Protein 1WFF (pdb70)

Sequence (85 aa):
GSSGSSGIHHLPPVKAPLQTKKKIMKHCFLCGKKTGLATSFECRCGNNFCASHRYAEAHGCNYDYKSAGRRYLEEANPVSGPSSGGSSGSSGIHHLPPVKAPLQTKKKIMKHCFLCGKKTGLATSFECRCGNNFCASHRYAEAHGCNYDYKSAGRRYLEEANPVSGPSSGGSSGSSGIHHLPPVKAPLQTKKKIMKHCFLCGKKTGLATSFECRCGNNFCASHRYAEAHGCNYDYKSAGRRYLEEANPVSGPSSGGSSGSSGIHHLPPVKAPLQTKKKIMKHCFLCGKKTGLATSFECRCGNNFCASHRYAEAHGCNYDYKSAGRRYLEEANPVSGPSSGGSSGSSGIHHLPPVKAPLQTKKKIMKHCFLCGKKTGLATSFECRCGNNFCASHRYAEAHGCNYDYKSAGRRYLEEANPVSGPSSGGSSGSSGIHHLPPVKAPLQTKKKIMKHCFLCGKKTGLATSFECRCGNNFCASHRYAEAHGCNYDYKSAGRRYLEEANPVSGPSSGGSSGSSGIHHLPPVKAPLQTKKKIMKHCFLCGKKTGLATSFECRCGNNFCASHRYAEAHGCNYDYKSAGRRYLE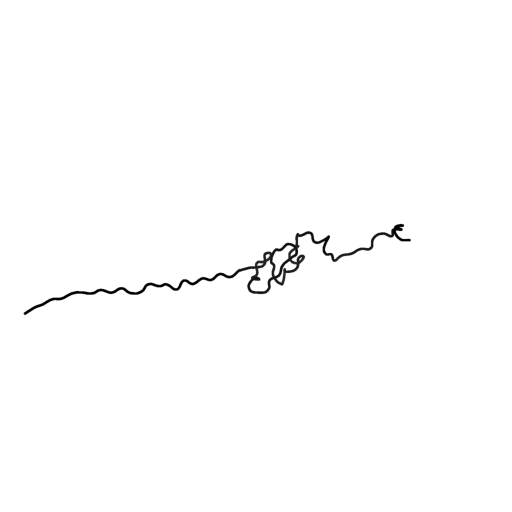EANPVSGPSSGGSSGSSGIHHLPPVKAPLQTKKKIMKHCFLCGKKTGLATSFECRCGNNFCASHRYAEAHGCNYDYKSAGRRYLEEANPVSGPSSGGSSGSSGIHHLPPVKAPLQTKKKIMKHCFLCGKKTGLATSFECRCGNNFCASHRYAEAHGCNYDYKSAGRRYLEEANPVSGPSSGGSSGSSGIHHLPPVKAPLQTKKKIMKHCFLCGKKTGLATSFECRCGNNFCASHRYAEAHGCNYDYKSAGRRYLEEANPVSGPSSGGSSGSSGIHHLPPVKAPLQTKKKIMKHCFLCGKKTGLATSFECRCGNNFCASHRYAEAHGCNYDYKSAGRRYLEEANPVSGPSSGGSSGSSGIHHLPPVKAPLQTKKKIMKHCFLCGKKTGLATSFECRCGNNFCASHRYAEAHGCNYDYKSAGRRYLEEANPVSGPSSGGSSGSSGIHHLPPVKAPLQTKKKIMKHCFLCGKKTGLATSFECRCGNNFCASHRYAEAHGCNYDYKSAGRRYLEEANPVSGPSSGGSSGSSGIHHLPPVKAPLQTKKKIMKHCFLCGKKTGLATSFECRCGNNFCASHRYAEAHGCNYDYKSAGRRYLEEANPVSGPSSGGSSGSSGIHHLPPVKAPLQTKKKIMKHCFLCGKKTGLATSFECRCGNNFCASHRYAEAHGCNYDYKSAGRRYLEEANPVSGPSSGGSSGSSGIHHLPPVKAPLQTKKKIMKHCFLCGKKTGLATSFECRCGNNFCASHRYAEAHGCNYDYKSAGRRYLEEANPVSGPSSGGSSGSSGIHHLPPVKAPLQTKKKIMKHCFLCGKKTGLATSFECRCGNNFCASHRYAEAHGCNYDYKSAGRRYLEEANPVSGPSSGGSSGSSGIHHLPPVKAPLQTKKKIMKHCFLCGKKTGLATSFECRCGNNFCASHRYAEAHGCNYDYKSAGRRYLEEANPVSGPSSGGSSGSSGIHHLPPVKAPLQTKKKIMKHCFLCGKKTGLATSFECRCGNNFCASHRYAEAHGCNYDYKSAGRRYLEEANPVSGPSSGGSSGSSGIHHLPPVKAPLQTKKKIMKHCFLCGKKTGLATSFECRCGNNFCASHRYAEAHGCNYDYKSAGRRYLEEANPVSGPSSG

Solvent-accessible surface area: 8674 Å² total; per-residue (Å²): 132,120,122,66,118,120,70,160,154,153,154,105,137,147,197,67,133,174,167,101,162,166,169,140,141,95,102,2,146,86,77,46,121,113,0,21,130,58,69,56,71,152,15,161,49,38,67,24,6,3,38,78,45,88,108,21,146,40,24,56,19,140,114,108,77,122,111,78,41,183,212,202,141,149,166,88,121,136,127,114,37,124,118,94,128

Structure (mmCIF, N/CA/C/O backbone):
data_1WFF
#
_entry.id   1WFF
#
loop_
_entity.id
_entity.type
_entity.pdbx_description
1 polymer 'RIKEN cDNA 2810002D23 protein'
2 non-polymer 'ZINC ION'
#
loop_
_atom_site.group_PDB
_atom_site.id
_atom_site.type_symbol
_atom_site.label_atom_id
_atom_site.label_alt_id
_atom_site.label_comp_id
_atom_site.label_asym_id
_atom_site.label_entity_id
_atom_site.label_seq_id
_atom_site.pdbx_PDB_ins_code
_atom_site.Cartn_x
_atom_site.Cartn_y
_atom_site.Cartn_z
_atom_site.occupancy
_atom_site.B_iso_or_equiv
_atom_site.auth_seq_id
_atom_site.auth_comp_id
_atom_site.auth_asym_id
_atom_site.auth_atom_id
_atom_site.pdbx_PDB_model_num
ATOM 1 N N . GLY A 1 1 ? -76.805 46.724 20.501 1.00 0.00 1 GLY A N 1
ATOM 2 C CA . GLY A 1 1 ? -76.063 46.725 19.254 1.00 0.00 1 GLY A CA 1
ATOM 3 C C . GLY A 1 1 ? -74.563 46.697 19.471 1.00 0.00 1 GLY A C 1
ATOM 4 O O . GLY A 1 1 ? -74.074 47.098 20.527 1.00 0.00 1 GLY A O 1
ATOM 8 N N . SER A 1 2 ? -73.830 46.219 18.470 1.00 0.00 2 SER A N 1
ATOM 9 C CA . SER A 1 2 ? -72.377 46.135 18.559 1.00 0.00 2 SER A CA 1
ATOM 10 C C . SER A 1 2 ? -71.778 45.677 17.233 1.00 0.00 2 SER A C 1
ATOM 11 O O . SER A 1 2 ? -72.501 45.360 16.288 1.00 0.00 2 SER A O 1
ATOM 19 N N . SER A 1 3 ? -70.451 45.645 17.170 1.00 0.00 3 SER A N 1
ATOM 20 C CA . SER A 1 3 ? -69.752 45.230 15.959 1.00 0.00 3 SER A CA 1
ATOM 21 C C . SER A 1 3 ? -68.253 45.103 16.214 1.00 0.00 3 SER A C 1
ATOM 22 O O . SER A 1 3 ? -67.747 45.543 17.245 1.00 0.00 3 SER A O 1
ATOM 30 N N . GLY A 1 4 ? -67.548 44.496 15.264 1.00 0.00 4 GLY A N 1
ATOM 31 C CA . GLY A 1 4 ? -66.114 44.320 15.403 1.00 0.00 4 GLY A CA 1
ATOM 32 C C . GLY A 1 4 ? -65.545 43.362 14.375 1.00 0.00 4 GLY A C 1
ATOM 33 O O . GLY A 1 4 ? -66.285 42.609 13.742 1.00 0.00 4 GLY A O 1
ATOM 37 N N . SER A 1 5 ? -64.226 43.390 14.208 1.00 0.00 5 SER A N 1
ATOM 38 C CA . SER A 1 5 ? -63.559 42.521 13.246 1.00 0.00 5 SER A CA 1
ATOM 39 C C . SER A 1 5 ? -62.058 42.466 13.514 1.00 0.00 5 SER A C 1
ATOM 40 O O . SER A 1 5 ? -61.543 43.182 14.372 1.00 0.00 5 SER A O 1
ATOM 48 N N . SER A 1 6 ? -61.362 41.609 12.772 1.00 0.00 6 SER A N 1
ATOM 49 C CA . SER A 1 6 ? -59.921 41.457 12.931 1.00 0.00 6 SER A CA 1
ATOM 50 C C . SER A 1 6 ? -59.326 40.670 11.767 1.00 0.00 6 SER A C 1
ATOM 51 O O . SER A 1 6 ? -60.050 40.174 10.904 1.00 0.00 6 SER A O 1
ATOM 59 N N . GLY A 1 7 ? -58.001 40.559 11.751 1.00 0.00 7 GLY A N 1
ATOM 60 C CA . GLY A 1 7 ? -57.331 39.832 10.689 1.00 0.00 7 GLY A CA 1
ATOM 61 C C . GLY A 1 7 ? -56.239 38.919 11.211 1.00 0.00 7 GLY A C 1
ATOM 62 O O . GLY A 1 7 ? -55.785 39.069 12.346 1.00 0.00 7 GLY A O 1
ATOM 66 N N . ILE A 1 8 ? -55.818 37.969 10.383 1.00 0.00 8 ILE A N 1
ATOM 67 C CA . ILE A 1 8 ? -54.774 37.028 10.769 1.00 0.00 8 ILE A CA 1
ATOM 68 C C . ILE A 1 8 ? -53.767 36.831 9.640 1.00 0.00 8 ILE A C 1
ATOM 69 O O . ILE A 1 8 ? -53.973 37.303 8.522 1.00 0.00 8 ILE A O 1
ATOM 85 N N . HIS A 1 9 ? -52.679 36.129 9.941 1.00 0.00 9 HIS A N 1
ATOM 86 C CA . HIS A 1 9 ? -51.641 35.867 8.951 1.00 0.00 9 HIS A CA 1
ATOM 87 C C . HIS A 1 9 ? -51.060 34.468 9.130 1.00 0.00 9 HIS A C 1
ATOM 88 O O . HIS A 1 9 ? -51.440 33.739 10.047 1.00 0.00 9 HIS A O 1
ATOM 102 N N . HIS A 1 10 ? -50.138 34.097 8.247 1.00 0.00 10 HIS A N 1
ATOM 103 C CA . HIS A 1 10 ? -49.505 32.785 8.308 1.00 0.00 10 HIS A CA 1
ATOM 104 C C . HIS A 1 10 ? -48.124 32.817 7.660 1.00 0.00 10 HIS A C 1
ATOM 105 O O . HIS A 1 10 ? -47.750 33.800 7.018 1.00 0.00 10 HIS A O 1
ATOM 119 N N . LEU A 1 11 ? -47.370 31.737 7.831 1.00 0.00 11 LEU A N 1
ATOM 120 C CA . LEU A 1 11 ? -46.030 31.641 7.263 1.00 0.00 11 LEU A CA 1
ATOM 121 C C . LEU A 1 11 ? -45.604 30.184 7.115 1.00 0.00 11 LEU A C 1
ATOM 122 O O . LEU A 1 11 ? -45.695 29.387 8.049 1.00 0.00 11 LEU A O 1
ATOM 138 N N . PRO A 1 12 ? -45.124 29.826 5.915 1.00 0.00 12 PRO A N 1
ATOM 139 C CA . PRO A 1 12 ? -44.671 28.464 5.617 1.00 0.00 12 PRO A CA 1
ATOM 140 C C . PRO A 1 12 ? -43.380 28.110 6.347 1.00 0.00 12 PRO A C 1
ATOM 141 O O . PRO A 1 12 ? -42.537 28.965 6.618 1.00 0.00 12 PRO A O 1
ATOM 152 N N . PRO A 1 13 ? -43.220 26.819 6.674 1.00 0.00 13 PRO A N 1
ATOM 153 C CA . PRO A 1 13 ? -42.033 26.322 7.377 1.00 0.00 13 PRO A CA 1
ATOM 154 C C . PRO A 1 13 ? -40.785 26.357 6.502 1.00 0.00 13 PRO A C 1
ATOM 155 O O . PRO A 1 13 ? -40.872 26.309 5.275 1.00 0.00 13 PRO A O 1
ATOM 166 N N . VAL A 1 14 ? -39.622 26.440 7.142 1.00 0.00 14 VAL A N 1
ATOM 167 C CA . VAL A 1 14 ? -38.355 26.480 6.422 1.00 0.00 14 VAL A CA 1
ATOM 168 C C . VAL A 1 14 ? -37.468 25.301 6.804 1.00 0.00 14 VAL A C 1
ATOM 169 O O . VAL A 1 14 ? -37.329 24.971 7.982 1.00 0.00 14 VAL A O 1
ATOM 182 N N . LYS A 1 15 ? -36.868 24.669 5.801 1.00 0.00 15 LYS A N 1
ATOM 183 C CA . LYS A 1 15 ? -35.992 23.526 6.031 1.00 0.00 15 LYS A CA 1
ATOM 184 C C . LYS A 1 15 ? -35.343 23.067 4.729 1.00 0.00 15 LYS A C 1
ATOM 185 O O . LYS A 1 15 ? -35.960 23.119 3.666 1.00 0.00 15 LYS A O 1
ATOM 204 N N . ALA A 1 16 ? -34.096 22.617 4.821 1.00 0.00 16 ALA A N 1
ATOM 205 C CA . ALA A 1 16 ? -33.366 22.146 3.651 1.00 0.00 16 ALA A CA 1
ATOM 206 C C . ALA A 1 16 ? -32.577 20.881 3.970 1.00 0.00 16 ALA A C 1
ATOM 207 O O . ALA A 1 16 ? -31.908 20.780 4.998 1.00 0.00 16 ALA A O 1
ATOM 214 N N . PRO A 1 17 ? -32.655 19.891 3.068 1.00 0.00 17 PRO A N 1
ATOM 215 C CA . PRO A 1 17 ? -31.954 18.614 3.231 1.00 0.00 17 PRO A CA 1
ATOM 216 C C . PRO A 1 17 ? -30.443 18.759 3.086 1.00 0.00 17 PRO A C 1
ATOM 217 O O . PRO A 1 17 ? -29.897 18.602 1.993 1.00 0.00 17 PRO A O 1
ATOM 228 N N . LEU A 1 18 ? -29.773 19.059 4.193 1.00 0.00 18 LEU A N 1
ATOM 229 C CA . LEU A 1 18 ? -28.324 19.225 4.188 1.00 0.00 18 LEU A CA 1
ATOM 230 C C . LEU A 1 18 ? -27.621 17.872 4.135 1.00 0.00 18 LEU A C 1
ATOM 231 O O . LEU A 1 18 ? -27.441 17.216 5.161 1.00 0.00 18 LEU A O 1
ATOM 247 N N . GLN A 1 19 ? -27.225 17.464 2.934 1.00 0.00 19 GLN A N 1
ATOM 248 C CA . GLN A 1 19 ? -26.540 16.190 2.749 1.00 0.00 19 GLN A CA 1
ATOM 249 C C . GLN A 1 19 ? -25.034 16.394 2.623 1.00 0.00 19 GLN A C 1
ATOM 250 O O . GLN A 1 19 ? -24.567 17.502 2.356 1.00 0.00 19 GLN A O 1
ATOM 264 N N . THR A 1 20 ? -24.277 15.318 2.818 1.00 0.00 20 THR A N 1
ATOM 265 C CA . THR A 1 20 ? -22.824 15.380 2.728 1.00 0.00 20 THR A CA 1
ATOM 266 C C . THR A 1 20 ? -22.243 14.041 2.288 1.00 0.00 20 THR A C 1
ATOM 267 O O . THR A 1 20 ? -22.674 12.984 2.749 1.00 0.00 20 THR A O 1
ATOM 278 N N . LYS A 1 21 ? -21.262 14.093 1.394 1.00 0.00 21 LYS A N 1
ATOM 279 C CA . LYS A 1 21 ? -20.619 12.884 0.892 1.00 0.00 21 LYS A CA 1
ATOM 280 C C . LYS A 1 21 ? -19.141 13.131 0.607 1.00 0.00 21 LYS A C 1
ATOM 281 O O . LYS A 1 21 ? -18.757 14.213 0.162 1.00 0.00 21 LYS A O 1
ATOM 300 N N . LYS A 1 22 ? -18.317 12.122 0.866 1.00 0.00 22 LYS A N 1
ATOM 301 C CA . LYS A 1 22 ? -16.881 12.228 0.635 1.00 0.00 22 LYS A CA 1
ATOM 302 C C . LYS A 1 22 ? -16.205 10.868 0.778 1.00 0.00 22 LYS A C 1
ATOM 303 O O . LYS A 1 22 ? -16.233 10.258 1.846 1.00 0.00 22 LYS A O 1
ATOM 322 N N . LYS A 1 23 ? -15.596 10.399 -0.306 1.00 0.00 23 LYS A N 1
ATOM 323 C CA . LYS A 1 23 ? -14.910 9.113 -0.302 1.00 0.00 23 LYS A CA 1
ATOM 324 C C . LYS A 1 23 ? -13.493 9.250 -0.851 1.00 0.00 23 LYS A C 1
ATOM 325 O O . LYS A 1 23 ? -13.253 10.005 -1.793 1.00 0.00 23 LYS A O 1
ATOM 344 N N . ILE A 1 24 ? -12.560 8.515 -0.256 1.00 0.00 24 ILE A N 1
ATOM 345 C CA . ILE A 1 24 ? -11.168 8.554 -0.688 1.00 0.00 24 ILE A CA 1
ATOM 346 C C . ILE A 1 24 ? -11.015 8.002 -2.101 1.00 0.00 24 ILE A C 1
ATOM 347 O O . ILE A 1 24 ? -11.637 7.002 -2.458 1.00 0.00 24 ILE A O 1
ATOM 363 N N . MET A 1 25 ? -10.181 8.659 -2.900 1.00 0.00 25 MET A N 1
ATOM 364 C CA . MET A 1 25 ? -9.944 8.232 -4.274 1.00 0.00 25 MET A CA 1
ATOM 365 C C . MET A 1 25 ? -8.455 8.013 -4.526 1.00 0.00 25 MET A C 1
ATOM 366 O O . MET A 1 25 ? -7.752 8.917 -4.979 1.00 0.00 25 MET A O 1
ATOM 380 N N . LYS A 1 26 ? -7.980 6.809 -4.229 1.00 0.00 26 LYS A N 1
ATOM 381 C CA . LYS A 1 26 ? -6.575 6.470 -4.424 1.00 0.00 26 LYS A CA 1
ATOM 382 C C . LYS A 1 26 ? -6.339 5.914 -5.825 1.00 0.00 26 LYS A C 1
ATOM 383 O O . LYS A 1 26 ? -7.285 5.571 -6.535 1.00 0.00 26 LYS A O 1
ATOM 402 N N . HIS A 1 27 ? -5.072 5.826 -6.215 1.00 0.00 27 HIS A N 1
ATOM 403 C CA . HIS A 1 27 ? -4.711 5.309 -7.531 1.00 0.00 27 HIS A CA 1
ATOM 404 C C . HIS A 1 27 ? -3.201 5.129 -7.649 1.00 0.00 27 HIS A C 1
ATOM 405 O O . HIS A 1 27 ? -2.429 6.008 -7.265 1.00 0.00 27 HIS A O 1
ATOM 419 N N . CYS A 1 28 ? -2.786 3.985 -8.182 1.00 0.00 28 CYS A N 1
ATOM 420 C CA . CYS A 1 28 ? -1.368 3.688 -8.349 1.00 0.00 28 CYS A CA 1
ATOM 421 C C . CYS A 1 28 ? -0.577 4.961 -8.635 1.00 0.00 28 CYS A C 1
ATOM 422 O O . CYS A 1 28 ? -1.034 5.839 -9.368 1.00 0.00 28 CYS A O 1
ATOM 429 N N . PHE A 1 29 ? 0.614 5.055 -8.052 1.00 0.00 29 PHE A N 1
ATOM 430 C CA . PHE A 1 29 ? 1.470 6.220 -8.242 1.00 0.00 29 PHE A CA 1
ATOM 431 C C . PHE A 1 29 ? 2.394 6.025 -9.441 1.00 0.00 29 PHE A C 1
ATOM 432 O O . PHE A 1 29 ? 2.950 6.987 -9.973 1.00 0.00 29 PHE A O 1
ATOM 449 N N . LEU A 1 30 ? 2.554 4.775 -9.860 1.00 0.00 30 LEU A N 1
ATOM 450 C CA . LEU A 1 30 ? 3.411 4.453 -10.996 1.00 0.00 30 LEU A CA 1
ATOM 451 C C . LEU A 1 30 ? 2.695 4.730 -12.314 1.00 0.00 30 LEU A C 1
ATOM 452 O O . LEU A 1 30 ? 3.045 5.662 -13.039 1.00 0.00 30 LEU A O 1
ATOM 468 N N . CYS A 1 31 ? 1.690 3.916 -12.618 1.00 0.00 31 CYS A N 1
ATOM 469 C CA . CYS A 1 31 ? 0.923 4.074 -13.848 1.00 0.00 31 CYS A CA 1
ATOM 470 C C . CYS A 1 31 ? -0.228 5.055 -13.649 1.00 0.00 31 CYS A C 1
ATOM 471 O O . CYS A 1 31 ? -0.422 5.971 -14.447 1.00 0.00 31 CYS A O 1
ATOM 478 N N . GLY A 1 32 ? -0.990 4.855 -12.578 1.00 0.00 32 GLY A N 1
ATOM 479 C CA . GLY A 1 32 ? -2.113 5.730 -12.293 1.00 0.00 32 GLY A CA 1
ATOM 480 C C . GLY A 1 32 ? -3.444 5.011 -12.379 1.00 0.00 32 GLY A C 1
ATOM 481 O O . GLY A 1 32 ? -4.476 5.628 -12.644 1.00 0.00 32 GLY A O 1
ATOM 485 N N . LYS A 1 33 ? -3.423 3.701 -12.158 1.00 0.00 33 LYS A N 1
ATOM 486 C CA . LYS A 1 33 ? -4.637 2.895 -12.212 1.00 0.00 33 LYS A CA 1
ATOM 487 C C . LYS A 1 33 ? -5.374 2.930 -10.877 1.00 0.00 33 LYS A C 1
ATOM 488 O O . LYS A 1 33 ? -4.759 2.834 -9.814 1.00 0.00 33 LYS A O 1
ATOM 507 N N . LYS A 1 34 ? -6.694 3.066 -10.938 1.00 0.00 34 LYS A N 1
ATOM 508 C CA . LYS A 1 34 ? -7.515 3.110 -9.734 1.00 0.00 34 LYS A CA 1
ATOM 509 C C . LYS A 1 34 ? -7.195 1.937 -8.813 1.00 0.00 34 LYS A C 1
ATOM 510 O O . LYS A 1 34 ? -7.117 0.790 -9.255 1.00 0.00 34 LYS A O 1
ATOM 529 N N . THR A 1 35 ? -7.011 2.231 -7.529 1.00 0.00 35 THR A N 1
ATOM 530 C CA . THR A 1 35 ? -6.699 1.201 -6.546 1.00 0.00 35 THR A CA 1
ATOM 531 C C . THR A 1 35 ? -7.563 1.352 -5.299 1.00 0.00 35 THR A C 1
ATOM 532 O O . THR A 1 35 ? -8.079 0.371 -4.767 1.00 0.00 35 THR A O 1
ATOM 543 N N . GLY A 1 36 ? -7.717 2.590 -4.838 1.00 0.00 36 GLY A N 1
ATOM 544 C CA . GLY A 1 36 ? -8.519 2.847 -3.656 1.00 0.00 36 GLY A CA 1
ATOM 545 C C . GLY A 1 36 ? -9.710 1.914 -3.550 1.00 0.00 36 GLY A C 1
ATOM 546 O O . GLY A 1 36 ? -9.669 0.923 -2.820 1.00 0.00 36 GLY A O 1
ATOM 550 N N . LEU A 1 37 ? -10.774 2.231 -4.279 1.00 0.00 37 LEU A N 1
ATOM 551 C CA . LEU A 1 37 ? -11.983 1.415 -4.263 1.00 0.00 37 LEU A CA 1
ATOM 552 C C . LEU A 1 37 ? -11.643 -0.058 -4.060 1.00 0.00 37 LEU A C 1
ATOM 553 O O . LEU A 1 37 ? -12.180 -0.712 -3.166 1.00 0.00 37 LEU A O 1
ATOM 569 N N . ALA A 1 38 ? -10.747 -0.573 -4.895 1.00 0.00 38 ALA A N 1
ATOM 570 C CA . ALA A 1 38 ? -10.332 -1.968 -4.805 1.00 0.00 38 ALA A CA 1
ATOM 571 C C . ALA A 1 38 ? -8.984 -2.184 -5.485 1.00 0.00 38 ALA A C 1
ATOM 572 O O . ALA A 1 38 ? -8.601 -1.433 -6.383 1.00 0.00 38 ALA A O 1
ATOM 579 N N . THR A 1 39 ? -8.267 -3.216 -5.051 1.00 0.00 39 THR A N 1
ATOM 580 C CA . THR A 1 39 ? -6.961 -3.531 -5.616 1.00 0.00 39 THR A CA 1
ATOM 581 C C . THR A 1 39 ? -5.915 -2.509 -5.185 1.00 0.00 39 THR A C 1
ATOM 582 O O . THR A 1 39 ? -5.239 -1.909 -6.020 1.00 0.00 39 THR A O 1
ATOM 593 N N . SER A 1 40 ? -5.786 -2.318 -3.876 1.00 0.00 40 SER A N 1
ATOM 594 C CA . SER A 1 40 ? -4.823 -1.366 -3.334 1.00 0.00 40 SER A CA 1
ATOM 595 C C . SER A 1 40 ? -3.809 -2.070 -2.437 1.00 0.00 40 SER A C 1
ATOM 596 O O . SER A 1 40 ? -4.162 -2.957 -1.660 1.00 0.00 40 SER A O 1
ATOM 604 N N . PHE A 1 41 ? -2.548 -1.668 -2.551 1.00 0.00 41 PHE A N 1
ATOM 605 C CA . PHE A 1 41 ? -1.481 -2.260 -1.752 1.00 0.00 41 PHE A CA 1
ATOM 606 C C . PHE A 1 41 ? -0.485 -1.196 -1.301 1.00 0.00 41 PHE A C 1
ATOM 607 O O . PHE A 1 41 ? -0.438 -0.100 -1.858 1.00 0.00 41 PHE A O 1
ATOM 624 N N . GLU A 1 42 ? 0.309 -1.528 -0.288 1.00 0.00 42 GLU A N 1
ATOM 625 C CA . GLU A 1 42 ? 1.303 -0.601 0.239 1.00 0.00 42 GLU A CA 1
ATOM 626 C C . GLU A 1 42 ? 2.714 -1.148 0.045 1.00 0.00 42 GLU A C 1
ATOM 627 O O . GLU A 1 42 ? 2.956 -2.345 0.207 1.00 0.00 42 GLU A O 1
ATOM 639 N N . CYS A 1 43 ? 3.643 -0.264 -0.304 1.00 0.00 43 CYS A N 1
ATOM 640 C CA . CYS A 1 43 ? 5.030 -0.656 -0.521 1.00 0.00 43 CYS A CA 1
ATOM 641 C C . CYS A 1 43 ? 5.916 -0.181 0.627 1.00 0.00 43 CYS A C 1
ATOM 642 O O . CYS A 1 43 ? 5.526 0.687 1.407 1.00 0.00 43 CYS A O 1
ATOM 649 N N . ARG A 1 44 ? 7.110 -0.757 0.722 1.00 0.00 44 ARG A N 1
ATOM 650 C CA . ARG A 1 44 ? 8.051 -0.393 1.775 1.00 0.00 44 ARG A CA 1
ATOM 651 C C . ARG A 1 44 ? 8.238 1.120 1.838 1.00 0.00 44 ARG A C 1
ATOM 652 O O . ARG A 1 44 ? 8.447 1.686 2.912 1.00 0.00 44 ARG A O 1
ATOM 673 N N . CYS A 1 45 ? 8.161 1.769 0.682 1.00 0.00 45 CYS A N 1
ATOM 674 C CA . CYS A 1 45 ? 8.322 3.216 0.604 1.00 0.00 45 CYS A CA 1
ATOM 675 C C . CYS A 1 45 ? 7.056 3.930 1.070 1.00 0.00 45 CYS A C 1
ATOM 676 O O . CYS A 1 45 ? 7.118 5.024 1.630 1.00 0.00 45 CYS A O 1
ATOM 683 N N . GLY A 1 46 ? 5.908 3.302 0.832 1.00 0.00 46 GLY A N 1
ATOM 684 C CA . GLY A 1 46 ? 4.644 3.892 1.233 1.00 0.00 46 GLY A CA 1
ATOM 685 C C . GLY A 1 46 ? 3.735 4.173 0.053 1.00 0.00 46 GLY A C 1
ATOM 686 O O . GLY A 1 46 ? 2.522 3.989 0.138 1.00 0.00 46 GLY A O 1
ATOM 690 N N . ASN A 1 47 ? 4.324 4.622 -1.051 1.00 0.00 47 ASN A N 1
ATOM 691 C CA . ASN A 1 47 ? 3.559 4.932 -2.253 1.00 0.00 47 ASN A CA 1
ATOM 692 C C . ASN A 1 47 ? 2.576 3.811 -2.576 1.00 0.00 47 ASN A C 1
ATOM 693 O O . ASN A 1 47 ? 2.913 2.631 -2.486 1.00 0.00 47 ASN A O 1
ATOM 704 N N . ASN A 1 48 ? 1.359 4.188 -2.955 1.00 0.00 48 ASN A N 1
ATOM 705 C CA . ASN A 1 48 ? 0.327 3.215 -3.292 1.00 0.00 48 ASN A CA 1
ATOM 706 C C . ASN A 1 48 ? 0.392 2.843 -4.770 1.00 0.00 48 ASN A C 1
ATOM 707 O O . ASN A 1 48 ? 0.352 3.711 -5.642 1.00 0.00 48 ASN A O 1
ATOM 718 N N . PHE A 1 49 ? 0.491 1.547 -5.045 1.00 0.00 49 PHE A N 1
ATOM 719 C CA . PHE A 1 49 ? 0.562 1.059 -6.417 1.00 0.00 49 PHE A CA 1
ATOM 720 C C . PHE A 1 49 ? -0.554 0.057 -6.696 1.00 0.00 49 PHE A C 1
ATOM 721 O O . PHE A 1 49 ? -1.310 -0.314 -5.798 1.00 0.00 49 PHE A O 1
ATOM 738 N N . CYS A 1 50 ? -0.651 -0.378 -7.948 1.00 0.00 50 CYS A N 1
ATOM 739 C CA . CYS A 1 50 ? -1.674 -1.337 -8.349 1.00 0.00 50 CYS A CA 1
ATOM 740 C C . CYS A 1 50 ? -1.199 -2.768 -8.116 1.00 0.00 50 CYS A C 1
ATOM 741 O O . CYS A 1 50 ? -0.006 -3.017 -7.946 1.00 0.00 50 CYS A O 1
ATOM 748 N N . ALA A 1 51 ? -2.142 -3.705 -8.109 1.00 0.00 51 ALA A N 1
ATOM 749 C CA . ALA A 1 51 ? -1.820 -5.111 -7.900 1.00 0.00 51 ALA A CA 1
ATOM 750 C C . ALA A 1 51 ? -0.715 -5.568 -8.846 1.00 0.00 51 ALA A C 1
ATOM 751 O O . ALA A 1 51 ? -0.025 -6.553 -8.580 1.00 0.00 51 ALA A O 1
ATOM 758 N N . SER A 1 52 ? -0.553 -4.848 -9.951 1.00 0.00 52 SER A N 1
ATOM 759 C CA . SER A 1 52 ? 0.466 -5.182 -10.939 1.00 0.00 52 SER A CA 1
ATOM 760 C C . SER A 1 52 ? 1.818 -4.594 -10.547 1.00 0.00 52 SER A C 1
ATOM 761 O O . SER A 1 52 ? 2.865 -5.188 -10.804 1.00 0.00 52 SER A O 1
ATOM 769 N N . HIS A 1 53 ? 1.787 -3.421 -9.922 1.00 0.00 53 HIS A N 1
ATOM 770 C CA . HIS A 1 53 ? 3.009 -2.751 -9.493 1.00 0.00 53 HIS A CA 1
ATOM 771 C C . HIS A 1 53 ? 3.052 -2.620 -7.973 1.00 0.00 53 HIS A C 1
ATOM 772 O O . HIS A 1 53 ? 3.742 -1.755 -7.434 1.00 0.00 53 HIS A O 1
ATOM 786 N N . ARG A 1 54 ? 2.311 -3.485 -7.289 1.00 0.00 54 ARG A N 1
ATOM 787 C CA . ARG A 1 54 ? 2.263 -3.465 -5.832 1.00 0.00 54 ARG A CA 1
ATOM 788 C C . ARG A 1 54 ? 3.625 -3.815 -5.238 1.00 0.00 54 ARG A C 1
ATOM 789 O O . ARG A 1 54 ? 3.962 -3.383 -4.136 1.00 0.00 54 ARG A O 1
ATOM 810 N N . TYR A 1 55 ? 4.402 -4.600 -5.976 1.00 0.00 55 TYR A N 1
ATOM 811 C CA . TYR A 1 55 ? 5.725 -5.011 -5.522 1.00 0.00 55 TYR A CA 1
ATOM 812 C C . TYR A 1 55 ? 6.738 -3.885 -5.708 1.00 0.00 55 TYR A C 1
ATOM 813 O O . TYR A 1 55 ? 6.659 -3.116 -6.665 1.00 0.00 55 TYR A O 1
ATOM 831 N N . ALA A 1 56 ? 7.690 -3.796 -4.784 1.00 0.00 56 ALA A N 1
ATOM 832 C CA . ALA A 1 56 ? 8.720 -2.768 -4.846 1.00 0.00 56 ALA A CA 1
ATOM 833 C C . ALA A 1 56 ? 9.429 -2.781 -6.196 1.00 0.00 56 ALA A C 1
ATOM 834 O O . ALA A 1 56 ? 9.461 -1.771 -6.900 1.00 0.00 56 ALA A O 1
ATOM 841 N N . GLU A 1 57 ? 9.996 -3.929 -6.551 1.00 0.00 57 GLU A N 1
ATOM 842 C CA . GLU A 1 57 ? 10.705 -4.071 -7.818 1.00 0.00 57 GLU A CA 1
ATOM 843 C C . GLU A 1 57 ? 9.836 -3.606 -8.983 1.00 0.00 57 GLU A C 1
ATOM 844 O O . GLU A 1 57 ? 10.313 -2.936 -9.898 1.00 0.00 57 GLU A O 1
ATOM 856 N N . ALA A 1 58 ? 8.558 -3.968 -8.941 1.00 0.00 58 ALA A N 1
ATOM 857 C CA . ALA A 1 58 ? 7.622 -3.588 -9.992 1.00 0.00 58 ALA A CA 1
ATOM 858 C C . ALA A 1 58 ? 7.790 -2.121 -10.372 1.00 0.00 58 ALA A C 1
ATOM 859 O O . ALA A 1 58 ? 7.671 -1.754 -11.542 1.00 0.00 58 ALA A O 1
ATOM 866 N N . HIS A 1 59 ? 8.068 -1.284 -9.377 1.00 0.00 59 HIS A N 1
ATOM 867 C CA . HIS A 1 59 ? 8.253 0.144 -9.609 1.00 0.00 59 HIS A CA 1
ATOM 868 C C . HIS A 1 59 ? 9.618 0.604 -9.105 1.00 0.00 59 HIS A C 1
ATOM 869 O O . HIS A 1 59 ? 9.745 1.679 -8.520 1.00 0.00 59 HIS A O 1
ATOM 883 N N . GLY A 1 60 ? 10.637 -0.219 -9.336 1.00 0.00 60 GLY A N 1
ATOM 884 C CA . GLY A 1 60 ? 11.978 0.120 -8.898 1.00 0.00 60 GLY A CA 1
ATOM 885 C C . GLY A 1 60 ? 11.985 0.892 -7.593 1.00 0.00 60 GLY A C 1
ATOM 886 O O . GLY A 1 60 ? 12.546 1.985 -7.512 1.00 0.00 60 GLY A O 1
ATOM 890 N N . CYS A 1 61 ? 11.358 0.323 -6.569 1.00 0.00 61 CYS A N 1
ATOM 891 C CA . CYS A 1 61 ? 11.291 0.965 -5.261 1.00 0.00 61 CYS A CA 1
ATOM 892 C C . CYS A 1 61 ? 12.620 1.629 -4.913 1.00 0.00 61 CYS A C 1
ATOM 893 O O . CYS A 1 61 ? 13.679 1.196 -5.365 1.00 0.00 61 CYS A O 1
ATOM 900 N N . ASN A 1 62 ? 12.554 2.683 -4.106 1.00 0.00 62 ASN A N 1
ATOM 901 C CA . ASN A 1 62 ? 13.752 3.408 -3.697 1.00 0.00 62 ASN A CA 1
ATOM 902 C C . ASN A 1 62 ? 14.104 3.101 -2.244 1.00 0.00 62 ASN A C 1
ATOM 903 O O . ASN A 1 62 ? 15.271 2.903 -1.906 1.00 0.00 62 ASN A O 1
ATOM 914 N N . TYR A 1 63 ? 13.087 3.063 -1.390 1.00 0.00 63 TYR A N 1
ATOM 915 C CA . TYR A 1 63 ? 13.288 2.782 0.026 1.00 0.00 63 TYR A CA 1
ATOM 916 C C . TYR A 1 63 ? 14.363 1.717 0.223 1.00 0.00 63 TYR A C 1
ATOM 917 O O . TYR A 1 63 ? 14.346 0.674 -0.430 1.00 0.00 63 TYR A O 1
ATOM 935 N N . ASP A 1 64 ? 15.297 1.989 1.128 1.00 0.00 64 ASP A N 1
ATOM 936 C CA . ASP A 1 64 ? 16.379 1.055 1.414 1.00 0.00 64 ASP A CA 1
ATOM 937 C C . ASP A 1 64 ? 15.909 -0.051 2.354 1.00 0.00 64 ASP A C 1
ATOM 938 O O . ASP A 1 64 ? 15.931 0.107 3.574 1.00 0.00 64 ASP A O 1
ATOM 947 N N . TYR A 1 65 ? 15.484 -1.170 1.777 1.00 0.00 65 TYR A N 1
ATOM 948 C CA . TYR A 1 65 ? 15.005 -2.301 2.562 1.00 0.00 65 TYR A CA 1
ATOM 949 C C . TYR A 1 65 ? 16.026 -3.435 2.563 1.00 0.00 65 TYR A C 1
ATOM 950 O O . TYR A 1 65 ? 15.668 -4.608 2.456 1.00 0.00 65 TYR A O 1
ATOM 968 N N . LYS A 1 66 ? 17.299 -3.076 2.685 1.00 0.00 66 LYS A N 1
ATOM 969 C CA . LYS A 1 66 ? 18.374 -4.061 2.702 1.00 0.00 66 LYS A CA 1
ATOM 970 C C . LYS A 1 66 ? 18.577 -4.620 4.106 1.00 0.00 66 LYS A C 1
ATOM 971 O O . LYS A 1 66 ? 18.782 -5.821 4.283 1.00 0.00 66 LYS A O 1
ATOM 990 N N . SER A 1 67 ? 18.518 -3.742 5.102 1.00 0.00 67 SER A N 1
ATOM 991 C CA . SER A 1 67 ? 18.698 -4.148 6.491 1.00 0.00 67 SER A CA 1
ATOM 992 C C . SER A 1 67 ? 17.563 -5.063 6.941 1.00 0.00 67 SER A C 1
ATOM 993 O O . SER A 1 67 ? 17.795 -6.189 7.381 1.00 0.00 67 SER A O 1
ATOM 1001 N N . ALA A 1 68 ? 16.334 -4.571 6.827 1.00 0.00 68 ALA A N 1
ATOM 1002 C CA . ALA A 1 68 ? 15.161 -5.344 7.219 1.00 0.00 68 ALA A CA 1
ATOM 1003 C C . ALA A 1 68 ? 14.514 -6.011 6.010 1.00 0.00 68 ALA A C 1
ATOM 1004 O O . ALA A 1 68 ? 13.554 -5.493 5.442 1.00 0.00 68 ALA A O 1
ATOM 1011 N N . GLY A 1 69 ? 15.048 -7.166 5.621 1.00 0.00 69 GLY A N 1
ATOM 1012 C CA . GLY A 1 69 ? 14.510 -7.885 4.481 1.00 0.00 69 GLY A CA 1
ATOM 1013 C C . GLY A 1 69 ? 15.499 -7.981 3.337 1.00 0.00 69 GLY A C 1
ATOM 1014 O O . GLY A 1 69 ? 16.097 -6.982 2.939 1.00 0.00 69 GLY A O 1
ATOM 1018 N N . ARG A 1 70 ? 15.673 -9.188 2.808 1.00 0.00 70 ARG A N 1
ATOM 1019 C CA . ARG A 1 70 ? 16.599 -9.412 1.704 1.00 0.00 70 ARG A CA 1
ATOM 1020 C C . ARG A 1 70 ? 16.199 -10.645 0.900 1.00 0.00 70 ARG A C 1
ATOM 1021 O O . ARG A 1 70 ? 15.305 -11.393 1.296 1.00 0.00 70 ARG A O 1
ATOM 1042 N N . ARG A 1 71 ? 16.867 -10.850 -0.231 1.00 0.00 71 ARG A N 1
ATOM 1043 C CA . ARG A 1 71 ? 16.579 -11.991 -1.091 1.00 0.00 71 ARG A CA 1
ATOM 1044 C C . ARG A 1 71 ? 17.866 -12.708 -1.491 1.00 0.00 71 ARG A C 1
ATOM 1045 O O . ARG A 1 71 ? 18.028 -13.902 -1.235 1.00 0.00 71 ARG A O 1
ATOM 1066 N N . TYR A 1 72 ? 18.776 -11.973 -2.119 1.00 0.00 72 TYR A N 1
ATOM 1067 C CA . TYR A 1 72 ? 20.046 -12.539 -2.557 1.00 0.00 72 TYR A CA 1
ATOM 1068 C C . TYR A 1 72 ? 21.003 -12.706 -1.380 1.00 0.00 72 TYR A C 1
ATOM 1069 O O . TYR A 1 72 ? 21.262 -11.759 -0.636 1.00 0.00 72 TYR A O 1
ATOM 1087 N N . LEU A 1 73 ? 21.524 -13.917 -1.217 1.00 0.00 73 LEU A N 1
ATOM 1088 C CA . LEU A 1 73 ? 22.453 -14.211 -0.131 1.00 0.00 73 LEU A CA 1
ATOM 1089 C C . LEU A 1 73 ? 23.716 -14.883 -0.661 1.00 0.00 73 LEU A C 1
ATOM 1090 O O . LEU A 1 73 ? 23.686 -15.555 -1.692 1.00 0.00 73 LEU A O 1
ATOM 1106 N N . GLU A 1 74 ? 24.822 -14.697 0.051 1.00 0.00 74 GLU A N 1
ATOM 1107 C CA . GLU A 1 74 ? 26.095 -15.287 -0.348 1.00 0.00 74 GLU A CA 1
ATOM 1108 C C . GLU A 1 74 ? 26.843 -15.836 0.863 1.00 0.00 74 GLU A C 1
ATOM 1109 O O . GLU A 1 74 ? 26.645 -15.379 1.988 1.00 0.00 74 GLU A O 1
ATOM 1121 N N . GLU A 1 75 ? 27.704 -16.821 0.624 1.00 0.00 75 GLU A N 1
ATOM 1122 C CA . GLU A 1 75 ? 28.481 -17.433 1.695 1.00 0.00 75 GLU A CA 1
ATOM 1123 C C . GLU A 1 75 ? 29.726 -16.607 2.005 1.00 0.00 75 GLU A C 1
ATOM 1124 O O . GLU A 1 75 ? 30.523 -16.307 1.116 1.00 0.00 75 GLU A O 1
ATOM 1136 N N . ALA A 1 76 ? 29.885 -16.240 3.273 1.00 0.00 76 ALA A N 1
ATOM 1137 C CA . ALA A 1 76 ? 31.032 -15.450 3.701 1.00 0.00 76 ALA A CA 1
ATOM 1138 C C . ALA A 1 76 ? 32.304 -16.291 3.715 1.00 0.00 76 ALA A C 1
ATOM 1139 O O . ALA A 1 76 ? 32.273 -17.474 4.050 1.00 0.00 76 ALA A O 1
ATOM 1146 N N . ASN A 1 77 ? 33.421 -15.672 3.347 1.00 0.00 77 ASN A N 1
ATOM 1147 C CA . ASN A 1 77 ? 34.704 -16.364 3.316 1.00 0.00 77 ASN A CA 1
ATOM 1148 C C . ASN A 1 77 ? 34.897 -17.209 4.571 1.00 0.00 77 ASN A C 1
ATOM 1149 O O . ASN A 1 77 ? 34.313 -16.945 5.623 1.00 0.00 77 ASN A O 1
ATOM 1160 N N . PRO A 1 78 ? 35.737 -18.249 4.462 1.00 0.00 78 PRO A N 1
ATOM 1161 C CA . PRO A 1 78 ? 36.028 -19.153 5.579 1.00 0.00 78 PRO A CA 1
ATOM 1162 C C . PRO A 1 78 ? 36.850 -18.479 6.671 1.00 0.00 78 PRO A C 1
ATOM 1163 O O . PRO A 1 78 ? 38.024 -18.164 6.474 1.00 0.00 78 PRO A O 1
ATOM 1174 N N . VAL A 1 79 ? 36.227 -18.260 7.825 1.00 0.00 79 VAL A N 1
ATOM 1175 C CA . VAL A 1 79 ? 36.902 -17.624 8.950 1.00 0.00 79 VAL A CA 1
ATOM 1176 C C . VAL A 1 79 ? 36.988 -18.568 10.144 1.00 0.00 79 VAL A C 1
ATOM 1177 O O . VAL A 1 79 ? 36.102 -19.395 10.359 1.00 0.00 79 VAL A O 1
ATOM 1190 N N . SER A 1 80 ? 38.061 -18.438 10.918 1.00 0.00 80 SER A N 1
ATOM 1191 C CA . SER A 1 80 ? 38.265 -19.282 12.089 1.00 0.00 80 SER A CA 1
ATOM 1192 C C . SER A 1 80 ? 37.364 -18.842 13.239 1.00 0.00 80 SER A C 1
ATOM 1193 O O . SER A 1 80 ? 36.731 -19.666 13.897 1.00 0.00 80 SER A O 1
ATOM 1201 N N . GLY A 1 81 ? 37.313 -17.534 13.476 1.00 0.00 81 GLY A N 1
ATOM 1202 C CA . GLY A 1 81 ? 36.488 -17.006 14.546 1.00 0.00 81 GLY A CA 1
ATOM 1203 C C . GLY A 1 81 ? 36.625 -17.800 15.830 1.00 0.00 81 GLY A C 1
ATOM 1204 O O . GLY A 1 81 ? 35.898 -18.764 16.070 1.00 0.00 81 GLY A O 1
ATOM 1208 N N . PRO A 1 82 ? 37.579 -17.394 16.682 1.00 0.00 82 PRO A N 1
ATOM 1209 C CA . PRO A 1 82 ? 37.833 -18.062 17.962 1.00 0.00 82 PRO A CA 1
ATOM 1210 C C . PRO A 1 82 ? 36.705 -17.841 18.965 1.00 0.00 82 PRO A C 1
ATOM 1211 O O . PRO A 1 82 ? 36.696 -18.434 20.043 1.00 0.00 82 PRO A O 1
ATOM 1222 N N . SER A 1 83 ? 35.756 -16.984 18.602 1.00 0.00 83 SER A N 1
ATOM 1223 C CA . SER A 1 83 ? 34.626 -16.682 19.472 1.00 0.00 83 SER A CA 1
ATOM 1224 C C . SER A 1 83 ? 34.059 -17.957 20.089 1.00 0.00 83 SER A C 1
ATOM 1225 O O . SER A 1 83 ? 33.843 -18.032 21.298 1.00 0.00 83 SER A O 1
ATOM 1233 N N . SER A 1 84 ? 33.820 -18.958 19.247 1.00 0.00 84 SER A N 1
ATOM 1234 C CA . SER A 1 84 ? 33.275 -20.230 19.708 1.00 0.00 84 SER A CA 1
ATOM 1235 C C . SER A 1 84 ? 34.366 -21.093 20.334 1.00 0.00 84 SER A C 1
ATOM 1236 O O . SER A 1 84 ? 35.544 -20.961 20.006 1.00 0.00 84 SER A O 1
ATOM 1244 N N . GLY A 1 85 ? 33.963 -21.980 21.240 1.00 0.00 85 GLY A N 1
ATOM 1245 C CA . GLY A 1 85 ? 34.916 -22.853 21.899 1.00 0.00 85 GLY A CA 1
ATOM 1246 C C . GLY A 1 85 ? 34.694 -24.314 21.562 1.00 0.00 85 GLY A C 1
ATOM 1247 O O . GLY A 1 85 ? 34.921 -24.706 20.419 1.00 0.00 85 GLY A O 1
ATOM 1253 N N . GLY A 1 1 ? -4.425 61.443 -19.927 1.00 0.00 1 GLY A N 2
ATOM 1254 C CA . GLY A 1 1 ? -5.016 61.548 -18.606 1.00 0.00 1 GLY A CA 2
ATOM 1255 C C . GLY A 1 1 ? -6.390 60.912 -18.533 1.00 0.00 1 GLY A C 2
ATOM 1256 O O . GLY A 1 1 ? -7.159 60.968 -19.492 1.00 0.00 1 GLY A O 2
ATOM 1260 N N . SER A 1 2 ? -6.699 60.304 -17.392 1.00 0.00 2 SER A N 2
ATOM 1261 C CA . SER A 1 2 ? -7.988 59.649 -17.199 1.00 0.00 2 SER A CA 2
ATOM 1262 C C . SER A 1 2 ? -8.365 59.617 -15.722 1.00 0.00 2 SER A C 2
ATOM 1263 O O . SER A 1 2 ? -7.543 59.908 -14.853 1.00 0.00 2 SER A O 2
ATOM 1271 N N . SER A 1 3 ? -9.616 59.261 -15.444 1.00 0.00 3 SER A N 2
ATOM 1272 C CA . SER A 1 3 ? -10.105 59.194 -14.072 1.00 0.00 3 SER A CA 2
ATOM 1273 C C . SER A 1 3 ? -10.090 57.757 -13.560 1.00 0.00 3 SER A C 2
ATOM 1274 O O . SER A 1 3 ? -9.652 57.489 -12.442 1.00 0.00 3 SER A O 2
ATOM 1282 N N . GLY A 1 4 ? -10.574 56.835 -14.387 1.00 0.00 4 GLY A N 2
ATOM 1283 C CA . GLY A 1 4 ? -10.608 55.437 -14.001 1.00 0.00 4 GLY A CA 2
ATOM 1284 C C . GLY A 1 4 ? -11.650 55.154 -12.938 1.00 0.00 4 GLY A C 2
ATOM 1285 O O . GLY A 1 4 ? -11.963 56.020 -12.120 1.00 0.00 4 GLY A O 2
ATOM 1289 N N . SER A 1 5 ? -12.191 53.940 -12.949 1.00 0.00 5 SER A N 2
ATOM 1290 C CA . SER A 1 5 ? -13.208 53.547 -11.981 1.00 0.00 5 SER A CA 2
ATOM 1291 C C . SER A 1 5 ? -13.290 52.028 -11.865 1.00 0.00 5 SER A C 2
ATOM 1292 O O . SER A 1 5 ? -13.029 51.306 -12.826 1.00 0.00 5 SER A O 2
ATOM 1300 N N . SER A 1 6 ? -13.654 51.551 -10.679 1.00 0.00 6 SER A N 2
ATOM 1301 C CA . SER A 1 6 ? -13.767 50.118 -10.433 1.00 0.00 6 SER A CA 2
ATOM 1302 C C . SER A 1 6 ? -14.400 49.848 -9.072 1.00 0.00 6 SER A C 2
ATOM 1303 O O . SER A 1 6 ? -14.234 50.625 -8.133 1.00 0.00 6 SER A O 2
ATOM 1311 N N . GLY A 1 7 ? -15.127 48.739 -8.973 1.00 0.00 7 GLY A N 2
ATOM 1312 C CA . GLY A 1 7 ? -15.775 48.385 -7.724 1.00 0.00 7 GLY A CA 2
ATOM 1313 C C . GLY A 1 7 ? -16.314 46.968 -7.731 1.00 0.00 7 GLY A C 2
ATOM 1314 O O . GLY A 1 7 ? -16.313 46.302 -8.767 1.00 0.00 7 GLY A O 2
ATOM 1318 N N . ILE A 1 8 ? -16.775 46.506 -6.574 1.00 0.00 8 ILE A N 2
ATOM 1319 C CA . ILE A 1 8 ? -17.318 45.159 -6.452 1.00 0.00 8 ILE A CA 2
ATOM 1320 C C . ILE A 1 8 ? -18.096 44.996 -5.150 1.00 0.00 8 ILE A C 2
ATOM 1321 O O . ILE A 1 8 ? -17.707 45.530 -4.111 1.00 0.00 8 ILE A O 2
ATOM 1337 N N . HIS A 1 9 ? -19.196 44.254 -5.214 1.00 0.00 9 HIS A N 2
ATOM 1338 C CA . HIS A 1 9 ? -20.028 44.018 -4.039 1.00 0.00 9 HIS A CA 2
ATOM 1339 C C . HIS A 1 9 ? -21.129 43.007 -4.347 1.00 0.00 9 HIS A C 2
ATOM 1340 O O . HIS A 1 9 ? -21.867 43.156 -5.322 1.00 0.00 9 HIS A O 2
ATOM 1354 N N . HIS A 1 10 ? -21.234 41.980 -3.510 1.00 0.00 10 HIS A N 2
ATOM 1355 C CA . HIS A 1 10 ? -22.246 40.945 -3.693 1.00 0.00 10 HIS A CA 2
ATOM 1356 C C . HIS A 1 10 ? -22.226 39.955 -2.532 1.00 0.00 10 HIS A C 2
ATOM 1357 O O . HIS A 1 10 ? -21.287 39.935 -1.736 1.00 0.00 10 HIS A O 2
ATOM 1371 N N . LEU A 1 11 ? -23.268 39.136 -2.443 1.00 0.00 11 LEU A N 2
ATOM 1372 C CA . LEU A 1 11 ? -23.372 38.143 -1.379 1.00 0.00 11 LEU A CA 2
ATOM 1373 C C . LEU A 1 11 ? -23.675 36.762 -1.950 1.00 0.00 11 LEU A C 2
ATOM 1374 O O . LEU A 1 11 ? -24.634 36.569 -2.697 1.00 0.00 11 LEU A O 2
ATOM 1390 N N . PRO A 1 12 ? -22.839 35.776 -1.591 1.00 0.00 12 PRO A N 2
ATOM 1391 C CA . PRO A 1 12 ? -22.999 34.394 -2.055 1.00 0.00 12 PRO A CA 2
ATOM 1392 C C . PRO A 1 12 ? -24.220 33.715 -1.443 1.00 0.00 12 PRO A C 2
ATOM 1393 O O . PRO A 1 12 ? -24.496 33.839 -0.250 1.00 0.00 12 PRO A O 2
ATOM 1404 N N . PRO A 1 13 ? -24.968 32.979 -2.278 1.00 0.00 13 PRO A N 2
ATOM 1405 C CA . PRO A 1 13 ? -26.172 32.265 -1.841 1.00 0.00 13 PRO A CA 2
ATOM 1406 C C . PRO A 1 13 ? -25.847 31.083 -0.934 1.00 0.00 13 PRO A C 2
ATOM 1407 O O . PRO A 1 13 ? -24.679 30.774 -0.694 1.00 0.00 13 PRO A O 2
ATOM 1418 N N . VAL A 1 14 ? -26.887 30.425 -0.432 1.00 0.00 14 VAL A N 2
ATOM 1419 C CA . VAL A 1 14 ? -26.712 29.276 0.448 1.00 0.00 14 VAL A CA 2
ATOM 1420 C C . VAL A 1 14 ? -27.811 28.243 0.228 1.00 0.00 14 VAL A C 2
ATOM 1421 O O . VAL A 1 14 ? -28.979 28.488 0.532 1.00 0.00 14 VAL A O 2
ATOM 1434 N N . LYS A 1 15 ? -27.431 27.085 -0.302 1.00 0.00 15 LYS A N 2
ATOM 1435 C CA . LYS A 1 15 ? -28.383 26.012 -0.561 1.00 0.00 15 LYS A CA 2
ATOM 1436 C C . LYS A 1 15 ? -27.662 24.732 -0.970 1.00 0.00 15 LYS A C 2
ATOM 1437 O O . LYS A 1 15 ? -27.126 24.635 -2.073 1.00 0.00 15 LYS A O 2
ATOM 1456 N N . ALA A 1 16 ? -27.654 23.751 -0.073 1.00 0.00 16 ALA A N 2
ATOM 1457 C CA . ALA A 1 16 ? -27.002 22.475 -0.342 1.00 0.00 16 ALA A CA 2
ATOM 1458 C C . ALA A 1 16 ? -27.591 21.365 0.521 1.00 0.00 16 ALA A C 2
ATOM 1459 O O . ALA A 1 16 ? -27.838 21.539 1.715 1.00 0.00 16 ALA A O 2
ATOM 1466 N N . PRO A 1 17 ? -27.822 20.196 -0.094 1.00 0.00 17 PRO A N 2
ATOM 1467 C CA . PRO A 1 17 ? -28.385 19.034 0.600 1.00 0.00 17 PRO A CA 2
ATOM 1468 C C . PRO A 1 17 ? -27.407 18.426 1.600 1.00 0.00 17 PRO A C 2
ATOM 1469 O O . PRO A 1 17 ? -26.191 18.566 1.459 1.00 0.00 17 PRO A O 2
ATOM 1480 N N . LEU A 1 18 ? -27.944 17.751 2.610 1.00 0.00 18 LEU A N 2
ATOM 1481 C CA . LEU A 1 18 ? -27.119 17.121 3.635 1.00 0.00 18 LEU A CA 2
ATOM 1482 C C . LEU A 1 18 ? -26.631 15.751 3.174 1.00 0.00 18 LEU A C 2
ATOM 1483 O O . LEU A 1 18 ? -27.161 14.721 3.591 1.00 0.00 18 LEU A O 2
ATOM 1499 N N . GLN A 1 19 ? -25.616 15.748 2.315 1.00 0.00 19 GLN A N 2
ATOM 1500 C CA . GLN A 1 19 ? -25.056 14.504 1.800 1.00 0.00 19 GLN A CA 2
ATOM 1501 C C . GLN A 1 19 ? -23.560 14.646 1.544 1.00 0.00 19 GLN A C 2
ATOM 1502 O O . GLN A 1 19 ? -22.995 15.732 1.683 1.00 0.00 19 GLN A O 2
ATOM 1516 N N . THR A 1 20 ? -22.921 13.542 1.169 1.00 0.00 20 THR A N 2
ATOM 1517 C CA . THR A 1 20 ? -21.489 13.543 0.895 1.00 0.00 20 THR A CA 2
ATOM 1518 C C . THR A 1 20 ? -21.174 14.321 -0.377 1.00 0.00 20 THR A C 2
ATOM 1519 O O . THR A 1 20 ? -21.994 14.396 -1.292 1.00 0.00 20 THR A O 2
ATOM 1530 N N . LYS A 1 21 ? -19.978 14.899 -0.431 1.00 0.00 21 LYS A N 2
ATOM 1531 C CA . LYS A 1 21 ? -19.552 15.670 -1.592 1.00 0.00 21 LYS A CA 2
ATOM 1532 C C . LYS A 1 21 ? -18.455 14.938 -2.358 1.00 0.00 21 LYS A C 2
ATOM 1533 O O . LYS A 1 21 ? -18.603 14.641 -3.544 1.00 0.00 21 LYS A O 2
ATOM 1552 N N . LYS A 1 22 ? -17.353 14.649 -1.673 1.00 0.00 22 LYS A N 2
ATOM 1553 C CA . LYS A 1 22 ? -16.231 13.950 -2.287 1.00 0.00 22 LYS A CA 2
ATOM 1554 C C . LYS A 1 22 ? -15.694 12.864 -1.360 1.00 0.00 22 LYS A C 2
ATOM 1555 O O . LYS A 1 22 ? -15.619 13.051 -0.146 1.00 0.00 22 LYS A O 2
ATOM 1574 N N . LYS A 1 23 ? -15.318 11.729 -1.941 1.00 0.00 23 LYS A N 2
ATOM 1575 C CA . LYS A 1 23 ? -14.785 10.614 -1.168 1.00 0.00 23 LYS A CA 2
ATOM 1576 C C . LYS A 1 23 ? -13.331 10.340 -1.541 1.00 0.00 23 LYS A C 2
ATOM 1577 O O . LYS A 1 23 ? -12.986 10.272 -2.721 1.00 0.00 23 LYS A O 2
ATOM 1596 N N . ILE A 1 24 ? -12.485 10.181 -0.529 1.00 0.00 24 ILE A N 2
ATOM 1597 C CA . ILE A 1 24 ? -11.070 9.912 -0.752 1.00 0.00 24 ILE A CA 2
ATOM 1598 C C . ILE A 1 24 ? -10.863 9.062 -2.001 1.00 0.00 24 ILE A C 2
ATOM 1599 O O . ILE A 1 24 ? -11.451 7.989 -2.139 1.00 0.00 24 ILE A O 2
ATOM 1615 N N . MET A 1 25 ? -10.021 9.548 -2.907 1.00 0.00 25 MET A N 2
ATOM 1616 C CA . MET A 1 25 ? -9.733 8.831 -4.144 1.00 0.00 25 MET A CA 2
ATOM 1617 C C . MET A 1 25 ? -8.259 8.447 -4.219 1.00 0.00 25 MET A C 2
ATOM 1618 O O . MET A 1 25 ? -7.379 9.307 -4.168 1.00 0.00 25 MET A O 2
ATOM 1632 N N . LYS A 1 26 ? -7.995 7.150 -4.341 1.00 0.00 26 LYS A N 2
ATOM 1633 C CA . LYS A 1 26 ? -6.627 6.652 -4.424 1.00 0.00 26 LYS A CA 2
ATOM 1634 C C . LYS A 1 26 ? -6.393 5.924 -5.744 1.00 0.00 26 LYS A C 2
ATOM 1635 O O . LYS A 1 26 ? -7.331 5.417 -6.360 1.00 0.00 26 LYS A O 2
ATOM 1654 N N . HIS A 1 27 ? -5.136 5.875 -6.173 1.00 0.00 27 HIS A N 2
ATOM 1655 C CA . HIS A 1 27 ? -4.779 5.207 -7.419 1.00 0.00 27 HIS A CA 2
ATOM 1656 C C . HIS A 1 27 ? -3.268 5.017 -7.520 1.00 0.00 27 HIS A C 2
ATOM 1657 O O . HIS A 1 27 ? -2.494 5.819 -6.997 1.00 0.00 27 HIS A O 2
ATOM 1671 N N . CYS A 1 28 ? -2.855 3.949 -8.195 1.00 0.00 28 CYS A N 2
ATOM 1672 C CA . CYS A 1 28 ? -1.438 3.652 -8.364 1.00 0.00 28 CYS A CA 2
ATOM 1673 C C . CYS A 1 28 ? -0.637 4.931 -8.592 1.00 0.00 28 CYS A C 2
ATOM 1674 O O . CYS A 1 28 ? -1.150 5.908 -9.138 1.00 0.00 28 CYS A O 2
ATOM 1681 N N . PHE A 1 29 ? 0.623 4.916 -8.171 1.00 0.00 29 PHE A N 2
ATOM 1682 C CA . PHE A 1 29 ? 1.495 6.074 -8.328 1.00 0.00 29 PHE A CA 2
ATOM 1683 C C . PHE A 1 29 ? 2.383 5.923 -9.560 1.00 0.00 29 PHE A C 2
ATOM 1684 O O . PHE A 1 29 ? 2.814 6.913 -10.154 1.00 0.00 29 PHE A O 2
ATOM 1701 N N . LEU A 1 30 ? 2.653 4.679 -9.938 1.00 0.00 30 LEU A N 2
ATOM 1702 C CA . LEU A 1 30 ? 3.490 4.396 -11.099 1.00 0.00 30 LEU A CA 2
ATOM 1703 C C . LEU A 1 30 ? 2.752 4.721 -12.394 1.00 0.00 30 LEU A C 2
ATOM 1704 O O . LEU A 1 30 ? 3.097 5.673 -13.095 1.00 0.00 30 LEU A O 2
ATOM 1720 N N . CYS A 1 31 ? 1.734 3.926 -12.704 1.00 0.00 31 CYS A N 2
ATOM 1721 C CA . CYS A 1 31 ? 0.946 4.129 -13.914 1.00 0.00 31 CYS A CA 2
ATOM 1722 C C . CYS A 1 31 ? -0.211 5.090 -13.654 1.00 0.00 31 CYS A C 2
ATOM 1723 O O . CYS A 1 31 ? -0.443 6.021 -14.425 1.00 0.00 31 CYS A O 2
ATOM 1730 N N . GLY A 1 32 ? -0.933 4.858 -12.562 1.00 0.00 32 GLY A N 2
ATOM 1731 C CA . GLY A 1 32 ? -2.056 5.710 -12.220 1.00 0.00 32 GLY A CA 2
ATOM 1732 C C . GLY A 1 32 ? -3.385 4.991 -12.331 1.00 0.00 32 GLY A C 2
ATOM 1733 O O . GLY A 1 32 ? -4.428 5.621 -12.511 1.00 0.00 32 GLY A O 2
ATOM 1737 N N . LYS A 1 33 ? -3.350 3.667 -12.227 1.00 0.00 33 LYS A N 2
ATOM 1738 C CA . LYS A 1 33 ? -4.561 2.859 -12.317 1.00 0.00 33 LYS A CA 2
ATOM 1739 C C . LYS A 1 33 ? -5.382 2.964 -11.036 1.00 0.00 33 LYS A C 2
ATOM 1740 O O . LYS A 1 33 ? -4.837 3.185 -9.954 1.00 0.00 33 LYS A O 2
ATOM 1759 N N . LYS A 1 34 ? -6.694 2.802 -11.165 1.00 0.00 34 LYS A N 2
ATOM 1760 C CA . LYS A 1 34 ? -7.591 2.876 -10.017 1.00 0.00 34 LYS A CA 2
ATOM 1761 C C . LYS A 1 34 ? -7.332 1.724 -9.050 1.00 0.00 34 LYS A C 2
ATOM 1762 O O . LYS A 1 34 ? -7.055 0.599 -9.467 1.00 0.00 34 LYS A O 2
ATOM 1781 N N . THR A 1 35 ? -7.425 2.012 -7.756 1.00 0.00 35 THR A N 2
ATOM 1782 C CA . THR A 1 35 ? -7.202 1.001 -6.730 1.00 0.00 35 THR A CA 2
ATOM 1783 C C . THR A 1 35 ? -8.217 1.131 -5.600 1.00 0.00 35 THR A C 2
ATOM 1784 O O . THR A 1 35 ? -8.269 2.150 -4.913 1.00 0.00 35 THR A O 2
ATOM 1795 N N . GLY A 1 36 ? -9.023 0.090 -5.412 1.00 0.00 36 GLY A N 2
ATOM 1796 C CA . GLY A 1 36 ? -10.025 0.108 -4.363 1.00 0.00 36 GLY A CA 2
ATOM 1797 C C . GLY A 1 36 ? -9.430 -0.116 -2.988 1.00 0.00 36 GLY A C 2
ATOM 1798 O O . GLY A 1 36 ? -8.210 -0.085 -2.819 1.00 0.00 36 GLY A O 2
ATOM 1802 N N . LEU A 1 37 ? -10.290 -0.340 -2.001 1.00 0.00 37 LEU A N 2
ATOM 1803 C CA . LEU A 1 37 ? -9.842 -0.569 -0.632 1.00 0.00 37 LEU A CA 2
ATOM 1804 C C . LEU A 1 37 ? -8.874 -1.746 -0.565 1.00 0.00 37 LEU A C 2
ATOM 1805 O O . LEU A 1 37 ? -7.871 -1.697 0.146 1.00 0.00 37 LEU A O 2
ATOM 1821 N N . ALA A 1 38 ? -9.182 -2.801 -1.312 1.00 0.00 38 ALA A N 2
ATOM 1822 C CA . ALA A 1 38 ? -8.337 -3.989 -1.341 1.00 0.00 38 ALA A CA 2
ATOM 1823 C C . ALA A 1 38 ? -7.193 -3.825 -2.336 1.00 0.00 38 ALA A C 2
ATOM 1824 O O . ALA A 1 38 ? -6.025 -3.761 -1.951 1.00 0.00 38 ALA A O 2
ATOM 1831 N N . THR A 1 39 ? -7.536 -3.758 -3.619 1.00 0.00 39 THR A N 2
ATOM 1832 C CA . THR A 1 39 ? -6.538 -3.604 -4.669 1.00 0.00 39 THR A CA 2
ATOM 1833 C C . THR A 1 39 ? -5.382 -2.725 -4.205 1.00 0.00 39 THR A C 2
ATOM 1834 O O . THR A 1 39 ? -4.227 -2.964 -4.557 1.00 0.00 39 THR A O 2
ATOM 1845 N N . SER A 1 40 ? -5.700 -1.707 -3.412 1.00 0.00 40 SER A N 2
ATOM 1846 C CA . SER A 1 40 ? -4.688 -0.790 -2.902 1.00 0.00 40 SER A CA 2
ATOM 1847 C C . SER A 1 40 ? -3.691 -1.523 -2.009 1.00 0.00 40 SER A C 2
ATOM 1848 O O . SER A 1 40 ? -4.062 -2.092 -0.982 1.00 0.00 40 SER A O 2
ATOM 1856 N N . PHE A 1 41 ? -2.424 -1.505 -2.409 1.00 0.00 41 PHE A N 2
ATOM 1857 C CA . PHE A 1 41 ? -1.373 -2.169 -1.647 1.00 0.00 41 PHE A CA 2
ATOM 1858 C C . PHE A 1 41 ? -0.434 -1.147 -1.013 1.00 0.00 41 PHE A C 2
ATOM 1859 O O . PHE A 1 41 ? -0.488 0.041 -1.328 1.00 0.00 41 PHE A O 2
ATOM 1876 N N . GLU A 1 42 ? 0.426 -1.620 -0.116 1.00 0.00 42 GLU A N 2
ATOM 1877 C CA . GLU A 1 42 ? 1.376 -0.748 0.565 1.00 0.00 42 GLU A CA 2
ATOM 1878 C C . GLU A 1 42 ? 2.805 -1.254 0.386 1.00 0.00 42 GLU A C 2
ATOM 1879 O O . GLU A 1 42 ? 3.118 -2.396 0.724 1.00 0.00 42 GLU A O 2
ATOM 1891 N N . CYS A 1 43 ? 3.667 -0.396 -0.149 1.00 0.00 43 CYS A N 2
ATOM 1892 C CA . CYS A 1 43 ? 5.062 -0.755 -0.375 1.00 0.00 43 CYS A CA 2
ATOM 1893 C C . CYS A 1 43 ? 5.947 -0.236 0.755 1.00 0.00 43 CYS A C 2
ATOM 1894 O O . CYS A 1 43 ? 5.564 0.677 1.488 1.00 0.00 43 CYS A O 2
ATOM 1901 N N . ARG A 1 44 ? 7.132 -0.823 0.889 1.00 0.00 44 ARG A N 2
ATOM 1902 C CA . ARG A 1 44 ? 8.071 -0.421 1.929 1.00 0.00 44 ARG A CA 2
ATOM 1903 C C . ARG A 1 44 ? 8.195 1.098 1.992 1.00 0.00 44 ARG A C 2
ATOM 1904 O O . ARG A 1 44 ? 8.365 1.675 3.067 1.00 0.00 44 ARG A O 2
ATOM 1925 N N . CYS A 1 45 ? 8.110 1.742 0.832 1.00 0.00 45 CYS A N 2
ATOM 1926 C CA . CYS A 1 45 ? 8.213 3.194 0.754 1.00 0.00 45 CYS A CA 2
ATOM 1927 C C . CYS A 1 45 ? 6.915 3.857 1.203 1.00 0.00 45 CYS A C 2
ATOM 1928 O O . CYS A 1 45 ? 6.929 4.927 1.811 1.00 0.00 45 CYS A O 2
ATOM 1935 N N . GLY A 1 46 ? 5.792 3.213 0.900 1.00 0.00 46 GLY A N 2
ATOM 1936 C CA . GLY A 1 46 ? 4.500 3.755 1.280 1.00 0.00 46 GLY A CA 2
ATOM 1937 C C . GLY A 1 46 ? 3.610 4.026 0.083 1.00 0.00 46 GLY A C 2
ATOM 1938 O O . GLY A 1 46 ? 2.396 3.838 0.149 1.00 0.00 46 GLY A O 2
ATOM 1942 N N . ASN A 1 47 ? 4.215 4.470 -1.013 1.00 0.00 47 ASN A N 2
ATOM 1943 C CA . ASN A 1 47 ? 3.468 4.770 -2.230 1.00 0.00 47 ASN A CA 2
ATOM 1944 C C . ASN A 1 47 ? 2.466 3.662 -2.540 1.00 0.00 47 ASN A C 2
ATOM 1945 O O . ASN A 1 47 ? 2.752 2.481 -2.347 1.00 0.00 47 ASN A O 2
ATOM 1956 N N . ASN A 1 48 ? 1.291 4.052 -3.023 1.00 0.00 48 ASN A N 2
ATOM 1957 C CA . ASN A 1 48 ? 0.247 3.092 -3.360 1.00 0.00 48 ASN A CA 2
ATOM 1958 C C . ASN A 1 48 ? 0.290 2.739 -4.844 1.00 0.00 48 ASN A C 2
ATOM 1959 O O . ASN A 1 48 ? 0.159 3.610 -5.704 1.00 0.00 48 ASN A O 2
ATOM 1970 N N . PHE A 1 49 ? 0.476 1.456 -5.136 1.00 0.00 49 PHE A N 2
ATOM 1971 C CA . PHE A 1 49 ? 0.538 0.987 -6.516 1.00 0.00 49 PHE A CA 2
ATOM 1972 C C . PHE A 1 49 ? -0.549 -0.049 -6.787 1.00 0.00 49 PHE A C 2
ATOM 1973 O O . PHE A 1 49 ? -1.184 -0.557 -5.862 1.00 0.00 49 PHE A O 2
ATOM 1990 N N . CYS A 1 50 ? -0.759 -0.357 -8.063 1.00 0.00 50 CYS A N 2
ATOM 1991 C CA . CYS A 1 50 ? -1.768 -1.332 -8.458 1.00 0.00 50 CYS A CA 2
ATOM 1992 C C . CYS A 1 50 ? -1.283 -2.755 -8.196 1.00 0.00 50 CYS A C 2
ATOM 1993 O O . CYS A 1 50 ? -0.088 -2.993 -8.029 1.00 0.00 50 CYS A O 2
ATOM 2000 N N . ALA A 1 51 ? -2.221 -3.696 -8.162 1.00 0.00 51 ALA A N 2
ATOM 2001 C CA . ALA A 1 51 ? -1.890 -5.095 -7.922 1.00 0.00 51 ALA A CA 2
ATOM 2002 C C . ALA A 1 51 ? -0.787 -5.568 -8.864 1.00 0.00 51 ALA A C 2
ATOM 2003 O O . ALA A 1 51 ? -0.082 -6.534 -8.575 1.00 0.00 51 ALA A O 2
ATOM 2010 N N . SER A 1 52 ? -0.644 -4.880 -9.993 1.00 0.00 52 SER A N 2
ATOM 2011 C CA . SER A 1 52 ? 0.370 -5.232 -10.979 1.00 0.00 52 SER A CA 2
ATOM 2012 C C . SER A 1 52 ? 1.716 -4.612 -10.620 1.00 0.00 52 SER A C 2
ATOM 2013 O O . SER A 1 52 ? 2.770 -5.195 -10.876 1.00 0.00 52 SER A O 2
ATOM 2021 N N . HIS A 1 53 ? 1.674 -3.425 -10.023 1.00 0.00 53 HIS A N 2
ATOM 2022 C CA . HIS A 1 53 ? 2.890 -2.724 -9.627 1.00 0.00 53 HIS A CA 2
ATOM 2023 C C . HIS A 1 53 ? 2.980 -2.608 -8.108 1.00 0.00 53 HIS A C 2
ATOM 2024 O O . HIS A 1 53 ? 3.699 -1.758 -7.582 1.00 0.00 53 HIS A O 2
ATOM 2038 N N . ARG A 1 54 ? 2.245 -3.467 -7.409 1.00 0.00 54 ARG A N 2
ATOM 2039 C CA . ARG A 1 54 ? 2.240 -3.459 -5.951 1.00 0.00 54 ARG A CA 2
ATOM 2040 C C . ARG A 1 54 ? 3.614 -3.830 -5.401 1.00 0.00 54 ARG A C 2
ATOM 2041 O O . ARG A 1 54 ? 4.007 -3.375 -4.327 1.00 0.00 54 ARG A O 2
ATOM 2062 N N . TYR A 1 55 ? 4.339 -4.658 -6.144 1.00 0.00 55 TYR A N 2
ATOM 2063 C CA . TYR A 1 55 ? 5.668 -5.092 -5.730 1.00 0.00 55 TYR A CA 2
ATOM 2064 C C . TYR A 1 55 ? 6.689 -3.974 -5.917 1.00 0.00 55 TYR A C 2
ATOM 2065 O O . TYR A 1 55 ? 6.630 -3.221 -6.888 1.00 0.00 55 TYR A O 2
ATOM 2083 N N . ALA A 1 56 ? 7.626 -3.875 -4.980 1.00 0.00 56 ALA A N 2
ATOM 2084 C CA . ALA A 1 56 ? 8.663 -2.852 -5.041 1.00 0.00 56 ALA A CA 2
ATOM 2085 C C . ALA A 1 56 ? 9.388 -2.885 -6.382 1.00 0.00 56 ALA A C 2
ATOM 2086 O O . ALA A 1 56 ? 9.368 -1.911 -7.133 1.00 0.00 56 ALA A O 2
ATOM 2093 N N . GLU A 1 57 ? 10.028 -4.013 -6.676 1.00 0.00 57 GLU A N 2
ATOM 2094 C CA . GLU A 1 57 ? 10.761 -4.171 -7.926 1.00 0.00 57 GLU A CA 2
ATOM 2095 C C . GLU A 1 57 ? 9.917 -3.715 -9.113 1.00 0.00 57 GLU A C 2
ATOM 2096 O O . GLU A 1 57 ? 10.446 -3.243 -10.119 1.00 0.00 57 GLU A O 2
ATOM 2108 N N . ALA A 1 58 ? 8.602 -3.860 -8.987 1.00 0.00 58 ALA A N 2
ATOM 2109 C CA . ALA A 1 58 ? 7.685 -3.462 -10.047 1.00 0.00 58 ALA A CA 2
ATOM 2110 C C . ALA A 1 58 ? 7.859 -1.988 -10.399 1.00 0.00 58 ALA A C 2
ATOM 2111 O O . ALA A 1 58 ? 7.794 -1.607 -11.568 1.00 0.00 58 ALA A O 2
ATOM 2118 N N . HIS A 1 59 ? 8.079 -1.163 -9.381 1.00 0.00 59 HIS A N 2
ATOM 2119 C CA . HIS A 1 59 ? 8.262 0.270 -9.583 1.00 0.00 59 HIS A CA 2
ATOM 2120 C C . HIS A 1 59 ? 9.646 0.712 -9.115 1.00 0.00 59 HIS A C 2
ATOM 2121 O O . HIS A 1 59 ? 9.824 1.835 -8.646 1.00 0.00 59 HIS A O 2
ATOM 2135 N N . GLY A 1 60 ? 10.623 -0.180 -9.246 1.00 0.00 60 GLY A N 2
ATOM 2136 C CA . GLY A 1 60 ? 11.977 0.136 -8.831 1.00 0.00 60 GLY A CA 2
ATOM 2137 C C . GLY A 1 60 ? 12.016 0.958 -7.558 1.00 0.00 60 GLY A C 2
ATOM 2138 O O . GLY A 1 60 ? 12.547 2.069 -7.542 1.00 0.00 60 GLY A O 2
ATOM 2142 N N . CYS A 1 61 ? 11.452 0.411 -6.486 1.00 0.00 61 CYS A N 2
ATOM 2143 C CA . CYS A 1 61 ? 11.422 1.101 -5.202 1.00 0.00 61 CYS A CA 2
ATOM 2144 C C . CYS A 1 61 ? 12.784 1.709 -4.879 1.00 0.00 61 CYS A C 2
ATOM 2145 O O . CYS A 1 61 ? 13.815 1.232 -5.350 1.00 0.00 61 CYS A O 2
ATOM 2152 N N . ASN A 1 62 ? 12.778 2.765 -4.072 1.00 0.00 62 ASN A N 2
ATOM 2153 C CA . ASN A 1 62 ? 14.012 3.440 -3.686 1.00 0.00 62 ASN A CA 2
ATOM 2154 C C . ASN A 1 62 ? 14.314 3.216 -2.208 1.00 0.00 62 ASN A C 2
ATOM 2155 O O . ASN A 1 62 ? 15.468 3.026 -1.821 1.00 0.00 62 ASN A O 2
ATOM 2166 N N . TYR A 1 63 ? 13.271 3.241 -1.386 1.00 0.00 63 TYR A N 2
ATOM 2167 C CA . TYR A 1 63 ? 13.424 3.043 0.050 1.00 0.00 63 TYR A CA 2
ATOM 2168 C C . TYR A 1 63 ? 14.446 1.948 0.343 1.00 0.00 63 TYR A C 2
ATOM 2169 O O . TYR A 1 63 ? 14.664 1.053 -0.473 1.00 0.00 63 TYR A O 2
ATOM 2187 N N . ASP A 1 64 ? 15.068 2.027 1.515 1.00 0.00 64 ASP A N 2
ATOM 2188 C CA . ASP A 1 64 ? 16.065 1.043 1.918 1.00 0.00 64 ASP A CA 2
ATOM 2189 C C . ASP A 1 64 ? 15.434 -0.050 2.775 1.00 0.00 64 ASP A C 2
ATOM 2190 O O . ASP A 1 64 ? 15.152 0.157 3.955 1.00 0.00 64 ASP A O 2
ATOM 2199 N N . TYR A 1 65 ? 15.215 -1.214 2.173 1.00 0.00 65 TYR A N 2
ATOM 2200 C CA . TYR A 1 65 ? 14.614 -2.339 2.879 1.00 0.00 65 TYR A CA 2
ATOM 2201 C C . TYR A 1 65 ? 15.589 -3.508 2.971 1.00 0.00 65 TYR A C 2
ATOM 2202 O O . TYR A 1 65 ? 15.202 -4.668 2.827 1.00 0.00 65 TYR A O 2
ATOM 2220 N N . LYS A 1 66 ? 16.857 -3.195 3.212 1.00 0.00 66 LYS A N 2
ATOM 2221 C CA . LYS A 1 66 ? 17.891 -4.217 3.325 1.00 0.00 66 LYS A CA 2
ATOM 2222 C C . LYS A 1 66 ? 17.812 -4.923 4.675 1.00 0.00 66 LYS A C 2
ATOM 2223 O O . LYS A 1 66 ? 17.889 -6.149 4.751 1.00 0.00 66 LYS A O 2
ATOM 2242 N N . SER A 1 67 ? 17.657 -4.141 5.739 1.00 0.00 67 SER A N 2
ATOM 2243 C CA . SER A 1 67 ? 17.570 -4.691 7.086 1.00 0.00 67 SER A CA 2
ATOM 2244 C C . SER A 1 67 ? 16.134 -5.084 7.421 1.00 0.00 67 SER A C 2
ATOM 2245 O O . SER A 1 67 ? 15.613 -4.732 8.480 1.00 0.00 67 SER A O 2
ATOM 2253 N N . ALA A 1 68 ? 15.499 -5.814 6.510 1.00 0.00 68 ALA A N 2
ATOM 2254 C CA . ALA A 1 68 ? 14.125 -6.257 6.709 1.00 0.00 68 ALA A CA 2
ATOM 2255 C C . ALA A 1 68 ? 13.737 -7.319 5.685 1.00 0.00 68 ALA A C 2
ATOM 2256 O O . ALA A 1 68 ? 13.728 -7.062 4.482 1.00 0.00 68 ALA A O 2
ATOM 2263 N N . GLY A 1 69 ? 13.417 -8.514 6.171 1.00 0.00 69 GLY A N 2
ATOM 2264 C CA . GLY A 1 69 ? 13.034 -9.598 5.285 1.00 0.00 69 GLY A CA 2
ATOM 2265 C C . GLY A 1 69 ? 14.157 -10.011 4.355 1.00 0.00 69 GLY A C 2
ATOM 2266 O O . GLY A 1 69 ? 14.926 -9.171 3.888 1.00 0.00 69 GLY A O 2
ATOM 2270 N N . ARG A 1 70 ? 14.254 -11.309 4.087 1.00 0.00 70 ARG A N 2
ATOM 2271 C CA . ARG A 1 70 ? 15.294 -11.832 3.209 1.00 0.00 70 ARG A CA 2
ATOM 2272 C C . ARG A 1 70 ? 14.736 -12.124 1.819 1.00 0.00 70 ARG A C 2
ATOM 2273 O O . ARG A 1 70 ? 14.046 -13.122 1.613 1.00 0.00 70 ARG A O 2
ATOM 2294 N N . ARG A 1 71 ? 15.040 -11.246 0.869 1.00 0.00 71 ARG A N 2
ATOM 2295 C CA . ARG A 1 71 ? 14.568 -11.408 -0.501 1.00 0.00 71 ARG A CA 2
ATOM 2296 C C . ARG A 1 71 ? 15.518 -10.734 -1.487 1.00 0.00 71 ARG A C 2
ATOM 2297 O O . ARG A 1 71 ? 15.543 -9.509 -1.601 1.00 0.00 71 ARG A O 2
ATOM 2318 N N . TYR A 1 72 ? 16.297 -11.543 -2.196 1.00 0.00 72 TYR A N 2
ATOM 2319 C CA . TYR A 1 72 ? 17.251 -11.026 -3.170 1.00 0.00 72 TYR A CA 2
ATOM 2320 C C . TYR A 1 72 ? 17.368 -11.962 -4.368 1.00 0.00 72 TYR A C 2
ATOM 2321 O O . TYR A 1 72 ? 17.513 -13.175 -4.211 1.00 0.00 72 TYR A O 2
ATOM 2339 N N . LEU A 1 73 ? 17.304 -11.391 -5.565 1.00 0.00 73 LEU A N 2
ATOM 2340 C CA . LEU A 1 73 ? 17.404 -12.173 -6.793 1.00 0.00 73 LEU A CA 2
ATOM 2341 C C . LEU A 1 73 ? 18.653 -11.792 -7.581 1.00 0.00 73 LEU A C 2
ATOM 2342 O O . LEU A 1 73 ? 18.933 -10.612 -7.786 1.00 0.00 73 LEU A O 2
ATOM 2358 N N . GLU A 1 74 ? 19.399 -12.801 -8.022 1.00 0.00 74 GLU A N 2
ATOM 2359 C CA . GLU A 1 74 ? 20.617 -12.571 -8.789 1.00 0.00 74 GLU A CA 2
ATOM 2360 C C . GLU A 1 74 ? 20.624 -13.409 -10.064 1.00 0.00 74 GLU A C 2
ATOM 2361 O O . GLU A 1 74 ? 21.613 -14.068 -10.380 1.00 0.00 74 GLU A O 2
ATOM 2373 N N . GLU A 1 75 ? 19.511 -13.377 -10.792 1.00 0.00 75 GLU A N 2
ATOM 2374 C CA . GLU A 1 75 ? 19.388 -14.134 -12.032 1.00 0.00 75 GLU A CA 2
ATOM 2375 C C . GLU A 1 75 ? 20.190 -15.430 -11.959 1.00 0.00 75 GLU A C 2
ATOM 2376 O O . GLU A 1 75 ? 21.034 -15.700 -12.814 1.00 0.00 75 GLU A O 2
ATOM 2388 N N . ALA A 1 76 ? 19.920 -16.229 -10.932 1.00 0.00 76 ALA A N 2
ATOM 2389 C CA . ALA A 1 76 ? 20.614 -17.498 -10.748 1.00 0.00 76 ALA A CA 2
ATOM 2390 C C . ALA A 1 76 ? 19.650 -18.592 -10.303 1.00 0.00 76 ALA A C 2
ATOM 2391 O O . ALA A 1 76 ? 18.763 -18.355 -9.483 1.00 0.00 76 ALA A O 2
ATOM 2398 N N . ASN A 1 77 ? 19.829 -19.790 -10.849 1.00 0.00 77 ASN A N 2
ATOM 2399 C CA . ASN A 1 77 ? 18.972 -20.921 -10.509 1.00 0.00 77 ASN A CA 2
ATOM 2400 C C . ASN A 1 77 ? 19.490 -22.206 -11.147 1.00 0.00 77 ASN A C 2
ATOM 2401 O O . ASN A 1 77 ? 19.860 -22.241 -12.321 1.00 0.00 77 ASN A O 2
ATOM 2412 N N . PRO A 1 78 ? 19.518 -23.290 -10.356 1.00 0.00 78 PRO A N 2
ATOM 2413 C CA . PRO A 1 78 ? 19.987 -24.598 -10.822 1.00 0.00 78 PRO A CA 2
ATOM 2414 C C . PRO A 1 78 ? 19.030 -25.233 -11.826 1.00 0.00 78 PRO A C 2
ATOM 2415 O O . PRO A 1 78 ? 18.014 -25.815 -11.447 1.00 0.00 78 PRO A O 2
ATOM 2426 N N . VAL A 1 79 ? 19.362 -25.118 -13.108 1.00 0.00 79 VAL A N 2
ATOM 2427 C CA . VAL A 1 79 ? 18.533 -25.683 -14.166 1.00 0.00 79 VAL A CA 2
ATOM 2428 C C . VAL A 1 79 ? 19.380 -26.446 -15.179 1.00 0.00 79 VAL A C 2
ATOM 2429 O O . VAL A 1 79 ? 20.187 -25.857 -15.897 1.00 0.00 79 VAL A O 2
ATOM 2442 N N . SER A 1 80 ? 19.188 -27.760 -15.231 1.00 0.00 80 SER A N 2
ATOM 2443 C CA . SER A 1 80 ? 19.937 -28.605 -16.154 1.00 0.00 80 SER A CA 2
ATOM 2444 C C . SER A 1 80 ? 19.123 -28.887 -17.414 1.00 0.00 80 SER A C 2
ATOM 2445 O O . SER A 1 80 ? 18.210 -29.711 -17.406 1.00 0.00 80 SER A O 2
ATOM 2453 N N . GLY A 1 81 ? 19.462 -28.194 -18.497 1.00 0.00 81 GLY A N 2
ATOM 2454 C CA . GLY A 1 81 ? 18.755 -28.382 -19.750 1.00 0.00 81 GLY A CA 2
ATOM 2455 C C . GLY A 1 81 ? 19.655 -28.904 -20.852 1.00 0.00 81 GLY A C 2
ATOM 2456 O O . GLY A 1 81 ? 20.065 -28.167 -21.749 1.00 0.00 81 GLY A O 2
ATOM 2460 N N . PRO A 1 82 ? 19.979 -30.204 -20.792 1.00 0.00 82 PRO A N 2
ATOM 2461 C CA . PRO A 1 82 ? 20.842 -30.852 -21.784 1.00 0.00 82 PRO A CA 2
ATOM 2462 C C . PRO A 1 82 ? 20.164 -30.983 -23.144 1.00 0.00 82 PRO A C 2
ATOM 2463 O O . PRO A 1 82 ? 19.477 -31.968 -23.413 1.00 0.00 82 PRO A O 2
ATOM 2474 N N . SER A 1 83 ? 20.363 -29.984 -23.998 1.00 0.00 83 SER A N 2
ATOM 2475 C CA . SER A 1 83 ? 19.768 -29.987 -25.329 1.00 0.00 83 SER A CA 2
ATOM 2476 C C . SER A 1 83 ? 20.694 -30.661 -26.337 1.00 0.00 83 SER A C 2
ATOM 2477 O O . SER A 1 83 ? 21.888 -30.368 -26.392 1.00 0.00 83 SER A O 2
ATOM 2485 N N . SER A 1 84 ? 20.134 -31.567 -27.132 1.00 0.00 84 SER A N 2
ATOM 2486 C CA . SER A 1 84 ? 20.909 -32.288 -28.135 1.00 0.00 84 SER A CA 2
ATOM 2487 C C . SER A 1 84 ? 19.993 -32.912 -29.184 1.00 0.00 84 SER A C 2
ATOM 2488 O O . SER A 1 84 ? 19.284 -33.879 -28.908 1.00 0.00 84 SER A O 2
ATOM 2496 N N . GLY A 1 85 ? 20.014 -32.350 -30.389 1.00 0.00 85 GLY A N 2
ATOM 2497 C CA . GLY A 1 85 ? 19.182 -32.864 -31.461 1.00 0.00 85 GLY A CA 2
ATOM 2498 C C . GLY A 1 85 ? 19.033 -31.878 -32.603 1.00 0.00 85 GLY A C 2
ATOM 2499 O O . GLY A 1 85 ? 19.751 -30.879 -32.628 1.00 0.00 85 GLY A O 2
ATOM 2505 N N . GLY A 1 1 ? 0.439 30.472 -60.885 1.00 0.00 1 GLY A N 3
ATOM 2506 C CA . GLY A 1 1 ? 0.182 30.971 -59.547 1.00 0.00 1 GLY A CA 3
ATOM 2507 C C . GLY A 1 1 ? -1.285 30.893 -59.172 1.00 0.00 1 GLY A C 3
ATOM 2508 O O . GLY A 1 1 ? -2.149 30.776 -60.040 1.00 0.00 1 GLY A O 3
ATOM 2512 N N . SER A 1 2 ? -1.566 30.956 -57.874 1.00 0.00 2 SER A N 3
ATOM 2513 C CA . SER A 1 2 ? -2.938 30.886 -57.385 1.00 0.00 2 SER A CA 3
ATOM 2514 C C . SER A 1 2 ? -2.988 31.104 -55.876 1.00 0.00 2 SER A C 3
ATOM 2515 O O . SER A 1 2 ? -1.984 30.948 -55.181 1.00 0.00 2 SER A O 3
ATOM 2523 N N . SER A 1 3 ? -4.165 31.467 -55.376 1.00 0.00 3 SER A N 3
ATOM 2524 C CA . SER A 1 3 ? -4.347 31.711 -53.950 1.00 0.00 3 SER A CA 3
ATOM 2525 C C . SER A 1 3 ? -5.828 31.829 -53.604 1.00 0.00 3 SER A C 3
ATOM 2526 O O . SER A 1 3 ? -6.684 31.850 -54.487 1.00 0.00 3 SER A O 3
ATOM 2534 N N . GLY A 1 4 ? -6.123 31.906 -52.309 1.00 0.00 4 GLY A N 3
ATOM 2535 C CA . GLY A 1 4 ? -7.501 32.021 -51.868 1.00 0.00 4 GLY A CA 3
ATOM 2536 C C . GLY A 1 4 ? -7.807 31.123 -50.685 1.00 0.00 4 GLY A C 3
ATOM 2537 O O . GLY A 1 4 ? -7.194 30.068 -50.523 1.00 0.00 4 GLY A O 3
ATOM 2541 N N . SER A 1 5 ? -8.757 31.543 -49.856 1.00 0.00 5 SER A N 3
ATOM 2542 C CA . SER A 1 5 ? -9.139 30.773 -48.678 1.00 0.00 5 SER A CA 3
ATOM 2543 C C . SER A 1 5 ? -10.330 31.414 -47.972 1.00 0.00 5 SER A C 3
ATOM 2544 O O . SER A 1 5 ? -10.815 32.469 -48.383 1.00 0.00 5 SER A O 3
ATOM 2552 N N . SER A 1 6 ? -10.796 30.770 -46.907 1.00 0.00 6 SER A N 3
ATOM 2553 C CA . SER A 1 6 ? -11.932 31.274 -46.145 1.00 0.00 6 SER A CA 3
ATOM 2554 C C . SER A 1 6 ? -12.119 30.478 -44.857 1.00 0.00 6 SER A C 3
ATOM 2555 O O . SER A 1 6 ? -11.396 29.517 -44.598 1.00 0.00 6 SER A O 3
ATOM 2563 N N . GLY A 1 7 ? -13.096 30.886 -44.053 1.00 0.00 7 GLY A N 3
ATOM 2564 C CA . GLY A 1 7 ? -13.361 30.201 -42.801 1.00 0.00 7 GLY A CA 3
ATOM 2565 C C . GLY A 1 7 ? -14.642 30.674 -42.142 1.00 0.00 7 GLY A C 3
ATOM 2566 O O . GLY A 1 7 ? -14.692 31.770 -41.584 1.00 0.00 7 GLY A O 3
ATOM 2570 N N . ILE A 1 8 ? -15.679 29.846 -42.207 1.00 0.00 8 ILE A N 3
ATOM 2571 C CA . ILE A 1 8 ? -16.965 30.186 -41.611 1.00 0.00 8 ILE A CA 3
ATOM 2572 C C . ILE A 1 8 ? -17.464 29.067 -40.704 1.00 0.00 8 ILE A C 3
ATOM 2573 O O . ILE A 1 8 ? -17.443 27.894 -41.077 1.00 0.00 8 ILE A O 3
ATOM 2589 N N . HIS A 1 9 ? -17.916 29.438 -39.509 1.00 0.00 9 HIS A N 3
ATOM 2590 C CA . HIS A 1 9 ? -18.423 28.466 -38.548 1.00 0.00 9 HIS A CA 3
ATOM 2591 C C . HIS A 1 9 ? -19.297 29.145 -37.498 1.00 0.00 9 HIS A C 3
ATOM 2592 O O . HIS A 1 9 ? -19.143 30.335 -37.223 1.00 0.00 9 HIS A O 3
ATOM 2606 N N . HIS A 1 10 ? -20.215 28.380 -36.915 1.00 0.00 10 HIS A N 3
ATOM 2607 C CA . HIS A 1 10 ? -21.114 28.909 -35.895 1.00 0.00 10 HIS A CA 3
ATOM 2608 C C . HIS A 1 10 ? -21.716 27.780 -35.064 1.00 0.00 10 HIS A C 3
ATOM 2609 O O . HIS A 1 10 ? -22.286 26.832 -35.606 1.00 0.00 10 HIS A O 3
ATOM 2623 N N . LEU A 1 11 ? -21.586 27.887 -33.746 1.00 0.00 11 LEU A N 3
ATOM 2624 C CA . LEU A 1 11 ? -22.117 26.875 -32.840 1.00 0.00 11 LEU A CA 3
ATOM 2625 C C . LEU A 1 11 ? -22.026 27.340 -31.390 1.00 0.00 11 LEU A C 3
ATOM 2626 O O . LEU A 1 11 ? -21.008 27.873 -30.947 1.00 0.00 11 LEU A O 3
ATOM 2642 N N . PRO A 1 12 ? -23.113 27.133 -30.632 1.00 0.00 12 PRO A N 3
ATOM 2643 C CA . PRO A 1 12 ? -23.179 27.521 -29.220 1.00 0.00 12 PRO A CA 3
ATOM 2644 C C . PRO A 1 12 ? -22.280 26.660 -28.340 1.00 0.00 12 PRO A C 3
ATOM 2645 O O . PRO A 1 12 ? -21.883 25.554 -28.709 1.00 0.00 12 PRO A O 3
ATOM 2656 N N . PRO A 1 13 ? -21.950 27.175 -27.146 1.00 0.00 13 PRO A N 3
ATOM 2657 C CA . PRO A 1 13 ? -21.095 26.469 -26.188 1.00 0.00 13 PRO A CA 3
ATOM 2658 C C . PRO A 1 13 ? -21.786 25.252 -25.581 1.00 0.00 13 PRO A C 3
ATOM 2659 O O . PRO A 1 13 ? -23.012 25.143 -25.610 1.00 0.00 13 PRO A O 3
ATOM 2670 N N . VAL A 1 14 ? -20.992 24.339 -25.031 1.00 0.00 14 VAL A N 3
ATOM 2671 C CA . VAL A 1 14 ? -21.528 23.131 -24.415 1.00 0.00 14 VAL A CA 3
ATOM 2672 C C . VAL A 1 14 ? -21.021 22.971 -22.986 1.00 0.00 14 VAL A C 3
ATOM 2673 O O . VAL A 1 14 ? -19.821 23.066 -22.727 1.00 0.00 14 VAL A O 3
ATOM 2686 N N . LYS A 1 15 ? -21.943 22.727 -22.061 1.00 0.00 15 LYS A N 3
ATOM 2687 C CA . LYS A 1 15 ? -21.591 22.551 -20.657 1.00 0.00 15 LYS A CA 3
ATOM 2688 C C . LYS A 1 15 ? -22.383 21.404 -20.038 1.00 0.00 15 LYS A C 3
ATOM 2689 O O . LYS A 1 15 ? -23.277 20.842 -20.669 1.00 0.00 15 LYS A O 3
ATOM 2708 N N . ALA A 1 16 ? -22.049 21.063 -18.797 1.00 0.00 16 ALA A N 3
ATOM 2709 C CA . ALA A 1 16 ? -22.731 19.985 -18.092 1.00 0.00 16 ALA A CA 3
ATOM 2710 C C . ALA A 1 16 ? -22.692 20.206 -16.583 1.00 0.00 16 ALA A C 3
ATOM 2711 O O . ALA A 1 16 ? -21.796 20.862 -16.050 1.00 0.00 16 ALA A O 3
ATOM 2718 N N . PRO A 1 17 ? -23.686 19.647 -15.877 1.00 0.00 17 PRO A N 3
ATOM 2719 C CA . PRO A 1 17 ? -23.787 19.770 -14.419 1.00 0.00 17 PRO A CA 3
ATOM 2720 C C . PRO A 1 17 ? -22.699 18.985 -13.695 1.00 0.00 17 PRO A C 3
ATOM 2721 O O . PRO A 1 17 ? -22.268 17.928 -14.158 1.00 0.00 17 PRO A O 3
ATOM 2732 N N . LEU A 1 18 ? -22.258 19.508 -12.556 1.00 0.00 18 LEU A N 3
ATOM 2733 C CA . LEU A 1 18 ? -21.220 18.855 -11.766 1.00 0.00 18 LEU A CA 3
ATOM 2734 C C . LEU A 1 18 ? -21.384 19.171 -10.282 1.00 0.00 18 LEU A C 3
ATOM 2735 O O . LEU A 1 18 ? -21.120 20.290 -9.844 1.00 0.00 18 LEU A O 3
ATOM 2751 N N . GLN A 1 19 ? -21.821 18.177 -9.516 1.00 0.00 19 GLN A N 3
ATOM 2752 C CA . GLN A 1 19 ? -22.019 18.349 -8.082 1.00 0.00 19 GLN A CA 3
ATOM 2753 C C . GLN A 1 19 ? -20.900 17.677 -7.293 1.00 0.00 19 GLN A C 3
ATOM 2754 O O . GLN A 1 19 ? -21.146 17.024 -6.278 1.00 0.00 19 GLN A O 3
ATOM 2768 N N . THR A 1 20 ? -19.668 17.840 -7.766 1.00 0.00 20 THR A N 3
ATOM 2769 C CA . THR A 1 20 ? -18.511 17.248 -7.107 1.00 0.00 20 THR A CA 3
ATOM 2770 C C . THR A 1 20 ? -17.330 18.211 -7.100 1.00 0.00 20 THR A C 3
ATOM 2771 O O . THR A 1 20 ? -16.864 18.646 -8.154 1.00 0.00 20 THR A O 3
ATOM 2782 N N . LYS A 1 21 ? -16.847 18.540 -5.907 1.00 0.00 21 LYS A N 3
ATOM 2783 C CA . LYS A 1 21 ? -15.718 19.451 -5.762 1.00 0.00 21 LYS A CA 3
ATOM 2784 C C . LYS A 1 21 ? -14.433 18.682 -5.468 1.00 0.00 21 LYS A C 3
ATOM 2785 O O . LYS A 1 21 ? -13.578 18.524 -6.340 1.00 0.00 21 LYS A O 3
ATOM 2804 N N . LYS A 1 22 ? -14.304 18.204 -4.235 1.00 0.00 22 LYS A N 3
ATOM 2805 C CA . LYS A 1 22 ? -13.126 17.449 -3.826 1.00 0.00 22 LYS A CA 3
ATOM 2806 C C . LYS A 1 22 ? -13.512 16.292 -2.911 1.00 0.00 22 LYS A C 3
ATOM 2807 O O . LYS A 1 22 ? -14.357 16.440 -2.027 1.00 0.00 22 LYS A O 3
ATOM 2826 N N . LYS A 1 23 ? -12.888 15.139 -3.127 1.00 0.00 23 LYS A N 3
ATOM 2827 C CA . LYS A 1 23 ? -13.164 13.956 -2.320 1.00 0.00 23 LYS A CA 3
ATOM 2828 C C . LYS A 1 23 ? -11.916 13.090 -2.180 1.00 0.00 23 LYS A C 3
ATOM 2829 O O . LYS A 1 23 ? -10.907 13.326 -2.846 1.00 0.00 23 LYS A O 3
ATOM 2848 N N . ILE A 1 24 ? -11.992 12.086 -1.313 1.00 0.00 24 ILE A N 3
ATOM 2849 C CA . ILE A 1 24 ? -10.869 11.184 -1.089 1.00 0.00 24 ILE A CA 3
ATOM 2850 C C . ILE A 1 24 ? -10.847 10.066 -2.126 1.00 0.00 24 ILE A C 3
ATOM 2851 O O . ILE A 1 24 ? -11.832 9.350 -2.303 1.00 0.00 24 ILE A O 3
ATOM 2867 N N . MET A 1 25 ? -9.716 9.922 -2.809 1.00 0.00 25 MET A N 3
ATOM 2868 C CA . MET A 1 25 ? -9.564 8.889 -3.827 1.00 0.00 25 MET A CA 3
ATOM 2869 C C . MET A 1 25 ? -8.120 8.405 -3.899 1.00 0.00 25 MET A C 3
ATOM 2870 O O . MET A 1 25 ? -7.184 9.178 -3.695 1.00 0.00 25 MET A O 3
ATOM 2884 N N . LYS A 1 26 ? -7.945 7.120 -4.190 1.00 0.00 26 LYS A N 3
ATOM 2885 C CA . LYS A 1 26 ? -6.615 6.532 -4.290 1.00 0.00 26 LYS A CA 3
ATOM 2886 C C . LYS A 1 26 ? -6.373 5.967 -5.686 1.00 0.00 26 LYS A C 3
ATOM 2887 O O . LYS A 1 26 ? -7.306 5.530 -6.360 1.00 0.00 26 LYS A O 3
ATOM 2906 N N . HIS A 1 27 ? -5.115 5.978 -6.115 1.00 0.00 27 HIS A N 3
ATOM 2907 C CA . HIS A 1 27 ? -4.750 5.465 -7.431 1.00 0.00 27 HIS A CA 3
ATOM 2908 C C . HIS A 1 27 ? -3.241 5.266 -7.538 1.00 0.00 27 HIS A C 3
ATOM 2909 O O . HIS A 1 27 ? -2.461 6.128 -7.132 1.00 0.00 27 HIS A O 3
ATOM 2923 N N . CYS A 1 28 ? -2.837 4.125 -8.085 1.00 0.00 28 CYS A N 3
ATOM 2924 C CA . CYS A 1 28 ? -1.422 3.812 -8.245 1.00 0.00 28 CYS A CA 3
ATOM 2925 C C . CYS A 1 28 ? -0.617 5.072 -8.547 1.00 0.00 28 CYS A C 3
ATOM 2926 O O . CYS A 1 28 ? -1.135 6.031 -9.121 1.00 0.00 28 CYS A O 3
ATOM 2933 N N . PHE A 1 29 ? 0.653 5.064 -8.157 1.00 0.00 29 PHE A N 3
ATOM 2934 C CA . PHE A 1 29 ? 1.531 6.206 -8.385 1.00 0.00 29 PHE A CA 3
ATOM 2935 C C . PHE A 1 29 ? 2.372 6.003 -9.642 1.00 0.00 29 PHE A C 3
ATOM 2936 O O . PHE A 1 29 ? 2.784 6.966 -10.289 1.00 0.00 29 PHE A O 3
ATOM 2953 N N . LEU A 1 30 ? 2.623 4.743 -9.982 1.00 0.00 30 LEU A N 3
ATOM 2954 C CA . LEU A 1 30 ? 3.415 4.412 -11.161 1.00 0.00 30 LEU A CA 3
ATOM 2955 C C . LEU A 1 30 ? 2.637 4.705 -12.440 1.00 0.00 30 LEU A C 3
ATOM 2956 O O . LEU A 1 30 ? 2.986 5.610 -13.199 1.00 0.00 30 LEU A O 3
ATOM 2972 N N . CYS A 1 31 ? 1.579 3.935 -12.672 1.00 0.00 31 CYS A N 3
ATOM 2973 C CA . CYS A 1 31 ? 0.749 4.112 -13.858 1.00 0.00 31 CYS A CA 3
ATOM 2974 C C . CYS A 1 31 ? -0.443 5.017 -13.557 1.00 0.00 31 CYS A C 3
ATOM 2975 O O . CYS A 1 31 ? -0.735 5.946 -14.308 1.00 0.00 31 CYS A O 3
ATOM 2982 N N . GLY A 1 32 ? -1.127 4.737 -12.452 1.00 0.00 32 GLY A N 3
ATOM 2983 C CA . GLY A 1 32 ? -2.279 5.534 -12.071 1.00 0.00 32 GLY A CA 3
ATOM 2984 C C . GLY A 1 32 ? -3.568 4.737 -12.094 1.00 0.00 32 GLY A C 3
ATOM 2985 O O . GLY A 1 32 ? -4.654 5.302 -12.226 1.00 0.00 32 GLY A O 3
ATOM 2989 N N . LYS A 1 33 ? -3.450 3.420 -11.966 1.00 0.00 33 LYS A N 3
ATOM 2990 C CA . LYS A 1 33 ? -4.615 2.543 -11.972 1.00 0.00 33 LYS A CA 3
ATOM 2991 C C . LYS A 1 33 ? -5.594 2.930 -10.869 1.00 0.00 33 LYS A C 3
ATOM 2992 O O . LYS A 1 33 ? -5.191 3.401 -9.804 1.00 0.00 33 LYS A O 3
ATOM 3011 N N . LYS A 1 34 ? -6.881 2.728 -11.128 1.00 0.00 34 LYS A N 3
ATOM 3012 C CA . LYS A 1 34 ? -7.918 3.053 -10.157 1.00 0.00 34 LYS A CA 3
ATOM 3013 C C . LYS A 1 34 ? -7.878 2.090 -8.974 1.00 0.00 34 LYS A C 3
ATOM 3014 O O . LYS A 1 34 ? -8.561 1.066 -8.970 1.00 0.00 34 LYS A O 3
ATOM 3033 N N . THR A 1 35 ? -7.073 2.426 -7.971 1.00 0.00 35 THR A N 3
ATOM 3034 C CA . THR A 1 35 ? -6.943 1.591 -6.783 1.00 0.00 35 THR A CA 3
ATOM 3035 C C . THR A 1 35 ? -7.846 2.089 -5.660 1.00 0.00 35 THR A C 3
ATOM 3036 O O . THR A 1 35 ? -7.433 2.899 -4.831 1.00 0.00 35 THR A O 3
ATOM 3047 N N . GLY A 1 36 ? -9.082 1.599 -5.639 1.00 0.00 36 GLY A N 3
ATOM 3048 C CA . GLY A 1 36 ? -10.023 2.006 -4.612 1.00 0.00 36 GLY A CA 3
ATOM 3049 C C . GLY A 1 36 ? -9.606 1.549 -3.228 1.00 0.00 36 GLY A C 3
ATOM 3050 O O . GLY A 1 36 ? -8.770 2.182 -2.583 1.00 0.00 36 GLY A O 3
ATOM 3054 N N . LEU A 1 37 ? -10.190 0.447 -2.770 1.00 0.00 37 LEU A N 3
ATOM 3055 C CA . LEU A 1 37 ? -9.875 -0.094 -1.452 1.00 0.00 37 LEU A CA 3
ATOM 3056 C C . LEU A 1 37 ? -9.252 -1.482 -1.568 1.00 0.00 37 LEU A C 3
ATOM 3057 O O . LEU A 1 37 ? -8.103 -1.691 -1.183 1.00 0.00 37 LEU A O 3
ATOM 3073 N N . ALA A 1 38 ? -10.020 -2.426 -2.103 1.00 0.00 38 ALA A N 3
ATOM 3074 C CA . ALA A 1 38 ? -9.542 -3.793 -2.274 1.00 0.00 38 ALA A CA 3
ATOM 3075 C C . ALA A 1 38 ? -8.403 -3.854 -3.286 1.00 0.00 38 ALA A C 3
ATOM 3076 O O . ALA A 1 38 ? -7.377 -4.491 -3.044 1.00 0.00 38 ALA A O 3
ATOM 3083 N N . THR A 1 39 ? -8.589 -3.188 -4.421 1.00 0.00 39 THR A N 3
ATOM 3084 C CA . THR A 1 39 ? -7.578 -3.168 -5.471 1.00 0.00 39 THR A CA 3
ATOM 3085 C C . THR A 1 39 ? -6.487 -2.148 -5.164 1.00 0.00 39 THR A C 3
ATOM 3086 O O . THR A 1 39 ? -6.140 -1.324 -6.009 1.00 0.00 39 THR A O 3
ATOM 3097 N N . SER A 1 40 ? -5.950 -2.210 -3.950 1.00 0.00 40 SER A N 3
ATOM 3098 C CA . SER A 1 40 ? -4.900 -1.290 -3.531 1.00 0.00 40 SER A CA 3
ATOM 3099 C C . SER A 1 40 ? -3.895 -1.990 -2.620 1.00 0.00 40 SER A C 3
ATOM 3100 O O . SER A 1 40 ? -4.263 -2.836 -1.806 1.00 0.00 40 SER A O 3
ATOM 3108 N N . PHE A 1 41 ? -2.624 -1.630 -2.765 1.00 0.00 41 PHE A N 3
ATOM 3109 C CA . PHE A 1 41 ? -1.565 -2.223 -1.958 1.00 0.00 41 PHE A CA 3
ATOM 3110 C C . PHE A 1 41 ? -0.592 -1.155 -1.467 1.00 0.00 41 PHE A C 3
ATOM 3111 O O . PHE A 1 41 ? -0.573 -0.036 -1.979 1.00 0.00 41 PHE A O 3
ATOM 3128 N N . GLU A 1 42 ? 0.214 -1.510 -0.471 1.00 0.00 42 GLU A N 3
ATOM 3129 C CA . GLU A 1 42 ? 1.189 -0.581 0.089 1.00 0.00 42 GLU A CA 3
ATOM 3130 C C . GLU A 1 42 ? 2.609 -1.112 -0.084 1.00 0.00 42 GLU A C 3
ATOM 3131 O O . GLU A 1 42 ? 2.842 -2.320 -0.042 1.00 0.00 42 GLU A O 3
ATOM 3143 N N . CYS A 1 43 ? 3.555 -0.200 -0.282 1.00 0.00 43 CYS A N 3
ATOM 3144 C CA . CYS A 1 43 ? 4.952 -0.574 -0.463 1.00 0.00 43 CYS A CA 3
ATOM 3145 C C . CYS A 1 43 ? 5.795 -0.124 0.727 1.00 0.00 43 CYS A C 3
ATOM 3146 O O . CYS A 1 43 ? 5.393 0.755 1.488 1.00 0.00 43 CYS A O 3
ATOM 3153 N N . ARG A 1 44 ? 6.966 -0.734 0.880 1.00 0.00 44 ARG A N 3
ATOM 3154 C CA . ARG A 1 44 ? 7.865 -0.398 1.977 1.00 0.00 44 ARG A CA 3
ATOM 3155 C C . ARG A 1 44 ? 8.102 1.108 2.043 1.00 0.00 44 ARG A C 3
ATOM 3156 O O . ARG A 1 44 ? 8.251 1.677 3.125 1.00 0.00 44 ARG A O 3
ATOM 3177 N N . CYS A 1 45 ? 8.138 1.747 0.879 1.00 0.00 45 CYS A N 3
ATOM 3178 C CA . CYS A 1 45 ? 8.359 3.186 0.803 1.00 0.00 45 CYS A CA 3
ATOM 3179 C C . CYS A 1 45 ? 7.132 3.951 1.291 1.00 0.00 45 CYS A C 3
ATOM 3180 O O . CYS A 1 45 ? 7.252 4.981 1.953 1.00 0.00 45 CYS A O 3
ATOM 3187 N N . GLY A 1 46 ? 5.951 3.439 0.959 1.00 0.00 46 GLY A N 3
ATOM 3188 C CA . GLY A 1 46 ? 4.719 4.085 1.372 1.00 0.00 46 GLY A CA 3
ATOM 3189 C C . GLY A 1 46 ? 3.793 4.367 0.205 1.00 0.00 46 GLY A C 3
ATOM 3190 O O . GLY A 1 46 ? 2.573 4.277 0.337 1.00 0.00 46 GLY A O 3
ATOM 3194 N N . ASN A 1 47 ? 4.374 4.710 -0.940 1.00 0.00 47 ASN A N 3
ATOM 3195 C CA . ASN A 1 47 ? 3.592 5.009 -2.134 1.00 0.00 47 ASN A CA 3
ATOM 3196 C C . ASN A 1 47 ? 2.634 3.866 -2.456 1.00 0.00 47 ASN A C 3
ATOM 3197 O O . ASN A 1 47 ? 2.969 2.695 -2.286 1.00 0.00 47 ASN A O 3
ATOM 3208 N N . ASN A 1 48 ? 1.440 4.217 -2.924 1.00 0.00 48 ASN A N 3
ATOM 3209 C CA . ASN A 1 48 ? 0.432 3.221 -3.270 1.00 0.00 48 ASN A CA 3
ATOM 3210 C C . ASN A 1 48 ? 0.509 2.860 -4.750 1.00 0.00 48 ASN A C 3
ATOM 3211 O O . ASN A 1 48 ? 0.522 3.738 -5.614 1.00 0.00 48 ASN A O 3
ATOM 3222 N N . PHE A 1 49 ? 0.560 1.564 -5.036 1.00 0.00 49 PHE A N 3
ATOM 3223 C CA . PHE A 1 49 ? 0.637 1.087 -6.412 1.00 0.00 49 PHE A CA 3
ATOM 3224 C C . PHE A 1 49 ? -0.449 0.051 -6.690 1.00 0.00 49 PHE A C 3
ATOM 3225 O O . PHE A 1 49 ? -1.148 -0.392 -5.778 1.00 0.00 49 PHE A O 3
ATOM 3242 N N . CYS A 1 50 ? -0.584 -0.331 -7.955 1.00 0.00 50 CYS A N 3
ATOM 3243 C CA . CYS A 1 50 ? -1.584 -1.313 -8.355 1.00 0.00 50 CYS A CA 3
ATOM 3244 C C . CYS A 1 50 ? -1.102 -2.731 -8.062 1.00 0.00 50 CYS A C 3
ATOM 3245 O O . CYS A 1 50 ? 0.065 -2.946 -7.735 1.00 0.00 50 CYS A O 3
ATOM 3252 N N . ALA A 1 51 ? -2.009 -3.695 -8.182 1.00 0.00 51 ALA A N 3
ATOM 3253 C CA . ALA A 1 51 ? -1.676 -5.092 -7.932 1.00 0.00 51 ALA A CA 3
ATOM 3254 C C . ALA A 1 51 ? -0.491 -5.535 -8.783 1.00 0.00 51 ALA A C 3
ATOM 3255 O O . ALA A 1 51 ? 0.305 -6.376 -8.366 1.00 0.00 51 ALA A O 3
ATOM 3262 N N . SER A 1 52 ? -0.380 -4.964 -9.978 1.00 0.00 52 SER A N 3
ATOM 3263 C CA . SER A 1 52 ? 0.706 -5.303 -10.890 1.00 0.00 52 SER A CA 3
ATOM 3264 C C . SER A 1 52 ? 1.989 -4.574 -10.503 1.00 0.00 52 SER A C 3
ATOM 3265 O O . SER A 1 52 ? 3.092 -5.075 -10.721 1.00 0.00 52 SER A O 3
ATOM 3273 N N . HIS A 1 53 ? 1.835 -3.386 -9.926 1.00 0.00 53 HIS A N 3
ATOM 3274 C CA . HIS A 1 53 ? 2.981 -2.586 -9.507 1.00 0.00 53 HIS A CA 3
ATOM 3275 C C . HIS A 1 53 ? 3.040 -2.477 -7.986 1.00 0.00 53 HIS A C 3
ATOM 3276 O O . HIS A 1 53 ? 3.647 -1.553 -7.444 1.00 0.00 53 HIS A O 3
ATOM 3290 N N . ARG A 1 54 ? 2.406 -3.425 -7.305 1.00 0.00 54 ARG A N 3
ATOM 3291 C CA . ARG A 1 54 ? 2.384 -3.434 -5.847 1.00 0.00 54 ARG A CA 3
ATOM 3292 C C . ARG A 1 54 ? 3.747 -3.832 -5.286 1.00 0.00 54 ARG A C 3
ATOM 3293 O O . ARG A 1 54 ? 4.131 -3.401 -4.198 1.00 0.00 54 ARG A O 3
ATOM 3314 N N . TYR A 1 55 ? 4.471 -4.656 -6.035 1.00 0.00 55 TYR A N 3
ATOM 3315 C CA . TYR A 1 55 ? 5.789 -5.114 -5.611 1.00 0.00 55 TYR A CA 3
ATOM 3316 C C . TYR A 1 55 ? 6.838 -4.025 -5.821 1.00 0.00 55 TYR A C 3
ATOM 3317 O O . TYR A 1 55 ? 6.856 -3.356 -6.853 1.00 0.00 55 TYR A O 3
ATOM 3335 N N . ALA A 1 56 ? 7.710 -3.855 -4.833 1.00 0.00 56 ALA A N 3
ATOM 3336 C CA . ALA A 1 56 ? 8.764 -2.851 -4.908 1.00 0.00 56 ALA A CA 3
ATOM 3337 C C . ALA A 1 56 ? 9.433 -2.860 -6.278 1.00 0.00 56 ALA A C 3
ATOM 3338 O O . ALA A 1 56 ? 9.354 -1.885 -7.024 1.00 0.00 56 ALA A O 3
ATOM 3345 N N . GLU A 1 57 ? 10.093 -3.968 -6.602 1.00 0.00 57 GLU A N 3
ATOM 3346 C CA . GLU A 1 57 ? 10.778 -4.102 -7.882 1.00 0.00 57 GLU A CA 3
ATOM 3347 C C . GLU A 1 57 ? 9.893 -3.614 -9.026 1.00 0.00 57 GLU A C 3
ATOM 3348 O O . GLU A 1 57 ? 10.357 -2.924 -9.933 1.00 0.00 57 GLU A O 3
ATOM 3360 N N . ALA A 1 58 ? 8.617 -3.980 -8.976 1.00 0.00 58 ALA A N 3
ATOM 3361 C CA . ALA A 1 58 ? 7.666 -3.579 -10.006 1.00 0.00 58 ALA A CA 3
ATOM 3362 C C . ALA A 1 58 ? 7.855 -2.115 -10.387 1.00 0.00 58 ALA A C 3
ATOM 3363 O O . ALA A 1 58 ? 7.761 -1.751 -11.560 1.00 0.00 58 ALA A O 3
ATOM 3370 N N . HIS A 1 59 ? 8.120 -1.278 -9.389 1.00 0.00 59 HIS A N 3
ATOM 3371 C CA . HIS A 1 59 ? 8.322 0.148 -9.621 1.00 0.00 59 HIS A CA 3
ATOM 3372 C C . HIS A 1 59 ? 9.694 0.591 -9.122 1.00 0.00 59 HIS A C 3
ATOM 3373 O O . HIS A 1 59 ? 9.838 1.668 -8.545 1.00 0.00 59 HIS A O 3
ATOM 3387 N N . GLY A 1 60 ? 10.700 -0.249 -9.347 1.00 0.00 60 GLY A N 3
ATOM 3388 C CA . GLY A 1 60 ? 12.047 0.074 -8.913 1.00 0.00 60 GLY A CA 3
ATOM 3389 C C . GLY A 1 60 ? 12.068 0.826 -7.598 1.00 0.00 60 GLY A C 3
ATOM 3390 O O . GLY A 1 60 ? 12.686 1.886 -7.490 1.00 0.00 60 GLY A O 3
ATOM 3394 N N . CYS A 1 61 ? 11.389 0.280 -6.595 1.00 0.00 61 CYS A N 3
ATOM 3395 C CA . CYS A 1 61 ? 11.329 0.907 -5.280 1.00 0.00 61 CYS A CA 3
ATOM 3396 C C . CYS A 1 61 ? 12.655 1.580 -4.938 1.00 0.00 61 CYS A C 3
ATOM 3397 O O . CYS A 1 61 ? 13.714 1.157 -5.398 1.00 0.00 61 CYS A O 3
ATOM 3404 N N . ASN A 1 62 ? 12.587 2.631 -4.126 1.00 0.00 62 ASN A N 3
ATOM 3405 C CA . ASN A 1 62 ? 13.782 3.363 -3.722 1.00 0.00 62 ASN A CA 3
ATOM 3406 C C . ASN A 1 62 ? 14.170 3.020 -2.286 1.00 0.00 62 ASN A C 3
ATOM 3407 O O . ASN A 1 62 ? 15.346 2.826 -1.980 1.00 0.00 62 ASN A O 3
ATOM 3418 N N . TYR A 1 63 ? 13.173 2.948 -1.412 1.00 0.00 63 TYR A N 3
ATOM 3419 C CA . TYR A 1 63 ? 13.409 2.631 -0.008 1.00 0.00 63 TYR A CA 3
ATOM 3420 C C . TYR A 1 63 ? 14.466 1.539 0.133 1.00 0.00 63 TYR A C 3
ATOM 3421 O O . TYR A 1 63 ? 14.255 0.398 -0.279 1.00 0.00 63 TYR A O 3
ATOM 3439 N N . ASP A 1 64 ? 15.602 1.898 0.720 1.00 0.00 64 ASP A N 3
ATOM 3440 C CA . ASP A 1 64 ? 16.693 0.950 0.918 1.00 0.00 64 ASP A CA 3
ATOM 3441 C C . ASP A 1 64 ? 16.303 -0.122 1.930 1.00 0.00 64 ASP A C 3
ATOM 3442 O O . ASP A 1 64 ? 16.581 0.005 3.123 1.00 0.00 64 ASP A O 3
ATOM 3451 N N . TYR A 1 65 ? 15.656 -1.177 1.447 1.00 0.00 65 TYR A N 3
ATOM 3452 C CA . TYR A 1 65 ? 15.224 -2.270 2.310 1.00 0.00 65 TYR A CA 3
ATOM 3453 C C . TYR A 1 65 ? 16.343 -3.290 2.499 1.00 0.00 65 TYR A C 3
ATOM 3454 O O . TYR A 1 65 ? 16.146 -4.489 2.304 1.00 0.00 65 TYR A O 3
ATOM 3472 N N . LYS A 1 66 ? 17.519 -2.803 2.881 1.00 0.00 66 LYS A N 3
ATOM 3473 C CA . LYS A 1 66 ? 18.671 -3.670 3.099 1.00 0.00 66 LYS A CA 3
ATOM 3474 C C . LYS A 1 66 ? 18.295 -4.869 3.963 1.00 0.00 66 LYS A C 3
ATOM 3475 O O . LYS A 1 66 ? 17.169 -4.965 4.452 1.00 0.00 66 LYS A O 3
ATOM 3494 N N . SER A 1 67 ? 19.244 -5.781 4.148 1.00 0.00 67 SER A N 3
ATOM 3495 C CA . SER A 1 67 ? 19.010 -6.976 4.951 1.00 0.00 67 SER A CA 3
ATOM 3496 C C . SER A 1 67 ? 18.067 -6.674 6.111 1.00 0.00 67 SER A C 3
ATOM 3497 O O . SER A 1 67 ? 17.155 -7.448 6.401 1.00 0.00 67 SER A O 3
ATOM 3505 N N . ALA A 1 68 ? 18.294 -5.543 6.772 1.00 0.00 68 ALA A N 3
ATOM 3506 C CA . ALA A 1 68 ? 17.464 -5.137 7.899 1.00 0.00 68 ALA A CA 3
ATOM 3507 C C . ALA A 1 68 ? 17.182 -6.315 8.826 1.00 0.00 68 ALA A C 3
ATOM 3508 O O . ALA A 1 68 ? 16.063 -6.484 9.308 1.00 0.00 68 ALA A O 3
ATOM 3515 N N . GLY A 1 69 ? 18.206 -7.128 9.071 1.00 0.00 69 GLY A N 3
ATOM 3516 C CA . GLY A 1 69 ? 18.047 -8.280 9.939 1.00 0.00 69 GLY A CA 3
ATOM 3517 C C . GLY A 1 69 ? 17.021 -9.264 9.413 1.00 0.00 69 GLY A C 3
ATOM 3518 O O . GLY A 1 69 ? 15.887 -9.302 9.890 1.00 0.00 69 GLY A O 3
ATOM 3522 N N . ARG A 1 70 ? 17.419 -10.062 8.428 1.00 0.00 70 ARG A N 3
ATOM 3523 C CA . ARG A 1 70 ? 16.525 -11.049 7.835 1.00 0.00 70 ARG A CA 3
ATOM 3524 C C . ARG A 1 70 ? 17.301 -12.279 7.375 1.00 0.00 70 ARG A C 3
ATOM 3525 O O . ARG A 1 70 ? 18.471 -12.184 7.004 1.00 0.00 70 ARG A O 3
ATOM 3546 N N . ARG A 1 71 ? 16.642 -13.433 7.402 1.00 0.00 71 ARG A N 3
ATOM 3547 C CA . ARG A 1 71 ? 17.270 -14.682 6.990 1.00 0.00 71 ARG A CA 3
ATOM 3548 C C . ARG A 1 71 ? 16.896 -15.030 5.552 1.00 0.00 71 ARG A C 3
ATOM 3549 O O . ARG A 1 71 ? 15.730 -15.283 5.247 1.00 0.00 71 ARG A O 3
ATOM 3570 N N . TYR A 1 72 ? 17.892 -15.041 4.673 1.00 0.00 72 TYR A N 3
ATOM 3571 C CA . TYR A 1 72 ? 17.667 -15.355 3.267 1.00 0.00 72 TYR A CA 3
ATOM 3572 C C . TYR A 1 72 ? 16.791 -16.596 3.120 1.00 0.00 72 TYR A C 3
ATOM 3573 O O . TYR A 1 72 ? 17.050 -17.630 3.735 1.00 0.00 72 TYR A O 3
ATOM 3591 N N . LEU A 1 73 ? 15.753 -16.484 2.298 1.00 0.00 73 LEU A N 3
ATOM 3592 C CA . LEU A 1 73 ? 14.838 -17.596 2.067 1.00 0.00 73 LEU A CA 3
ATOM 3593 C C . LEU A 1 73 ? 15.595 -18.841 1.619 1.00 0.00 73 LEU A C 3
ATOM 3594 O O . LEU A 1 73 ? 16.817 -18.816 1.471 1.00 0.00 73 LEU A O 3
ATOM 3610 N N . GLU A 1 74 ? 14.862 -19.928 1.402 1.00 0.00 74 GLU A N 3
ATOM 3611 C CA . GLU A 1 74 ? 15.466 -21.183 0.970 1.00 0.00 74 GLU A CA 3
ATOM 3612 C C . GLU A 1 74 ? 14.896 -21.626 -0.375 1.00 0.00 74 GLU A C 3
ATOM 3613 O O . GLU A 1 74 ? 13.764 -22.101 -0.454 1.00 0.00 74 GLU A O 3
ATOM 3625 N N . GLU A 1 75 ? 15.690 -21.465 -1.429 1.00 0.00 75 GLU A N 3
ATOM 3626 C CA . GLU A 1 75 ? 15.264 -21.847 -2.771 1.00 0.00 75 GLU A CA 3
ATOM 3627 C C . GLU A 1 75 ? 16.463 -21.980 -3.705 1.00 0.00 75 GLU A C 3
ATOM 3628 O O . GLU A 1 75 ? 17.395 -21.178 -3.654 1.00 0.00 75 GLU A O 3
ATOM 3640 N N . ALA A 1 76 ? 16.431 -22.999 -4.558 1.00 0.00 76 ALA A N 3
ATOM 3641 C CA . ALA A 1 76 ? 17.513 -23.237 -5.504 1.00 0.00 76 ALA A CA 3
ATOM 3642 C C . ALA A 1 76 ? 17.061 -24.155 -6.635 1.00 0.00 76 ALA A C 3
ATOM 3643 O O . ALA A 1 76 ? 16.513 -25.229 -6.394 1.00 0.00 76 ALA A O 3
ATOM 3650 N N . ASN A 1 77 ? 17.294 -23.722 -7.871 1.00 0.00 77 ASN A N 3
ATOM 3651 C CA . ASN A 1 77 ? 16.909 -24.505 -9.039 1.00 0.00 77 ASN A CA 3
ATOM 3652 C C . ASN A 1 77 ? 17.978 -24.423 -10.125 1.00 0.00 77 ASN A C 3
ATOM 3653 O O . ASN A 1 77 ? 18.695 -23.430 -10.250 1.00 0.00 77 ASN A O 3
ATOM 3664 N N . PRO A 1 78 ? 18.086 -25.490 -10.931 1.00 0.00 78 PRO A N 3
ATOM 3665 C CA . PRO A 1 78 ? 19.063 -25.562 -12.021 1.00 0.00 78 PRO A CA 3
ATOM 3666 C C . PRO A 1 78 ? 18.727 -24.610 -13.165 1.00 0.00 78 PRO A C 3
ATOM 3667 O O . PRO A 1 78 ? 17.754 -23.860 -13.095 1.00 0.00 78 PRO A O 3
ATOM 3678 N N . VAL A 1 79 ? 19.539 -24.647 -14.217 1.00 0.00 79 VAL A N 3
ATOM 3679 C CA . VAL A 1 79 ? 19.327 -23.789 -15.376 1.00 0.00 79 VAL A CA 3
ATOM 3680 C C . VAL A 1 79 ? 20.143 -24.268 -16.571 1.00 0.00 79 VAL A C 3
ATOM 3681 O O . VAL A 1 79 ? 21.282 -24.709 -16.421 1.00 0.00 79 VAL A O 3
ATOM 3694 N N . SER A 1 80 ? 19.552 -24.178 -17.759 1.00 0.00 80 SER A N 3
ATOM 3695 C CA . SER A 1 80 ? 20.223 -24.606 -18.981 1.00 0.00 80 SER A CA 3
ATOM 3696 C C . SER A 1 80 ? 21.454 -23.747 -19.253 1.00 0.00 80 SER A C 3
ATOM 3697 O O . SER A 1 80 ? 21.608 -22.665 -18.688 1.00 0.00 80 SER A O 3
ATOM 3705 N N . GLY A 1 81 ? 22.330 -24.238 -20.125 1.00 0.00 81 GLY A N 3
ATOM 3706 C CA . GLY A 1 81 ? 23.536 -23.505 -20.458 1.00 0.00 81 GLY A CA 3
ATOM 3707 C C . GLY A 1 81 ? 24.340 -24.177 -21.554 1.00 0.00 81 GLY A C 3
ATOM 3708 O O . GLY A 1 81 ? 24.471 -25.400 -21.595 1.00 0.00 81 GLY A O 3
ATOM 3712 N N . PRO A 1 82 ? 24.894 -23.367 -22.468 1.00 0.00 82 PRO A N 3
ATOM 3713 C CA . PRO A 1 82 ? 25.698 -23.869 -23.587 1.00 0.00 82 PRO A CA 3
ATOM 3714 C C . PRO A 1 82 ? 27.039 -24.433 -23.130 1.00 0.00 82 PRO A C 3
ATOM 3715 O O . PRO A 1 82 ? 27.353 -24.427 -21.940 1.00 0.00 82 PRO A O 3
ATOM 3726 N N . SER A 1 83 ? 27.827 -24.919 -24.084 1.00 0.00 83 SER A N 3
ATOM 3727 C CA . SER A 1 83 ? 29.134 -25.490 -23.778 1.00 0.00 83 SER A CA 3
ATOM 3728 C C . SER A 1 83 ? 30.069 -24.430 -23.204 1.00 0.00 83 SER A C 3
ATOM 3729 O O . SER A 1 83 ? 30.708 -24.643 -22.174 1.00 0.00 83 SER A O 3
ATOM 3737 N N . SER A 1 84 ? 30.143 -23.287 -23.878 1.00 0.00 84 SER A N 3
ATOM 3738 C CA . SER A 1 84 ? 31.002 -22.194 -23.438 1.00 0.00 84 SER A CA 3
ATOM 3739 C C . SER A 1 84 ? 30.558 -21.669 -22.076 1.00 0.00 84 SER A C 3
ATOM 3740 O O . SER A 1 84 ? 29.407 -21.841 -21.677 1.00 0.00 84 SER A O 3
ATOM 3748 N N . GLY A 1 85 ? 31.481 -21.026 -21.367 1.00 0.00 85 GLY A N 3
ATOM 3749 C CA . GLY A 1 85 ? 31.167 -20.485 -20.058 1.00 0.00 85 GLY A CA 3
ATOM 3750 C C . GLY A 1 85 ? 32.294 -20.683 -19.063 1.00 0.00 85 GLY A C 3
ATOM 3751 O O . GLY A 1 85 ? 32.483 -21.802 -18.588 1.00 0.00 85 GLY A O 3
ATOM 3757 N N . GLY A 1 1 ? -33.982 81.048 -8.816 1.00 0.00 1 GLY A N 4
ATOM 3758 C CA . GLY A 1 1 ? -33.103 79.939 -8.493 1.00 0.00 1 GLY A CA 4
ATOM 3759 C C . GLY A 1 1 ? -32.238 79.524 -9.667 1.00 0.00 1 GLY A C 4
ATOM 3760 O O . GLY A 1 1 ? -31.050 79.843 -9.714 1.00 0.00 1 GLY A O 4
ATOM 3764 N N . SER A 1 2 ? -32.835 78.810 -10.616 1.00 0.00 2 SER A N 4
ATOM 3765 C CA . SER A 1 2 ? -32.109 78.346 -11.793 1.00 0.00 2 SER A CA 4
ATOM 3766 C C . SER A 1 2 ? -31.023 77.348 -11.403 1.00 0.00 2 SER A C 4
ATOM 3767 O O . SER A 1 2 ? -29.894 77.423 -11.886 1.00 0.00 2 SER A O 4
ATOM 3775 N N . SER A 1 3 ? -31.374 76.414 -10.525 1.00 0.00 3 SER A N 4
ATOM 3776 C CA . SER A 1 3 ? -30.429 75.402 -10.066 1.00 0.00 3 SER A CA 4
ATOM 3777 C C . SER A 1 3 ? -31.065 74.015 -10.089 1.00 0.00 3 SER A C 4
ATOM 3778 O O . SER A 1 3 ? -32.286 73.879 -10.036 1.00 0.00 3 SER A O 4
ATOM 3786 N N . GLY A 1 4 ? -30.225 72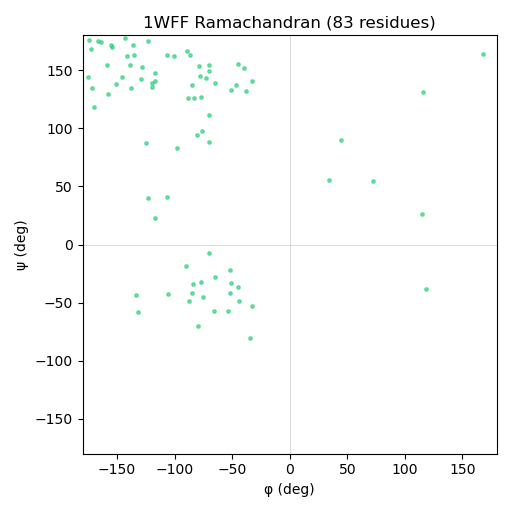.988 -10.168 1.00 0.00 4 GLY A N 4
ATOM 3787 C CA . GLY A 1 4 ? -30.721 71.624 -10.197 1.00 0.00 4 GLY A CA 4
ATOM 3788 C C . GLY A 1 4 ? -29.612 70.607 -10.380 1.00 0.00 4 GLY A C 4
ATOM 3789 O O . GLY A 1 4 ? -28.469 70.969 -10.658 1.00 0.00 4 GLY A O 4
ATOM 3793 N N . SER A 1 5 ? -29.949 69.332 -10.222 1.00 0.00 5 SER A N 4
ATOM 3794 C CA . SER A 1 5 ? -28.972 68.259 -10.366 1.00 0.00 5 SER A CA 4
ATOM 3795 C C . SER A 1 5 ? -29.653 66.894 -10.322 1.00 0.00 5 SER A C 4
ATOM 3796 O O . SER A 1 5 ? -30.835 66.788 -9.997 1.00 0.00 5 SER A O 4
ATOM 3804 N N . SER A 1 6 ? -28.896 65.852 -10.653 1.00 0.00 6 SER A N 4
ATOM 3805 C CA . SER A 1 6 ? -29.426 64.494 -10.656 1.00 0.00 6 SER A CA 4
ATOM 3806 C C . SER A 1 6 ? -28.321 63.480 -10.938 1.00 0.00 6 SER A C 4
ATOM 3807 O O . SER A 1 6 ? -27.266 63.826 -11.467 1.00 0.00 6 SER A O 4
ATOM 3815 N N . GLY A 1 7 ? -28.573 62.225 -10.579 1.00 0.00 7 GLY A N 4
ATOM 3816 C CA . GLY A 1 7 ? -27.591 61.179 -10.801 1.00 0.00 7 GLY A CA 4
ATOM 3817 C C . GLY A 1 7 ? -27.617 60.121 -9.716 1.00 0.00 7 GLY A C 4
ATOM 3818 O O . GLY A 1 7 ? -27.627 60.441 -8.527 1.00 0.00 7 GLY A O 4
ATOM 3822 N N . ILE A 1 8 ? -27.629 58.857 -10.125 1.00 0.00 8 ILE A N 4
ATOM 3823 C CA . ILE A 1 8 ? -27.654 57.748 -9.179 1.00 0.00 8 ILE A CA 4
ATOM 3824 C C . ILE A 1 8 ? -26.883 56.548 -9.718 1.00 0.00 8 ILE A C 4
ATOM 3825 O O . ILE A 1 8 ? -26.906 56.269 -10.917 1.00 0.00 8 ILE A O 4
ATOM 3841 N N . HIS A 1 9 ? -26.203 55.838 -8.823 1.00 0.00 9 HIS A N 4
ATOM 3842 C CA . HIS A 1 9 ? -25.426 54.665 -9.208 1.00 0.00 9 HIS A CA 4
ATOM 3843 C C . HIS A 1 9 ? -25.356 53.660 -8.062 1.00 0.00 9 HIS A C 4
ATOM 3844 O O . HIS A 1 9 ? -25.066 54.022 -6.922 1.00 0.00 9 HIS A O 4
ATOM 3858 N N . HIS A 1 10 ? -25.625 52.396 -8.373 1.00 0.00 10 HIS A N 4
ATOM 3859 C CA . HIS A 1 10 ? -25.593 51.338 -7.370 1.00 0.00 10 HIS A CA 4
ATOM 3860 C C . HIS A 1 10 ? -25.328 49.982 -8.017 1.00 0.00 10 HIS A C 4
ATOM 3861 O O . HIS A 1 10 ? -26.040 49.571 -8.935 1.00 0.00 10 HIS A O 4
ATOM 3875 N N . LEU A 1 11 ? -24.300 49.292 -7.535 1.00 0.00 11 LEU A N 4
ATOM 3876 C CA . LEU A 1 11 ? -23.941 47.982 -8.068 1.00 0.00 11 LEU A CA 4
ATOM 3877 C C . LEU A 1 11 ? -24.185 46.888 -7.033 1.00 0.00 11 LEU A C 4
ATOM 3878 O O . LEU A 1 11 ? -23.928 47.059 -5.841 1.00 0.00 11 LEU A O 4
ATOM 3894 N N . PRO A 1 12 ? -24.691 45.737 -7.498 1.00 0.00 12 PRO A N 4
ATOM 3895 C CA . PRO A 1 12 ? -24.978 44.591 -6.630 1.00 0.00 12 PRO A CA 4
ATOM 3896 C C . PRO A 1 12 ? -23.709 43.933 -6.100 1.00 0.00 12 PRO A C 4
ATOM 3897 O O . PRO A 1 12 ? -22.748 43.701 -6.834 1.00 0.00 12 PRO A O 4
ATOM 3908 N N . PRO A 1 13 ? -23.703 43.623 -4.795 1.00 0.00 13 PRO A N 4
ATOM 3909 C CA . PRO A 1 13 ? -22.557 42.986 -4.138 1.00 0.00 13 PRO A CA 4
ATOM 3910 C C . PRO A 1 13 ? -22.365 41.540 -4.583 1.00 0.00 13 PRO A C 4
ATOM 3911 O O . PRO A 1 13 ? -23.279 40.919 -5.125 1.00 0.00 13 PRO A O 4
ATOM 3922 N N . VAL A 1 14 ? -21.169 41.008 -4.349 1.00 0.00 14 VAL A N 4
ATOM 3923 C CA . VAL A 1 14 ? -20.857 39.634 -4.725 1.00 0.00 14 VAL A CA 4
ATOM 3924 C C . VAL A 1 14 ? -20.002 38.955 -3.661 1.00 0.00 14 VAL A C 4
ATOM 3925 O O . VAL A 1 14 ? -18.853 39.336 -3.434 1.00 0.00 14 VAL A O 4
ATOM 3938 N N . LYS A 1 15 ? -20.569 37.945 -3.010 1.00 0.00 15 LYS A N 4
ATOM 3939 C CA . LYS A 1 15 ? -19.859 37.209 -1.970 1.00 0.00 15 LYS A CA 4
ATOM 3940 C C . LYS A 1 15 ? -20.357 35.770 -1.886 1.00 0.00 15 LYS A C 4
ATOM 3941 O O . LYS A 1 15 ? -21.502 35.478 -2.229 1.00 0.00 15 LYS A O 4
ATOM 3960 N N . ALA A 1 16 ? -19.489 34.874 -1.426 1.00 0.00 16 ALA A N 4
ATOM 3961 C CA . ALA A 1 16 ? -19.843 33.466 -1.294 1.00 0.00 16 ALA A CA 4
ATOM 3962 C C . ALA A 1 16 ? -18.796 32.712 -0.481 1.00 0.00 16 ALA A C 4
ATOM 3963 O O . ALA A 1 16 ? -17.591 32.909 -0.641 1.00 0.00 16 ALA A O 4
ATOM 3970 N N . PRO A 1 17 ? -19.263 31.827 0.411 1.00 0.00 17 PRO A N 4
ATOM 3971 C CA . PRO A 1 17 ? -18.383 31.025 1.267 1.00 0.00 17 PRO A CA 4
ATOM 3972 C C . PRO A 1 17 ? -17.612 29.971 0.479 1.00 0.00 17 PRO A C 4
ATOM 3973 O O . PRO A 1 17 ? -18.156 29.336 -0.425 1.00 0.00 17 PRO A O 4
ATOM 3984 N N . LEU A 1 18 ? -16.344 29.789 0.828 1.00 0.00 18 LEU A N 4
ATOM 3985 C CA . LEU A 1 18 ? -15.497 28.811 0.154 1.00 0.00 18 LEU A CA 4
ATOM 3986 C C . LEU A 1 18 ? -15.592 27.448 0.833 1.00 0.00 18 LEU A C 4
ATOM 3987 O O . LEU A 1 18 ? -14.807 27.135 1.728 1.00 0.00 18 LEU A O 4
ATOM 4003 N N . GLN A 1 19 ? -16.557 26.643 0.401 1.00 0.00 19 GLN A N 4
ATOM 4004 C CA . GLN A 1 19 ? -16.753 25.314 0.967 1.00 0.00 19 GLN A CA 4
ATOM 4005 C C . GLN A 1 19 ? -16.661 24.242 -0.114 1.00 0.00 19 GLN A C 4
ATOM 4006 O O . GLN A 1 19 ? -17.291 24.351 -1.167 1.00 0.00 19 GLN A O 4
ATOM 4020 N N . THR A 1 20 ? -15.872 23.206 0.151 1.00 0.00 20 THR A N 4
ATOM 4021 C CA . THR A 1 20 ? -15.696 22.116 -0.800 1.00 0.00 20 THR A CA 4
ATOM 4022 C C . THR A 1 20 ? -15.706 20.764 -0.094 1.00 0.00 20 THR A C 4
ATOM 4023 O O . THR A 1 20 ? -15.176 20.624 1.008 1.00 0.00 20 THR A O 4
ATOM 4034 N N . LYS A 1 21 ? -16.311 19.771 -0.737 1.00 0.00 21 LYS A N 4
ATOM 4035 C CA . LYS A 1 21 ? -16.388 18.429 -0.173 1.00 0.00 21 LYS A CA 4
ATOM 4036 C C . LYS A 1 21 ? -15.441 17.479 -0.897 1.00 0.00 21 LYS A C 4
ATOM 4037 O O . LYS A 1 21 ? -15.418 17.425 -2.127 1.00 0.00 21 LYS A O 4
ATOM 4056 N N . LYS A 1 22 ? -14.660 16.728 -0.128 1.00 0.00 22 LYS A N 4
ATOM 4057 C CA . LYS A 1 22 ? -13.711 15.777 -0.695 1.00 0.00 22 LYS A CA 4
ATOM 4058 C C . LYS A 1 22 ? -13.771 14.444 0.042 1.00 0.00 22 LYS A C 4
ATOM 4059 O O . LYS A 1 22 ? -14.103 14.391 1.227 1.00 0.00 22 LYS A O 4
ATOM 4078 N N . LYS A 1 23 ? -13.446 13.367 -0.665 1.00 0.00 23 LYS A N 4
ATOM 4079 C CA . LYS A 1 23 ? -13.459 12.032 -0.077 1.00 0.00 23 LYS A CA 4
ATOM 4080 C C . LYS A 1 23 ? -12.157 11.294 -0.373 1.00 0.00 23 LYS A C 4
ATOM 4081 O O . LYS A 1 23 ? -11.550 11.486 -1.427 1.00 0.00 23 LYS A O 4
ATOM 4100 N N . ILE A 1 24 ? -11.736 10.449 0.561 1.00 0.00 24 ILE A N 4
ATOM 4101 C CA . ILE A 1 24 ? -10.508 9.681 0.398 1.00 0.00 24 ILE A CA 4
ATOM 4102 C C . ILE A 1 24 ? -10.340 9.213 -1.043 1.00 0.00 24 ILE A C 4
ATOM 4103 O O . ILE A 1 24 ? -11.311 8.846 -1.704 1.00 0.00 24 ILE A O 4
ATOM 4119 N N . MET A 1 25 ? -9.101 9.226 -1.523 1.00 0.00 25 MET A N 4
ATOM 4120 C CA . MET A 1 25 ? -8.805 8.800 -2.886 1.00 0.00 25 MET A CA 4
ATOM 4121 C C . MET A 1 25 ? -7.479 8.048 -2.945 1.00 0.00 25 MET A C 4
ATOM 4122 O O . MET A 1 25 ? -6.484 8.478 -2.361 1.00 0.00 25 MET A O 4
ATOM 4136 N N . LYS A 1 26 ? -7.472 6.924 -3.653 1.00 0.00 26 LYS A N 4
ATOM 4137 C CA . LYS A 1 26 ? -6.268 6.112 -3.789 1.00 0.00 26 LYS A CA 4
ATOM 4138 C C . LYS A 1 26 ? -6.112 5.608 -5.220 1.00 0.00 26 LYS A C 4
ATOM 4139 O O . LYS A 1 26 ? -7.085 5.200 -5.855 1.00 0.00 26 LYS A O 4
ATOM 4158 N N . HIS A 1 27 ? -4.881 5.637 -5.722 1.00 0.00 27 HIS A N 4
ATOM 4159 C CA . HIS A 1 27 ? -4.597 5.180 -7.077 1.00 0.00 27 HIS A CA 4
ATOM 4160 C C . HIS A 1 27 ? -3.099 4.971 -7.278 1.00 0.00 27 HIS A C 4
ATOM 4161 O O . HIS A 1 27 ? -2.283 5.768 -6.813 1.00 0.00 27 HIS A O 4
ATOM 4175 N N . CYS A 1 28 ? -2.744 3.895 -7.972 1.00 0.00 28 CYS A N 4
ATOM 4176 C CA . CYS A 1 28 ? -1.344 3.580 -8.233 1.00 0.00 28 CYS A CA 4
ATOM 4177 C C . CYS A 1 28 ? -0.550 4.847 -8.537 1.00 0.00 28 CYS A C 4
ATOM 4178 O O . CYS A 1 28 ? -1.088 5.818 -9.070 1.00 0.00 28 CYS A O 4
ATOM 4185 N N . PHE A 1 29 ? 0.735 4.829 -8.196 1.00 0.00 29 PHE A N 4
ATOM 4186 C CA . PHE A 1 29 ? 1.604 5.976 -8.432 1.00 0.00 29 PHE A CA 4
ATOM 4187 C C . PHE A 1 29 ? 2.443 5.772 -9.690 1.00 0.00 29 PHE A C 4
ATOM 4188 O O . PHE A 1 29 ? 2.890 6.735 -10.315 1.00 0.00 29 PHE A O 4
ATOM 4205 N N . LEU A 1 30 ? 2.654 4.513 -10.056 1.00 0.00 30 LEU A N 4
ATOM 4206 C CA . LEU A 1 30 ? 3.440 4.181 -11.239 1.00 0.00 30 LEU A CA 4
ATOM 4207 C C . LEU A 1 30 ? 2.663 4.493 -12.514 1.00 0.00 30 LEU A C 4
ATOM 4208 O O . LEU A 1 30 ? 3.053 5.361 -13.295 1.00 0.00 30 LEU A O 4
ATOM 4224 N N . CYS A 1 31 ? 1.560 3.781 -12.718 1.00 0.00 31 CYS A N 4
ATOM 4225 C CA . CYS A 1 31 ? 0.726 3.982 -13.896 1.00 0.00 31 CYS A CA 4
ATOM 4226 C C . CYS A 1 31 ? -0.411 4.955 -13.599 1.00 0.00 31 CYS A C 4
ATOM 4227 O O . CYS A 1 31 ? -0.662 5.886 -14.363 1.00 0.00 31 CYS A O 4
ATOM 4234 N N . GLY A 1 32 ? -1.096 4.732 -12.481 1.00 0.00 32 GLY A N 4
ATOM 4235 C CA . GLY A 1 32 ? -2.198 5.597 -12.101 1.00 0.00 32 GLY A CA 4
ATOM 4236 C C . GLY A 1 32 ? -3.530 4.874 -12.105 1.00 0.00 32 GLY A C 4
ATOM 4237 O O . GLY A 1 32 ? -4.584 5.499 -12.224 1.00 0.00 32 GLY A O 4
ATOM 4241 N N . LYS A 1 33 ? -3.485 3.552 -11.977 1.00 0.00 33 LYS A N 4
ATOM 4242 C CA . LYS A 1 33 ? -4.697 2.742 -11.967 1.00 0.00 33 LYS A CA 4
ATOM 4243 C C . LYS A 1 33 ? -5.615 3.151 -10.819 1.00 0.00 33 LYS A C 4
ATOM 4244 O O . LYS A 1 33 ? -5.155 3.429 -9.711 1.00 0.00 33 LYS A O 4
ATOM 4263 N N . LYS A 1 34 ? -6.915 3.183 -11.090 1.00 0.00 34 LYS A N 4
ATOM 4264 C CA . LYS A 1 34 ? -7.899 3.555 -10.080 1.00 0.00 34 LYS A CA 4
ATOM 4265 C C . LYS A 1 34 ? -8.023 2.469 -9.016 1.00 0.00 34 LYS A C 4
ATOM 4266 O O . LYS A 1 34 ? -8.891 1.599 -9.099 1.00 0.00 34 LYS A O 4
ATOM 4285 N N . THR A 1 35 ? -7.150 2.525 -8.015 1.00 0.00 35 THR A N 4
ATOM 4286 C CA . THR A 1 35 ? -7.162 1.547 -6.935 1.00 0.00 35 THR A CA 4
ATOM 4287 C C . THR A 1 35 ? -7.949 2.062 -5.735 1.00 0.00 35 THR A C 4
ATOM 4288 O O . THR A 1 35 ? -7.373 2.575 -4.776 1.00 0.00 35 THR A O 4
ATOM 4299 N N . GLY A 1 36 ? -9.270 1.922 -5.795 1.00 0.00 36 GLY A N 4
ATOM 4300 C CA . GLY A 1 36 ? -10.114 2.378 -4.706 1.00 0.00 36 GLY A CA 4
ATOM 4301 C C . GLY A 1 36 ? -10.089 1.436 -3.519 1.00 0.00 36 GLY A C 4
ATOM 4302 O O . GLY A 1 36 ? -9.098 1.368 -2.791 1.00 0.00 36 GLY A O 4
ATOM 4306 N N . LEU A 1 37 ? -11.182 0.707 -3.321 1.00 0.00 37 LEU A N 4
ATOM 4307 C CA . LEU A 1 37 ? -11.283 -0.236 -2.212 1.00 0.00 37 LEU A CA 4
ATOM 4308 C C . LEU A 1 37 ? -10.446 -1.483 -2.480 1.00 0.00 37 LEU A C 4
ATOM 4309 O O . LEU A 1 37 ? -9.615 -1.873 -1.661 1.00 0.00 37 LEU A O 4
ATOM 4325 N N . ALA A 1 38 ? -10.671 -2.103 -3.634 1.00 0.00 38 ALA A N 4
ATOM 4326 C CA . ALA A 1 38 ? -9.935 -3.303 -4.012 1.00 0.00 38 ALA A CA 4
ATOM 4327 C C . ALA A 1 38 ? -8.748 -2.961 -4.906 1.00 0.00 38 ALA A C 4
ATOM 4328 O O . ALA A 1 38 ? -8.537 -1.800 -5.258 1.00 0.00 38 ALA A O 4
ATOM 4335 N N . THR A 1 39 ? -7.975 -3.979 -5.271 1.00 0.00 39 THR A N 4
ATOM 4336 C CA . THR A 1 39 ? -6.808 -3.785 -6.122 1.00 0.00 39 THR A CA 4
ATOM 4337 C C . THR A 1 39 ? -5.918 -2.668 -5.590 1.00 0.00 39 THR A C 4
ATOM 4338 O O . THR A 1 39 ? -5.361 -1.885 -6.359 1.00 0.00 39 THR A O 4
ATOM 4349 N N . SER A 1 40 ? -5.788 -2.600 -4.269 1.00 0.00 40 SER A N 4
ATOM 4350 C CA . SER A 1 40 ? -4.967 -1.576 -3.633 1.00 0.00 40 SER A CA 4
ATOM 4351 C C . SER A 1 40 ? -3.934 -2.206 -2.704 1.00 0.00 40 SER A C 4
ATOM 4352 O O . SER A 1 40 ? -4.219 -3.184 -2.012 1.00 0.00 40 SER A O 4
ATOM 4360 N N . PHE A 1 41 ? -2.732 -1.639 -2.695 1.00 0.00 41 PHE A N 4
ATOM 4361 C CA . PHE A 1 41 ? -1.654 -2.146 -1.853 1.00 0.00 41 PHE A CA 4
ATOM 4362 C C . PHE A 1 41 ? -0.748 -1.009 -1.389 1.00 0.00 41 PHE A C 4
ATOM 4363 O O . PHE A 1 41 ? -0.856 0.119 -1.867 1.00 0.00 41 PHE A O 4
ATOM 4380 N N . GLU A 1 42 ? 0.144 -1.317 -0.452 1.00 0.00 42 GLU A N 4
ATOM 4381 C CA . GLU A 1 42 ? 1.068 -0.322 0.078 1.00 0.00 42 GLU A CA 4
ATOM 4382 C C . GLU A 1 42 ? 2.499 -0.852 0.076 1.00 0.00 42 GLU A C 4
ATOM 4383 O O . GLU A 1 42 ? 2.728 -2.055 0.199 1.00 0.00 42 GLU A O 4
ATOM 4395 N N . CYS A 1 43 ? 3.460 0.055 -0.067 1.00 0.00 43 CYS A N 4
ATOM 4396 C CA . CYS A 1 43 ? 4.869 -0.318 -0.086 1.00 0.00 43 CYS A CA 4
ATOM 4397 C C . CYS A 1 43 ? 5.609 0.287 1.103 1.00 0.00 43 CYS A C 4
ATOM 4398 O O . CYS A 1 43 ? 5.096 1.180 1.777 1.00 0.00 43 CYS A O 4
ATOM 4405 N N . ARG A 1 44 ? 6.818 -0.205 1.353 1.00 0.00 44 ARG A N 4
ATOM 4406 C CA . ARG A 1 44 ? 7.629 0.287 2.460 1.00 0.00 44 ARG A CA 4
ATOM 4407 C C . ARG A 1 44 ? 8.072 1.726 2.213 1.00 0.00 44 ARG A C 4
ATOM 4408 O O . ARG A 1 44 ? 8.243 2.504 3.151 1.00 0.00 44 ARG A O 4
ATOM 4429 N N . CYS A 1 45 ? 8.257 2.072 0.943 1.00 0.00 45 CYS A N 4
ATOM 4430 C CA . CYS A 1 45 ? 8.682 3.416 0.571 1.00 0.00 45 CYS A CA 4
ATOM 4431 C C . CYS A 1 45 ? 7.596 4.439 0.896 1.00 0.00 45 CYS A C 4
ATOM 4432 O O . CYS A 1 45 ? 7.882 5.528 1.391 1.00 0.00 45 CYS A O 4
ATOM 4439 N N . GLY A 1 46 ? 6.348 4.078 0.613 1.00 0.00 46 GLY A N 4
ATOM 4440 C CA . GLY A 1 46 ? 5.238 4.975 0.881 1.00 0.00 46 GLY A CA 4
ATOM 4441 C C . GLY A 1 46 ? 4.507 5.386 -0.382 1.00 0.00 46 GLY A C 4
ATOM 4442 O O . GLY A 1 46 ? 3.939 6.475 -0.451 1.00 0.00 46 GLY A O 4
ATOM 4446 N N . ASN A 1 47 ? 4.523 4.514 -1.384 1.00 0.00 47 ASN A N 4
ATOM 4447 C CA . ASN A 1 47 ? 3.859 4.794 -2.652 1.00 0.00 47 ASN A CA 4
ATOM 4448 C C . ASN A 1 47 ? 2.835 3.711 -2.980 1.00 0.00 47 ASN A C 4
ATOM 4449 O O . ASN A 1 47 ? 3.168 2.529 -3.052 1.00 0.00 47 ASN A O 4
ATOM 4460 N N . ASN A 1 48 ? 1.588 4.124 -3.179 1.00 0.00 48 ASN A N 4
ATOM 4461 C CA . ASN A 1 48 ? 0.515 3.190 -3.500 1.00 0.00 48 ASN A CA 4
ATOM 4462 C C . ASN A 1 48 ? 0.598 2.746 -4.957 1.00 0.00 48 ASN A C 4
ATOM 4463 O O . ASN A 1 48 ? 0.707 3.572 -5.864 1.00 0.00 48 ASN A O 4
ATOM 4474 N N . PHE A 1 49 ? 0.544 1.436 -5.175 1.00 0.00 49 PHE A N 4
ATOM 4475 C CA . PHE A 1 49 ? 0.613 0.882 -6.522 1.00 0.00 49 PHE A CA 4
ATOM 4476 C C . PHE A 1 49 ? -0.482 -0.159 -6.738 1.00 0.00 49 PHE A C 4
ATOM 4477 O O . PHE A 1 49 ? -1.083 -0.652 -5.784 1.00 0.00 49 PHE A O 4
ATOM 4494 N N . CYS A 1 50 ? -0.736 -0.488 -8.000 1.00 0.00 50 CYS A N 4
ATOM 4495 C CA . CYS A 1 50 ? -1.758 -1.468 -8.345 1.00 0.00 50 CYS A CA 4
ATOM 4496 C C . CYS A 1 50 ? -1.268 -2.886 -8.064 1.00 0.00 50 CYS A C 4
ATOM 4497 O O . CYS A 1 50 ? -0.125 -3.089 -7.657 1.00 0.00 50 CYS A O 4
ATOM 4504 N N . ALA A 1 51 ? -2.142 -3.863 -8.286 1.00 0.00 51 ALA A N 4
ATOM 4505 C CA . ALA A 1 51 ? -1.798 -5.261 -8.059 1.00 0.00 51 ALA A CA 4
ATOM 4506 C C . ALA A 1 51 ? -0.643 -5.694 -8.956 1.00 0.00 51 ALA A C 4
ATOM 4507 O O . ALA A 1 51 ? 0.196 -6.501 -8.556 1.00 0.00 51 ALA A O 4
ATOM 4514 N N . SER A 1 52 ? -0.606 -5.153 -10.169 1.00 0.00 52 SER A N 4
ATOM 4515 C CA . SER A 1 52 ? 0.444 -5.488 -11.124 1.00 0.00 52 SER A CA 4
ATOM 4516 C C . SER A 1 52 ? 1.753 -4.795 -10.757 1.00 0.00 52 SER A C 4
ATOM 4517 O O . SER A 1 52 ? 2.838 -5.323 -11.001 1.00 0.00 52 SER A O 4
ATOM 4525 N N . HIS A 1 53 ? 1.642 -3.608 -10.168 1.00 0.00 53 HIS A N 4
ATOM 4526 C CA . HIS A 1 53 ? 2.816 -2.842 -9.766 1.00 0.00 53 HIS A CA 4
ATOM 4527 C C . HIS A 1 53 ? 2.906 -2.744 -8.246 1.00 0.00 53 HIS A C 4
ATOM 4528 O O . HIS A 1 53 ? 3.520 -1.822 -7.709 1.00 0.00 53 HIS A O 4
ATOM 4542 N N . ARG A 1 54 ? 2.291 -3.701 -7.559 1.00 0.00 54 ARG A N 4
ATOM 4543 C CA . ARG A 1 54 ? 2.301 -3.722 -6.101 1.00 0.00 54 ARG A CA 4
ATOM 4544 C C . ARG A 1 54 ? 3.684 -4.089 -5.572 1.00 0.00 54 ARG A C 4
ATOM 4545 O O . ARG A 1 54 ? 4.049 -3.724 -4.454 1.00 0.00 54 ARG A O 4
ATOM 4566 N N . TYR A 1 55 ? 4.449 -4.812 -6.382 1.00 0.00 55 TYR A N 4
ATOM 4567 C CA . TYR A 1 55 ? 5.790 -5.232 -5.994 1.00 0.00 55 TYR A CA 4
ATOM 4568 C C . TYR A 1 55 ? 6.754 -4.048 -6.000 1.00 0.00 55 TYR A C 4
ATOM 4569 O O . TYR A 1 55 ? 6.553 -3.074 -6.723 1.00 0.00 55 TYR A O 4
ATOM 4587 N N . ALA A 1 56 ? 7.801 -4.143 -5.187 1.00 0.00 56 ALA A N 4
ATOM 4588 C CA . ALA A 1 56 ? 8.797 -3.083 -5.098 1.00 0.00 56 ALA A CA 4
ATOM 4589 C C . ALA A 1 56 ? 9.485 -2.863 -6.442 1.00 0.00 56 ALA A C 4
ATOM 4590 O O . ALA A 1 56 ? 9.341 -1.807 -7.056 1.00 0.00 56 ALA A O 4
ATOM 4597 N N . GLU A 1 57 ? 10.233 -3.866 -6.890 1.00 0.00 57 GLU A N 4
ATOM 4598 C CA . GLU A 1 57 ? 10.944 -3.780 -8.160 1.00 0.00 57 GLU A CA 4
ATOM 4599 C C . GLU A 1 57 ? 10.021 -3.278 -9.267 1.00 0.00 57 GLU A C 4
ATOM 4600 O O . GLU A 1 57 ? 10.422 -2.473 -10.107 1.00 0.00 57 GLU A O 4
ATOM 4612 N N . ALA A 1 58 ? 8.783 -3.761 -9.262 1.00 0.00 58 ALA A N 4
ATOM 4613 C CA . ALA A 1 58 ? 7.802 -3.361 -10.263 1.00 0.00 58 ALA A CA 4
ATOM 4614 C C . ALA A 1 58 ? 7.768 -1.845 -10.424 1.00 0.00 58 ALA A C 4
ATOM 4615 O O . ALA A 1 58 ? 7.640 -1.331 -11.535 1.00 0.00 58 ALA A O 4
ATOM 4622 N N . HIS A 1 59 ? 7.884 -1.134 -9.307 1.00 0.00 59 HIS A N 4
ATOM 4623 C CA . HIS A 1 59 ? 7.866 0.325 -9.324 1.00 0.00 59 HIS A CA 4
ATOM 4624 C C . HIS A 1 59 ? 9.192 0.890 -8.823 1.00 0.00 59 HIS A C 4
ATOM 4625 O O . HIS A 1 59 ? 9.236 1.972 -8.241 1.00 0.00 59 HIS A O 4
ATOM 4639 N N . GLY A 1 60 ? 10.271 0.149 -9.055 1.00 0.00 60 GLY A N 4
ATOM 4640 C CA . GLY A 1 60 ? 11.583 0.592 -8.620 1.00 0.00 60 GLY A CA 4
ATOM 4641 C C . GLY A 1 60 ? 11.559 1.200 -7.231 1.00 0.00 60 GLY A C 4
ATOM 4642 O O . GLY A 1 60 ? 11.725 2.410 -7.072 1.00 0.00 60 GLY A O 4
ATOM 4646 N N . CYS A 1 61 ? 11.350 0.360 -6.223 1.00 0.00 61 CYS A N 4
ATOM 4647 C CA . CYS A 1 61 ? 11.302 0.821 -4.841 1.00 0.00 61 CYS A CA 4
ATOM 4648 C C . CYS A 1 61 ? 12.600 1.526 -4.457 1.00 0.00 61 CYS A C 4
ATOM 4649 O O . CYS A 1 61 ? 13.676 1.167 -4.932 1.00 0.00 61 CYS A O 4
ATOM 4656 N N . ASN A 1 62 ? 12.488 2.531 -3.594 1.00 0.00 62 ASN A N 4
ATOM 4657 C CA . ASN A 1 62 ? 13.652 3.287 -3.147 1.00 0.00 62 ASN A CA 4
ATOM 4658 C C . ASN A 1 62 ? 13.822 3.179 -1.634 1.00 0.00 62 ASN A C 4
ATOM 4659 O O . ASN A 1 62 ? 14.262 4.124 -0.979 1.00 0.00 62 ASN A O 4
ATOM 4670 N N . TYR A 1 63 ? 13.471 2.021 -1.086 1.00 0.00 63 TYR A N 4
ATOM 4671 C CA . TYR A 1 63 ? 13.583 1.789 0.349 1.00 0.00 63 TYR A CA 4
ATOM 4672 C C . TYR A 1 63 ? 14.920 1.141 0.694 1.00 0.00 63 TYR A C 4
ATOM 4673 O O . TYR A 1 63 ? 15.420 1.278 1.811 1.00 0.00 63 TYR A O 4
ATOM 4691 N N . ASP A 1 64 ? 15.495 0.436 -0.274 1.00 0.00 64 ASP A N 4
ATOM 4692 C CA . ASP A 1 64 ? 16.776 -0.233 -0.075 1.00 0.00 64 ASP A CA 4
ATOM 4693 C C . ASP A 1 64 ? 16.676 -1.282 1.028 1.00 0.00 64 ASP A C 4
ATOM 4694 O O . ASP A 1 64 ? 17.491 -1.306 1.950 1.00 0.00 64 ASP A O 4
ATOM 4703 N N . TYR A 1 65 ? 15.672 -2.145 0.926 1.00 0.00 65 TYR A N 4
ATOM 4704 C CA . TYR A 1 65 ? 15.463 -3.194 1.917 1.00 0.00 65 TYR A CA 4
ATOM 4705 C C . TYR A 1 65 ? 16.796 -3.757 2.404 1.00 0.00 65 TYR A C 4
ATOM 4706 O O . TYR A 1 65 ? 17.477 -4.484 1.682 1.00 0.00 65 TYR A O 4
ATOM 4724 N N . LYS A 1 66 ? 17.160 -3.414 3.635 1.00 0.00 66 LYS A N 4
ATOM 4725 C CA . LYS A 1 66 ? 18.409 -3.885 4.222 1.00 0.00 66 LYS A CA 4
ATOM 4726 C C . LYS A 1 66 ? 18.159 -5.058 5.164 1.00 0.00 66 LYS A C 4
ATOM 4727 O O . LYS A 1 66 ? 17.143 -5.105 5.857 1.00 0.00 66 LYS A O 4
ATOM 4746 N N . SER A 1 67 ? 19.093 -6.004 5.185 1.00 0.00 67 SER A N 4
ATOM 4747 C CA . SER A 1 67 ? 18.973 -7.179 6.040 1.00 0.00 67 SER A CA 4
ATOM 4748 C C . SER A 1 67 ? 17.585 -7.800 5.917 1.00 0.00 67 SER A C 4
ATOM 4749 O O . SER A 1 67 ? 16.999 -8.236 6.907 1.00 0.00 67 SER A O 4
ATOM 4757 N N . ALA A 1 68 ? 17.066 -7.836 4.694 1.00 0.00 68 ALA A N 4
ATOM 4758 C CA . ALA A 1 68 ? 15.749 -8.405 4.440 1.00 0.00 68 ALA A CA 4
ATOM 4759 C C . ALA A 1 68 ? 15.806 -9.448 3.329 1.00 0.00 68 ALA A C 4
ATOM 4760 O O . ALA A 1 68 ? 15.352 -10.579 3.501 1.00 0.00 68 ALA A O 4
ATOM 4767 N N . GLY A 1 69 ? 16.366 -9.060 2.187 1.00 0.00 69 GLY A N 4
ATOM 4768 C CA . GLY A 1 69 ? 16.472 -9.973 1.064 1.00 0.00 69 GLY A CA 4
ATOM 4769 C C . GLY A 1 69 ? 16.688 -9.252 -0.251 1.00 0.00 69 GLY A C 4
ATOM 4770 O O . GLY A 1 69 ? 15.763 -9.117 -1.052 1.00 0.00 69 GLY A O 4
ATOM 4774 N N . ARG A 1 70 ? 17.913 -8.786 -0.474 1.00 0.00 70 ARG A N 4
ATOM 4775 C CA . ARG A 1 70 ? 18.247 -8.072 -1.700 1.00 0.00 70 ARG A CA 4
ATOM 4776 C C . ARG A 1 70 ? 19.602 -8.521 -2.239 1.00 0.00 70 ARG A C 4
ATOM 4777 O O . ARG A 1 70 ? 20.440 -9.029 -1.494 1.00 0.00 70 ARG A O 4
ATOM 4798 N N . ARG A 1 71 ? 19.809 -8.330 -3.538 1.00 0.00 71 ARG A N 4
ATOM 4799 C CA . ARG A 1 71 ? 21.061 -8.717 -4.177 1.00 0.00 71 ARG A CA 4
ATOM 4800 C C . ARG A 1 71 ? 21.826 -7.489 -4.662 1.00 0.00 71 ARG A C 4
ATOM 4801 O O . ARG A 1 71 ? 22.945 -7.227 -4.219 1.00 0.00 71 ARG A O 4
ATOM 4822 N N . TYR A 1 72 ? 21.217 -6.741 -5.574 1.00 0.00 72 TYR A N 4
ATOM 4823 C CA . TYR A 1 72 ? 21.841 -5.543 -6.122 1.00 0.00 72 TYR A CA 4
ATOM 4824 C C . TYR A 1 72 ? 22.584 -4.771 -5.036 1.00 0.00 72 TYR A C 4
ATOM 4825 O O . TYR A 1 72 ? 22.122 -4.677 -3.898 1.00 0.00 72 TYR A O 4
ATOM 4843 N N . LEU A 1 73 ? 23.737 -4.219 -5.396 1.00 0.00 73 LEU A N 4
ATOM 4844 C CA . LEU A 1 73 ? 24.546 -3.453 -4.453 1.00 0.00 73 LEU A CA 4
ATOM 4845 C C . LEU A 1 73 ? 24.325 -1.955 -4.638 1.00 0.00 73 LEU A C 4
ATOM 4846 O O . LEU A 1 73 ? 24.339 -1.450 -5.760 1.00 0.00 73 LEU A O 4
ATOM 4862 N N . GLU A 1 74 ? 24.124 -1.251 -3.529 1.00 0.00 74 GLU A N 4
ATOM 4863 C CA . GLU A 1 74 ? 23.902 0.190 -3.569 1.00 0.00 74 GLU A CA 4
ATOM 4864 C C . GLU A 1 74 ? 24.858 0.914 -2.626 1.00 0.00 74 GLU A C 4
ATOM 4865 O O . GLU A 1 74 ? 25.051 0.501 -1.483 1.00 0.00 74 GLU A O 4
ATOM 4877 N N . GLU A 1 75 ? 25.454 1.997 -3.115 1.00 0.00 75 GLU A N 4
ATOM 4878 C CA . GLU A 1 75 ? 26.392 2.779 -2.316 1.00 0.00 75 GLU A CA 4
ATOM 4879 C C . GLU A 1 75 ? 25.685 3.949 -1.639 1.00 0.00 75 GLU A C 4
ATOM 4880 O O . GLU A 1 75 ? 25.557 5.029 -2.216 1.00 0.00 75 GLU A O 4
ATOM 4892 N N . ALA A 1 76 ? 25.228 3.726 -0.411 1.00 0.00 76 ALA A N 4
ATOM 4893 C CA . ALA A 1 76 ? 24.536 4.762 0.346 1.00 0.00 76 ALA A CA 4
ATOM 4894 C C . ALA A 1 76 ? 24.655 4.517 1.847 1.00 0.00 76 ALA A C 4
ATOM 4895 O O . ALA A 1 76 ? 24.453 3.400 2.321 1.00 0.00 76 ALA A O 4
ATOM 4902 N N . ASN A 1 77 ? 24.986 5.569 2.589 1.00 0.00 77 ASN A N 4
ATOM 4903 C CA . ASN A 1 77 ? 25.133 5.468 4.036 1.00 0.00 77 ASN A CA 4
ATOM 4904 C C . ASN A 1 77 ? 23.901 4.826 4.665 1.00 0.00 77 ASN A C 4
ATOM 4905 O O . ASN A 1 77 ? 22.783 5.330 4.554 1.00 0.00 77 ASN A O 4
ATOM 4916 N N . PRO A 1 78 ? 24.107 3.686 5.342 1.00 0.00 78 PRO A N 4
ATOM 4917 C CA . PRO A 1 78 ? 23.025 2.951 6.003 1.00 0.00 78 PRO A CA 4
ATOM 4918 C C . PRO A 1 78 ? 22.481 3.691 7.221 1.00 0.00 78 PRO A C 4
ATOM 4919 O O . PRO A 1 78 ? 22.941 4.784 7.552 1.00 0.00 78 PRO A O 4
ATOM 4930 N N . VAL A 1 79 ? 21.499 3.088 7.884 1.00 0.00 79 VAL A N 4
ATOM 4931 C CA . VAL A 1 79 ? 20.894 3.689 9.066 1.00 0.00 79 VAL A CA 4
ATOM 4932 C C . VAL A 1 79 ? 21.028 2.774 10.278 1.00 0.00 79 VAL A C 4
ATOM 4933 O O . VAL A 1 79 ? 21.323 1.587 10.143 1.00 0.00 79 VAL A O 4
ATOM 4946 N N . SER A 1 80 ? 20.810 3.335 11.463 1.00 0.00 80 SER A N 4
ATOM 4947 C CA . SER A 1 80 ? 20.910 2.570 12.701 1.00 0.00 80 SER A CA 4
ATOM 4948 C C . SER A 1 80 ? 19.721 1.626 12.854 1.00 0.00 80 SER A C 4
ATOM 4949 O O . SER A 1 80 ? 18.628 2.044 13.235 1.00 0.00 80 SER A O 4
ATOM 4957 N N . GLY A 1 81 ? 19.944 0.350 12.554 1.00 0.00 81 GLY A N 4
ATOM 4958 C CA . GLY A 1 81 ? 18.882 -0.634 12.664 1.00 0.00 81 GLY A CA 4
ATOM 4959 C C . GLY A 1 81 ? 19.186 -1.700 13.698 1.00 0.00 81 GLY A C 4
ATOM 4960 O O . GLY A 1 81 ? 20.284 -1.764 14.251 1.00 0.00 81 GLY A O 4
ATOM 4964 N N . PRO A 1 82 ? 18.195 -2.562 13.973 1.00 0.00 82 PRO A N 4
ATOM 4965 C CA . PRO A 1 82 ? 18.337 -3.646 14.949 1.00 0.00 82 PRO A CA 4
ATOM 4966 C C . PRO A 1 82 ? 19.286 -4.738 14.469 1.00 0.00 82 PRO A C 4
ATOM 4967 O O . PRO A 1 82 ? 19.735 -4.724 13.323 1.00 0.00 82 PRO A O 4
ATOM 4978 N N . SER A 1 83 ? 19.589 -5.684 15.353 1.00 0.00 83 SER A N 4
ATOM 4979 C CA . SER A 1 83 ? 20.488 -6.783 15.019 1.00 0.00 83 SER A CA 4
ATOM 4980 C C . SER A 1 83 ? 20.273 -7.965 15.959 1.00 0.00 83 SER A C 4
ATOM 4981 O O . SER A 1 83 ? 19.568 -7.854 16.962 1.00 0.00 83 SER A O 4
ATOM 4989 N N . SER A 1 84 ? 20.885 -9.097 15.626 1.00 0.00 84 SER A N 4
ATOM 4990 C CA . SER A 1 84 ? 20.759 -10.302 16.438 1.00 0.00 84 SER A CA 4
ATOM 4991 C C . SER A 1 84 ? 21.949 -11.231 16.219 1.00 0.00 84 SER A C 4
ATOM 4992 O O . SER A 1 84 ? 22.449 -11.366 15.104 1.00 0.00 84 SER A O 4
ATOM 5000 N N . GLY A 1 85 ? 22.398 -11.870 17.295 1.00 0.00 85 GLY A N 4
ATOM 5001 C CA . GLY A 1 85 ? 23.526 -12.779 17.202 1.00 0.00 85 GLY A CA 4
ATOM 5002 C C . GLY A 1 85 ? 23.176 -14.185 17.647 1.00 0.00 85 GLY A C 4
ATOM 5003 O O . GLY A 1 85 ? 22.048 -14.413 18.081 1.00 0.00 85 GLY A O 4
ATOM 5009 N N . GLY A 1 1 ? -39.416 69.765 -31.968 1.00 0.00 1 GLY A N 5
ATOM 5010 C CA . GLY A 1 1 ? -38.517 68.683 -32.325 1.00 0.00 1 GLY A CA 5
ATOM 5011 C C . GLY A 1 1 ? -38.883 67.378 -31.646 1.00 0.00 1 GLY A C 5
ATOM 5012 O O . GLY A 1 1 ? -39.863 67.310 -30.904 1.00 0.00 1 GLY A O 5
ATOM 5016 N N . SER A 1 2 ? -38.094 66.339 -31.902 1.00 0.00 2 SER A N 5
ATOM 5017 C CA . SER A 1 2 ? -38.343 65.028 -31.314 1.00 0.00 2 SER A CA 5
ATOM 5018 C C . SER A 1 2 ? -37.119 64.128 -31.455 1.00 0.00 2 SER A C 5
ATOM 5019 O O . SER A 1 2 ? -36.141 64.490 -32.108 1.00 0.00 2 SER A O 5
ATOM 5027 N N . SER A 1 3 ? -37.181 62.953 -30.836 1.00 0.00 3 SER A N 5
ATOM 5028 C CA . SER A 1 3 ? -36.077 62.002 -30.888 1.00 0.00 3 SER A CA 5
ATOM 5029 C C . SER A 1 3 ? -36.501 60.647 -30.332 1.00 0.00 3 SER A C 5
ATOM 5030 O O . SER A 1 3 ? -37.616 60.487 -29.837 1.00 0.00 3 SER A O 5
ATOM 5038 N N . GLY A 1 4 ? -35.602 59.671 -30.417 1.00 0.00 4 GLY A N 5
ATOM 5039 C CA . GLY A 1 4 ? -35.900 58.341 -29.918 1.00 0.00 4 GLY A CA 5
ATOM 5040 C C . GLY A 1 4 ? -34.664 57.470 -29.816 1.00 0.00 4 GLY A C 5
ATOM 5041 O O . GLY A 1 4 ? -33.619 57.794 -30.379 1.00 0.00 4 GLY A O 5
ATOM 5045 N N . SER A 1 5 ? -34.783 56.360 -29.093 1.00 0.00 5 SER A N 5
ATOM 5046 C CA . SER A 1 5 ? -33.664 55.442 -28.914 1.00 0.00 5 SER A CA 5
ATOM 5047 C C . SER A 1 5 ? -34.145 54.101 -28.366 1.00 0.00 5 SER A C 5
ATOM 5048 O O . SER A 1 5 ? -35.324 53.931 -28.059 1.00 0.00 5 SER A O 5
ATOM 5056 N N . SER A 1 6 ? -33.221 53.153 -28.248 1.00 0.00 6 SER A N 5
ATOM 5057 C CA . SER A 1 6 ? -33.550 51.825 -27.741 1.00 0.00 6 SER A CA 5
ATOM 5058 C C . SER A 1 6 ? -32.284 51.050 -27.388 1.00 0.00 6 SER A C 5
ATOM 5059 O O . SER A 1 6 ? -31.171 51.540 -27.572 1.00 0.00 6 SER A O 5
ATOM 5067 N N . GLY A 1 7 ? -32.464 49.835 -26.878 1.00 0.00 7 GLY A N 5
ATOM 5068 C CA . GLY A 1 7 ? -31.329 49.011 -26.506 1.00 0.00 7 GLY A CA 5
ATOM 5069 C C . GLY A 1 7 ? -31.724 47.576 -26.221 1.00 0.00 7 GLY A C 5
ATOM 5070 O O . GLY A 1 7 ? -32.548 47.314 -25.344 1.00 0.00 7 GLY A O 5
ATOM 5074 N N . ILE A 1 8 ? -31.137 46.644 -26.964 1.00 0.00 8 ILE A N 5
ATOM 5075 C CA . ILE A 1 8 ? -31.433 45.227 -26.787 1.00 0.00 8 ILE A CA 5
ATOM 5076 C C . ILE A 1 8 ? -30.384 44.552 -25.910 1.00 0.00 8 ILE A C 5
ATOM 5077 O O . ILE A 1 8 ? -29.195 44.858 -25.999 1.00 0.00 8 ILE A O 5
ATOM 5093 N N . HIS A 1 9 ? -30.832 43.630 -25.064 1.00 0.00 9 HIS A N 5
ATOM 5094 C CA . HIS A 1 9 ? -29.932 42.908 -24.172 1.00 0.00 9 HIS A CA 5
ATOM 5095 C C . HIS A 1 9 ? -30.144 41.402 -24.288 1.00 0.00 9 HIS A C 5
ATOM 5096 O O . HIS A 1 9 ? -31.212 40.945 -24.697 1.00 0.00 9 HIS A O 5
ATOM 5110 N N . HIS A 1 10 ? -29.121 40.635 -23.926 1.00 0.00 10 HIS A N 5
ATOM 5111 C CA . HIS A 1 10 ? -29.196 39.180 -23.989 1.00 0.00 10 HIS A CA 5
ATOM 5112 C C . HIS A 1 10 ? -28.295 38.543 -22.935 1.00 0.00 10 HIS A C 5
ATOM 5113 O O . HIS A 1 10 ? -27.366 39.177 -22.432 1.00 0.00 10 HIS A O 5
ATOM 5127 N N . LEU A 1 11 ? -28.575 37.287 -22.605 1.00 0.00 11 LEU A N 5
ATOM 5128 C CA . LEU A 1 11 ? -27.791 36.564 -21.610 1.00 0.00 11 LEU A CA 5
ATOM 5129 C C . LEU A 1 11 ? -27.692 35.084 -21.965 1.00 0.00 11 LEU A C 5
ATOM 5130 O O . LEU A 1 11 ? -28.695 34.377 -22.066 1.00 0.00 11 LEU A O 5
ATOM 5146 N N . PRO A 1 12 ? -26.455 34.602 -22.156 1.00 0.00 12 PRO A N 5
ATOM 5147 C CA . PRO A 1 12 ? -26.196 33.200 -22.499 1.00 0.00 12 PRO A CA 5
ATOM 5148 C C . PRO A 1 12 ? -26.491 32.255 -21.339 1.00 0.00 12 PRO A C 5
ATOM 5149 O O . PRO A 1 12 ? -26.004 32.433 -20.223 1.00 0.00 12 PRO A O 5
ATOM 5160 N N . PRO A 1 13 ? -27.307 31.225 -21.607 1.00 0.00 13 PRO A N 5
ATOM 5161 C CA . PRO A 1 13 ? -27.684 30.231 -20.598 1.00 0.00 13 PRO A CA 5
ATOM 5162 C C . PRO A 1 13 ? -26.517 29.331 -20.206 1.00 0.00 13 PRO A C 5
ATOM 5163 O O . PRO A 1 13 ? -25.429 29.427 -20.774 1.00 0.00 13 PRO A O 5
ATOM 5174 N N . VAL A 1 14 ? -26.751 28.457 -19.233 1.00 0.00 14 VAL A N 5
ATOM 5175 C CA . VAL A 1 14 ? -25.719 27.539 -18.766 1.00 0.00 14 VAL A CA 5
ATOM 5176 C C . VAL A 1 14 ? -26.335 26.304 -18.118 1.00 0.00 14 VAL A C 5
ATOM 5177 O O . VAL A 1 14 ? -27.431 26.362 -17.561 1.00 0.00 14 VAL A O 5
ATOM 5190 N N . LYS A 1 15 ? -25.622 25.185 -18.194 1.00 0.00 15 LYS A N 5
ATOM 5191 C CA . LYS A 1 15 ? -26.096 23.934 -17.614 1.00 0.00 15 LYS A CA 5
ATOM 5192 C C . LYS A 1 15 ? -24.929 23.002 -17.303 1.00 0.00 15 LYS A C 5
ATOM 5193 O O . LYS A 1 15 ? -23.906 23.024 -17.986 1.00 0.00 15 LYS A O 5
ATOM 5212 N N . ALA A 1 16 ? -25.091 22.182 -16.270 1.00 0.00 16 ALA A N 5
ATOM 5213 C CA . ALA A 1 16 ? -24.053 21.239 -15.872 1.00 0.00 16 ALA A CA 5
ATOM 5214 C C . ALA A 1 16 ? -24.658 19.992 -15.237 1.00 0.00 16 ALA A C 5
ATOM 5215 O O . ALA A 1 16 ? -25.730 20.031 -14.633 1.00 0.00 16 ALA A O 5
ATOM 5222 N N . PRO A 1 17 ? -23.957 18.857 -15.375 1.00 0.00 17 PRO A N 5
ATOM 5223 C CA . PRO A 1 17 ? -24.406 17.577 -14.821 1.00 0.00 17 PRO A CA 5
ATOM 5224 C C . PRO A 1 17 ? -24.339 17.548 -13.297 1.00 0.00 17 PRO A C 5
ATOM 5225 O O . PRO A 1 17 ? -23.410 18.090 -12.697 1.00 0.00 17 PRO A O 5
ATOM 5236 N N . LEU A 1 18 ? -25.328 16.914 -12.678 1.00 0.00 18 LEU A N 5
ATOM 5237 C CA . LEU A 1 18 ? -25.381 16.815 -11.223 1.00 0.00 18 LEU A CA 5
ATOM 5238 C C . LEU A 1 18 ? -24.882 15.452 -10.752 1.00 0.00 18 LEU A C 5
ATOM 5239 O O . LEU A 1 18 ? -25.427 14.417 -11.132 1.00 0.00 18 LEU A O 5
ATOM 5255 N N . GLN A 1 19 ? -23.845 15.463 -9.921 1.00 0.00 19 GLN A N 5
ATOM 5256 C CA . GLN A 1 19 ? -23.274 14.228 -9.397 1.00 0.00 19 GLN A CA 5
ATOM 5257 C C . GLN A 1 19 ? -23.055 14.325 -7.890 1.00 0.00 19 GLN A C 5
ATOM 5258 O O . GLN A 1 19 ? -22.646 15.367 -7.377 1.00 0.00 19 GLN A O 5
ATOM 5272 N N . THR A 1 20 ? -23.332 13.233 -7.185 1.00 0.00 20 THR A N 5
ATOM 5273 C CA . THR A 1 20 ? -23.167 13.195 -5.738 1.00 0.00 20 THR A CA 5
ATOM 5274 C C . THR A 1 20 ? -22.857 11.783 -5.256 1.00 0.00 20 THR A C 5
ATOM 5275 O O . THR A 1 20 ? -23.727 10.912 -5.251 1.00 0.00 20 THR A O 5
ATOM 5286 N N . LYS A 1 21 ? -21.611 11.561 -4.850 1.00 0.00 21 LYS A N 5
ATOM 5287 C CA . LYS A 1 21 ? -21.186 10.254 -4.363 1.00 0.00 21 LYS A CA 5
ATOM 5288 C C . LYS A 1 21 ? -19.766 10.315 -3.809 1.00 0.00 21 LYS A C 5
ATOM 5289 O O . LYS A 1 21 ? -19.072 11.321 -3.961 1.00 0.00 21 LYS A O 5
ATOM 5308 N N . LYS A 1 22 ? -19.339 9.233 -3.168 1.00 0.00 22 LYS A N 5
ATOM 5309 C CA . LYS A 1 22 ? -18.000 9.161 -2.594 1.00 0.00 22 LYS A CA 5
ATOM 5310 C C . LYS A 1 22 ? -17.026 8.502 -3.565 1.00 0.00 22 LYS A C 5
ATOM 5311 O O . LYS A 1 22 ? -17.269 7.397 -4.051 1.00 0.00 22 LYS A O 5
ATOM 5330 N N . LYS A 1 23 ? -15.922 9.187 -3.844 1.00 0.00 23 LYS A N 5
ATOM 5331 C CA . LYS A 1 23 ? -14.909 8.668 -4.755 1.00 0.00 23 LYS A CA 5
ATOM 5332 C C . LYS A 1 23 ? -13.568 8.511 -4.045 1.00 0.00 23 LYS A C 5
ATOM 5333 O O . LYS A 1 23 ? -12.773 9.449 -3.985 1.00 0.00 23 LYS A O 5
ATOM 5352 N N . ILE A 1 24 ? -13.323 7.319 -3.510 1.00 0.00 24 ILE A N 5
ATOM 5353 C CA . ILE A 1 24 ? -12.077 7.040 -2.807 1.00 0.00 24 ILE A CA 5
ATOM 5354 C C . ILE A 1 24 ? -10.892 7.702 -3.503 1.00 0.00 24 ILE A C 5
ATOM 5355 O O . ILE A 1 24 ? -10.682 7.519 -4.701 1.00 0.00 24 ILE A O 5
ATOM 5371 N N . MET A 1 25 ? -10.121 8.471 -2.742 1.00 0.00 25 MET A N 5
ATOM 5372 C CA . MET A 1 25 ? -8.955 9.159 -3.285 1.00 0.00 25 MET A CA 5
ATOM 5373 C C . MET A 1 25 ? -7.716 8.272 -3.208 1.00 0.00 25 MET A C 5
ATOM 5374 O O . MET A 1 25 ? -6.875 8.437 -2.324 1.00 0.00 25 MET A O 5
ATOM 5388 N N . LYS A 1 26 ? -7.610 7.330 -4.140 1.00 0.00 26 LYS A N 5
ATOM 5389 C CA . LYS A 1 26 ? -6.474 6.417 -4.179 1.00 0.00 26 LYS A CA 5
ATOM 5390 C C . LYS A 1 26 ? -6.278 5.852 -5.582 1.00 0.00 26 LYS A C 5
ATOM 5391 O O . LYS A 1 26 ? -7.244 5.514 -6.266 1.00 0.00 26 LYS A O 5
ATOM 5410 N N . HIS A 1 27 ? -5.022 5.752 -6.005 1.00 0.00 27 HIS A N 5
ATOM 5411 C CA . HIS A 1 27 ? -4.699 5.226 -7.327 1.00 0.00 27 HIS A CA 5
ATOM 5412 C C . HIS A 1 27 ? -3.194 5.031 -7.482 1.00 0.00 27 HIS A C 5
ATOM 5413 O O . HIS A 1 27 ? -2.401 5.858 -7.030 1.00 0.00 27 HIS A O 5
ATOM 5427 N N . CYS A 1 28 ? -2.807 3.934 -8.123 1.00 0.00 28 CYS A N 5
ATOM 5428 C CA . CYS A 1 28 ? -1.398 3.629 -8.337 1.00 0.00 28 CYS A CA 5
ATOM 5429 C C . CYS A 1 28 ? -0.604 4.901 -8.624 1.00 0.00 28 CYS A C 5
ATOM 5430 O O . CYS A 1 28 ? -1.109 5.833 -9.251 1.00 0.00 28 CYS A O 5
ATOM 5437 N N . PHE A 1 29 ? 0.641 4.931 -8.162 1.00 0.00 29 PHE A N 5
ATOM 5438 C CA . PHE A 1 29 ? 1.505 6.088 -8.369 1.00 0.00 29 PHE A CA 5
ATOM 5439 C C . PHE A 1 29 ? 2.385 5.897 -9.600 1.00 0.00 29 PHE A C 5
ATOM 5440 O O . PHE A 1 29 ? 2.838 6.866 -10.211 1.00 0.00 29 PHE A O 5
ATOM 5457 N N . LEU A 1 30 ? 2.624 4.641 -9.960 1.00 0.00 30 LEU A N 5
ATOM 5458 C CA . LEU A 1 30 ? 3.451 4.320 -11.119 1.00 0.00 30 LEU A CA 5
ATOM 5459 C C . LEU A 1 30 ? 2.701 4.604 -12.417 1.00 0.00 30 LEU A C 5
ATOM 5460 O O . LEU A 1 30 ? 3.063 5.508 -13.171 1.00 0.00 30 LEU A O 5
ATOM 5476 N N . CYS A 1 31 ? 1.654 3.827 -12.671 1.00 0.00 31 CYS A N 5
ATOM 5477 C CA . CYS A 1 31 ? 0.852 3.994 -13.877 1.00 0.00 31 CYS A CA 5
ATOM 5478 C C . CYS A 1 31 ? -0.262 5.013 -13.652 1.00 0.00 31 CYS A C 5
ATOM 5479 O O . CYS A 1 31 ? -0.458 5.922 -14.457 1.00 0.00 31 CYS A O 5
ATOM 5486 N N . GLY A 1 32 ? -0.989 4.853 -12.550 1.00 0.00 32 GLY A N 5
ATOM 5487 C CA . GLY A 1 32 ? -2.074 5.765 -12.238 1.00 0.00 32 GLY A CA 5
ATOM 5488 C C . GLY A 1 32 ? -3.432 5.098 -12.313 1.00 0.00 32 GLY A C 5
ATOM 5489 O O . GLY A 1 32 ? -4.450 5.763 -12.508 1.00 0.00 32 GLY A O 5
ATOM 5493 N N . LYS A 1 33 ? -3.451 3.778 -12.160 1.00 0.00 33 LYS A N 5
ATOM 5494 C CA . LYS A 1 33 ? -4.694 3.019 -12.211 1.00 0.00 33 LYS A CA 5
ATOM 5495 C C . LYS A 1 33 ? -5.466 3.150 -10.902 1.00 0.00 33 LYS A C 5
ATOM 5496 O O . LYS A 1 33 ? -4.875 3.274 -9.830 1.00 0.00 33 LYS A O 5
ATOM 5515 N N . LYS A 1 34 ? -6.791 3.120 -10.997 1.00 0.00 34 LYS A N 5
ATOM 5516 C CA . LYS A 1 34 ? -7.646 3.233 -9.821 1.00 0.00 34 LYS A CA 5
ATOM 5517 C C . LYS A 1 34 ? -7.544 1.983 -8.953 1.00 0.00 34 LYS A C 5
ATOM 5518 O O . LYS A 1 34 ? -7.786 0.869 -9.419 1.00 0.00 34 LYS A O 5
ATOM 5537 N N . THR A 1 35 ? -7.187 2.174 -7.686 1.00 0.00 35 THR A N 5
ATOM 5538 C CA . THR A 1 35 ? -7.055 1.062 -6.754 1.00 0.00 35 THR A CA 5
ATOM 5539 C C . THR A 1 35 ? -8.063 1.175 -5.616 1.00 0.00 35 THR A C 5
ATOM 5540 O O . THR A 1 35 ? -7.969 2.070 -4.777 1.00 0.00 35 THR A O 5
ATOM 5551 N N . GLY A 1 36 ? -9.029 0.262 -5.594 1.00 0.00 36 GLY A N 5
ATOM 5552 C CA . GLY A 1 36 ? -10.041 0.277 -4.554 1.00 0.00 36 GLY A CA 5
ATOM 5553 C C . GLY A 1 36 ? -9.476 -0.066 -3.190 1.00 0.00 36 GLY A C 5
ATOM 5554 O O . GLY A 1 36 ? -8.543 0.583 -2.715 1.00 0.00 36 GLY A O 5
ATOM 5558 N N . LEU A 1 37 ? -10.042 -1.087 -2.557 1.00 0.00 37 LEU A N 5
ATOM 5559 C CA . LEU A 1 37 ? -9.590 -1.515 -1.237 1.00 0.00 37 LEU A CA 5
ATOM 5560 C C . LEU A 1 37 ? -8.498 -2.573 -1.352 1.00 0.00 37 LEU A C 5
ATOM 5561 O O . LEU A 1 37 ? -7.395 -2.401 -0.834 1.00 0.00 37 LEU A O 5
ATOM 5577 N N . ALA A 1 38 ? -8.812 -3.668 -2.037 1.00 0.00 38 ALA A N 5
ATOM 5578 C CA . ALA A 1 38 ? -7.856 -4.753 -2.224 1.00 0.00 38 ALA A CA 5
ATOM 5579 C C . ALA A 1 38 ? -6.724 -4.332 -3.155 1.00 0.00 38 ALA A C 5
ATOM 5580 O O . ALA A 1 38 ? -5.579 -4.178 -2.728 1.00 0.00 38 ALA A O 5
ATOM 5587 N N . THR A 1 39 ? -7.050 -4.148 -4.431 1.00 0.00 39 THR A N 5
ATOM 5588 C CA . THR A 1 39 ? -6.061 -3.747 -5.423 1.00 0.00 39 THR A CA 5
ATOM 5589 C C . THR A 1 39 ? -5.022 -2.811 -4.816 1.00 0.00 39 THR A C 5
ATOM 5590 O O . THR A 1 39 ? -3.823 -2.967 -5.045 1.00 0.00 39 THR A O 5
ATOM 5601 N N . SER A 1 40 ? -5.491 -1.837 -4.041 1.00 0.00 40 SER A N 5
ATOM 5602 C CA . SER A 1 40 ? -4.602 -0.873 -3.404 1.00 0.00 40 SER A CA 5
ATOM 5603 C C . SER A 1 40 ? -3.699 -1.559 -2.383 1.00 0.00 40 SER A C 5
ATOM 5604 O O . SER A 1 40 ? -4.169 -2.076 -1.370 1.00 0.00 40 SER A O 5
ATOM 5612 N N . PHE A 1 41 ? -2.399 -1.559 -2.658 1.00 0.00 41 PHE A N 5
ATOM 5613 C CA . PHE A 1 41 ? -1.428 -2.181 -1.765 1.00 0.00 41 PHE A CA 5
ATOM 5614 C C . PHE A 1 41 ? -0.463 -1.143 -1.201 1.00 0.00 41 PHE A C 5
ATOM 5615 O O . PHE A 1 41 ? -0.372 -0.026 -1.709 1.00 0.00 41 PHE A O 5
ATOM 5632 N N . GLU A 1 42 ? 0.254 -1.520 -0.148 1.00 0.00 42 GLU A N 5
ATOM 5633 C CA . GLU A 1 42 ? 1.211 -0.621 0.486 1.00 0.00 42 GLU A CA 5
ATOM 5634 C C . GLU A 1 42 ? 2.633 -1.157 0.351 1.00 0.00 42 GLU A C 5
ATOM 5635 O O . GLU A 1 42 ? 2.908 -2.311 0.680 1.00 0.00 42 GLU A O 5
ATOM 5647 N N . CYS A 1 43 ? 3.534 -0.311 -0.137 1.00 0.00 43 CYS A N 5
ATOM 5648 C CA . CYS A 1 43 ? 4.928 -0.697 -0.318 1.00 0.00 43 CYS A CA 5
ATOM 5649 C C . CYS A 1 43 ? 5.796 -0.143 0.808 1.00 0.00 43 CYS A C 5
ATOM 5650 O O . CYS A 1 43 ? 5.400 0.785 1.513 1.00 0.00 43 CYS A O 5
ATOM 5657 N N . ARG A 1 44 ? 6.983 -0.720 0.972 1.00 0.00 44 ARG A N 5
ATOM 5658 C CA . ARG A 1 44 ? 7.907 -0.286 2.012 1.00 0.00 44 ARG A CA 5
ATOM 5659 C C . ARG A 1 44 ? 8.070 1.231 1.995 1.00 0.00 44 ARG A C 5
ATOM 5660 O O . ARG A 1 44 ? 8.187 1.866 3.044 1.00 0.00 44 ARG A O 5
ATOM 5681 N N . CYS A 1 45 ? 8.078 1.807 0.797 1.00 0.00 45 CYS A N 5
ATOM 5682 C CA . CYS A 1 45 ? 8.229 3.249 0.642 1.00 0.00 45 CYS A CA 5
ATOM 5683 C C . CYS A 1 45 ? 6.977 3.980 1.118 1.00 0.00 45 CYS A C 5
ATOM 5684 O O . CYS A 1 45 ? 7.059 5.074 1.676 1.00 0.00 45 CYS A O 5
ATOM 5691 N N . GLY A 1 46 ? 5.818 3.368 0.893 1.00 0.00 46 GLY A N 5
ATOM 5692 C CA . GLY A 1 46 ? 4.566 3.975 1.305 1.00 0.00 46 GLY A CA 5
ATOM 5693 C C . GLY A 1 46 ? 3.643 4.250 0.135 1.00 0.00 46 GLY A C 5
ATOM 5694 O O . GLY A 1 46 ? 2.421 4.212 0.278 1.00 0.00 46 GLY A O 5
ATOM 5698 N N . ASN A 1 47 ? 4.227 4.530 -1.025 1.00 0.00 47 ASN A N 5
ATOM 5699 C CA . ASN A 1 47 ? 3.448 4.815 -2.224 1.00 0.00 47 ASN A CA 5
ATOM 5700 C C . ASN A 1 47 ? 2.490 3.670 -2.536 1.00 0.00 47 ASN A C 5
ATOM 5701 O O . ASN A 1 47 ? 2.853 2.499 -2.433 1.00 0.00 47 ASN A O 5
ATOM 5712 N N . ASN A 1 48 ? 1.266 4.016 -2.918 1.00 0.00 48 ASN A N 5
ATOM 5713 C CA . ASN A 1 48 ? 0.255 3.017 -3.245 1.00 0.00 48 ASN A CA 5
ATOM 5714 C C . ASN A 1 48 ? 0.288 2.676 -4.732 1.00 0.00 48 ASN A C 5
ATOM 5715 O O . ASN A 1 48 ? 0.138 3.552 -5.584 1.00 0.00 48 ASN A O 5
ATOM 5726 N N . PHE A 1 49 ? 0.486 1.398 -5.036 1.00 0.00 49 PHE A N 5
ATOM 5727 C CA . PHE A 1 49 ? 0.539 0.941 -6.420 1.00 0.00 49 PHE A CA 5
ATOM 5728 C C . PHE A 1 49 ? -0.557 -0.083 -6.697 1.00 0.00 49 PHE A C 5
ATOM 5729 O O . PHE A 1 49 ? -1.247 -0.534 -5.782 1.00 0.00 49 PHE A O 5
ATOM 5746 N N . CYS A 1 50 ? -0.713 -0.446 -7.966 1.00 0.00 50 CYS A N 5
ATOM 5747 C CA . CYS A 1 50 ? -1.725 -1.416 -8.366 1.00 0.00 50 CYS A CA 5
ATOM 5748 C C . CYS A 1 50 ? -1.250 -2.841 -8.096 1.00 0.00 50 CYS A C 5
ATOM 5749 O O . CYS A 1 50 ? -0.090 -3.065 -7.753 1.00 0.00 50 CYS A O 5
ATOM 5756 N N . ALA A 1 51 ? -2.156 -3.801 -8.255 1.00 0.00 51 ALA A N 5
ATOM 5757 C CA . ALA A 1 51 ? -1.829 -5.203 -8.032 1.00 0.00 51 ALA A CA 5
ATOM 5758 C C . ALA A 1 51 ? -0.698 -5.657 -8.948 1.00 0.00 51 ALA A C 5
ATOM 5759 O O . ALA A 1 51 ? -0.010 -6.637 -8.663 1.00 0.00 51 ALA A O 5
ATOM 5766 N N . SER A 1 52 ? -0.511 -4.937 -10.050 1.00 0.00 52 SER A N 5
ATOM 5767 C CA . SER A 1 52 ? 0.535 -5.268 -11.011 1.00 0.00 52 SER A CA 5
ATOM 5768 C C . SER A 1 52 ? 1.859 -4.620 -10.618 1.00 0.00 52 SER A C 5
ATOM 5769 O O . SER A 1 52 ? 2.932 -5.164 -10.881 1.00 0.00 52 SER A O 5
ATOM 5777 N N . HIS A 1 53 ? 1.775 -3.453 -9.987 1.00 0.00 53 HIS A N 5
ATOM 5778 C CA . HIS A 1 53 ? 2.966 -2.729 -9.556 1.00 0.00 53 HIS A CA 5
ATOM 5779 C C . HIS A 1 53 ? 3.019 -2.627 -8.035 1.00 0.00 53 HIS A C 5
ATOM 5780 O O . HIS A 1 53 ? 3.711 -1.771 -7.485 1.00 0.00 53 HIS A O 5
ATOM 5794 N N . ARG A 1 54 ? 2.284 -3.507 -7.362 1.00 0.00 54 ARG A N 5
ATOM 5795 C CA . ARG A 1 54 ? 2.247 -3.514 -5.904 1.00 0.00 54 ARG A CA 5
ATOM 5796 C C . ARG A 1 54 ? 3.619 -3.848 -5.327 1.00 0.00 54 ARG A C 5
ATOM 5797 O O . ARG A 1 54 ? 3.964 -3.414 -4.227 1.00 0.00 54 ARG A O 5
ATOM 5818 N N . TYR A 1 55 ? 4.398 -4.621 -6.075 1.00 0.00 55 TYR A N 5
ATOM 5819 C CA . TYR A 1 55 ? 5.731 -5.016 -5.636 1.00 0.00 55 TYR A CA 5
ATOM 5820 C C . TYR A 1 55 ? 6.703 -3.843 -5.725 1.00 0.00 55 TYR A C 5
ATOM 5821 O O . TYR A 1 55 ? 6.439 -2.854 -6.407 1.00 0.00 55 TYR A O 5
ATOM 5839 N N . ALA A 1 56 ? 7.829 -3.963 -5.029 1.00 0.00 56 ALA A N 5
ATOM 5840 C CA . ALA A 1 56 ? 8.843 -2.915 -5.030 1.00 0.00 56 ALA A CA 5
ATOM 5841 C C . ALA A 1 56 ? 9.609 -2.894 -6.349 1.00 0.00 56 ALA A C 5
ATOM 5842 O O . ALA A 1 56 ? 9.700 -1.859 -7.007 1.00 0.00 56 ALA A O 5
ATOM 5849 N N . GLU A 1 57 ? 10.159 -4.044 -6.727 1.00 0.00 57 GLU A N 5
ATOM 5850 C CA . GLU A 1 57 ? 10.919 -4.156 -7.966 1.00 0.00 57 GLU A CA 5
ATOM 5851 C C . GLU A 1 57 ? 10.085 -3.696 -9.159 1.00 0.00 57 GLU A C 5
ATOM 5852 O O . GLU A 1 57 ? 10.605 -3.095 -10.099 1.00 0.00 57 GLU A O 5
ATOM 5864 N N . ALA A 1 58 ? 8.788 -3.983 -9.113 1.00 0.00 58 ALA A N 5
ATOM 5865 C CA . ALA A 1 58 ? 7.882 -3.599 -10.188 1.00 0.00 58 ALA A CA 5
ATOM 5866 C C . ALA A 1 58 ? 7.976 -2.104 -10.477 1.00 0.00 58 ALA A C 5
ATOM 5867 O O . ALA A 1 58 ? 7.956 -1.683 -11.634 1.00 0.00 58 ALA A O 5
ATOM 5874 N N . HIS A 1 59 ? 8.079 -1.307 -9.418 1.00 0.00 59 HIS A N 5
ATOM 5875 C CA . HIS A 1 59 ? 8.176 0.142 -9.559 1.00 0.00 59 HIS A CA 5
ATOM 5876 C C . HIS A 1 59 ? 9.529 0.646 -9.066 1.00 0.00 59 HIS A C 5
ATOM 5877 O O . HIS A 1 59 ? 9.641 1.766 -8.569 1.00 0.00 59 HIS A O 5
ATOM 5891 N N . GLY A 1 60 ? 10.553 -0.190 -9.205 1.00 0.00 60 GLY A N 5
ATOM 5892 C CA . GLY A 1 60 ? 11.884 0.189 -8.768 1.00 0.00 60 GLY A CA 5
ATOM 5893 C C . GLY A 1 60 ? 11.870 0.946 -7.455 1.00 0.00 60 GLY A C 5
ATOM 5894 O O . GLY A 1 60 ? 12.283 2.104 -7.393 1.00 0.00 60 GLY A O 5
ATOM 5898 N N . CYS A 1 61 ? 11.392 0.291 -6.402 1.00 0.00 61 CYS A N 5
ATOM 5899 C CA . CYS A 1 61 ? 11.323 0.910 -5.083 1.00 0.00 61 CYS A CA 5
ATOM 5900 C C . CYS A 1 61 ? 12.664 1.532 -4.703 1.00 0.00 61 CYS A C 5
ATOM 5901 O O . CYS A 1 61 ? 13.711 0.899 -4.830 1.00 0.00 61 CYS A O 5
ATOM 5908 N N . ASN A 1 62 ? 12.622 2.776 -4.237 1.00 0.00 62 ASN A N 5
ATOM 5909 C CA . ASN A 1 62 ? 13.833 3.484 -3.839 1.00 0.00 62 ASN A CA 5
ATOM 5910 C C . ASN A 1 62 ? 14.159 3.222 -2.372 1.00 0.00 62 ASN A C 5
ATOM 5911 O O . ASN A 1 62 ? 15.316 3.007 -2.011 1.00 0.00 62 ASN A O 5
ATOM 5922 N N . TYR A 1 63 ? 13.131 3.240 -1.531 1.00 0.00 63 TYR A N 5
ATOM 5923 C CA . TYR A 1 63 ? 13.308 3.005 -0.103 1.00 0.00 63 TYR A CA 5
ATOM 5924 C C . TYR A 1 63 ? 14.280 1.856 0.145 1.00 0.00 63 TYR A C 5
ATOM 5925 O O . TYR A 1 63 ? 14.369 0.921 -0.651 1.00 0.00 63 TYR A O 5
ATOM 5943 N N . ASP A 1 64 ? 15.007 1.933 1.254 1.00 0.00 64 ASP A N 5
ATOM 5944 C CA . ASP A 1 64 ? 15.972 0.899 1.609 1.00 0.00 64 ASP A CA 5
ATOM 5945 C C . ASP A 1 64 ? 15.363 -0.101 2.586 1.00 0.00 64 ASP A C 5
ATOM 5946 O O . ASP A 1 64 ? 15.245 0.176 3.780 1.00 0.00 64 ASP A O 5
ATOM 5955 N N . TYR A 1 65 ? 14.977 -1.263 2.071 1.00 0.00 65 TYR A N 5
ATOM 5956 C CA . TYR A 1 65 ? 14.376 -2.303 2.898 1.00 0.00 65 TYR A CA 5
ATOM 5957 C C . TYR A 1 65 ? 15.249 -3.554 2.919 1.00 0.00 65 TYR A C 5
ATOM 5958 O O . TYR A 1 65 ? 14.747 -4.675 3.006 1.00 0.00 65 TYR A O 5
ATOM 5976 N N . LYS A 1 66 ? 16.560 -3.354 2.840 1.00 0.00 66 LYS A N 5
ATOM 5977 C CA . LYS A 1 66 ? 17.506 -4.463 2.852 1.00 0.00 66 LYS A CA 5
ATOM 5978 C C . LYS A 1 66 ? 17.827 -4.889 4.281 1.00 0.00 66 LYS A C 5
ATOM 5979 O O . LYS A 1 66 ? 18.500 -4.167 5.018 1.00 0.00 66 LYS A O 5
ATOM 5998 N N . SER A 1 67 ? 17.344 -6.066 4.666 1.00 0.00 67 SER A N 5
ATOM 5999 C CA . SER A 1 67 ? 17.578 -6.586 6.008 1.00 0.00 67 SER A CA 5
ATOM 6000 C C . SER A 1 67 ? 17.335 -5.508 7.059 1.00 0.00 67 SER A C 5
ATOM 6001 O O . SER A 1 67 ? 18.104 -5.367 8.009 1.00 0.00 67 SER A O 5
ATOM 6009 N N . ALA A 1 68 ? 16.259 -4.748 6.880 1.00 0.00 68 ALA A N 5
ATOM 6010 C CA . ALA A 1 68 ? 15.912 -3.683 7.813 1.00 0.00 68 ALA A CA 5
ATOM 6011 C C . ALA A 1 68 ? 15.563 -4.248 9.186 1.00 0.00 68 ALA A C 5
ATOM 6012 O O . ALA A 1 68 ? 14.788 -5.197 9.299 1.00 0.00 68 ALA A O 5
ATOM 6019 N N . GLY A 1 69 ? 16.142 -3.659 10.228 1.00 0.00 69 GLY A N 5
ATOM 6020 C CA . GLY A 1 69 ? 15.880 -4.118 11.580 1.00 0.00 69 GLY A CA 5
ATOM 6021 C C . GLY A 1 69 ? 17.144 -4.229 12.409 1.00 0.00 69 GLY A C 5
ATOM 6022 O O . GLY A 1 69 ? 17.543 -5.327 12.800 1.00 0.00 69 GLY A O 5
ATOM 6026 N N . ARG A 1 70 ? 17.776 -3.092 12.678 1.00 0.00 70 ARG A N 5
ATOM 6027 C CA . ARG A 1 70 ? 19.004 -3.067 13.463 1.00 0.00 70 ARG A CA 5
ATOM 6028 C C . ARG A 1 70 ? 18.696 -2.885 14.947 1.00 0.00 70 ARG A C 5
ATOM 6029 O O . ARG A 1 70 ? 17.561 -2.595 15.324 1.00 0.00 70 ARG A O 5
ATOM 6050 N N . ARG A 1 71 ? 19.715 -3.058 15.783 1.00 0.00 71 ARG A N 5
ATOM 6051 C CA . ARG A 1 71 ? 19.553 -2.914 17.225 1.00 0.00 71 ARG A CA 5
ATOM 6052 C C . ARG A 1 71 ? 19.099 -1.502 17.583 1.00 0.00 71 ARG A C 5
ATOM 6053 O O . ARG A 1 71 ? 19.362 -0.550 16.849 1.00 0.00 71 ARG A O 5
ATOM 6074 N N . TYR A 1 72 ? 18.416 -1.376 18.715 1.00 0.00 72 TYR A N 5
ATOM 6075 C CA . TYR A 1 72 ? 17.922 -0.081 19.169 1.00 0.00 72 TYR A CA 5
ATOM 6076 C C . TYR A 1 72 ? 18.943 1.018 18.892 1.00 0.00 72 TYR A C 5
ATOM 6077 O O . TYR A 1 72 ? 20.150 0.773 18.880 1.00 0.00 72 TYR A O 5
ATOM 6095 N N . LEU A 1 73 ? 18.450 2.232 18.671 1.00 0.00 73 LEU A N 5
ATOM 6096 C CA . LEU A 1 73 ? 19.317 3.372 18.395 1.00 0.00 73 LEU A CA 5
ATOM 6097 C C . LEU A 1 73 ? 18.676 4.672 18.870 1.00 0.00 73 LEU A C 5
ATOM 6098 O O . LEU A 1 73 ? 17.571 4.668 19.410 1.00 0.00 73 LEU A O 5
ATOM 6114 N N . GLU A 1 74 ? 19.378 5.782 18.663 1.00 0.00 74 GLU A N 5
ATOM 6115 C CA . GLU A 1 74 ? 18.876 7.089 19.069 1.00 0.00 74 GLU A CA 5
ATOM 6116 C C . GLU A 1 74 ? 18.493 7.927 17.853 1.00 0.00 74 GLU A C 5
ATOM 6117 O O . GLU A 1 74 ? 18.884 7.620 16.727 1.00 0.00 74 GLU A O 5
ATOM 6129 N N . GLU A 1 75 ? 17.726 8.987 18.089 1.00 0.00 75 GLU A N 5
ATOM 6130 C CA . GLU A 1 75 ? 17.290 9.868 17.013 1.00 0.00 75 GLU A CA 5
ATOM 6131 C C . GLU A 1 75 ? 16.405 9.119 16.021 1.00 0.00 75 GLU A C 5
ATOM 6132 O O . GLU A 1 75 ? 16.563 9.253 14.808 1.00 0.00 75 GLU A O 5
ATOM 6144 N N . ALA A 1 76 ? 15.474 8.329 16.546 1.00 0.00 76 ALA A N 5
ATOM 6145 C CA . ALA A 1 76 ? 14.563 7.560 15.708 1.00 0.00 76 ALA A CA 5
ATOM 6146 C C . ALA A 1 76 ? 13.482 6.886 16.547 1.00 0.00 76 ALA A C 5
ATOM 6147 O O . ALA A 1 76 ? 13.494 6.970 17.774 1.00 0.00 76 ALA A O 5
ATOM 6154 N N . ASN A 1 77 ? 12.548 6.219 15.876 1.00 0.00 77 ASN A N 5
ATOM 6155 C CA . ASN A 1 77 ? 11.459 5.532 16.560 1.00 0.00 77 ASN A CA 5
ATOM 6156 C C . ASN A 1 77 ? 10.498 6.533 17.195 1.00 0.00 77 ASN A C 5
ATOM 6157 O O . ASN A 1 77 ? 10.202 6.476 18.389 1.00 0.00 77 ASN A O 5
ATOM 6168 N N . PRO A 1 78 ? 9.998 7.473 16.379 1.00 0.00 78 PRO A N 5
ATOM 6169 C CA . PRO A 1 78 ? 9.062 8.504 16.838 1.00 0.00 78 PRO A CA 5
ATOM 6170 C C . PRO A 1 78 ? 7.691 7.931 17.179 1.00 0.00 78 PRO A C 5
ATOM 6171 O O . PRO A 1 78 ? 7.444 6.738 17.004 1.00 0.00 78 PRO A O 5
ATOM 6182 N N . VAL A 1 79 ? 6.801 8.789 17.668 1.00 0.00 79 VAL A N 5
ATOM 6183 C CA . VAL A 1 79 ? 5.454 8.369 18.032 1.00 0.00 79 VAL A CA 5
ATOM 6184 C C . VAL A 1 79 ? 4.437 9.467 17.739 1.00 0.00 79 VAL A C 5
ATOM 6185 O O . VAL A 1 79 ? 4.771 10.652 17.740 1.00 0.00 79 VAL A O 5
ATOM 6198 N N . SER A 1 80 ? 3.195 9.064 17.490 1.00 0.00 80 SER A N 5
ATOM 6199 C CA . SER A 1 80 ? 2.129 10.014 17.192 1.00 0.00 80 SER A CA 5
ATOM 6200 C C . SER A 1 80 ? 1.052 9.978 18.271 1.00 0.00 80 SER A C 5
ATOM 6201 O O . SER A 1 80 ? 1.091 9.145 19.176 1.00 0.00 80 SER A O 5
ATOM 6209 N N . GLY A 1 81 ? 0.090 10.890 18.169 1.00 0.00 81 GLY A N 5
ATOM 6210 C CA . GLY A 1 81 ? -0.985 10.947 19.143 1.00 0.00 81 GLY A CA 5
ATOM 6211 C C . GLY A 1 81 ? -2.317 10.515 18.561 1.00 0.00 81 GLY A C 5
ATOM 6212 O O . GLY A 1 81 ? -2.850 11.140 17.644 1.00 0.00 81 GLY A O 5
ATOM 6216 N N . PRO A 1 82 ? -2.875 9.421 19.100 1.00 0.00 82 PRO A N 5
ATOM 6217 C CA . PRO A 1 82 ? -4.159 8.881 18.643 1.00 0.00 82 PRO A CA 5
ATOM 6218 C C . PRO A 1 82 ? -5.332 9.782 19.016 1.00 0.00 82 PRO A C 5
ATOM 6219 O O . PRO A 1 82 ? -5.142 10.879 19.541 1.00 0.00 82 PRO A O 5
ATOM 6230 N N . SER A 1 83 ? -6.544 9.312 18.741 1.00 0.00 83 SER A N 5
ATOM 6231 C CA . SER A 1 83 ? -7.748 10.077 19.044 1.00 0.00 83 SER A CA 5
ATOM 6232 C C . SER A 1 83 ? -8.837 9.173 19.614 1.00 0.00 83 SER A C 5
ATOM 6233 O O . SER A 1 83 ? -8.881 7.978 19.325 1.00 0.00 83 SER A O 5
ATOM 6241 N N . SER A 1 84 ? -9.715 9.754 20.425 1.00 0.00 84 SER A N 5
ATOM 6242 C CA . SER A 1 84 ? -10.803 9.002 21.040 1.00 0.00 84 SER A CA 5
ATOM 6243 C C . SER A 1 84 ? -12.143 9.689 20.796 1.00 0.00 84 SER A C 5
ATOM 6244 O O . SER A 1 84 ? -12.200 10.787 20.246 1.00 0.00 84 SER A O 5
ATOM 6252 N N . GLY A 1 85 ? -13.222 9.031 21.212 1.00 0.00 85 GLY A N 5
ATOM 6253 C CA . GLY A 1 85 ? -14.548 9.592 21.031 1.00 0.00 85 GLY A CA 5
ATOM 6254 C C . GLY A 1 85 ? -15.278 9.792 22.344 1.00 0.00 85 GLY A C 5
ATOM 6255 O O . GLY A 1 85 ? -14.640 10.142 23.336 1.00 0.00 85 GLY A O 5
ATOM 6261 N N . GLY A 1 1 ? -57.919 64.976 -22.081 1.00 0.00 1 GLY A N 6
ATOM 6262 C CA . GLY A 1 1 ? -56.744 64.124 -22.060 1.00 0.00 1 GLY A CA 6
ATOM 6263 C C . GLY A 1 1 ? -57.054 62.720 -21.578 1.00 0.00 1 GLY A C 6
ATOM 6264 O O . GLY A 1 1 ? -58.208 62.391 -21.307 1.00 0.00 1 GLY A O 6
ATOM 6268 N N . SER A 1 2 ? -56.020 61.891 -21.473 1.00 0.00 2 SER A N 6
ATOM 6269 C CA . SER A 1 2 ? -56.189 60.513 -21.026 1.00 0.00 2 SER A CA 6
ATOM 6270 C C . SER A 1 2 ? -54.835 59.844 -20.806 1.00 0.00 2 SER A C 6
ATOM 6271 O O . SER A 1 2 ? -53.788 60.435 -21.071 1.00 0.00 2 SER A O 6
AT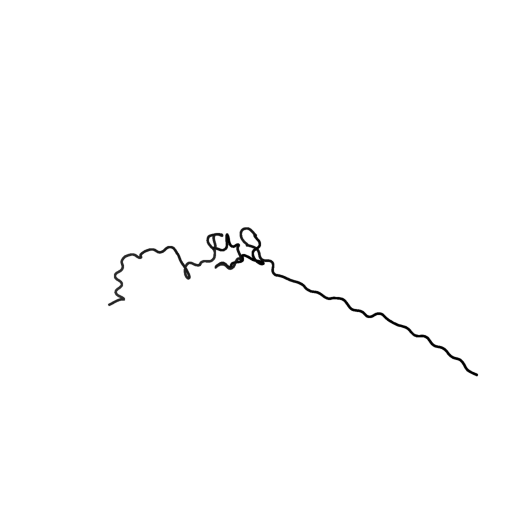OM 6279 N N . SER A 1 3 ? -54.865 58.608 -20.320 1.00 0.00 3 SER A N 6
ATOM 6280 C CA . SER A 1 3 ? -53.642 57.858 -20.060 1.00 0.00 3 SER A CA 6
ATOM 6281 C C . SER A 1 3 ? -53.951 56.389 -19.789 1.00 0.00 3 SER A C 6
ATOM 6282 O O . SER A 1 3 ? -55.113 55.986 -19.742 1.00 0.00 3 SER A O 6
ATOM 6290 N N . GLY A 1 4 ? -52.902 55.593 -19.611 1.00 0.00 4 GLY A N 6
ATOM 6291 C CA . GLY A 1 4 ? -53.081 54.177 -19.347 1.00 0.00 4 GLY A CA 6
ATOM 6292 C C . GLY A 1 4 ? -52.009 53.617 -18.433 1.00 0.00 4 GLY A C 6
ATOM 6293 O O . GLY A 1 4 ? -51.493 54.322 -17.566 1.00 0.00 4 GLY A O 6
ATOM 6297 N N . SER A 1 5 ? -51.675 52.345 -18.626 1.00 0.00 5 SER A N 6
ATOM 6298 C CA . SER A 1 5 ? -50.661 51.689 -17.809 1.00 0.00 5 SER A CA 6
ATOM 6299 C C . SER A 1 5 ? -50.369 50.285 -18.329 1.00 0.00 5 SER A C 6
ATOM 6300 O O . SER A 1 5 ? -51.266 49.585 -18.798 1.00 0.00 5 SER A O 6
ATOM 6308 N N . SER A 1 6 ? -49.106 49.879 -18.242 1.00 0.00 6 SER A N 6
ATOM 6309 C CA . SER A 1 6 ? -48.693 48.561 -18.708 1.00 0.00 6 SER A CA 6
ATOM 6310 C C . SER A 1 6 ? -47.448 48.087 -17.963 1.00 0.00 6 SER A C 6
ATOM 6311 O O . SER A 1 6 ? -46.452 48.804 -17.876 1.00 0.00 6 SER A O 6
ATOM 6319 N N . GLY A 1 7 ? -47.514 46.873 -17.426 1.00 0.00 7 GLY A N 6
ATOM 6320 C CA . GLY A 1 7 ? -46.387 46.323 -16.695 1.00 0.00 7 GLY A CA 6
ATOM 6321 C C . GLY A 1 7 ? -46.229 44.831 -16.910 1.00 0.00 7 GLY A C 6
ATOM 6322 O O . GLY A 1 7 ? -47.159 44.159 -17.358 1.00 0.00 7 GLY A O 6
ATOM 6326 N N . ILE A 1 8 ? -45.048 44.311 -16.593 1.00 0.00 8 ILE A N 6
ATOM 6327 C CA . ILE A 1 8 ? -44.771 42.889 -16.756 1.00 0.00 8 ILE A CA 6
ATOM 6328 C C . ILE A 1 8 ? -43.965 42.348 -15.580 1.00 0.00 8 ILE A C 6
ATOM 6329 O O . ILE A 1 8 ? -43.268 43.097 -14.894 1.00 0.00 8 ILE A O 6
ATOM 6345 N N . HIS A 1 9 ? -44.065 41.042 -15.352 1.00 0.00 9 HIS A N 6
ATOM 6346 C CA . HIS A 1 9 ? -43.342 40.399 -14.260 1.00 0.00 9 HIS A CA 6
ATOM 6347 C C . HIS A 1 9 ? -42.556 39.193 -14.764 1.00 0.00 9 HIS A C 6
ATOM 6348 O O . HIS A 1 9 ? -43.046 38.420 -15.589 1.00 0.00 9 HIS A O 6
ATOM 6362 N N . HIS A 1 10 ? -41.335 39.038 -14.263 1.00 0.00 10 HIS A N 6
ATOM 6363 C CA . HIS A 1 10 ? -40.480 37.925 -14.663 1.00 0.00 10 HIS A CA 6
ATOM 6364 C C . HIS A 1 10 ? -39.219 37.874 -13.807 1.00 0.00 10 HIS A C 6
ATOM 6365 O O . HIS A 1 10 ? -38.616 38.906 -13.508 1.00 0.00 10 HIS A O 6
ATOM 6379 N N . LEU A 1 11 ? -38.825 36.667 -13.414 1.00 0.00 11 LEU A N 6
ATOM 6380 C CA . LEU A 1 11 ? -37.635 36.481 -12.591 1.00 0.00 11 LEU A CA 6
ATOM 6381 C C . LEU A 1 11 ? -37.262 35.005 -12.499 1.00 0.00 11 LEU A C 6
ATOM 6382 O O . LEU A 1 11 ? -38.036 34.173 -12.026 1.00 0.00 11 LEU A O 6
ATOM 6398 N N . PRO A 1 12 ? -36.047 34.671 -12.959 1.00 0.00 12 PRO A N 6
ATOM 6399 C CA . PRO A 1 12 ? -35.543 33.295 -12.937 1.00 0.00 12 PRO A CA 6
ATOM 6400 C C . PRO A 1 12 ? -35.248 32.809 -11.522 1.00 0.00 12 PRO A C 6
ATOM 6401 O O . PRO A 1 12 ? -34.367 33.324 -10.834 1.00 0.00 12 PRO A O 6
ATOM 6412 N N . PRO A 1 13 ? -36.001 31.792 -11.076 1.00 0.00 13 PRO A N 6
ATOM 6413 C CA . PRO A 1 13 ? -35.838 31.213 -9.739 1.00 0.00 13 PRO A CA 6
ATOM 6414 C C . PRO A 1 13 ? -34.533 30.437 -9.599 1.00 0.00 13 PRO A C 6
ATOM 6415 O O . PRO A 1 13 ? -34.136 29.701 -10.503 1.00 0.00 13 PRO A O 6
ATOM 6426 N N . VAL A 1 14 ? -33.869 30.605 -8.460 1.00 0.00 14 VAL A N 6
ATOM 6427 C CA . VAL A 1 14 ? -32.609 29.919 -8.201 1.00 0.00 14 VAL A CA 6
ATOM 6428 C C . VAL A 1 14 ? -32.763 28.888 -7.088 1.00 0.00 14 VAL A C 6
ATOM 6429 O O . VAL A 1 14 ? -33.103 29.227 -5.955 1.00 0.00 14 VAL A O 6
ATOM 6442 N N . LYS A 1 15 ? -32.510 27.626 -7.420 1.00 0.00 15 LYS A N 6
ATOM 6443 C CA . LYS A 1 15 ? -32.619 26.544 -6.449 1.00 0.00 15 LYS A CA 6
ATOM 6444 C C . LYS A 1 15 ? -31.810 25.330 -6.895 1.00 0.00 15 LYS A C 6
ATOM 6445 O O . LYS A 1 15 ? -31.874 24.922 -8.055 1.00 0.00 15 LYS A O 6
ATOM 6464 N N . ALA A 1 16 ? -31.051 24.757 -5.967 1.00 0.00 16 ALA A N 6
ATOM 6465 C CA . ALA A 1 16 ? -30.233 23.588 -6.265 1.00 0.00 16 ALA A CA 6
ATOM 6466 C C . ALA A 1 16 ? -29.877 22.828 -4.991 1.00 0.00 16 ALA A C 6
ATOM 6467 O O . ALA A 1 16 ? -29.628 23.416 -3.938 1.00 0.00 16 ALA A O 6
ATOM 6474 N N . PRO A 1 17 ? -29.852 21.490 -5.086 1.00 0.00 17 PRO A N 6
ATOM 6475 C CA . PRO A 1 17 ? -29.528 20.622 -3.951 1.00 0.00 17 PRO A CA 6
ATOM 6476 C C . PRO A 1 17 ? -28.060 20.719 -3.548 1.00 0.00 17 PRO A C 6
ATOM 6477 O O . PRO A 1 17 ? -27.180 20.862 -4.398 1.00 0.00 17 PRO A O 6
ATOM 6488 N N . LEU A 1 18 ? -27.802 20.639 -2.247 1.00 0.00 18 LEU A N 6
ATOM 6489 C CA . LEU A 1 18 ? -26.440 20.717 -1.731 1.00 0.00 18 LEU A CA 6
ATOM 6490 C C . LEU A 1 18 ? -26.137 19.536 -0.814 1.00 0.00 18 LEU A C 6
ATOM 6491 O O . LEU A 1 18 ? -26.642 19.462 0.306 1.00 0.00 18 LEU A O 6
ATOM 6507 N N . GLN A 1 19 ? -25.308 18.616 -1.297 1.00 0.00 19 GLN A N 6
ATOM 6508 C CA . GLN A 1 19 ? -24.936 17.440 -0.520 1.00 0.00 19 GLN A CA 6
ATOM 6509 C C . GLN A 1 19 ? -23.436 17.179 -0.612 1.00 0.00 19 GLN A C 6
ATOM 6510 O O . GLN A 1 19 ? -22.834 17.322 -1.676 1.00 0.00 19 GLN A O 6
ATOM 6524 N N . THR A 1 20 ? -22.838 16.795 0.512 1.00 0.00 20 THR A N 6
ATOM 6525 C CA . THR A 1 20 ? -21.408 16.515 0.559 1.00 0.00 20 THR A CA 6
ATOM 6526 C C . THR A 1 20 ? -21.145 15.052 0.898 1.00 0.00 20 THR A C 6
ATOM 6527 O O . THR A 1 20 ? -21.480 14.586 1.987 1.00 0.00 20 THR A O 6
ATOM 6538 N N . LYS A 1 21 ? -20.544 14.331 -0.042 1.00 0.00 21 LYS A N 6
ATOM 6539 C CA . LYS A 1 21 ? -20.233 12.920 0.157 1.00 0.00 21 LYS A CA 6
ATOM 6540 C C . LYS A 1 21 ? -18.729 12.678 0.082 1.00 0.00 21 LYS A C 6
ATOM 6541 O O . LYS A 1 21 ? -18.083 13.023 -0.908 1.00 0.00 21 LYS A O 6
ATOM 6560 N N . LYS A 1 22 ? -18.177 12.081 1.133 1.00 0.00 22 LYS A N 6
ATOM 6561 C CA . LYS A 1 22 ? -16.750 11.790 1.185 1.00 0.00 22 LYS A CA 6
ATOM 6562 C C . LYS A 1 22 ? -16.429 10.504 0.431 1.00 0.00 22 LYS A C 6
ATOM 6563 O O . LYS A 1 22 ? -16.948 9.436 0.754 1.00 0.00 22 LYS A O 6
ATOM 6582 N N . LYS A 1 23 ? -15.568 10.613 -0.576 1.00 0.00 23 LYS A N 6
ATOM 6583 C CA . LYS A 1 23 ? -15.175 9.459 -1.375 1.00 0.00 23 LYS A CA 6
ATOM 6584 C C . LYS A 1 23 ? -13.656 9.355 -1.470 1.00 0.00 23 LYS A C 6
ATOM 6585 O O . LYS A 1 23 ? -13.039 9.936 -2.363 1.00 0.00 23 LYS A O 6
ATOM 6604 N N . ILE A 1 24 ? -13.060 8.611 -0.544 1.00 0.00 24 ILE A N 6
ATOM 6605 C CA . ILE A 1 24 ? -11.614 8.429 -0.525 1.00 0.00 24 ILE A CA 6
ATOM 6606 C C . ILE A 1 24 ? -11.086 8.079 -1.912 1.00 0.00 24 ILE A C 6
ATOM 6607 O O . ILE A 1 24 ? -11.523 7.107 -2.527 1.00 0.00 24 ILE A O 6
ATOM 6623 N N . MET A 1 25 ? -10.142 8.878 -2.399 1.00 0.00 25 MET A N 6
ATOM 6624 C CA . MET A 1 25 ? -9.552 8.651 -3.713 1.00 0.00 25 MET A CA 6
ATOM 6625 C C . MET A 1 25 ? -8.131 8.109 -3.585 1.00 0.00 25 MET A C 6
ATOM 6626 O O . MET A 1 25 ? -7.294 8.691 -2.894 1.00 0.00 25 MET A O 6
ATOM 6640 N N . LYS A 1 26 ? -7.866 6.993 -4.254 1.00 0.00 26 LYS A N 6
ATOM 6641 C CA . LYS A 1 26 ? -6.547 6.372 -4.216 1.00 0.00 26 LYS A CA 6
ATOM 6642 C C . LYS A 1 26 ? -6.276 5.590 -5.497 1.00 0.00 26 LYS A C 6
ATOM 6643 O O . LYS A 1 26 ? -7.065 4.729 -5.889 1.00 0.00 26 LYS A O 6
ATOM 6662 N N . HIS A 1 27 ? -5.156 5.895 -6.146 1.00 0.00 27 HIS A N 6
ATOM 6663 C CA . HIS A 1 27 ? -4.781 5.218 -7.382 1.00 0.00 27 HIS A CA 6
ATOM 6664 C C . HIS A 1 27 ? -3.270 5.023 -7.457 1.00 0.00 27 HIS A C 6
ATOM 6665 O O . HIS A 1 27 ? -2.502 5.833 -6.938 1.00 0.00 27 HIS A O 6
ATOM 6679 N N . CYS A 1 28 ? -2.849 3.942 -8.107 1.00 0.00 28 CYS A N 6
ATOM 6680 C CA . CYS A 1 28 ? -1.430 3.639 -8.249 1.00 0.00 28 CYS A CA 6
ATOM 6681 C C . CYS A 1 28 ? -0.624 4.911 -8.494 1.00 0.00 28 CYS A C 6
ATOM 6682 O O . CYS A 1 28 ? -1.146 5.901 -9.007 1.00 0.00 28 CYS A O 6
ATOM 6689 N N . PHE A 1 29 ? 0.652 4.877 -8.123 1.00 0.00 29 PHE A N 6
ATOM 6690 C CA . PHE A 1 29 ? 1.531 6.027 -8.302 1.00 0.00 29 PHE A CA 6
ATOM 6691 C C . PHE A 1 29 ? 2.389 5.866 -9.553 1.00 0.00 29 PHE A C 6
ATOM 6692 O O . PHE A 1 29 ? 2.763 6.849 -10.194 1.00 0.00 29 PHE A O 6
ATOM 6709 N N . LEU A 1 30 ? 2.700 4.620 -9.893 1.00 0.00 30 LEU A N 6
ATOM 6710 C CA . LEU A 1 30 ? 3.516 4.328 -11.067 1.00 0.00 30 LEU A CA 6
ATOM 6711 C C . LEU A 1 30 ? 2.770 4.682 -12.350 1.00 0.00 30 LEU A C 6
ATOM 6712 O O . LEU A 1 30 ? 3.132 5.627 -13.050 1.00 0.00 30 LEU A O 6
ATOM 6728 N N . CYS A 1 31 ? 1.725 3.918 -12.650 1.00 0.00 31 CYS A N 6
ATOM 6729 C CA . CYS A 1 31 ? 0.927 4.151 -13.847 1.00 0.00 31 CYS A CA 6
ATOM 6730 C C . CYS A 1 31 ? -0.261 5.058 -13.541 1.00 0.00 31 CYS A C 6
ATOM 6731 O O . CYS A 1 31 ? -0.523 6.020 -14.261 1.00 0.00 31 CYS A O 6
ATOM 6738 N N . GLY A 1 32 ? -0.977 4.744 -12.465 1.00 0.00 32 GLY A N 6
ATOM 6739 C CA . GLY A 1 32 ? -2.128 5.541 -12.081 1.00 0.00 32 GLY A CA 6
ATOM 6740 C C . GLY A 1 32 ? -3.427 4.767 -12.180 1.00 0.00 32 GLY A C 6
ATOM 6741 O O . GLY A 1 32 ? -4.500 5.355 -12.318 1.00 0.00 32 GLY A O 6
ATOM 6745 N N . LYS A 1 33 ? -3.333 3.443 -12.112 1.00 0.00 33 LYS A N 6
ATOM 6746 C CA . LYS A 1 33 ? -4.509 2.586 -12.196 1.00 0.00 33 LYS A CA 6
ATOM 6747 C C . LYS A 1 33 ? -5.378 2.733 -10.951 1.00 0.00 33 LYS A C 6
ATOM 6748 O O . LYS A 1 33 ? -4.872 2.791 -9.830 1.00 0.00 33 LYS A O 6
ATOM 6767 N N . LYS A 1 34 ? -6.690 2.791 -11.154 1.00 0.00 34 LYS A N 6
ATOM 6768 C CA . LYS A 1 34 ? -7.631 2.928 -10.049 1.00 0.00 34 LYS A CA 6
ATOM 6769 C C . LYS A 1 34 ? -7.534 1.737 -9.101 1.00 0.00 34 LYS A C 6
ATOM 6770 O O . LYS A 1 34 ? -7.743 0.591 -9.502 1.00 0.00 34 LYS A O 6
ATOM 6789 N N . THR A 1 35 ? -7.217 2.013 -7.840 1.00 0.00 35 THR A N 6
ATOM 6790 C CA . THR A 1 35 ? -7.092 0.965 -6.835 1.00 0.00 35 THR A CA 6
ATOM 6791 C C . THR A 1 35 ? -8.055 1.198 -5.676 1.00 0.00 35 THR A C 6
ATOM 6792 O O . THR A 1 35 ? -7.845 2.085 -4.850 1.00 0.00 35 THR A O 6
ATOM 6803 N N . GLY A 1 36 ? -9.112 0.393 -5.620 1.00 0.00 36 GLY A N 6
ATOM 6804 C CA . GLY A 1 36 ? -10.091 0.528 -4.557 1.00 0.00 36 GLY A CA 6
ATOM 6805 C C . GLY A 1 36 ? -9.478 0.365 -3.180 1.00 0.00 36 GLY A C 6
ATOM 6806 O O . GLY A 1 36 ? -8.257 0.409 -3.027 1.00 0.00 36 GLY A O 6
ATOM 6810 N N . LEU A 1 37 ? -10.327 0.178 -2.175 1.00 0.00 37 LEU A N 6
ATOM 6811 C CA . LEU A 1 37 ? -9.862 0.009 -0.803 1.00 0.00 37 LEU A CA 6
ATOM 6812 C C . LEU A 1 37 ? -8.958 -1.213 -0.680 1.00 0.00 37 LEU A C 6
ATOM 6813 O O . LEU A 1 37 ? -7.838 -1.122 -0.177 1.00 0.00 37 LEU A O 6
ATOM 6829 N N . ALA A 1 38 ? -9.451 -2.356 -1.146 1.00 0.00 38 ALA A N 6
ATOM 6830 C CA . ALA A 1 38 ? -8.686 -3.596 -1.092 1.00 0.00 38 ALA A CA 6
ATOM 6831 C C . ALA A 1 38 ? -7.558 -3.590 -2.118 1.00 0.00 38 ALA A C 6
ATOM 6832 O O . ALA A 1 38 ? -6.409 -3.896 -1.795 1.00 0.00 38 ALA A O 6
ATOM 6839 N N . THR A 1 39 ? -7.891 -3.240 -3.356 1.00 0.00 39 THR A N 6
ATOM 6840 C CA . THR A 1 39 ? -6.906 -3.196 -4.430 1.00 0.00 39 THR A CA 6
ATOM 6841 C C . THR A 1 39 ? -5.682 -2.385 -4.019 1.00 0.00 39 THR A C 6
ATOM 6842 O O . THR A 1 39 ? -4.546 -2.811 -4.227 1.00 0.00 39 THR A O 6
ATOM 6853 N N . SER A 1 40 ? -5.921 -1.216 -3.435 1.00 0.00 40 SER A N 6
ATOM 6854 C CA . SER A 1 40 ? -4.837 -0.344 -2.998 1.00 0.00 40 SER A CA 6
ATOM 6855 C C . SER A 1 40 ? -3.855 -1.101 -2.110 1.00 0.00 40 SER A C 6
ATOM 6856 O O . SER A 1 40 ? -4.225 -1.618 -1.055 1.00 0.00 40 SER A O 6
ATOM 6864 N N . PHE A 1 41 ? -2.601 -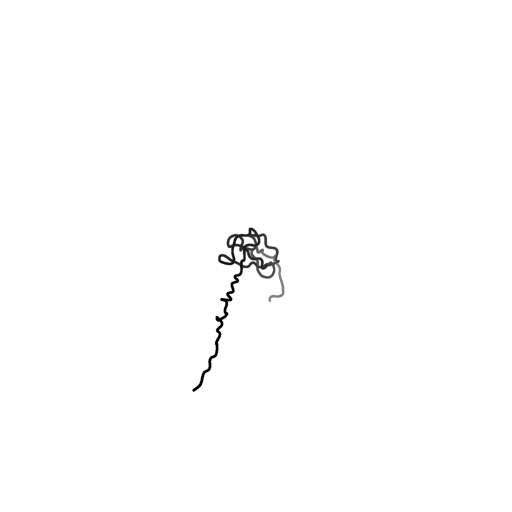1.164 -2.544 1.00 0.00 41 PHE A N 6
ATOM 6865 C CA . PHE A 1 41 ? -1.564 -1.859 -1.790 1.00 0.00 41 PHE A CA 6
ATOM 6866 C C . PHE A 1 41 ? -0.503 -0.880 -1.295 1.00 0.00 41 PHE A C 6
ATOM 6867 O O . PHE A 1 41 ? -0.265 0.157 -1.911 1.00 0.00 41 PHE A O 6
ATOM 6884 N N . GLU A 1 42 ? 0.130 -1.220 -0.176 1.00 0.00 42 GLU A N 6
ATOM 6885 C CA . GLU A 1 42 ? 1.164 -0.371 0.403 1.00 0.00 42 GLU A CA 6
ATOM 6886 C C . GLU A 1 42 ? 2.543 -1.003 0.239 1.00 0.00 42 GLU A C 6
ATOM 6887 O O . GLU A 1 42 ? 2.727 -2.194 0.495 1.00 0.00 42 GLU A O 6
ATOM 6899 N N . CYS A 1 43 ? 3.509 -0.199 -0.190 1.00 0.00 43 CYS A N 6
ATOM 6900 C CA . CYS A 1 43 ? 4.872 -0.678 -0.391 1.00 0.00 43 CYS A CA 6
ATOM 6901 C C . CYS A 1 43 ? 5.770 -0.264 0.771 1.00 0.00 43 CYS A C 6
ATOM 6902 O O . CYS A 1 43 ? 5.432 0.635 1.541 1.00 0.00 43 CYS A O 6
ATOM 6909 N N . ARG A 1 44 ? 6.916 -0.927 0.891 1.00 0.00 44 ARG A N 6
ATOM 6910 C CA . ARG A 1 44 ? 7.862 -0.629 1.959 1.00 0.00 44 ARG A CA 6
ATOM 6911 C C . ARG A 1 44 ? 8.161 0.866 2.020 1.00 0.00 44 ARG A C 6
ATOM 6912 O O . ARG A 1 44 ? 8.494 1.401 3.078 1.00 0.00 44 ARG A O 6
ATOM 6933 N N . CYS A 1 45 ? 8.041 1.535 0.878 1.00 0.00 45 CYS A N 6
ATOM 6934 C CA . CYS A 1 45 ? 8.299 2.967 0.799 1.00 0.00 45 CYS A CA 6
ATOM 6935 C C . CYS A 1 45 ? 7.087 3.765 1.273 1.00 0.00 45 CYS A C 6
ATOM 6936 O O . CYS A 1 45 ? 7.228 4.814 1.900 1.00 0.00 45 CYS A O 6
ATOM 6943 N N . GLY A 1 46 ? 5.896 3.258 0.967 1.00 0.00 46 GLY A N 6
ATOM 6944 C CA . GLY A 1 46 ? 4.677 3.936 1.369 1.00 0.00 46 GLY A CA 6
ATOM 6945 C C . GLY A 1 46 ? 3.751 4.203 0.199 1.00 0.00 46 GLY A C 6
ATOM 6946 O O . GLY A 1 46 ? 2.532 4.090 0.326 1.00 0.00 46 GLY A O 6
ATOM 6950 N N . ASN A 1 47 ? 4.329 4.561 -0.942 1.00 0.00 47 ASN A N 6
ATOM 6951 C CA . ASN A 1 47 ? 3.546 4.848 -2.139 1.00 0.00 47 ASN A CA 6
ATOM 6952 C C . ASN A 1 47 ? 2.590 3.700 -2.451 1.00 0.00 47 ASN A C 6
ATOM 6953 O O . ASN A 1 47 ? 2.899 2.536 -2.203 1.00 0.00 47 ASN A O 6
ATOM 6964 N N . ASN A 1 48 ? 1.427 4.039 -2.998 1.00 0.00 48 ASN A N 6
ATOM 6965 C CA . ASN A 1 48 ? 0.425 3.038 -3.345 1.00 0.00 48 ASN A CA 6
ATOM 6966 C C . ASN A 1 48 ? 0.498 2.686 -4.828 1.00 0.00 48 ASN A C 6
ATOM 6967 O O . ASN A 1 48 ? 0.468 3.566 -5.688 1.00 0.00 48 ASN A O 6
ATOM 6978 N N . PHE A 1 49 ? 0.593 1.393 -5.120 1.00 0.00 49 PHE A N 6
ATOM 6979 C CA . PHE A 1 49 ? 0.671 0.924 -6.498 1.00 0.00 49 PHE A CA 6
ATOM 6980 C C . PHE A 1 49 ? -0.432 -0.088 -6.791 1.00 0.00 49 PHE A C 6
ATOM 6981 O O . PHE A 1 49 ? -1.113 -0.563 -5.881 1.00 0.00 49 PHE A O 6
ATOM 6998 N N . CYS A 1 50 ? -0.604 -0.414 -8.068 1.00 0.00 50 CYS A N 6
ATOM 6999 C CA . CYS A 1 50 ? -1.625 -1.369 -8.483 1.00 0.00 50 CYS A CA 6
ATOM 7000 C C . CYS A 1 50 ? -1.162 -2.802 -8.237 1.00 0.00 50 CYS A C 6
ATOM 7001 O O . CYS A 1 50 ? 0.023 -3.054 -8.022 1.00 0.00 50 CYS A O 6
ATOM 7008 N N . ALA A 1 51 ? -2.106 -3.737 -8.269 1.00 0.00 51 ALA A N 6
ATOM 7009 C CA . ALA A 1 51 ? -1.796 -5.144 -8.051 1.00 0.00 51 ALA A CA 6
ATOM 7010 C C . ALA A 1 51 ? -0.644 -5.596 -8.941 1.00 0.00 51 ALA A C 6
ATOM 7011 O O . ALA A 1 51 ? 0.064 -6.551 -8.620 1.00 0.00 51 ALA A O 6
ATOM 7018 N N . SER A 1 52 ? -0.461 -4.905 -10.062 1.00 0.00 52 SER A N 6
ATOM 7019 C CA . SER A 1 52 ? 0.603 -5.239 -11.002 1.00 0.00 52 SER A CA 6
ATOM 7020 C C . SER A 1 52 ? 1.916 -4.579 -10.592 1.00 0.00 52 SER A C 6
ATOM 7021 O O . SER A 1 52 ? 2.995 -5.132 -10.807 1.00 0.00 52 SER A O 6
ATOM 7029 N N . HIS A 1 53 ? 1.816 -3.393 -10.000 1.00 0.00 53 HIS A N 6
ATOM 7030 C CA . HIS A 1 53 ? 2.995 -2.657 -9.559 1.00 0.00 53 HIS A CA 6
ATOM 7031 C C . HIS A 1 53 ? 3.065 -2.605 -8.035 1.00 0.00 53 HIS A C 6
ATOM 7032 O O . HIS A 1 53 ? 3.757 -1.762 -7.464 1.00 0.00 53 HIS A O 6
ATOM 7046 N N . ARG A 1 54 ? 2.342 -3.510 -7.384 1.00 0.00 54 ARG A N 6
ATOM 7047 C CA . ARG A 1 54 ? 2.320 -3.566 -5.927 1.00 0.00 54 ARG A CA 6
ATOM 7048 C C . ARG A 1 54 ? 3.683 -3.978 -5.378 1.00 0.00 54 ARG A C 6
ATOM 7049 O O . ARG A 1 54 ? 4.017 -3.681 -4.231 1.00 0.00 54 ARG A O 6
ATOM 7070 N N . TYR A 1 55 ? 4.464 -4.664 -6.204 1.00 0.00 55 TYR A N 6
ATOM 7071 C CA . TYR A 1 55 ? 5.789 -5.120 -5.801 1.00 0.00 55 TYR A CA 6
ATOM 7072 C C . TYR A 1 55 ? 6.823 -4.012 -5.974 1.00 0.00 55 TYR A C 6
ATOM 7073 O O . TYR A 1 55 ? 6.827 -3.303 -6.980 1.00 0.00 55 TYR A O 6
ATOM 7091 N N . ALA A 1 56 ? 7.700 -3.869 -4.986 1.00 0.00 56 ALA A N 6
ATOM 7092 C CA . ALA A 1 56 ? 8.740 -2.850 -5.028 1.00 0.00 56 ALA A CA 6
ATOM 7093 C C . ALA A 1 56 ? 9.434 -2.830 -6.386 1.00 0.00 56 ALA A C 6
ATOM 7094 O O . ALA A 1 56 ? 9.387 -1.830 -7.102 1.00 0.00 56 ALA A O 6
ATOM 7101 N N . GLU A 1 57 ? 10.077 -3.940 -6.733 1.00 0.00 57 GLU A N 6
ATOM 7102 C CA . GLU A 1 57 ? 10.782 -4.049 -8.005 1.00 0.00 57 GLU A CA 6
ATOM 7103 C C . GLU A 1 57 ? 9.917 -3.533 -9.152 1.00 0.00 57 GLU A C 6
ATOM 7104 O O . GLU A 1 57 ? 10.392 -2.806 -10.024 1.00 0.00 57 GLU A O 6
ATOM 7116 N N . ALA A 1 58 ? 8.644 -3.915 -9.143 1.00 0.00 58 ALA A N 6
ATOM 7117 C CA . ALA A 1 58 ? 7.712 -3.491 -10.181 1.00 0.00 58 ALA A CA 6
ATOM 7118 C C . ALA A 1 58 ? 7.868 -2.005 -10.485 1.00 0.00 58 ALA A C 6
ATOM 7119 O O . ALA A 1 58 ? 7.811 -1.589 -11.642 1.00 0.00 58 ALA A O 6
ATOM 7126 N N . HIS A 1 59 ? 8.065 -1.209 -9.439 1.00 0.00 59 HIS A N 6
ATOM 7127 C CA . HIS A 1 59 ? 8.229 0.232 -9.595 1.00 0.00 59 HIS A CA 6
ATOM 7128 C C . HIS A 1 59 ? 9.595 0.681 -9.084 1.00 0.00 59 HIS A C 6
ATOM 7129 O O . HIS A 1 59 ? 9.728 1.757 -8.503 1.00 0.00 59 HIS A O 6
ATOM 7143 N N . GLY A 1 60 ? 10.608 -0.152 -9.305 1.00 0.00 60 GLY A N 6
ATOM 7144 C CA . GLY A 1 60 ? 11.949 0.178 -8.861 1.00 0.00 60 GLY A CA 6
ATOM 7145 C C . GLY A 1 60 ? 11.956 0.929 -7.544 1.00 0.00 60 GLY A C 6
ATOM 7146 O O . GLY A 1 60 ? 12.510 2.025 -7.449 1.00 0.00 60 GLY A O 6
ATOM 7150 N N . CYS A 1 61 ? 11.337 0.341 -6.526 1.00 0.00 61 CYS A N 6
ATOM 7151 C CA . CYS A 1 61 ? 11.271 0.962 -5.209 1.00 0.00 61 CYS A CA 6
ATOM 7152 C C . CYS A 1 61 ? 12.573 1.688 -4.884 1.00 0.00 61 CYS A C 6
ATOM 7153 O O . CYS A 1 61 ? 13.651 1.266 -5.301 1.00 0.00 61 CYS A O 6
ATOM 7160 N N . ASN A 1 62 ? 12.464 2.781 -4.136 1.00 0.00 62 ASN A N 6
ATOM 7161 C CA . ASN A 1 62 ? 13.633 3.566 -3.755 1.00 0.00 62 ASN A CA 6
ATOM 7162 C C . ASN A 1 62 ? 14.053 3.256 -2.322 1.00 0.00 62 ASN A C 6
ATOM 7163 O O . ASN A 1 62 ? 15.236 3.066 -2.038 1.00 0.00 62 ASN A O 6
ATOM 7174 N N . TYR A 1 63 ? 13.077 3.204 -1.423 1.00 0.00 63 TYR A N 6
ATOM 7175 C CA . TYR A 1 63 ? 13.345 2.919 -0.018 1.00 0.00 63 TYR A CA 6
ATOM 7176 C C . TYR A 1 63 ? 14.478 1.907 0.125 1.00 0.00 63 TYR A C 6
ATOM 7177 O O . TYR A 1 63 ? 14.545 0.925 -0.614 1.00 0.00 63 TYR A O 6
ATOM 7195 N N . ASP A 1 64 ? 15.366 2.156 1.081 1.00 0.00 64 ASP A N 6
ATOM 7196 C CA . ASP A 1 64 ? 16.496 1.268 1.325 1.00 0.00 64 ASP A CA 6
ATOM 7197 C C . ASP A 1 64 ? 16.095 0.117 2.242 1.00 0.00 64 ASP A C 6
ATOM 7198 O O . ASP A 1 64 ? 16.024 0.277 3.461 1.00 0.00 64 ASP A O 6
ATOM 7207 N N . TYR A 1 65 ? 15.834 -1.043 1.649 1.00 0.00 65 TYR A N 6
ATOM 7208 C CA . TYR A 1 65 ? 15.437 -2.219 2.413 1.00 0.00 65 TYR A CA 6
ATOM 7209 C C . TYR A 1 65 ? 16.532 -3.281 2.387 1.00 0.00 65 TYR A C 6
ATOM 7210 O O . TYR A 1 65 ? 16.282 -4.456 2.657 1.00 0.00 65 TYR A O 6
ATOM 7228 N N . LYS A 1 66 ? 17.749 -2.858 2.061 1.00 0.00 66 LYS A N 6
ATOM 7229 C CA . LYS A 1 66 ? 18.886 -3.769 2.001 1.00 0.00 66 LYS A CA 6
ATOM 7230 C C . LYS A 1 66 ? 19.174 -4.371 3.373 1.00 0.00 66 LYS A C 6
ATOM 7231 O O . LYS A 1 66 ? 19.153 -5.590 3.543 1.00 0.00 66 LYS A O 6
ATOM 7250 N N . SER A 1 67 ? 19.441 -3.508 4.348 1.00 0.00 67 SER A N 6
ATOM 7251 C CA . SER A 1 67 ? 19.735 -3.955 5.704 1.00 0.00 67 SER A CA 6
ATOM 7252 C C . SER A 1 67 ? 18.719 -3.393 6.694 1.00 0.00 67 SER A C 6
ATOM 7253 O O . SER A 1 67 ? 18.811 -2.237 7.106 1.00 0.00 67 SER A O 6
ATOM 7261 N N . ALA A 1 68 ? 17.750 -4.220 7.072 1.00 0.00 68 ALA A N 6
ATOM 7262 C CA . ALA A 1 68 ? 16.717 -3.808 8.014 1.00 0.00 68 ALA A CA 6
ATOM 7263 C C . ALA A 1 68 ? 16.519 -4.856 9.104 1.00 0.00 68 ALA A C 6
ATOM 7264 O O . ALA A 1 68 ? 15.704 -5.766 8.962 1.00 0.00 68 ALA A O 6
ATOM 7271 N N . GLY A 1 69 ? 17.270 -4.721 10.192 1.00 0.00 69 GLY A N 6
ATOM 7272 C CA . GLY A 1 69 ? 17.162 -5.664 11.290 1.00 0.00 69 GLY A CA 6
ATOM 7273 C C . GLY A 1 69 ? 18.107 -5.338 12.430 1.00 0.00 69 GLY A C 6
ATOM 7274 O O . GLY A 1 69 ? 17.678 -5.159 13.569 1.00 0.00 69 GLY A O 6
ATOM 7278 N N . ARG A 1 70 ? 19.398 -5.263 12.122 1.00 0.00 70 ARG A N 6
ATOM 7279 C CA . ARG A 1 70 ? 20.407 -4.959 13.130 1.00 0.00 70 ARG A CA 6
ATOM 7280 C C . ARG A 1 70 ? 21.157 -3.678 12.780 1.00 0.00 70 ARG A C 6
ATOM 7281 O O . ARG A 1 70 ? 21.307 -3.335 11.607 1.00 0.00 70 ARG A O 6
ATOM 7302 N N . ARG A 1 71 ? 21.627 -2.974 13.805 1.00 0.00 71 ARG A N 6
ATOM 7303 C CA . ARG A 1 71 ? 22.360 -1.730 13.605 1.00 0.00 71 ARG A CA 6
ATOM 7304 C C . ARG A 1 71 ? 23.727 -1.998 12.983 1.00 0.00 71 ARG A C 6
ATOM 7305 O O . ARG A 1 71 ? 24.519 -2.778 13.512 1.00 0.00 71 ARG A O 6
ATOM 7326 N N . TYR A 1 72 ? 23.996 -1.348 11.856 1.00 0.00 72 TYR A N 6
ATOM 7327 C CA . TYR A 1 72 ? 25.266 -1.519 11.160 1.00 0.00 72 TYR A CA 6
ATOM 7328 C C . TYR A 1 72 ? 25.560 -0.320 10.263 1.00 0.00 72 TYR A C 6
ATOM 7329 O O . TYR A 1 72 ? 24.674 0.190 9.577 1.00 0.00 72 TYR A O 6
ATOM 7347 N N . LEU A 1 73 ? 26.812 0.124 10.274 1.00 0.00 73 LEU A N 6
ATOM 7348 C CA . LEU A 1 73 ? 27.227 1.263 9.462 1.00 0.00 73 LEU A CA 6
ATOM 7349 C C . LEU A 1 73 ? 28.622 1.041 8.885 1.00 0.00 73 LEU A C 6
ATOM 7350 O O . LEU A 1 73 ? 29.475 0.424 9.521 1.00 0.00 73 LEU A O 6
ATOM 7366 N N . GLU A 1 74 ? 28.845 1.551 7.678 1.00 0.00 74 GLU A N 6
ATOM 7367 C CA . GLU A 1 74 ? 30.137 1.410 7.017 1.00 0.00 74 GLU A CA 6
ATOM 7368 C C . GLU A 1 74 ? 30.787 2.772 6.794 1.00 0.00 74 GLU A C 6
ATOM 7369 O O . GLU A 1 74 ? 30.117 3.738 6.430 1.00 0.00 74 GLU A O 6
ATOM 7381 N N . GLU A 1 75 ? 32.096 2.841 7.016 1.00 0.00 75 GLU A N 6
ATOM 7382 C CA . GLU A 1 75 ? 32.835 4.086 6.841 1.00 0.00 75 GLU A CA 6
ATOM 7383 C C . GLU A 1 75 ? 33.870 3.952 5.727 1.00 0.00 75 GLU A C 6
ATOM 7384 O O . GLU A 1 75 ? 34.457 2.887 5.536 1.00 0.00 75 GLU A O 6
ATOM 7396 N N . ALA A 1 76 ? 34.086 5.039 4.994 1.00 0.00 76 ALA A N 6
ATOM 7397 C CA . ALA A 1 76 ? 35.050 5.045 3.901 1.00 0.00 76 ALA A CA 6
ATOM 7398 C C . ALA A 1 76 ? 36.043 6.192 4.050 1.00 0.00 76 ALA A C 6
ATOM 7399 O O . ALA A 1 76 ? 35.959 6.979 4.992 1.00 0.00 76 ALA A O 6
ATOM 7406 N N . ASN A 1 77 ? 36.982 6.281 3.114 1.00 0.00 77 ASN A N 6
ATOM 7407 C CA . ASN A 1 77 ? 37.993 7.332 3.142 1.00 0.00 77 ASN A CA 6
ATOM 7408 C C . ASN A 1 77 ? 38.144 7.978 1.768 1.00 0.00 77 ASN A C 6
ATOM 7409 O O . ASN A 1 77 ? 38.720 7.403 0.844 1.00 0.00 77 ASN A O 6
ATOM 7420 N N . PRO A 1 78 ? 37.616 9.203 1.629 1.00 0.00 78 PRO A N 6
ATOM 7421 C CA . PRO A 1 78 ? 37.680 9.955 0.373 1.00 0.00 78 PRO A CA 6
ATOM 7422 C C . PRO A 1 78 ? 39.095 10.422 0.048 1.00 0.00 78 PRO A C 6
ATOM 7423 O O . PRO A 1 78 ? 40.036 10.147 0.793 1.00 0.00 78 PRO A O 6
ATOM 7434 N N . VAL A 1 79 ? 39.239 11.129 -1.068 1.00 0.00 79 VAL A N 6
ATOM 7435 C CA . VAL A 1 79 ? 40.539 11.636 -1.490 1.00 0.00 79 VAL A CA 6
ATOM 7436 C C . VAL A 1 79 ? 40.488 13.138 -1.745 1.00 0.00 79 VAL A C 6
ATOM 7437 O O . VAL A 1 79 ? 39.594 13.631 -2.433 1.00 0.00 79 VAL A O 6
ATOM 7450 N N . SER A 1 80 ? 41.453 13.861 -1.186 1.00 0.00 80 SER A N 6
ATOM 7451 C CA . SER A 1 80 ? 41.516 15.308 -1.350 1.00 0.00 80 SER A CA 6
ATOM 7452 C C . SER A 1 80 ? 42.948 15.763 -1.614 1.00 0.00 80 SER A C 6
ATOM 7453 O O . SER A 1 80 ? 43.899 15.011 -1.405 1.00 0.00 80 SER A O 6
ATOM 7461 N N . GLY A 1 81 ? 43.094 17.001 -2.077 1.00 0.00 81 GLY A N 6
ATOM 7462 C CA . GLY A 1 81 ? 44.412 17.536 -2.363 1.00 0.00 81 GLY A CA 6
ATOM 7463 C C . GLY A 1 81 ? 44.794 18.667 -1.428 1.00 0.00 81 GLY A C 6
ATOM 7464 O O . GLY A 1 81 ? 43.949 19.436 -0.972 1.00 0.00 81 GLY A O 6
ATOM 7468 N N . PRO A 1 82 ? 46.097 18.778 -1.129 1.00 0.00 82 PRO A N 6
ATOM 7469 C CA . PRO A 1 82 ? 46.619 19.819 -0.238 1.00 0.00 82 PRO A CA 6
ATOM 7470 C C . PRO A 1 82 ? 46.544 21.207 -0.864 1.00 0.00 82 PRO A C 6
ATOM 7471 O O . PRO A 1 82 ? 46.100 21.363 -2.001 1.00 0.00 82 PRO A O 6
ATOM 7482 N N . SER A 1 83 ? 46.982 22.214 -0.114 1.00 0.00 83 SER A N 6
ATOM 7483 C CA . SER A 1 83 ? 46.961 23.590 -0.594 1.00 0.00 83 SER A CA 6
ATOM 7484 C C . SER A 1 83 ? 48.011 24.432 0.124 1.00 0.00 83 SER A C 6
ATOM 7485 O O . SER A 1 83 ? 48.624 23.985 1.094 1.00 0.00 83 SER A O 6
ATOM 7493 N N . SER A 1 84 ? 48.213 25.654 -0.359 1.00 0.00 84 SER A N 6
ATOM 7494 C CA . SER A 1 84 ? 49.191 26.559 0.234 1.00 0.00 84 SER A CA 6
ATOM 7495 C C . SER A 1 84 ? 48.851 28.011 -0.085 1.00 0.00 84 SER A C 6
ATOM 7496 O O . SER A 1 84 ? 48.076 28.293 -0.998 1.00 0.00 84 SER A O 6
ATOM 7504 N N . GLY A 1 85 ? 49.438 28.931 0.675 1.00 0.00 85 GLY A N 6
ATOM 7505 C CA . GLY A 1 85 ? 49.186 30.344 0.458 1.00 0.00 85 GLY A CA 6
ATOM 7506 C C . GLY A 1 85 ? 49.414 31.171 1.707 1.00 0.00 85 GLY A C 6
ATOM 7507 O O . GLY A 1 85 ? 49.538 30.601 2.790 1.00 0.00 85 GLY A O 6
ATOM 7513 N N . GLY A 1 1 ? -15.343 44.559 31.682 1.00 0.00 1 GLY A N 7
ATOM 7514 C CA . GLY A 1 1 ? -16.570 43.903 31.271 1.00 0.00 1 GLY A CA 7
ATOM 7515 C C . GLY A 1 1 ? -16.430 43.192 29.939 1.00 0.00 1 GLY A C 7
ATOM 7516 O O . GLY A 1 1 ? -15.343 43.148 29.363 1.00 0.00 1 GLY A O 7
ATOM 7520 N N . SER A 1 2 ? -17.531 42.631 29.451 1.00 0.00 2 SER A N 7
ATOM 7521 C CA . SER A 1 2 ? -17.524 41.913 28.181 1.00 0.00 2 SER A CA 7
ATOM 7522 C C . SER A 1 2 ? -18.139 42.763 27.073 1.00 0.00 2 SER A C 7
ATOM 7523 O O . SER A 1 2 ? -18.996 43.609 27.328 1.00 0.00 2 SER A O 7
ATOM 7531 N N . SER A 1 3 ? -17.695 42.530 25.842 1.00 0.00 3 SER A N 7
ATOM 7532 C CA . SER A 1 3 ? -18.198 43.276 24.695 1.00 0.00 3 SER A CA 7
ATOM 7533 C C . SER A 1 3 ? -18.515 42.339 23.534 1.00 0.00 3 SER A C 7
ATOM 7534 O O . SER A 1 3 ? -17.675 41.541 23.118 1.00 0.00 3 SER A O 7
ATOM 7542 N N . GLY A 1 4 ? -19.734 42.441 23.014 1.00 0.00 4 GLY A N 7
ATOM 7543 C CA . GLY A 1 4 ? -20.142 41.597 21.906 1.00 0.00 4 GLY A CA 7
ATOM 7544 C C . GLY A 1 4 ? -20.544 40.206 22.354 1.00 0.00 4 GLY A C 7
ATOM 7545 O O . GLY A 1 4 ? -19.838 39.233 22.091 1.00 0.00 4 GLY A O 7
ATOM 7549 N N . SER A 1 5 ? -21.682 40.111 23.035 1.00 0.00 5 SER A N 7
ATOM 7550 C CA . SER A 1 5 ? -22.175 38.830 23.526 1.00 0.00 5 SER A CA 7
ATOM 7551 C C . SER A 1 5 ? -23.285 38.294 22.627 1.00 0.00 5 SER A C 7
ATOM 7552 O O . SER A 1 5 ? -24.468 38.517 22.884 1.00 0.00 5 SER A O 7
ATOM 7560 N N . SER A 1 6 ? -22.894 37.586 21.572 1.00 0.00 6 SER A N 7
ATOM 7561 C CA . SER A 1 6 ? -23.855 37.022 20.632 1.00 0.00 6 SER A CA 7
ATOM 7562 C C . SER A 1 6 ? -23.156 36.130 19.611 1.00 0.00 6 SER A C 7
ATOM 7563 O O . SER A 1 6 ? -21.931 36.018 19.603 1.00 0.00 6 SER A O 7
ATOM 7571 N N . GLY A 1 7 ? -23.945 35.495 18.749 1.00 0.00 7 GLY A N 7
ATOM 7572 C CA . GLY A 1 7 ? -23.385 34.621 17.735 1.00 0.00 7 GLY A CA 7
ATOM 7573 C C . GLY A 1 7 ? -22.857 35.386 16.538 1.00 0.00 7 GLY A C 7
ATOM 7574 O O . GLY A 1 7 ? -22.745 36.611 16.576 1.00 0.00 7 GLY A O 7
ATOM 7578 N N . ILE A 1 8 ? -22.528 34.662 15.473 1.00 0.00 8 ILE A N 7
ATOM 7579 C CA . ILE A 1 8 ? -22.008 35.280 14.260 1.00 0.00 8 ILE A CA 7
ATOM 7580 C C . ILE A 1 8 ? -23.066 35.315 13.163 1.00 0.00 8 ILE A C 7
ATOM 7581 O O . ILE A 1 8 ? -23.754 34.324 12.917 1.00 0.00 8 ILE A O 7
ATOM 7597 N N . HIS A 1 9 ? -23.191 36.463 12.505 1.00 0.00 9 HIS A N 7
ATOM 7598 C CA . HIS A 1 9 ? -24.164 36.628 11.432 1.00 0.00 9 HIS A CA 7
ATOM 7599 C C . HIS A 1 9 ? -23.674 35.964 10.148 1.00 0.00 9 HIS A C 7
ATOM 7600 O O . HIS A 1 9 ? -22.842 36.518 9.429 1.00 0.00 9 HIS A O 7
ATOM 7614 N N . HIS A 1 10 ? -24.196 34.774 9.866 1.00 0.00 10 HIS A N 7
ATOM 7615 C CA . HIS A 1 10 ? -23.811 34.035 8.669 1.00 0.00 10 HIS A CA 7
ATOM 7616 C C . HIS A 1 10 ? -24.928 34.066 7.630 1.00 0.00 10 HIS A C 7
ATOM 7617 O O . HIS A 1 10 ? -26.111 34.062 7.973 1.00 0.00 10 HIS A O 7
ATOM 7631 N N . LEU A 1 11 ? -24.544 34.097 6.358 1.00 0.00 11 LEU A N 7
ATOM 7632 C CA . LEU A 1 11 ? -25.513 34.129 5.268 1.00 0.00 11 LEU A CA 7
ATOM 7633 C C . LEU A 1 11 ? -26.045 32.731 4.970 1.00 0.00 11 LEU A C 7
ATOM 7634 O O . LEU A 1 11 ? -25.385 31.722 5.221 1.00 0.00 11 LEU A O 7
ATOM 7650 N N . PRO A 1 12 ? -27.266 32.666 4.420 1.00 0.00 12 PRO A N 7
ATOM 7651 C CA . PRO A 1 12 ? -27.913 31.397 4.074 1.00 0.00 12 PRO A CA 7
ATOM 7652 C C . PRO A 1 12 ? -27.238 30.706 2.894 1.00 0.00 12 PRO A C 7
ATOM 7653 O O . PRO A 1 12 ? -27.223 31.214 1.772 1.00 0.00 12 PRO A O 7
ATOM 7664 N N . PRO A 1 13 ? -26.667 29.520 3.149 1.00 0.00 13 PRO A N 7
ATOM 7665 C CA . PRO A 1 13 ? -25.981 28.733 2.120 1.00 0.00 13 PRO A CA 7
ATOM 7666 C C . PRO A 1 13 ? -26.947 28.157 1.091 1.00 0.00 13 PRO A C 7
ATOM 7667 O O . PRO A 1 13 ? -28.153 28.396 1.155 1.00 0.00 13 PRO A O 7
ATOM 7678 N N . VAL A 1 14 ? -26.410 27.395 0.143 1.00 0.00 14 VAL A N 7
ATOM 7679 C CA . VAL A 1 14 ? -27.226 26.783 -0.899 1.00 0.00 14 VAL A CA 7
ATOM 7680 C C . VAL A 1 14 ? -26.926 25.293 -1.027 1.00 0.00 14 VAL A C 7
ATOM 7681 O O . VAL A 1 14 ? -25.771 24.873 -0.966 1.00 0.00 14 VAL A O 7
ATOM 7694 N N . LYS A 1 15 ? -27.976 24.498 -1.205 1.00 0.00 15 LYS A N 7
ATOM 7695 C CA . LYS A 1 15 ? -27.827 23.054 -1.343 1.00 0.00 15 LYS A CA 7
ATOM 7696 C C . LYS A 1 15 ? -26.735 22.714 -2.352 1.00 0.00 15 LYS A C 7
ATOM 7697 O O . LYS A 1 15 ? -26.232 23.589 -3.055 1.00 0.00 15 LYS A O 7
ATOM 7716 N N . ALA A 1 16 ? -26.374 21.436 -2.418 1.00 0.00 16 ALA A N 7
ATOM 7717 C CA . ALA A 1 16 ? -25.344 20.981 -3.344 1.00 0.00 16 ALA A CA 7
ATOM 7718 C C . ALA A 1 16 ? -25.765 19.692 -4.042 1.00 0.00 16 ALA A C 7
ATOM 7719 O O . ALA A 1 16 ? -26.420 18.827 -3.459 1.00 0.00 16 ALA A O 7
ATOM 7726 N N . PRO A 1 17 ? -25.381 19.557 -5.320 1.00 0.00 17 PRO A N 7
ATOM 7727 C CA . PRO A 1 17 ? -25.708 18.376 -6.124 1.00 0.00 17 PRO A CA 7
ATOM 7728 C C . PRO A 1 17 ? -24.952 17.134 -5.665 1.00 0.00 17 PRO A C 7
ATOM 7729 O O . PRO A 1 17 ? -23.814 16.900 -6.074 1.00 0.00 17 PRO A O 7
ATOM 7740 N N . LEU A 1 18 ? -25.591 16.341 -4.812 1.00 0.00 18 LEU A N 7
ATOM 7741 C CA . LEU A 1 18 ? -24.979 15.121 -4.296 1.00 0.00 18 LEU A CA 7
ATOM 7742 C C . LEU A 1 18 ? -25.885 13.916 -4.531 1.00 0.00 18 LEU A C 7
ATOM 7743 O O . LEU A 1 18 ? -27.046 13.913 -4.124 1.00 0.00 18 LEU A O 7
ATOM 7759 N N . GLN A 1 19 ? -25.344 12.895 -5.187 1.00 0.00 19 GLN A N 7
ATOM 7760 C CA . GLN A 1 19 ? -26.103 11.683 -5.474 1.00 0.00 19 GLN A CA 7
ATOM 7761 C C . GLN A 1 19 ? -25.318 10.440 -5.068 1.00 0.00 19 GLN A C 7
ATOM 7762 O O . GLN A 1 19 ? -24.092 10.474 -4.961 1.00 0.00 19 GLN A O 7
ATOM 7776 N N . THR A 1 20 ? -26.033 9.342 -4.844 1.00 0.00 20 THR A N 7
ATOM 7777 C CA . THR A 1 20 ? -25.405 8.088 -4.449 1.00 0.00 20 THR A CA 7
ATOM 7778 C C . THR A 1 20 ? -24.350 7.659 -5.462 1.00 0.00 20 THR A C 7
ATOM 7779 O O . THR A 1 20 ? -24.618 6.845 -6.346 1.00 0.00 20 THR A O 7
ATOM 7790 N N . LYS A 1 21 ? -23.149 8.211 -5.329 1.00 0.00 21 LYS A N 7
ATOM 7791 C CA . LYS A 1 21 ? -22.051 7.884 -6.231 1.00 0.00 21 LYS A CA 7
ATOM 7792 C C . LYS A 1 21 ? -20.730 8.436 -5.705 1.00 0.00 21 LYS A C 7
ATOM 7793 O O . LYS A 1 21 ? -20.500 9.646 -5.721 1.00 0.00 21 LYS A O 7
ATOM 7812 N N . LYS A 1 22 ? -19.865 7.543 -5.239 1.00 0.00 22 LYS A N 7
ATOM 7813 C CA . LYS A 1 22 ? -18.565 7.940 -4.709 1.00 0.00 22 LYS A CA 7
ATOM 7814 C C . LYS A 1 22 ? -17.535 6.832 -4.908 1.00 0.00 22 LYS A C 7
ATOM 7815 O O . LYS A 1 22 ? -17.887 5.688 -5.195 1.00 0.00 22 LYS A O 7
ATOM 7834 N N . LYS A 1 23 ? -16.262 7.179 -4.753 1.00 0.00 23 LYS A N 7
ATOM 7835 C CA . LYS A 1 23 ? -15.181 6.215 -4.912 1.00 0.00 23 LYS A CA 7
ATOM 7836 C C . LYS A 1 23 ? -14.045 6.504 -3.936 1.00 0.00 23 LYS A C 7
ATOM 7837 O O . LYS A 1 23 ? -13.929 7.614 -3.416 1.00 0.00 23 LYS A O 7
ATOM 7856 N N . ILE A 1 24 ? -13.211 5.499 -3.692 1.00 0.00 24 ILE A N 7
ATOM 7857 C CA . ILE A 1 24 ? -12.083 5.647 -2.780 1.00 0.00 24 ILE A CA 7
ATOM 7858 C C . ILE A 1 24 ? -11.015 6.562 -3.370 1.00 0.00 24 ILE A C 7
ATOM 7859 O O . ILE A 1 24 ? -10.554 6.350 -4.491 1.00 0.00 24 ILE A O 7
ATOM 7875 N N . MET A 1 25 ? -10.625 7.577 -2.606 1.00 0.00 25 MET A N 7
ATOM 7876 C CA . MET A 1 25 ? -9.608 8.522 -3.053 1.00 0.00 25 MET A CA 7
ATOM 7877 C C . MET A 1 25 ? -8.223 7.885 -3.021 1.00 0.00 25 MET A C 7
ATOM 7878 O O . MET A 1 25 ? -7.494 8.009 -2.037 1.00 0.00 25 MET A O 7
ATOM 7892 N N . LYS A 1 26 ? -7.865 7.203 -4.104 1.00 0.00 26 LYS A N 7
ATOM 7893 C CA . LYS A 1 26 ? -6.567 6.547 -4.201 1.00 0.00 26 LYS A CA 7
ATOM 7894 C C . LYS A 1 26 ? -6.362 5.950 -5.590 1.00 0.00 26 LYS A C 7
ATOM 7895 O O . LYS A 1 26 ? -7.325 5.631 -6.288 1.00 0.00 26 LYS A O 7
ATOM 7914 N N . HIS A 1 27 ? -5.101 5.799 -5.984 1.00 0.00 27 HIS A N 7
ATOM 7915 C CA . HIS A 1 27 ? -4.770 5.238 -7.289 1.00 0.00 27 HIS A CA 7
ATOM 7916 C C . HIS A 1 27 ? -3.262 5.061 -7.438 1.00 0.00 27 HIS A C 7
ATOM 7917 O O . HIS A 1 27 ? -2.482 5.917 -7.021 1.00 0.00 27 HIS A O 7
ATOM 7931 N N . CYS A 1 28 ? -2.859 3.944 -8.034 1.00 0.00 28 CYS A N 7
ATOM 7932 C CA . CYS A 1 28 ? -1.445 3.652 -8.236 1.00 0.00 28 CYS A CA 7
ATOM 7933 C C . CYS A 1 28 ? -0.659 4.932 -8.508 1.00 0.00 28 CYS A C 7
ATOM 7934 O O . CYS A 1 28 ? -1.163 5.859 -9.142 1.00 0.00 28 CYS A O 7
ATOM 7941 N N . PHE A 1 29 ? 0.578 4.975 -8.025 1.00 0.00 29 PHE A N 7
ATOM 7942 C CA . PHE A 1 29 ? 1.433 6.140 -8.215 1.00 0.00 29 PHE A CA 7
ATOM 7943 C C . PHE A 1 29 ? 2.317 5.971 -9.447 1.00 0.00 29 PHE A C 7
ATOM 7944 O O . PHE A 1 29 ? 2.807 6.950 -10.013 1.00 0.00 29 PHE A O 7
ATOM 7961 N N . LEU A 1 30 ? 2.517 4.724 -9.858 1.00 0.00 30 LEU A N 7
ATOM 7962 C CA . LEU A 1 30 ? 3.342 4.425 -11.023 1.00 0.00 30 LEU A CA 7
ATOM 7963 C C . LEU A 1 30 ? 2.595 4.742 -12.315 1.00 0.00 30 LEU A C 7
ATOM 7964 O O . LEU A 1 30 ? 2.966 5.658 -13.050 1.00 0.00 30 LEU A O 7
ATOM 7980 N N . CYS A 1 31 ? 1.539 3.982 -12.585 1.00 0.00 31 CYS A N 7
ATOM 7981 C CA . CYS A 1 31 ? 0.738 4.182 -13.786 1.00 0.00 31 CYS A CA 7
ATOM 7982 C C . CYS A 1 31 ? -0.406 5.156 -13.521 1.00 0.00 31 CYS A C 7
ATOM 7983 O O . CYS A 1 31 ? -0.624 6.096 -14.284 1.00 0.00 31 CYS A O 7
ATOM 7990 N N . GLY A 1 32 ? -1.133 4.924 -12.432 1.00 0.00 32 GLY A N 7
ATOM 7991 C CA . GLY A 1 32 ? -2.246 5.789 -12.085 1.00 0.00 32 GLY A CA 7
ATOM 7992 C C . GLY A 1 32 ? -3.579 5.070 -12.143 1.00 0.00 32 GLY A C 7
ATOM 7993 O O . GLY A 1 32 ? -4.626 5.699 -12.298 1.00 0.00 32 GLY A O 7
ATOM 7997 N N . LYS A 1 33 ? -3.542 3.748 -12.021 1.00 0.00 33 LYS A N 7
ATOM 7998 C CA . LYS A 1 33 ? -4.756 2.941 -12.060 1.00 0.00 33 LYS A CA 7
ATOM 7999 C C . LYS A 1 33 ? -5.662 3.262 -10.876 1.00 0.00 33 LYS A C 7
ATOM 8000 O O . LYS A 1 33 ? -5.199 3.737 -9.838 1.00 0.00 33 LYS A O 7
ATOM 8019 N N . LYS A 1 34 ? -6.955 3.000 -11.037 1.00 0.00 34 LYS A N 7
ATOM 8020 C CA . LYS A 1 34 ? -7.926 3.258 -9.980 1.00 0.00 34 LYS A CA 7
ATOM 8021 C C . LYS A 1 34 ? -8.035 2.064 -9.038 1.00 0.00 34 LYS A C 7
ATOM 8022 O O . LYS A 1 34 ? -9.115 1.499 -8.858 1.00 0.00 34 LYS A O 7
ATOM 8041 N N . THR A 1 35 ? -6.912 1.683 -8.438 1.00 0.00 35 THR A N 7
ATOM 8042 C CA . THR A 1 35 ? -6.882 0.556 -7.515 1.00 0.00 35 THR A CA 7
ATOM 8043 C C . THR A 1 35 ? -8.034 0.630 -6.520 1.00 0.00 35 THR A C 7
ATOM 8044 O O . THR A 1 35 ? -8.228 1.646 -5.854 1.00 0.00 35 THR A O 7
ATOM 8055 N N . GLY A 1 36 ? -8.797 -0.455 -6.423 1.00 0.00 36 GLY A N 7
ATOM 8056 C CA . GLY A 1 36 ? -9.921 -0.491 -5.505 1.00 0.00 36 GLY A CA 7
ATOM 8057 C C . GLY A 1 36 ? -9.493 -0.747 -4.074 1.00 0.00 36 GLY A C 7
ATOM 8058 O O . GLY A 1 36 ? -8.613 -0.063 -3.550 1.00 0.00 36 GLY A O 7
ATOM 8062 N N . LEU A 1 37 ? -10.117 -1.733 -3.439 1.00 0.00 37 LEU A N 7
ATOM 8063 C CA . LEU A 1 37 ? -9.797 -2.076 -2.057 1.00 0.00 37 LEU A CA 7
ATOM 8064 C C . LEU A 1 37 ? -8.616 -3.039 -1.996 1.00 0.00 37 LEU A C 7
ATOM 8065 O O . LEU A 1 37 ? -7.580 -2.730 -1.408 1.00 0.00 37 LEU A O 7
ATOM 8081 N N . ALA A 1 38 ? -8.778 -4.207 -2.609 1.00 0.00 38 ALA A N 7
ATOM 8082 C CA . ALA A 1 38 ? -7.724 -5.214 -2.627 1.00 0.00 38 ALA A CA 7
ATOM 8083 C C . ALA A 1 38 ? -6.612 -4.827 -3.596 1.00 0.00 38 ALA A C 7
ATOM 8084 O O . ALA A 1 38 ? -5.435 -4.816 -3.235 1.00 0.00 38 ALA A O 7
ATOM 8091 N N . THR A 1 39 ? -6.992 -4.508 -4.829 1.00 0.00 39 THR A N 7
ATOM 8092 C CA . THR A 1 39 ? -6.027 -4.122 -5.851 1.00 0.00 39 THR A CA 7
ATOM 8093 C C . THR A 1 39 ? -4.973 -3.179 -5.283 1.00 0.00 39 THR A C 7
ATOM 8094 O O . THR A 1 39 ? -3.784 -3.317 -5.569 1.00 0.00 39 THR A O 7
ATOM 8105 N N . SER A 1 40 ? -5.417 -2.220 -4.477 1.00 0.00 40 SER A N 7
ATOM 8106 C CA . SER A 1 40 ? -4.511 -1.251 -3.871 1.00 0.00 40 SER A CA 7
ATOM 8107 C C . SER A 1 40 ? -3.596 -1.925 -2.854 1.00 0.00 40 SER A C 7
ATOM 8108 O O . SER A 1 40 ? -4.042 -2.735 -2.041 1.00 0.00 40 SER A O 7
ATOM 8116 N N . PHE A 1 41 ? -2.312 -1.585 -2.905 1.00 0.00 41 PHE A N 7
ATOM 8117 C CA . PHE A 1 41 ? -1.332 -2.157 -1.989 1.00 0.00 41 PHE A CA 7
ATOM 8118 C C . PHE A 1 41 ? -0.347 -1.094 -1.513 1.00 0.00 41 PHE A C 7
ATOM 8119 O O . PHE A 1 41 ? -0.157 -0.071 -2.170 1.00 0.00 41 PHE A O 7
ATOM 8136 N N . GLU A 1 42 ? 0.275 -1.344 -0.365 1.00 0.00 42 GLU A N 7
ATOM 8137 C CA . GLU A 1 42 ? 1.239 -0.407 0.201 1.00 0.00 42 GLU A CA 7
ATOM 8138 C C . GLU A 1 42 ? 2.657 -0.960 0.100 1.00 0.00 42 GLU A C 7
ATOM 8139 O O . GLU A 1 42 ? 2.909 -2.119 0.430 1.00 0.00 42 GLU A O 7
ATOM 8151 N N . CYS A 1 43 ? 3.581 -0.122 -0.358 1.00 0.00 43 CYS A N 7
ATOM 8152 C CA . CYS A 1 43 ? 4.975 -0.525 -0.504 1.00 0.00 43 CYS A CA 7
ATOM 8153 C C . CYS A 1 43 ? 5.810 -0.033 0.675 1.00 0.00 43 CYS A C 7
ATOM 8154 O O . CYS A 1 43 ? 5.382 0.841 1.429 1.00 0.00 43 CYS A O 7
ATOM 8161 N N . ARG A 1 44 ? 7.002 -0.600 0.826 1.00 0.00 44 ARG A N 7
ATOM 8162 C CA . ARG A 1 44 ? 7.897 -0.220 1.913 1.00 0.00 44 ARG A CA 7
ATOM 8163 C C . ARG A 1 44 ? 8.141 1.286 1.914 1.00 0.00 44 ARG A C 7
ATOM 8164 O O . ARG A 1 44 ? 8.287 1.901 2.971 1.00 0.00 44 ARG A O 7
ATOM 8185 N N . CYS A 1 45 ? 8.185 1.875 0.724 1.00 0.00 45 CYS A N 7
ATOM 8186 C CA . CYS A 1 45 ? 8.412 3.308 0.586 1.00 0.00 45 CYS A CA 7
ATOM 8187 C C . CYS A 1 45 ? 7.220 4.101 1.114 1.00 0.00 45 CYS A C 7
ATOM 8188 O O . CYS A 1 45 ? 7.385 5.142 1.749 1.00 0.00 45 CYS A O 7
ATOM 8195 N N . GLY A 1 46 ? 6.018 3.600 0.846 1.00 0.00 46 GLY A N 7
ATOM 8196 C CA . GLY A 1 46 ? 4.816 4.274 1.301 1.00 0.00 46 GLY A CA 7
ATOM 8197 C C . GLY A 1 46 ? 3.975 4.797 0.153 1.00 0.00 46 GLY A C 7
ATOM 8198 O O . GLY A 1 46 ? 3.103 5.643 0.349 1.00 0.00 46 GLY A O 7
ATOM 8202 N N . ASN A 1 47 ? 4.239 4.295 -1.049 1.00 0.00 47 ASN A N 7
ATOM 8203 C CA . ASN A 1 47 ? 3.502 4.719 -2.233 1.00 0.00 47 ASN A CA 7
ATOM 8204 C C . ASN A 1 47 ? 2.458 3.678 -2.626 1.00 0.00 47 ASN A C 7
ATOM 8205 O O . ASN A 1 47 ? 2.741 2.481 -2.656 1.00 0.00 47 ASN A O 7
ATOM 8216 N N . ASN A 1 48 ? 1.250 4.143 -2.928 1.00 0.00 48 ASN A N 7
ATOM 8217 C CA . ASN A 1 48 ? 0.164 3.253 -3.320 1.00 0.00 48 ASN A CA 7
ATOM 8218 C C . ASN A 1 48 ? 0.285 2.860 -4.789 1.00 0.00 48 ASN A C 7
ATOM 8219 O O . ASN A 1 48 ? 0.274 3.715 -5.674 1.00 0.00 48 ASN A O 7
ATOM 8230 N N . PHE A 1 49 ? 0.401 1.560 -5.040 1.00 0.00 49 PHE A N 7
ATOM 8231 C CA . PHE A 1 49 ? 0.524 1.053 -6.402 1.00 0.00 49 PHE A CA 7
ATOM 8232 C C . PHE A 1 49 ? -0.554 0.014 -6.696 1.00 0.00 49 PHE A C 7
ATOM 8233 O O . PHE A 1 49 ? -1.307 -0.384 -5.807 1.00 0.00 49 PHE A O 7
ATOM 8250 N N . CYS A 1 50 ? -0.623 -0.420 -7.950 1.00 0.00 50 CYS A N 7
ATOM 8251 C CA . CYS A 1 50 ? -1.610 -1.411 -8.363 1.00 0.00 50 CYS A CA 7
ATOM 8252 C C . CYS A 1 50 ? -1.120 -2.824 -8.060 1.00 0.00 50 CYS A C 7
ATOM 8253 O O . CYS A 1 50 ? 0.036 -3.026 -7.690 1.00 0.00 50 CYS A O 7
ATOM 8260 N N . ALA A 1 51 ? -2.009 -3.799 -8.221 1.00 0.00 51 ALA A N 7
ATOM 8261 C CA . ALA A 1 51 ? -1.668 -5.193 -7.967 1.00 0.00 51 ALA A CA 7
ATOM 8262 C C . ALA A 1 51 ? -0.502 -5.641 -8.841 1.00 0.00 51 ALA A C 7
ATOM 8263 O O . ALA A 1 51 ? 0.272 -6.518 -8.458 1.00 0.00 51 ALA A O 7
ATOM 8270 N N . SER A 1 52 ? -0.382 -5.033 -10.017 1.00 0.00 52 SER A N 7
ATOM 8271 C CA . SER A 1 52 ? 0.688 -5.373 -10.947 1.00 0.00 52 SER A CA 7
ATOM 8272 C C . SER A 1 52 ? 1.983 -4.659 -10.570 1.00 0.00 52 SER A C 7
ATOM 8273 O O . SER A 1 52 ? 3.078 -5.167 -10.812 1.00 0.00 52 SER A O 7
ATOM 8281 N N . HIS A 1 53 ? 1.849 -3.478 -9.976 1.00 0.00 53 HIS A N 7
ATOM 8282 C CA . HIS A 1 53 ? 3.008 -2.693 -9.564 1.00 0.00 53 HIS A CA 7
ATOM 8283 C C . HIS A 1 53 ? 3.099 -2.617 -8.043 1.00 0.00 53 HIS A C 7
ATOM 8284 O O . HIS A 1 53 ? 3.783 -1.752 -7.495 1.00 0.00 53 HIS A O 7
ATOM 8298 N N . ARG A 1 54 ? 2.404 -3.526 -7.366 1.00 0.00 54 ARG A N 7
ATOM 8299 C CA . ARG A 1 54 ? 2.406 -3.560 -5.909 1.00 0.00 54 ARG A CA 7
ATOM 8300 C C . ARG A 1 54 ? 3.784 -3.939 -5.375 1.00 0.00 54 ARG A C 7
ATOM 8301 O O . ARG A 1 54 ? 4.209 -3.455 -4.326 1.00 0.00 54 ARG A O 7
ATOM 8322 N N . TYR A 1 55 ? 4.476 -4.808 -6.103 1.00 0.00 55 TYR A N 7
ATOM 8323 C CA . TYR A 1 55 ? 5.805 -5.254 -5.702 1.00 0.00 55 TYR A CA 7
ATOM 8324 C C . TYR A 1 55 ? 6.820 -4.122 -5.825 1.00 0.00 55 TYR A C 7
ATOM 8325 O O . TYR A 1 55 ? 6.852 -3.408 -6.827 1.00 0.00 55 TYR A O 7
ATOM 8343 N N . ALA A 1 56 ? 7.649 -3.965 -4.798 1.00 0.00 56 ALA A N 7
ATOM 8344 C CA . ALA A 1 56 ? 8.667 -2.922 -4.790 1.00 0.00 56 ALA A CA 7
ATOM 8345 C C . ALA A 1 56 ? 9.448 -2.909 -6.100 1.00 0.00 56 ALA A C 7
ATOM 8346 O O . ALA A 1 56 ? 9.573 -1.870 -6.747 1.00 0.00 56 ALA A O 7
ATOM 8353 N N . GLU A 1 57 ? 9.973 -4.069 -6.483 1.00 0.00 57 GLU A N 7
ATOM 8354 C CA . GLU A 1 57 ? 10.743 -4.188 -7.716 1.00 0.00 57 GLU A CA 7
ATOM 8355 C C . GLU A 1 57 ? 9.922 -3.727 -8.917 1.00 0.00 57 GLU A C 7
ATOM 8356 O O . GLU A 1 57 ? 10.437 -3.063 -9.816 1.00 0.00 57 GLU A O 7
ATOM 8368 N N . ALA A 1 58 ? 8.643 -4.087 -8.925 1.00 0.00 58 ALA A N 7
ATOM 8369 C CA . ALA A 1 58 ? 7.750 -3.710 -10.014 1.00 0.00 58 ALA A CA 7
ATOM 8370 C C . ALA A 1 58 ? 7.932 -2.244 -10.390 1.00 0.00 58 ALA A C 7
ATOM 8371 O O . ALA A 1 58 ? 7.878 -1.883 -11.567 1.00 0.00 58 ALA A O 7
ATOM 8378 N N . HIS A 1 59 ? 8.146 -1.402 -9.384 1.00 0.00 59 HIS A N 7
ATOM 8379 C CA . HIS A 1 59 ? 8.336 0.027 -9.610 1.00 0.00 59 HIS A CA 7
ATOM 8380 C C . HIS A 1 59 ? 9.695 0.484 -9.089 1.00 0.00 59 HIS A C 7
ATOM 8381 O O . HIS A 1 59 ? 9.824 1.576 -8.539 1.00 0.00 59 HIS A O 7
ATOM 8395 N N . GLY A 1 60 ? 10.706 -0.362 -9.266 1.00 0.00 60 GLY A N 7
ATOM 8396 C CA . GLY A 1 60 ? 12.041 -0.027 -8.807 1.00 0.00 60 GLY A CA 7
ATOM 8397 C C . GLY A 1 60 ? 12.028 0.775 -7.520 1.00 0.00 60 GLY A C 7
ATOM 8398 O O . GLY A 1 60 ? 12.554 1.887 -7.468 1.00 0.00 60 GLY A O 7
ATOM 8402 N N . CYS A 1 61 ? 11.425 0.211 -6.480 1.00 0.00 61 CYS A N 7
ATOM 8403 C CA . CYS A 1 61 ? 11.343 0.881 -5.187 1.00 0.00 61 CYS A CA 7
ATOM 8404 C C . CYS A 1 61 ? 12.652 1.593 -4.860 1.00 0.00 61 CYS A C 7
ATOM 8405 O O . CYS A 1 61 ? 13.723 1.177 -5.298 1.00 0.00 61 CYS A O 7
ATOM 8412 N N . ASN A 1 62 ? 12.556 2.669 -4.085 1.00 0.00 62 ASN A N 7
ATOM 8413 C CA . ASN A 1 62 ? 13.732 3.440 -3.699 1.00 0.00 62 ASN A CA 7
ATOM 8414 C C . ASN A 1 62 ? 14.122 3.149 -2.252 1.00 0.00 62 ASN A C 7
ATOM 8415 O O . ASN A 1 62 ? 15.304 3.024 -1.930 1.00 0.00 62 ASN A O 7
ATOM 8426 N N . TYR A 1 63 ? 13.121 3.042 -1.386 1.00 0.00 63 TYR A N 7
ATOM 8427 C CA . TYR A 1 63 ? 13.358 2.768 0.026 1.00 0.00 63 TYR A CA 7
ATOM 8428 C C . TYR A 1 63 ? 14.233 1.530 0.201 1.00 0.00 63 TYR A C 7
ATOM 8429 O O . TYR A 1 63 ? 13.968 0.480 -0.384 1.00 0.00 63 TYR A O 7
ATOM 8447 N N . ASP A 1 64 ? 15.278 1.662 1.012 1.00 0.00 64 ASP A N 7
ATOM 8448 C CA . ASP A 1 64 ? 16.193 0.556 1.267 1.00 0.00 64 ASP A CA 7
ATOM 8449 C C . ASP A 1 64 ? 15.583 -0.437 2.251 1.00 0.00 64 ASP A C 7
ATOM 8450 O O . ASP A 1 64 ? 15.207 -0.072 3.365 1.00 0.00 64 ASP A O 7
ATOM 8459 N N . TYR A 1 65 ? 15.486 -1.694 1.832 1.00 0.00 65 TYR A N 7
ATOM 8460 C CA . TYR A 1 65 ? 14.919 -2.740 2.675 1.00 0.00 65 TYR A CA 7
ATOM 8461 C C . TYR A 1 65 ? 15.900 -3.896 2.844 1.00 0.00 65 TYR A C 7
ATOM 8462 O O . TYR A 1 65 ? 15.647 -5.013 2.393 1.00 0.00 65 TYR A O 7
ATOM 8480 N N . LYS A 1 66 ? 17.023 -3.619 3.499 1.00 0.00 66 LYS A N 7
ATOM 8481 C CA . LYS A 1 66 ? 18.044 -4.634 3.732 1.00 0.00 66 LYS A CA 7
ATOM 8482 C C . LYS A 1 66 ? 17.903 -5.237 5.126 1.00 0.00 66 LYS A C 7
ATOM 8483 O O . LYS A 1 66 ? 18.225 -6.405 5.342 1.00 0.00 66 LYS A O 7
ATOM 8502 N N . SER A 1 67 ? 17.420 -4.433 6.068 1.00 0.00 67 SER A N 7
ATOM 8503 C CA . SER A 1 67 ? 17.240 -4.887 7.441 1.00 0.00 67 SER A CA 7
ATOM 8504 C C . SER A 1 67 ? 15.843 -4.542 7.948 1.00 0.00 67 SER A C 7
ATOM 8505 O O . SER A 1 67 ? 15.668 -4.151 9.102 1.00 0.00 67 SER A O 7
ATOM 8513 N N . ALA A 1 68 ? 14.850 -4.691 7.077 1.00 0.00 68 ALA A N 7
ATOM 8514 C CA . ALA A 1 68 ? 13.468 -4.397 7.436 1.00 0.00 68 ALA A CA 7
ATOM 8515 C C . ALA A 1 68 ? 12.567 -5.599 7.176 1.00 0.00 68 ALA A C 7
ATOM 8516 O O . ALA A 1 68 ? 12.810 -6.383 6.260 1.00 0.00 68 ALA A O 7
ATOM 8523 N N . GLY A 1 69 ? 11.524 -5.738 7.989 1.00 0.00 69 GLY A N 7
ATOM 8524 C CA . GLY A 1 69 ? 10.602 -6.848 7.831 1.00 0.00 69 GLY A CA 7
ATOM 8525 C C . GLY A 1 69 ? 10.392 -7.616 9.121 1.00 0.00 69 GLY A C 7
ATOM 8526 O O . GLY A 1 69 ? 11.117 -7.415 10.095 1.00 0.00 69 GLY A O 7
ATOM 8530 N N . ARG A 1 70 ? 9.397 -8.496 9.128 1.00 0.00 70 ARG A N 7
ATOM 8531 C CA . ARG A 1 70 ? 9.092 -9.294 10.309 1.00 0.00 70 ARG A CA 7
ATOM 8532 C C . ARG A 1 70 ? 10.347 -9.980 10.841 1.00 0.00 70 ARG A C 7
ATOM 8533 O O . ARG A 1 70 ? 10.427 -10.321 12.021 1.00 0.00 70 ARG A O 7
ATOM 8554 N N . ARG A 1 71 ? 11.323 -10.180 9.961 1.00 0.00 71 ARG A N 7
ATOM 8555 C CA . ARG A 1 71 ? 12.573 -10.827 10.342 1.00 0.00 71 ARG A CA 7
ATOM 8556 C C . ARG A 1 71 ? 13.263 -10.058 11.465 1.00 0.00 71 ARG A C 7
ATOM 8557 O O . ARG A 1 71 ? 13.835 -8.991 11.240 1.00 0.00 71 ARG A O 7
ATOM 8578 N N . TYR A 1 72 ? 13.205 -10.607 12.673 1.00 0.00 72 TYR A N 7
ATOM 8579 C CA . TYR A 1 72 ? 13.822 -9.972 13.831 1.00 0.00 72 TYR A CA 7
ATOM 8580 C C . TYR A 1 72 ? 15.343 -10.049 13.750 1.00 0.00 72 TYR A C 7
ATOM 8581 O O . TYR A 1 72 ? 15.897 -10.860 13.006 1.00 0.00 72 TYR A O 7
ATOM 8599 N N . LEU A 1 73 ? 16.014 -9.200 14.520 1.00 0.00 73 LEU A N 7
ATOM 8600 C CA . LEU A 1 73 ? 17.473 -9.171 14.537 1.00 0.00 73 LEU A CA 7
ATOM 8601 C C . LEU A 1 73 ? 18.016 -9.847 15.792 1.00 0.00 73 LEU A C 7
ATOM 8602 O O . LEU A 1 73 ? 17.345 -9.895 16.822 1.00 0.00 73 LEU A O 7
ATOM 8618 N N . GLU A 1 74 ? 19.237 -10.365 15.698 1.00 0.00 74 GLU A N 7
ATOM 8619 C CA . GLU A 1 74 ? 19.870 -11.036 16.826 1.00 0.00 74 GLU A CA 7
ATOM 8620 C C . GLU A 1 74 ? 21.211 -10.389 17.162 1.00 0.00 74 GLU A C 7
ATOM 8621 O O . GLU A 1 74 ? 21.999 -10.073 16.271 1.00 0.00 74 GLU A O 7
ATOM 8633 N N . GLU A 1 75 ? 21.462 -10.196 18.453 1.00 0.00 75 GLU A N 7
ATOM 8634 C CA . GLU A 1 75 ? 22.706 -9.585 18.905 1.00 0.00 75 GLU A CA 7
ATOM 8635 C C . GLU A 1 75 ? 23.385 -10.452 19.962 1.00 0.00 75 GLU A C 7
ATOM 8636 O O . GLU A 1 75 ? 22.727 -11.003 20.844 1.00 0.00 75 GLU A O 7
ATOM 8648 N N . ALA A 1 76 ? 24.705 -10.569 19.864 1.00 0.00 76 ALA A N 7
ATOM 8649 C CA . ALA A 1 76 ? 25.474 -11.367 20.811 1.00 0.00 76 ALA A CA 7
ATOM 8650 C C . ALA A 1 76 ? 25.707 -10.604 22.110 1.00 0.00 76 ALA A C 7
ATOM 8651 O O . ALA A 1 76 ? 26.814 -10.597 22.647 1.00 0.00 76 ALA A O 7
ATOM 8658 N N . ASN A 1 77 ? 24.656 -9.961 22.610 1.00 0.00 77 ASN A N 7
ATOM 8659 C CA . ASN A 1 77 ? 24.748 -9.193 23.846 1.00 0.00 77 ASN A CA 7
ATOM 8660 C C . ASN A 1 77 ? 24.037 -9.914 24.988 1.00 0.00 77 ASN A C 7
ATOM 8661 O O . ASN A 1 77 ? 23.188 -10.779 24.775 1.00 0.00 77 ASN A O 7
ATOM 8672 N N . PRO A 1 78 ? 24.390 -9.548 26.229 1.00 0.00 78 PRO A N 7
ATOM 8673 C CA . PRO A 1 78 ? 23.797 -10.147 27.429 1.00 0.00 78 PRO A CA 7
ATOM 8674 C C . PRO A 1 78 ? 22.340 -9.741 27.619 1.00 0.00 78 PRO A C 7
ATOM 8675 O O . PRO A 1 78 ? 21.797 -8.956 26.842 1.00 0.00 78 PRO A O 7
ATOM 8686 N N . VAL A 1 79 ? 21.711 -10.281 28.658 1.00 0.00 79 VAL A N 7
ATOM 8687 C CA . VAL A 1 79 ? 20.316 -9.975 28.952 1.00 0.00 79 VAL A CA 7
ATOM 8688 C C . VAL A 1 79 ? 20.155 -9.451 30.374 1.00 0.00 79 VAL A C 7
ATOM 8689 O O . VAL A 1 79 ? 20.751 -9.981 31.312 1.00 0.00 79 VAL A O 7
ATOM 8702 N N . SER A 1 80 ? 19.346 -8.408 30.528 1.00 0.00 80 SER A N 7
ATOM 8703 C CA . SER A 1 80 ? 19.110 -7.810 31.836 1.00 0.00 80 SER A CA 7
ATOM 8704 C C . SER A 1 80 ? 17.724 -7.173 31.901 1.00 0.00 80 SER A C 7
ATOM 8705 O O . SER A 1 80 ? 16.976 -7.189 30.924 1.00 0.00 80 SER A O 7
ATOM 8713 N N . GLY A 1 81 ? 17.390 -6.613 33.059 1.00 0.00 81 GLY A N 7
ATOM 8714 C CA . GLY A 1 81 ? 16.096 -5.979 33.231 1.00 0.00 81 GLY A CA 7
ATOM 8715 C C . GLY A 1 81 ? 16.177 -4.467 33.158 1.00 0.00 81 GLY A C 7
ATOM 8716 O O . GLY A 1 81 ? 16.499 -3.794 34.137 1.00 0.00 81 GLY A O 7
ATOM 8720 N N . PRO A 1 82 ? 15.882 -3.911 31.974 1.00 0.00 82 PRO A N 7
ATOM 8721 C CA . PRO A 1 82 ? 15.917 -2.463 31.749 1.00 0.00 82 PRO A CA 7
ATOM 8722 C C . PRO A 1 82 ? 14.795 -1.735 32.481 1.00 0.00 82 PRO A C 7
ATOM 8723 O O . PRO A 1 82 ? 13.862 -2.360 32.985 1.00 0.00 82 PRO A O 7
ATOM 8734 N N . SER A 1 83 ? 14.892 -0.410 32.536 1.00 0.00 83 SER A N 7
ATOM 8735 C CA . SER A 1 83 ? 13.886 0.402 33.209 1.00 0.00 83 SER A CA 7
ATOM 8736 C C . SER A 1 83 ? 12.831 0.891 32.221 1.00 0.00 83 SER A C 7
ATOM 8737 O O . SER A 1 83 ? 13.064 0.923 31.013 1.00 0.00 83 SER A O 7
ATOM 8745 N N . SER A 1 84 ? 11.670 1.271 32.745 1.00 0.00 84 SER A N 7
ATOM 8746 C CA . SER A 1 84 ? 10.577 1.755 31.909 1.00 0.00 84 SER A CA 7
ATOM 8747 C C . SER A 1 84 ? 10.772 3.227 31.559 1.00 0.00 84 SER A C 7
ATOM 8748 O O . SER A 1 84 ? 9.830 4.017 31.604 1.00 0.00 84 SER A O 7
ATOM 8756 N N . GLY A 1 85 ? 12.003 3.589 31.210 1.00 0.00 85 GLY A N 7
ATOM 8757 C CA . GLY A 1 85 ? 12.300 4.965 30.858 1.00 0.00 85 GLY A CA 7
ATOM 8758 C C . GLY A 1 85 ? 11.597 5.403 29.588 1.00 0.00 85 GLY A C 7
ATOM 8759 O O . GLY A 1 85 ? 11.945 4.919 28.513 1.00 0.00 85 GLY A O 7
ATOM 8765 N N . GLY A 1 1 ? -37.499 66.501 -39.288 1.00 0.00 1 GLY A N 8
ATOM 8766 C CA . GLY A 1 1 ? -38.088 65.688 -38.240 1.00 0.00 1 GLY A CA 8
ATOM 8767 C C . GLY A 1 1 ? -37.269 64.449 -37.938 1.00 0.00 1 GLY A C 8
ATOM 8768 O O . GLY A 1 1 ? -36.202 64.246 -38.517 1.00 0.00 1 GLY A O 8
ATOM 8772 N N . SER A 1 2 ? -37.769 63.618 -37.029 1.00 0.00 2 SER A N 8
ATOM 8773 C CA . SER A 1 2 ? -37.073 62.395 -36.647 1.00 0.00 2 SER A CA 8
ATOM 8774 C C . SER A 1 2 ? -37.998 61.187 -36.759 1.00 0.00 2 SER A C 8
ATOM 8775 O O . SER A 1 2 ? -39.218 61.313 -36.657 1.00 0.00 2 SER A O 8
ATOM 8783 N N . SER A 1 3 ? -37.407 60.015 -36.970 1.00 0.00 3 SER A N 8
ATOM 8784 C CA . SER A 1 3 ? -38.176 58.783 -37.101 1.00 0.00 3 SER A CA 8
ATOM 8785 C C . SER A 1 3 ? -37.982 57.889 -35.880 1.00 0.00 3 SER A C 8
ATOM 8786 O O . SER A 1 3 ? -38.948 57.411 -35.286 1.00 0.00 3 SER A O 8
ATOM 8794 N N . GLY A 1 4 ? -36.724 57.668 -35.510 1.00 0.00 4 GLY A N 8
ATOM 8795 C CA . GLY A 1 4 ? -36.424 56.832 -34.362 1.00 0.00 4 GLY A CA 8
ATOM 8796 C C . GLY A 1 4 ? -35.693 55.561 -34.745 1.00 0.00 4 GLY A C 8
ATOM 8797 O O . GLY A 1 4 ? -35.320 55.377 -35.904 1.00 0.00 4 GLY A O 8
ATOM 8801 N N . SER A 1 5 ? -35.485 54.683 -33.770 1.00 0.00 5 SER A N 8
ATOM 8802 C CA . SER A 1 5 ? -34.787 53.425 -34.010 1.00 0.00 5 SER A CA 8
ATOM 8803 C C . SER A 1 5 ? -34.852 52.525 -32.780 1.00 0.00 5 SER A C 8
ATOM 8804 O O . SER A 1 5 ? -34.909 53.005 -31.648 1.00 0.00 5 SER A O 8
ATOM 8812 N N . SER A 1 6 ? -34.844 51.216 -33.011 1.00 0.00 6 SER A N 8
ATOM 8813 C CA . SER A 1 6 ? -34.906 50.247 -31.923 1.00 0.00 6 SER A CA 8
ATOM 8814 C C . SER A 1 6 ? -34.003 49.051 -32.209 1.00 0.00 6 SER A C 8
ATOM 8815 O O . SER A 1 6 ? -33.423 48.940 -33.289 1.00 0.00 6 SER A O 8
ATOM 8823 N N . GLY A 1 7 ? -33.889 48.156 -31.232 1.00 0.00 7 GLY A N 8
ATOM 8824 C CA . GLY A 1 7 ? -33.055 46.980 -31.397 1.00 0.00 7 GLY A CA 8
ATOM 8825 C C . GLY A 1 7 ? -33.342 45.915 -30.356 1.00 0.00 7 GLY A C 8
ATOM 8826 O O . GLY A 1 7 ? -33.969 46.192 -29.333 1.00 0.00 7 GLY A O 8
ATOM 8830 N N . ILE A 1 8 ? -32.885 44.696 -30.618 1.00 0.00 8 ILE A N 8
ATOM 8831 C CA . ILE A 1 8 ? -33.096 43.587 -29.696 1.00 0.00 8 ILE A CA 8
ATOM 8832 C C . ILE A 1 8 ? -31.864 42.692 -29.619 1.00 0.00 8 ILE A C 8
ATOM 8833 O O . ILE A 1 8 ? -31.223 42.412 -30.633 1.00 0.00 8 ILE A O 8
ATOM 8849 N N . HIS A 1 9 ? -31.538 42.246 -28.411 1.00 0.00 9 HIS A N 8
ATOM 8850 C CA . HIS A 1 9 ? -30.383 41.380 -28.201 1.00 0.00 9 HIS A CA 8
ATOM 8851 C C . HIS A 1 9 ? -30.704 40.280 -27.194 1.00 0.00 9 HIS A C 8
ATOM 8852 O O . HIS A 1 9 ? -31.789 40.253 -26.614 1.00 0.00 9 HIS A O 8
ATOM 8866 N N . HIS A 1 10 ? -29.753 39.373 -26.993 1.00 0.00 10 HIS A N 8
ATOM 8867 C CA . HIS A 1 10 ? -29.934 38.270 -26.056 1.00 0.00 10 HIS A CA 8
ATOM 8868 C C . HIS A 1 10 ? -28.629 37.505 -25.857 1.00 0.00 10 HIS A C 8
ATOM 8869 O O . HIS A 1 10 ? -27.708 37.607 -26.668 1.00 0.00 10 HIS A O 8
ATOM 8883 N N . LEU A 1 11 ? -28.557 36.740 -24.773 1.00 0.00 11 LEU A N 8
ATOM 8884 C CA . LEU A 1 11 ? -27.364 35.959 -24.467 1.00 0.00 11 LEU A CA 8
ATOM 8885 C C . LEU A 1 11 ? -27.723 34.701 -23.682 1.00 0.00 11 LEU A C 8
ATOM 8886 O O . LEU A 1 11 ? -28.500 34.736 -22.728 1.00 0.00 11 LEU A O 8
ATOM 8902 N N . PRO A 1 12 ? -27.144 33.562 -24.091 1.00 0.00 12 PRO A N 8
ATOM 8903 C CA . PRO A 1 12 ? -27.387 32.272 -23.439 1.00 0.00 12 PRO A CA 8
ATOM 8904 C C . PRO A 1 12 ? -26.768 32.202 -22.047 1.00 0.00 12 PRO A C 8
ATOM 8905 O O . PRO A 1 12 ? -25.585 32.482 -21.851 1.00 0.00 12 PRO A O 8
ATOM 8916 N N . PRO A 1 13 ? -27.585 31.818 -21.054 1.00 0.00 13 PRO A N 8
ATOM 8917 C CA . PRO A 1 13 ? -27.139 31.700 -19.663 1.00 0.00 13 PRO A CA 8
ATOM 8918 C C . PRO A 1 13 ? -26.180 30.532 -19.458 1.00 0.00 13 PRO A C 8
ATOM 8919 O O . PRO A 1 13 ? -25.834 29.827 -20.405 1.00 0.00 13 PRO A O 8
ATOM 8930 N N . VAL A 1 14 ? -25.754 30.333 -18.214 1.00 0.00 14 VAL A N 8
ATOM 8931 C CA . VAL A 1 14 ? -24.836 29.249 -17.885 1.00 0.00 14 VAL A CA 8
ATOM 8932 C C . VAL A 1 14 ? -25.476 28.263 -16.915 1.00 0.00 14 VAL A C 8
ATOM 8933 O O . VAL A 1 14 ? -26.099 28.659 -15.930 1.00 0.00 14 VAL A O 8
ATOM 8946 N N . LYS A 1 15 ? -25.319 26.975 -17.200 1.00 0.00 15 LYS A N 8
ATOM 8947 C CA . LYS A 1 15 ? -25.879 25.929 -16.353 1.00 0.00 15 LYS A CA 8
ATOM 8948 C C . LYS A 1 15 ? -24.840 24.852 -16.057 1.00 0.00 15 LYS A C 8
ATOM 8949 O O . LYS A 1 15 ? -23.983 24.559 -16.890 1.00 0.00 15 LYS A O 8
ATOM 8968 N N . ALA A 1 16 ? -24.923 24.267 -14.867 1.00 0.00 16 ALA A N 8
ATOM 8969 C CA . ALA A 1 16 ? -23.991 23.221 -14.464 1.00 0.00 16 ALA A CA 8
ATOM 8970 C C . ALA A 1 16 ? -24.663 22.215 -13.535 1.00 0.00 16 ALA A C 8
ATOM 8971 O O . ALA A 1 16 ? -25.471 22.571 -12.677 1.00 0.00 16 ALA A O 8
ATOM 8978 N N . PRO A 1 17 ? -24.325 20.929 -13.709 1.00 0.00 17 PRO A N 8
ATOM 8979 C CA . PRO A 1 17 ? -24.884 19.846 -12.896 1.00 0.00 17 PRO A CA 8
ATOM 8980 C C . PRO A 1 17 ? -24.385 19.885 -11.456 1.00 0.00 17 PRO A C 8
ATOM 8981 O O . PRO A 1 17 ? -23.384 20.536 -11.152 1.00 0.00 17 PRO A O 8
ATOM 8992 N N . LEU A 1 18 ? -25.086 19.183 -10.572 1.00 0.00 18 LEU A N 8
ATOM 8993 C CA . LEU A 1 18 ? -24.712 19.136 -9.163 1.00 0.00 18 LEU A CA 8
ATOM 8994 C C . LEU A 1 18 ? -24.907 17.735 -8.594 1.00 0.00 18 LEU A C 8
ATOM 8995 O O . LEU A 1 18 ? -26.034 17.251 -8.483 1.00 0.00 18 LEU A O 8
ATOM 9011 N N . GLN A 1 19 ? -23.803 17.089 -8.232 1.00 0.00 19 GLN A N 8
ATOM 9012 C CA . GLN A 1 19 ? -23.854 15.744 -7.673 1.00 0.00 19 GLN A CA 8
ATOM 9013 C C . GLN A 1 19 ? -22.828 15.579 -6.556 1.00 0.00 19 GLN A C 8
ATOM 9014 O O . GLN A 1 19 ? -21.781 16.228 -6.559 1.00 0.00 19 GLN A O 8
ATOM 9028 N N . THR A 1 20 ? -23.135 14.707 -5.601 1.00 0.00 20 THR A N 8
ATOM 9029 C CA . THR A 1 20 ? -22.241 14.458 -4.477 1.00 0.00 20 THR A CA 8
ATOM 9030 C C . THR A 1 20 ? -22.048 12.964 -4.248 1.00 0.00 20 THR A C 8
ATOM 9031 O O . THR A 1 20 ? -23.013 12.200 -4.221 1.00 0.00 20 THR A O 8
ATOM 9042 N N . LYS A 1 21 ? -20.796 12.551 -4.083 1.00 0.00 21 LYS A N 8
ATOM 9043 C CA . LYS A 1 21 ? -20.476 11.148 -3.854 1.00 0.00 21 LYS A CA 8
ATOM 9044 C C . LYS A 1 21 ? -19.287 11.008 -2.909 1.00 0.00 21 LYS A C 8
ATOM 9045 O O . LYS A 1 21 ? -18.507 11.945 -2.732 1.00 0.00 21 LYS A O 8
ATOM 9064 N N . LYS A 1 22 ? -19.151 9.832 -2.305 1.00 0.00 22 LYS A N 8
ATOM 9065 C CA . LYS A 1 22 ? -18.056 9.568 -1.380 1.00 0.00 22 LYS A CA 8
ATOM 9066 C C . LYS A 1 22 ? -17.457 8.187 -1.626 1.00 0.00 22 LYS A C 8
ATOM 9067 O O . LYS A 1 22 ? -18.181 7.213 -1.839 1.00 0.00 22 LYS A O 8
ATOM 9086 N N . LYS A 1 23 ? -16.131 8.107 -1.595 1.00 0.00 23 LYS A N 8
ATOM 9087 C CA . LYS A 1 23 ? -15.434 6.845 -1.812 1.00 0.00 23 LYS A CA 8
ATOM 9088 C C . LYS A 1 23 ? -13.937 7.001 -1.566 1.00 0.00 23 LYS A C 8
ATOM 9089 O O . LYS A 1 23 ? -13.438 8.115 -1.403 1.00 0.00 23 LYS A O 8
ATOM 9108 N N . ILE A 1 24 ? -13.226 5.878 -1.540 1.00 0.00 24 ILE A N 8
ATOM 9109 C CA . ILE A 1 24 ? -11.786 5.892 -1.316 1.00 0.00 24 ILE A CA 8
ATOM 9110 C C . ILE A 1 24 ? -11.049 6.482 -2.514 1.00 0.00 24 ILE A C 8
ATOM 9111 O O . ILE A 1 24 ? -11.153 5.975 -3.631 1.00 0.00 24 ILE A O 8
ATOM 9127 N N . MET A 1 25 ? -10.302 7.554 -2.272 1.00 0.00 25 MET A N 8
ATOM 9128 C CA . MET A 1 25 ? -9.545 8.212 -3.331 1.00 0.00 25 MET A CA 8
ATOM 9129 C C . MET A 1 25 ? -8.090 7.754 -3.322 1.00 0.00 25 MET A C 8
ATOM 9130 O O . MET A 1 25 ? -7.236 8.375 -2.689 1.00 0.00 25 MET A O 8
ATOM 9144 N N . LYS A 1 26 ? -7.813 6.664 -4.030 1.00 0.00 26 LYS A N 8
ATOM 9145 C CA . LYS A 1 26 ? -6.461 6.122 -4.105 1.00 0.00 26 LYS A CA 8
ATOM 9146 C C . LYS A 1 26 ? -6.193 5.519 -5.480 1.00 0.00 26 LYS A C 8
ATOM 9147 O O . LYS A 1 26 ? -6.958 4.683 -5.963 1.00 0.00 26 LYS A O 8
ATOM 9166 N N . HIS A 1 27 ? -5.100 5.946 -6.106 1.00 0.00 27 HIS A N 8
ATOM 9167 C CA . HIS A 1 27 ? -4.730 5.446 -7.425 1.00 0.00 27 HIS A CA 8
ATOM 9168 C C . HIS A 1 27 ? -3.221 5.245 -7.526 1.00 0.00 27 HIS A C 8
ATOM 9169 O O . HIS A 1 27 ? -2.441 6.089 -7.085 1.00 0.00 27 HIS A O 8
ATOM 9183 N N . CYS A 1 28 ? -2.816 4.121 -8.108 1.00 0.00 28 CYS A N 8
ATOM 9184 C CA . CYS A 1 28 ? -1.401 3.807 -8.266 1.00 0.00 28 CYS A CA 8
ATOM 9185 C C . CYS A 1 28 ? -0.595 5.068 -8.562 1.00 0.00 28 CYS A C 8
ATOM 9186 O O . CYS A 1 28 ? -1.110 6.026 -9.139 1.00 0.00 28 CYS A O 8
ATOM 9193 N N . PHE A 1 29 ? 0.673 5.060 -8.164 1.00 0.00 29 PHE A N 8
ATOM 9194 C CA . PHE A 1 29 ? 1.551 6.203 -8.386 1.00 0.00 29 PHE A CA 8
ATOM 9195 C C . PHE A 1 29 ? 2.414 5.993 -9.627 1.00 0.00 29 PHE A C 8
ATOM 9196 O O . PHE A 1 29 ? 2.823 6.952 -10.282 1.00 0.00 29 PHE A O 8
ATOM 9213 N N . LEU A 1 30 ? 2.688 4.732 -9.943 1.00 0.00 30 LEU A N 8
ATOM 9214 C CA . LEU A 1 30 ? 3.502 4.394 -11.105 1.00 0.00 30 LEU A CA 8
ATOM 9215 C C . LEU A 1 30 ? 2.759 4.705 -12.400 1.00 0.00 30 LEU A C 8
ATOM 9216 O O . LEU A 1 30 ? 3.141 5.607 -13.146 1.00 0.00 30 LEU A O 8
ATOM 9232 N N . CYS A 1 31 ? 1.695 3.953 -12.660 1.00 0.00 31 CYS A N 8
ATOM 9233 C CA . CYS A 1 31 ? 0.896 4.149 -13.864 1.00 0.00 31 CYS A CA 8
ATOM 9234 C C . CYS A 1 31 ? -0.277 5.087 -13.592 1.00 0.00 31 CYS A C 8
ATOM 9235 O O . CYS A 1 31 ? -0.529 6.019 -14.354 1.00 0.00 31 CYS A O 8
ATOM 9242 N N . GLY A 1 32 ? -0.990 4.832 -12.499 1.00 0.00 32 GLY A N 8
ATOM 9243 C CA . GLY A 1 32 ? -2.127 5.662 -12.146 1.00 0.00 32 GLY A CA 8
ATOM 9244 C C . GLY A 1 32 ? -3.443 4.917 -12.250 1.00 0.00 32 GLY A C 8
ATOM 9245 O O . GLY A 1 32 ? -4.495 5.523 -12.454 1.00 0.00 32 GLY A O 8
ATOM 9249 N N . LYS A 1 33 ? -3.387 3.596 -12.110 1.00 0.00 33 LYS A N 8
ATOM 9250 C CA . LYS A 1 33 ? -4.582 2.766 -12.190 1.00 0.00 33 LYS A CA 8
ATOM 9251 C C . LYS A 1 33 ? -5.389 2.849 -10.898 1.00 0.00 33 LYS A C 8
ATOM 9252 O O . LYS A 1 33 ? -4.858 2.642 -9.807 1.00 0.00 33 LYS A O 8
ATOM 9271 N N . LYS A 1 34 ? -6.676 3.153 -11.029 1.00 0.00 34 LYS A N 8
ATOM 9272 C CA . LYS A 1 34 ? -7.559 3.261 -9.873 1.00 0.00 34 LYS A CA 8
ATOM 9273 C C . LYS A 1 34 ? -7.290 2.138 -8.877 1.00 0.00 34 LYS A C 8
ATOM 9274 O O . LYS A 1 34 ? -7.424 0.958 -9.204 1.00 0.00 34 LYS A O 8
ATOM 9293 N N . THR A 1 35 ? -6.912 2.511 -7.658 1.00 0.00 35 THR A N 8
ATOM 9294 C CA . THR A 1 35 ? -6.626 1.535 -6.614 1.00 0.00 35 THR A CA 8
ATOM 9295 C C . THR A 1 35 ? -7.507 1.763 -5.391 1.00 0.00 35 THR A C 8
ATOM 9296 O O . THR A 1 35 ? -7.299 2.709 -4.632 1.00 0.00 35 THR A O 8
ATOM 9307 N N . GLY A 1 36 ? -8.492 0.890 -5.206 1.00 0.00 36 GLY A N 8
ATOM 9308 C CA . GLY A 1 36 ? -9.390 1.014 -4.073 1.00 0.00 36 GLY A CA 8
ATOM 9309 C C . GLY A 1 36 ? -8.776 0.497 -2.787 1.00 0.00 36 GLY A C 8
ATOM 9310 O O . GLY A 1 36 ? -7.854 1.105 -2.242 1.00 0.00 36 GLY A O 8
ATOM 9314 N N . LEU A 1 37 ? -9.288 -0.628 -2.300 1.00 0.00 37 LEU A N 8
ATOM 9315 C CA . LEU A 1 37 ? -8.785 -1.227 -1.068 1.00 0.00 37 LEU A CA 8
ATOM 9316 C C . LEU A 1 37 ? -8.166 -2.594 -1.341 1.00 0.00 37 LEU A C 8
ATOM 9317 O O . LEU A 1 37 ? -7.018 -2.851 -0.979 1.00 0.00 37 LEU A O 8
ATOM 9333 N N . ALA A 1 38 ? -8.934 -3.468 -1.984 1.00 0.00 38 ALA A N 8
ATOM 9334 C CA . ALA A 1 38 ? -8.459 -4.807 -2.310 1.00 0.00 38 ALA A CA 8
ATOM 9335 C C . ALA A 1 38 ? -7.319 -4.755 -3.321 1.00 0.00 38 ALA A C 8
ATOM 9336 O O . ALA A 1 38 ? -6.251 -5.326 -3.098 1.00 0.00 38 ALA A O 8
ATOM 9343 N N . THR A 1 39 ? -7.552 -4.068 -4.434 1.00 0.00 39 THR A N 8
ATOM 9344 C CA . THR A 1 39 ? -6.546 -3.943 -5.481 1.00 0.00 39 THR A CA 8
ATOM 9345 C C . THR A 1 39 ? -5.442 -2.976 -5.069 1.00 0.00 39 THR A C 8
ATOM 9346 O O . THR A 1 39 ? -4.415 -2.869 -5.739 1.00 0.00 39 THR A O 8
ATOM 9357 N N . SER A 1 40 ? -5.660 -2.272 -3.962 1.00 0.00 40 SER A N 8
ATOM 9358 C CA . SER A 1 40 ? -4.684 -1.311 -3.463 1.00 0.00 40 SER A CA 8
ATOM 9359 C C . SER A 1 40 ? -3.723 -1.973 -2.480 1.00 0.00 40 SER A C 8
ATOM 9360 O O . SER A 1 40 ? -4.140 -2.710 -1.587 1.00 0.00 40 SER A O 8
ATOM 9368 N N . PHE A 1 41 ? -2.433 -1.704 -2.652 1.00 0.00 41 PHE A N 8
ATOM 9369 C CA . PHE A 1 41 ? -1.411 -2.274 -1.782 1.00 0.00 41 PHE A CA 8
ATOM 9370 C C . PHE A 1 41 ? -0.427 -1.201 -1.324 1.00 0.00 41 PHE A C 8
ATOM 9371 O O . PHE A 1 41 ? -0.282 -0.163 -1.967 1.00 0.00 41 PHE A O 8
ATOM 9388 N N . GLU A 1 42 ? 0.245 -1.462 -0.207 1.00 0.00 42 GLU A N 8
ATOM 9389 C CA . GLU A 1 42 ? 1.214 -0.518 0.338 1.00 0.00 42 GLU A CA 8
ATOM 9390 C C . GLU A 1 42 ? 2.636 -1.054 0.195 1.00 0.00 42 GLU A C 8
ATOM 9391 O O . GLU A 1 42 ? 2.915 -2.204 0.534 1.00 0.00 42 GLU A O 8
ATOM 9403 N N . CYS A 1 43 ? 3.531 -0.211 -0.310 1.00 0.00 43 CYS A N 8
ATOM 9404 C CA . CYS A 1 43 ? 4.924 -0.598 -0.500 1.00 0.00 43 CYS A CA 8
ATOM 9405 C C . CYS A 1 43 ? 5.786 -0.116 0.663 1.00 0.00 43 CYS A C 8
ATOM 9406 O O . CYS A 1 43 ? 5.381 0.760 1.428 1.00 0.00 43 CYS A O 8
ATOM 9413 N N . ARG A 1 44 ? 6.977 -0.692 0.788 1.00 0.00 44 ARG A N 8
ATOM 9414 C CA . ARG A 1 44 ? 7.896 -0.322 1.857 1.00 0.00 44 ARG A CA 8
ATOM 9415 C C . ARG A 1 44 ? 8.089 1.191 1.909 1.00 0.00 44 ARG A C 8
ATOM 9416 O O . ARG A 1 44 ? 8.219 1.775 2.985 1.00 0.00 44 ARG A O 8
ATOM 9437 N N . CYS A 1 45 ? 8.107 1.820 0.738 1.00 0.00 45 CYS A N 8
ATOM 9438 C CA . CYS A 1 45 ? 8.285 3.264 0.649 1.00 0.00 45 CYS A CA 8
ATOM 9439 C C . CYS A 1 45 ? 7.034 3.997 1.124 1.00 0.00 45 CYS A C 8
ATOM 9440 O O . CYS A 1 45 ? 7.115 5.096 1.671 1.00 0.00 45 CYS A O 8
ATOM 9447 N N . GLY A 1 46 ? 5.876 3.379 0.910 1.00 0.00 46 GLY A N 8
ATOM 9448 C CA . GLY A 1 46 ? 4.624 3.987 1.322 1.00 0.00 46 GLY A CA 8
ATOM 9449 C C . GLY A 1 46 ? 3.703 4.268 0.151 1.00 0.00 46 GLY A C 8
ATOM 9450 O O . GLY A 1 46 ? 2.482 4.191 0.281 1.00 0.00 46 GLY A O 8
ATOM 9454 N N . ASN A 1 47 ? 4.290 4.598 -0.995 1.00 0.00 47 ASN A N 8
ATOM 9455 C CA . ASN A 1 47 ? 3.513 4.894 -2.193 1.00 0.00 47 ASN A CA 8
ATOM 9456 C C . ASN A 1 47 ? 2.556 3.752 -2.518 1.00 0.00 47 ASN A C 8
ATOM 9457 O O . ASN A 1 47 ? 2.911 2.579 -2.402 1.00 0.00 47 ASN A O 8
ATOM 9468 N N . ASN A 1 48 ? 1.341 4.103 -2.926 1.00 0.00 48 ASN A N 8
ATOM 9469 C CA . ASN A 1 48 ? 0.332 3.107 -3.268 1.00 0.00 48 ASN A CA 8
ATOM 9470 C C . ASN A 1 48 ? 0.387 2.764 -4.754 1.00 0.00 48 ASN A C 8
ATOM 9471 O O . ASN A 1 48 ? 0.271 3.643 -5.609 1.00 0.00 48 ASN A O 8
ATOM 9482 N N . PHE A 1 49 ? 0.565 1.482 -5.054 1.00 0.00 49 PHE A N 8
ATOM 9483 C CA . PHE A 1 49 ? 0.635 1.023 -6.436 1.00 0.00 49 PHE A CA 8
ATOM 9484 C C . PHE A 1 49 ? -0.468 0.011 -6.731 1.00 0.00 49 PHE A C 8
ATOM 9485 O O . PHE A 1 49 ? -1.148 -0.465 -5.821 1.00 0.00 49 PHE A O 8
ATOM 9502 N N . CYS A 1 50 ? -0.640 -0.313 -8.008 1.00 0.00 50 CYS A N 8
ATOM 9503 C CA . CYS A 1 50 ? -1.661 -1.267 -8.424 1.00 0.00 50 CYS A CA 8
ATOM 9504 C C . CYS A 1 50 ? -1.205 -2.700 -8.163 1.00 0.00 50 CYS A C 8
ATOM 9505 O O . CYS A 1 50 ? -0.030 -2.949 -7.896 1.00 0.00 50 CYS A O 8
ATOM 9512 N N . ALA A 1 51 ? -2.144 -3.637 -8.243 1.00 0.00 51 ALA A N 8
ATOM 9513 C CA . ALA A 1 51 ? -1.839 -5.044 -8.017 1.00 0.00 51 ALA A CA 8
ATOM 9514 C C . ALA A 1 51 ? -0.686 -5.505 -8.902 1.00 0.00 51 ALA A C 8
ATOM 9515 O O . ALA A 1 51 ? 0.039 -6.438 -8.558 1.00 0.00 51 ALA A O 8
ATOM 9522 N N . SER A 1 52 ? -0.522 -4.844 -10.044 1.00 0.00 52 SER A N 8
ATOM 9523 C CA . SER A 1 52 ? 0.541 -5.189 -10.981 1.00 0.00 52 SER A CA 8
ATOM 9524 C C . SER A 1 52 ? 1.862 -4.550 -10.563 1.00 0.00 52 SER A C 8
ATOM 9525 O O . SER A 1 52 ? 2.933 -5.123 -10.764 1.00 0.00 52 SER A O 8
ATOM 9533 N N . HIS A 1 53 ? 1.777 -3.358 -9.981 1.00 0.00 53 HIS A N 8
ATOM 9534 C CA . HIS A 1 53 ? 2.965 -2.638 -9.534 1.00 0.00 53 HIS A CA 8
ATOM 9535 C C . HIS A 1 53 ? 3.005 -2.549 -8.012 1.00 0.00 53 HIS A C 8
ATOM 9536 O O . HIS A 1 53 ? 3.654 -1.667 -7.449 1.00 0.00 53 HIS A O 8
ATOM 9550 N N . ARG A 1 54 ? 2.307 -3.468 -7.351 1.00 0.00 54 ARG A N 8
ATOM 9551 C CA . ARG A 1 54 ? 2.262 -3.491 -5.894 1.00 0.00 54 ARG A CA 8
ATOM 9552 C C . ARG A 1 54 ? 3.615 -3.892 -5.315 1.00 0.00 54 ARG A C 8
ATOM 9553 O O . ARG A 1 54 ? 3.973 -3.485 -4.209 1.00 0.00 54 ARG A O 8
ATOM 9574 N N . TYR A 1 55 ? 4.361 -4.693 -6.068 1.00 0.00 55 TYR A N 8
ATOM 9575 C CA . TYR A 1 55 ? 5.673 -5.152 -5.628 1.00 0.00 55 TYR A CA 8
ATOM 9576 C C . TYR A 1 55 ? 6.716 -4.048 -5.779 1.00 0.00 55 TYR A C 8
ATOM 9577 O O . TYR A 1 55 ? 6.671 -3.263 -6.726 1.00 0.00 55 TYR A O 8
ATOM 9595 N N . ALA A 1 56 ? 7.653 -3.995 -4.839 1.00 0.00 56 ALA A N 8
ATOM 9596 C CA . ALA A 1 56 ? 8.709 -2.991 -4.869 1.00 0.00 56 ALA A CA 8
ATOM 9597 C C . ALA A 1 56 ? 9.419 -2.979 -6.218 1.00 0.00 56 ALA A C 8
ATOM 9598 O O . ALA A 1 56 ? 9.438 -1.962 -6.911 1.00 0.00 56 ALA A O 8
ATOM 9605 N N . GLU A 1 57 ? 10.001 -4.117 -6.585 1.00 0.00 57 GLU A N 8
ATOM 9606 C CA . GLU A 1 57 ? 10.714 -4.236 -7.852 1.00 0.00 57 GLU A CA 8
ATOM 9607 C C . GLU A 1 57 ? 9.847 -3.752 -9.011 1.00 0.00 57 GLU A C 8
ATOM 9608 O O . GLU A 1 57 ? 10.341 -3.136 -9.955 1.00 0.00 57 GLU A O 8
ATOM 9620 N N . ALA A 1 58 ? 8.551 -4.038 -8.932 1.00 0.00 58 ALA A N 8
ATOM 9621 C CA . ALA A 1 58 ? 7.614 -3.632 -9.972 1.00 0.00 58 ALA A CA 8
ATOM 9622 C C . ALA A 1 58 ? 7.820 -2.170 -10.356 1.00 0.00 58 ALA A C 8
ATOM 9623 O O . ALA A 1 58 ? 7.784 -1.817 -11.535 1.00 0.00 58 ALA A O 8
ATOM 9630 N N . HIS A 1 59 ? 8.035 -1.324 -9.354 1.00 0.00 59 HIS A N 8
ATOM 9631 C CA . HIS A 1 59 ? 8.246 0.100 -9.587 1.00 0.00 59 HIS A CA 8
ATOM 9632 C C . HIS A 1 59 ? 9.624 0.532 -9.096 1.00 0.00 59 HIS A C 8
ATOM 9633 O O . HIS A 1 59 ? 9.793 1.639 -8.585 1.00 0.00 59 HIS A O 8
ATOM 9647 N N . GLY A 1 60 ? 10.607 -0.349 -9.253 1.00 0.00 60 GLY A N 8
ATOM 9648 C CA . GLY A 1 60 ? 11.957 -0.040 -8.820 1.00 0.00 60 GLY A CA 8
ATOM 9649 C C . GLY A 1 60 ? 11.983 0.786 -7.549 1.00 0.00 60 GLY A C 8
ATOM 9650 O O . GLY A 1 60 ? 12.570 1.869 -7.515 1.00 0.00 60 GLY A O 8
ATOM 9654 N N . CYS A 1 61 ? 11.345 0.277 -6.501 1.00 0.00 61 CYS A N 8
ATOM 9655 C CA . CYS A 1 61 ? 11.295 0.975 -5.222 1.00 0.00 61 CYS A CA 8
ATOM 9656 C C . CYS A 1 61 ? 12.639 1.624 -4.904 1.00 0.00 61 CYS A C 8
ATOM 9657 O O . CYS A 1 61 ? 13.692 1.114 -5.285 1.00 0.00 61 CYS A O 8
ATOM 9664 N N . ASN A 1 62 ? 12.594 2.752 -4.201 1.00 0.00 62 ASN A N 8
ATOM 9665 C CA . ASN A 1 62 ? 13.808 3.471 -3.831 1.00 0.00 62 ASN A CA 8
ATOM 9666 C C . ASN A 1 62 ? 14.126 3.276 -2.352 1.00 0.00 62 ASN A C 8
ATOM 9667 O O . ASN A 1 62 ? 15.285 3.108 -1.972 1.00 0.00 62 ASN A O 8
ATOM 9678 N N . TYR A 1 63 ? 13.089 3.300 -1.522 1.00 0.00 63 TYR A N 8
ATOM 9679 C CA . TYR A 1 63 ? 13.257 3.128 -0.084 1.00 0.00 63 TYR A CA 8
ATOM 9680 C C . TYR A 1 63 ? 14.325 2.081 0.218 1.00 0.00 63 TYR A C 8
ATOM 9681 O O . TYR A 1 63 ? 14.426 1.065 -0.470 1.00 0.00 63 TYR A O 8
ATOM 9699 N N . ASP A 1 64 ? 15.118 2.336 1.253 1.00 0.00 64 ASP A N 8
ATOM 9700 C CA . ASP A 1 64 ? 16.178 1.416 1.649 1.00 0.00 64 ASP A CA 8
ATOM 9701 C C . ASP A 1 64 ? 15.655 0.378 2.638 1.00 0.00 64 ASP A C 8
ATOM 9702 O O . ASP A 1 64 ? 15.723 0.573 3.852 1.00 0.00 64 ASP A O 8
ATOM 9711 N N . TYR A 1 65 ? 15.132 -0.723 2.111 1.00 0.00 65 TYR A N 8
ATOM 9712 C CA . TYR A 1 65 ? 14.594 -1.790 2.947 1.00 0.00 65 TYR A CA 8
ATOM 9713 C C . TYR A 1 65 ? 15.591 -2.937 3.074 1.00 0.00 65 TYR A C 8
ATOM 9714 O O . TYR A 1 65 ? 15.205 -4.102 3.176 1.00 0.00 65 TYR A O 8
ATOM 9732 N N . LYS A 1 66 ? 16.876 -2.599 3.069 1.00 0.00 66 LYS A N 8
ATOM 9733 C CA . LYS A 1 66 ? 17.931 -3.599 3.185 1.00 0.00 66 LYS A CA 8
ATOM 9734 C C . LYS A 1 66 ? 17.840 -4.332 4.520 1.00 0.00 66 LYS A C 8
ATOM 9735 O O . LYS A 1 66 ? 17.438 -3.755 5.530 1.00 0.00 66 LYS A O 8
ATOM 9754 N N . SER A 1 67 ? 18.219 -5.606 4.517 1.00 0.00 67 SER A N 8
ATOM 9755 C CA . SER A 1 67 ? 18.178 -6.418 5.727 1.00 0.00 67 SER A CA 8
ATOM 9756 C C . SER A 1 67 ? 16.801 -6.353 6.380 1.00 0.00 67 SER A C 8
ATOM 9757 O O . SER A 1 67 ? 16.684 -6.242 7.600 1.00 0.00 67 SER A O 8
ATOM 9765 N N . ALA A 1 68 ? 15.759 -6.422 5.557 1.00 0.00 68 ALA A N 8
ATOM 9766 C CA . ALA A 1 68 ? 14.390 -6.373 6.052 1.00 0.00 68 ALA A CA 8
ATOM 9767 C C . ALA A 1 68 ? 13.509 -7.391 5.336 1.00 0.00 68 ALA A C 8
ATOM 9768 O O . ALA A 1 68 ? 13.146 -7.204 4.175 1.00 0.00 68 ALA A O 8
ATOM 9775 N N . GLY A 1 69 ? 13.170 -8.470 6.035 1.00 0.00 69 GLY A N 8
ATOM 9776 C CA . GLY A 1 69 ? 12.336 -9.502 5.448 1.00 0.00 69 GLY A CA 8
ATOM 9777 C C . GLY A 1 69 ? 13.012 -10.203 4.287 1.00 0.00 69 GLY A C 8
ATOM 9778 O O . GLY A 1 69 ? 12.723 -9.914 3.125 1.00 0.00 69 GLY A O 8
ATOM 9782 N N . ARG A 1 70 ? 13.916 -11.126 4.599 1.00 0.00 70 ARG A N 8
ATOM 9783 C CA . ARG A 1 70 ? 14.637 -11.868 3.572 1.00 0.00 70 ARG A CA 8
ATOM 9784 C C . ARG A 1 70 ? 15.471 -12.985 4.193 1.00 0.00 70 ARG A C 8
ATOM 9785 O O . ARG A 1 70 ? 15.911 -12.881 5.338 1.00 0.00 70 ARG A O 8
ATOM 9806 N N . ARG A 1 71 ? 15.684 -14.051 3.429 1.00 0.00 71 ARG A N 8
ATOM 9807 C CA . ARG A 1 71 ? 16.463 -15.188 3.905 1.00 0.00 71 ARG A CA 8
ATOM 9808 C C . ARG A 1 71 ? 17.763 -15.323 3.117 1.00 0.00 71 ARG A C 8
ATOM 9809 O O . ARG A 1 71 ? 18.828 -15.549 3.692 1.00 0.00 71 ARG A O 8
ATOM 9830 N N . TYR A 1 72 ? 17.668 -15.184 1.800 1.00 0.00 72 TYR A N 8
ATOM 9831 C CA . TYR A 1 72 ? 18.835 -15.294 0.933 1.00 0.00 72 TYR A CA 8
ATOM 9832 C C . TYR A 1 72 ? 19.124 -13.967 0.238 1.00 0.00 72 TYR A C 8
ATOM 9833 O O . TYR A 1 72 ? 18.228 -13.144 0.048 1.00 0.00 72 TYR A O 8
ATOM 9851 N N . LEU A 1 73 ? 20.381 -13.766 -0.141 1.00 0.00 73 LEU A N 8
ATOM 9852 C CA . LEU A 1 73 ? 20.791 -12.540 -0.817 1.00 0.00 73 LEU A CA 8
ATOM 9853 C C . LEU A 1 73 ? 20.493 -12.616 -2.311 1.00 0.00 73 LEU A C 8
ATOM 9854 O O . LEU A 1 73 ? 20.960 -13.521 -3.001 1.00 0.00 73 LEU A O 8
ATOM 9870 N N . GLU A 1 74 ? 19.714 -11.658 -2.803 1.00 0.00 74 GLU A N 8
ATOM 9871 C CA . GLU A 1 74 ? 19.356 -11.617 -4.216 1.00 0.00 74 GLU A CA 8
ATOM 9872 C C . GLU A 1 74 ? 20.599 -11.470 -5.089 1.00 0.00 74 GLU A C 8
ATOM 9873 O O . GLU A 1 74 ? 21.530 -10.744 -4.743 1.00 0.00 74 GLU A O 8
ATOM 9885 N N . GLU A 1 75 ? 20.605 -12.166 -6.221 1.00 0.00 75 GLU A N 8
ATOM 9886 C CA . GLU A 1 75 ? 21.734 -12.115 -7.143 1.00 0.00 75 GLU A CA 8
ATOM 9887 C C . GLU A 1 75 ? 21.568 -10.975 -8.143 1.00 0.00 75 GLU A C 8
ATOM 9888 O O . GLU A 1 75 ? 20.513 -10.823 -8.757 1.00 0.00 75 GLU A O 8
ATOM 9900 N N . ALA A 1 76 ? 22.619 -10.176 -8.301 1.00 0.00 76 ALA A N 8
ATOM 9901 C CA . ALA A 1 76 ? 22.591 -9.051 -9.227 1.00 0.00 76 ALA A CA 8
ATOM 9902 C C . ALA A 1 76 ? 23.979 -8.441 -9.392 1.00 0.00 76 ALA A C 8
ATOM 9903 O O . ALA A 1 76 ? 24.762 -8.392 -8.444 1.00 0.00 76 ALA A O 8
ATOM 9910 N N . ASN A 1 77 ? 24.277 -7.979 -10.602 1.00 0.00 77 ASN A N 8
ATOM 9911 C CA . ASN A 1 77 ? 25.572 -7.374 -10.891 1.00 0.00 77 ASN A CA 8
ATOM 9912 C C . ASN A 1 77 ? 25.404 -6.087 -11.693 1.00 0.00 77 ASN A C 8
ATOM 9913 O O . ASN A 1 77 ? 24.938 -6.093 -12.833 1.00 0.00 77 ASN A O 8
ATOM 9924 N N . PRO A 1 78 ? 25.793 -4.956 -11.087 1.00 0.00 78 PRO A N 8
ATOM 9925 C CA . PRO A 1 78 ? 25.697 -3.641 -11.726 1.00 0.00 78 PRO A CA 8
ATOM 9926 C C . PRO A 1 78 ? 26.687 -3.481 -12.875 1.00 0.00 78 PRO A C 8
ATOM 9927 O O . PRO A 1 78 ? 27.460 -4.391 -13.173 1.00 0.00 78 PRO A O 8
ATOM 9938 N N . VAL A 1 79 ? 26.658 -2.317 -13.518 1.00 0.00 79 VAL A N 8
ATOM 9939 C CA . VAL A 1 79 ? 27.554 -2.038 -14.633 1.00 0.00 79 VAL A CA 8
ATOM 9940 C C . VAL A 1 79 ? 28.114 -0.622 -14.547 1.00 0.00 79 VAL A C 8
ATOM 9941 O O . VAL A 1 79 ? 27.440 0.296 -14.081 1.00 0.00 79 VAL A O 8
ATOM 9954 N N . SER A 1 80 ? 29.352 -0.453 -14.999 1.00 0.00 80 SER A N 8
ATOM 9955 C CA . SER A 1 80 ? 30.005 0.850 -14.970 1.00 0.00 80 SER A CA 8
ATOM 9956 C C . SER A 1 80 ? 30.749 1.115 -16.276 1.00 0.00 80 SER A C 8
ATOM 9957 O O . SER A 1 80 ? 31.550 0.295 -16.724 1.00 0.00 80 SER A O 8
ATOM 9965 N N . GLY A 1 81 ? 30.478 2.267 -16.882 1.00 0.00 81 GLY A N 8
ATOM 9966 C CA . GLY A 1 81 ? 31.128 2.620 -18.130 1.00 0.00 81 GLY A CA 8
ATOM 9967 C C . GLY A 1 81 ? 30.661 3.957 -18.670 1.00 0.00 81 GLY A C 8
ATOM 9968 O O . GLY A 1 81 ? 29.690 4.041 -19.423 1.00 0.00 81 GLY A O 8
ATOM 9972 N N . PRO A 1 82 ? 31.359 5.033 -18.281 1.00 0.00 82 PRO A N 8
ATOM 9973 C CA . PRO A 1 82 ? 31.027 6.393 -18.718 1.00 0.00 82 PRO A CA 8
ATOM 9974 C C . PRO A 1 82 ? 31.322 6.614 -20.198 1.00 0.00 82 PRO A C 8
ATOM 9975 O O . PRO A 1 82 ? 31.842 5.728 -20.876 1.00 0.00 82 PRO A O 8
ATOM 9986 N N . SER A 1 83 ? 30.989 7.802 -20.692 1.00 0.00 83 SER A N 8
ATOM 9987 C CA . SER A 1 83 ? 31.215 8.138 -22.093 1.00 0.00 83 SER A CA 8
ATOM 9988 C C . SER A 1 83 ? 31.041 9.636 -22.327 1.00 0.00 83 SER A C 8
ATOM 9989 O O . SER A 1 83 ? 30.333 10.313 -21.583 1.00 0.00 83 SER A O 8
ATOM 9997 N N . SER A 1 84 ? 31.694 10.145 -23.367 1.00 0.00 84 SER A N 8
ATOM 9998 C CA . SER A 1 84 ? 31.615 11.563 -23.698 1.00 0.00 84 SER A CA 8
ATOM 9999 C C . SER A 1 84 ? 32.336 11.855 -25.011 1.00 0.00 84 SER A C 8
ATOM 10000 O O . SER A 1 84 ? 32.980 10.979 -25.586 1.00 0.00 84 SER A O 8
ATOM 10008 N N . GLY A 1 85 ? 32.221 13.094 -25.479 1.00 0.00 85 GLY A N 8
ATOM 10009 C CA . GLY A 1 85 ? 32.866 13.481 -26.720 1.00 0.00 85 GLY A CA 8
ATOM 10010 C C . GLY A 1 85 ? 32.134 14.603 -27.429 1.00 0.00 85 GLY A C 8
ATOM 10011 O O . GLY A 1 85 ? 30.947 14.800 -27.172 1.00 0.00 85 GLY A O 8
ATOM 10017 N N . GLY A 1 1 ? 8.299 75.668 -1.148 1.00 0.00 1 GLY A N 9
ATOM 10018 C CA . GLY A 1 1 ? 7.981 74.599 -2.076 1.00 0.00 1 GLY A CA 9
ATOM 10019 C C . GLY A 1 1 ? 7.509 73.341 -1.373 1.00 0.00 1 GLY A C 9
ATOM 10020 O O . GLY A 1 1 ? 7.464 73.290 -0.144 1.00 0.00 1 GLY A O 9
ATOM 10024 N N . SER A 1 2 ? 7.156 72.325 -2.153 1.00 0.00 2 SER A N 9
ATOM 10025 C CA . SER A 1 2 ? 6.680 71.064 -1.598 1.00 0.00 2 SER A CA 9
ATOM 10026 C C . SER A 1 2 ? 6.469 70.030 -2.700 1.00 0.00 2 SER A C 9
ATOM 10027 O O . SER A 1 2 ? 6.566 70.343 -3.887 1.00 0.00 2 SER A O 9
ATOM 10035 N N . SER A 1 3 ? 6.181 68.796 -2.298 1.00 0.00 3 SER A N 9
ATOM 10036 C CA . SER A 1 3 ? 5.960 67.714 -3.250 1.00 0.00 3 SER A CA 9
ATOM 10037 C C . SER A 1 3 ? 5.454 66.461 -2.541 1.00 0.00 3 SER A C 9
ATOM 10038 O O . SER A 1 3 ? 5.337 66.432 -1.317 1.00 0.00 3 SER A O 9
ATOM 10046 N N . GLY A 1 4 ? 5.156 65.427 -3.321 1.00 0.00 4 GLY A N 9
ATOM 10047 C CA . GLY A 1 4 ? 4.665 64.186 -2.752 1.00 0.00 4 GLY A CA 9
ATOM 10048 C C . GLY A 1 4 ? 4.577 63.073 -3.777 1.00 0.00 4 GLY A C 9
ATOM 10049 O O . GLY A 1 4 ? 4.837 63.288 -4.961 1.00 0.00 4 GLY A O 9
ATOM 10053 N N . SER A 1 5 ? 4.210 61.879 -3.322 1.00 0.00 5 SER A N 9
ATOM 10054 C CA . SER A 1 5 ? 4.093 60.726 -4.208 1.00 0.00 5 SER A CA 9
ATOM 10055 C C . SER A 1 5 ? 3.518 59.525 -3.463 1.00 0.00 5 SER A C 9
ATOM 10056 O O . SER A 1 5 ? 3.809 59.313 -2.286 1.00 0.00 5 SER A O 9
ATOM 10064 N N . SER A 1 6 ? 2.698 58.743 -4.159 1.00 0.00 6 SER A N 9
ATOM 10065 C CA . SER A 1 6 ? 2.078 57.565 -3.564 1.00 0.00 6 SER A CA 9
ATOM 10066 C C . SER A 1 6 ? 1.891 56.465 -4.604 1.00 0.00 6 SER A C 9
ATOM 10067 O O . SER A 1 6 ? 2.112 56.678 -5.796 1.00 0.00 6 SER A O 9
ATOM 10075 N N . GLY A 1 7 ? 1.482 55.287 -4.144 1.00 0.00 7 GLY A N 9
ATOM 10076 C CA . GLY A 1 7 ? 1.273 54.170 -5.047 1.00 0.00 7 GLY A CA 9
ATOM 10077 C C . GLY A 1 7 ? 0.115 53.289 -4.621 1.00 0.00 7 GLY A C 9
ATOM 10078 O O . GLY A 1 7 ? -0.202 53.200 -3.434 1.00 0.00 7 GLY A O 9
ATOM 10082 N N . ILE A 1 8 ? -0.520 52.639 -5.590 1.00 0.00 8 ILE A N 9
ATOM 10083 C CA . ILE A 1 8 ? -1.649 51.762 -5.308 1.00 0.00 8 ILE A CA 9
ATOM 10084 C C . ILE A 1 8 ? -1.550 50.464 -6.104 1.00 0.00 8 ILE A C 9
ATOM 10085 O O . ILE A 1 8 ? -1.014 50.442 -7.212 1.00 0.00 8 ILE A O 9
ATOM 10101 N N . HIS A 1 9 ? -2.071 49.384 -5.531 1.00 0.00 9 HIS A N 9
ATOM 10102 C CA . HIS A 1 9 ? -2.043 48.082 -6.187 1.00 0.00 9 HIS A CA 9
ATOM 10103 C C . HIS A 1 9 ? -2.827 47.050 -5.381 1.00 0.00 9 HIS A C 9
ATOM 10104 O O . HIS A 1 9 ? -2.906 47.135 -4.155 1.00 0.00 9 HIS A O 9
ATOM 10118 N N . HIS A 1 10 ? -3.406 46.077 -6.078 1.00 0.00 10 HIS A N 9
ATOM 10119 C CA . HIS A 1 10 ? -4.183 45.029 -5.427 1.00 0.00 10 HIS A CA 9
ATOM 10120 C C . HIS A 1 10 ? -4.634 43.979 -6.438 1.00 0.00 10 HIS A C 9
ATOM 10121 O O . HIS A 1 10 ? -4.448 44.144 -7.644 1.00 0.00 10 HIS A O 9
ATOM 10135 N N . LEU A 1 11 ? -5.226 42.900 -5.938 1.00 0.00 11 LEU A N 9
ATOM 10136 C CA . LEU A 1 11 ? -5.703 41.822 -6.798 1.00 0.00 11 LEU A CA 9
ATOM 10137 C C . LEU A 1 11 ? -6.957 41.177 -6.218 1.00 0.00 11 LEU A C 9
ATOM 10138 O O . LEU A 1 11 ? -7.033 40.867 -5.029 1.00 0.00 11 LEU A O 9
ATOM 10154 N N . PRO A 1 12 ? -7.967 40.968 -7.076 1.00 0.00 12 PRO A N 9
ATOM 10155 C CA . PRO A 1 12 ? -9.236 40.356 -6.672 1.00 0.00 12 PRO A CA 9
ATOM 10156 C C . PRO A 1 12 ? -9.085 38.876 -6.337 1.00 0.00 12 PRO A C 9
ATOM 10157 O O . PRO A 1 12 ? -8.607 38.078 -7.144 1.00 0.00 12 PRO A O 9
ATOM 10168 N N . PRO A 1 13 ? -9.500 38.499 -5.119 1.00 0.00 13 PRO A N 9
ATOM 10169 C CA . PRO A 1 13 ? -9.422 37.112 -4.651 1.00 0.00 13 PRO A CA 9
ATOM 10170 C C . PRO A 1 13 ? -10.404 36.198 -5.376 1.00 0.00 13 PRO A C 9
ATOM 10171 O O . PRO A 1 13 ? -11.402 36.659 -5.931 1.00 0.00 13 PRO A O 9
ATOM 10182 N N . VAL A 1 14 ? -10.115 34.901 -5.368 1.00 0.00 14 VAL A N 9
ATOM 10183 C CA . VAL A 1 14 ? -10.973 33.922 -6.024 1.00 0.00 14 VAL A CA 9
ATOM 10184 C C . VAL A 1 14 ? -11.212 32.712 -5.128 1.00 0.00 14 VAL A C 9
ATOM 10185 O O . VAL A 1 14 ? -10.386 31.802 -5.061 1.00 0.00 14 VAL A O 9
ATOM 10198 N N . LYS A 1 15 ? -12.349 32.708 -4.440 1.00 0.00 15 LYS A N 9
ATOM 10199 C CA . LYS A 1 15 ? -12.700 31.609 -3.548 1.00 0.00 15 LYS A CA 9
ATOM 10200 C C . LYS A 1 15 ? -13.945 30.881 -4.046 1.00 0.00 15 LYS A C 9
ATOM 10201 O O . LYS A 1 15 ? -14.991 31.493 -4.258 1.00 0.00 15 LYS A O 9
ATOM 10220 N N . ALA A 1 16 ? -13.824 29.570 -4.228 1.00 0.00 16 ALA A N 9
ATOM 10221 C CA . ALA A 1 16 ? -14.940 28.758 -4.697 1.00 0.00 16 ALA A CA 9
ATOM 10222 C C . ALA A 1 16 ? -15.600 28.013 -3.542 1.00 0.00 16 ALA A C 9
ATOM 10223 O O . ALA A 1 16 ? -14.936 27.396 -2.709 1.00 0.00 16 ALA A O 9
ATOM 10230 N N . PRO A 1 17 ? -16.939 28.071 -3.488 1.00 0.00 17 PRO A N 9
ATOM 10231 C CA . PRO A 1 17 ? -17.719 27.408 -2.439 1.00 0.00 17 PRO A CA 9
ATOM 10232 C C . PRO A 1 17 ? -17.692 25.889 -2.570 1.00 0.00 17 PRO A C 9
ATOM 10233 O O . PRO A 1 17 ? -17.911 25.345 -3.653 1.00 0.00 17 PRO A O 9
ATOM 10244 N N . LEU A 1 18 ? -17.424 25.209 -1.460 1.00 0.00 18 LEU A N 9
ATOM 10245 C CA . LEU A 1 18 ? -17.369 23.751 -1.451 1.00 0.00 18 LEU A CA 9
ATOM 10246 C C . LEU A 1 18 ? -18.051 23.189 -0.208 1.00 0.00 18 LEU A C 9
ATOM 10247 O O . LEU A 1 18 ? -18.447 23.937 0.686 1.00 0.00 18 LEU A O 9
ATOM 10263 N N . GLN A 1 19 ? -18.182 21.867 -0.158 1.00 0.00 19 GLN A N 9
ATOM 10264 C CA . GLN A 1 19 ? -18.814 21.205 0.977 1.00 0.00 19 GLN A CA 9
ATOM 10265 C C . GLN A 1 19 ? -17.783 20.456 1.814 1.00 0.00 19 GLN A C 9
ATOM 10266 O O . GLN A 1 19 ? -16.643 20.263 1.389 1.00 0.00 19 GLN A O 9
ATOM 10280 N N . THR A 1 20 ? -18.189 20.037 3.009 1.00 0.00 20 THR A N 9
ATOM 10281 C CA . THR A 1 20 ? -17.300 19.310 3.907 1.00 0.00 20 THR A CA 9
ATOM 10282 C C . THR A 1 20 ? -17.469 17.804 3.747 1.00 0.00 20 THR A C 9
ATOM 10283 O O . THR A 1 20 ? -17.456 17.060 4.728 1.00 0.00 20 THR A O 9
ATOM 10294 N N . LYS A 1 21 ? -17.626 17.359 2.505 1.00 0.00 21 LYS A N 9
ATOM 10295 C CA . LYS A 1 21 ? -17.795 15.940 2.216 1.00 0.00 21 LYS A CA 9
ATOM 10296 C C . LYS A 1 21 ? -16.899 15.510 1.058 1.00 0.00 21 LYS A C 9
ATOM 10297 O O . LYS A 1 21 ? -16.672 16.274 0.119 1.00 0.00 21 LYS A O 9
ATOM 10316 N N . LYS A 1 22 ? -16.395 14.283 1.130 1.00 0.00 22 LYS A N 9
ATOM 10317 C CA . LYS A 1 22 ? -15.527 13.750 0.086 1.00 0.00 22 LYS A CA 9
ATOM 10318 C C . LYS A 1 22 ? -15.492 12.226 0.134 1.00 0.00 22 LYS A C 9
ATOM 10319 O O . LYS A 1 22 ? -15.457 11.628 1.210 1.00 0.00 22 LYS A O 9
ATOM 10338 N N . LYS A 1 23 ? -15.500 11.602 -1.039 1.00 0.00 23 LYS A N 9
ATOM 10339 C CA . LYS A 1 23 ? -15.466 10.147 -1.132 1.00 0.00 23 LYS A CA 9
ATOM 10340 C C . LYS A 1 23 ? -14.037 9.646 -1.316 1.00 0.00 23 LYS A C 9
ATOM 10341 O O . LYS A 1 23 ? -13.428 9.851 -2.366 1.00 0.00 23 LYS A O 9
ATOM 10360 N N . ILE A 1 24 ? -13.509 8.989 -0.288 1.00 0.00 24 ILE A N 9
ATOM 10361 C CA . ILE A 1 24 ? -12.153 8.458 -0.338 1.00 0.00 24 ILE A CA 9
ATOM 10362 C C . ILE A 1 24 ? -11.868 7.804 -1.686 1.00 0.00 24 ILE A C 9
ATOM 10363 O O . ILE A 1 24 ? -12.685 7.043 -2.203 1.00 0.00 24 ILE A O 9
ATOM 10379 N N . MET A 1 25 ? -10.702 8.106 -2.249 1.00 0.00 25 MET A N 9
ATOM 10380 C CA . MET A 1 25 ? -10.307 7.545 -3.536 1.00 0.00 25 MET A CA 9
ATOM 10381 C C . MET A 1 25 ? -8.792 7.393 -3.621 1.00 0.00 25 MET A C 9
ATOM 10382 O O . MET A 1 25 ? -8.045 8.213 -3.087 1.00 0.00 25 MET A O 9
ATOM 10396 N N . LYS A 1 26 ? -8.344 6.340 -4.295 1.00 0.00 26 LYS A N 9
ATOM 10397 C CA . LYS A 1 26 ? -6.918 6.081 -4.452 1.00 0.00 26 LYS A CA 9
ATOM 10398 C C . LYS A 1 26 ? -6.618 5.502 -5.831 1.00 0.00 26 LYS A C 9
ATOM 10399 O O . LYS A 1 26 ? -7.528 5.108 -6.561 1.00 0.00 26 LYS A O 9
ATOM 10418 N N . HIS A 1 27 ? -5.337 5.454 -6.182 1.00 0.00 27 HIS A N 9
ATOM 10419 C CA . HIS A 1 27 ? -4.917 4.921 -7.473 1.00 0.00 27 HIS A CA 9
ATOM 10420 C C . HIS A 1 27 ? -3.398 4.792 -7.540 1.00 0.00 27 HIS A C 9
ATOM 10421 O O . HIS A 1 27 ? -2.670 5.608 -6.974 1.00 0.00 27 HIS A O 9
ATOM 10435 N N . CYS A 1 28 ? -2.927 3.762 -8.235 1.00 0.00 28 CYS A N 9
ATOM 10436 C CA . CYS A 1 28 ? -1.496 3.525 -8.376 1.00 0.00 28 CYS A CA 9
ATOM 10437 C C . CYS A 1 28 ? -0.744 4.837 -8.583 1.00 0.00 28 CYS A C 9
ATOM 10438 O O . CYS A 1 28 ? -1.234 5.746 -9.254 1.00 0.00 28 CYS A O 9
ATOM 10445 N N . PHE A 1 29 ? 0.447 4.928 -8.002 1.00 0.00 29 PHE A N 9
ATOM 10446 C CA . PHE A 1 29 ? 1.267 6.129 -8.122 1.00 0.00 29 PHE A CA 9
ATOM 10447 C C . PHE A 1 29 ? 2.196 6.035 -9.328 1.00 0.00 29 PHE A C 9
ATOM 10448 O O . PHE A 1 29 ? 2.682 7.048 -9.833 1.00 0.00 29 PHE A O 9
ATOM 10465 N N . LEU A 1 30 ? 2.440 4.811 -9.786 1.00 0.00 30 LEU A N 9
ATOM 10466 C CA . LEU A 1 30 ? 3.312 4.583 -10.933 1.00 0.00 30 LEU A CA 9
ATOM 10467 C C . LEU A 1 30 ? 2.580 4.872 -12.239 1.00 0.00 30 LEU A C 9
ATOM 10468 O O . LEU A 1 30 ? 2.855 5.867 -12.910 1.00 0.00 30 LEU A O 9
ATOM 10484 N N . CYS A 1 31 ? 1.645 3.997 -12.594 1.00 0.00 31 CYS A N 9
ATOM 10485 C CA . CYS A 1 31 ? 0.872 4.158 -13.819 1.00 0.00 31 CYS A CA 9
ATOM 10486 C C . CYS A 1 31 ? -0.272 5.147 -13.614 1.00 0.00 31 CYS A C 9
ATOM 10487 O O . CYS A 1 31 ? -0.468 6.060 -14.414 1.00 0.00 31 CYS A O 9
ATOM 10494 N N . GLY A 1 32 ? -1.025 4.957 -12.534 1.00 0.00 32 GLY A N 9
ATOM 10495 C CA . GLY A 1 32 ? -2.140 5.840 -12.243 1.00 0.00 32 GLY A CA 9
ATOM 10496 C C . GLY A 1 32 ? -3.479 5.142 -12.366 1.00 0.00 32 GLY A C 9
ATOM 10497 O O . GLY A 1 32 ? -4.506 5.785 -12.585 1.00 0.00 32 GLY A O 9
ATOM 10501 N N . LYS A 1 33 ? -3.471 3.820 -12.227 1.00 0.00 33 LYS A N 9
ATOM 10502 C CA . LYS A 1 33 ? -4.694 3.033 -12.324 1.00 0.00 33 LYS A CA 9
ATOM 10503 C C . LYS A 1 33 ? -5.455 3.044 -11.002 1.00 0.00 33 LYS A C 9
ATOM 10504 O O . LYS A 1 33 ? -4.854 3.052 -9.928 1.00 0.00 33 LYS A O 9
ATOM 10523 N N . LYS A 1 34 ? -6.781 3.042 -11.088 1.00 0.00 34 LYS A N 9
ATOM 10524 C CA . LYS A 1 34 ? -7.625 3.049 -9.899 1.00 0.00 34 LYS A CA 9
ATOM 10525 C C . LYS A 1 34 ? -7.281 1.880 -8.981 1.00 0.00 34 LYS A C 9
ATOM 10526 O O . LYS A 1 34 ? -6.854 0.821 -9.440 1.00 0.00 34 LYS A O 9
ATOM 10545 N N . THR A 1 35 ? -7.471 2.080 -7.680 1.00 0.00 35 THR A N 9
ATOM 10546 C CA . THR A 1 35 ? -7.181 1.044 -6.697 1.00 0.00 35 THR A CA 9
ATOM 10547 C C . THR A 1 35 ? -8.153 1.110 -5.525 1.00 0.00 35 THR A C 9
ATOM 10548 O O . THR A 1 35 ? -8.243 2.126 -4.837 1.00 0.00 35 THR A O 9
ATOM 10559 N N . GLY A 1 36 ? -8.879 0.019 -5.302 1.00 0.00 36 GLY A N 9
ATOM 10560 C CA . GLY A 1 36 ? -9.835 -0.026 -4.211 1.00 0.00 36 GLY A CA 9
ATOM 10561 C C . GLY A 1 36 ? -10.190 -1.443 -3.808 1.00 0.00 36 GLY A C 9
ATOM 10562 O O . GLY A 1 36 ? -9.862 -1.884 -2.706 1.00 0.00 36 GLY A O 9
ATOM 10566 N N . LEU A 1 37 ? -10.863 -2.159 -4.702 1.00 0.00 37 LEU A N 9
ATOM 10567 C CA . LEU A 1 37 ? -11.265 -3.536 -4.434 1.00 0.00 37 LEU A CA 9
ATOM 10568 C C . LEU A 1 37 ? -10.069 -4.479 -4.523 1.00 0.00 37 LEU A C 9
ATOM 10569 O O . LEU A 1 37 ? -9.691 -4.917 -5.609 1.00 0.00 37 LEU A O 9
ATOM 10585 N N . ALA A 1 38 ? -9.480 -4.790 -3.373 1.00 0.00 38 ALA A N 9
ATOM 10586 C CA . ALA A 1 38 ? -8.331 -5.684 -3.321 1.00 0.00 38 ALA A CA 9
ATOM 10587 C C . ALA A 1 38 ? -7.339 -5.369 -4.435 1.00 0.00 38 ALA A C 9
ATOM 10588 O O . ALA A 1 38 ? -6.824 -6.272 -5.097 1.00 0.00 38 ALA A O 9
ATOM 10595 N N . THR A 1 39 ? -7.074 -4.083 -4.639 1.00 0.00 39 THR A N 9
ATOM 10596 C CA . THR A 1 39 ? -6.145 -3.648 -5.675 1.00 0.00 39 THR A CA 9
ATOM 10597 C C . THR A 1 39 ? -5.106 -2.684 -5.113 1.00 0.00 39 THR A C 9
ATOM 10598 O O . THR A 1 39 ? -3.971 -2.634 -5.586 1.00 0.00 39 THR A O 9
ATOM 10609 N N . SER A 1 40 ? -5.502 -1.920 -4.100 1.00 0.00 40 SER A N 9
ATOM 10610 C CA . SER A 1 40 ? -4.606 -0.954 -3.475 1.00 0.00 40 SER A CA 9
ATOM 10611 C C . SER A 1 40 ? -3.677 -1.641 -2.478 1.00 0.00 40 SER A C 9
ATOM 10612 O O . SER A 1 40 ? -4.118 -2.434 -1.646 1.00 0.00 40 SER A O 9
ATOM 10620 N N . PHE A 1 41 ? -2.389 -1.329 -2.568 1.00 0.00 41 PHE A N 9
ATOM 10621 C CA . PHE A 1 41 ? -1.396 -1.916 -1.676 1.00 0.00 41 PHE A CA 9
ATOM 10622 C C . PHE A 1 41 ? -0.410 -0.859 -1.189 1.00 0.00 41 PHE A C 9
ATOM 10623 O O . PHE A 1 41 ? -0.183 0.148 -1.859 1.00 0.00 41 PHE A O 9
ATOM 10640 N N . GLU A 1 42 ? 0.173 -1.096 -0.018 1.00 0.00 42 GLU A N 9
ATOM 10641 C CA . GLU A 1 42 ? 1.134 -0.163 0.559 1.00 0.00 42 GLU A CA 9
ATOM 10642 C C . GLU A 1 42 ? 2.545 -0.744 0.523 1.00 0.00 42 GLU A C 9
ATOM 10643 O O . GLU A 1 42 ? 2.758 -1.908 0.863 1.00 0.00 42 GLU A O 9
ATOM 10655 N N . CYS A 1 43 ? 3.505 0.075 0.108 1.00 0.00 43 CYS A N 9
ATOM 10656 C CA . CYS A 1 43 ? 4.896 -0.355 0.026 1.00 0.00 43 CYS A CA 9
ATOM 10657 C C . CYS A 1 43 ? 5.718 0.242 1.164 1.00 0.00 43 CYS A C 9
ATOM 10658 O O . CYS A 1 43 ? 5.301 1.206 1.806 1.00 0.00 43 CYS A O 9
ATOM 10665 N N . ARG A 1 44 ? 6.888 -0.338 1.409 1.00 0.00 44 ARG A N 9
ATOM 10666 C CA . ARG A 1 44 ? 7.769 0.135 2.470 1.00 0.00 44 ARG A CA 9
ATOM 10667 C C . ARG A 1 44 ? 8.079 1.619 2.297 1.00 0.00 44 ARG A C 9
ATOM 10668 O O . ARG A 1 44 ? 8.250 2.347 3.276 1.00 0.00 44 ARG A O 9
ATOM 10689 N N . CYS A 1 45 ? 8.151 2.062 1.046 1.00 0.00 45 CYS A N 9
ATOM 10690 C CA . CYS A 1 45 ? 8.441 3.458 0.744 1.00 0.00 45 CYS A CA 9
ATOM 10691 C C . CYS A 1 45 ? 7.271 4.355 1.139 1.00 0.00 45 CYS A C 9
ATOM 10692 O O . CYS A 1 45 ? 7.465 5.451 1.663 1.00 0.00 45 CYS A O 9
ATOM 10699 N N . GLY A 1 46 ? 6.056 3.880 0.884 1.00 0.00 46 GLY A N 9
ATOM 10700 C CA . GLY A 1 46 ? 4.873 4.651 1.219 1.00 0.00 46 GLY A CA 9
ATOM 10701 C C . GLY A 1 46 ? 4.108 5.102 -0.009 1.00 0.00 46 GLY A C 9
ATOM 10702 O O . GLY A 1 46 ? 3.469 6.153 0.001 1.00 0.00 46 GLY A O 9
ATOM 10706 N N . ASN A 1 47 ? 4.174 4.306 -1.071 1.00 0.00 47 ASN A N 9
ATOM 10707 C CA . ASN A 1 47 ? 3.483 4.630 -2.314 1.00 0.00 47 ASN A CA 9
ATOM 10708 C C . ASN A 1 47 ? 2.469 3.548 -2.671 1.00 0.00 47 ASN A C 9
ATOM 10709 O O . ASN A 1 47 ? 2.800 2.365 -2.721 1.00 0.00 47 ASN A O 9
ATOM 10720 N N . ASN A 1 48 ? 1.231 3.964 -2.920 1.00 0.00 48 ASN A N 9
ATOM 10721 C CA . ASN A 1 48 ? 0.167 3.030 -3.273 1.00 0.00 48 ASN A CA 9
ATOM 10722 C C . ASN A 1 48 ? 0.215 2.689 -4.759 1.00 0.00 48 ASN A C 9
ATOM 10723 O O . ASN A 1 48 ? 0.050 3.561 -5.613 1.00 0.00 48 ASN A O 9
ATOM 10734 N N . PHE A 1 49 ? 0.440 1.415 -5.061 1.00 0.00 49 PHE A N 9
ATOM 10735 C CA . PHE A 1 49 ? 0.510 0.957 -6.444 1.00 0.00 49 PHE A CA 9
ATOM 10736 C C . PHE A 1 49 ? -0.586 -0.064 -6.734 1.00 0.00 49 PHE A C 9
ATOM 10737 O O . PHE A 1 49 ? -1.313 -0.485 -5.834 1.00 0.00 49 PHE A O 9
ATOM 10754 N N . CYS A 1 50 ? -0.698 -0.459 -7.998 1.00 0.00 50 CYS A N 9
ATOM 10755 C CA . CYS A 1 50 ? -1.705 -1.430 -8.410 1.00 0.00 50 CYS A CA 9
ATOM 10756 C C . CYS A 1 50 ? -1.203 -2.856 -8.199 1.00 0.00 50 CYS A C 9
ATOM 10757 O O . CYS A 1 50 ? -0.004 -3.087 -8.051 1.00 0.00 50 CYS A O 9
ATOM 10764 N N . ALA A 1 51 ? -2.130 -3.808 -8.187 1.00 0.00 51 ALA A N 9
ATOM 10765 C CA . ALA A 1 51 ? -1.783 -5.210 -7.997 1.00 0.00 51 ALA A CA 9
ATOM 10766 C C . ALA A 1 51 ? -0.701 -5.646 -8.980 1.00 0.00 51 ALA A C 9
ATOM 10767 O O . ALA A 1 51 ? -0.025 -6.652 -8.767 1.00 0.00 51 ALA A O 9
ATOM 10774 N N . SER A 1 52 ? -0.544 -4.883 -10.056 1.00 0.00 52 SER A N 9
ATOM 10775 C CA . SER A 1 52 ? 0.453 -5.193 -11.074 1.00 0.00 52 SER A CA 9
ATOM 10776 C C . SER A 1 52 ? 1.801 -4.569 -10.723 1.00 0.00 52 SER A C 9
ATOM 10777 O O . SER A 1 52 ? 2.855 -5.117 -11.046 1.00 0.00 52 SER A O 9
ATOM 10785 N N . HIS A 1 53 ? 1.758 -3.418 -10.059 1.00 0.00 53 HIS A N 9
ATOM 10786 C CA . HIS A 1 53 ? 2.975 -2.718 -9.662 1.00 0.00 53 HIS A CA 9
ATOM 10787 C C . HIS A 1 53 ? 3.083 -2.636 -8.143 1.00 0.00 53 HIS A C 9
ATOM 10788 O O . HIS A 1 53 ? 3.836 -1.822 -7.608 1.00 0.00 53 HIS A O 9
ATOM 10802 N N . ARG A 1 54 ? 2.327 -3.484 -7.453 1.00 0.00 54 ARG A N 9
ATOM 10803 C CA . ARG A 1 54 ? 2.337 -3.505 -5.996 1.00 0.00 54 ARG A CA 9
ATOM 10804 C C . ARG A 1 54 ? 3.718 -3.883 -5.467 1.00 0.00 54 ARG A C 9
ATOM 10805 O O . ARG A 1 54 ? 4.156 -3.381 -4.432 1.00 0.00 54 ARG A O 9
ATOM 10826 N N . TYR A 1 55 ? 4.397 -4.770 -6.185 1.00 0.00 55 TYR A N 9
ATOM 10827 C CA . TYR A 1 55 ? 5.727 -5.218 -5.787 1.00 0.00 55 TYR A CA 9
ATOM 10828 C C . TYR A 1 55 ? 6.736 -4.078 -5.881 1.00 0.00 55 TYR A C 9
ATOM 10829 O O . TYR A 1 55 ? 6.515 -3.095 -6.589 1.00 0.00 55 TYR A O 9
ATOM 10847 N N . ALA A 1 56 ? 7.845 -4.217 -5.163 1.00 0.00 56 ALA A N 9
ATOM 10848 C CA . ALA A 1 56 ? 8.891 -3.201 -5.166 1.00 0.00 56 ALA A CA 9
ATOM 10849 C C . ALA A 1 56 ? 9.540 -3.087 -6.541 1.00 0.00 56 ALA A C 9
ATOM 10850 O O . ALA A 1 56 ? 9.361 -2.090 -7.240 1.00 0.00 56 ALA A O 9
ATOM 10857 N N . GLU A 1 57 ? 10.295 -4.113 -6.922 1.00 0.00 57 GLU A N 9
ATOM 10858 C CA . GLU A 1 57 ? 10.972 -4.125 -8.213 1.00 0.00 57 GLU A CA 9
ATOM 10859 C C . GLU A 1 57 ? 10.061 -3.581 -9.310 1.00 0.00 57 GLU A C 9
ATOM 10860 O O . GLU A 1 57 ? 10.512 -2.883 -10.217 1.00 0.00 57 GLU A O 9
ATOM 10872 N N . ALA A 1 58 ? 8.776 -3.907 -9.219 1.00 0.00 58 ALA A N 9
ATOM 10873 C CA . ALA A 1 58 ? 7.800 -3.451 -10.202 1.00 0.00 58 ALA A CA 9
ATOM 10874 C C . ALA A 1 58 ? 7.908 -1.946 -10.425 1.00 0.00 58 ALA A C 9
ATOM 10875 O O . ALA A 1 58 ? 7.848 -1.471 -11.559 1.00 0.00 58 ALA A O 9
ATOM 10882 N N . HIS A 1 59 ? 8.067 -1.201 -9.336 1.00 0.00 59 HIS A N 9
ATOM 10883 C CA . HIS A 1 59 ? 8.183 0.251 -9.413 1.00 0.00 59 HIS A CA 9
ATOM 10884 C C . HIS A 1 59 ? 9.581 0.706 -9.006 1.00 0.00 59 HIS A C 9
ATOM 10885 O O . HIS A 1 59 ? 9.761 1.813 -8.499 1.00 0.00 59 HIS A O 9
ATOM 10899 N N . GLY A 1 60 ? 10.569 -0.155 -9.232 1.00 0.00 60 GLY A N 9
ATOM 10900 C CA . GLY A 1 60 ? 11.937 0.177 -8.882 1.00 0.00 60 GLY A CA 9
ATOM 10901 C C . GLY A 1 60 ? 12.036 0.911 -7.560 1.00 0.00 60 GLY A C 9
ATOM 10902 O O . GLY A 1 60 ? 12.707 1.939 -7.460 1.00 0.00 60 GLY A O 9
ATOM 10906 N N . CYS A 1 61 ? 11.365 0.384 -6.541 1.00 0.00 61 CYS A N 9
ATOM 10907 C CA . CYS A 1 61 ? 11.378 0.996 -5.218 1.00 0.00 61 CYS A CA 9
ATOM 10908 C C . CYS A 1 61 ? 12.762 1.547 -4.886 1.00 0.00 61 CYS A C 9
ATOM 10909 O O . CYS A 1 61 ? 13.764 1.120 -5.458 1.00 0.00 61 CYS A O 9
ATOM 10916 N N . ASN A 1 62 ? 12.808 2.497 -3.958 1.00 0.00 62 ASN A N 9
ATOM 10917 C CA . ASN A 1 62 ? 14.069 3.107 -3.551 1.00 0.00 62 ASN A CA 9
ATOM 10918 C C . ASN A 1 62 ? 14.486 2.619 -2.167 1.00 0.00 62 ASN A C 9
ATOM 10919 O O . ASN A 1 62 ? 15.675 2.542 -1.857 1.00 0.00 62 ASN A O 9
ATOM 10930 N N . TYR A 1 63 ? 13.501 2.290 -1.339 1.00 0.00 63 TYR A N 9
ATOM 10931 C CA . TYR A 1 63 ? 13.765 1.811 0.012 1.00 0.00 63 TYR A CA 9
ATOM 10932 C C . TYR A 1 63 ? 14.804 0.694 0.001 1.00 0.00 63 TYR A C 9
ATOM 10933 O O . TYR A 1 63 ? 14.580 -0.371 -0.576 1.00 0.00 63 TYR A O 9
ATOM 10951 N N . ASP A 1 64 ? 15.939 0.944 0.643 1.00 0.00 64 ASP A N 9
ATOM 10952 C CA . ASP A 1 64 ? 17.013 -0.040 0.709 1.00 0.00 64 ASP A CA 9
ATOM 10953 C C . ASP A 1 64 ? 16.501 -1.367 1.258 1.00 0.00 64 ASP A C 9
ATOM 10954 O O . ASP A 1 64 ? 15.917 -1.419 2.341 1.00 0.00 64 ASP A O 9
ATOM 10963 N N . TYR A 1 65 ? 16.721 -2.438 0.504 1.00 0.00 65 TYR A N 9
ATOM 10964 C CA . TYR A 1 65 ? 16.278 -3.766 0.913 1.00 0.00 65 TYR A CA 9
ATOM 10965 C C . TYR A 1 65 ? 17.456 -4.610 1.390 1.00 0.00 65 TYR A C 9
ATOM 10966 O O . TYR A 1 65 ? 17.984 -5.438 0.648 1.00 0.00 65 TYR A O 9
ATOM 10984 N N . LYS A 1 66 ? 17.863 -4.394 2.636 1.00 0.00 66 LYS A N 9
ATOM 10985 C CA . LYS A 1 66 ? 18.977 -5.134 3.217 1.00 0.00 66 LYS A CA 9
ATOM 10986 C C . LYS A 1 66 ? 18.562 -5.808 4.521 1.00 0.00 66 LYS A C 9
ATOM 10987 O O . LYS A 1 66 ? 17.604 -5.388 5.170 1.00 0.00 66 LYS A O 9
ATOM 11006 N N . SER A 1 67 ? 19.290 -6.853 4.900 1.00 0.00 67 SER A N 9
ATOM 11007 C CA . SER A 1 67 ? 18.995 -7.586 6.126 1.00 0.00 67 SER A CA 9
ATOM 11008 C C . SER A 1 67 ? 17.490 -7.691 6.348 1.00 0.00 67 SER A C 9
ATOM 11009 O O . SER A 1 67 ? 17.005 -7.548 7.470 1.00 0.00 67 SER A O 9
ATOM 11017 N N . ALA A 1 68 ? 16.755 -7.941 5.269 1.00 0.00 68 ALA A N 9
ATOM 11018 C CA . ALA A 1 68 ? 15.305 -8.068 5.345 1.00 0.00 68 ALA A CA 9
ATOM 11019 C C . ALA A 1 68 ? 14.834 -9.376 4.718 1.00 0.00 68 ALA A C 9
ATOM 11020 O O . ALA A 1 68 ? 13.970 -10.061 5.263 1.00 0.00 68 ALA A O 9
ATOM 11027 N N . GLY A 1 69 ? 15.410 -9.717 3.569 1.00 0.00 69 GLY A N 9
ATOM 11028 C CA . GLY A 1 69 ? 15.035 -10.942 2.887 1.00 0.00 69 GLY A CA 9
ATOM 11029 C C . GLY A 1 69 ? 15.437 -10.938 1.425 1.00 0.00 69 GLY A C 9
ATOM 11030 O O . GLY A 1 69 ? 15.954 -11.931 0.914 1.00 0.00 69 GLY A O 9
ATOM 11034 N N . ARG A 1 70 ? 15.196 -9.818 0.750 1.00 0.00 70 ARG A N 9
ATOM 11035 C CA . ARG A 1 70 ? 15.533 -9.690 -0.662 1.00 0.00 70 ARG A CA 9
ATOM 11036 C C . ARG A 1 70 ? 16.734 -8.768 -0.853 1.00 0.00 70 ARG A C 9
ATOM 11037 O O . ARG A 1 70 ? 17.173 -8.103 0.085 1.00 0.00 70 ARG A O 9
ATOM 11058 N N . ARG A 1 71 ? 17.260 -8.735 -2.073 1.00 0.00 71 ARG A N 9
ATOM 11059 C CA . ARG A 1 71 ? 18.410 -7.896 -2.387 1.00 0.00 71 ARG A CA 9
ATOM 11060 C C . ARG A 1 71 ? 18.032 -6.805 -3.385 1.00 0.00 71 ARG A C 9
ATOM 11061 O O . ARG A 1 71 ? 17.724 -7.089 -4.543 1.00 0.00 71 ARG A O 9
ATOM 11082 N N . TYR A 1 72 ? 18.057 -5.558 -2.928 1.00 0.00 72 TYR A N 9
ATOM 11083 C CA . TYR A 1 72 ? 17.714 -4.425 -3.779 1.00 0.00 72 TYR A CA 9
ATOM 11084 C C . TYR A 1 72 ? 18.459 -4.498 -5.108 1.00 0.00 72 TYR A C 9
ATOM 11085 O O . TYR A 1 72 ? 17.920 -4.141 -6.156 1.00 0.00 72 TYR A O 9
ATOM 11103 N N . LEU A 1 73 ? 19.702 -4.964 -5.058 1.00 0.00 73 LEU A N 9
ATOM 11104 C CA . LEU A 1 73 ? 20.523 -5.085 -6.257 1.00 0.00 73 LEU A CA 9
ATOM 11105 C C . LEU A 1 73 ? 19.901 -6.065 -7.247 1.00 0.00 73 LEU A C 9
ATOM 11106 O O . LEU A 1 73 ? 20.252 -7.244 -7.270 1.00 0.00 73 LEU A O 9
ATOM 11122 N N . GLU A 1 74 ? 18.977 -5.567 -8.063 1.00 0.00 74 GLU A N 9
ATOM 11123 C CA . GLU A 1 74 ? 18.307 -6.399 -9.055 1.00 0.00 74 GLU A CA 9
ATOM 11124 C C . GLU A 1 74 ? 18.626 -5.922 -10.470 1.00 0.00 74 GLU A C 9
ATOM 11125 O O . GLU A 1 74 ? 18.565 -4.728 -10.761 1.00 0.00 74 GLU A O 9
ATOM 11137 N N . GLU A 1 75 ? 18.965 -6.865 -11.343 1.00 0.00 75 GLU A N 9
ATOM 11138 C CA . GLU A 1 75 ? 19.294 -6.540 -12.726 1.00 0.00 75 GLU A CA 9
ATOM 11139 C C . GLU A 1 75 ? 18.114 -5.871 -13.424 1.00 0.00 75 GLU A C 9
ATOM 11140 O O . GLU A 1 75 ? 16.960 -6.079 -13.051 1.00 0.00 75 GLU A O 9
ATOM 11152 N N . ALA A 1 76 ? 18.413 -5.065 -14.438 1.00 0.00 76 ALA A N 9
ATOM 11153 C CA . ALA A 1 76 ? 17.377 -4.366 -15.189 1.00 0.00 76 ALA A CA 9
ATOM 11154 C C . ALA A 1 76 ? 16.600 -5.329 -16.079 1.00 0.00 76 ALA A C 9
ATOM 11155 O O . ALA A 1 76 ? 17.163 -6.277 -16.624 1.00 0.00 76 ALA A O 9
ATOM 11162 N N . ASN A 1 77 ? 15.302 -5.079 -16.222 1.00 0.00 77 ASN A N 9
ATOM 11163 C CA . ASN A 1 77 ? 14.447 -5.926 -17.046 1.00 0.00 77 ASN A CA 9
ATOM 11164 C C . ASN A 1 77 ? 13.156 -5.201 -17.413 1.00 0.00 77 ASN A C 9
ATOM 11165 O O . ASN A 1 77 ? 12.445 -4.674 -16.557 1.00 0.00 77 ASN A O 9
ATOM 11176 N N . PRO A 1 78 ? 12.843 -5.172 -18.717 1.00 0.00 78 PRO A N 9
ATOM 11177 C CA . PRO A 1 78 ? 11.636 -4.516 -19.228 1.00 0.00 78 PRO A CA 9
ATOM 11178 C C . PRO A 1 78 ? 10.363 -5.260 -18.839 1.00 0.00 78 PRO A C 9
ATOM 11179 O O . PRO A 1 78 ? 10.404 -6.218 -18.067 1.00 0.00 78 PRO A O 9
ATOM 11190 N N . VAL A 1 79 ? 9.234 -4.814 -19.380 1.00 0.00 79 VAL A N 9
ATOM 11191 C CA . VAL A 1 79 ? 7.949 -5.439 -19.091 1.00 0.00 79 VAL A CA 9
ATOM 11192 C C . VAL A 1 79 ? 7.554 -6.418 -20.191 1.00 0.00 79 VAL A C 9
ATOM 11193 O O . VAL A 1 79 ? 7.377 -6.031 -21.346 1.00 0.00 79 VAL A O 9
ATOM 11206 N N . SER A 1 80 ? 7.416 -7.688 -19.825 1.00 0.00 80 SER A N 9
ATOM 11207 C CA . SER A 1 80 ? 7.045 -8.724 -20.782 1.00 0.00 80 SER A CA 9
ATOM 11208 C C . SER A 1 80 ? 5.735 -9.393 -20.376 1.00 0.00 80 SER A C 9
ATOM 11209 O O . SER A 1 80 ? 5.464 -9.586 -19.192 1.00 0.00 80 SER A O 9
ATOM 11217 N N . GLY A 1 81 ? 4.925 -9.746 -21.371 1.00 0.00 81 GLY A N 9
ATOM 11218 C CA . GLY A 1 81 ? 3.653 -10.389 -21.099 1.00 0.00 81 GLY A CA 9
ATOM 11219 C C . GLY A 1 81 ? 3.352 -11.512 -22.071 1.00 0.00 81 GLY A 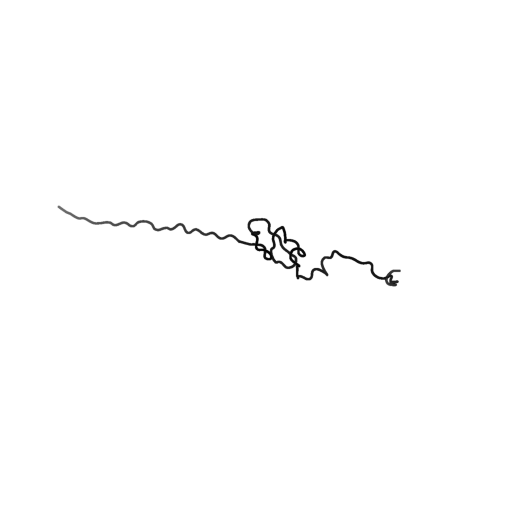C 9
ATOM 11220 O O . GLY A 1 81 ? 2.607 -11.343 -23.036 1.00 0.00 81 GLY A O 9
ATOM 11224 N N . PRO A 1 82 ? 3.942 -12.691 -21.822 1.00 0.00 82 PRO A N 9
ATOM 11225 C CA . PRO A 1 82 ? 3.749 -13.869 -22.673 1.00 0.00 82 PRO A CA 9
ATOM 11226 C C . PRO A 1 82 ? 2.340 -14.440 -22.561 1.00 0.00 82 PRO A C 9
ATOM 11227 O O . PRO A 1 82 ? 1.570 -14.051 -21.682 1.00 0.00 82 PRO A O 9
ATOM 11238 N N . SER A 1 83 ? 2.008 -15.365 -23.456 1.00 0.00 83 SER A N 9
ATOM 11239 C CA . SER A 1 83 ? 0.689 -15.987 -23.459 1.00 0.00 83 SER A CA 9
ATOM 11240 C C . SER A 1 83 ? 0.589 -17.052 -22.372 1.00 0.00 83 SER A C 9
ATOM 11241 O O . SER A 1 83 ? 1.601 -17.539 -21.869 1.00 0.00 83 SER A O 9
ATOM 11249 N N . SER A 1 84 ? -0.641 -17.410 -22.014 1.00 0.00 84 SER A N 9
ATOM 11250 C CA . SER A 1 84 ? -0.875 -18.414 -20.984 1.00 0.00 84 SER A CA 9
ATOM 11251 C C . SER A 1 84 ? -0.573 -19.814 -21.511 1.00 0.00 84 SER A C 9
ATOM 11252 O O . SER A 1 84 ? -0.902 -20.145 -22.649 1.00 0.00 84 SER A O 9
ATOM 11260 N N . GLY A 1 85 ? 0.056 -20.632 -20.673 1.00 0.00 85 GLY A N 9
ATOM 11261 C CA . GLY A 1 85 ? 0.393 -21.986 -21.071 1.00 0.00 85 GLY A CA 9
ATOM 11262 C C . GLY A 1 85 ? 0.471 -22.935 -19.891 1.00 0.00 85 GLY A C 9
ATOM 11263 O O . GLY A 1 85 ? 0.952 -22.536 -18.832 1.00 0.00 85 GLY A O 9
ATOM 11269 N N . GLY A 1 1 ? -56.218 59.291 -33.921 1.00 0.00 1 GLY A N 10
ATOM 11270 C CA . GLY A 1 1 ? -55.349 58.975 -32.802 1.00 0.00 1 GLY A CA 10
ATOM 11271 C C . GLY A 1 1 ? -55.087 57.488 -32.673 1.00 0.00 1 GLY A C 10
ATOM 11272 O O . GLY A 1 1 ? -55.756 56.675 -33.311 1.00 0.00 1 GLY A O 10
ATOM 11276 N N . SER A 1 2 ? -54.110 57.130 -31.846 1.00 0.00 2 SER A N 10
ATOM 11277 C CA . SER A 1 2 ? -53.758 55.731 -31.639 1.00 0.00 2 SER A CA 10
ATOM 11278 C C . SER A 1 2 ? -52.733 55.588 -30.517 1.00 0.00 2 SER A C 10
ATOM 11279 O O . SER A 1 2 ? -52.147 56.573 -30.068 1.00 0.00 2 SER A O 10
ATOM 11287 N N . SER A 1 3 ? -52.523 54.355 -30.069 1.00 0.00 3 SER A N 10
ATOM 11288 C CA . SER A 1 3 ? -51.573 54.082 -28.997 1.00 0.00 3 SER A CA 10
ATOM 11289 C C . SER A 1 3 ? -51.330 52.583 -28.855 1.00 0.00 3 SER A C 10
ATOM 11290 O O . SER A 1 3 ? -52.034 51.769 -29.451 1.00 0.00 3 SER A O 10
ATOM 11298 N N . GLY A 1 4 ? -50.326 52.225 -28.060 1.00 0.00 4 GLY A N 10
ATOM 11299 C CA . GLY A 1 4 ? -50.006 50.825 -27.853 1.00 0.00 4 GLY A CA 10
ATOM 11300 C C . GLY A 1 4 ? -48.641 50.629 -27.223 1.00 0.00 4 GLY A C 10
ATOM 11301 O O . GLY A 1 4 ? -47.759 51.475 -27.362 1.00 0.00 4 GLY A O 10
ATOM 11305 N N . SER A 1 5 ? -48.468 49.509 -26.527 1.00 0.00 5 SER A N 10
ATOM 11306 C CA . SER A 1 5 ? -47.202 49.207 -25.869 1.00 0.00 5 SER A CA 10
ATOM 11307 C C . SER A 1 5 ? -47.210 47.792 -25.300 1.00 0.00 5 SER A C 10
ATOM 11308 O O . SER A 1 5 ? -48.241 47.118 -25.296 1.00 0.00 5 SER A O 10
ATOM 11316 N N . SER A 1 6 ? -46.054 47.348 -24.819 1.00 0.00 6 SER A N 10
ATOM 11317 C CA . SER A 1 6 ? -45.925 46.011 -24.250 1.00 0.00 6 SER A CA 10
ATOM 11318 C C . SER A 1 6 ? -44.653 45.896 -23.416 1.00 0.00 6 SER A C 10
ATOM 11319 O O . SER A 1 6 ? -43.892 46.854 -23.287 1.00 0.00 6 SER A O 10
ATOM 11327 N N . GLY A 1 7 ? -44.428 44.713 -22.850 1.00 0.00 7 GLY A N 10
ATOM 11328 C CA . GLY A 1 7 ? -43.248 44.493 -22.035 1.00 0.00 7 GLY A CA 10
ATOM 11329 C C . GLY A 1 7 ? -43.124 43.055 -21.571 1.00 0.00 7 GLY A C 10
ATOM 11330 O O . GLY A 1 7 ? -44.059 42.500 -20.994 1.00 0.00 7 GLY A O 10
ATOM 11334 N N . ILE A 1 8 ? -41.968 42.451 -21.825 1.00 0.00 8 ILE A N 10
ATOM 11335 C CA . ILE A 1 8 ? -41.727 41.069 -21.430 1.00 0.00 8 ILE A CA 10
ATOM 11336 C C . ILE A 1 8 ? -40.406 40.935 -20.679 1.00 0.00 8 ILE A C 10
ATOM 11337 O O . ILE A 1 8 ? -39.401 41.537 -21.057 1.00 0.00 8 ILE A O 10
ATOM 11353 N N . HIS A 1 9 ? -40.415 40.139 -19.614 1.00 0.00 9 HIS A N 10
ATOM 11354 C CA . HIS A 1 9 ? -39.216 39.924 -18.811 1.00 0.00 9 HIS A CA 10
ATOM 11355 C C . HIS A 1 9 ? -39.226 38.533 -18.184 1.00 0.00 9 HIS A C 10
ATOM 11356 O O . HIS A 1 9 ? -40.280 37.913 -18.039 1.00 0.00 9 HIS A O 10
ATOM 11370 N N . HIS A 1 10 ? -38.045 38.048 -17.814 1.00 0.00 10 HIS A N 10
ATOM 11371 C CA . HIS A 1 10 ? -37.917 36.729 -17.203 1.00 0.00 10 HIS A CA 10
ATOM 11372 C C . HIS A 1 10 ? -36.655 36.646 -16.350 1.00 0.00 10 HIS A C 10
ATOM 11373 O O . HIS A 1 10 ? -35.653 37.301 -16.640 1.00 0.00 10 HIS A O 10
ATOM 11387 N N . LEU A 1 11 ? -36.710 35.838 -15.297 1.00 0.00 11 LEU A N 10
ATOM 11388 C CA . LEU A 1 11 ? -35.572 35.669 -14.401 1.00 0.00 11 LEU A CA 10
ATOM 11389 C C . LEU A 1 11 ? -35.275 34.191 -14.170 1.00 0.00 11 LEU A C 10
ATOM 11390 O O . LEU A 1 11 ? -36.044 33.470 -13.534 1.00 0.00 11 LEU A O 10
ATOM 11406 N N . PRO A 1 12 ? -34.132 33.727 -14.697 1.00 0.00 12 PRO A N 10
ATOM 11407 C CA . PRO A 1 12 ? -33.706 32.331 -14.559 1.00 0.00 12 PRO A CA 10
ATOM 11408 C C . PRO A 1 12 ? -33.300 31.987 -13.130 1.00 0.00 12 PRO A C 10
ATOM 11409 O O . PRO A 1 12 ? -32.598 32.744 -12.459 1.00 0.00 12 PRO A O 10
ATOM 11420 N N . PRO A 1 13 ? -33.752 30.819 -12.651 1.00 0.00 13 PRO A N 10
ATOM 11421 C CA . PRO A 1 13 ? -33.447 30.348 -11.297 1.00 0.00 13 PRO A CA 10
ATOM 11422 C C . PRO A 1 13 ? -31.981 29.961 -11.133 1.00 0.00 13 PRO A C 10
ATOM 11423 O O . PRO A 1 13 ? -31.321 29.569 -12.096 1.00 0.00 13 PRO A O 10
ATOM 11434 N N . VAL A 1 14 ? -31.477 30.074 -9.908 1.00 0.00 14 VAL A N 10
ATOM 11435 C CA . VAL A 1 14 ? -30.089 29.734 -9.619 1.00 0.00 14 VAL A CA 10
ATOM 11436 C C . VAL A 1 14 ? -29.976 28.945 -8.319 1.00 0.00 14 VAL A C 10
ATOM 11437 O O . VAL A 1 14 ? -30.580 29.304 -7.307 1.00 0.00 14 VAL A O 10
ATOM 11450 N N . LYS A 1 15 ? -29.198 27.869 -8.352 1.00 0.00 15 LYS A N 10
ATOM 11451 C CA . LYS A 1 15 ? -29.003 27.028 -7.177 1.00 0.00 15 LYS A CA 10
ATOM 11452 C C . LYS A 1 15 ? -27.970 25.940 -7.451 1.00 0.00 15 LYS A C 10
ATOM 11453 O O . LYS A 1 15 ? -27.849 25.456 -8.576 1.00 0.00 15 LYS A O 10
ATOM 11472 N N . ALA A 1 16 ? -27.229 25.559 -6.416 1.00 0.00 16 ALA A N 10
ATOM 11473 C CA . ALA A 1 16 ? -26.209 24.526 -6.546 1.00 0.00 16 ALA A CA 10
ATOM 11474 C C . ALA A 1 16 ? -25.975 23.816 -5.216 1.00 0.00 16 ALA A C 10
ATOM 11475 O O . ALA A 1 16 ? -25.672 24.438 -4.198 1.00 0.00 16 ALA A O 10
ATOM 11482 N N . PRO A 1 17 ? -26.119 22.483 -5.223 1.00 0.00 17 PRO A N 10
ATOM 11483 C CA . PRO A 1 17 ? -25.927 21.660 -4.025 1.00 0.00 17 PRO A CA 10
ATOM 11484 C C . PRO A 1 17 ? -24.467 21.598 -3.592 1.00 0.00 17 PRO A C 10
ATOM 11485 O O . PRO A 1 17 ? -23.561 21.847 -4.388 1.00 0.00 17 PRO A O 10
ATOM 11496 N N . LEU A 1 18 ? -24.244 21.265 -2.325 1.00 0.00 18 LEU A N 10
ATOM 11497 C CA . LEU A 1 18 ? -22.892 21.170 -1.785 1.00 0.00 18 LEU A CA 10
ATOM 11498 C C . LEU A 1 18 ? -22.420 19.720 -1.750 1.00 0.00 18 LEU A C 10
ATOM 11499 O O . LEU A 1 18 ? -21.317 19.406 -2.197 1.00 0.00 18 LEU A O 10
ATOM 11515 N N . GLN A 1 19 ? -23.264 18.841 -1.219 1.00 0.00 19 GLN A N 10
ATOM 11516 C CA . GLN A 1 19 ? -22.933 17.424 -1.128 1.00 0.00 19 GLN A CA 10
ATOM 11517 C C . GLN A 1 19 ? -21.550 17.226 -0.516 1.00 0.00 19 GLN A C 10
ATOM 11518 O O . GLN A 1 19 ? -20.772 16.387 -0.970 1.00 0.00 19 GLN A O 10
ATOM 11532 N N . THR A 1 20 ? -21.249 18.005 0.518 1.00 0.00 20 THR A N 10
ATOM 11533 C CA . THR A 1 20 ? -19.959 17.917 1.192 1.00 0.00 20 THR A CA 10
ATOM 11534 C C . THR A 1 20 ? -19.795 16.573 1.891 1.00 0.00 20 THR A C 10
ATOM 11535 O O . THR A 1 20 ? -20.128 16.428 3.068 1.00 0.00 20 THR A O 10
ATOM 11546 N N . LYS A 1 21 ? -19.279 15.590 1.160 1.00 0.00 21 LYS A N 10
ATOM 11547 C CA . LYS A 1 21 ? -19.068 14.257 1.711 1.00 0.00 21 LYS A CA 10
ATOM 11548 C C . LYS A 1 21 ? -17.629 13.800 1.493 1.00 0.00 21 LYS A C 10
ATOM 11549 O O . LYS A 1 21 ? -17.159 13.713 0.359 1.00 0.00 21 LYS A O 10
ATOM 11568 N N . LYS A 1 22 ? -16.935 13.507 2.587 1.00 0.00 22 LYS A N 10
ATOM 11569 C CA . LYS A 1 22 ? -15.550 13.056 2.517 1.00 0.00 22 LYS A CA 10
ATOM 11570 C C . LYS A 1 22 ? -15.479 11.553 2.266 1.00 0.00 22 LYS A C 10
ATOM 11571 O O . LYS A 1 22 ? -16.323 10.793 2.741 1.00 0.00 22 LYS A O 10
ATOM 11590 N N . LYS A 1 23 ? -14.467 11.130 1.516 1.00 0.00 23 LYS A N 10
ATOM 11591 C CA . LYS A 1 23 ? -14.283 9.718 1.203 1.00 0.00 23 LYS A CA 10
ATOM 11592 C C . LYS A 1 23 ? -12.820 9.414 0.897 1.00 0.00 23 LYS A C 10
ATOM 11593 O O . LYS A 1 23 ? -12.035 10.319 0.615 1.00 0.00 23 LYS A O 10
ATOM 11612 N N . ILE A 1 24 ? -12.462 8.136 0.952 1.00 0.00 24 ILE A N 10
ATOM 11613 C CA . ILE A 1 24 ? -11.094 7.713 0.678 1.00 0.00 24 ILE A CA 10
ATOM 11614 C C . ILE A 1 24 ? -10.904 7.392 -0.801 1.00 0.00 24 ILE A C 10
ATOM 11615 O O . ILE A 1 24 ? -11.558 6.501 -1.342 1.00 0.00 24 ILE A O 10
ATOM 11631 N N . MET A 1 25 ? -10.003 8.124 -1.448 1.00 0.00 25 MET A N 10
ATOM 11632 C CA . MET A 1 25 ? -9.724 7.914 -2.864 1.00 0.00 25 MET A CA 10
ATOM 11633 C C . MET A 1 25 ? -8.222 7.878 -3.123 1.00 0.00 25 MET A C 10
ATOM 11634 O O . MET A 1 25 ? -7.483 8.759 -2.680 1.00 0.00 25 MET A O 10
ATOM 11648 N N . LYS A 1 26 ? -7.774 6.854 -3.842 1.00 0.00 26 LYS A N 10
ATOM 11649 C CA . LYS A 1 26 ? -6.359 6.703 -4.161 1.00 0.00 26 LYS A CA 10
ATOM 11650 C C . LYS A 1 26 ? -6.170 5.814 -5.386 1.00 0.00 26 LYS A C 10
ATOM 11651 O O . LYS A 1 26 ? -7.017 4.976 -5.694 1.00 0.00 26 LYS A O 10
ATOM 11670 N N . HIS A 1 27 ? -5.052 6.002 -6.080 1.00 0.00 27 HIS A N 10
ATOM 11671 C CA . HIS A 1 27 ? -4.750 5.215 -7.271 1.00 0.00 27 HIS A CA 10
ATOM 11672 C C . HIS A 1 27 ? -3.244 5.036 -7.437 1.00 0.00 27 HIS A C 10
ATOM 11673 O O . HIS A 1 27 ? -2.455 5.845 -6.948 1.00 0.00 27 HIS A O 10
ATOM 11687 N N . CYS A 1 28 ? -2.852 3.972 -8.129 1.00 0.00 28 CYS A N 10
ATOM 11688 C CA . CYS A 1 28 ? -1.441 3.686 -8.359 1.00 0.00 28 CYS A CA 10
ATOM 11689 C C . CYS A 1 28 ? -0.670 4.965 -8.669 1.00 0.00 28 CYS A C 10
ATOM 11690 O O . CYS A 1 28 ? -1.193 5.879 -9.308 1.00 0.00 28 CYS A O 10
ATOM 11697 N N . PHE A 1 29 ? 0.576 5.024 -8.212 1.00 0.00 29 PHE A N 10
ATOM 11698 C CA . PHE A 1 29 ? 1.420 6.192 -8.439 1.00 0.00 29 PHE A CA 10
ATOM 11699 C C . PHE A 1 29 ? 2.289 6.001 -9.679 1.00 0.00 29 PHE A C 10
ATOM 11700 O O . PHE A 1 29 ? 2.771 6.970 -10.268 1.00 0.00 29 PHE A O 10
ATOM 11717 N N . LEU A 1 30 ? 2.487 4.747 -10.068 1.00 0.00 30 LEU A N 10
ATOM 11718 C CA . LEU A 1 30 ? 3.298 4.428 -11.238 1.00 0.00 30 LEU A CA 10
ATOM 11719 C C . LEU A 1 30 ? 2.544 4.742 -12.526 1.00 0.00 30 LEU A C 10
ATOM 11720 O O . LEU A 1 30 ? 2.885 5.683 -13.244 1.00 0.00 30 LEU A O 10
ATOM 11736 N N . CYS A 1 31 ? 1.517 3.949 -12.813 1.00 0.00 31 CYS A N 10
ATOM 11737 C CA . CYS A 1 31 ? 0.713 4.143 -14.013 1.00 0.00 31 CYS A CA 10
ATOM 11738 C C . CYS A 1 31 ? -0.470 5.067 -13.733 1.00 0.00 31 CYS A C 10
ATOM 11739 O O . CYS A 1 31 ? -0.756 5.978 -14.507 1.00 0.00 31 CYS A O 10
ATOM 11746 N N . GLY A 1 32 ? -1.153 4.823 -12.618 1.00 0.00 32 GLY A N 10
ATOM 11747 C CA . GLY A 1 32 ? -2.295 5.640 -12.255 1.00 0.00 32 GLY A CA 10
ATOM 11748 C C . GLY A 1 32 ? -3.585 4.845 -12.207 1.00 0.00 32 GLY A C 10
ATOM 11749 O O . GLY A 1 32 ? -4.676 5.413 -12.269 1.00 0.00 32 GLY A O 10
ATOM 11753 N N . LYS A 1 33 ? -3.462 3.527 -12.098 1.00 0.00 33 LYS A N 10
ATOM 11754 C CA . LYS A 1 33 ? -4.626 2.651 -12.042 1.00 0.00 33 LYS A CA 10
ATOM 11755 C C . LYS A 1 33 ? -5.488 2.968 -10.824 1.00 0.00 33 LYS A C 10
ATOM 11756 O O . LYS A 1 33 ? -4.973 3.312 -9.760 1.00 0.00 33 LYS A O 10
ATOM 11775 N N . LYS A 1 34 ? -6.801 2.848 -10.986 1.00 0.00 34 LYS A N 10
ATOM 11776 C CA . LYS A 1 34 ? -7.735 3.118 -9.899 1.00 0.00 34 LYS A CA 10
ATOM 11777 C C . LYS A 1 34 ? -7.748 1.970 -8.895 1.00 0.00 34 LYS A C 10
ATOM 11778 O O . LYS A 1 34 ? -8.425 0.962 -9.099 1.00 0.00 34 LYS A O 10
ATOM 11797 N N . THR A 1 35 ? -6.997 2.130 -7.810 1.00 0.00 35 THR A N 10
ATOM 11798 C CA . THR A 1 35 ? -6.923 1.107 -6.774 1.00 0.00 35 THR A CA 10
ATOM 11799 C C . THR A 1 35 ? -7.899 1.401 -5.641 1.00 0.00 35 THR A C 10
ATOM 11800 O O . THR A 1 35 ? -7.838 2.459 -5.015 1.00 0.00 35 THR A O 10
ATOM 11811 N N . GLY A 1 36 ? -8.799 0.458 -5.380 1.00 0.00 36 GLY A N 10
ATOM 11812 C CA . GLY A 1 36 ? -9.774 0.635 -4.321 1.00 0.00 36 GLY A CA 10
ATOM 11813 C C . GLY A 1 36 ? -9.226 0.259 -2.959 1.00 0.00 36 GLY A C 10
ATOM 11814 O O . GLY A 1 36 ? -8.345 0.935 -2.427 1.00 0.00 36 GLY A O 10
ATOM 11818 N N . LEU A 1 37 ? -9.749 -0.822 -2.391 1.00 0.00 37 LEU A N 10
ATOM 11819 C CA . LEU A 1 37 ? -9.307 -1.288 -1.080 1.00 0.00 37 LEU A CA 10
ATOM 11820 C C . LEU A 1 37 ? -8.430 -2.529 -1.210 1.00 0.00 37 LEU A C 10
ATOM 11821 O O . LEU A 1 37 ? -7.265 -2.522 -0.813 1.00 0.00 37 LEU A O 10
ATOM 11837 N N . ALA A 1 38 ? -8.997 -3.592 -1.771 1.00 0.00 38 ALA A N 10
ATOM 11838 C CA . ALA A 1 38 ? -8.266 -4.839 -1.958 1.00 0.00 38 ALA A CA 10
ATOM 11839 C C . ALA A 1 38 ? -7.161 -4.677 -2.996 1.00 0.00 38 ALA A C 10
ATOM 11840 O O . ALA A 1 38 ? -6.047 -5.172 -2.816 1.00 0.00 38 ALA A O 10
ATOM 11847 N N . THR A 1 39 ? -7.475 -3.981 -4.085 1.00 0.00 39 THR A N 10
ATOM 11848 C CA . THR A 1 39 ? -6.510 -3.756 -5.153 1.00 0.00 39 THR A CA 10
ATOM 11849 C C . THR A 1 39 ? -5.392 -2.826 -4.697 1.00 0.00 39 THR A C 10
ATOM 11850 O O . THR A 1 39 ? -4.271 -2.892 -5.202 1.00 0.00 39 THR A O 10
ATOM 11861 N N . SER A 1 40 ? -5.703 -1.960 -3.737 1.00 0.00 40 SER A N 10
ATOM 11862 C CA . SER A 1 40 ? -4.724 -1.014 -3.215 1.00 0.00 40 SER A CA 10
ATOM 11863 C C . SER A 1 40 ? -3.751 -1.708 -2.266 1.00 0.00 40 SER A C 10
ATOM 11864 O O . SER A 1 40 ? -4.162 -2.377 -1.318 1.00 0.00 40 SER A O 10
ATOM 11872 N N . PHE A 1 41 ? -2.459 -1.542 -2.528 1.00 0.00 41 PHE A N 10
ATOM 11873 C CA . PHE A 1 41 ? -1.426 -2.152 -1.699 1.00 0.00 41 PHE A CA 10
ATOM 11874 C C . PHE A 1 41 ? -0.473 -1.094 -1.151 1.00 0.00 41 PHE A C 10
ATOM 11875 O O . PHE A 1 41 ? -0.492 0.057 -1.586 1.00 0.00 41 PHE A O 10
ATOM 11892 N N . GLU A 1 42 ? 0.357 -1.493 -0.192 1.00 0.00 42 GLU A N 10
ATOM 11893 C CA . GLU A 1 42 ? 1.315 -0.578 0.417 1.00 0.00 42 GLU A CA 10
ATOM 11894 C C . GLU A 1 42 ? 2.741 -1.100 0.259 1.00 0.00 42 GLU A C 10
ATOM 11895 O O . GLU A 1 42 ? 3.027 -2.260 0.559 1.00 0.00 42 GLU A O 10
ATOM 11907 N N . CYS A 1 43 ? 3.632 -0.235 -0.215 1.00 0.00 43 CYS A N 10
ATOM 11908 C CA . CYS A 1 43 ? 5.027 -0.607 -0.415 1.00 0.00 43 CYS A CA 10
ATOM 11909 C C . CYS A 1 43 ? 5.897 -0.087 0.726 1.00 0.00 43 CYS A C 10
ATOM 11910 O O . CYS A 1 43 ? 5.485 0.791 1.484 1.00 0.00 43 CYS A O 10
ATOM 11917 N N . ARG A 1 44 ? 7.102 -0.637 0.842 1.00 0.00 44 ARG A N 10
ATOM 11918 C CA . ARG A 1 44 ? 8.029 -0.230 1.890 1.00 0.00 44 ARG A CA 10
ATOM 11919 C C . ARG A 1 44 ? 8.184 1.288 1.921 1.00 0.00 44 ARG A C 10
ATOM 11920 O O . ARG A 1 44 ? 8.336 1.886 2.987 1.00 0.00 44 ARG A O 10
ATOM 11941 N N . CYS A 1 45 ? 8.143 1.905 0.745 1.00 0.00 45 CYS A N 10
ATOM 11942 C CA . CYS A 1 45 ? 8.279 3.353 0.636 1.00 0.00 45 CYS A CA 10
ATOM 11943 C C . CYS A 1 45 ? 6.997 4.054 1.074 1.00 0.00 45 CYS A C 10
ATOM 11944 O O . CYS A 1 45 ? 7.038 5.130 1.670 1.00 0.00 45 CYS A O 10
ATOM 11951 N N . GLY A 1 46 ? 5.858 3.436 0.775 1.00 0.00 46 GLY A N 10
ATOM 11952 C CA . GLY A 1 46 ? 4.580 4.015 1.145 1.00 0.00 46 GLY A CA 10
ATOM 11953 C C . GLY A 1 46 ? 3.687 4.264 -0.055 1.00 0.00 46 GLY A C 10
ATOM 11954 O O . GLY A 1 46 ? 2.473 4.083 0.020 1.00 0.00 46 GLY A O 10
ATOM 11958 N N . ASN A 1 47 ? 4.290 4.680 -1.163 1.00 0.00 47 ASN A N 10
ATOM 11959 C CA . ASN A 1 47 ? 3.541 4.957 -2.383 1.00 0.00 47 ASN A CA 10
ATOM 11960 C C . ASN A 1 47 ? 2.570 3.822 -2.694 1.00 0.00 47 ASN A C 10
ATOM 11961 O O . ASN A 1 47 ? 2.902 2.647 -2.540 1.00 0.00 47 ASN A O 10
ATOM 11972 N N . ASN A 1 48 ? 1.368 4.182 -3.133 1.00 0.00 48 ASN A N 10
ATOM 11973 C CA . ASN A 1 48 ? 0.348 3.194 -3.465 1.00 0.00 48 ASN A CA 10
ATOM 11974 C C . ASN A 1 48 ? 0.417 2.816 -4.942 1.00 0.00 48 ASN A C 10
ATOM 11975 O O . ASN A 1 48 ? 0.415 3.683 -5.816 1.00 0.00 48 ASN A O 10
ATOM 11986 N N . PHE A 1 49 ? 0.479 1.517 -5.212 1.00 0.00 49 PHE A N 10
ATOM 11987 C CA . PHE A 1 49 ? 0.550 1.023 -6.582 1.00 0.00 49 PHE A CA 10
ATOM 11988 C C . PHE A 1 49 ? -0.546 -0.005 -6.847 1.00 0.00 49 PHE A C 10
ATOM 11989 O O . PHE A 1 49 ? -1.261 -0.418 -5.933 1.00 0.00 49 PHE A O 10
ATOM 12006 N N . CYS A 1 50 ? -0.674 -0.414 -8.105 1.00 0.00 50 CYS A N 10
ATOM 12007 C CA . CYS A 1 50 ? -1.683 -1.392 -8.493 1.00 0.00 50 CYS A CA 10
ATOM 12008 C C . CYS A 1 50 ? -1.206 -2.811 -8.197 1.00 0.00 50 CYS A C 10
ATOM 12009 O O . CYS A 1 50 ? -0.038 -3.031 -7.876 1.00 0.00 50 CYS A O 10
ATOM 12016 N N . ALA A 1 51 ? -2.118 -3.771 -8.308 1.00 0.00 51 ALA A N 10
ATOM 12017 C CA . ALA A 1 51 ? -1.791 -5.169 -8.054 1.00 0.00 51 ALA A CA 10
ATOM 12018 C C . ALA A 1 51 ? -0.635 -5.631 -8.935 1.00 0.00 51 ALA A C 10
ATOM 12019 O O . ALA A 1 51 ? 0.077 -6.576 -8.597 1.00 0.00 51 ALA A O 10
ATOM 12026 N N . SER A 1 52 ? -0.455 -4.958 -10.068 1.00 0.00 52 SER A N 10
ATOM 12027 C CA . SER A 1 52 ? 0.612 -5.302 -11.000 1.00 0.00 52 SER A CA 10
ATOM 12028 C C . SER A 1 52 ? 1.920 -4.624 -10.603 1.00 0.00 52 SER A C 10
ATOM 12029 O O . SER A 1 52 ? 3.003 -5.174 -10.803 1.00 0.00 52 SER A O 10
ATOM 12037 N N . HIS A 1 53 ? 1.810 -3.426 -10.038 1.00 0.00 53 HIS A N 10
ATOM 12038 C CA . HIS A 1 53 ? 2.983 -2.672 -9.612 1.00 0.00 53 HIS A CA 10
ATOM 12039 C C . HIS A 1 53 ? 3.031 -2.555 -8.092 1.00 0.00 53 HIS A C 10
ATOM 12040 O O . HIS A 1 53 ? 3.684 -1.664 -7.548 1.00 0.00 53 HIS A O 10
ATOM 12054 N N . ARG A 1 54 ? 2.335 -3.460 -7.411 1.00 0.00 54 ARG A N 10
ATOM 12055 C CA . ARG A 1 54 ? 2.297 -3.457 -5.954 1.00 0.00 54 ARG A CA 10
ATOM 12056 C C . ARG A 1 54 ? 3.663 -3.813 -5.374 1.00 0.00 54 ARG A C 10
ATOM 12057 O O . ARG A 1 54 ? 4.012 -3.383 -4.274 1.00 0.00 54 ARG A O 10
ATOM 12078 N N . TYR A 1 55 ? 4.430 -4.599 -6.120 1.00 0.00 55 TYR A N 10
ATOM 12079 C CA . TYR A 1 55 ? 5.756 -5.015 -5.678 1.00 0.00 55 TYR A CA 10
ATOM 12080 C C . TYR A 1 55 ? 6.759 -3.874 -5.817 1.00 0.00 55 TYR A C 10
ATOM 12081 O O . TYR A 1 55 ? 6.650 -3.043 -6.718 1.00 0.00 55 TYR A O 10
ATOM 12099 N N . ALA A 1 56 ? 7.737 -3.842 -4.918 1.00 0.00 56 ALA A N 10
ATOM 12100 C CA . ALA A 1 56 ? 8.762 -2.806 -4.940 1.00 0.00 56 ALA A CA 10
ATOM 12101 C C . ALA A 1 56 ? 9.523 -2.815 -6.261 1.00 0.00 56 ALA A C 10
ATOM 12102 O O . ALA A 1 56 ? 9.575 -1.806 -6.964 1.00 0.00 56 ALA A O 10
ATOM 12109 N N . GLU A 1 57 ? 10.112 -3.960 -6.592 1.00 0.00 57 GLU A N 10
ATOM 12110 C CA . GLU A 1 57 ? 10.872 -4.097 -7.829 1.00 0.00 57 GLU A CA 10
ATOM 12111 C C . GLU A 1 57 ? 10.043 -3.649 -9.029 1.00 0.00 57 GLU A C 10
ATOM 12112 O O . GLU A 1 57 ? 10.566 -3.055 -9.971 1.00 0.00 57 GLU A O 10
ATOM 12124 N N . ALA A 1 58 ? 8.747 -3.939 -8.987 1.00 0.00 58 ALA A N 10
ATOM 12125 C CA . ALA A 1 58 ? 7.845 -3.566 -10.069 1.00 0.00 58 ALA A CA 10
ATOM 12126 C C . ALA A 1 58 ? 7.992 -2.089 -10.421 1.00 0.00 58 ALA A C 10
ATOM 12127 O O . ALA A 1 58 ? 7.983 -1.716 -11.595 1.00 0.00 58 ALA A O 10
ATOM 12134 N N . HIS A 1 59 ? 8.125 -1.252 -9.397 1.00 0.00 59 HIS A N 10
ATOM 12135 C CA . HIS A 1 59 ? 8.274 0.185 -9.599 1.00 0.00 59 HIS A CA 10
ATOM 12136 C C . HIS A 1 59 ? 9.632 0.667 -9.097 1.00 0.00 59 HIS A C 10
ATOM 12137 O O . HIS A 1 59 ? 9.759 1.782 -8.595 1.00 0.00 59 HIS A O 10
ATOM 12151 N N . GLY A 1 60 ? 10.645 -0.184 -9.236 1.00 0.00 60 GLY A N 10
ATOM 12152 C CA . GLY A 1 60 ? 11.979 0.173 -8.791 1.00 0.00 60 GLY A CA 10
ATOM 12153 C C . GLY A 1 60 ? 11.968 0.942 -7.485 1.00 0.00 60 GLY A C 10
ATOM 12154 O O . GLY A 1 60 ? 12.482 2.059 -7.410 1.00 0.00 60 GLY A O 10
ATOM 12158 N N . CYS A 1 61 ? 11.381 0.346 -6.454 1.00 0.00 61 CYS A N 10
ATOM 12159 C CA . CYS A 1 61 ? 11.303 0.983 -5.144 1.00 0.00 61 CYS A CA 10
ATOM 12160 C C . CYS A 1 61 ? 12.630 1.642 -4.781 1.00 0.00 61 CYS A C 10
ATOM 12161 O O . CYS A 1 61 ? 13.667 1.338 -5.368 1.00 0.00 61 CYS A O 10
ATOM 12168 N N . ASN A 1 62 ? 12.587 2.547 -3.808 1.00 0.00 62 ASN A N 10
ATOM 12169 C CA . ASN A 1 62 ? 13.785 3.250 -3.365 1.00 0.00 62 ASN A CA 10
ATOM 12170 C C . ASN A 1 62 ? 14.164 2.841 -1.945 1.00 0.00 62 ASN A C 10
ATOM 12171 O O . ASN A 1 62 ? 15.338 2.631 -1.641 1.00 0.00 62 ASN A O 10
ATOM 12182 N N . TYR A 1 63 ? 13.161 2.728 -1.081 1.00 0.00 63 TYR A N 10
ATOM 12183 C CA . TYR A 1 63 ? 13.388 2.344 0.307 1.00 0.00 63 TYR A CA 10
ATOM 12184 C C . TYR A 1 63 ? 14.347 1.161 0.396 1.00 0.00 63 TYR A C 10
ATOM 12185 O O . TYR A 1 63 ? 14.035 0.060 -0.059 1.00 0.00 63 TYR A O 10
ATOM 12203 N N . ASP A 1 64 ? 15.514 1.396 0.985 1.00 0.00 64 ASP A N 10
ATOM 12204 C CA . ASP A 1 64 ? 16.518 0.350 1.136 1.00 0.00 64 ASP A CA 10
ATOM 12205 C C . ASP A 1 64 ? 16.016 -0.758 2.057 1.00 0.00 64 ASP A C 10
ATOM 12206 O O . ASP A 1 64 ? 15.784 -0.533 3.245 1.00 0.00 64 ASP A O 10
ATOM 12215 N N . TYR A 1 65 ? 15.849 -1.952 1.500 1.00 0.00 65 TYR A N 10
ATOM 12216 C CA . TYR A 1 65 ? 15.370 -3.094 2.271 1.00 0.00 65 TYR A CA 10
ATOM 12217 C C . TYR A 1 65 ? 16.499 -4.085 2.535 1.00 0.00 65 TYR A C 10
ATOM 12218 O O . TYR A 1 65 ? 16.488 -5.207 2.029 1.00 0.00 65 TYR A O 10
ATOM 12236 N N . LYS A 1 66 ? 17.474 -3.662 3.333 1.00 0.00 66 LYS A N 10
ATOM 12237 C CA . LYS A 1 66 ? 18.611 -4.510 3.668 1.00 0.00 66 LYS A CA 10
ATOM 12238 C C . LYS A 1 66 ? 18.181 -5.667 4.564 1.00 0.00 66 LYS A C 10
ATOM 12239 O O . LYS A 1 66 ? 17.193 -5.568 5.292 1.00 0.00 66 LYS A O 10
ATOM 12258 N N . SER A 1 67 ? 18.931 -6.764 4.508 1.00 0.00 67 SER A N 10
ATOM 12259 C CA . SER A 1 67 ? 18.625 -7.941 5.313 1.00 0.00 67 SER A CA 10
ATOM 12260 C C . SER A 1 67 ? 17.142 -8.289 5.225 1.00 0.00 67 SER A C 10
ATOM 12261 O O . SER A 1 67 ? 16.568 -8.845 6.161 1.00 0.00 67 SER A O 10
ATOM 12269 N N . ALA A 1 68 ? 16.529 -7.957 4.094 1.00 0.00 68 ALA A N 10
ATOM 12270 C CA . ALA A 1 68 ? 15.114 -8.235 3.882 1.00 0.00 68 ALA A CA 10
ATOM 12271 C C . ALA A 1 68 ? 14.916 -9.255 2.766 1.00 0.00 68 ALA A C 10
ATOM 12272 O O . ALA A 1 68 ? 14.183 -10.230 2.925 1.00 0.00 68 ALA A O 10
ATOM 12279 N N . GLY A 1 69 ? 15.575 -9.022 1.634 1.00 0.00 69 GLY A N 10
ATOM 12280 C CA . GLY A 1 69 ? 15.458 -9.929 0.507 1.00 0.00 69 GLY A CA 10
ATOM 12281 C C . GLY A 1 69 ? 16.132 -9.393 -0.740 1.00 0.00 69 GLY A C 10
ATOM 12282 O O . GLY A 1 69 ? 15.805 -8.304 -1.211 1.00 0.00 69 GLY A O 10
ATOM 12286 N N . ARG A 1 70 ? 17.076 -10.159 -1.276 1.00 0.00 70 ARG A N 10
ATOM 12287 C CA . ARG A 1 70 ? 17.800 -9.754 -2.475 1.00 0.00 70 ARG A CA 10
ATOM 12288 C C . ARG A 1 70 ? 16.881 -9.760 -3.693 1.00 0.00 70 ARG A C 10
ATOM 12289 O O . ARG A 1 70 ? 16.838 -8.794 -4.455 1.00 0.00 70 ARG A O 10
ATOM 12310 N N . ARG A 1 71 ? 16.149 -10.855 -3.870 1.00 0.00 71 ARG A N 10
ATOM 12311 C CA . ARG A 1 71 ? 15.232 -10.988 -4.996 1.00 0.00 71 ARG A CA 10
ATOM 12312 C C . ARG A 1 71 ? 13.978 -11.755 -4.588 1.00 0.00 71 ARG A C 10
ATOM 12313 O O . ARG A 1 71 ? 14.039 -12.677 -3.774 1.00 0.00 71 ARG A O 10
ATOM 12334 N N . TYR A 1 72 ? 12.843 -11.368 -5.159 1.00 0.00 72 TYR A N 10
ATOM 12335 C CA . TYR A 1 72 ? 11.573 -12.017 -4.853 1.00 0.00 72 TYR A CA 10
ATOM 12336 C C . TYR A 1 72 ? 11.335 -13.209 -5.775 1.00 0.00 72 TYR A C 10
ATOM 12337 O O . TYR A 1 72 ? 10.989 -14.301 -5.321 1.00 0.00 72 TYR A O 10
ATOM 12355 N N . LEU A 1 73 ? 11.522 -12.992 -7.072 1.00 0.00 73 LEU A N 10
ATOM 12356 C CA . LEU A 1 73 ? 11.328 -14.047 -8.060 1.00 0.00 73 LEU A CA 10
ATOM 12357 C C . LEU A 1 73 ? 12.101 -13.743 -9.340 1.00 0.00 73 LEU A C 10
ATOM 12358 O O . LEU A 1 73 ? 12.667 -12.662 -9.491 1.00 0.00 73 LEU A O 10
ATOM 12374 N N . GLU A 1 74 ? 12.117 -14.705 -10.257 1.00 0.00 74 GLU A N 10
ATOM 12375 C CA . GLU A 1 74 ? 12.819 -14.539 -11.524 1.00 0.00 74 GLU A CA 10
ATOM 12376 C C . GLU A 1 74 ? 11.949 -13.798 -12.536 1.00 0.00 74 GLU A C 10
ATOM 12377 O O . GLU A 1 74 ? 10.723 -13.897 -12.503 1.00 0.00 74 GLU A O 10
ATOM 12389 N N . GLU A 1 75 ? 12.593 -13.058 -13.432 1.00 0.00 75 GLU A N 10
ATOM 12390 C CA . GLU A 1 75 ? 11.878 -12.299 -14.452 1.00 0.00 75 GLU A CA 10
ATOM 12391 C C . GLU A 1 75 ? 12.450 -12.578 -15.839 1.00 0.00 75 GLU A C 10
ATOM 12392 O O . GLU A 1 75 ? 13.514 -13.182 -15.973 1.00 0.00 75 GLU A O 10
ATOM 12404 N N . ALA A 1 76 ? 11.735 -12.134 -16.867 1.00 0.00 76 ALA A N 10
ATOM 12405 C CA . ALA A 1 76 ? 12.171 -12.334 -18.244 1.00 0.00 76 ALA A CA 10
ATOM 12406 C C . ALA A 1 76 ? 11.765 -11.158 -19.125 1.00 0.00 76 ALA A C 10
ATOM 12407 O O . ALA A 1 76 ? 10.591 -10.794 -19.187 1.00 0.00 76 ALA A O 10
ATOM 12414 N N . ASN A 1 77 ? 12.742 -10.568 -19.805 1.00 0.00 77 ASN A N 10
ATOM 12415 C CA . ASN A 1 77 ? 12.485 -9.432 -20.682 1.00 0.00 77 ASN A CA 10
ATOM 12416 C C . ASN A 1 77 ? 12.053 -9.901 -22.068 1.00 0.00 77 ASN A C 10
ATOM 12417 O O . ASN A 1 77 ? 12.573 -10.876 -22.610 1.00 0.00 77 ASN A O 10
ATOM 12428 N N . PRO A 1 78 ? 11.079 -9.191 -22.656 1.00 0.00 78 PRO A N 10
ATOM 12429 C CA . PRO A 1 78 ? 10.556 -9.515 -23.987 1.00 0.00 78 PRO A CA 10
ATOM 12430 C C . PRO A 1 78 ? 11.567 -9.229 -25.092 1.00 0.00 78 PRO A C 10
ATOM 12431 O O . PRO A 1 78 ? 12.665 -8.736 -24.832 1.00 0.00 78 PRO A O 10
ATOM 12442 N N . VAL A 1 79 ? 11.190 -9.541 -26.328 1.00 0.00 79 VAL A N 10
ATOM 12443 C CA . VAL A 1 79 ? 12.063 -9.317 -27.474 1.00 0.00 79 VAL A CA 10
ATOM 12444 C C . VAL A 1 79 ? 11.441 -8.328 -28.453 1.00 0.00 79 VAL A C 10
ATOM 12445 O O . VAL A 1 79 ? 10.227 -8.320 -28.657 1.00 0.00 79 VAL A O 10
ATOM 12458 N N . SER A 1 80 ? 12.281 -7.494 -29.058 1.00 0.00 80 SER A N 10
ATOM 12459 C CA . SER A 1 80 ? 11.813 -6.498 -30.015 1.00 0.00 80 SER A CA 10
ATOM 12460 C C . SER A 1 80 ? 11.980 -6.999 -31.446 1.00 0.00 80 SER A C 10
ATOM 12461 O O . SER A 1 80 ? 12.845 -7.827 -31.729 1.00 0.00 80 SER A O 10
ATOM 12469 N N . GLY A 1 81 ? 11.145 -6.489 -32.346 1.00 0.00 81 GLY A N 10
ATOM 12470 C CA . GLY A 1 81 ? 11.215 -6.895 -33.737 1.00 0.00 81 GLY A CA 10
ATOM 12471 C C . GLY A 1 81 ? 11.406 -5.720 -34.676 1.00 0.00 81 GLY A C 10
ATOM 12472 O O . GLY A 1 81 ? 10.697 -4.717 -34.601 1.00 0.00 81 GLY A O 10
ATOM 12476 N N . PRO A 1 82 ? 12.387 -5.836 -35.584 1.00 0.00 82 PRO A N 10
ATOM 12477 C CA . PRO A 1 82 ? 12.693 -4.784 -36.558 1.00 0.00 82 PRO A CA 10
ATOM 12478 C C . PRO A 1 82 ? 11.601 -4.634 -37.611 1.00 0.00 82 PRO A C 10
ATOM 12479 O O . PRO A 1 82 ? 10.515 -5.198 -37.478 1.00 0.00 82 PRO A O 10
ATOM 12490 N N . SER A 1 83 ? 11.896 -3.870 -38.658 1.00 0.00 83 SER A N 10
ATOM 12491 C CA . SER A 1 83 ? 10.937 -3.643 -39.733 1.00 0.00 83 SER A CA 10
ATOM 12492 C C . SER A 1 83 ? 11.611 -2.978 -40.930 1.00 0.00 83 SER A C 10
ATOM 12493 O O . SER A 1 83 ? 12.443 -2.085 -40.771 1.00 0.00 83 SER A O 10
ATOM 12501 N N . SER A 1 84 ? 11.244 -3.420 -42.129 1.00 0.00 84 SER A N 10
ATOM 12502 C CA . SER A 1 84 ? 11.815 -2.871 -43.353 1.00 0.00 84 SER A CA 10
ATOM 12503 C C . SER A 1 84 ? 11.095 -3.420 -44.581 1.00 0.00 84 SER A C 10
ATOM 12504 O O . SER A 1 84 ? 10.485 -4.487 -44.532 1.00 0.00 84 SER A O 10
ATOM 12512 N N . GLY A 1 85 ? 11.173 -2.682 -45.685 1.00 0.00 85 GLY A N 10
ATOM 12513 C CA . GLY A 1 85 ? 10.525 -3.110 -46.911 1.00 0.00 85 GLY A CA 10
ATOM 12514 C C . GLY A 1 85 ? 10.802 -2.174 -48.070 1.00 0.00 85 GLY A C 10
ATOM 12515 O O . GLY A 1 85 ? 11.016 -0.984 -47.842 1.00 0.00 85 GLY A O 10
ATOM 12521 N N . GLY A 1 1 ? -33.259 76.755 -8.006 1.00 0.00 1 GLY A N 11
ATOM 12522 C CA . GLY A 1 1 ? -33.661 75.417 -7.615 1.00 0.00 1 GLY A CA 11
ATOM 12523 C C . GLY A 1 1 ? -33.006 74.344 -8.463 1.00 0.00 1 GLY A C 11
ATOM 12524 O O . GLY A 1 1 ? -32.415 74.639 -9.501 1.00 0.00 1 GLY A O 11
ATOM 12528 N N . SER A 1 2 ? -33.110 73.096 -8.018 1.00 0.00 2 SER A N 11
ATOM 12529 C CA . SER A 1 2 ? -32.518 71.975 -8.740 1.00 0.00 2 SER A CA 11
ATOM 12530 C C . SER A 1 2 ? -32.896 70.648 -8.089 1.00 0.00 2 SER A C 11
ATOM 12531 O O . SER A 1 2 ? -33.394 70.616 -6.964 1.00 0.00 2 SER A O 11
ATOM 12539 N N . SER A 1 3 ? -32.655 69.555 -8.806 1.00 0.00 3 SER A N 11
ATOM 12540 C CA . SER A 1 3 ? -32.974 68.225 -8.300 1.00 0.00 3 SER A CA 11
ATOM 12541 C C . SER A 1 3 ? -32.450 67.146 -9.243 1.00 0.00 3 SER A C 11
ATOM 12542 O O . SER A 1 3 ? -32.054 67.431 -10.373 1.00 0.00 3 SER A O 11
ATOM 12550 N N . GLY A 1 4 ? -32.451 65.903 -8.770 1.00 0.00 4 GLY A N 11
ATOM 12551 C CA . GLY A 1 4 ? -31.973 64.800 -9.582 1.00 0.00 4 GLY A CA 11
ATOM 12552 C C . GLY A 1 4 ? -32.111 63.462 -8.882 1.00 0.00 4 GLY A C 11
ATOM 12553 O O . GLY A 1 4 ? -32.470 63.404 -7.706 1.00 0.00 4 GLY A O 11
ATOM 12557 N N . SER A 1 5 ? -31.827 62.385 -9.606 1.00 0.00 5 SER A N 11
ATOM 12558 C CA . SER A 1 5 ? -31.926 61.041 -9.049 1.00 0.00 5 SER A CA 11
ATOM 12559 C C . SER A 1 5 ? -31.383 60.005 -10.028 1.00 0.00 5 SER A C 11
ATOM 12560 O O . SER A 1 5 ? -31.477 60.175 -11.244 1.00 0.00 5 SER A O 11
ATOM 12568 N N . SER A 1 6 ? -30.815 58.931 -9.489 1.00 0.00 6 SER A N 11
ATOM 12569 C CA . SER A 1 6 ? -30.253 57.868 -10.314 1.00 0.00 6 SER A CA 11
ATOM 12570 C C . SER A 1 6 ? -29.875 56.661 -9.461 1.00 0.00 6 SER A C 11
ATOM 12571 O O . SER A 1 6 ? -29.842 56.739 -8.234 1.00 0.00 6 SER A O 11
ATOM 12579 N N . GLY A 1 7 ? -29.591 55.543 -10.123 1.00 0.00 7 GLY A N 11
ATOM 12580 C CA . GLY A 1 7 ? -29.220 54.333 -9.411 1.00 0.00 7 GLY A CA 11
ATOM 12581 C C . GLY A 1 7 ? -28.845 53.202 -10.347 1.00 0.00 7 GLY A C 11
ATOM 12582 O O . GLY A 1 7 ? -28.897 53.354 -11.568 1.00 0.00 7 GLY A O 11
ATOM 12586 N N . ILE A 1 8 ? -28.464 52.065 -9.775 1.00 0.00 8 ILE A N 11
ATOM 12587 C CA . ILE A 1 8 ? -28.078 50.903 -10.567 1.00 0.00 8 ILE A CA 11
ATOM 12588 C C . ILE A 1 8 ? -28.465 49.606 -9.864 1.00 0.00 8 ILE A C 11
ATOM 12589 O O . ILE A 1 8 ? -28.673 49.582 -8.651 1.00 0.00 8 ILE A O 11
ATOM 12605 N N . HIS A 1 9 ? -28.557 48.527 -10.635 1.00 0.00 9 HIS A N 11
ATOM 12606 C CA . HIS A 1 9 ? -28.916 47.224 -10.087 1.00 0.00 9 HIS A CA 11
ATOM 12607 C C . HIS A 1 9 ? -28.001 46.133 -10.636 1.00 0.00 9 HIS A C 11
ATOM 12608 O O . HIS A 1 9 ? -27.482 46.245 -11.747 1.00 0.00 9 HIS A O 11
ATOM 12622 N N . HIS A 1 10 ? -27.809 45.078 -9.850 1.00 0.00 10 HIS A N 11
ATOM 12623 C CA . HIS A 1 10 ? -26.957 43.966 -10.258 1.00 0.00 10 HIS A CA 11
ATOM 12624 C C . HIS A 1 10 ? -27.421 42.662 -9.616 1.00 0.00 10 HIS A C 11
ATOM 12625 O O . HIS A 1 10 ? -28.329 42.656 -8.784 1.00 0.00 10 HIS A O 11
ATOM 12639 N N . LEU A 1 11 ? -26.793 41.559 -10.009 1.00 0.00 11 LEU A N 11
ATOM 12640 C CA . LEU A 1 11 ? -27.142 40.248 -9.472 1.00 0.00 11 LEU A CA 11
ATOM 12641 C C . LEU A 1 11 ? -25.978 39.273 -9.618 1.00 0.00 11 LEU A C 11
ATOM 12642 O O . LEU A 1 11 ? -25.478 39.025 -10.715 1.00 0.00 11 LEU A O 11
ATOM 12658 N N . PRO A 1 12 ? -25.537 38.705 -8.486 1.00 0.00 12 PRO A N 11
ATOM 12659 C CA . PRO A 1 12 ? -24.429 37.745 -8.462 1.00 0.00 12 PRO A CA 11
ATOM 12660 C C . PRO A 1 12 ? -24.802 36.412 -9.101 1.00 0.00 12 PRO A C 11
ATOM 12661 O O . PRO A 1 12 ? -25.976 36.059 -9.216 1.00 0.00 12 PRO A O 11
ATOM 12672 N N . PRO A 1 13 ? -23.782 35.653 -9.528 1.00 0.00 13 PRO A N 11
ATOM 12673 C CA . PRO A 1 13 ? -23.979 34.346 -10.162 1.00 0.00 13 PRO A CA 11
ATOM 12674 C C . PRO A 1 13 ? -24.479 33.294 -9.179 1.00 0.00 13 PRO A C 11
ATOM 12675 O O . PRO A 1 13 ? -24.578 33.549 -7.978 1.00 0.00 13 PRO A O 11
ATOM 12686 N N . VAL A 1 14 ? -24.793 32.110 -9.695 1.00 0.00 14 VAL A N 11
ATOM 12687 C CA . VAL A 1 14 ? -25.281 31.018 -8.861 1.00 0.00 14 VAL A CA 11
ATOM 12688 C C . VAL A 1 14 ? -24.169 30.022 -8.553 1.00 0.00 14 VAL A C 11
ATOM 12689 O O . VAL A 1 14 ? -23.577 29.435 -9.458 1.00 0.00 14 VAL A O 11
ATOM 12702 N N . LYS A 1 15 ? -23.889 29.836 -7.267 1.00 0.00 15 LYS A N 11
ATOM 12703 C CA . LYS A 1 15 ? -22.848 28.909 -6.837 1.00 0.00 15 LYS A CA 11
ATOM 12704 C C . LYS A 1 15 ? -23.440 27.773 -6.009 1.00 0.00 15 LYS A C 11
ATOM 12705 O O . LYS A 1 15 ? -23.986 27.998 -4.930 1.00 0.00 15 LYS A O 11
ATOM 12724 N N . ALA A 1 16 ? -23.326 26.552 -6.522 1.00 0.00 16 ALA A N 11
ATOM 12725 C CA . ALA A 1 16 ? -23.847 25.380 -5.829 1.00 0.00 16 ALA A CA 11
ATOM 12726 C C . ALA A 1 16 ? -22.718 24.553 -5.224 1.00 0.00 16 ALA A C 11
ATOM 12727 O O . ALA A 1 16 ? -21.579 24.578 -5.691 1.00 0.00 16 ALA A O 11
ATOM 12734 N N . PRO A 1 17 ? -23.037 23.802 -4.160 1.00 0.00 17 PRO A N 11
ATOM 12735 C CA . PRO A 1 17 ? -22.063 22.954 -3.468 1.00 0.00 17 PRO A CA 11
ATOM 12736 C C . PRO A 1 17 ? -21.638 21.755 -4.309 1.00 0.00 17 PRO A C 11
ATOM 12737 O O . PRO A 1 17 ? -22.457 20.898 -4.645 1.00 0.00 17 PRO A O 11
ATOM 12748 N N . LEU A 1 18 ? -20.355 21.699 -4.647 1.00 0.00 18 LEU A N 11
ATOM 12749 C CA . LEU A 1 18 ? -19.821 20.604 -5.449 1.00 0.00 18 LEU A CA 11
ATOM 12750 C C . LEU A 1 18 ? -18.701 19.881 -4.708 1.00 0.00 18 LEU A C 11
ATOM 12751 O O . LEU A 1 18 ? -18.106 20.428 -3.780 1.00 0.00 18 LEU A O 11
ATOM 12767 N N . GLN A 1 19 ? -18.420 18.651 -5.125 1.00 0.00 19 GLN A N 11
ATOM 12768 C CA . GLN A 1 19 ? -17.370 17.854 -4.501 1.00 0.00 19 GLN A CA 11
ATOM 12769 C C . GLN A 1 19 ? -17.310 18.114 -2.999 1.00 0.00 19 GLN A C 11
ATOM 12770 O O . GLN A 1 19 ? -16.230 18.183 -2.412 1.00 0.00 19 GLN A O 11
ATOM 12784 N N . THR A 1 20 ? -18.478 18.258 -2.381 1.00 0.00 20 THR A N 11
ATOM 12785 C CA . THR A 1 20 ? -18.559 18.512 -0.948 1.00 0.00 20 THR A CA 11
ATOM 12786 C C . THR A 1 20 ? -18.068 17.310 -0.149 1.00 0.00 20 THR A C 11
ATOM 12787 O O . THR A 1 20 ? -17.100 17.408 0.607 1.00 0.00 20 THR A O 11
ATOM 12798 N N . LYS A 1 21 ? -18.739 16.177 -0.320 1.00 0.00 21 LYS A N 11
ATOM 12799 C CA . LYS A 1 21 ? -18.370 14.954 0.384 1.00 0.00 21 LYS A CA 11
ATOM 12800 C C . LYS A 1 21 ? -16.903 14.610 0.144 1.00 0.00 21 LYS A C 11
ATOM 12801 O O . LYS A 1 21 ? -16.213 15.286 -0.620 1.00 0.00 21 LYS A O 11
ATOM 12820 N N . LYS A 1 22 ? -16.434 13.554 0.798 1.00 0.00 22 LYS A N 11
ATOM 12821 C CA . LYS A 1 22 ? -15.050 13.117 0.655 1.00 0.00 22 LYS A CA 11
ATOM 12822 C C . LYS A 1 22 ? -14.971 11.805 -0.120 1.00 0.00 22 LYS A C 11
ATOM 12823 O O . LYS A 1 22 ? -14.908 10.726 0.471 1.00 0.00 22 LYS A O 11
ATOM 12842 N N . LYS A 1 23 ? -14.974 11.904 -1.445 1.00 0.00 23 LYS A N 11
ATOM 12843 C CA . LYS A 1 23 ? -14.900 10.726 -2.301 1.00 0.00 23 LYS A CA 11
ATOM 12844 C C . LYS A 1 23 ? -13.467 10.212 -2.396 1.00 0.00 23 LYS A C 11
ATOM 12845 O O . LYS A 1 23 ? -12.566 10.936 -2.821 1.00 0.00 23 LYS A O 11
ATOM 12864 N N . ILE A 1 24 ? -13.265 8.960 -2.001 1.00 0.00 24 ILE A N 11
ATOM 12865 C CA . ILE A 1 24 ? -11.942 8.350 -2.045 1.00 0.00 24 ILE A CA 11
ATOM 12866 C C . ILE A 1 24 ? -11.278 8.574 -3.399 1.00 0.00 24 ILE A C 11
ATOM 12867 O O . ILE A 1 24 ? -11.786 8.135 -4.430 1.00 0.00 24 ILE A O 11
ATOM 12883 N N . MET A 1 25 ? -10.139 9.258 -3.387 1.00 0.00 25 MET A N 11
ATOM 12884 C CA . MET A 1 25 ? -9.403 9.538 -4.615 1.00 0.00 25 MET A CA 11
ATOM 12885 C C . MET A 1 25 ? -7.948 9.096 -4.489 1.00 0.00 25 MET A C 11
ATOM 12886 O O . MET A 1 25 ? -7.079 9.885 -4.116 1.00 0.00 25 MET A O 11
ATOM 12900 N N . LYS A 1 26 ? -7.689 7.831 -4.802 1.00 0.00 26 LYS A N 11
ATOM 12901 C CA . LYS A 1 26 ? -6.340 7.285 -4.726 1.00 0.00 26 LYS A CA 11
ATOM 12902 C C . LYS A 1 26 ? -6.131 6.202 -5.779 1.00 0.00 26 LYS A C 11
ATOM 12903 O O . LYS A 1 26 ? -6.999 5.355 -5.995 1.00 0.00 26 LYS A O 11
ATOM 12922 N N . HIS A 1 27 ? -4.973 6.233 -6.432 1.00 0.00 27 HIS A N 11
ATOM 12923 C CA . HIS A 1 27 ? -4.650 5.252 -7.462 1.00 0.00 27 HIS A CA 11
ATOM 12924 C C . HIS A 1 27 ? -3.142 5.041 -7.557 1.00 0.00 27 HIS A C 11
ATOM 12925 O O . HIS A 1 27 ? -2.358 5.881 -7.114 1.00 0.00 27 HIS A O 11
ATOM 12939 N N . CYS A 1 28 ? -2.742 3.913 -8.136 1.00 0.00 28 CYS A N 11
ATOM 12940 C CA . CYS A 1 28 ? -1.329 3.590 -8.287 1.00 0.00 28 CYS A CA 11
ATOM 12941 C C . CYS A 1 28 ? -0.502 4.854 -8.506 1.00 0.00 28 CYS A C 11
ATOM 12942 O O . CYS A 1 28 ? -0.977 5.826 -9.094 1.00 0.00 28 CYS A O 11
ATOM 12949 N N . PHE A 1 29 ? 0.738 4.833 -8.028 1.00 0.00 29 PHE A N 11
ATOM 12950 C CA . PHE A 1 29 ? 1.631 5.977 -8.170 1.00 0.00 29 PHE A CA 11
ATOM 12951 C C . PHE A 1 29 ? 2.503 5.835 -9.414 1.00 0.00 29 PHE A C 11
ATOM 12952 O O . PHE A 1 29 ? 2.977 6.827 -9.970 1.00 0.00 29 PHE A O 11
ATOM 12969 N N . LEU A 1 30 ? 2.711 4.596 -9.845 1.00 0.00 30 LEU A N 11
ATOM 12970 C CA . LEU A 1 30 ? 3.527 4.323 -11.023 1.00 0.00 30 LEU A CA 11
ATOM 12971 C C . LEU A 1 30 ? 2.783 4.702 -12.300 1.00 0.00 30 LEU A C 11
ATOM 12972 O O . LEU A 1 30 ? 3.135 5.672 -12.971 1.00 0.00 30 LEU A O 11
ATOM 12988 N N . CYS A 1 31 ? 1.752 3.931 -12.629 1.00 0.00 31 CYS A N 11
ATOM 12989 C CA . CYS A 1 31 ? 0.957 4.187 -13.824 1.00 0.00 31 CYS A CA 11
ATOM 12990 C C . CYS A 1 31 ? -0.230 5.091 -13.505 1.00 0.00 31 CYS A C 11
ATOM 12991 O O . CYS A 1 31 ? -0.484 6.070 -14.205 1.00 0.00 31 CYS A O 11
ATOM 12998 N N . GLY A 1 32 ? -0.954 4.755 -12.441 1.00 0.00 32 GLY A N 11
ATOM 12999 C CA . GLY A 1 32 ? -2.106 5.546 -12.047 1.00 0.00 32 GLY A CA 11
ATOM 13000 C C . GLY A 1 32 ? -3.402 4.766 -12.136 1.00 0.00 32 GLY A C 11
ATOM 13001 O O . GLY A 1 32 ? -4.481 5.350 -12.247 1.00 0.00 32 GLY A O 11
ATOM 13005 N N . LYS A 1 33 ? -3.299 3.442 -12.088 1.00 0.00 33 LYS A N 11
ATOM 13006 C CA . LYS A 1 33 ? -4.473 2.580 -12.164 1.00 0.00 33 LYS A CA 11
ATOM 13007 C C . LYS A 1 33 ? -5.292 2.661 -10.879 1.00 0.00 33 LYS A C 11
ATOM 13008 O O . LYS A 1 33 ? -4.739 2.726 -9.781 1.00 0.00 33 LYS A O 11
ATOM 13027 N N . LYS A 1 34 ? -6.613 2.656 -11.024 1.00 0.00 34 LYS A N 11
ATOM 13028 C CA . LYS A 1 34 ? -7.509 2.726 -9.876 1.00 0.00 34 LYS A CA 11
ATOM 13029 C C . LYS A 1 34 ? -7.149 1.667 -8.839 1.00 0.00 34 LYS A C 11
ATOM 13030 O O . LYS A 1 34 ? -6.789 0.541 -9.185 1.00 0.00 34 LYS A O 11
ATOM 13049 N N . THR A 1 35 ? -7.251 2.033 -7.565 1.00 0.00 35 THR A N 11
ATOM 13050 C CA . THR A 1 35 ? -6.936 1.115 -6.478 1.00 0.00 35 THR A CA 11
ATOM 13051 C C . THR A 1 35 ? -7.758 1.433 -5.235 1.00 0.00 35 THR A C 11
ATOM 13052 O O . THR A 1 35 ? -7.584 2.482 -4.615 1.00 0.00 35 THR A O 11
ATOM 13063 N N . GLY A 1 36 ? -8.655 0.520 -4.874 1.00 0.00 36 GLY A N 11
ATOM 13064 C CA . GLY A 1 36 ? -9.491 0.723 -3.705 1.00 0.00 36 GLY A CA 11
ATOM 13065 C C . GLY A 1 36 ? -9.948 -0.583 -3.085 1.00 0.00 36 GLY A C 11
ATOM 13066 O O . GLY A 1 36 ? -9.411 -1.016 -2.064 1.00 0.00 36 GLY A O 11
ATOM 13070 N N . LEU A 1 37 ? -10.942 -1.213 -3.702 1.00 0.00 37 LEU A N 11
ATOM 13071 C CA . LEU A 1 37 ? -11.473 -2.477 -3.204 1.00 0.00 37 LEU A CA 11
ATOM 13072 C C . LEU A 1 37 ? -10.426 -3.583 -3.302 1.00 0.00 37 LEU A C 11
ATOM 13073 O O . LEU A 1 37 ? -10.148 -4.093 -4.386 1.00 0.00 37 LEU A O 11
ATOM 13089 N N . ALA A 1 38 ? -9.852 -3.949 -2.160 1.00 0.00 38 ALA A N 11
ATOM 13090 C CA . ALA A 1 38 ? -8.840 -4.997 -2.116 1.00 0.00 38 ALA A CA 11
ATOM 13091 C C . ALA A 1 38 ? -7.930 -4.933 -3.338 1.00 0.00 38 ALA A C 11
ATOM 13092 O O . ALA A 1 38 ? -7.600 -5.959 -3.934 1.00 0.00 38 ALA A O 11
ATOM 13099 N N . THR A 1 39 ? -7.527 -3.721 -3.707 1.00 0.00 39 THR A N 11
ATOM 13100 C CA . THR A 1 39 ? -6.657 -3.524 -4.859 1.00 0.00 39 THR A CA 11
ATOM 13101 C C . THR A 1 39 ? -5.409 -2.735 -4.477 1.00 0.00 39 THR A C 11
ATOM 13102 O O . THR A 1 39 ? -4.289 -3.138 -4.788 1.00 0.00 39 THR A O 11
ATOM 13113 N N . SER A 1 40 ? -5.611 -1.610 -3.799 1.00 0.00 40 SER A N 11
ATOM 13114 C CA . SER A 1 40 ? -4.502 -0.763 -3.377 1.00 0.00 40 SER A CA 11
ATOM 13115 C C . SER A 1 40 ? -3.603 -1.498 -2.387 1.00 0.00 40 SER A C 11
ATOM 13116 O O . SER A 1 40 ? -4.078 -2.066 -1.403 1.00 0.00 40 SER A O 11
ATOM 13124 N N . PHE A 1 41 ? -2.302 -1.483 -2.655 1.00 0.00 41 PHE A N 11
ATOM 13125 C CA . PHE A 1 41 ? -1.335 -2.148 -1.789 1.00 0.00 41 PHE A CA 11
ATOM 13126 C C . PHE A 1 41 ? -0.435 -1.130 -1.095 1.00 0.00 41 PHE A C 11
ATOM 13127 O O . PHE A 1 41 ? -0.357 0.027 -1.506 1.00 0.00 41 PHE A O 11
ATOM 13144 N N . GLU A 1 42 ? 0.242 -1.571 -0.039 1.00 0.00 42 GLU A N 11
ATOM 13145 C CA . GLU A 1 42 ? 1.135 -0.698 0.713 1.00 0.00 42 GLU A CA 11
ATOM 13146 C C . GLU A 1 42 ? 2.571 -1.212 0.660 1.00 0.00 42 GLU A C 11
ATOM 13147 O O . GLU A 1 42 ? 2.846 -2.359 1.014 1.00 0.00 42 GLU A O 11
ATOM 13159 N N . CYS A 1 43 ? 3.484 -0.355 0.214 1.00 0.00 43 CYS A N 11
ATOM 13160 C CA . CYS A 1 43 ? 4.891 -0.721 0.112 1.00 0.00 43 CYS A CA 11
ATOM 13161 C C . CYS A 1 43 ? 5.686 -0.160 1.288 1.00 0.00 43 CYS A C 11
ATOM 13162 O O . CYS A 1 43 ? 5.214 0.724 2.004 1.00 0.00 43 CYS A O 11
ATOM 13169 N N . ARG A 1 44 ? 6.893 -0.681 1.482 1.00 0.00 44 ARG A N 11
ATOM 13170 C CA . ARG A 1 44 ? 7.752 -0.233 2.571 1.00 0.00 44 ARG A CA 11
ATOM 13171 C C . ARG A 1 44 ? 8.089 1.248 2.425 1.00 0.00 44 ARG A C 11
ATOM 13172 O O . ARG A 1 44 ? 8.284 1.952 3.416 1.00 0.00 44 ARG A O 11
ATOM 13193 N N . CYS A 1 45 ? 8.156 1.714 1.182 1.00 0.00 45 CYS A N 11
ATOM 13194 C CA . CYS A 1 45 ? 8.470 3.111 0.905 1.00 0.00 45 CYS A CA 11
ATOM 13195 C C . CYS A 1 45 ? 7.317 4.020 1.320 1.00 0.00 45 CYS A C 11
ATOM 13196 O O . CYS A 1 45 ? 7.531 5.093 1.882 1.00 0.00 45 CYS A O 11
ATOM 13203 N N . GLY A 1 46 ? 6.094 3.582 1.038 1.00 0.00 46 GLY A N 11
ATOM 13204 C CA . GLY A 1 46 ? 4.925 4.368 1.389 1.00 0.00 46 GLY A CA 11
ATOM 13205 C C . GLY A 1 46 ? 4.173 4.865 0.171 1.00 0.00 46 GLY A C 11
ATOM 13206 O O . GLY A 1 46 ? 3.536 5.916 0.212 1.00 0.00 46 GLY A O 11
ATOM 13210 N N . ASN A 1 47 ? 4.249 4.107 -0.919 1.00 0.00 47 ASN A N 11
ATOM 13211 C CA . ASN A 1 47 ? 3.572 4.478 -2.156 1.00 0.00 47 ASN A CA 11
ATOM 13212 C C . ASN A 1 47 ? 2.520 3.439 -2.533 1.00 0.00 47 ASN A C 11
ATOM 13213 O O . ASN A 1 47 ? 2.796 2.241 -2.554 1.00 0.00 47 ASN A O 11
ATOM 13224 N N . ASN A 1 48 ? 1.312 3.909 -2.830 1.00 0.00 48 ASN A N 11
ATOM 13225 C CA . ASN A 1 48 ? 0.218 3.021 -3.206 1.00 0.00 48 ASN A CA 11
ATOM 13226 C C . ASN A 1 48 ? 0.278 2.683 -4.693 1.00 0.00 48 ASN A C 11
ATOM 13227 O O . ASN A 1 48 ? 0.110 3.554 -5.546 1.00 0.00 48 ASN A O 11
ATOM 13238 N N . PHE A 1 49 ? 0.520 1.412 -4.995 1.00 0.00 49 PHE A N 11
ATOM 13239 C CA . PHE A 1 49 ? 0.603 0.958 -6.379 1.00 0.00 49 PHE A CA 11
ATOM 13240 C C . PHE A 1 49 ? -0.521 -0.024 -6.697 1.00 0.00 49 PHE A C 11
ATOM 13241 O O . PHE A 1 49 ? -1.286 -0.417 -5.816 1.00 0.00 49 PHE A O 11
ATOM 13258 N N . CYS A 1 50 ? -0.615 -0.417 -7.963 1.00 0.00 50 CYS A N 11
ATOM 13259 C CA . CYS A 1 50 ? -1.644 -1.351 -8.401 1.00 0.00 50 CYS A CA 11
ATOM 13260 C C . CYS A 1 50 ? -1.206 -2.794 -8.164 1.00 0.00 50 CYS A C 11
ATOM 13261 O O . CYS A 1 50 ? -0.045 -3.057 -7.854 1.00 0.00 50 CYS A O 11
ATOM 13268 N N . ALA A 1 51 ? -2.144 -3.723 -8.311 1.00 0.00 51 ALA A N 11
ATOM 13269 C CA . ALA A 1 51 ? -1.855 -5.138 -8.116 1.00 0.00 51 ALA A CA 11
ATOM 13270 C C . ALA A 1 51 ? -0.718 -5.597 -9.022 1.00 0.00 51 ALA A C 11
ATOM 13271 O O . ALA A 1 51 ? 0.034 -6.509 -8.678 1.00 0.00 51 ALA A O 11
ATOM 13278 N N . SER A 1 52 ? -0.598 -4.958 -10.182 1.00 0.00 52 SER A N 11
ATOM 13279 C CA . SER A 1 52 ? 0.446 -5.304 -11.140 1.00 0.00 52 SER A CA 11
ATOM 13280 C C . SER A 1 52 ? 1.772 -4.654 -10.757 1.00 0.00 52 SER A C 11
ATOM 13281 O O . SER A 1 52 ? 2.844 -5.196 -11.029 1.00 0.00 52 SER A O 11
ATOM 13289 N N . HIS A 1 53 ? 1.691 -3.488 -10.125 1.00 0.00 53 HIS A N 11
ATOM 13290 C CA . HIS A 1 53 ? 2.884 -2.762 -9.703 1.00 0.00 53 HIS A CA 11
ATOM 13291 C C . HIS A 1 53 ? 2.976 -2.705 -8.182 1.00 0.00 53 HIS A C 11
ATOM 13292 O O . HIS A 1 53 ? 3.639 -1.831 -7.623 1.00 0.00 53 HIS A O 11
ATOM 13306 N N . ARG A 1 54 ? 2.306 -3.640 -7.517 1.00 0.00 54 ARG A N 11
ATOM 13307 C CA . ARG A 1 54 ? 2.310 -3.695 -6.061 1.00 0.00 54 ARG A CA 11
ATOM 13308 C C . ARG A 1 54 ? 3.690 -4.080 -5.535 1.00 0.00 54 ARG A C 11
ATOM 13309 O O . ARG A 1 54 ? 4.073 -3.698 -4.429 1.00 0.00 54 ARG A O 11
ATOM 13330 N N . TYR A 1 55 ? 4.431 -4.838 -6.335 1.00 0.00 55 TYR A N 11
ATOM 13331 C CA . TYR A 1 55 ? 5.767 -5.278 -5.950 1.00 0.00 55 TYR A CA 11
ATOM 13332 C C . TYR A 1 55 ? 6.756 -4.117 -5.992 1.00 0.00 55 TYR A C 11
ATOM 13333 O O . TYR A 1 55 ? 6.510 -3.101 -6.642 1.00 0.00 55 TYR A O 11
ATOM 13351 N N . ALA A 1 56 ? 7.876 -4.277 -5.294 1.00 0.00 56 ALA A N 11
ATOM 13352 C CA . ALA A 1 56 ? 8.904 -3.244 -5.254 1.00 0.00 56 ALA A CA 11
ATOM 13353 C C . ALA A 1 56 ? 9.546 -3.054 -6.624 1.00 0.00 56 ALA A C 11
ATOM 13354 O O . ALA A 1 56 ? 9.405 -2.000 -7.244 1.00 0.00 56 ALA A O 11
ATOM 13361 N N . GLU A 1 57 ? 10.250 -4.081 -7.090 1.00 0.00 57 GLU A N 11
ATOM 13362 C CA . GLU A 1 57 ? 10.914 -4.024 -8.387 1.00 0.00 57 GLU A CA 11
ATOM 13363 C C . GLU A 1 57 ? 9.979 -3.462 -9.454 1.00 0.00 57 GLU A C 11
ATOM 13364 O O . GLU A 1 57 ? 10.389 -2.664 -10.296 1.00 0.00 57 GLU A O 11
ATOM 13376 N N . ALA A 1 58 ? 8.720 -3.886 -9.411 1.00 0.00 58 ALA A N 11
ATOM 13377 C CA . ALA A 1 58 ? 7.725 -3.424 -10.371 1.00 0.00 58 ALA A CA 11
ATOM 13378 C C . ALA A 1 58 ? 7.761 -1.906 -10.512 1.00 0.00 58 ALA A C 11
ATOM 13379 O O . ALA A 1 58 ? 7.765 -1.376 -11.623 1.00 0.00 58 ALA A O 11
ATOM 13386 N N . HIS A 1 59 ? 7.785 -1.212 -9.379 1.00 0.00 59 HIS A N 11
ATOM 13387 C CA . HIS A 1 59 ? 7.820 0.246 -9.376 1.00 0.00 59 HIS A CA 11
ATOM 13388 C C . HIS A 1 59 ? 9.194 0.756 -8.951 1.00 0.00 59 HIS A C 11
ATOM 13389 O O . HIS A 1 59 ? 9.322 1.862 -8.428 1.00 0.00 59 HIS A O 11
ATOM 13403 N N . GLY A 1 60 ? 10.219 -0.060 -9.179 1.00 0.00 60 GLY A N 11
ATOM 13404 C CA . GLY A 1 60 ? 11.569 0.326 -8.812 1.00 0.00 60 GLY A CA 11
ATOM 13405 C C . GLY A 1 60 ? 11.629 1.016 -7.463 1.00 0.00 60 GLY A C 11
ATOM 13406 O O . GLY A 1 60 ? 12.155 2.123 -7.347 1.00 0.00 60 GLY A O 11
ATOM 13410 N N . CYS A 1 61 ? 11.088 0.361 -6.441 1.00 0.00 61 CYS A N 11
ATOM 13411 C CA . CYS A 1 61 ? 11.080 0.918 -5.094 1.00 0.00 61 CYS A CA 11
ATOM 13412 C C . CYS A 1 61 ? 12.363 1.698 -4.820 1.00 0.00 61 CYS A C 11
ATOM 13413 O O . CYS A 1 61 ? 13.458 1.244 -5.146 1.00 0.00 61 CYS A O 11
ATOM 13420 N N . ASN A 1 62 ? 12.217 2.874 -4.218 1.00 0.00 62 ASN A N 11
ATOM 13421 C CA . ASN A 1 62 ? 13.364 3.717 -3.900 1.00 0.00 62 ASN A CA 11
ATOM 13422 C C . ASN A 1 62 ? 13.824 3.489 -2.463 1.00 0.00 62 ASN A C 11
ATOM 13423 O O . ASN A 1 62 ? 15.015 3.570 -2.162 1.00 0.00 62 ASN A O 11
ATOM 13434 N N . TYR A 1 63 ? 12.873 3.204 -1.581 1.00 0.00 63 TYR A N 11
ATOM 13435 C CA . TYR A 1 63 ? 13.180 2.966 -0.176 1.00 0.00 63 TYR A CA 11
ATOM 13436 C C . TYR A 1 63 ? 14.467 2.159 -0.028 1.00 0.00 63 TYR A C 11
ATOM 13437 O O . TYR A 1 63 ? 14.569 1.037 -0.523 1.00 0.00 63 TYR A O 11
ATOM 13455 N N . ASP A 1 64 ? 15.445 2.739 0.657 1.00 0.00 64 ASP A N 11
ATOM 13456 C CA . ASP A 1 64 ? 16.726 2.075 0.873 1.00 0.00 64 ASP A CA 11
ATOM 13457 C C . ASP A 1 64 ? 16.534 0.751 1.605 1.00 0.00 64 ASP A C 11
ATOM 13458 O O . ASP A 1 64 ? 16.623 0.690 2.832 1.00 0.00 64 ASP A O 11
ATOM 13467 N N . TYR A 1 65 ? 16.270 -0.306 0.846 1.00 0.00 65 TYR A N 11
ATOM 13468 C CA . TYR A 1 65 ? 16.062 -1.629 1.422 1.00 0.00 65 TYR A CA 11
ATOM 13469 C C . TYR A 1 65 ? 17.301 -2.093 2.183 1.00 0.00 65 TYR A C 11
ATOM 13470 O O . TYR A 1 65 ? 18.283 -2.532 1.585 1.00 0.00 65 TYR A O 11
ATOM 13488 N N . LYS A 1 66 ? 17.247 -1.991 3.506 1.00 0.00 66 LYS A N 11
ATOM 13489 C CA . LYS A 1 66 ? 18.362 -2.401 4.352 1.00 0.00 66 LYS A CA 11
ATOM 13490 C C . LYS A 1 66 ? 18.147 -3.812 4.889 1.00 0.00 66 LYS A C 11
ATOM 13491 O O . LYS A 1 66 ? 17.239 -4.052 5.685 1.00 0.00 66 LYS A O 11
ATOM 13510 N N . SER A 1 67 ? 18.990 -4.742 4.451 1.00 0.00 67 SER A N 11
ATOM 13511 C CA . SER A 1 67 ? 18.890 -6.131 4.886 1.00 0.00 67 SER A CA 11
ATOM 13512 C C . SER A 1 67 ? 17.471 -6.658 4.699 1.00 0.00 67 SER A C 11
ATOM 13513 O O . SER A 1 67 ? 16.867 -7.189 5.631 1.00 0.00 67 SER A O 11
ATOM 13521 N N . ALA A 1 68 ? 16.946 -6.508 3.488 1.00 0.00 68 ALA A N 11
ATOM 13522 C CA . ALA A 1 68 ? 15.599 -6.970 3.177 1.00 0.00 68 ALA A CA 11
ATOM 13523 C C . ALA A 1 68 ? 15.577 -8.476 2.939 1.00 0.00 68 ALA A C 11
ATOM 13524 O O . ALA A 1 68 ? 14.769 -9.195 3.525 1.00 0.00 68 ALA A O 11
ATOM 13531 N N . GLY A 1 69 ? 16.470 -8.948 2.075 1.00 0.00 69 GLY A N 11
ATOM 13532 C CA . GLY A 1 69 ? 16.536 -10.366 1.775 1.00 0.00 69 GLY A CA 11
ATOM 13533 C C . GLY A 1 69 ? 15.177 -10.952 1.445 1.00 0.00 69 GLY A C 11
ATOM 13534 O O . GLY A 1 69 ? 14.818 -12.020 1.941 1.00 0.00 69 GLY A O 11
ATOM 13538 N N . ARG A 1 70 ? 14.419 -10.251 0.608 1.00 0.00 70 ARG A N 11
ATOM 13539 C CA . ARG A 1 70 ? 13.091 -10.707 0.216 1.00 0.00 70 ARG A CA 11
ATOM 13540 C C . ARG A 1 70 ? 13.179 -11.736 -0.908 1.00 0.00 70 ARG A C 11
ATOM 13541 O O . ARG A 1 70 ? 12.761 -12.882 -0.747 1.00 0.00 70 ARG A O 11
ATOM 13562 N N . ARG A 1 71 ? 13.725 -11.317 -2.045 1.00 0.00 71 ARG A N 11
ATOM 13563 C CA . ARG A 1 71 ? 13.867 -12.201 -3.195 1.00 0.00 71 ARG A CA 11
ATOM 13564 C C . ARG A 1 71 ? 14.820 -11.603 -4.226 1.00 0.00 71 ARG A C 11
ATOM 13565 O O . ARG A 1 71 ? 14.729 -10.421 -4.559 1.00 0.00 71 ARG A O 11
ATOM 13586 N N . TYR A 1 72 ? 15.733 -12.427 -4.728 1.00 0.00 72 TYR A N 11
ATOM 13587 C CA . TYR A 1 72 ? 16.705 -11.980 -5.718 1.00 0.00 72 TYR A CA 11
ATOM 13588 C C . TYR A 1 72 ? 16.080 -10.973 -6.679 1.00 0.00 72 TYR A C 11
ATOM 13589 O O . TYR A 1 72 ? 14.871 -10.990 -6.915 1.00 0.00 72 TYR A O 11
ATOM 13607 N N . LEU A 1 73 ? 16.911 -10.096 -7.230 1.00 0.00 73 LEU A N 11
ATOM 13608 C CA . LEU A 1 73 ? 16.442 -9.081 -8.167 1.00 0.00 73 LEU A CA 11
ATOM 13609 C C . LEU A 1 73 ? 17.575 -8.611 -9.074 1.00 0.00 73 LEU A C 11
ATOM 13610 O O . LEU A 1 73 ? 18.750 -8.806 -8.765 1.00 0.00 73 LEU A O 11
ATOM 13626 N N . GLU A 1 74 ? 17.213 -7.990 -10.192 1.00 0.00 74 GLU A N 11
ATOM 13627 C CA . GLU A 1 74 ? 18.200 -7.492 -11.142 1.00 0.00 74 GLU A CA 11
ATOM 13628 C C . GLU A 1 74 ? 17.792 -6.124 -11.683 1.00 0.00 74 GLU A C 11
ATOM 13629 O O . GLU A 1 74 ? 16.608 -5.797 -11.741 1.00 0.00 74 GLU A O 11
ATOM 13641 N N . GLU A 1 75 ? 18.783 -5.331 -12.078 1.00 0.00 75 GLU A N 11
ATOM 13642 C CA . GLU A 1 75 ? 18.528 -3.999 -12.612 1.00 0.00 75 GLU A CA 11
ATOM 13643 C C . GLU A 1 75 ? 18.781 -3.958 -14.116 1.00 0.00 75 GLU A C 11
ATOM 13644 O O . GLU A 1 75 ? 19.770 -4.505 -14.605 1.00 0.00 75 GLU A O 11
ATOM 13656 N N . ALA A 1 76 ? 17.881 -3.306 -14.845 1.00 0.00 76 ALA A N 11
ATOM 13657 C CA . ALA A 1 76 ? 18.007 -3.193 -16.292 1.00 0.00 76 ALA A CA 11
ATOM 13658 C C . ALA A 1 76 ? 16.928 -2.282 -16.868 1.00 0.00 76 ALA A C 11
ATOM 13659 O O . ALA A 1 76 ? 16.135 -1.699 -16.128 1.00 0.00 76 ALA A O 11
ATOM 13666 N N . ASN A 1 77 ? 16.903 -2.164 -18.191 1.00 0.00 77 ASN A N 11
ATOM 13667 C CA . ASN A 1 77 ? 15.921 -1.323 -18.865 1.00 0.00 77 ASN A CA 11
ATOM 13668 C C . ASN A 1 77 ? 16.114 0.144 -18.493 1.00 0.00 77 ASN A C 11
ATOM 13669 O O . ASN A 1 77 ? 15.188 0.826 -18.052 1.00 0.00 77 ASN A O 11
ATOM 13680 N N . PRO A 1 78 ? 17.346 0.643 -18.674 1.00 0.00 78 PRO A N 11
ATOM 13681 C CA . PRO A 1 78 ? 17.690 2.034 -18.364 1.00 0.00 78 PRO A CA 11
ATOM 13682 C C . PRO A 1 78 ? 17.042 3.020 -19.330 1.00 0.00 78 PRO A C 11
ATOM 13683 O O . PRO A 1 78 ? 16.285 2.628 -20.219 1.00 0.00 78 PRO A O 11
ATOM 13694 N N . VAL A 1 79 ? 17.344 4.303 -19.151 1.00 0.00 79 VAL A N 11
ATOM 13695 C CA . VAL A 1 79 ? 16.792 5.345 -20.008 1.00 0.00 79 VAL A CA 11
ATOM 13696 C C . VAL A 1 79 ? 17.897 6.213 -20.599 1.00 0.00 79 VAL A C 11
ATOM 13697 O O . VAL A 1 79 ? 18.882 6.524 -19.929 1.00 0.00 79 VAL A O 11
ATOM 13710 N N . SER A 1 80 ? 17.727 6.602 -21.859 1.00 0.00 80 SER A N 11
ATOM 13711 C CA . SER A 1 80 ? 18.713 7.432 -22.542 1.00 0.00 80 SER A CA 11
ATOM 13712 C C . SER A 1 80 ? 18.167 8.836 -22.783 1.00 0.00 80 SER A C 11
ATOM 13713 O O . SER A 1 80 ? 17.008 9.123 -22.486 1.00 0.00 80 SER A O 11
ATOM 13721 N N . GLY A 1 81 ? 19.012 9.708 -23.324 1.00 0.00 81 GLY A N 11
ATOM 13722 C CA . GLY A 1 81 ? 18.597 11.072 -23.595 1.00 0.00 81 GLY A CA 11
ATOM 13723 C C . GLY A 1 81 ? 18.921 11.506 -25.011 1.00 0.00 81 GLY A C 11
ATOM 13724 O O . GLY A 1 81 ? 20.060 11.406 -25.468 1.00 0.00 81 GLY A O 11
ATOM 13728 N N . PRO A 1 82 ? 17.903 11.998 -25.732 1.00 0.00 82 PRO A N 11
ATOM 13729 C CA . PRO A 1 82 ? 18.060 12.456 -27.115 1.00 0.00 82 PRO A CA 11
ATOM 13730 C C . PRO A 1 82 ? 18.877 13.741 -27.210 1.00 0.00 82 PRO A C 11
ATOM 13731 O O . PRO A 1 82 ? 19.450 14.198 -26.222 1.00 0.00 82 PRO A O 11
ATOM 13742 N N . SER A 1 83 ? 18.925 14.319 -28.406 1.00 0.00 83 SER A N 11
ATOM 13743 C CA . SER A 1 83 ? 19.674 15.549 -28.631 1.00 0.00 83 SER A CA 11
ATOM 13744 C C . SER A 1 83 ? 19.360 16.133 -30.005 1.00 0.00 83 SER A C 11
ATOM 13745 O O . SER A 1 83 ? 18.620 15.540 -30.790 1.00 0.00 83 SER A O 11
ATOM 13753 N N . SER A 1 84 ? 19.928 17.301 -30.289 1.00 0.00 84 SER A N 11
ATOM 13754 C CA . SER A 1 84 ? 19.706 17.969 -31.566 1.00 0.00 84 SER A CA 11
ATOM 13755 C C . SER A 1 84 ? 20.878 17.732 -32.514 1.00 0.00 84 SER A C 11
ATOM 13756 O O . SER A 1 84 ? 21.861 17.087 -32.154 1.00 0.00 84 SER A O 11
ATOM 13764 N N . GLY A 1 85 ? 20.764 18.261 -33.729 1.00 0.00 85 GLY A N 11
ATOM 13765 C CA . GLY A 1 85 ? 21.821 18.097 -34.710 1.00 0.00 85 GLY A CA 11
ATOM 13766 C C . GLY A 1 85 ? 21.584 18.921 -35.960 1.00 0.00 85 GLY A C 11
ATOM 13767 O O . GLY A 1 85 ? 20.573 19.618 -36.035 1.00 0.00 85 GLY A O 11
ATOM 13773 N N . GLY A 1 1 ? -30.067 72.345 10.794 1.00 0.00 1 GLY A N 12
ATOM 13774 C CA . GLY A 1 1 ? -30.514 70.979 10.993 1.00 0.00 1 GLY A CA 12
ATOM 13775 C C . GLY A 1 1 ? -30.563 70.191 9.699 1.00 0.00 1 GLY A C 12
ATOM 13776 O O . GLY A 1 1 ? -30.989 70.707 8.666 1.00 0.00 1 GLY A O 12
ATOM 13780 N N . SER A 1 2 ? -30.124 68.938 9.754 1.00 0.00 2 SER A N 12
ATOM 13781 C CA . SER A 1 2 ? -30.114 68.078 8.576 1.00 0.00 2 SER A CA 12
ATOM 13782 C C . SER A 1 2 ? -29.743 66.647 8.951 1.00 0.00 2 SER A C 12
ATOM 13783 O O . SER A 1 2 ? -28.909 66.419 9.828 1.00 0.00 2 SER A O 12
ATOM 13791 N N . SER A 1 3 ? -30.368 65.685 8.280 1.00 0.00 3 SER A N 12
ATOM 13792 C CA . SER A 1 3 ? -30.107 64.275 8.545 1.00 0.00 3 SER A CA 12
ATOM 13793 C C . SER A 1 3 ? -30.844 63.389 7.544 1.00 0.00 3 SER A C 12
ATOM 13794 O O . SER A 1 3 ? -31.671 63.865 6.768 1.00 0.00 3 SER A O 12
ATOM 13802 N N . GLY A 1 4 ? -30.537 62.096 7.569 1.00 0.00 4 GLY A N 12
ATOM 13803 C CA . GLY A 1 4 ? -31.177 61.163 6.661 1.00 0.00 4 GLY A CA 12
ATOM 13804 C C . GLY A 1 4 ? -30.265 60.018 6.267 1.00 0.00 4 GLY A C 12
ATOM 13805 O O . GLY A 1 4 ? -29.307 60.209 5.517 1.00 0.00 4 GLY A O 12
ATOM 13809 N N . SER A 1 5 ? -30.561 58.826 6.774 1.00 0.00 5 SER A N 12
ATOM 13810 C CA . SER A 1 5 ? -29.757 57.647 6.475 1.00 0.00 5 SER A CA 12
ATOM 13811 C C . SER A 1 5 ? -30.551 56.369 6.730 1.00 0.00 5 SER A C 12
ATOM 13812 O O . SER A 1 5 ? -31.295 56.272 7.706 1.00 0.00 5 SER A O 12
ATOM 13820 N N . SER A 1 6 ? -30.387 55.392 5.845 1.00 0.00 6 SER A N 12
ATOM 13821 C CA . SER A 1 6 ? -31.090 54.120 5.970 1.00 0.00 6 SER A CA 12
ATOM 13822 C C . SER A 1 6 ? -30.617 53.131 4.909 1.00 0.00 6 SER A C 12
ATOM 13823 O O . SER A 1 6 ? -29.860 53.485 4.007 1.00 0.00 6 SER A O 12
ATOM 13831 N N . GLY A 1 7 ? -31.071 51.886 5.026 1.00 0.00 7 GLY A N 12
ATOM 13832 C CA . GLY A 1 7 ? -30.684 50.864 4.072 1.00 0.00 7 GLY A CA 12
ATOM 13833 C C . GLY A 1 7 ? -30.155 49.613 4.745 1.00 0.00 7 GLY A C 12
ATOM 13834 O O . GLY A 1 7 ? -28.965 49.520 5.049 1.00 0.00 7 GLY A O 12
ATOM 13838 N N . ILE A 1 8 ? -31.039 48.650 4.980 1.00 0.00 8 ILE A N 12
ATOM 13839 C CA . ILE A 1 8 ? -30.653 47.400 5.622 1.00 0.00 8 ILE A CA 12
ATOM 13840 C C . ILE A 1 8 ? -31.683 46.306 5.359 1.00 0.00 8 ILE A C 12
ATOM 13841 O O . ILE A 1 8 ? -32.853 46.439 5.718 1.00 0.00 8 ILE A O 12
ATOM 13857 N N . HIS A 1 9 ? -31.238 45.222 4.730 1.00 0.00 9 HIS A N 12
ATOM 13858 C CA . HIS A 1 9 ? -32.121 44.103 4.420 1.00 0.00 9 HIS A CA 12
ATOM 13859 C C . HIS A 1 9 ? -31.316 42.881 3.985 1.00 0.00 9 HIS A C 12
ATOM 13860 O O . HIS A 1 9 ? -30.668 42.892 2.937 1.00 0.00 9 HIS A O 12
ATOM 13874 N N . HIS A 1 10 ? -31.361 41.829 4.796 1.00 0.00 10 HIS A N 12
ATOM 13875 C CA . HIS A 1 10 ? -30.636 40.600 4.495 1.00 0.00 10 HIS A CA 12
ATOM 13876 C C . HIS A 1 10 ? -30.997 39.499 5.488 1.00 0.00 10 HIS A C 12
ATOM 13877 O O . HIS A 1 10 ? -31.235 39.766 6.667 1.00 0.00 10 HIS A O 12
ATOM 13891 N N . LEU A 1 11 ? -31.037 38.263 5.004 1.00 0.00 11 LEU A N 12
ATOM 13892 C CA . LEU A 1 11 ? -31.370 37.121 5.849 1.00 0.00 11 LEU A CA 12
ATOM 13893 C C . LEU A 1 11 ? -30.758 35.838 5.297 1.00 0.00 11 LEU A C 12
ATOM 13894 O O . LEU A 1 11 ? -30.831 35.551 4.102 1.00 0.00 11 LEU A O 12
ATOM 13910 N N . PRO A 1 12 ? -30.141 35.045 6.186 1.00 0.00 12 PRO A N 12
ATOM 13911 C CA . PRO A 1 12 ? -29.506 33.778 5.810 1.00 0.00 12 PRO A CA 12
ATOM 13912 C C . PRO A 1 12 ? -30.526 32.713 5.421 1.00 0.00 12 PRO A C 12
ATOM 13913 O O . PRO A 1 12 ? -31.424 32.369 6.189 1.00 0.00 12 PRO A O 12
ATOM 13924 N N . PRO A 1 13 ? -30.385 32.177 4.199 1.00 0.00 13 PRO A N 12
ATOM 13925 C CA . PRO A 1 13 ? -31.284 31.142 3.680 1.00 0.00 13 PRO A CA 12
ATOM 13926 C C . PRO A 1 13 ? -31.104 29.807 4.394 1.00 0.00 13 PRO A C 12
ATOM 13927 O O . PRO A 1 13 ? -29.985 29.311 4.532 1.00 0.00 13 PRO A O 12
ATOM 13938 N N . VAL A 1 14 ? -32.212 29.228 4.846 1.00 0.00 14 VAL A N 12
ATOM 13939 C CA . VAL A 1 14 ? -32.176 27.949 5.545 1.00 0.00 14 VAL A CA 12
ATOM 13940 C C . VAL A 1 14 ? -32.651 26.816 4.642 1.00 0.00 14 VAL A C 12
ATOM 13941 O O . VAL A 1 14 ? -33.822 26.438 4.664 1.00 0.00 14 VAL A O 12
ATOM 13954 N N . LYS A 1 15 ? -31.733 26.277 3.847 1.00 0.00 15 LYS A N 12
ATOM 13955 C CA . LYS A 1 15 ? -32.056 25.185 2.935 1.00 0.00 15 LYS A CA 12
ATOM 13956 C C . LYS A 1 15 ? -30.795 24.636 2.276 1.00 0.00 15 LYS A C 12
ATOM 13957 O O . LYS A 1 15 ? -30.214 25.274 1.398 1.00 0.00 15 LYS A O 12
ATOM 13976 N N . ALA A 1 16 ? -30.378 23.449 2.703 1.00 0.00 16 ALA A N 12
ATOM 13977 C CA . ALA A 1 16 ? -29.188 22.813 2.151 1.00 0.00 16 ALA A CA 12
ATOM 13978 C C . ALA A 1 16 ? -29.125 21.338 2.535 1.00 0.00 16 ALA A C 12
ATOM 13979 O O . ALA A 1 16 ? -29.051 20.980 3.710 1.00 0.00 16 ALA A O 12
ATOM 13986 N N . PRO A 1 17 ? -29.156 20.461 1.521 1.00 0.00 17 PRO A N 12
ATOM 13987 C CA . PRO A 1 17 ? -29.104 19.010 1.727 1.00 0.00 17 PRO A CA 12
ATOM 13988 C C . PRO A 1 17 ? -27.739 18.543 2.219 1.00 0.00 17 PRO A C 12
ATOM 13989 O O . PRO A 1 17 ? -26.733 18.692 1.524 1.00 0.00 17 PRO A O 12
ATOM 14000 N N . LEU A 1 18 ? -27.709 17.978 3.421 1.00 0.00 18 LEU A N 12
ATOM 14001 C CA . LEU A 1 18 ? -26.466 17.488 4.006 1.00 0.00 18 LEU A CA 12
ATOM 14002 C C . LEU A 1 18 ? -26.483 15.967 4.125 1.00 0.00 18 LEU A C 12
ATOM 14003 O O . LEU A 1 18 ? -27.490 15.377 4.516 1.00 0.00 18 LEU A O 12
ATOM 14019 N N . GLN A 1 19 ? -25.360 15.340 3.788 1.00 0.00 19 GLN A N 12
ATOM 14020 C CA . GLN A 1 19 ? -25.246 13.888 3.860 1.00 0.00 19 GLN A CA 12
ATOM 14021 C C . GLN A 1 19 ? -23.838 13.472 4.273 1.00 0.00 19 GLN A C 12
ATOM 14022 O O . GLN A 1 19 ? -22.929 14.301 4.343 1.00 0.00 19 GLN A O 12
ATOM 14036 N N . THR A 1 20 ? -23.664 12.183 4.548 1.00 0.00 20 THR A N 12
ATOM 14037 C CA . THR A 1 20 ? -22.367 11.658 4.956 1.00 0.00 20 THR A CA 12
ATOM 14038 C C . THR A 1 20 ? -22.002 10.412 4.157 1.00 0.00 20 THR A C 12
ATOM 14039 O O . THR A 1 20 ? -22.544 9.331 4.389 1.00 0.00 20 THR A O 12
ATOM 14050 N N . LYS A 1 21 ? -21.080 10.570 3.213 1.00 0.00 21 LYS A N 12
ATOM 14051 C CA . LYS A 1 21 ? -20.640 9.458 2.380 1.00 0.00 21 LYS A CA 12
ATOM 14052 C C . LYS A 1 21 ? -19.183 9.634 1.962 1.00 0.00 21 LYS A C 12
ATOM 14053 O O . LYS A 1 21 ? -18.837 10.591 1.268 1.00 0.00 21 LYS A O 12
ATOM 14072 N N . LYS A 1 22 ? -18.334 8.705 2.386 1.00 0.00 22 LYS A N 12
ATOM 14073 C CA . LYS A 1 22 ? -16.915 8.755 2.054 1.00 0.00 22 LYS A CA 12
ATOM 14074 C C . LYS A 1 22 ? -16.701 8.576 0.555 1.00 0.00 22 LYS A C 12
ATOM 14075 O O . LYS A 1 22 ? -17.231 7.645 -0.052 1.00 0.00 22 LYS A O 12
ATOM 14094 N N . LYS A 1 23 ? -15.919 9.472 -0.038 1.00 0.00 23 LYS A N 12
ATOM 14095 C CA . LYS A 1 23 ? -15.631 9.412 -1.466 1.00 0.00 23 LYS A CA 12
ATOM 14096 C C . LYS A 1 23 ? -14.129 9.318 -1.715 1.00 0.00 23 LYS A C 12
ATOM 14097 O O . LYS A 1 23 ? -13.600 9.957 -2.625 1.00 0.00 23 LYS A O 12
ATOM 14116 N N . ILE A 1 24 ? -13.448 8.517 -0.902 1.00 0.00 24 ILE A N 12
ATOM 14117 C CA . ILE A 1 24 ? -12.008 8.339 -1.036 1.00 0.00 24 ILE A CA 12
ATOM 14118 C C . ILE A 1 24 ? -11.682 7.214 -2.014 1.00 0.00 24 ILE A C 12
ATOM 14119 O O . ILE A 1 24 ? -12.130 6.081 -1.843 1.00 0.00 24 ILE A O 12
ATOM 14135 N N . MET A 1 25 ? -10.899 7.536 -3.038 1.00 0.00 25 MET A N 12
ATOM 14136 C CA . MET A 1 25 ? -10.511 6.552 -4.042 1.00 0.00 25 MET A CA 12
ATOM 14137 C C . MET A 1 25 ? -9.002 6.571 -4.267 1.00 0.00 25 MET A C 12
ATOM 14138 O O . MET A 1 25 ? -8.442 7.575 -4.709 1.00 0.00 25 MET A O 12
ATOM 14152 N N . LYS A 1 26 ? -8.348 5.456 -3.960 1.00 0.00 26 LYS A N 12
ATOM 14153 C CA . LYS A 1 26 ? -6.905 5.343 -4.129 1.00 0.00 26 LYS A CA 12
ATOM 14154 C C . LYS A 1 26 ? -6.556 4.908 -5.549 1.00 0.00 26 LYS A C 12
ATOM 14155 O O . LYS A 1 26 ? -7.342 4.232 -6.213 1.00 0.00 26 LYS A O 12
ATOM 14174 N N . HIS A 1 27 ? -5.371 5.299 -6.009 1.00 0.00 27 HIS A N 12
ATOM 14175 C CA . HIS A 1 27 ? -4.917 4.947 -7.350 1.00 0.00 27 HIS A CA 12
ATOM 14176 C C . HIS A 1 27 ? -3.396 4.839 -7.397 1.00 0.00 27 HIS A C 12
ATOM 14177 O O . HIS A 1 27 ? -2.688 5.599 -6.736 1.00 0.00 27 HIS A O 12
ATOM 14191 N N . CYS A 1 28 ? -2.900 3.889 -8.183 1.00 0.00 28 CYS A N 12
ATOM 14192 C CA . CYS A 1 28 ? -1.464 3.679 -8.316 1.00 0.00 28 CYS A CA 12
ATOM 14193 C C . CYS A 1 28 ? -0.735 5.007 -8.501 1.00 0.00 28 CYS A C 12
ATOM 14194 O O . CYS A 1 28 ? -1.282 5.954 -9.066 1.00 0.00 28 CYS A O 12
ATOM 14201 N N . PHE A 1 29 ? 0.502 5.068 -8.020 1.00 0.00 29 PHE A N 12
ATOM 14202 C CA . PHE A 1 29 ? 1.307 6.279 -8.131 1.00 0.00 29 PHE A CA 12
ATOM 14203 C C . PHE A 1 29 ? 2.266 6.189 -9.314 1.00 0.00 29 PHE A C 12
ATOM 14204 O O . PHE A 1 29 ? 2.692 7.206 -9.862 1.00 0.00 29 PHE A O 12
ATOM 14221 N N . LEU A 1 30 ? 2.604 4.964 -9.701 1.00 0.00 30 LEU A N 12
ATOM 14222 C CA . LEU A 1 30 ? 3.514 4.738 -10.819 1.00 0.00 30 LEU A CA 12
ATOM 14223 C C . LEU A 1 30 ? 2.799 4.936 -12.152 1.00 0.00 30 LEU A C 12
ATOM 14224 O O . LEU A 1 30 ? 3.177 5.793 -12.950 1.00 0.00 30 LEU A O 12
ATOM 14240 N N . CYS A 1 31 ? 1.762 4.138 -12.385 1.00 0.00 31 CYS A N 12
ATOM 14241 C CA . CYS A 1 31 ? 0.992 4.225 -13.620 1.00 0.00 31 CYS A CA 12
ATOM 14242 C C . CYS A 1 31 ? -0.139 5.241 -13.485 1.00 0.00 31 CYS A C 12
ATOM 14243 O O . CYS A 1 31 ? -0.340 6.082 -14.360 1.00 0.00 31 CYS A O 12
ATOM 14250 N N . GLY A 1 32 ? -0.874 5.157 -12.380 1.00 0.00 32 GLY A N 12
ATOM 14251 C CA . GLY A 1 32 ? -1.975 6.074 -12.150 1.00 0.00 32 GLY A CA 12
ATOM 14252 C C . GLY A 1 32 ? -3.324 5.445 -12.439 1.00 0.00 32 GLY A C 12
ATOM 14253 O O . GLY A 1 32 ? -4.252 6.123 -12.880 1.00 0.00 32 GLY A O 12
ATOM 14257 N N . LYS A 1 33 ? -3.433 4.144 -12.193 1.00 0.00 33 LYS A N 12
ATOM 14258 C CA . LYS A 1 33 ? -4.678 3.422 -12.429 1.00 0.00 33 LYS A CA 12
ATOM 14259 C C . LYS A 1 33 ? -5.477 3.279 -11.138 1.00 0.00 33 LYS A C 12
ATOM 14260 O O . LYS A 1 33 ? -4.911 3.232 -10.046 1.00 0.00 33 LYS A O 12
ATOM 14279 N N . LYS A 1 34 ? -6.798 3.209 -11.270 1.00 0.00 34 LYS A N 12
ATOM 14280 C CA . LYS A 1 34 ? -7.676 3.068 -10.115 1.00 0.00 34 LYS A CA 12
ATOM 14281 C C . LYS A 1 34 ? -7.473 1.717 -9.438 1.00 0.00 34 LYS A C 12
ATOM 14282 O O . LYS A 1 34 ? -7.364 0.686 -10.104 1.00 0.00 34 LYS A O 12
ATOM 14301 N N . THR A 1 35 ? -7.423 1.727 -8.110 1.00 0.00 35 THR A N 12
ATOM 14302 C CA . THR A 1 35 ? -7.233 0.502 -7.342 1.00 0.00 35 THR A CA 12
ATOM 14303 C C . THR A 1 35 ? -8.455 0.195 -6.485 1.00 0.00 35 THR A C 12
ATOM 14304 O O . THR A 1 35 ? -9.074 -0.860 -6.624 1.00 0.00 35 THR A O 12
ATOM 14315 N N . GLY A 1 36 ? -8.800 1.124 -5.599 1.00 0.00 36 GLY A N 12
ATOM 14316 C CA . GLY A 1 36 ? -9.949 0.933 -4.733 1.00 0.00 36 GLY A CA 12
ATOM 14317 C C . GLY A 1 36 ? -9.561 0.829 -3.271 1.00 0.00 36 GLY A C 12
ATOM 14318 O O . GLY A 1 36 ? -8.734 1.601 -2.783 1.00 0.00 36 GLY A O 12
ATOM 14322 N N . LEU A 1 37 ? -10.160 -0.126 -2.569 1.00 0.00 37 LEU A N 12
ATOM 14323 C CA . LEU A 1 37 ? -9.875 -0.328 -1.152 1.00 0.00 37 LEU A CA 12
ATOM 14324 C C . LEU A 1 37 ? -9.032 -1.581 -0.940 1.00 0.00 37 LEU A C 12
ATOM 14325 O O . LEU A 1 37 ? -8.018 -1.549 -0.242 1.00 0.00 37 LEU A O 12
ATOM 14341 N N . ALA A 1 38 ? -9.456 -2.684 -1.549 1.00 0.00 38 ALA A N 12
ATOM 14342 C CA . ALA A 1 38 ? -8.738 -3.947 -1.430 1.00 0.00 38 ALA A CA 12
ATOM 14343 C C . ALA A 1 38 ? -7.427 -3.908 -2.208 1.00 0.00 38 ALA A C 12
ATOM 14344 O O . ALA A 1 38 ? -6.344 -3.929 -1.623 1.00 0.00 38 ALA A O 12
ATOM 14351 N N . THR A 1 39 ? -7.532 -3.853 -3.533 1.00 0.00 39 THR A N 12
ATOM 14352 C CA . THR A 1 39 ? -6.356 -3.814 -4.392 1.00 0.00 39 THR A CA 12
ATOM 14353 C C . THR A 1 39 ? -5.291 -2.883 -3.824 1.00 0.00 39 THR A C 12
ATOM 14354 O O . THR A 1 39 ? -4.139 -3.278 -3.644 1.00 0.00 39 THR A O 12
ATOM 14365 N N . SER A 1 40 ? -5.684 -1.645 -3.542 1.00 0.00 40 SER A N 12
ATOM 14366 C CA . SER A 1 40 ? -4.761 -0.656 -2.996 1.00 0.00 40 SER A CA 12
ATOM 14367 C C . SER A 1 40 ? -3.773 -1.307 -2.034 1.00 0.00 40 SER A C 12
ATOM 14368 O O . SER A 1 40 ? -4.144 -1.735 -0.940 1.00 0.00 40 SER A O 12
ATOM 14376 N N . PHE A 1 41 ? -2.513 -1.379 -2.449 1.00 0.00 41 PHE A N 12
ATOM 14377 C CA . PHE A 1 41 ? -1.470 -1.979 -1.625 1.00 0.00 41 PHE A CA 12
ATOM 14378 C C . PHE A 1 41 ? -0.439 -0.935 -1.207 1.00 0.00 41 PHE A C 12
ATOM 14379 O O . PHE A 1 41 ? -0.210 0.044 -1.916 1.00 0.00 41 PHE A O 12
ATOM 14396 N N . GLU A 1 42 ? 0.180 -1.152 -0.050 1.00 0.00 42 GLU A N 12
ATOM 14397 C CA . GLU A 1 42 ? 1.185 -0.229 0.462 1.00 0.00 42 GLU A CA 12
ATOM 14398 C C . GLU A 1 42 ? 2.579 -0.846 0.387 1.00 0.00 42 GLU A C 12
ATOM 14399 O O . GLU A 1 42 ? 2.803 -1.963 0.857 1.00 0.00 42 GLU A O 12
ATOM 14411 N N . CYS A 1 43 ? 3.513 -0.112 -0.207 1.00 0.00 43 CYS A N 12
ATOM 14412 C CA . CYS A 1 43 ? 4.885 -0.586 -0.346 1.00 0.00 43 CYS A CA 12
ATOM 14413 C C . CYS A 1 43 ? 5.762 -0.052 0.783 1.00 0.00 43 CYS A C 12
ATOM 14414 O O . CYS A 1 43 ? 5.392 0.898 1.474 1.00 0.00 43 CYS A O 12
ATOM 14421 N N . ARG A 1 44 ? 6.925 -0.669 0.964 1.00 0.00 44 ARG A N 12
ATOM 14422 C CA . ARG A 1 44 ? 7.854 -0.258 2.010 1.00 0.00 44 ARG A CA 12
ATOM 14423 C C . ARG A 1 44 ? 8.092 1.249 1.963 1.00 0.00 44 ARG A C 12
ATOM 14424 O O . ARG A 1 44 ? 8.242 1.897 2.999 1.00 0.00 44 ARG A O 12
ATOM 14445 N N . CYS A 1 45 ? 8.125 1.800 0.755 1.00 0.00 45 CYS A N 12
ATOM 14446 C CA . CYS A 1 45 ? 8.346 3.229 0.571 1.00 0.00 45 CYS A CA 12
ATOM 14447 C C . CYS A 1 45 ? 7.151 4.033 1.075 1.00 0.00 45 CYS A C 12
ATOM 14448 O O . CYS A 1 45 ? 7.312 5.092 1.680 1.00 0.00 45 CYS A O 12
ATOM 14455 N N . GLY A 1 46 ? 5.951 3.521 0.821 1.00 0.00 46 GLY A N 12
ATOM 14456 C CA . GLY A 1 46 ? 4.746 4.204 1.256 1.00 0.00 46 GLY A CA 12
ATOM 14457 C C . GLY A 1 46 ? 3.962 4.790 0.098 1.00 0.00 46 GLY A C 12
ATOM 14458 O O . GLY A 1 46 ? 3.222 5.758 0.268 1.00 0.00 46 GLY A O 12
ATOM 14462 N N . ASN A 1 47 ? 4.125 4.202 -1.083 1.00 0.00 47 ASN A N 12
ATOM 14463 C CA . ASN A 1 47 ? 3.428 4.674 -2.274 1.00 0.00 47 ASN A CA 12
ATOM 14464 C C . ASN A 1 47 ? 2.363 3.673 -2.712 1.00 0.00 47 ASN A C 12
ATOM 14465 O O . ASN A 1 47 ? 2.634 2.481 -2.845 1.00 0.00 47 ASN A O 12
ATOM 14476 N N . ASN A 1 48 ? 1.150 4.169 -2.937 1.00 0.00 48 ASN A N 12
ATOM 14477 C CA . ASN A 1 48 ? 0.044 3.319 -3.361 1.00 0.00 48 ASN A CA 12
ATOM 14478 C C . ASN A 1 48 ? 0.198 2.915 -4.824 1.00 0.00 48 ASN A C 12
ATOM 14479 O O . ASN A 1 48 ? 0.185 3.762 -5.718 1.00 0.00 48 ASN A O 12
ATOM 14490 N N . PHE A 1 49 ? 0.343 1.616 -5.062 1.00 0.00 49 PHE A N 12
ATOM 14491 C CA . PHE A 1 49 ? 0.500 1.099 -6.416 1.00 0.00 49 PHE A CA 12
ATOM 14492 C C . PHE A 1 49 ? -0.564 0.049 -6.724 1.00 0.00 49 PHE A C 12
ATOM 14493 O O . PHE A 1 49 ? -1.267 -0.420 -5.829 1.00 0.00 49 PHE A O 12
ATOM 14510 N N . CYS A 1 50 ? -0.677 -0.314 -7.998 1.00 0.00 50 CYS A N 12
ATOM 14511 C CA . CYS A 1 50 ? -1.654 -1.307 -8.426 1.00 0.00 50 CYS A CA 12
ATOM 14512 C C . CYS A 1 50 ? -1.133 -2.721 -8.190 1.00 0.00 50 CYS A C 12
ATOM 14513 O O . CYS A 1 50 ? 0.032 -2.915 -7.844 1.00 0.00 50 CYS A O 12
ATOM 14520 N N . ALA A 1 51 ? -2.004 -3.707 -8.379 1.00 0.00 51 ALA A N 12
ATOM 14521 C CA . ALA A 1 51 ? -1.632 -5.103 -8.188 1.00 0.00 51 ALA A CA 12
ATOM 14522 C C . ALA A 1 51 ? -0.433 -5.475 -9.055 1.00 0.00 51 ALA A C 12
ATOM 14523 O O . ALA A 1 51 ? 0.384 -6.312 -8.674 1.00 0.00 51 ALA A O 12
ATOM 14530 N N . SER A 1 52 ? -0.336 -4.847 -10.222 1.00 0.00 52 SER A N 12
ATOM 14531 C CA . SER A 1 52 ? 0.761 -5.115 -11.145 1.00 0.00 52 SER A CA 12
ATOM 14532 C C . SER A 1 52 ? 2.049 -4.453 -10.665 1.00 0.00 52 SER A C 12
ATOM 14533 O O . SER A 1 52 ? 3.139 -5.004 -10.821 1.00 0.00 52 SER A O 12
ATOM 14541 N N . HIS A 1 53 ? 1.915 -3.266 -10.081 1.00 0.00 53 HIS A N 12
ATOM 14542 C CA . HIS A 1 53 ? 3.067 -2.528 -9.578 1.00 0.00 53 HIS A CA 12
ATOM 14543 C C . HIS A 1 53 ? 3.038 -2.447 -8.054 1.00 0.00 53 HIS A C 12
ATOM 14544 O O . HIS A 1 53 ? 3.599 -1.526 -7.461 1.00 0.00 53 HIS A O 12
ATOM 14558 N N . ARG A 1 54 ? 2.378 -3.416 -7.428 1.00 0.00 54 ARG A N 12
ATOM 14559 C CA . ARG A 1 54 ? 2.274 -3.454 -5.975 1.00 0.00 54 ARG A CA 12
ATOM 14560 C C . ARG A 1 54 ? 3.612 -3.827 -5.343 1.00 0.00 54 ARG A C 12
ATOM 14561 O O . ARG A 1 54 ? 3.934 -3.384 -4.240 1.00 0.00 54 ARG A O 12
ATOM 14582 N N . TYR A 1 55 ? 4.385 -4.644 -6.048 1.00 0.00 55 TYR A N 12
ATOM 14583 C CA . TYR A 1 55 ? 5.687 -5.080 -5.555 1.00 0.00 55 TYR A CA 12
ATOM 14584 C C . TYR A 1 55 ? 6.726 -3.974 -5.710 1.00 0.00 55 TYR A C 12
ATOM 14585 O O . TYR A 1 55 ? 6.599 -3.104 -6.572 1.00 0.00 55 TYR A O 12
ATOM 14603 N N . ALA A 1 56 ? 7.754 -4.014 -4.869 1.00 0.00 56 ALA A N 12
ATOM 14604 C CA . ALA A 1 56 ? 8.817 -3.018 -4.913 1.00 0.00 56 ALA A CA 12
ATOM 14605 C C . ALA A 1 56 ? 9.591 -3.099 -6.225 1.00 0.00 56 ALA A C 12
ATOM 14606 O O . ALA A 1 56 ? 9.730 -2.104 -6.935 1.00 0.00 56 ALA A O 12
ATOM 14613 N N . GLU A 1 57 ? 10.092 -4.289 -6.538 1.00 0.00 57 GLU A N 12
ATOM 14614 C CA . GLU A 1 57 ? 10.854 -4.498 -7.765 1.00 0.00 57 GLU A CA 12
ATOM 14615 C C . GLU A 1 57 ? 10.059 -4.038 -8.983 1.00 0.00 57 GLU A C 12
ATOM 14616 O O . GLU A 1 57 ? 10.604 -3.417 -9.895 1.00 0.00 57 GLU A O 12
ATOM 14628 N N . ALA A 1 58 ? 8.766 -4.348 -8.991 1.00 0.00 58 ALA A N 12
ATOM 14629 C CA . ALA A 1 58 ? 7.896 -3.966 -10.096 1.00 0.00 58 ALA A CA 12
ATOM 14630 C C . ALA A 1 58 ? 8.063 -2.490 -10.441 1.00 0.00 58 ALA A C 12
ATOM 14631 O O . ALA A 1 58 ? 8.095 -2.117 -11.614 1.00 0.00 58 ALA A O 12
ATOM 14638 N N . HIS A 1 59 ? 8.167 -1.654 -9.413 1.00 0.00 59 HIS A N 12
ATOM 14639 C CA . HIS A 1 59 ? 8.331 -0.218 -9.609 1.00 0.00 59 HIS A CA 12
ATOM 14640 C C . HIS A 1 59 ? 9.703 0.243 -9.125 1.00 0.00 59 HIS A C 12
ATOM 14641 O O . HIS A 1 59 ? 9.855 1.360 -8.632 1.00 0.00 59 HIS A O 12
ATOM 14655 N N . GLY A 1 60 ? 10.699 -0.625 -9.271 1.00 0.00 60 GLY A N 12
ATOM 14656 C CA . GLY A 1 60 ? 12.045 -0.289 -8.844 1.00 0.00 60 GLY A CA 12
ATOM 14657 C C . GLY A 1 60 ? 12.060 0.545 -7.578 1.00 0.00 60 GLY A C 12
ATOM 14658 O O . GLY A 1 60 ? 12.635 1.633 -7.548 1.00 0.00 60 GLY A O 12
ATOM 14662 N N . CYS A 1 61 ? 11.424 0.035 -6.528 1.00 0.00 61 CYS A N 12
ATOM 14663 C CA . CYS A 1 61 ? 11.364 0.739 -5.253 1.00 0.00 61 CYS A CA 12
ATOM 14664 C C . CYS A 1 61 ? 12.697 1.413 -4.941 1.00 0.00 61 CYS A C 12
ATOM 14665 O O . CYS A 1 61 ? 13.762 0.849 -5.188 1.00 0.00 61 CYS A O 12
ATOM 14672 N N . ASN A 1 62 ? 12.629 2.623 -4.396 1.00 0.00 62 ASN A N 12
ATOM 14673 C CA . ASN A 1 62 ? 13.830 3.375 -4.050 1.00 0.00 62 ASN A CA 12
ATOM 14674 C C . ASN A 1 62 ? 14.177 3.196 -2.574 1.00 0.00 62 ASN A C 12
ATOM 14675 O O . ASN A 1 62 ? 15.344 3.045 -2.215 1.00 0.00 62 ASN A O 12
ATOM 14686 N N . TYR A 1 63 ? 13.155 3.215 -1.726 1.00 0.00 63 TYR A N 12
ATOM 14687 C CA . TYR A 1 63 ? 13.351 3.057 -0.290 1.00 0.00 63 TYR A CA 12
ATOM 14688 C C . TYR A 1 63 ? 14.459 2.049 0.001 1.00 0.00 63 TYR A C 12
ATOM 14689 O O . TYR A 1 63 ? 14.684 1.117 -0.771 1.00 0.00 63 TYR A O 12
ATOM 14707 N N . ASP A 1 64 ? 15.146 2.242 1.121 1.00 0.00 64 ASP A N 12
ATOM 14708 C CA . ASP A 1 64 ? 16.230 1.350 1.517 1.00 0.00 64 ASP A CA 12
ATOM 14709 C C . ASP A 1 64 ? 15.726 0.274 2.473 1.00 0.00 64 ASP A C 12
ATOM 14710 O O . ASP A 1 64 ? 15.433 0.550 3.637 1.00 0.00 64 ASP A O 12
ATOM 14719 N N . TYR A 1 65 ? 15.625 -0.953 1.975 1.00 0.00 65 TYR A N 12
ATOM 14720 C CA . TYR A 1 65 ? 15.153 -2.071 2.784 1.00 0.00 65 TYR A CA 12
ATOM 14721 C C . TYR A 1 65 ? 16.244 -3.125 2.947 1.00 0.00 65 TYR A C 12
ATOM 14722 O O . TYR A 1 65 ? 15.994 -4.322 2.805 1.00 0.00 65 TYR A O 12
ATOM 14740 N N . LYS A 1 66 ? 17.456 -2.670 3.249 1.00 0.00 66 LYS A N 12
ATOM 14741 C CA . LYS A 1 66 ? 18.587 -3.571 3.435 1.00 0.00 66 LYS A CA 12
ATOM 14742 C C . LYS A 1 66 ? 18.832 -3.838 4.916 1.00 0.00 66 LYS A C 12
ATOM 14743 O O . LYS A 1 66 ? 18.974 -4.986 5.335 1.00 0.00 66 LYS A O 12
ATOM 14762 N N . SER A 1 67 ? 18.880 -2.769 5.705 1.00 0.00 67 SER A N 12
ATOM 14763 C CA . SER A 1 67 ? 19.111 -2.887 7.140 1.00 0.00 67 SER A CA 12
ATOM 14764 C C . SER A 1 67 ? 17.893 -3.484 7.839 1.00 0.00 67 SER A C 12
ATOM 14765 O O . SER A 1 67 ? 18.016 -4.402 8.648 1.00 0.00 67 SER A O 12
ATOM 14773 N N . ALA A 1 68 ? 16.717 -2.954 7.519 1.00 0.00 68 ALA A N 12
ATOM 14774 C CA . ALA A 1 68 ? 15.476 -3.434 8.113 1.00 0.00 68 ALA A CA 12
ATOM 14775 C C . ALA A 1 68 ? 15.495 -4.950 8.276 1.00 0.00 68 ALA A C 12
ATOM 14776 O O . ALA A 1 68 ? 15.216 -5.472 9.354 1.00 0.00 68 ALA A O 12
ATOM 14783 N N . GLY A 1 69 ? 15.826 -5.652 7.196 1.00 0.00 69 GLY A N 12
ATOM 14784 C CA . GLY A 1 69 ? 15.875 -7.102 7.241 1.00 0.00 69 GLY A CA 12
ATOM 14785 C C . GLY A 1 69 ? 17.213 -7.651 6.789 1.00 0.00 69 GLY A C 12
ATOM 14786 O O . GLY A 1 69 ? 18.226 -6.954 6.838 1.00 0.00 69 GLY A O 12
ATOM 14790 N N . ARG A 1 70 ? 17.218 -8.905 6.349 1.00 0.00 70 ARG A N 12
ATOM 14791 C CA . ARG A 1 70 ? 18.443 -9.549 5.890 1.00 0.00 70 ARG A CA 12
ATOM 14792 C C . ARG A 1 70 ? 18.794 -9.101 4.473 1.00 0.00 70 ARG A C 12
ATOM 14793 O O . ARG A 1 70 ? 18.060 -8.330 3.856 1.00 0.00 70 ARG A O 12
ATOM 14814 N N . ARG A 1 71 ? 19.921 -9.590 3.966 1.00 0.00 71 ARG A N 12
ATOM 14815 C CA . ARG A 1 71 ? 20.370 -9.240 2.624 1.00 0.00 71 ARG A CA 12
ATOM 14816 C C . ARG A 1 71 ? 20.701 -10.492 1.817 1.00 0.00 71 ARG A C 12
ATOM 14817 O O . ARG A 1 71 ? 21.801 -11.035 1.918 1.00 0.00 71 ARG A O 12
ATOM 14838 N N . TYR A 1 72 ? 19.742 -10.944 1.017 1.00 0.00 72 TYR A N 12
ATOM 14839 C CA . TYR A 1 72 ? 19.930 -12.134 0.195 1.00 0.00 72 TYR A CA 12
ATOM 14840 C C . TYR A 1 72 ? 20.474 -11.764 -1.182 1.00 0.00 72 TYR A C 12
ATOM 14841 O O . TYR A 1 72 ? 21.393 -12.405 -1.693 1.00 0.00 72 TYR A O 12
ATOM 14859 N N . LEU A 1 73 ? 19.900 -10.724 -1.777 1.00 0.00 73 LEU A N 12
ATOM 14860 C CA . LEU A 1 73 ? 20.326 -10.267 -3.095 1.00 0.00 73 LEU A CA 12
ATOM 14861 C C . LEU A 1 73 ? 21.653 -9.521 -3.010 1.00 0.00 73 LEU A C 12
ATOM 14862 O O . LEU A 1 73 ? 21.786 -8.556 -2.258 1.00 0.00 73 LEU A O 12
ATOM 14878 N N . GLU A 1 74 ? 22.632 -9.974 -3.788 1.00 0.00 74 GLU A N 12
ATOM 14879 C CA . GLU A 1 74 ? 23.949 -9.347 -3.800 1.00 0.00 74 GLU A CA 12
ATOM 14880 C C . GLU A 1 74 ? 24.240 -8.721 -5.160 1.00 0.00 74 GLU A C 12
ATOM 14881 O O . GLU A 1 74 ? 23.934 -9.302 -6.201 1.00 0.00 74 GLU A O 12
ATOM 14893 N N . GLU A 1 75 ? 24.834 -7.531 -5.143 1.00 0.00 75 GLU A N 12
ATOM 14894 C CA . GLU A 1 75 ? 25.166 -6.825 -6.375 1.00 0.00 75 GLU A CA 12
ATOM 14895 C C . GLU A 1 75 ? 26.649 -6.971 -6.703 1.00 0.00 75 GLU A C 12
ATOM 14896 O O . GLU A 1 75 ? 27.511 -6.618 -5.898 1.00 0.00 75 GLU A O 12
ATOM 14908 N N . ALA A 1 76 ? 26.938 -7.493 -7.890 1.00 0.00 76 ALA A N 12
ATOM 14909 C CA . ALA A 1 76 ? 28.316 -7.685 -8.326 1.00 0.00 76 ALA A CA 12
ATOM 14910 C C . ALA A 1 76 ? 28.537 -7.103 -9.718 1.00 0.00 76 ALA A C 12
ATOM 14911 O O . ALA A 1 76 ? 27.715 -7.286 -10.615 1.00 0.00 76 ALA A O 12
ATOM 14918 N N . ASN A 1 77 ? 29.653 -6.401 -9.890 1.00 0.00 77 ASN A N 12
ATOM 14919 C CA . ASN A 1 77 ? 29.981 -5.791 -11.174 1.00 0.00 77 ASN A CA 12
ATOM 14920 C C . ASN A 1 77 ? 29.951 -6.828 -12.292 1.00 0.00 77 ASN A C 12
ATOM 14921 O O . ASN A 1 77 ? 30.808 -7.708 -12.380 1.00 0.00 77 ASN A O 12
ATOM 14932 N N . PRO A 1 78 ? 28.941 -6.724 -13.169 1.00 0.00 78 PRO A N 12
ATOM 14933 C CA . PRO A 1 78 ? 28.776 -7.643 -14.299 1.00 0.00 78 PRO A CA 12
ATOM 14934 C C . PRO A 1 78 ? 29.850 -7.452 -15.364 1.00 0.00 78 PRO A C 12
ATOM 14935 O O . PRO A 1 78 ? 30.756 -6.634 -15.206 1.00 0.00 78 PRO A O 12
ATOM 14946 N N . VAL A 1 79 ? 29.742 -8.212 -16.450 1.00 0.00 79 VAL A N 12
ATOM 14947 C CA . VAL A 1 79 ? 30.704 -8.125 -17.542 1.00 0.00 79 VAL A CA 12
ATOM 14948 C C . VAL A 1 79 ? 30.006 -7.838 -18.867 1.00 0.00 79 VAL A C 12
ATOM 14949 O O . VAL A 1 79 ? 28.784 -7.942 -18.972 1.00 0.00 79 VAL A O 12
ATOM 14962 N N . SER A 1 80 ? 30.791 -7.478 -19.877 1.00 0.00 80 SER A N 12
ATOM 14963 C CA . SER A 1 80 ? 30.248 -7.173 -21.196 1.00 0.00 80 SER A CA 12
ATOM 14964 C C . SER A 1 80 ? 31.114 -7.784 -22.294 1.00 0.00 80 SER A C 12
ATOM 14965 O O . SER A 1 80 ? 32.340 -7.690 -22.259 1.00 0.00 80 SER A O 12
ATOM 14973 N N . GLY A 1 81 ? 30.464 -8.412 -23.270 1.00 0.00 81 GLY A N 12
ATOM 14974 C CA . GLY A 1 81 ? 31.189 -9.030 -24.365 1.00 0.00 81 GLY A CA 12
ATOM 14975 C C . GLY A 1 81 ? 31.649 -8.021 -25.398 1.00 0.00 81 GLY A C 12
ATOM 14976 O O . GLY A 1 81 ? 32.748 -7.472 -25.314 1.00 0.00 81 GLY A O 12
ATOM 14980 N N . PRO A 1 82 ? 30.797 -7.766 -26.402 1.00 0.00 82 PRO A N 12
ATOM 14981 C CA . PRO A 1 82 ? 31.101 -6.816 -27.476 1.00 0.00 82 PRO A CA 12
ATOM 14982 C C . PRO A 1 82 ? 31.111 -5.372 -26.987 1.00 0.00 82 PRO A C 12
ATOM 14983 O O . PRO A 1 82 ? 30.112 -4.876 -26.467 1.00 0.00 82 PRO A O 12
ATOM 14994 N N . SER A 1 83 ? 32.247 -4.702 -27.158 1.00 0.00 83 SER A N 12
ATOM 14995 C CA . SER A 1 83 ? 32.387 -3.315 -26.730 1.00 0.00 83 SER A CA 12
ATOM 14996 C C . SER A 1 83 ? 33.689 -2.715 -27.252 1.00 0.00 83 SER A C 12
ATOM 14997 O O . SER A 1 83 ? 34.505 -3.408 -27.860 1.00 0.00 83 SER A O 12
ATOM 15005 N N . SER A 1 84 ? 33.877 -1.422 -27.009 1.00 0.00 84 SER A N 12
ATOM 15006 C CA . SER A 1 84 ? 35.078 -0.726 -27.458 1.00 0.00 84 SER A CA 12
ATOM 15007 C C . SER A 1 84 ? 36.293 -1.647 -27.398 1.00 0.00 84 SER A C 12
ATOM 15008 O O . SER A 1 84 ? 36.532 -2.314 -26.392 1.00 0.00 84 SER A O 12
ATOM 15016 N N . GLY A 1 85 ? 37.059 -1.677 -28.485 1.00 0.00 85 GLY A N 12
ATOM 15017 C CA . GLY A 1 85 ? 38.240 -2.518 -28.537 1.00 0.00 85 GLY A CA 12
ATOM 15018 C C . GLY A 1 85 ? 39.373 -1.980 -27.686 1.00 0.00 85 GLY A C 12
ATOM 15019 O O . GLY A 1 85 ? 39.110 -1.425 -26.620 1.00 0.00 85 GLY A O 12
ATOM 15025 N N . GLY A 1 1 ? -30.334 72.378 -29.798 1.00 0.00 1 GLY A N 13
ATOM 15026 C CA . GLY A 1 1 ? -29.631 71.127 -30.014 1.00 0.00 1 GLY A CA 13
ATOM 15027 C C . GLY A 1 1 ? -29.842 70.140 -28.883 1.00 0.00 1 GLY A C 13
ATOM 15028 O O . GLY A 1 1 ? -30.066 70.536 -27.739 1.00 0.00 1 GLY A O 13
ATOM 15032 N N . SER A 1 2 ? -29.771 68.852 -29.202 1.00 0.00 2 SER A N 13
ATOM 15033 C CA . SER A 1 2 ? -29.962 67.805 -28.205 1.00 0.00 2 SER A CA 13
ATOM 15034 C C . SER A 1 2 ? -29.613 66.436 -28.781 1.00 0.00 2 SER A C 13
ATOM 15035 O O . SER A 1 2 ? -29.927 66.136 -29.932 1.00 0.00 2 SER A O 13
ATOM 15043 N N . SER A 1 3 ? -28.960 65.610 -27.970 1.00 0.00 3 SER A N 13
ATOM 15044 C CA . SER A 1 3 ? -28.563 64.273 -28.399 1.00 0.00 3 SER A CA 13
ATOM 15045 C C . SER A 1 3 ? -27.978 63.481 -27.234 1.00 0.00 3 SER A C 13
ATOM 15046 O O . SER A 1 3 ? -27.481 64.054 -26.266 1.00 0.00 3 SER A O 13
ATOM 15054 N N . GLY A 1 4 ? -28.041 62.156 -27.336 1.00 0.00 4 GLY A N 13
ATOM 15055 C CA . GLY A 1 4 ? -27.515 61.305 -26.285 1.00 0.00 4 GLY A CA 13
ATOM 15056 C C . GLY A 1 4 ? -28.333 60.044 -26.096 1.00 0.00 4 GLY A C 13
ATOM 15057 O O . GLY A 1 4 ? -29.564 60.089 -26.093 1.00 0.00 4 GLY A O 13
ATOM 15061 N N . SER A 1 5 ? -27.650 58.914 -25.939 1.00 0.00 5 SER A N 13
ATOM 15062 C CA . SER A 1 5 ? -28.322 57.634 -25.754 1.00 0.00 5 SER A CA 13
ATOM 15063 C C . SER A 1 5 ? -27.436 56.662 -24.981 1.00 0.00 5 SER A C 13
ATOM 15064 O O . SER A 1 5 ? -26.209 56.740 -25.043 1.00 0.00 5 SER A O 13
ATOM 15072 N N . SER A 1 6 ? -28.067 55.745 -24.254 1.00 0.00 6 SER A N 13
ATOM 15073 C CA . SER A 1 6 ? -27.336 54.759 -23.466 1.00 0.00 6 SER A CA 13
ATOM 15074 C C . SER A 1 6 ? -28.227 53.568 -23.126 1.00 0.00 6 SER A C 13
ATOM 15075 O O . SER A 1 6 ? -29.427 53.578 -23.397 1.00 0.00 6 SER A O 13
ATOM 15083 N N . GLY A 1 7 ? -27.629 52.541 -22.529 1.00 0.00 7 GLY A N 13
ATOM 15084 C CA . GLY A 1 7 ? -28.382 51.356 -22.161 1.00 0.00 7 GLY A CA 13
ATOM 15085 C C . GLY A 1 7 ? -27.491 50.150 -21.937 1.00 0.00 7 GLY A C 13
ATOM 15086 O O . GLY A 1 7 ? -27.194 49.408 -22.873 1.00 0.00 7 GLY A O 13
ATOM 15090 N N . ILE A 1 8 ? -27.063 49.956 -20.694 1.00 0.00 8 ILE A N 13
ATOM 15091 C CA . ILE A 1 8 ? -26.201 48.832 -20.351 1.00 0.00 8 ILE A CA 13
ATOM 15092 C C . ILE A 1 8 ? -26.875 47.910 -19.341 1.00 0.00 8 ILE A C 13
ATOM 15093 O O . ILE A 1 8 ? -27.634 48.361 -18.483 1.00 0.00 8 ILE A O 13
ATOM 15109 N N . HIS A 1 9 ? -26.591 46.616 -19.447 1.00 0.00 9 HIS A N 13
ATOM 15110 C CA . HIS A 1 9 ? -27.169 45.629 -18.541 1.00 0.00 9 HIS A CA 13
ATOM 15111 C C . HIS A 1 9 ? -26.269 44.402 -18.429 1.00 0.00 9 HIS A C 13
ATOM 15112 O O . HIS A 1 9 ? -25.677 43.962 -19.415 1.00 0.00 9 HIS A O 13
ATOM 15126 N N . HIS A 1 10 ? -26.170 43.855 -17.222 1.00 0.00 10 HIS A N 13
ATOM 15127 C CA . HIS A 1 10 ? -25.342 42.678 -16.981 1.00 0.00 10 HIS A CA 13
ATOM 15128 C C . HIS A 1 10 ? -25.789 41.948 -15.718 1.00 0.00 10 HIS A C 13
ATOM 15129 O O . HIS A 1 10 ? -26.605 42.459 -14.950 1.00 0.00 10 HIS A O 13
ATOM 15143 N N . LEU A 1 11 ? -25.251 40.752 -15.511 1.00 0.00 11 LEU A N 13
ATOM 15144 C CA . LEU A 1 11 ? -25.595 39.951 -14.341 1.00 0.00 11 LEU A CA 13
ATOM 15145 C C . LEU A 1 11 ? -24.538 38.882 -14.083 1.00 0.00 11 LEU A C 13
ATOM 15146 O O . LEU A 1 11 ? -24.322 37.980 -14.892 1.00 0.00 11 LEU A O 13
ATOM 15162 N N . PRO A 1 12 ? -23.864 38.982 -12.928 1.00 0.00 12 PRO A N 13
ATOM 15163 C CA . PRO A 1 12 ? -22.820 38.031 -12.535 1.00 0.00 12 PRO A CA 13
ATOM 15164 C C . PRO A 1 12 ? -23.386 36.656 -12.198 1.00 0.00 12 PRO A C 13
ATOM 15165 O O . PRO A 1 12 ? -24.385 36.525 -11.491 1.00 0.00 12 PRO A O 13
ATOM 15176 N N . PRO A 1 13 ? -22.734 35.604 -12.715 1.00 0.00 13 PRO A N 13
ATOM 15177 C CA . PRO A 1 13 ? -23.155 34.219 -12.482 1.00 0.00 13 PRO A CA 13
ATOM 15178 C C . PRO A 1 13 ? -22.924 33.778 -11.041 1.00 0.00 13 PRO A C 13
ATOM 15179 O O . PRO A 1 13 ? -22.021 34.274 -10.366 1.00 0.00 13 PRO A O 13
ATOM 15190 N N . VAL A 1 14 ? -23.744 32.842 -10.574 1.00 0.00 14 VAL A N 13
ATOM 15191 C CA . VAL A 1 14 ? -23.628 32.333 -9.213 1.00 0.00 14 VAL A CA 13
ATOM 15192 C C . VAL A 1 14 ? -23.687 30.810 -9.189 1.00 0.00 14 VAL A C 13
ATOM 15193 O O . VAL A 1 14 ? -24.649 30.207 -9.666 1.00 0.00 14 VAL A O 13
ATOM 15206 N N . LYS A 1 15 ? -22.653 30.192 -8.629 1.00 0.00 15 LYS A N 13
ATOM 15207 C CA . LYS A 1 15 ? -22.586 28.738 -8.540 1.00 0.00 15 LYS A CA 13
ATOM 15208 C C . LYS A 1 15 ? -22.208 28.297 -7.130 1.00 0.00 15 LYS A C 13
ATOM 15209 O O . LYS A 1 15 ? -21.895 29.123 -6.273 1.00 0.00 15 LYS A O 13
ATOM 15228 N N . ALA A 1 16 ? -22.237 26.988 -6.897 1.00 0.00 16 ALA A N 13
ATOM 15229 C CA . ALA A 1 16 ? -21.894 26.437 -5.592 1.00 0.00 16 ALA A CA 13
ATOM 15230 C C . ALA A 1 16 ? -21.290 25.043 -5.726 1.00 0.00 16 ALA A C 13
ATOM 15231 O O . ALA A 1 16 ? -21.548 24.319 -6.688 1.00 0.00 16 ALA A O 13
ATOM 15238 N N . PRO A 1 17 ? -20.467 24.657 -4.740 1.00 0.00 17 PRO A N 13
ATOM 15239 C CA . PRO A 1 17 ? -19.810 23.347 -4.726 1.00 0.00 17 PRO A CA 13
ATOM 15240 C C . PRO A 1 17 ? -20.793 22.207 -4.485 1.00 0.00 17 PRO A C 13
ATOM 15241 O O . PRO A 1 17 ? -21.921 22.430 -4.042 1.00 0.00 17 PRO A O 13
ATOM 15252 N N . LEU A 1 18 ? -20.360 20.986 -4.778 1.00 0.00 18 LEU A N 13
ATOM 15253 C CA . LEU A 1 18 ? -21.203 19.810 -4.591 1.00 0.00 18 LEU A CA 13
ATOM 15254 C C . LEU A 1 18 ? -21.144 19.321 -3.148 1.00 0.00 18 LEU A C 13
ATOM 15255 O O . LEU A 1 18 ? -20.383 19.846 -2.336 1.00 0.00 18 LEU A O 13
ATOM 15271 N N . GLN A 1 19 ? -21.951 18.311 -2.837 1.00 0.00 19 GLN A N 13
ATOM 15272 C CA . GLN A 1 19 ? -21.989 17.750 -1.492 1.00 0.00 19 GLN A CA 13
ATOM 15273 C C . GLN A 1 19 ? -21.209 16.441 -1.425 1.00 0.00 19 GLN A C 13
ATOM 15274 O O . GLN A 1 19 ? -21.718 15.383 -1.798 1.00 0.00 19 GLN A O 13
ATOM 15288 N N . THR A 1 20 ? -19.971 16.520 -0.949 1.00 0.00 20 THR A N 13
ATOM 15289 C CA . THR A 1 20 ? -19.120 15.342 -0.835 1.00 0.00 20 THR A CA 13
ATOM 15290 C C . THR A 1 20 ? -18.562 15.201 0.577 1.00 0.00 20 THR A C 13
ATOM 15291 O O . THR A 1 20 ? -17.686 15.963 0.988 1.00 0.00 20 THR A O 13
ATOM 15302 N N . LYS A 1 21 ? -19.073 14.222 1.315 1.00 0.00 21 LYS A N 13
ATOM 15303 C CA . LYS A 1 21 ? -18.624 13.979 2.681 1.00 0.00 21 LYS A CA 13
ATOM 15304 C C . LYS A 1 21 ? -17.146 13.603 2.710 1.00 0.00 21 LYS A C 13
ATOM 15305 O O . LYS A 1 21 ? -16.328 14.304 3.307 1.00 0.00 21 LYS A O 13
ATOM 15324 N N . LYS A 1 22 ? -16.810 12.494 2.061 1.00 0.00 22 LYS A N 13
ATOM 15325 C CA . LYS A 1 22 ? -15.430 12.025 2.009 1.00 0.00 22 LYS A CA 13
ATOM 15326 C C . LYS A 1 22 ? -15.277 10.895 0.996 1.00 0.00 22 LYS A C 13
ATOM 15327 O O . LYS A 1 22 ? -16.193 10.096 0.798 1.00 0.00 22 LYS A O 13
ATOM 15346 N N . LYS A 1 23 ? -14.114 10.833 0.357 1.00 0.00 23 LYS A N 13
ATOM 15347 C CA . LYS A 1 23 ? -13.838 9.800 -0.634 1.00 0.00 23 LYS A CA 13
ATOM 15348 C C . LYS A 1 23 ? -12.378 9.365 -0.575 1.00 0.00 23 LYS A C 13
ATOM 15349 O O . LYS A 1 23 ? -11.480 10.121 -0.945 1.00 0.00 23 LYS A O 13
ATOM 15368 N N . ILE A 1 24 ? -12.148 8.142 -0.108 1.00 0.00 24 ILE A N 13
ATOM 15369 C CA . ILE A 1 24 ? -10.796 7.606 -0.004 1.00 0.00 24 ILE A CA 13
ATOM 15370 C C . ILE A 1 24 ? -10.390 6.884 -1.284 1.00 0.00 24 ILE A C 13
ATOM 15371 O O . ILE A 1 24 ? -9.845 5.782 -1.241 1.00 0.00 24 ILE A O 13
ATOM 15387 N N . MET A 1 25 ? -10.659 7.515 -2.423 1.00 0.00 25 MET A N 13
ATOM 15388 C CA . MET A 1 25 ? -10.319 6.934 -3.717 1.00 0.00 25 MET A CA 13
ATOM 15389 C C . MET A 1 25 ? -8.820 7.035 -3.981 1.00 0.00 25 MET A C 13
ATOM 15390 O O . MET A 1 25 ? -8.296 8.118 -4.241 1.00 0.00 25 MET A O 13
ATOM 15404 N N . LYS A 1 26 ? -8.134 5.899 -3.912 1.00 0.00 26 LYS A N 13
ATOM 15405 C CA . LYS A 1 26 ? -6.695 5.858 -4.144 1.00 0.00 26 LYS A CA 13
ATOM 15406 C C . LYS A 1 26 ? -6.382 5.279 -5.520 1.00 0.00 26 LYS A C 13
ATOM 15407 O O . LYS A 1 26 ? -7.128 4.448 -6.039 1.00 0.00 26 LYS A O 13
ATOM 15426 N N . HIS A 1 27 ? -5.274 5.721 -6.106 1.00 0.00 27 HIS A N 13
ATOM 15427 C CA . HIS A 1 27 ? -4.861 5.244 -7.421 1.00 0.00 27 HIS A CA 13
ATOM 15428 C C . HIS A 1 27 ? -3.349 5.056 -7.481 1.00 0.00 27 HIS A C 13
ATOM 15429 O O . HIS A 1 27 ? -2.591 5.855 -6.930 1.00 0.00 27 HIS A O 13
ATOM 15443 N N . CYS A 1 28 ? -2.915 3.994 -8.152 1.00 0.00 28 CYS A N 13
ATOM 15444 C CA . CYS A 1 28 ? -1.494 3.700 -8.283 1.00 0.00 28 CYS A CA 13
ATOM 15445 C C . CYS A 1 28 ? -0.692 4.978 -8.511 1.00 0.00 28 CYS A C 13
ATOM 15446 O O . CYS A 1 28 ? -1.214 5.968 -9.024 1.00 0.00 28 CYS A O 13
ATOM 15453 N N . PHE A 1 29 ? 0.580 4.949 -8.127 1.00 0.00 29 PHE A N 13
ATOM 15454 C CA . PHE A 1 29 ? 1.454 6.105 -8.288 1.00 0.00 29 PHE A CA 13
ATOM 15455 C C . PHE A 1 29 ? 2.341 5.948 -9.520 1.00 0.00 29 PHE A C 13
ATOM 15456 O O . PHE A 1 29 ? 2.724 6.933 -10.153 1.00 0.00 29 PHE A O 13
ATOM 15473 N N . LEU A 1 30 ? 2.664 4.704 -9.855 1.00 0.00 30 LEU A N 13
ATOM 15474 C CA . LEU A 1 30 ? 3.506 4.416 -11.011 1.00 0.00 30 LEU A CA 13
ATOM 15475 C C . LEU A 1 30 ? 2.782 4.754 -12.310 1.00 0.00 30 LEU A C 13
ATOM 15476 O O . LEU A 1 30 ? 3.159 5.687 -13.020 1.00 0.00 30 LEU A O 13
ATOM 15492 N N . CYS A 1 31 ? 1.738 3.990 -12.614 1.00 0.00 31 CYS A N 13
ATOM 15493 C CA . CYS A 1 31 ? 0.958 4.208 -13.827 1.00 0.00 31 CYS A CA 13
ATOM 15494 C C . CYS A 1 31 ? -0.224 5.134 -13.554 1.00 0.00 31 CYS A C 13
ATOM 15495 O O . CYS A 1 31 ? -0.473 6.077 -14.304 1.00 0.00 31 CYS A O 13
ATOM 15502 N N . GLY A 1 32 ? -0.949 4.858 -12.474 1.00 0.00 32 GLY A N 13
ATOM 15503 C CA . GLY A 1 32 ? -2.095 5.675 -12.122 1.00 0.00 32 GLY A CA 13
ATOM 15504 C C . GLY A 1 32 ? -3.409 4.946 -12.320 1.00 0.00 32 GLY A C 13
ATOM 15505 O O . GLY A 1 32 ? -4.444 5.570 -12.556 1.00 0.00 32 GLY A O 13
ATOM 15509 N N . LYS A 1 33 ? -3.369 3.622 -12.227 1.00 0.00 33 LYS A N 13
ATOM 15510 C CA . LYS A 1 33 ? -4.566 2.806 -12.399 1.00 0.00 33 LYS A CA 13
ATOM 15511 C C . LYS A 1 33 ? -5.431 2.838 -11.143 1.00 0.00 33 LYS A C 13
ATOM 15512 O O . LYS A 1 33 ? -4.928 3.022 -10.034 1.00 0.00 33 LYS A O 13
ATOM 15531 N N . LYS A 1 34 ? -6.735 2.656 -11.323 1.00 0.00 34 LYS A N 13
ATOM 15532 C CA . LYS A 1 34 ? -7.670 2.661 -10.205 1.00 0.00 34 LYS A CA 13
ATOM 15533 C C . LYS A 1 34 ? -7.308 1.584 -9.188 1.00 0.00 34 LYS A C 13
ATOM 15534 O O . LYS A 1 34 ? -6.856 0.497 -9.552 1.00 0.00 34 LYS A O 13
ATOM 15553 N N . THR A 1 35 ? -7.510 1.891 -7.910 1.00 0.00 35 THR A N 13
ATOM 15554 C CA . THR A 1 35 ? -7.205 0.949 -6.840 1.00 0.00 35 THR A CA 13
ATOM 15555 C C . THR A 1 35 ? -8.195 1.085 -5.689 1.00 0.00 35 THR A C 13
ATOM 15556 O O . THR A 1 35 ? -8.154 2.054 -4.933 1.00 0.00 35 THR A O 13
ATOM 15567 N N . GLY A 1 36 ? -9.085 0.105 -5.562 1.00 0.00 36 GLY A N 13
ATOM 15568 C CA . GLY A 1 36 ? -10.074 0.135 -4.500 1.00 0.00 36 GLY A CA 13
ATOM 15569 C C . GLY A 1 36 ? -9.467 -0.130 -3.136 1.00 0.00 36 GLY A C 13
ATOM 15570 O O . GLY A 1 36 ? -8.262 0.034 -2.942 1.00 0.00 36 GLY A O 13
ATOM 15574 N N . LEU A 1 37 ? -10.303 -0.538 -2.187 1.00 0.00 37 LEU A N 13
ATOM 15575 C CA . LEU A 1 37 ? -9.843 -0.824 -0.833 1.00 0.00 37 LEU A CA 13
ATOM 15576 C C . LEU A 1 37 ? -8.886 -2.012 -0.823 1.00 0.00 37 LEU A C 13
ATOM 15577 O O . LEU A 1 37 ? -7.803 -1.944 -0.244 1.00 0.00 37 LEU A O 13
ATOM 15593 N N . ALA A 1 38 ? -9.295 -3.099 -1.469 1.00 0.00 38 ALA A N 13
ATOM 15594 C CA . ALA A 1 38 ? -8.472 -4.301 -1.538 1.00 0.00 38 ALA A CA 13
ATOM 15595 C C . ALA A 1 38 ? -7.330 -4.128 -2.533 1.00 0.00 38 ALA A C 13
ATOM 15596 O O . ALA A 1 38 ? -6.174 -4.418 -2.224 1.00 0.00 38 ALA A O 13
ATOM 15603 N N . THR A 1 39 ? -7.661 -3.655 -3.731 1.00 0.00 39 THR A N 13
ATOM 15604 C CA . THR A 1 39 ? -6.664 -3.446 -4.772 1.00 0.00 39 THR A CA 13
ATOM 15605 C C . THR A 1 39 ? -5.497 -2.612 -4.257 1.00 0.00 39 THR A C 13
ATOM 15606 O O . THR A 1 39 ? -4.342 -3.031 -4.331 1.00 0.00 39 THR A O 13
ATOM 15617 N N . SER A 1 40 ? -5.806 -1.430 -3.732 1.00 0.00 40 SER A N 13
ATOM 15618 C CA . SER A 1 40 ? -4.782 -0.536 -3.206 1.00 0.00 40 SER A CA 13
ATOM 15619 C C . SER A 1 40 ? -3.868 -1.271 -2.230 1.00 0.00 40 SER A C 13
ATOM 15620 O O . SER A 1 40 ? -4.330 -1.863 -1.255 1.00 0.00 40 SER A O 13
ATOM 15628 N N . PHE A 1 41 ? -2.567 -1.227 -2.500 1.00 0.00 41 PHE A N 13
ATOM 15629 C CA . PHE A 1 41 ? -1.587 -1.889 -1.648 1.00 0.00 41 PHE A CA 13
ATOM 15630 C C . PHE A 1 41 ? -0.580 -0.885 -1.095 1.00 0.00 41 PHE A C 13
ATOM 15631 O O . PHE A 1 41 ? -0.593 0.289 -1.464 1.00 0.00 41 PHE A O 13
ATOM 15648 N N . GLU A 1 42 ? 0.292 -1.356 -0.209 1.00 0.00 42 GLU A N 13
ATOM 15649 C CA . GLU A 1 42 ? 1.305 -0.498 0.395 1.00 0.00 42 GLU A CA 13
ATOM 15650 C C . GLU A 1 42 ? 2.701 -1.082 0.196 1.00 0.00 42 GLU A C 13
ATOM 15651 O O . GLU A 1 42 ? 2.918 -2.280 0.384 1.00 0.00 42 GLU A O 13
ATOM 15663 N N . CYS A 1 43 ? 3.644 -0.228 -0.186 1.00 0.00 43 CYS A N 13
ATOM 15664 C CA . CYS A 1 43 ? 5.019 -0.656 -0.412 1.00 0.00 43 CYS A CA 13
ATOM 15665 C C . CYS A 1 43 ? 5.934 -0.162 0.704 1.00 0.00 43 CYS A C 13
ATOM 15666 O O . CYS A 1 43 ? 5.579 0.749 1.453 1.00 0.00 43 CYS A O 13
ATOM 15673 N N . ARG A 1 44 ? 7.112 -0.768 0.809 1.00 0.00 44 ARG A N 13
ATOM 15674 C CA . ARG A 1 44 ? 8.077 -0.390 1.834 1.00 0.00 44 ARG A CA 13
ATOM 15675 C C . ARG A 1 44 ? 8.253 1.125 1.883 1.00 0.00 44 ARG A C 13
ATOM 15676 O O . ARG A 1 44 ? 8.452 1.703 2.952 1.00 0.00 44 ARG A O 13
ATOM 15697 N N . CYS A 1 45 ? 8.178 1.762 0.719 1.00 0.00 45 CYS A N 13
ATOM 15698 C CA . CYS A 1 45 ? 8.329 3.209 0.628 1.00 0.00 45 CYS A CA 13
ATOM 15699 C C . CYS A 1 45 ? 7.071 3.920 1.120 1.00 0.00 45 CYS A C 13
ATOM 15700 O O . CYS A 1 45 ? 7.146 4.985 1.731 1.00 0.00 45 CYS A O 13
ATOM 15707 N N . GLY A 1 46 ? 5.915 3.321 0.848 1.00 0.00 46 GLY A N 13
ATOM 15708 C CA . GLY A 1 46 ? 4.658 3.910 1.269 1.00 0.00 46 GLY A CA 13
ATOM 15709 C C . GLY A 1 46 ? 3.749 4.234 0.100 1.00 0.00 46 GLY A C 13
ATOM 15710 O O . GLY A 1 46 ? 2.528 4.120 0.205 1.00 0.00 46 GLY A O 13
ATOM 15714 N N . ASN A 1 47 ? 4.345 4.639 -1.016 1.00 0.00 47 ASN A N 13
ATOM 15715 C CA . ASN A 1 47 ? 3.579 4.982 -2.210 1.00 0.00 47 ASN A CA 13
ATOM 15716 C C . ASN A 1 47 ? 2.605 3.865 -2.571 1.00 0.00 47 ASN A C 13
ATOM 15717 O O . ASN A 1 47 ? 2.942 2.684 -2.493 1.00 0.00 47 ASN A O 13
ATOM 15728 N N . ASN A 1 48 ? 1.395 4.248 -2.967 1.00 0.00 48 ASN A N 13
ATOM 15729 C CA . ASN A 1 48 ? 0.371 3.279 -3.340 1.00 0.00 48 ASN A CA 13
ATOM 15730 C C . ASN A 1 48 ? 0.491 2.901 -4.814 1.00 0.00 48 ASN A C 13
ATOM 15731 O O . ASN A 1 48 ? 0.626 3.766 -5.679 1.00 0.00 48 ASN A O 13
ATOM 15742 N N . PHE A 1 49 ? 0.441 1.602 -5.092 1.00 0.00 49 PHE A N 13
ATOM 15743 C CA . PHE A 1 49 ? 0.545 1.109 -6.460 1.00 0.00 49 PHE A CA 13
ATOM 15744 C C . PHE A 1 49 ? -0.554 0.093 -6.756 1.00 0.00 49 PHE A C 13
ATOM 15745 O O . PHE A 1 49 ? -1.268 -0.348 -5.855 1.00 0.00 49 PHE A O 13
ATOM 15762 N N . CYS A 1 50 ? -0.685 -0.275 -8.026 1.00 0.00 50 CYS A N 13
ATOM 15763 C CA . CYS A 1 50 ? -1.696 -1.238 -8.444 1.00 0.00 50 CYS A CA 13
ATOM 15764 C C . CYS A 1 50 ? -1.224 -2.667 -8.193 1.00 0.00 50 CYS A C 13
ATOM 15765 O O . CYS A 1 50 ? -0.033 -2.914 -8.005 1.00 0.00 50 CYS A O 13
ATOM 15772 N N . ALA A 1 51 ? -2.166 -3.605 -8.191 1.00 0.00 51 ALA A N 13
ATOM 15773 C CA . ALA A 1 51 ? -1.846 -5.009 -7.966 1.00 0.00 51 ALA A CA 13
ATOM 15774 C C . ALA A 1 51 ? -0.694 -5.460 -8.858 1.00 0.00 51 ALA A C 13
ATOM 15775 O O . ALA A 1 51 ? 0.033 -6.395 -8.523 1.00 0.00 51 ALA A O 13
ATOM 15782 N N . SER A 1 52 ? -0.534 -4.789 -9.994 1.00 0.00 52 SER A N 13
ATOM 15783 C CA . SER A 1 52 ? 0.527 -5.124 -10.936 1.00 0.00 52 SER A CA 13
ATOM 15784 C C . SER A 1 52 ? 1.846 -4.479 -10.521 1.00 0.00 52 SER A C 13
ATOM 15785 O O . SER A 1 52 ? 2.920 -5.047 -10.724 1.00 0.00 52 SER A O 13
ATOM 15793 N N . HIS A 1 53 ? 1.757 -3.288 -9.938 1.00 0.00 53 HIS A N 13
ATOM 15794 C CA . HIS A 1 53 ? 2.943 -2.564 -9.493 1.00 0.00 53 HIS A CA 13
ATOM 15795 C C . HIS A 1 53 ? 2.996 -2.493 -7.970 1.00 0.00 53 HIS A C 13
ATOM 15796 O O . HIS A 1 53 ? 3.668 -1.632 -7.402 1.00 0.00 53 HIS A O 13
ATOM 15810 N N . ARG A 1 54 ? 2.284 -3.404 -7.315 1.00 0.00 54 ARG A N 13
ATOM 15811 C CA . ARG A 1 54 ? 2.249 -3.444 -5.858 1.00 0.00 54 ARG A CA 13
ATOM 15812 C C . ARG A 1 54 ? 3.596 -3.888 -5.294 1.00 0.00 54 ARG A C 13
ATOM 15813 O O . ARG A 1 54 ? 3.892 -3.665 -4.120 1.00 0.00 54 ARG A O 13
ATOM 15834 N N . TYR A 1 55 ? 4.406 -4.518 -6.138 1.00 0.00 55 TYR A N 13
ATOM 15835 C CA . TYR A 1 55 ? 5.719 -4.996 -5.723 1.00 0.00 55 TYR A CA 13
ATOM 15836 C C . TYR A 1 55 ? 6.761 -3.887 -5.828 1.00 0.00 55 TYR A C 13
ATOM 15837 O O . TYR A 1 55 ? 6.683 -3.028 -6.707 1.00 0.00 55 TYR A O 13
ATOM 15855 N N . ALA A 1 56 ? 7.737 -3.913 -4.927 1.00 0.00 56 ALA A N 13
ATOM 15856 C CA . ALA A 1 56 ? 8.797 -2.913 -4.919 1.00 0.00 56 ALA A CA 13
ATOM 15857 C C . ALA A 1 56 ? 9.537 -2.886 -6.252 1.00 0.00 56 ALA A C 13
ATOM 15858 O O . ALA A 1 56 ? 9.612 -1.848 -6.909 1.00 0.00 56 ALA A O 13
ATOM 15865 N N . GLU A 1 57 ? 10.082 -4.033 -6.644 1.00 0.00 57 GLU A N 13
ATOM 15866 C CA . GLU A 1 57 ? 10.817 -4.139 -7.899 1.00 0.00 57 GLU A CA 13
ATOM 15867 C C . GLU A 1 57 ? 9.970 -3.648 -9.069 1.00 0.00 57 GLU A C 13
ATOM 15868 O O . GLU A 1 57 ? 10.460 -2.946 -9.953 1.00 0.00 57 GLU A O 13
ATOM 15880 N N . ALA A 1 58 ? 8.695 -4.023 -9.067 1.00 0.00 58 ALA A N 13
ATOM 15881 C CA . ALA A 1 58 ? 7.778 -3.621 -10.127 1.00 0.00 58 ALA A CA 13
ATOM 15882 C C . ALA A 1 58 ? 7.944 -2.143 -10.464 1.00 0.00 58 ALA A C 13
ATOM 15883 O O . ALA A 1 58 ? 7.891 -1.753 -11.631 1.00 0.00 58 ALA A O 13
ATOM 15890 N N . HIS A 1 59 ? 8.144 -1.325 -9.436 1.00 0.00 59 HIS A N 13
ATOM 15891 C CA . HIS A 1 59 ? 8.318 0.111 -9.624 1.00 0.00 59 HIS A CA 13
ATOM 15892 C C . HIS A 1 59 ? 9.677 0.567 -9.103 1.00 0.00 59 HIS A C 13
ATOM 15893 O O . HIS A 1 59 ? 9.805 1.654 -8.541 1.00 0.00 59 HIS A O 13
ATOM 15907 N N . GLY A 1 60 ? 10.691 -0.273 -9.292 1.00 0.00 60 GLY A N 13
ATOM 15908 C CA . GLY A 1 60 ? 12.027 0.061 -8.834 1.00 0.00 60 GLY A CA 13
ATOM 15909 C C . GLY A 1 60 ? 12.016 0.839 -7.533 1.00 0.00 60 GLY A C 13
ATOM 15910 O O . GLY A 1 60 ? 12.592 1.924 -7.445 1.00 0.00 60 GLY A O 13
ATOM 15914 N N . CYS A 1 61 ? 11.359 0.285 -6.520 1.00 0.00 61 CYS A N 13
ATOM 15915 C CA . CYS A 1 61 ? 11.273 0.933 -5.217 1.00 0.00 61 CYS A CA 13
ATOM 15916 C C . CYS A 1 61 ? 12.589 1.619 -4.863 1.00 0.00 61 CYS A C 13
ATOM 15917 O O . CYS A 1 61 ? 13.659 1.189 -5.292 1.00 0.00 61 CYS A O 13
ATOM 15924 N N . ASN A 1 62 ? 12.501 2.687 -4.077 1.00 0.00 62 ASN A N 13
ATOM 15925 C CA . ASN A 1 62 ? 13.685 3.432 -3.665 1.00 0.00 62 ASN A CA 13
ATOM 15926 C C . ASN A 1 62 ? 14.072 3.089 -2.230 1.00 0.00 62 ASN A C 13
ATOM 15927 O O . ASN A 1 62 ? 15.251 3.093 -1.876 1.00 0.00 62 ASN A O 13
ATOM 15938 N N . TYR A 1 63 ? 13.071 2.791 -1.408 1.00 0.00 63 TYR A N 13
ATOM 15939 C CA . TYR A 1 63 ? 13.306 2.446 -0.011 1.00 0.00 63 TYR A CA 13
ATOM 15940 C C . TYR A 1 63 ? 14.452 1.447 0.118 1.00 0.00 63 TYR A C 13
ATOM 15941 O O . TYR A 1 63 ? 14.644 0.589 -0.743 1.00 0.00 63 TYR A O 13
ATOM 15959 N N . ASP A 1 64 ? 15.212 1.566 1.202 1.00 0.00 64 ASP A N 13
ATOM 15960 C CA . ASP A 1 64 ? 16.339 0.673 1.447 1.00 0.00 64 ASP A CA 13
ATOM 15961 C C . ASP A 1 64 ? 15.858 -0.681 1.960 1.00 0.00 64 ASP A C 13
ATOM 15962 O O . ASP A 1 64 ? 15.621 -0.854 3.156 1.00 0.00 64 ASP A O 13
ATOM 15971 N N . TYR A 1 65 ? 15.714 -1.636 1.048 1.00 0.00 65 TYR A N 13
ATOM 15972 C CA . TYR A 1 65 ? 15.258 -2.973 1.408 1.00 0.00 65 TYR A CA 13
ATOM 15973 C C . TYR A 1 65 ? 15.926 -3.449 2.694 1.00 0.00 65 TYR A C 13
ATOM 15974 O O . TYR A 1 65 ? 17.109 -3.791 2.705 1.00 0.00 65 TYR A O 13
ATOM 15992 N N . LYS A 1 66 ? 15.158 -3.469 3.779 1.00 0.00 66 LYS A N 13
ATOM 15993 C CA . LYS A 1 66 ? 15.672 -3.904 5.072 1.00 0.00 66 LYS A CA 13
ATOM 15994 C C . LYS A 1 66 ? 14.579 -4.585 5.890 1.00 0.00 66 LYS A C 13
ATOM 15995 O O . LYS A 1 66 ? 13.469 -4.067 6.013 1.00 0.00 66 LYS A O 13
ATOM 16014 N N . SER A 1 67 ? 14.902 -5.747 6.450 1.00 0.00 67 SER A N 13
ATOM 16015 C CA . SER A 1 67 ? 13.946 -6.499 7.255 1.00 0.00 67 SER A CA 13
ATOM 16016 C C . SER A 1 67 ? 12.778 -6.982 6.401 1.00 0.00 67 SER A C 13
ATOM 16017 O O . SER A 1 67 ? 11.624 -6.935 6.825 1.00 0.00 67 SER A O 13
ATOM 16025 N N . ALA A 1 68 ? 13.087 -7.446 5.194 1.00 0.00 68 ALA A N 13
ATOM 16026 C CA . ALA A 1 68 ? 12.064 -7.939 4.280 1.00 0.00 68 ALA A CA 13
ATOM 16027 C C . ALA A 1 68 ? 12.374 -9.362 3.826 1.00 0.00 68 ALA A C 13
ATOM 16028 O O . ALA A 1 68 ? 13.049 -9.569 2.819 1.00 0.00 68 ALA A O 13
ATOM 16035 N N . GLY A 1 69 ? 11.877 -10.340 4.578 1.00 0.00 69 GLY A N 13
ATOM 16036 C CA . GLY A 1 69 ? 12.112 -11.730 4.236 1.00 0.00 69 GLY A CA 13
ATOM 16037 C C . GLY A 1 69 ? 13.458 -12.228 4.727 1.00 0.00 69 GLY A C 13
ATOM 16038 O O . GLY A 1 69 ? 13.527 -13.063 5.628 1.00 0.00 69 GLY A O 13
ATOM 16042 N N . ARG A 1 70 ? 14.529 -11.715 4.131 1.00 0.00 70 ARG A N 13
ATOM 16043 C CA . ARG A 1 70 ? 15.879 -12.114 4.511 1.00 0.00 70 ARG A CA 13
ATOM 16044 C C . ARG A 1 70 ? 16.749 -10.893 4.790 1.00 0.00 70 ARG A C 13
ATOM 16045 O O . ARG A 1 70 ? 16.493 -9.804 4.275 1.00 0.00 70 ARG A O 13
ATOM 16066 N N . ARG A 1 71 ? 17.779 -11.081 5.610 1.00 0.00 71 ARG A N 13
ATOM 16067 C CA . ARG A 1 71 ? 18.686 -9.994 5.959 1.00 0.00 71 ARG A CA 13
ATOM 16068 C C . ARG A 1 71 ? 19.438 -9.497 4.728 1.00 0.00 71 ARG A C 13
ATOM 16069 O O . ARG A 1 71 ? 19.522 -10.193 3.716 1.00 0.00 71 ARG A O 13
ATOM 16090 N N . TYR A 1 72 ? 19.982 -8.289 4.822 1.00 0.00 72 TYR A N 13
ATOM 16091 C CA . TYR A 1 72 ? 20.724 -7.697 3.715 1.00 0.00 72 TYR A CA 13
ATOM 16092 C C . TYR A 1 72 ? 22.012 -8.470 3.448 1.00 0.00 72 TYR A C 13
ATOM 16093 O O . TYR A 1 72 ? 22.322 -9.442 4.138 1.00 0.00 72 TYR A O 13
ATOM 16111 N N . LEU A 1 73 ? 22.759 -8.031 2.441 1.00 0.00 73 LEU A N 13
ATOM 16112 C CA . LEU A 1 73 ? 24.015 -8.680 2.080 1.00 0.00 73 LEU A CA 13
ATOM 16113 C C . LEU A 1 73 ? 25.130 -8.280 3.041 1.00 0.00 73 LEU A C 13
ATOM 16114 O O . LEU A 1 73 ? 26.240 -7.959 2.619 1.00 0.00 73 LEU A O 13
ATOM 16130 N N . GLU A 1 74 ? 24.826 -8.305 4.335 1.00 0.00 74 GLU A N 13
ATOM 16131 C CA . GLU A 1 74 ? 25.804 -7.947 5.355 1.00 0.00 74 GLU A CA 13
ATOM 16132 C C . GLU A 1 74 ? 26.348 -6.541 5.118 1.00 0.00 74 GLU A C 13
ATOM 16133 O O . GLU A 1 74 ? 27.558 -6.341 5.019 1.00 0.00 74 GLU A O 13
ATOM 16145 N N . GLU A 1 75 ? 25.443 -5.570 5.028 1.00 0.00 75 GLU A N 13
ATOM 16146 C CA . GLU A 1 75 ? 25.832 -4.183 4.801 1.00 0.00 75 GLU A CA 13
ATOM 16147 C C . GLU A 1 75 ? 26.235 -3.510 6.109 1.00 0.00 75 GLU A C 13
ATOM 16148 O O . GLU A 1 75 ? 26.156 -4.112 7.180 1.00 0.00 75 GLU A O 13
ATOM 16160 N N . ALA A 1 76 ? 26.668 -2.257 6.014 1.00 0.00 76 ALA A N 13
ATOM 16161 C CA . ALA A 1 76 ? 27.082 -1.501 7.189 1.00 0.00 76 ALA A CA 13
ATOM 16162 C C . ALA A 1 76 ? 25.875 -1.033 7.995 1.00 0.00 76 ALA A C 13
ATOM 16163 O O . ALA A 1 76 ? 24.980 -0.377 7.464 1.00 0.00 76 ALA A O 13
ATOM 16170 N N . ASN A 1 77 ? 25.857 -1.375 9.279 1.00 0.00 77 ASN A N 13
ATOM 16171 C CA . ASN A 1 77 ? 24.759 -0.990 10.157 1.00 0.00 77 ASN A CA 13
ATOM 16172 C C . ASN A 1 77 ? 25.254 -0.768 11.583 1.00 0.00 77 ASN A C 13
ATOM 16173 O O . ASN A 1 77 ? 26.228 -1.375 12.030 1.00 0.00 77 ASN A O 13
ATOM 16184 N N . PRO A 1 78 ? 24.569 0.122 12.316 1.00 0.00 78 PRO A N 13
ATOM 16185 C CA . PRO A 1 78 ? 24.920 0.445 13.702 1.00 0.00 78 PRO A CA 13
ATOM 16186 C C . PRO A 1 78 ? 24.632 -0.709 14.656 1.00 0.00 78 PRO A C 13
ATOM 16187 O O . PRO A 1 78 ? 24.254 -1.801 14.230 1.00 0.00 78 PRO A O 13
ATOM 16198 N N . VAL A 1 79 ? 24.812 -0.461 15.950 1.00 0.00 79 VAL A N 13
ATOM 16199 C CA . VAL A 1 79 ? 24.570 -1.479 16.965 1.00 0.00 79 VAL A CA 13
ATOM 16200 C C . VAL A 1 79 ? 23.208 -1.286 17.622 1.00 0.00 79 VAL A C 13
ATOM 16201 O O . VAL A 1 79 ? 22.818 -0.165 17.949 1.00 0.00 79 VAL A O 13
ATOM 16214 N N . SER A 1 80 ? 22.489 -2.387 17.815 1.00 0.00 80 SER A N 13
ATOM 16215 C CA . SER A 1 80 ? 21.168 -2.340 18.431 1.00 0.00 80 SER A CA 13
ATOM 16216 C C . SER A 1 80 ? 20.894 -3.611 19.228 1.00 0.00 80 SER A C 13
ATOM 16217 O O . SER A 1 80 ? 21.604 -4.607 19.093 1.00 0.00 80 SER A O 13
ATOM 16225 N N . GLY A 1 81 ? 19.858 -3.570 20.060 1.00 0.00 81 GLY A N 13
ATOM 16226 C CA . GLY A 1 81 ? 19.507 -4.724 20.866 1.00 0.00 81 GLY A CA 13
ATOM 16227 C C . GLY A 1 81 ? 19.270 -5.966 20.030 1.00 0.00 81 GLY A C 13
ATOM 16228 O O . GLY A 1 81 ? 19.266 -5.920 18.800 1.00 0.00 81 GLY A O 13
ATOM 16232 N N . PRO A 1 82 ? 19.067 -7.108 20.703 1.00 0.00 82 PRO A N 13
ATOM 16233 C CA . PRO A 1 82 ? 18.826 -8.389 20.034 1.00 0.00 82 PRO A CA 13
ATOM 16234 C C . PRO A 1 82 ? 17.464 -8.438 19.348 1.00 0.00 82 PRO A C 13
ATOM 16235 O O . PRO A 1 82 ? 16.426 -8.339 20.002 1.00 0.00 82 PRO A O 13
ATOM 16246 N N . SER A 1 83 ? 17.477 -8.591 18.028 1.00 0.00 83 SER A N 13
ATOM 16247 C CA . SER A 1 83 ? 16.243 -8.650 17.254 1.00 0.00 83 SER A CA 13
ATOM 16248 C C . SER A 1 83 ? 16.236 -9.866 16.333 1.00 0.00 83 SER A C 13
ATOM 16249 O O . SER A 1 83 ? 16.817 -9.841 15.248 1.00 0.00 83 SER A O 13
ATOM 16257 N N . SER A 1 84 ? 15.574 -10.931 16.775 1.00 0.00 84 SER A N 13
ATOM 16258 C CA . SER A 1 84 ? 15.494 -12.159 15.993 1.00 0.00 84 SER A CA 13
ATOM 16259 C C . SER A 1 84 ? 14.068 -12.704 15.982 1.00 0.00 84 SER A C 13
ATOM 16260 O O . SER A 1 84 ? 13.174 -12.148 16.618 1.00 0.00 84 SER A O 13
ATOM 16268 N N . GLY A 1 85 ? 13.865 -13.797 15.253 1.00 0.00 85 GLY A N 13
ATOM 16269 C CA . GLY A 1 85 ? 12.547 -14.400 15.171 1.00 0.00 85 GLY A CA 13
ATOM 16270 C C . GLY A 1 85 ? 12.462 -15.464 14.095 1.00 0.00 85 GLY A C 13
ATOM 16271 O O . GLY A 1 85 ? 12.429 -15.121 12.915 1.00 0.00 85 GLY A O 13
ATOM 16277 N N . GLY A 1 1 ? -30.752 60.257 -50.275 1.00 0.00 1 GLY A N 14
ATOM 16278 C CA . GLY A 1 1 ? -30.629 58.811 -50.283 1.00 0.00 1 GLY A CA 14
ATOM 16279 C C . GLY A 1 1 ? -30.606 58.224 -48.886 1.00 0.00 1 GLY A C 14
ATOM 16280 O O . GLY A 1 1 ? -30.376 58.936 -47.909 1.00 0.00 1 GLY A O 14
ATOM 16284 N N . SER A 1 2 ? -30.847 56.920 -48.790 1.00 0.00 2 SER A N 14
ATOM 16285 C CA . SER A 1 2 ? -30.860 56.238 -47.502 1.00 0.00 2 SER A CA 14
ATOM 16286 C C . SER A 1 2 ? -30.677 54.734 -47.682 1.00 0.00 2 SER A C 14
ATOM 16287 O O . SER A 1 2 ? -30.779 54.213 -48.792 1.00 0.00 2 SER A O 14
ATOM 16295 N N . SER A 1 3 ? -30.407 54.041 -46.580 1.00 0.00 3 SER A N 14
ATOM 16296 C CA . SER A 1 3 ? -30.206 52.597 -46.615 1.00 0.00 3 SER A CA 14
ATOM 16297 C C . SER A 1 3 ? -30.093 52.030 -45.203 1.00 0.00 3 SER A C 14
ATOM 16298 O O . SER A 1 3 ? -29.568 52.680 -44.301 1.00 0.00 3 SER A O 14
ATOM 16306 N N . GLY A 1 4 ? -30.592 50.810 -45.021 1.00 0.00 4 GLY A N 14
ATOM 16307 C CA . GLY A 1 4 ? -30.538 50.175 -43.717 1.00 0.00 4 GLY A CA 14
ATOM 16308 C C . GLY A 1 4 ? -30.688 48.669 -43.800 1.00 0.00 4 GLY A C 14
ATOM 16309 O O . GLY A 1 4 ? -31.266 48.147 -44.753 1.00 0.00 4 GLY A O 14
ATOM 16313 N N . SER A 1 5 ? -30.163 47.968 -42.800 1.00 0.00 5 SER A N 14
ATOM 16314 C CA . SER A 1 5 ? -30.236 46.512 -42.766 1.00 0.00 5 SER A CA 14
ATOM 16315 C C . SER A 1 5 ? -29.805 45.977 -41.404 1.00 0.00 5 SER A C 14
ATOM 16316 O O . SER A 1 5 ? -29.084 46.645 -40.663 1.00 0.00 5 SER A O 14
ATOM 16324 N N . SER A 1 6 ? -30.252 44.768 -41.081 1.00 0.00 6 SER A N 14
ATOM 16325 C CA . SER A 1 6 ? -29.917 44.144 -39.806 1.00 0.00 6 SER A CA 14
ATOM 16326 C C . SER A 1 6 ? -30.303 42.668 -39.806 1.00 0.00 6 SER A C 14
ATOM 16327 O O . SER A 1 6 ? -31.106 42.225 -40.625 1.00 0.00 6 SER A O 14
ATOM 16335 N N . GLY A 1 7 ? -29.723 41.911 -38.879 1.00 0.00 7 GLY A N 14
ATOM 16336 C CA . GLY A 1 7 ? -30.017 40.493 -38.788 1.00 0.00 7 GLY A CA 14
ATOM 16337 C C . GLY A 1 7 ? -29.174 39.792 -37.742 1.00 0.00 7 GLY A C 14
ATOM 16338 O O . GLY A 1 7 ? -28.016 40.151 -37.526 1.00 0.00 7 GLY A O 14
ATOM 16342 N N . ILE A 1 8 ? -29.756 38.791 -37.090 1.00 0.00 8 ILE A N 14
ATOM 16343 C CA . ILE A 1 8 ? -29.050 38.039 -36.060 1.00 0.00 8 ILE A CA 14
ATOM 16344 C C . ILE A 1 8 ? -29.458 36.569 -36.075 1.00 0.00 8 ILE A C 14
ATOM 16345 O O . ILE A 1 8 ? -30.437 36.193 -36.720 1.00 0.00 8 ILE A O 14
ATOM 16361 N N . HIS A 1 9 ? -28.701 35.743 -35.360 1.00 0.00 9 HIS A N 14
ATOM 16362 C CA . HIS A 1 9 ? -28.985 34.314 -35.289 1.00 0.00 9 HIS A CA 14
ATOM 16363 C C . HIS A 1 9 ? -28.165 33.651 -34.187 1.00 0.00 9 HIS A C 14
ATOM 16364 O O . HIS A 1 9 ? -27.013 34.017 -33.950 1.00 0.00 9 HIS A O 14
ATOM 16378 N N . HIS A 1 10 ? -28.766 32.674 -33.515 1.00 0.00 10 HIS A N 14
ATOM 16379 C CA . HIS A 1 10 ? -28.091 31.960 -32.437 1.00 0.00 10 HIS A CA 14
ATOM 16380 C C . HIS A 1 10 ? -28.821 30.662 -32.105 1.00 0.00 10 HIS A C 14
ATOM 16381 O O . HIS A 1 10 ? -29.838 30.335 -32.718 1.00 0.00 10 HIS A O 14
ATOM 16395 N N . LEU A 1 11 ? -28.294 29.925 -31.133 1.00 0.00 11 LEU A N 14
ATOM 16396 C CA . LEU A 1 11 ? -28.895 28.661 -30.720 1.00 0.00 11 LEU A CA 14
ATOM 16397 C C . LEU A 1 11 ? -28.253 28.147 -29.435 1.00 0.00 11 LEU A C 14
ATOM 16398 O O . LEU A 1 11 ? -27.048 28.276 -29.220 1.00 0.00 11 LEU A O 14
ATOM 16414 N N . PRO A 1 12 ? -29.075 27.549 -28.561 1.00 0.00 12 PRO A N 14
ATOM 16415 C CA . PRO A 1 12 ? -28.609 27.001 -27.284 1.00 0.00 12 PRO A CA 14
ATOM 16416 C C . PRO A 1 12 ? -27.742 25.760 -27.467 1.00 0.00 12 PRO A C 14
ATOM 16417 O O . PRO A 1 12 ? -28.044 24.874 -28.267 1.00 0.00 12 PRO A O 14
ATOM 16428 N N . PRO A 1 13 ? -26.637 25.692 -26.710 1.00 0.00 13 PRO A N 14
ATOM 16429 C CA . PRO A 1 13 ? -25.704 24.564 -26.770 1.00 0.00 13 PRO A CA 14
ATOM 16430 C C . PRO A 1 13 ? -26.300 23.287 -26.188 1.00 0.00 13 PRO A C 14
ATOM 16431 O O . PRO A 1 13 ? -27.468 23.255 -25.803 1.00 0.00 13 PRO A O 14
ATOM 16442 N N . VAL A 1 14 ? -25.489 22.235 -26.127 1.00 0.00 14 VAL A N 14
ATOM 16443 C CA . VAL A 1 14 ? -25.936 20.955 -25.590 1.00 0.00 14 VAL A CA 14
ATOM 16444 C C . VAL A 1 14 ? -24.859 20.318 -24.720 1.00 0.00 14 VAL A C 14
ATOM 16445 O O . VAL A 1 14 ? -23.667 20.563 -24.908 1.00 0.00 14 VAL A O 14
ATOM 16458 N N . LYS A 1 15 ? -25.285 19.498 -23.766 1.00 0.00 15 LYS A N 14
ATOM 16459 C CA . LYS A 1 15 ? -24.358 18.822 -22.866 1.00 0.00 15 LYS A CA 14
ATOM 16460 C C . LYS A 1 15 ? -24.950 17.511 -22.358 1.00 0.00 15 LYS A C 14
ATOM 16461 O O . LYS A 1 15 ? -26.169 17.347 -22.311 1.00 0.00 15 LYS A O 14
ATOM 16480 N N . ALA A 1 16 ? -24.080 16.582 -21.978 1.00 0.00 16 ALA A N 14
ATOM 16481 C CA . ALA A 1 16 ? -24.517 15.287 -21.471 1.00 0.00 16 ALA A CA 14
ATOM 16482 C C . ALA A 1 16 ? -23.616 14.808 -20.338 1.00 0.00 16 ALA A C 14
ATOM 16483 O O . ALA A 1 16 ? -22.408 14.637 -20.504 1.00 0.00 16 ALA A O 14
ATOM 16490 N N . PRO A 1 17 ? -24.214 14.588 -19.158 1.00 0.00 17 PRO A N 14
ATOM 16491 C CA . PRO A 1 17 ? -23.483 14.126 -17.974 1.00 0.00 17 PRO A CA 14
ATOM 16492 C C . PRO A 1 17 ? -23.006 12.684 -18.113 1.00 0.00 17 PRO A C 14
ATOM 16493 O O . PRO A 1 17 ? -23.329 12.004 -19.088 1.00 0.00 17 PRO A O 14
ATOM 16504 N N . LEU A 1 18 ? -22.237 12.224 -17.133 1.00 0.00 18 LEU A N 14
ATOM 16505 C CA . LEU A 1 18 ? -21.715 10.861 -17.146 1.00 0.00 18 LEU A CA 14
ATOM 16506 C C . LEU A 1 18 ? -22.045 10.140 -15.843 1.00 0.00 18 LEU A C 14
ATOM 16507 O O . LEU A 1 18 ? -22.226 10.771 -14.802 1.00 0.00 18 LEU A O 14
ATOM 16523 N N . GLN A 1 19 ? -22.118 8.814 -15.909 1.00 0.00 19 GLN A N 14
ATOM 16524 C CA . GLN A 1 19 ? -22.424 8.008 -14.733 1.00 0.00 19 GLN A CA 14
ATOM 16525 C C . GLN A 1 19 ? -21.150 7.628 -13.987 1.00 0.00 19 GLN A C 14
ATOM 16526 O O . GLN A 1 19 ? -20.531 6.602 -14.274 1.00 0.00 19 GLN A O 14
ATOM 16540 N N . THR A 1 20 ? -20.761 8.461 -13.027 1.00 0.00 20 THR A N 14
ATOM 16541 C CA . THR A 1 20 ? -19.560 8.214 -12.240 1.00 0.00 20 THR A CA 14
ATOM 16542 C C . THR A 1 20 ? -19.825 8.418 -10.753 1.00 0.00 20 THR A C 14
ATOM 16543 O O . THR A 1 20 ? -19.704 9.529 -10.237 1.00 0.00 20 THR A O 14
ATOM 16554 N N . LYS A 1 21 ? -20.186 7.338 -10.068 1.00 0.00 21 LYS A N 14
ATOM 16555 C CA . LYS A 1 21 ? -20.466 7.397 -8.638 1.00 0.00 21 LYS A CA 14
ATOM 16556 C C . LYS A 1 21 ? -19.746 6.276 -7.896 1.00 0.00 21 LYS A C 14
ATOM 16557 O O . LYS A 1 21 ? -20.160 5.118 -7.945 1.00 0.00 21 LYS A O 14
ATOM 16576 N N . LYS A 1 22 ? -18.666 6.628 -7.206 1.00 0.00 22 LYS A N 14
ATOM 16577 C CA . LYS A 1 22 ? -17.889 5.653 -6.450 1.00 0.00 22 LYS A CA 14
ATOM 16578 C C . LYS A 1 22 ? -16.992 6.346 -5.429 1.00 0.00 22 LYS A C 14
ATOM 16579 O O . LYS A 1 22 ? -16.450 7.420 -5.691 1.00 0.00 22 LYS A O 14
ATOM 16598 N N . LYS A 1 23 ? -16.839 5.724 -4.265 1.00 0.00 23 LYS A N 14
ATOM 16599 C CA . LYS A 1 23 ? -16.005 6.279 -3.205 1.00 0.00 23 LYS A CA 14
ATOM 16600 C C . LYS A 1 23 ? -14.536 5.940 -3.434 1.00 0.00 23 LYS A C 14
ATOM 16601 O O . LYS A 1 23 ? -13.853 5.456 -2.531 1.00 0.00 23 LYS A O 14
ATOM 16620 N N . ILE A 1 24 ? -14.056 6.200 -4.646 1.00 0.00 24 ILE A N 14
ATOM 16621 C CA . ILE A 1 24 ? -12.667 5.924 -4.992 1.00 0.00 24 ILE A CA 14
ATOM 16622 C C . ILE A 1 24 ? -11.979 7.171 -5.537 1.00 0.00 24 ILE A C 14
ATOM 16623 O O . ILE A 1 24 ? -12.461 7.796 -6.481 1.00 0.00 24 ILE A O 14
ATOM 16639 N N . MET A 1 25 ? -10.848 7.527 -4.935 1.00 0.00 25 MET A N 14
ATOM 16640 C CA . MET A 1 25 ? -10.092 8.698 -5.363 1.00 0.00 25 MET A CA 14
ATOM 16641 C C . MET A 1 25 ? -8.610 8.365 -5.506 1.00 0.00 25 MET A C 14
ATOM 16642 O O . MET A 1 25 ? -7.918 8.922 -6.359 1.00 0.00 25 MET A O 14
ATOM 16656 N N . LYS A 1 26 ? -8.129 7.455 -4.667 1.00 0.00 26 LYS A N 14
ATOM 16657 C CA . LYS A 1 26 ? -6.729 7.047 -4.700 1.00 0.00 26 LYS A CA 14
ATOM 16658 C C . LYS A 1 26 ? -6.475 6.067 -5.842 1.00 0.00 26 LYS A C 14
ATOM 16659 O O . LYS A 1 26 ? -7.396 5.405 -6.321 1.00 0.00 26 LYS A O 14
ATOM 16678 N N . HIS A 1 27 ? -5.220 5.980 -6.272 1.00 0.00 27 HIS A N 14
ATOM 16679 C CA . HIS A 1 27 ? -4.845 5.079 -7.356 1.00 0.00 27 HIS A CA 14
ATOM 16680 C C . HIS A 1 27 ? -3.328 4.983 -7.482 1.00 0.00 27 HIS A C 14
ATOM 16681 O O . HIS A 1 27 ? -2.601 5.882 -7.057 1.00 0.00 27 HIS A O 14
ATOM 16695 N N . CYS A 1 28 ? -2.855 3.887 -8.066 1.00 0.00 28 CYS A N 14
ATOM 16696 C CA . CYS A 1 28 ? -1.425 3.671 -8.247 1.00 0.00 28 CYS A CA 14
ATOM 16697 C C . CYS A 1 28 ? -0.703 4.993 -8.496 1.00 0.00 28 CYS A C 14
ATOM 16698 O O . CYS A 1 28 ? -1.218 5.872 -9.187 1.00 0.00 28 CYS A O 14
ATOM 16705 N N . PHE A 1 29 ? 0.492 5.124 -7.930 1.00 0.00 29 PHE A N 14
ATOM 16706 C CA . PHE A 1 29 ? 1.284 6.337 -8.090 1.00 0.00 29 PHE A CA 14
ATOM 16707 C C . PHE A 1 29 ? 2.238 6.211 -9.275 1.00 0.00 29 PHE A C 14
ATOM 16708 O O . PHE A 1 29 ? 2.761 7.209 -9.774 1.00 0.00 29 PHE A O 14
ATOM 16725 N N . LEU A 1 30 ? 2.461 4.979 -9.719 1.00 0.00 30 LEU A N 14
ATOM 16726 C CA . LEU A 1 30 ? 3.352 4.721 -10.845 1.00 0.00 30 LEU A CA 14
ATOM 16727 C C . LEU A 1 30 ? 2.643 4.977 -12.170 1.00 0.00 30 LEU A C 14
ATOM 16728 O O . LEU A 1 30 ? 2.981 5.912 -12.897 1.00 0.00 30 LEU A O 14
ATOM 16744 N N . CYS A 1 31 ? 1.656 4.143 -12.478 1.00 0.00 31 CYS A N 14
ATOM 16745 C CA . CYS A 1 31 ? 0.896 4.279 -13.716 1.00 0.00 31 CYS A CA 14
ATOM 16746 C C . CYS A 1 31 ? -0.331 5.162 -13.506 1.00 0.00 31 CYS A C 14
ATOM 16747 O O . CYS A 1 31 ? -0.599 6.067 -14.295 1.00 0.00 31 CYS A O 14
ATOM 16754 N N . GLY A 1 32 ? -1.073 4.891 -12.437 1.00 0.00 32 GLY A N 14
ATOM 16755 C CA . GLY A 1 32 ? -2.262 5.668 -12.142 1.00 0.00 32 GLY A CA 14
ATOM 16756 C C . GLY A 1 32 ? -3.534 4.855 -12.277 1.00 0.00 32 GLY A C 14
ATOM 16757 O O . GLY A 1 32 ? -4.607 5.404 -12.533 1.00 0.00 32 GLY A O 14
ATOM 16761 N N . LYS A 1 33 ? -3.417 3.543 -12.107 1.00 0.00 33 LYS A N 14
ATOM 16762 C CA . LYS A 1 33 ? -4.566 2.651 -12.211 1.00 0.00 33 LYS A CA 14
ATOM 16763 C C . LYS A 1 33 ? -5.444 2.747 -10.967 1.00 0.00 33 LYS A C 14
ATOM 16764 O O . LYS A 1 33 ? -4.943 2.792 -9.843 1.00 0.00 33 LYS A O 14
ATOM 16783 N N . LYS A 1 34 ? -6.755 2.777 -11.175 1.00 0.00 34 LYS A N 14
ATOM 16784 C CA . LYS A 1 34 ? -7.704 2.865 -10.071 1.00 0.00 34 LYS A CA 14
ATOM 16785 C C . LYS A 1 34 ? -7.541 1.684 -9.119 1.00 0.00 34 LYS A C 14
ATOM 16786 O O . LYS A 1 34 ? -7.784 0.535 -9.489 1.00 0.00 34 LYS A O 14
ATOM 16805 N N . THR A 1 35 ? -7.128 1.975 -7.889 1.00 0.00 35 THR A N 14
ATOM 16806 C CA . THR A 1 35 ? -6.933 0.938 -6.883 1.00 0.00 35 THR A CA 14
ATOM 16807 C C . THR A 1 35 ? -8.001 1.017 -5.798 1.00 0.00 35 THR A C 14
ATOM 16808 O O . THR A 1 35 ? -8.509 -0.005 -5.338 1.00 0.00 35 THR A O 14
ATOM 16819 N N . GLY A 1 36 ? -8.338 2.237 -5.393 1.00 0.00 36 GLY A N 14
ATOM 16820 C CA . GLY A 1 36 ? -9.344 2.426 -4.364 1.00 0.00 36 GLY A CA 14
ATOM 16821 C C . GLY A 1 36 ? -9.038 1.643 -3.103 1.00 0.00 36 GLY A C 14
ATOM 16822 O O . GLY A 1 36 ? -7.940 1.741 -2.554 1.00 0.00 36 GLY A O 14
ATOM 16826 N N . LEU A 1 37 ? -10.011 0.866 -2.641 1.00 0.00 37 LEU A N 14
ATOM 16827 C CA . LEU A 1 37 ? -9.841 0.064 -1.434 1.00 0.00 37 LEU A CA 14
ATOM 16828 C C . LEU A 1 37 ? -10.078 -1.415 -1.725 1.00 0.00 37 LEU A C 14
ATOM 16829 O O . LEU A 1 37 ? -10.678 -2.127 -0.922 1.00 0.00 37 LEU A O 14
ATOM 16845 N N . ALA A 1 38 ? -9.600 -1.869 -2.879 1.00 0.00 38 ALA A N 14
ATOM 16846 C CA . ALA A 1 38 ? -9.755 -3.263 -3.274 1.00 0.00 38 ALA A CA 14
ATOM 16847 C C . ALA A 1 38 ? -8.411 -3.884 -3.639 1.00 0.00 38 ALA A C 14
ATOM 16848 O O . ALA A 1 38 ? -8.042 -4.940 -3.124 1.00 0.00 38 ALA A O 14
ATOM 16855 N N . THR A 1 39 ? -7.682 -3.222 -4.532 1.00 0.00 39 THR A N 14
ATOM 16856 C CA . THR A 1 39 ? -6.379 -3.709 -4.967 1.00 0.00 39 THR A CA 14
ATOM 16857 C C . THR A 1 39 ? -5.255 -2.836 -4.423 1.00 0.00 39 THR A C 14
ATOM 16858 O O . THR A 1 39 ? -4.083 -3.209 -4.478 1.00 0.00 39 THR A O 14
ATOM 16869 N N . SER A 1 40 ? -5.619 -1.670 -3.897 1.00 0.00 40 SER A N 14
ATOM 16870 C CA . SER A 1 40 ? -4.640 -0.741 -3.345 1.00 0.00 40 SER A CA 14
ATOM 16871 C C . SER A 1 40 ? -3.752 -1.435 -2.317 1.00 0.00 40 SER A C 14
ATOM 16872 O O . SER A 1 40 ? -4.238 -1.968 -1.319 1.00 0.00 40 SER A O 14
ATOM 16880 N N . PHE A 1 41 ? -2.447 -1.425 -2.567 1.00 0.00 41 PHE A N 14
ATOM 16881 C CA . PHE A 1 41 ? -1.490 -2.054 -1.665 1.00 0.00 41 PHE A CA 14
ATOM 16882 C C . PHE A 1 41 ? -0.492 -1.030 -1.132 1.00 0.00 41 PHE A C 14
ATOM 16883 O O . PHE A 1 41 ? -0.450 0.109 -1.594 1.00 0.00 41 PHE A O 14
ATOM 16900 N N . GLU A 1 42 ? 0.309 -1.447 -0.156 1.00 0.00 42 GLU A N 14
ATOM 16901 C CA . GLU A 1 42 ? 1.306 -0.566 0.441 1.00 0.00 42 GLU A CA 14
ATOM 16902 C C . GLU A 1 42 ? 2.714 -1.117 0.233 1.00 0.00 42 GLU A C 14
ATOM 16903 O O . GLU A 1 42 ? 2.956 -2.313 0.398 1.00 0.00 42 GLU A O 14
ATOM 16915 N N . CYS A 1 43 ? 3.640 -0.236 -0.132 1.00 0.00 43 CYS A N 14
ATOM 16916 C CA . CYS A 1 43 ? 5.023 -0.633 -0.365 1.00 0.00 43 CYS A CA 14
ATOM 16917 C C . CYS A 1 43 ? 5.936 -0.090 0.731 1.00 0.00 43 CYS A C 14
ATOM 16918 O O . CYS A 1 43 ? 5.560 0.817 1.474 1.00 0.00 43 CYS A O 14
ATOM 16925 N N . ARG A 1 44 ? 7.137 -0.652 0.826 1.00 0.00 44 ARG A N 14
ATOM 16926 C CA . ARG A 1 44 ? 8.103 -0.226 1.831 1.00 0.00 44 ARG A CA 14
ATOM 16927 C C . ARG A 1 44 ? 8.297 1.287 1.792 1.00 0.00 44 ARG A C 14
ATOM 16928 O O . ARG A 1 44 ? 8.480 1.927 2.827 1.00 0.00 44 ARG A O 14
ATOM 16949 N N . CYS A 1 45 ? 8.257 1.852 0.590 1.00 0.00 45 CYS A N 14
ATOM 16950 C CA . CYS A 1 45 ? 8.429 3.289 0.414 1.00 0.00 45 CYS A CA 14
ATOM 16951 C C . CYS A 1 45 ? 7.256 4.055 1.019 1.00 0.00 45 CYS A C 14
ATOM 16952 O O . CYS A 1 45 ? 7.437 5.108 1.628 1.00 0.00 45 CYS A O 14
ATOM 16959 N N . GLY A 1 46 ? 6.052 3.518 0.844 1.00 0.00 46 GLY A N 14
ATOM 16960 C CA . GLY A 1 46 ? 4.868 4.164 1.378 1.00 0.00 46 GLY A CA 14
ATOM 16961 C C . GLY A 1 46 ? 3.977 4.731 0.291 1.00 0.00 46 GLY A C 14
ATOM 16962 O O . GLY A 1 46 ? 3.221 5.673 0.527 1.00 0.00 46 GLY A O 14
ATOM 16966 N N . ASN A 1 47 ? 4.066 4.157 -0.904 1.00 0.00 47 ASN A N 14
ATOM 16967 C CA . ASN A 1 47 ? 3.263 4.613 -2.033 1.00 0.00 47 ASN A CA 14
ATOM 16968 C C . ASN A 1 47 ? 2.282 3.531 -2.475 1.00 0.00 47 ASN A C 14
ATOM 16969 O O . ASN A 1 47 ? 2.648 2.364 -2.604 1.00 0.00 47 ASN A O 14
ATOM 16980 N N . ASN A 1 48 ? 1.036 3.929 -2.706 1.00 0.00 48 ASN A N 14
ATOM 16981 C CA . ASN A 1 48 ? 0.001 2.994 -3.133 1.00 0.00 48 ASN A CA 14
ATOM 16982 C C . ASN A 1 48 ? 0.133 2.680 -4.621 1.00 0.00 48 ASN A C 14
ATOM 16983 O O . ASN A 1 48 ? 0.056 3.574 -5.464 1.00 0.00 48 ASN A O 14
ATOM 16994 N N . PHE A 1 49 ? 0.331 1.405 -4.935 1.00 0.00 49 PHE A N 14
ATOM 16995 C CA . PHE A 1 49 ? 0.473 0.972 -6.321 1.00 0.00 49 PHE A CA 14
ATOM 16996 C C . PHE A 1 49 ? -0.574 -0.081 -6.672 1.00 0.00 49 PHE A C 14
ATOM 16997 O O . PHE A 1 49 ? -1.274 -0.593 -5.798 1.00 0.00 49 PHE A O 14
ATOM 17014 N N . CYS A 1 50 ? -0.676 -0.398 -7.959 1.00 0.00 50 CYS A N 14
ATOM 17015 C CA . CYS A 1 50 ? -1.637 -1.388 -8.428 1.00 0.00 50 CYS A CA 14
ATOM 17016 C C . CYS A 1 50 ? -1.124 -2.804 -8.182 1.00 0.00 50 CYS A C 14
ATOM 17017 O O . CYS A 1 50 ? 0.030 -3.000 -7.802 1.00 0.00 50 CYS A O 14
ATOM 17024 N N . ALA A 1 51 ? -1.990 -3.788 -8.403 1.00 0.00 51 ALA A N 14
ATOM 17025 C CA . ALA A 1 51 ? -1.624 -5.186 -8.207 1.00 0.00 51 ALA A CA 14
ATOM 17026 C C . ALA A 1 51 ? -0.435 -5.569 -9.081 1.00 0.00 51 ALA A C 14
ATOM 17027 O O . ALA A 1 51 ? 0.359 -6.438 -8.720 1.00 0.00 51 ALA A O 14
ATOM 17034 N N . SER A 1 52 ? -0.317 -4.915 -10.233 1.00 0.00 52 SER A N 14
ATOM 17035 C CA . SER A 1 52 ? 0.773 -5.191 -11.161 1.00 0.00 52 SER A CA 14
ATOM 17036 C C . SER A 1 52 ? 2.063 -4.520 -10.698 1.00 0.00 52 SER A C 14
ATOM 17037 O O . SER A 1 52 ? 3.159 -5.039 -10.916 1.00 0.00 52 SER A O 14
ATOM 17045 N N . HIS A 1 53 ? 1.924 -3.364 -10.058 1.00 0.00 53 HIS A N 14
ATOM 17046 C CA . HIS A 1 53 ? 3.078 -2.621 -9.564 1.00 0.00 53 HIS A CA 14
ATOM 17047 C C . HIS A 1 53 ? 3.059 -2.538 -8.040 1.00 0.00 53 HIS A C 14
ATOM 17048 O O . HIS A 1 53 ? 3.643 -1.629 -7.451 1.00 0.00 53 HIS A O 14
ATOM 17062 N N . ARG A 1 54 ? 2.383 -3.493 -7.409 1.00 0.00 54 ARG A N 14
ATOM 17063 C CA . ARG A 1 54 ? 2.286 -3.527 -5.955 1.00 0.00 54 ARG A CA 14
ATOM 17064 C C . ARG A 1 54 ? 3.627 -3.899 -5.329 1.00 0.00 54 ARG A C 14
ATOM 17065 O O . ARG A 1 54 ? 3.902 -3.560 -4.178 1.00 0.00 54 ARG A O 14
ATOM 17086 N N . TYR A 1 55 ? 4.458 -4.597 -6.095 1.00 0.00 55 TYR A N 14
ATOM 17087 C CA . TYR A 1 55 ? 5.769 -5.018 -5.615 1.00 0.00 55 TYR A CA 14
ATOM 17088 C C . TYR A 1 55 ? 6.762 -3.860 -5.658 1.00 0.00 55 TYR A C 14
ATOM 17089 O O . TYR A 1 55 ? 6.565 -2.885 -6.383 1.00 0.00 55 TYR A O 14
ATOM 17107 N N . ALA A 1 56 ? 7.829 -3.976 -4.875 1.00 0.00 56 ALA A N 14
ATOM 17108 C CA . ALA A 1 56 ? 8.855 -2.941 -4.824 1.00 0.00 56 ALA A CA 14
ATOM 17109 C C . ALA A 1 56 ? 9.650 -2.892 -6.124 1.00 0.00 56 ALA A C 14
ATOM 17110 O O . ALA A 1 56 ? 9.739 -1.847 -6.768 1.00 0.00 56 ALA A O 14
ATOM 17117 N N . GLU A 1 57 ? 10.227 -4.028 -6.504 1.00 0.00 57 GLU A N 14
ATOM 17118 C CA . GLU A 1 57 ? 11.015 -4.112 -7.727 1.00 0.00 57 GLU A CA 14
ATOM 17119 C C . GLU A 1 57 ? 10.152 -3.824 -8.952 1.00 0.00 57 GLU A C 14
ATOM 17120 O O . GLU A 1 57 ? 10.641 -3.326 -9.966 1.00 0.00 57 GLU A O 14
ATOM 17132 N N . ALA A 1 58 ? 8.866 -4.142 -8.850 1.00 0.00 58 ALA A N 14
ATOM 17133 C CA . ALA A 1 58 ? 7.934 -3.917 -9.948 1.00 0.00 58 ALA A CA 14
ATOM 17134 C C . ALA A 1 58 ? 7.936 -2.454 -10.378 1.00 0.00 58 ALA A C 14
ATOM 17135 O O . ALA A 1 58 ? 7.817 -2.145 -11.564 1.00 0.00 58 ALA A O 14
ATOM 17142 N N . HIS A 1 59 ? 8.071 -1.556 -9.407 1.00 0.00 59 HIS A N 14
ATOM 17143 C CA . HIS A 1 59 ? 8.088 -0.125 -9.686 1.00 0.00 59 HIS A CA 14
ATOM 17144 C C . HIS A 1 59 ? 9.414 0.496 -9.258 1.00 0.00 59 HIS A C 14
ATOM 17145 O O . HIS A 1 59 ? 9.454 1.627 -8.774 1.00 0.00 59 HIS A O 14
ATOM 17159 N N . GLY A 1 60 ? 10.498 -0.252 -9.438 1.00 0.00 60 GLY A N 14
ATOM 17160 C CA . GLY A 1 60 ? 11.811 0.242 -9.064 1.00 0.00 60 GLY A CA 14
ATOM 17161 C C . GLY A 1 60 ? 11.795 0.993 -7.748 1.00 0.00 60 GLY A C 14
ATOM 17162 O O . GLY A 1 60 ? 12.182 2.160 -7.685 1.00 0.00 60 GLY A O 14
ATOM 17166 N N . CYS A 1 61 ? 11.343 0.324 -6.692 1.00 0.00 61 CYS A N 14
ATOM 17167 C CA . CYS A 1 61 ? 11.275 0.935 -5.370 1.00 0.00 61 CYS A CA 14
ATOM 17168 C C . CYS A 1 61 ? 12.620 1.543 -4.982 1.00 0.00 61 CYS A C 14
ATOM 17169 O O . CYS A 1 61 ? 13.674 1.043 -5.373 1.00 0.00 61 CYS A O 14
ATOM 17176 N N . ASN A 1 62 ? 12.574 2.624 -4.211 1.00 0.00 62 ASN A N 14
ATOM 17177 C CA . ASN A 1 62 ? 13.789 3.300 -3.769 1.00 0.00 62 ASN A CA 14
ATOM 17178 C C . ASN A 1 62 ? 13.827 3.413 -2.248 1.00 0.00 62 ASN A C 14
ATOM 17179 O O . ASN A 1 62 ? 14.290 4.414 -1.701 1.00 0.00 62 ASN A O 14
ATOM 17190 N N . TYR A 1 63 ? 13.337 2.380 -1.572 1.00 0.00 63 TYR A N 14
ATOM 17191 C CA . TYR A 1 63 ? 13.313 2.364 -0.114 1.00 0.00 63 TYR A CA 14
ATOM 17192 C C . TYR A 1 63 ? 14.354 1.394 0.437 1.00 0.00 63 TYR A C 14
ATOM 17193 O O . TYR A 1 63 ? 14.683 0.392 -0.198 1.00 0.00 63 TYR A O 14
ATOM 17211 N N . ASP A 1 64 ? 14.869 1.700 1.623 1.00 0.00 64 ASP A N 14
ATOM 17212 C CA . ASP A 1 64 ? 15.872 0.856 2.262 1.00 0.00 64 ASP A CA 14
ATOM 17213 C C . ASP A 1 64 ? 15.215 -0.323 2.975 1.00 0.00 64 ASP A C 14
ATOM 17214 O O . ASP A 1 64 ? 14.917 -0.252 4.167 1.00 0.00 64 ASP A O 14
ATOM 17223 N N . TYR A 1 65 ? 14.993 -1.404 2.236 1.00 0.00 65 TYR A N 14
ATOM 17224 C CA . TYR A 1 65 ? 14.369 -2.597 2.797 1.00 0.00 65 TYR A CA 14
ATOM 17225 C C . TYR A 1 65 ? 15.288 -3.807 2.663 1.00 0.00 65 TYR A C 14
ATOM 17226 O O . TYR A 1 65 ? 16.438 -3.684 2.241 1.00 0.00 65 TYR A O 14
ATOM 17244 N N . LYS A 1 66 ? 14.772 -4.976 3.025 1.00 0.00 66 LYS A N 14
ATOM 17245 C CA . LYS A 1 66 ? 15.544 -6.211 2.944 1.00 0.00 66 LYS A CA 14
ATOM 17246 C C . LYS A 1 66 ? 16.568 -6.140 1.817 1.00 0.00 66 LYS A C 14
ATOM 17247 O O . LYS A 1 66 ? 16.215 -5.936 0.656 1.00 0.00 66 LYS A O 14
ATOM 17266 N N . SER A 1 67 ? 17.839 -6.311 2.167 1.00 0.00 67 SER A N 14
ATOM 17267 C CA . SER A 1 67 ? 18.916 -6.264 1.184 1.00 0.00 67 SER A CA 14
ATOM 17268 C C . SER A 1 67 ? 19.047 -4.866 0.590 1.00 0.00 67 SER A C 14
ATOM 17269 O O . SER A 1 67 ? 19.194 -4.706 -0.622 1.00 0.00 67 SER A O 14
ATOM 17277 N N . ALA A 1 68 ? 18.994 -3.856 1.452 1.00 0.00 68 ALA A N 14
ATOM 17278 C CA . ALA A 1 68 ? 19.110 -2.470 1.013 1.00 0.00 68 ALA A CA 14
ATOM 17279 C C . ALA A 1 68 ? 20.527 -1.947 1.215 1.00 0.00 68 ALA A C 14
ATOM 17280 O O . ALA A 1 68 ? 21.093 -1.301 0.334 1.00 0.00 68 ALA A O 14
ATOM 17287 N N . GLY A 1 69 ? 21.097 -2.229 2.383 1.00 0.00 69 GLY A N 14
ATOM 17288 C CA . GLY A 1 69 ? 22.444 -1.778 2.680 1.00 0.00 69 GLY A CA 14
ATOM 17289 C C . GLY A 1 69 ? 22.465 -0.425 3.363 1.00 0.00 69 GLY A C 14
ATOM 17290 O O . GLY A 1 69 ? 22.423 -0.341 4.590 1.00 0.00 69 GLY A O 14
ATOM 17294 N N . ARG A 1 70 ? 22.533 0.637 2.567 1.00 0.00 70 ARG A N 14
ATOM 17295 C CA . ARG A 1 70 ? 22.563 1.993 3.102 1.00 0.00 70 ARG A CA 14
ATOM 17296 C C . ARG A 1 70 ? 22.316 3.019 2.000 1.00 0.00 70 ARG A C 14
ATOM 17297 O O . ARG A 1 70 ? 22.291 2.679 0.817 1.00 0.00 70 ARG A O 14
ATOM 17318 N N . ARG A 1 71 ? 22.134 4.274 2.397 1.00 0.00 71 ARG A N 14
ATOM 17319 C CA . ARG A 1 71 ? 21.888 5.349 1.443 1.00 0.00 71 ARG A CA 14
ATOM 17320 C C . ARG A 1 71 ? 23.184 6.077 1.098 1.00 0.00 71 ARG A C 14
ATOM 17321 O O . ARG A 1 71 ? 23.914 6.520 1.985 1.00 0.00 71 ARG A O 14
ATOM 17342 N N . TYR A 1 72 ? 23.463 6.196 -0.195 1.00 0.00 72 TYR A N 14
ATOM 17343 C CA . TYR A 1 72 ? 24.672 6.868 -0.658 1.00 0.00 72 TYR A CA 14
ATOM 17344 C C . TYR A 1 72 ? 24.357 8.277 -1.151 1.00 0.00 72 TYR A C 14
ATOM 17345 O O . TYR A 1 72 ? 24.996 9.248 -0.744 1.00 0.00 72 TYR A O 14
ATOM 17363 N N . LEU A 1 73 ? 23.368 8.381 -2.031 1.00 0.00 73 LEU A N 14
ATOM 17364 C CA . LEU A 1 73 ? 22.966 9.671 -2.582 1.00 0.00 73 LEU A CA 14
ATOM 17365 C C . LEU A 1 73 ? 22.950 10.744 -1.498 1.00 0.00 73 LEU A C 14
ATOM 17366 O O . LEU A 1 73 ? 22.150 10.685 -0.565 1.00 0.00 73 LEU A O 14
ATOM 17382 N N . GLU A 1 74 ? 23.837 11.725 -1.630 1.00 0.00 74 GLU A N 14
ATOM 17383 C CA . GLU A 1 74 ? 23.923 12.812 -0.662 1.00 0.00 74 GLU A CA 14
ATOM 17384 C C . GLU A 1 74 ? 22.904 13.903 -0.978 1.00 0.00 74 GLU A C 14
ATOM 17385 O O . GLU A 1 74 ? 23.129 14.743 -1.849 1.00 0.00 74 GLU A O 14
ATOM 17397 N N . GLU A 1 75 ? 21.783 13.883 -0.264 1.00 0.00 75 GLU A N 14
ATOM 17398 C CA . GLU A 1 75 ? 20.729 14.870 -0.469 1.00 0.00 75 GLU A CA 14
ATOM 17399 C C . GLU A 1 75 ? 19.770 14.896 0.718 1.00 0.00 75 GLU A C 14
ATOM 17400 O O . GLU A 1 75 ? 19.104 13.905 1.014 1.00 0.00 75 GLU A O 14
ATOM 17412 N N . ALA A 1 76 ? 19.707 16.038 1.395 1.00 0.00 76 ALA A N 14
ATOM 17413 C CA . ALA A 1 76 ? 18.830 16.195 2.548 1.00 0.00 76 ALA A CA 14
ATOM 17414 C C . ALA A 1 76 ? 17.381 15.891 2.181 1.00 0.00 76 ALA A C 14
ATOM 17415 O O . ALA A 1 76 ? 16.704 16.710 1.561 1.00 0.00 76 ALA A O 14
ATOM 17422 N N . ASN A 1 77 ? 16.913 14.710 2.569 1.00 0.00 77 ASN A N 14
ATOM 17423 C CA . ASN A 1 77 ? 15.544 14.297 2.279 1.00 0.00 77 ASN A CA 14
ATOM 17424 C C . ASN A 1 77 ? 14.541 15.235 2.945 1.00 0.00 77 ASN A C 14
ATOM 17425 O O . ASN A 1 77 ? 14.544 15.425 4.161 1.00 0.00 77 ASN A O 14
ATOM 17436 N N . PRO A 1 78 ? 13.662 15.836 2.130 1.00 0.00 78 PRO A N 14
ATOM 17437 C CA . PRO A 1 78 ? 12.636 16.762 2.617 1.00 0.00 78 PRO A CA 14
ATOM 17438 C C . PRO A 1 78 ? 11.553 16.056 3.425 1.00 0.00 78 PRO A C 14
ATOM 17439 O O . PRO A 1 78 ? 10.528 15.644 2.882 1.00 0.00 78 PRO A O 14
ATOM 17450 N N . VAL A 1 79 ? 11.787 15.919 4.727 1.00 0.00 79 VAL A N 14
ATOM 17451 C CA . VAL A 1 79 ? 10.830 15.263 5.610 1.00 0.00 79 VAL A CA 14
ATOM 17452 C C . VAL A 1 79 ? 9.522 16.043 5.680 1.00 0.00 79 VAL A C 14
ATOM 17453 O O . VAL A 1 79 ? 9.508 17.222 6.034 1.00 0.00 79 VAL A O 14
ATOM 17466 N N . SER A 1 80 ? 8.423 15.377 5.339 1.00 0.00 80 SER A N 14
ATOM 17467 C CA . SER A 1 80 ? 7.109 16.008 5.360 1.00 0.00 80 SER A CA 14
ATOM 17468 C C . SER A 1 80 ? 6.008 14.965 5.522 1.00 0.00 80 SER A C 14
ATOM 17469 O O . SER A 1 80 ? 6.090 13.869 4.969 1.00 0.00 80 SER A O 14
ATOM 17477 N N . GLY A 1 81 ? 4.976 15.316 6.284 1.00 0.00 81 GLY A N 14
ATOM 17478 C CA . GLY A 1 81 ? 3.873 14.400 6.506 1.00 0.00 81 GLY A CA 14
ATOM 17479 C C . GLY A 1 81 ? 2.733 15.040 7.273 1.00 0.00 81 GLY A C 14
ATOM 17480 O O . GLY A 1 81 ? 2.864 16.135 7.822 1.00 0.00 81 GLY A O 14
ATOM 17484 N N . PRO A 1 82 ? 1.583 14.352 7.317 1.00 0.00 82 PRO A N 14
ATOM 17485 C CA . PRO A 1 82 ? 0.393 14.842 8.019 1.00 0.00 82 PRO A CA 14
ATOM 17486 C C . PRO A 1 82 ? 0.569 14.834 9.533 1.00 0.00 82 PRO A C 14
ATOM 17487 O O . PRO A 1 82 ? 0.666 13.774 10.151 1.00 0.00 82 PRO A O 14
ATOM 17498 N N . SER A 1 83 ? 0.608 16.023 10.126 1.00 0.00 83 SER A N 14
ATOM 17499 C CA . SER A 1 83 ? 0.776 16.153 11.569 1.00 0.00 83 SER A CA 14
ATOM 17500 C C . SER A 1 83 ? 0.125 17.435 12.078 1.00 0.00 83 SER A C 14
ATOM 17501 O O . SER A 1 83 ? 0.394 18.525 11.571 1.00 0.00 83 SER A O 14
ATOM 17509 N N . SER A 1 84 ? -0.733 17.297 13.083 1.00 0.00 84 SER A N 14
ATOM 17510 C CA . SER A 1 84 ? -1.426 18.443 13.660 1.00 0.00 84 SER A CA 14
ATOM 17511 C C . SER A 1 84 ? -1.522 18.313 15.177 1.00 0.00 84 SER A C 14
ATOM 17512 O O . SER A 1 84 ? -1.277 17.246 15.737 1.00 0.00 84 SER A O 14
ATOM 17520 N N . GLY A 1 85 ? -1.881 19.410 15.837 1.00 0.00 85 GLY A N 14
ATOM 17521 C CA . GLY A 1 85 ? -2.003 19.399 17.283 1.00 0.00 85 GLY A CA 14
ATOM 17522 C C . GLY A 1 85 ? -3.327 19.965 17.758 1.00 0.00 85 GLY A C 14
ATOM 17523 O O . GLY A 1 85 ? -4.198 20.226 16.929 1.00 0.00 85 GLY A O 14
ATOM 17529 N N . GLY A 1 1 ? -74.023 47.899 -1.837 1.00 0.00 1 GLY A N 15
ATOM 17530 C CA . GLY A 1 1 ? -73.543 47.550 -3.161 1.00 0.00 1 GLY A CA 15
ATOM 17531 C C . GLY A 1 1 ? -72.052 47.776 -3.315 1.00 0.00 1 GLY A C 15
ATOM 17532 O O . GLY A 1 1 ? -71.519 48.786 -2.856 1.00 0.00 1 GLY A O 15
ATOM 17536 N N . SER A 1 2 ? -71.376 46.832 -3.963 1.00 0.00 2 SER A N 15
ATOM 17537 C CA . SER A 1 2 ? -69.936 46.930 -4.171 1.00 0.00 2 SER A CA 15
ATOM 17538 C C . SER A 1 2 ? -69.438 45.799 -5.066 1.00 0.00 2 SER A C 15
ATOM 17539 O O . SER A 1 2 ? -70.170 44.851 -5.352 1.00 0.00 2 SER A O 15
ATOM 17547 N N . SER A 1 3 ? -68.188 45.906 -5.505 1.00 0.00 3 SER A N 15
ATOM 17548 C CA . SER A 1 3 ? -67.592 44.894 -6.370 1.00 0.00 3 SER A CA 15
ATOM 17549 C C . SER A 1 3 ? -66.086 44.807 -6.146 1.00 0.00 3 SER A C 15
ATOM 17550 O O . SER A 1 3 ? -65.496 45.655 -5.478 1.00 0.00 3 SER A O 15
ATOM 17558 N N . GLY A 1 4 ? -65.469 43.773 -6.710 1.00 0.00 4 GLY A N 15
ATOM 17559 C CA . GLY A 1 4 ? -64.037 43.592 -6.561 1.00 0.00 4 GLY A CA 15
ATOM 17560 C C . GLY A 1 4 ? -63.616 42.144 -6.714 1.00 0.00 4 GLY A C 15
ATOM 17561 O O . GLY A 1 4 ? -64.386 41.232 -6.411 1.00 0.00 4 GLY A O 15
ATOM 17565 N N . SER A 1 5 ? -62.392 41.931 -7.186 1.00 0.00 5 SER A N 15
ATOM 17566 C CA . SER A 1 5 ? -61.873 40.583 -7.384 1.00 0.00 5 SER A CA 15
ATOM 17567 C C . SER A 1 5 ? -60.355 40.603 -7.543 1.00 0.00 5 SER A C 15
ATOM 17568 O O . SER A 1 5 ? -59.809 41.416 -8.288 1.00 0.00 5 SER A O 15
ATOM 17576 N N . SER A 1 6 ? -59.680 39.702 -6.836 1.00 0.00 6 SER A N 15
ATOM 17577 C CA . SER A 1 6 ? -58.226 39.618 -6.895 1.00 0.00 6 SER A CA 15
ATOM 17578 C C . SER A 1 6 ? -57.723 38.383 -6.154 1.00 0.00 6 SER A C 15
ATOM 17579 O O . SER A 1 6 ? -58.420 37.827 -5.306 1.00 0.00 6 SER A O 15
ATOM 17587 N N . GLY A 1 7 ? -56.506 37.959 -6.481 1.00 0.00 7 GLY A N 15
ATOM 17588 C CA . GLY A 1 7 ? -55.929 36.792 -5.839 1.00 0.00 7 GLY A CA 15
ATOM 17589 C C . GLY A 1 7 ? -54.540 36.473 -6.356 1.00 0.00 7 GLY A C 15
ATOM 17590 O O . GLY A 1 7 ? -54.390 35.836 -7.398 1.00 0.00 7 GLY A O 15
ATOM 17594 N N . ILE A 1 8 ? -53.523 36.918 -5.627 1.00 0.00 8 ILE A N 15
ATOM 17595 C CA . ILE A 1 8 ? -52.140 36.677 -6.018 1.00 0.00 8 ILE A CA 15
ATOM 17596 C C . ILE A 1 8 ? -51.404 35.860 -4.961 1.00 0.00 8 ILE A C 15
ATOM 17597 O O . ILE A 1 8 ? -51.268 36.287 -3.814 1.00 0.00 8 ILE A O 15
ATOM 17613 N N . HIS A 1 9 ? -50.929 34.683 -5.356 1.00 0.00 9 HIS A N 15
ATOM 17614 C CA . HIS A 1 9 ? -50.204 33.806 -4.443 1.00 0.00 9 HIS A CA 15
ATOM 17615 C C . HIS A 1 9 ? -49.302 32.846 -5.213 1.00 0.00 9 HIS A C 15
ATOM 17616 O O . HIS A 1 9 ? -49.729 32.222 -6.185 1.00 0.00 9 HIS A O 15
ATOM 17630 N N . HIS A 1 10 ? -48.053 32.734 -4.773 1.00 0.00 10 HIS A N 15
ATOM 17631 C CA . HIS A 1 10 ? -47.090 31.850 -5.421 1.00 0.00 10 HIS A CA 15
ATOM 17632 C C . HIS A 1 10 ? -45.786 31.795 -4.632 1.00 0.00 10 HIS A C 15
ATOM 17633 O O . HIS A 1 10 ? -45.263 32.824 -4.203 1.00 0.00 10 HIS A O 15
ATOM 17647 N N . LEU A 1 11 ? -45.266 30.587 -4.443 1.00 0.00 11 LEU A N 15
ATOM 17648 C CA . LEU A 1 11 ? -44.022 30.397 -3.704 1.00 0.00 11 LEU A CA 15
ATOM 17649 C C . LEU A 1 11 ? -42.952 29.768 -4.590 1.00 0.00 11 LEU A C 15
ATOM 17650 O O . LEU A 1 11 ? -43.105 28.655 -5.096 1.00 0.00 11 LEU A O 15
ATOM 17666 N N . PRO A 1 12 ? -41.841 30.494 -4.784 1.00 0.00 12 PRO A N 15
ATOM 17667 C CA . PRO A 1 12 ? -40.723 30.026 -5.607 1.00 0.00 12 PRO A CA 15
ATOM 17668 C C . PRO A 1 12 ? -39.971 28.868 -4.960 1.00 0.00 12 PRO A C 15
ATOM 17669 O O . PRO A 1 12 ? -40.073 28.625 -3.757 1.00 0.00 12 PRO A O 15
ATOM 17680 N N . PRO A 1 13 ? -39.197 28.135 -5.774 1.00 0.00 13 PRO A N 15
ATOM 17681 C CA . PRO A 1 13 ? -38.412 26.990 -5.302 1.00 0.00 13 PRO A CA 15
ATOM 17682 C C . PRO A 1 13 ? -37.247 27.414 -4.414 1.00 0.00 13 PRO A C 15
ATOM 17683 O O . PRO A 1 13 ? -37.110 28.587 -4.069 1.00 0.00 13 PRO A O 15
ATOM 17694 N N . VAL A 1 14 ? -36.408 26.450 -4.047 1.00 0.00 14 VAL A N 15
ATOM 17695 C CA . VAL A 1 14 ? -35.253 26.723 -3.200 1.00 0.00 14 VAL A CA 15
ATOM 17696 C C . VAL A 1 14 ? -34.142 25.708 -3.441 1.00 0.00 14 VAL A C 15
ATOM 17697 O O . VAL A 1 14 ? -34.390 24.504 -3.510 1.00 0.00 14 VAL A O 15
ATOM 17710 N N . LYS A 1 15 ? -32.915 26.201 -3.570 1.00 0.00 15 LYS A N 15
ATOM 17711 C CA . LYS A 1 15 ? -31.763 25.338 -3.802 1.00 0.00 15 LYS A CA 15
ATOM 17712 C C . LYS A 1 15 ? -30.461 26.077 -3.511 1.00 0.00 15 LYS A C 15
ATOM 17713 O O . LYS A 1 15 ? -30.353 27.280 -3.748 1.00 0.00 15 LYS A O 15
ATOM 17732 N N . ALA A 1 16 ? -29.475 25.350 -2.997 1.00 0.00 16 ALA A N 15
ATOM 17733 C CA . ALA A 1 16 ? -28.180 25.937 -2.677 1.00 0.00 16 ALA A CA 15
ATOM 17734 C C . ALA A 1 16 ? -27.046 24.960 -2.973 1.00 0.00 16 ALA A C 15
ATOM 17735 O O . ALA A 1 16 ? -27.045 23.817 -2.516 1.00 0.00 16 ALA A O 15
ATOM 17742 N N . PRO A 1 17 ? -26.058 25.418 -3.756 1.00 0.00 17 PRO A N 15
ATOM 17743 C CA . PRO A 1 17 ? -24.901 24.600 -4.129 1.00 0.00 17 PRO A CA 15
ATOM 17744 C C . PRO A 1 17 ? -23.974 24.333 -2.949 1.00 0.00 17 PRO A C 15
ATOM 17745 O O . PRO A 1 17 ? -22.887 23.776 -3.112 1.00 0.00 17 PRO A O 15
ATOM 17756 N N . LEU A 1 18 ? -24.409 24.732 -1.759 1.00 0.00 18 LEU A N 15
ATOM 17757 C CA . LEU A 1 18 ? -23.618 24.535 -0.549 1.00 0.00 18 LEU A CA 15
ATOM 17758 C C . LEU A 1 18 ? -23.696 23.086 -0.077 1.00 0.00 18 LEU A C 15
ATOM 17759 O O . LEU A 1 18 ? -24.579 22.724 0.699 1.00 0.00 18 LEU A O 15
ATOM 17775 N N . GLN A 1 19 ? -22.765 22.265 -0.550 1.00 0.00 19 GLN A N 15
ATOM 17776 C CA . GLN A 1 19 ? -22.728 20.856 -0.175 1.00 0.00 19 GLN A CA 15
ATOM 17777 C C . GLN A 1 19 ? -21.327 20.281 -0.357 1.00 0.00 19 GLN A C 15
ATOM 17778 O O . GLN A 1 19 ? -20.580 20.703 -1.241 1.00 0.00 19 GLN A O 15
ATOM 17792 N N . THR A 1 20 ? -20.975 19.314 0.484 1.00 0.00 20 THR A N 15
ATOM 17793 C CA . THR A 1 20 ? -19.664 18.681 0.417 1.00 0.00 20 THR A CA 15
ATOM 17794 C C . THR A 1 20 ? -19.786 17.196 0.098 1.00 0.00 20 THR A C 15
ATOM 17795 O O . THR A 1 20 ? -20.463 16.451 0.806 1.00 0.00 20 THR A O 15
ATOM 17806 N N . LYS A 1 21 ? -19.124 16.770 -0.973 1.00 0.00 21 LYS A N 15
ATOM 17807 C CA . LYS A 1 21 ? -19.156 15.372 -1.386 1.00 0.00 21 LYS A CA 15
ATOM 17808 C C . LYS A 1 21 ? -17.806 14.940 -1.950 1.00 0.00 21 LYS A C 15
ATOM 17809 O O . LYS A 1 21 ? -17.373 15.429 -2.994 1.00 0.00 21 LYS A O 15
ATOM 17828 N N . LYS A 1 22 ? -17.146 14.020 -1.255 1.00 0.00 22 LYS A N 15
ATOM 17829 C CA . LYS A 1 22 ? -15.847 13.520 -1.688 1.00 0.00 22 LYS A CA 15
ATOM 17830 C C . LYS A 1 22 ? -15.471 12.252 -0.928 1.00 0.00 22 LYS A C 15
ATOM 17831 O O . LYS A 1 22 ? -15.539 12.209 0.301 1.00 0.00 22 LYS A O 15
ATOM 17850 N N . LYS A 1 23 ? -15.073 11.221 -1.665 1.00 0.00 23 LYS A N 15
ATOM 17851 C CA . LYS A 1 23 ? -14.683 9.953 -1.062 1.00 0.00 23 LYS A CA 15
ATOM 17852 C C . LYS A 1 23 ? -13.244 9.597 -1.423 1.00 0.00 23 LYS A C 15
ATOM 17853 O O . LYS A 1 23 ? -12.787 9.873 -2.533 1.00 0.00 23 LYS A O 15
ATOM 17872 N N . ILE A 1 24 ? -12.537 8.983 -0.481 1.00 0.00 24 ILE A N 15
ATOM 17873 C CA . ILE A 1 24 ? -11.152 8.588 -0.702 1.00 0.00 24 ILE A CA 15
ATOM 17874 C C . ILE A 1 24 ? -11.040 7.599 -1.858 1.00 0.00 24 ILE A C 15
ATOM 17875 O O . ILE A 1 24 ? -11.609 6.509 -1.812 1.00 0.00 24 ILE A O 15
ATOM 17891 N N . MET A 1 25 ? -10.301 7.987 -2.892 1.00 0.00 25 MET A N 15
ATOM 17892 C CA . MET A 1 25 ? -10.112 7.134 -4.059 1.00 0.00 25 MET A CA 15
ATOM 17893 C C . MET A 1 25 ? -8.630 6.980 -4.385 1.00 0.00 25 MET A C 15
ATOM 17894 O O . MET A 1 25 ? -8.073 7.748 -5.170 1.00 0.00 25 MET A O 15
ATOM 17908 N N . LYS A 1 26 ? -7.995 5.983 -3.778 1.00 0.00 26 LYS A N 15
ATOM 17909 C CA . LYS A 1 26 ? -6.577 5.728 -4.004 1.00 0.00 26 LYS A CA 15
ATOM 17910 C C . LYS A 1 26 ? -6.323 5.315 -5.451 1.00 0.00 26 LYS A C 15
ATOM 17911 O O . LYS A 1 26 ? -7.235 4.874 -6.151 1.00 0.00 26 LYS A O 15
ATOM 17930 N N . HIS A 1 27 ? -5.078 5.461 -5.893 1.00 0.00 27 HIS A N 15
ATOM 17931 C CA . HIS A 1 27 ? -4.704 5.101 -7.256 1.00 0.00 27 HIS A CA 15
ATOM 17932 C C . HIS A 1 27 ? -3.191 4.939 -7.380 1.00 0.00 27 HIS A C 15
ATOM 17933 O O . HIS A 1 27 ? -2.425 5.732 -6.831 1.00 0.00 27 HIS A O 15
ATOM 17947 N N . CYS A 1 28 ? -2.769 3.907 -8.102 1.00 0.00 28 CYS A N 15
ATOM 17948 C CA . CYS A 1 28 ? -1.349 3.640 -8.297 1.00 0.00 28 CYS A CA 15
ATOM 17949 C C . CYS A 1 28 ? -0.579 4.936 -8.533 1.00 0.00 28 CYS A C 15
ATOM 17950 O O . CYS A 1 28 ? -1.123 5.907 -9.060 1.00 0.00 28 CYS A O 15
ATOM 17957 N N . PHE A 1 29 ? 0.691 4.943 -8.141 1.00 0.00 29 PHE A N 15
ATOM 17958 C CA . PHE A 1 29 ? 1.536 6.119 -8.309 1.00 0.00 29 PHE A CA 15
ATOM 17959 C C . PHE A 1 29 ? 2.445 5.966 -9.525 1.00 0.00 29 PHE A C 15
ATOM 17960 O O . PHE A 1 29 ? 2.902 6.954 -10.101 1.00 0.00 29 PHE A O 15
ATOM 17977 N N . LEU A 1 30 ? 2.703 4.721 -9.910 1.00 0.00 30 LEU A N 15
ATOM 17978 C CA . LEU A 1 30 ? 3.558 4.437 -11.058 1.00 0.00 30 LEU A CA 15
ATOM 17979 C C . LEU A 1 30 ? 2.823 4.712 -12.366 1.00 0.00 30 LEU A C 15
ATOM 17980 O O . LEU A 1 30 ? 3.201 5.602 -13.128 1.00 0.00 30 LEU A O 15
ATOM 17996 N N . CYS A 1 31 ? 1.769 3.943 -12.619 1.00 0.00 31 CYS A N 15
ATOM 17997 C CA . CYS A 1 31 ? 0.978 4.103 -13.833 1.00 0.00 31 CYS A CA 15
ATOM 17998 C C . CYS A 1 31 ? -0.177 5.074 -13.606 1.00 0.00 31 CYS A C 15
ATOM 17999 O O . CYS A 1 31 ? -0.423 5.964 -14.418 1.00 0.00 31 CYS A O 15
ATOM 18006 N N . GLY A 1 32 ? -0.883 4.894 -12.493 1.00 0.00 32 GLY A N 15
ATOM 18007 C CA . GLY A 1 32 ? -2.004 5.761 -12.178 1.00 0.00 32 GLY A CA 15
ATOM 18008 C C . GLY A 1 32 ? -3.341 5.076 -12.380 1.00 0.00 32 GLY A C 15
ATOM 18009 O O . GLY A 1 32 ? -4.338 5.725 -12.698 1.00 0.00 32 GLY A O 15
ATOM 18013 N N . LYS A 1 33 ? -3.364 3.760 -12.196 1.00 0.00 33 LYS A N 15
ATOM 18014 C CA . LYS A 1 33 ? -4.588 2.985 -12.359 1.00 0.00 33 LYS A CA 15
ATOM 18015 C C . LYS A 1 33 ? -5.409 2.988 -11.073 1.00 0.00 33 LYS A C 15
ATOM 18016 O O . LYS A 1 33 ? -4.858 2.969 -9.972 1.00 0.00 33 LYS A O 15
ATOM 18035 N N . LYS A 1 34 ? -6.729 3.010 -11.220 1.00 0.00 34 LYS A N 15
ATOM 18036 C CA . LYS A 1 34 ? -7.628 3.012 -10.072 1.00 0.00 34 LYS A CA 15
ATOM 18037 C C . LYS A 1 34 ? -7.450 1.746 -9.240 1.00 0.00 34 LYS A C 15
ATOM 18038 O O . LYS A 1 34 ? -7.386 0.640 -9.779 1.00 0.00 34 LYS A O 15
ATOM 18057 N N . THR A 1 35 ? -7.374 1.914 -7.923 1.00 0.00 35 THR A N 15
ATOM 18058 C CA . THR A 1 35 ? -7.204 0.785 -7.018 1.00 0.00 35 THR A CA 15
ATOM 18059 C C . THR A 1 35 ? -8.317 0.744 -5.976 1.00 0.00 35 THR A C 15
ATOM 18060 O O . THR A 1 35 ? -8.996 -0.270 -5.818 1.00 0.00 35 THR A O 15
ATOM 18071 N N . GLY A 1 36 ? -8.499 1.854 -5.267 1.00 0.00 36 GLY A N 15
ATOM 18072 C CA . GLY A 1 36 ? -9.531 1.924 -4.250 1.00 0.00 36 GLY A CA 15
ATOM 18073 C C . GLY A 1 36 ? -9.008 1.582 -2.869 1.00 0.00 36 GLY A C 15
ATOM 18074 O O . GLY A 1 36 ? -8.214 2.329 -2.295 1.00 0.00 36 GLY A O 15
ATOM 18078 N N . LEU A 1 37 ? -9.454 0.452 -2.331 1.00 0.00 37 LEU A N 15
ATOM 18079 C CA . LEU A 1 37 ? -9.027 0.014 -1.007 1.00 0.00 37 LEU A CA 15
ATOM 18080 C C . LEU A 1 37 ? -8.517 -1.423 -1.047 1.00 0.00 37 LEU A C 15
ATOM 18081 O O . LEU A 1 37 ? -7.400 -1.709 -0.617 1.00 0.00 37 LEU A O 15
ATOM 18097 N N . ALA A 1 38 ? -9.344 -2.324 -1.569 1.00 0.00 38 ALA A N 15
ATOM 18098 C CA . ALA A 1 38 ? -8.975 -3.731 -1.670 1.00 0.00 38 ALA A CA 15
ATOM 18099 C C . ALA A 1 38 ? -7.762 -3.917 -2.574 1.00 0.00 38 ALA A C 15
ATOM 18100 O O . ALA A 1 38 ? -6.756 -4.502 -2.169 1.00 0.00 38 ALA A O 15
ATOM 18107 N N . THR A 1 39 ? -7.862 -3.417 -3.802 1.00 0.00 39 THR A N 15
ATOM 18108 C CA . THR A 1 39 ? -6.773 -3.530 -4.764 1.00 0.00 39 THR A CA 15
ATOM 18109 C C . THR A 1 39 ? -5.570 -2.699 -4.334 1.00 0.00 39 THR A C 15
ATOM 18110 O O . THR A 1 39 ? -4.424 -3.109 -4.515 1.00 0.00 39 THR A O 15
ATOM 18121 N N . SER A 1 40 ? -5.839 -1.529 -3.763 1.00 0.00 40 SER A N 15
ATOM 18122 C CA . SER A 1 40 ? -4.778 -0.638 -3.309 1.00 0.00 40 SER A CA 15
ATOM 18123 C C . SER A 1 40 ? -3.875 -1.339 -2.299 1.00 0.00 40 SER A C 15
ATOM 18124 O O . SER A 1 40 ? -4.350 -1.924 -1.326 1.00 0.00 40 SER A O 15
ATOM 18132 N N . PHE A 1 41 ? -2.569 -1.274 -2.538 1.00 0.00 41 PHE A N 15
ATOM 18133 C CA . PHE A 1 41 ? -1.598 -1.903 -1.650 1.00 0.00 41 PHE A CA 15
ATOM 18134 C C . PHE A 1 41 ? -0.598 -0.878 -1.123 1.00 0.00 41 PHE A C 15
ATOM 18135 O O . PHE A 1 41 ? -0.495 0.230 -1.650 1.00 0.00 41 PHE A O 15
ATOM 18152 N N . GLU A 1 42 ? 0.135 -1.256 -0.081 1.00 0.00 42 GLU A N 15
ATOM 18153 C CA . GLU A 1 42 ? 1.125 -0.368 0.518 1.00 0.00 42 GLU A CA 15
ATOM 18154 C C . GLU A 1 42 ? 2.526 -0.964 0.409 1.00 0.00 42 GLU A C 15
ATOM 18155 O O . GLU A 1 42 ? 2.765 -2.098 0.824 1.00 0.00 42 GLU A O 15
ATOM 18167 N N . CYS A 1 43 ? 3.448 -0.191 -0.154 1.00 0.00 43 CYS A N 15
ATOM 18168 C CA . CYS A 1 43 ? 4.825 -0.640 -0.320 1.00 0.00 43 CYS A CA 15
ATOM 18169 C C . CYS A 1 43 ? 5.701 -0.144 0.826 1.00 0.00 43 CYS A C 15
ATOM 18170 O O . CYS A 1 43 ? 5.340 0.796 1.535 1.00 0.00 43 CYS A O 15
ATOM 18177 N N . ARG A 1 44 ? 6.854 -0.781 1.002 1.00 0.00 44 ARG A N 15
ATOM 18178 C CA . ARG A 1 44 ? 7.781 -0.406 2.062 1.00 0.00 44 ARG A CA 15
ATOM 18179 C C . ARG A 1 44 ? 8.029 1.100 2.060 1.00 0.00 44 ARG A C 15
ATOM 18180 O O . ARG A 1 44 ? 8.211 1.712 3.113 1.00 0.00 44 ARG A O 15
ATOM 18201 N N . CYS A 1 45 ? 8.035 1.692 0.870 1.00 0.00 45 CYS A N 15
ATOM 18202 C CA . CYS A 1 45 ? 8.261 3.125 0.730 1.00 0.00 45 CYS A CA 15
ATOM 18203 C C . CYS A 1 45 ? 7.034 3.915 1.176 1.00 0.00 45 CYS A C 15
ATOM 18204 O O . CYS A 1 45 ? 7.154 4.997 1.749 1.00 0.00 45 CYS A O 15
ATOM 18211 N N . GLY A 1 46 ? 5.853 3.366 0.908 1.00 0.00 46 GLY A N 15
ATOM 18212 C CA . GLY A 1 46 ? 4.622 4.033 1.289 1.00 0.00 46 GLY A CA 15
ATOM 18213 C C . GLY A 1 46 ? 3.737 4.340 0.097 1.00 0.00 46 GLY A C 15
ATOM 18214 O O . GLY A 1 46 ? 2.512 4.350 0.211 1.00 0.00 46 GLY A O 15
ATOM 18218 N N . ASN A 1 47 ? 4.359 4.594 -1.050 1.00 0.00 47 ASN A N 15
ATOM 18219 C CA . ASN A 1 47 ? 3.619 4.906 -2.267 1.00 0.00 47 ASN A CA 15
ATOM 18220 C C . ASN A 1 47 ? 2.610 3.808 -2.588 1.00 0.00 47 ASN A C 15
ATOM 18221 O O . ASN A 1 47 ? 2.890 2.623 -2.409 1.00 0.00 47 ASN A O 15
ATOM 18232 N N . ASN A 1 48 ? 1.436 4.210 -3.062 1.00 0.00 48 ASN A N 15
ATOM 18233 C CA . ASN A 1 48 ? 0.384 3.260 -3.408 1.00 0.00 48 ASN A CA 15
ATOM 18234 C C . ASN A 1 48 ? 0.480 2.853 -4.875 1.00 0.00 48 ASN A C 15
ATOM 18235 O O . ASN A 1 48 ? 0.519 3.703 -5.765 1.00 0.00 48 ASN A O 15
ATOM 18246 N N . PHE A 1 49 ? 0.516 1.548 -5.120 1.00 0.00 49 PHE A N 15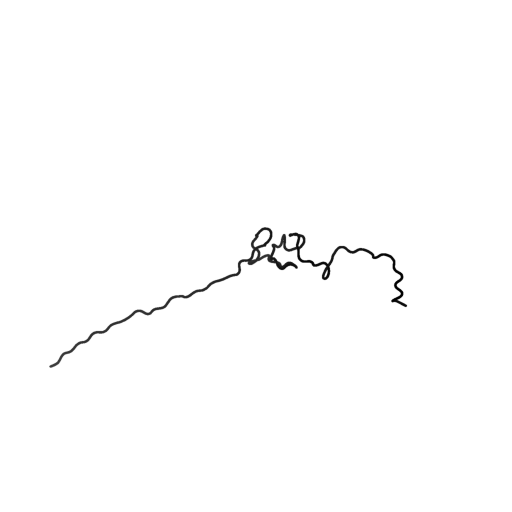
ATOM 18247 C CA . PHE A 1 49 ? 0.607 1.027 -6.479 1.00 0.00 49 PHE A CA 15
ATOM 18248 C C . PHE A 1 49 ? -0.507 0.020 -6.752 1.00 0.00 49 PHE A C 15
ATOM 18249 O O . PHE A 1 49 ? -1.222 -0.394 -5.839 1.00 0.00 49 PHE A O 15
ATOM 18266 N N . CYS A 1 50 ? -0.649 -0.368 -8.014 1.00 0.00 50 CYS A N 15
ATOM 18267 C CA . CYS A 1 50 ? -1.676 -1.325 -8.410 1.00 0.00 50 CYS A CA 15
ATOM 18268 C C . CYS A 1 50 ? -1.203 -2.757 -8.177 1.00 0.00 50 CYS A C 15
ATOM 18269 O O . CYS A 1 50 ? -0.006 -3.013 -8.049 1.00 0.00 50 CYS A O 15
ATOM 18276 N N . ALA A 1 51 ? -2.152 -3.686 -8.125 1.00 0.00 51 ALA A N 15
ATOM 18277 C CA . ALA A 1 51 ? -1.833 -5.092 -7.910 1.00 0.00 51 ALA A CA 15
ATOM 18278 C C . ALA A 1 51 ? -0.728 -5.554 -8.854 1.00 0.00 51 ALA A C 15
ATOM 18279 O O . ALA A 1 51 ? -0.017 -6.518 -8.568 1.00 0.00 51 ALA A O 15
ATOM 18286 N N . SER A 1 52 ? -0.590 -4.862 -9.980 1.00 0.00 52 SER A N 15
ATOM 18287 C CA . SER A 1 52 ? 0.426 -5.205 -10.968 1.00 0.00 52 SER A CA 15
ATOM 18288 C C . SER A 1 52 ? 1.775 -4.599 -10.593 1.00 0.00 52 SER A C 15
ATOM 18289 O O . SER A 1 52 ? 2.826 -5.190 -10.844 1.00 0.00 52 SER A O 15
ATOM 18297 N N . HIS A 1 53 ? 1.738 -3.415 -9.990 1.00 0.00 53 HIS A N 15
ATOM 18298 C CA . HIS A 1 53 ? 2.957 -2.728 -9.578 1.00 0.00 53 HIS A CA 15
ATOM 18299 C C . HIS A 1 53 ? 3.030 -2.615 -8.059 1.00 0.00 53 HIS A C 15
ATOM 18300 O O . HIS A 1 53 ? 3.716 -1.743 -7.524 1.00 0.00 53 HIS A O 15
ATOM 18314 N N . ARG A 1 54 ? 2.319 -3.500 -7.369 1.00 0.00 54 ARG A N 15
ATOM 18315 C CA . ARG A 1 54 ? 2.302 -3.498 -5.911 1.00 0.00 54 ARG A CA 15
ATOM 18316 C C . ARG A 1 54 ? 3.678 -3.845 -5.351 1.00 0.00 54 ARG A C 15
ATOM 18317 O O . ARG A 1 54 ? 4.050 -3.394 -4.267 1.00 0.00 54 ARG A O 15
ATOM 18338 N N . TYR A 1 55 ? 4.429 -4.649 -6.096 1.00 0.00 55 TYR A N 15
ATOM 18339 C CA . TYR A 1 55 ? 5.762 -5.059 -5.672 1.00 0.00 55 TYR A CA 15
ATOM 18340 C C . TYR A 1 55 ? 6.757 -3.911 -5.818 1.00 0.00 55 TYR A C 15
ATOM 18341 O O . TYR A 1 55 ? 6.574 -3.017 -6.643 1.00 0.00 55 TYR A O 15
ATOM 18359 N N . ALA A 1 56 ? 7.812 -3.945 -5.009 1.00 0.00 56 ALA A N 15
ATOM 18360 C CA . ALA A 1 56 ? 8.838 -2.911 -5.048 1.00 0.00 56 ALA A CA 15
ATOM 18361 C C . ALA A 1 56 ? 9.554 -2.898 -6.395 1.00 0.00 56 ALA A C 15
ATOM 18362 O O . ALA A 1 56 ? 9.524 -1.900 -7.114 1.00 0.00 56 ALA A O 15
ATOM 18369 N N . GLU A 1 57 ? 10.197 -4.013 -6.728 1.00 0.00 57 GLU A N 15
ATOM 18370 C CA . GLU A 1 57 ? 10.922 -4.128 -7.989 1.00 0.00 57 GLU A CA 15
ATOM 18371 C C . GLU A 1 57 ? 10.054 -3.673 -9.159 1.00 0.00 57 GLU A C 15
ATOM 18372 O O . GLU A 1 57 ? 10.533 -3.015 -10.082 1.00 0.00 57 GLU A O 15
ATOM 18384 N N . ALA A 1 58 ? 8.774 -4.029 -9.112 1.00 0.00 58 ALA A N 15
ATOM 18385 C CA . ALA A 1 58 ? 7.839 -3.657 -10.166 1.00 0.00 58 ALA A CA 15
ATOM 18386 C C . ALA A 1 58 ? 7.942 -2.171 -10.493 1.00 0.00 58 ALA A C 15
ATOM 18387 O O . ALA A 1 58 ? 7.893 -1.776 -11.658 1.00 0.00 58 ALA A O 15
ATOM 18394 N N . HIS A 1 59 ? 8.085 -1.351 -9.456 1.00 0.00 59 HIS A N 15
ATOM 18395 C CA . HIS A 1 59 ? 8.195 0.093 -9.633 1.00 0.00 59 HIS A CA 15
ATOM 18396 C C . HIS A 1 59 ? 9.558 0.595 -9.166 1.00 0.00 59 HIS A C 15
ATOM 18397 O O . HIS A 1 59 ? 9.689 1.728 -8.705 1.00 0.00 59 HIS A O 15
ATOM 18411 N N . GLY A 1 60 ? 10.571 -0.257 -9.288 1.00 0.00 60 GLY A N 15
ATOM 18412 C CA . GLY A 1 60 ? 11.910 0.118 -8.873 1.00 0.00 60 GLY A CA 15
ATOM 18413 C C . GLY A 1 60 ? 11.918 0.898 -7.573 1.00 0.00 60 GLY A C 15
ATOM 18414 O O . GLY A 1 60 ? 12.455 2.004 -7.507 1.00 0.00 60 GLY A O 15
ATOM 18418 N N . CYS A 1 61 ? 11.319 0.322 -6.537 1.00 0.00 61 CYS A N 15
ATOM 18419 C CA . CYS A 1 61 ? 11.255 0.971 -5.232 1.00 0.00 61 CYS A CA 15
ATOM 18420 C C . CYS A 1 61 ? 12.567 1.683 -4.915 1.00 0.00 61 CYS A C 15
ATOM 18421 O O . CYS A 1 61 ? 13.638 1.250 -5.337 1.00 0.00 61 CYS A O 15
ATOM 18428 N N . ASN A 1 62 ? 12.474 2.779 -4.168 1.00 0.00 62 ASN A N 15
ATOM 18429 C CA . ASN A 1 62 ? 13.652 3.552 -3.794 1.00 0.00 62 ASN A CA 15
ATOM 18430 C C . ASN A 1 62 ? 14.093 3.219 -2.372 1.00 0.00 62 ASN A C 15
ATOM 18431 O O . ASN A 1 62 ? 15.287 3.146 -2.082 1.00 0.00 62 ASN A O 15
ATOM 18442 N N . TYR A 1 63 ? 13.120 3.016 -1.490 1.00 0.00 63 TYR A N 15
ATOM 18443 C CA . TYR A 1 63 ? 13.407 2.693 -0.098 1.00 0.00 63 TYR A CA 15
ATOM 18444 C C . TYR A 1 63 ? 14.534 1.669 0.003 1.00 0.00 63 TYR A C 15
ATOM 18445 O O . TYR A 1 63 ? 14.705 0.828 -0.880 1.00 0.00 63 TYR A O 15
ATOM 18463 N N . ASP A 1 64 ? 15.300 1.748 1.085 1.00 0.00 64 ASP A N 15
ATOM 18464 C CA . ASP A 1 64 ? 16.411 0.828 1.304 1.00 0.00 64 ASP A CA 15
ATOM 18465 C C . ASP A 1 64 ? 15.979 -0.349 2.173 1.00 0.00 64 ASP A C 15
ATOM 18466 O O . ASP A 1 64 ? 15.949 -0.249 3.400 1.00 0.00 64 ASP A O 15
ATOM 18475 N N . TYR A 1 65 ? 15.644 -1.462 1.530 1.00 0.00 65 TYR A N 15
ATOM 18476 C CA . TYR A 1 65 ? 15.210 -2.656 2.244 1.00 0.00 65 TYR A CA 15
ATOM 18477 C C . TYR A 1 65 ? 16.291 -3.733 2.211 1.00 0.00 65 TYR A C 15
ATOM 18478 O O . TYR A 1 65 ? 16.030 -4.900 2.505 1.00 0.00 65 TYR A O 15
ATOM 18496 N N . LYS A 1 66 ? 17.505 -3.332 1.852 1.00 0.00 66 LYS A N 15
ATOM 18497 C CA . LYS A 1 66 ? 18.628 -4.260 1.781 1.00 0.00 66 LYS A CA 15
ATOM 18498 C C . LYS A 1 66 ? 19.223 -4.500 3.165 1.00 0.00 66 LYS A C 15
ATOM 18499 O O . LYS A 1 66 ? 19.619 -3.559 3.853 1.00 0.00 66 LYS A O 15
ATOM 18518 N N . SER A 1 67 ? 19.284 -5.766 3.567 1.00 0.00 67 SER A N 15
ATOM 18519 C CA . SER A 1 67 ? 19.829 -6.128 4.870 1.00 0.00 67 SER A CA 15
ATOM 18520 C C . SER A 1 67 ? 18.934 -5.616 5.995 1.00 0.00 67 SER A C 15
ATOM 18521 O O . SER A 1 67 ? 19.419 -5.117 7.010 1.00 0.00 67 SER A O 15
ATOM 18529 N N . ALA A 1 68 ? 17.625 -5.743 5.805 1.00 0.00 68 ALA A N 15
ATOM 18530 C CA . ALA A 1 68 ? 16.662 -5.295 6.804 1.00 0.00 68 ALA A CA 15
ATOM 18531 C C . ALA A 1 68 ? 16.803 -6.088 8.098 1.00 0.00 68 ALA A C 15
ATOM 18532 O O . ALA A 1 68 ? 16.760 -5.525 9.191 1.00 0.00 68 ALA A O 15
ATOM 18539 N N . GLY A 1 69 ? 16.972 -7.401 7.967 1.00 0.00 69 GLY A N 15
ATOM 18540 C CA . GLY A 1 69 ? 17.116 -8.251 9.134 1.00 0.00 69 GLY A CA 15
ATOM 18541 C C . GLY A 1 69 ? 16.281 -9.512 9.040 1.00 0.00 69 GLY A C 15
ATOM 18542 O O . GLY A 1 69 ? 15.154 -9.483 8.546 1.00 0.00 69 GLY A O 15
ATOM 18546 N N . ARG A 1 70 ? 16.835 -10.623 9.513 1.00 0.00 70 ARG A N 15
ATOM 18547 C CA . ARG A 1 70 ? 16.134 -11.901 9.478 1.00 0.00 70 ARG A CA 15
ATOM 18548 C C . ARG A 1 70 ? 16.768 -12.896 10.446 1.00 0.00 70 ARG A C 15
ATOM 18549 O O . ARG A 1 70 ? 17.958 -12.811 10.749 1.00 0.00 70 ARG A O 15
ATOM 18570 N N . ARG A 1 71 ? 15.963 -13.837 10.929 1.00 0.00 71 ARG A N 15
ATOM 18571 C CA . ARG A 1 71 ? 16.444 -14.847 11.865 1.00 0.00 71 ARG A CA 15
ATOM 18572 C C . ARG A 1 71 ? 16.171 -16.252 11.337 1.00 0.00 71 ARG A C 15
ATOM 18573 O O . ARG A 1 71 ? 15.041 -16.738 11.390 1.00 0.00 71 ARG A O 15
ATOM 18594 N N . TYR A 1 72 ? 17.213 -16.899 10.826 1.00 0.00 72 TYR A N 15
ATOM 18595 C CA . TYR A 1 72 ? 17.085 -18.247 10.285 1.00 0.00 72 TYR A CA 15
ATOM 18596 C C . TYR A 1 72 ? 17.440 -19.292 11.338 1.00 0.00 72 TYR A C 15
ATOM 18597 O O . TYR A 1 72 ? 18.328 -19.082 12.165 1.00 0.00 72 TYR A O 15
ATOM 18615 N N . LEU A 1 73 ? 16.739 -20.420 11.302 1.00 0.00 73 LEU A N 15
ATOM 18616 C CA . LEU A 1 73 ? 16.978 -21.501 12.252 1.00 0.00 73 LEU A CA 15
ATOM 18617 C C . LEU A 1 73 ? 18.471 -21.783 12.391 1.00 0.00 73 LEU A C 15
ATOM 18618 O O . LEU A 1 73 ? 19.126 -22.195 11.434 1.00 0.00 73 LEU A O 15
ATOM 18634 N N . GLU A 1 74 ? 19.001 -21.559 13.589 1.00 0.00 74 GLU A N 15
ATOM 18635 C CA . GLU A 1 74 ? 20.416 -21.790 13.853 1.00 0.00 74 GLU A CA 15
ATOM 18636 C C . GLU A 1 74 ? 20.895 -23.068 13.170 1.00 0.00 74 GLU A C 15
ATOM 18637 O O . GLU A 1 74 ? 20.182 -24.070 13.135 1.00 0.00 74 GLU A O 15
ATOM 18649 N N . GLU A 1 75 ? 22.108 -23.022 12.627 1.00 0.00 75 GLU A N 15
ATOM 18650 C CA . GLU A 1 75 ? 22.682 -24.176 11.943 1.00 0.00 75 GLU A CA 15
ATOM 18651 C C . GLU A 1 75 ? 24.111 -24.431 12.413 1.00 0.00 75 GLU A C 15
ATOM 18652 O O . GLU A 1 75 ? 24.861 -23.496 12.691 1.00 0.00 75 GLU A O 15
ATOM 18664 N N . ALA A 1 76 ? 24.480 -25.705 12.500 1.00 0.00 76 ALA A N 15
ATOM 18665 C CA . ALA A 1 76 ? 25.819 -26.085 12.934 1.00 0.00 76 ALA A CA 15
ATOM 18666 C C . ALA A 1 76 ? 26.461 -27.055 11.948 1.00 0.00 76 ALA A C 15
ATOM 18667 O O . ALA A 1 76 ? 25.783 -27.635 11.102 1.00 0.00 76 ALA A O 15
ATOM 18674 N N . ASN A 1 77 ? 27.774 -27.225 12.064 1.00 0.00 77 ASN A N 15
ATOM 18675 C CA . ASN A 1 77 ? 28.509 -28.124 11.181 1.00 0.00 77 ASN A CA 15
ATOM 18676 C C . ASN A 1 77 ? 28.450 -29.559 11.695 1.00 0.00 77 ASN A C 15
ATOM 18677 O O . ASN A 1 77 ? 28.544 -29.820 12.895 1.00 0.00 77 ASN A O 15
ATOM 18688 N N . PRO A 1 78 ? 28.291 -30.514 10.767 1.00 0.00 78 PRO A N 15
ATOM 18689 C CA . PRO A 1 78 ? 28.216 -31.939 11.102 1.00 0.00 78 PRO A CA 15
ATOM 18690 C C . PRO A 1 78 ? 29.554 -32.492 11.582 1.00 0.00 78 PRO A C 15
ATOM 18691 O O . PRO A 1 78 ? 30.540 -31.762 11.681 1.00 0.00 78 PRO A O 15
ATOM 18702 N N . VAL A 1 79 ? 29.581 -33.788 11.879 1.00 0.00 79 VAL A N 15
ATOM 18703 C CA . VAL A 1 79 ? 30.799 -34.439 12.348 1.00 0.00 79 VAL A CA 15
ATOM 18704 C C . VAL A 1 79 ? 30.596 -35.943 12.493 1.00 0.00 79 VAL A C 15
ATOM 18705 O O . VAL A 1 79 ? 29.491 -36.407 12.774 1.00 0.00 79 VAL A O 15
ATOM 18718 N N . SER A 1 80 ? 31.671 -36.701 12.300 1.00 0.00 80 SER A N 15
ATOM 18719 C CA . SER A 1 80 ? 31.611 -38.154 12.406 1.00 0.00 80 SER A CA 15
ATOM 18720 C C . SER A 1 80 ? 32.996 -38.737 12.672 1.00 0.00 80 SER A C 15
ATOM 18721 O O . SER A 1 80 ? 33.999 -38.026 12.631 1.00 0.00 80 SER A O 15
ATOM 18729 N N . GLY A 1 81 ? 33.041 -40.038 12.944 1.00 0.00 81 GLY A N 15
ATOM 18730 C CA . GLY A 1 81 ? 34.307 -40.695 13.213 1.00 0.00 81 GLY A CA 15
ATOM 18731 C C . GLY A 1 81 ? 34.178 -42.205 13.252 1.00 0.00 81 GLY A C 15
ATOM 18732 O O . GLY A 1 81 ? 33.249 -42.755 13.842 1.00 0.00 81 GLY A O 15
ATOM 18736 N N . PRO A 1 82 ? 35.129 -42.900 12.610 1.00 0.00 82 PRO A N 15
ATOM 18737 C CA . PRO A 1 82 ? 35.139 -44.365 12.558 1.00 0.00 82 PRO A CA 15
ATOM 18738 C C . PRO A 1 82 ? 35.459 -44.991 13.912 1.00 0.00 82 PRO A C 15
ATOM 18739 O O . PRO A 1 82 ? 35.691 -44.285 14.893 1.00 0.00 82 PRO A O 15
ATOM 18750 N N . SER A 1 83 ? 35.468 -46.319 13.957 1.00 0.00 83 SER A N 15
ATOM 18751 C CA . SER A 1 83 ? 35.756 -47.040 15.192 1.00 0.00 83 SER A CA 15
ATOM 18752 C C . SER A 1 83 ? 36.600 -48.280 14.913 1.00 0.00 83 SER A C 15
ATOM 18753 O O . SER A 1 83 ? 36.831 -48.641 13.759 1.00 0.00 83 SER A O 15
ATOM 18761 N N . SER A 1 84 ? 37.058 -48.928 15.979 1.00 0.00 84 SER A N 15
ATOM 18762 C CA . SER A 1 84 ? 37.880 -50.126 15.851 1.00 0.00 84 SER A CA 15
ATOM 18763 C C . SER A 1 84 ? 37.140 -51.212 15.075 1.00 0.00 84 SER A C 15
ATOM 18764 O O . SER A 1 84 ? 35.949 -51.088 14.796 1.00 0.00 84 SER A O 15
ATOM 18772 N N . GLY A 1 85 ? 37.858 -52.276 14.730 1.00 0.00 85 GLY A N 15
ATOM 18773 C CA . GLY A 1 85 ? 37.255 -53.369 13.989 1.00 0.00 85 GLY A CA 15
ATOM 18774 C C . GLY A 1 85 ? 38.087 -54.635 14.044 1.00 0.00 85 GLY A C 15
ATOM 18775 O O . GLY A 1 85 ? 38.593 -54.973 15.112 1.00 0.00 85 GLY A O 15
ATOM 18781 N N . GLY A 1 1 ? -70.141 55.324 4.520 1.00 0.00 1 GLY A N 16
ATOM 18782 C CA . GLY A 1 1 ? -70.043 54.003 5.111 1.00 0.00 1 GLY A CA 16
ATOM 18783 C C . GLY A 1 1 ? -69.240 53.043 4.255 1.00 0.00 1 GLY A C 16
ATOM 18784 O O . GLY A 1 1 ? -69.513 52.885 3.065 1.00 0.00 1 GLY A O 16
ATOM 18788 N N . SER A 1 2 ? -68.246 52.402 4.861 1.00 0.00 2 SER A N 16
ATOM 18789 C CA . SER A 1 2 ? -67.397 51.456 4.145 1.00 0.00 2 SER A CA 16
ATOM 18790 C C . SER A 1 2 ? -66.912 50.349 5.076 1.00 0.00 2 SER A C 16
ATOM 18791 O O . SER A 1 2 ? -66.988 50.473 6.298 1.00 0.00 2 SER A O 16
ATOM 18799 N N . SER A 1 3 ? -66.412 49.267 4.488 1.00 0.00 3 SER A N 16
ATOM 18800 C CA . SER A 1 3 ? -65.917 48.136 5.263 1.00 0.00 3 SER A CA 16
ATOM 18801 C C . SER A 1 3 ? -65.113 47.184 4.382 1.00 0.00 3 SER A C 16
ATOM 18802 O O . SER A 1 3 ? -65.007 47.380 3.172 1.00 0.00 3 SER A O 16
ATOM 18810 N N . GLY A 1 4 ? -64.547 46.152 5.000 1.00 0.00 4 GLY A N 16
ATOM 18811 C CA . GLY A 1 4 ? -63.759 45.185 4.259 1.00 0.00 4 GLY A CA 16
ATOM 18812 C C . GLY A 1 4 ? -63.064 44.187 5.164 1.00 0.00 4 GLY A C 16
ATOM 18813 O O . GLY A 1 4 ? -62.933 44.415 6.366 1.00 0.00 4 GLY A O 16
ATOM 18817 N N . SER A 1 5 ? -62.617 43.077 4.586 1.00 0.00 5 SER A N 16
ATOM 18818 C CA . SER A 1 5 ? -61.937 42.038 5.349 1.00 0.00 5 SER A CA 16
ATOM 18819 C C . SER A 1 5 ? -61.203 41.074 4.422 1.00 0.00 5 SER A C 16
ATOM 18820 O O . SER A 1 5 ? -61.481 41.015 3.224 1.00 0.00 5 SER A O 16
ATOM 18828 N N . SER A 1 6 ? -60.264 40.319 4.985 1.00 0.00 6 SER A N 16
ATOM 18829 C CA . SER A 1 6 ? -59.487 39.360 4.208 1.00 0.00 6 SER A CA 16
ATOM 18830 C C . SER A 1 6 ? -58.605 38.512 5.119 1.00 0.00 6 SER A C 16
ATOM 18831 O O . SER A 1 6 ? -58.531 38.747 6.325 1.00 0.00 6 SER A O 16
ATOM 18839 N N . GLY A 1 7 ? -57.936 37.524 4.532 1.00 0.00 7 GLY A N 16
ATOM 18840 C CA . GLY A 1 7 ? -57.067 36.655 5.305 1.00 0.00 7 GLY A CA 16
ATOM 18841 C C . GLY A 1 7 ? -56.838 35.317 4.631 1.00 0.00 7 GLY A C 16
ATOM 18842 O O . GLY A 1 7 ? -57.789 34.592 4.338 1.00 0.00 7 GLY A O 16
ATOM 18846 N N . ILE A 1 8 ? -55.574 34.990 4.383 1.00 0.00 8 ILE A N 16
ATOM 18847 C CA . ILE A 1 8 ? -55.224 33.730 3.739 1.00 0.00 8 ILE A CA 16
ATOM 18848 C C . ILE A 1 8 ? -53.910 33.181 4.284 1.00 0.00 8 ILE A C 16
ATOM 18849 O O . ILE A 1 8 ? -52.990 33.937 4.596 1.00 0.00 8 ILE A O 16
ATOM 18865 N N . HIS A 1 9 ? -53.829 31.858 4.395 1.00 0.00 9 HIS A N 16
ATOM 18866 C CA . HIS A 1 9 ? -52.626 31.206 4.900 1.00 0.00 9 HIS A CA 16
ATOM 18867 C C . HIS A 1 9 ? -52.332 29.928 4.120 1.00 0.00 9 HIS A C 16
ATOM 18868 O O . HIS A 1 9 ? -53.095 28.963 4.180 1.00 0.00 9 HIS A O 16
ATOM 18882 N N . HIS A 1 10 ? -51.223 29.929 3.388 1.00 0.00 10 HIS A N 16
ATOM 18883 C CA . HIS A 1 10 ? -50.829 28.770 2.596 1.00 0.00 10 HIS A CA 16
ATOM 18884 C C . HIS A 1 10 ? -49.408 28.933 2.064 1.00 0.00 10 HIS A C 16
ATOM 18885 O O . HIS A 1 10 ? -49.156 29.750 1.177 1.00 0.00 10 HIS A O 16
ATOM 18899 N N . LEU A 1 11 ? -48.484 28.151 2.611 1.00 0.00 11 LEU A N 16
ATOM 18900 C CA . LEU A 1 11 ? -47.087 28.209 2.191 1.00 0.00 11 LEU A CA 16
ATOM 18901 C C . LEU A 1 11 ? -46.414 26.850 2.353 1.00 0.00 11 LEU A C 16
ATOM 18902 O O . LEU A 1 11 ? -46.191 26.369 3.464 1.00 0.00 11 LEU A O 16
ATOM 18918 N N . PRO A 1 12 ? -46.079 26.217 1.219 1.00 0.00 12 PRO A N 16
ATOM 18919 C CA . PRO A 1 12 ? -45.422 24.906 1.209 1.00 0.00 12 PRO A CA 16
ATOM 18920 C C . PRO A 1 12 ? -43.984 24.974 1.711 1.00 0.00 12 PRO A C 16
ATOM 18921 O O . PRO A 1 12 ? -43.191 25.812 1.283 1.00 0.00 12 PRO A O 16
ATOM 18932 N N . PRO A 1 13 ? -43.638 24.071 2.641 1.00 0.00 13 PRO A N 16
ATOM 18933 C CA . PRO A 1 13 ? -42.293 24.007 3.221 1.00 0.00 13 PRO A CA 16
ATOM 18934 C C . PRO A 1 13 ? -41.253 23.520 2.219 1.00 0.00 13 PRO A C 16
ATOM 18935 O O . PRO A 1 13 ? -41.591 23.088 1.117 1.00 0.00 13 PRO A O 16
ATOM 18946 N N . VAL A 1 14 ? -39.984 23.591 2.609 1.00 0.00 14 VAL A N 16
ATOM 18947 C CA . VAL A 1 14 ? -38.893 23.155 1.745 1.00 0.00 14 VAL A CA 16
ATOM 18948 C C . VAL A 1 14 ? -37.857 22.357 2.528 1.00 0.00 14 VAL A C 16
ATOM 18949 O O . VAL A 1 14 ? -37.448 22.751 3.620 1.00 0.00 14 VAL A O 16
ATOM 18962 N N . LYS A 1 15 ? -37.435 21.230 1.963 1.00 0.00 15 LYS A N 16
ATOM 18963 C CA . LYS A 1 15 ? -36.445 20.375 2.606 1.00 0.00 15 LYS A CA 16
ATOM 18964 C C . LYS A 1 15 ? -35.605 19.639 1.568 1.00 0.00 15 LYS A C 16
ATOM 18965 O O . LYS A 1 15 ? -35.938 19.624 0.383 1.00 0.00 15 LYS A O 16
ATOM 18984 N N . ALA A 1 16 ? -34.514 19.028 2.020 1.00 0.00 16 ALA A N 16
ATOM 18985 C CA . ALA A 1 16 ? -33.629 18.287 1.130 1.00 0.00 16 ALA A CA 16
ATOM 18986 C C . ALA A 1 16 ? -32.572 17.523 1.919 1.00 0.00 16 ALA A C 16
ATOM 18987 O O . ALA A 1 16 ? -31.753 18.105 2.631 1.00 0.00 16 ALA A O 16
ATOM 18994 N N . PRO A 1 17 ? -32.588 16.188 1.793 1.00 0.00 17 PRO A N 16
ATOM 18995 C CA . PRO A 1 17 ? -31.637 15.315 2.488 1.00 0.00 17 PRO A CA 16
ATOM 18996 C C . PRO A 1 17 ? -30.221 15.448 1.938 1.00 0.00 17 PRO A C 16
ATOM 18997 O O . PRO A 1 17 ? -29.987 15.260 0.743 1.00 0.00 17 PRO A O 16
ATOM 19008 N N . LEU A 1 18 ? -29.278 15.771 2.817 1.00 0.00 18 LEU A N 16
ATOM 19009 C CA . LEU A 1 18 ? -27.884 15.928 2.419 1.00 0.00 18 LEU A CA 16
ATOM 19010 C C . LEU A 1 18 ? -26.999 14.902 3.119 1.00 0.00 18 LEU A C 16
ATOM 19011 O O . LEU A 1 18 ? -26.515 15.138 4.226 1.00 0.00 18 LEU A O 16
ATOM 19027 N N . GLN A 1 19 ? -26.792 13.763 2.466 1.00 0.00 19 GLN A N 16
ATOM 19028 C CA . GLN A 1 19 ? -25.964 12.701 3.026 1.00 0.00 19 GLN A CA 16
ATOM 19029 C C . GLN A 1 19 ? -24.969 12.184 1.992 1.00 0.00 19 GLN A C 16
ATOM 19030 O O . GLN A 1 19 ? -25.357 11.643 0.956 1.00 0.00 19 GLN A O 16
ATOM 19044 N N . THR A 1 20 ? -23.682 12.355 2.280 1.00 0.00 20 THR A N 16
ATOM 19045 C CA . THR A 1 20 ? -22.631 11.907 1.375 1.00 0.00 20 THR A CA 16
ATOM 19046 C C . THR A 1 20 ? -21.556 11.128 2.123 1.00 0.00 20 THR A C 16
ATOM 19047 O O . THR A 1 20 ? -20.829 11.685 2.946 1.00 0.00 20 THR A O 16
ATOM 19058 N N . LYS A 1 21 ? -21.459 9.835 1.833 1.00 0.00 21 LYS A N 16
ATOM 19059 C CA . LYS A 1 21 ? -20.470 8.978 2.477 1.00 0.00 21 LYS A CA 16
ATOM 19060 C C . LYS A 1 21 ? -19.054 9.406 2.106 1.00 0.00 21 LYS A C 16
ATOM 19061 O O . LYS A 1 21 ? -18.824 9.961 1.031 1.00 0.00 21 LYS A O 16
ATOM 19080 N N . LYS A 1 22 ? -18.108 9.144 3.002 1.00 0.00 22 LYS A N 16
ATOM 19081 C CA . LYS A 1 22 ? -16.714 9.500 2.768 1.00 0.00 22 LYS A CA 16
ATOM 19082 C C . LYS A 1 22 ? -15.887 8.264 2.428 1.00 0.00 22 LYS A C 16
ATOM 19083 O O . LYS A 1 22 ? -15.559 7.463 3.303 1.00 0.00 22 LYS A O 16
ATOM 19102 N N . LYS A 1 23 ? -15.551 8.115 1.150 1.00 0.00 23 LYS A N 16
ATOM 19103 C CA . LYS A 1 23 ? -14.760 6.979 0.694 1.00 0.00 23 LYS A CA 16
ATOM 19104 C C . LYS A 1 23 ? -13.573 7.444 -0.144 1.00 0.00 23 LYS A C 16
ATOM 19105 O O . LYS A 1 23 ? -13.747 8.036 -1.209 1.00 0.00 23 LYS A O 16
ATOM 19124 N N . ILE A 1 24 ? -12.368 7.172 0.345 1.00 0.00 24 ILE A N 16
ATOM 19125 C CA . ILE A 1 24 ? -11.153 7.560 -0.360 1.00 0.00 24 ILE A CA 16
ATOM 19126 C C . ILE A 1 24 ? -10.895 6.648 -1.555 1.00 0.00 24 ILE A C 16
ATOM 19127 O O . ILE A 1 24 ? -10.896 5.424 -1.426 1.00 0.00 24 ILE A O 16
ATOM 19143 N N . MET A 1 25 ? -10.672 7.253 -2.717 1.00 0.00 25 MET A N 16
ATOM 19144 C CA . MET A 1 25 ? -10.409 6.494 -3.935 1.00 0.00 25 MET A CA 16
ATOM 19145 C C . MET A 1 25 ? -8.929 6.550 -4.301 1.00 0.00 25 MET A C 16
ATOM 19146 O O . MET A 1 25 ? -8.503 7.406 -5.077 1.00 0.00 25 MET A O 16
ATOM 19160 N N . LYS A 1 26 ? -8.150 5.634 -3.738 1.00 0.00 26 LYS A N 16
ATOM 19161 C CA . LYS A 1 26 ? -6.717 5.577 -4.006 1.00 0.00 26 LYS A CA 16
ATOM 19162 C C . LYS A 1 26 ? -6.447 5.039 -5.407 1.00 0.00 26 LYS A C 16
ATOM 19163 O O . LYS A 1 26 ? -7.282 4.346 -5.989 1.00 0.00 26 LYS A O 16
ATOM 19182 N N . HIS A 1 27 ? -5.273 5.360 -5.943 1.00 0.00 27 HIS A N 16
ATOM 19183 C CA . HIS A 1 27 ? -4.892 4.906 -7.276 1.00 0.00 27 HIS A CA 16
ATOM 19184 C C . HIS A 1 27 ? -3.376 4.775 -7.392 1.00 0.00 27 HIS A C 16
ATOM 19185 O O . HIS A 1 27 ? -2.629 5.578 -6.833 1.00 0.00 27 HIS A O 16
ATOM 19199 N N . CYS A 1 28 ? -2.930 3.757 -8.120 1.00 0.00 28 CYS A N 16
ATOM 19200 C CA . CYS A 1 28 ? -1.504 3.519 -8.308 1.00 0.00 28 CYS A CA 16
ATOM 19201 C C . CYS A 1 28 ? -0.754 4.833 -8.505 1.00 0.00 28 CYS A C 16
ATOM 19202 O O . CYS A 1 28 ? -1.290 5.788 -9.067 1.00 0.00 28 CYS A O 16
ATOM 19209 N N . PHE A 1 29 ? 0.489 4.874 -8.037 1.00 0.00 29 PHE A N 16
ATOM 19210 C CA . PHE A 1 29 ? 1.313 6.071 -8.160 1.00 0.00 29 PHE A CA 16
ATOM 19211 C C . PHE A 1 29 ? 2.193 6.000 -9.404 1.00 0.00 29 PHE A C 16
ATOM 19212 O O . PHE A 1 29 ? 2.603 7.026 -9.948 1.00 0.00 29 PHE A O 16
ATOM 19229 N N . LEU A 1 30 ? 2.480 4.782 -9.850 1.00 0.00 30 LEU A N 16
ATOM 19230 C CA . LEU A 1 30 ? 3.312 4.575 -11.030 1.00 0.00 30 LEU A CA 16
ATOM 19231 C C . LEU A 1 30 ? 2.521 4.838 -12.307 1.00 0.00 30 LEU A C 16
ATOM 19232 O O . LEU A 1 30 ? 2.758 5.824 -13.006 1.00 0.00 30 LEU A O 16
ATOM 19248 N N . CYS A 1 31 ? 1.577 3.951 -12.605 1.00 0.00 31 CYS A N 16
ATOM 19249 C CA . CYS A 1 31 ? 0.748 4.087 -13.797 1.00 0.00 31 CYS A CA 16
ATOM 19250 C C . CYS A 1 31 ? -0.383 5.084 -13.562 1.00 0.00 31 CYS A C 16
ATOM 19251 O O . CYS A 1 31 ? -0.624 5.969 -14.381 1.00 0.00 31 CYS A O 16
ATOM 19258 N N . GLY A 1 32 ? -1.073 4.933 -12.436 1.00 0.00 32 GLY A N 16
ATOM 19259 C CA . GLY A 1 32 ? -2.170 5.826 -12.112 1.00 0.00 32 GLY A CA 16
ATOM 19260 C C . GLY A 1 32 ? -3.525 5.172 -12.299 1.00 0.00 32 GLY A C 16
ATOM 19261 O O . GLY A 1 32 ? -4.517 5.848 -12.573 1.00 0.00 32 GLY A O 16
ATOM 19265 N N . LYS A 1 33 ? -3.568 3.852 -12.151 1.00 0.00 33 LYS A N 16
ATOM 19266 C CA . LYS A 1 33 ? -4.810 3.105 -12.305 1.00 0.00 33 LYS A CA 16
ATOM 19267 C C . LYS A 1 33 ? -5.570 3.035 -10.984 1.00 0.00 33 LYS A C 16
ATOM 19268 O O . LYS A 1 33 ? -5.012 2.660 -9.953 1.00 0.00 33 LYS A O 16
ATOM 19287 N N . LYS A 1 34 ? -6.848 3.398 -11.022 1.00 0.00 34 LYS A N 16
ATOM 19288 C CA . LYS A 1 34 ? -7.686 3.375 -9.829 1.00 0.00 34 LYS A CA 16
ATOM 19289 C C . LYS A 1 34 ? -7.571 2.035 -9.110 1.00 0.00 34 LYS A C 16
ATOM 19290 O O . LYS A 1 34 ? -7.588 0.976 -9.739 1.00 0.00 34 LYS A O 16
ATOM 19309 N N . THR A 1 35 ? -7.457 2.086 -7.786 1.00 0.00 35 THR A N 16
ATOM 19310 C CA . THR A 1 35 ? -7.339 0.877 -6.981 1.00 0.00 35 THR A CA 16
ATOM 19311 C C . THR A 1 35 ? -8.245 0.941 -5.757 1.00 0.00 35 THR A C 16
ATOM 19312 O O . THR A 1 35 ? -8.035 1.755 -4.859 1.00 0.00 35 THR A O 16
ATOM 19323 N N . GLY A 1 36 ? -9.255 0.077 -5.728 1.00 0.00 36 GLY A N 16
ATOM 19324 C CA . GLY A 1 36 ? -10.179 0.052 -4.609 1.00 0.00 36 GLY A CA 16
ATOM 19325 C C . GLY A 1 36 ? -9.477 -0.167 -3.283 1.00 0.00 36 GLY A C 16
ATOM 19326 O O . GLY A 1 36 ? -8.249 -0.259 -3.230 1.00 0.00 36 GLY A O 16
ATOM 19330 N N . LEU A 1 37 ? -10.255 -0.249 -2.210 1.00 0.00 37 LEU A N 16
ATOM 19331 C CA . LEU A 1 37 ? -9.701 -0.456 -0.877 1.00 0.00 37 LEU A CA 16
ATOM 19332 C C . LEU A 1 37 ? -8.766 -1.662 -0.857 1.00 0.00 37 LEU A C 16
ATOM 19333 O O . LEU A 1 37 ? -7.662 -1.595 -0.318 1.00 0.00 37 LEU A O 16
ATOM 19349 N N . ALA A 1 38 ? -9.215 -2.762 -1.452 1.00 0.00 38 ALA A N 16
ATOM 19350 C CA . ALA A 1 38 ? -8.418 -3.981 -1.507 1.00 0.00 38 ALA A CA 16
ATOM 19351 C C . ALA A 1 38 ? -7.290 -3.853 -2.525 1.00 0.00 38 ALA A C 16
ATOM 19352 O O . ALA A 1 38 ? -6.111 -3.858 -2.166 1.00 0.00 38 ALA A O 16
ATOM 19359 N N . THR A 1 39 ? -7.657 -3.740 -3.798 1.00 0.00 39 THR A N 16
ATOM 19360 C CA . THR A 1 39 ? -6.676 -3.613 -4.868 1.00 0.00 39 THR A CA 16
ATOM 19361 C C . THR A 1 39 ? -5.532 -2.693 -4.459 1.00 0.00 39 THR A C 16
ATOM 19362 O O . THR A 1 39 ? -4.377 -2.926 -4.816 1.00 0.00 39 THR A O 16
ATOM 19373 N N . SER A 1 40 ? -5.860 -1.647 -3.707 1.00 0.00 40 SER A N 16
ATOM 19374 C CA . SER A 1 40 ? -4.859 -0.689 -3.252 1.00 0.00 40 SER A CA 16
ATOM 19375 C C . SER A 1 40 ? -3.864 -1.352 -2.304 1.00 0.00 40 SER A C 16
ATOM 19376 O O . SER A 1 40 ? -4.251 -1.958 -1.304 1.00 0.00 40 SER A O 16
ATOM 19384 N N . PHE A 1 41 ? -2.580 -1.232 -2.625 1.00 0.00 41 PHE A N 16
ATOM 19385 C CA . PHE A 1 41 ? -1.529 -1.820 -1.803 1.00 0.00 41 PHE A CA 16
ATOM 19386 C C . PHE A 1 41 ? -0.570 -0.746 -1.296 1.00 0.00 41 PHE A C 16
ATOM 19387 O O . PHE A 1 41 ? -0.500 0.349 -1.852 1.00 0.00 41 PHE A O 16
ATOM 19404 N N . GLU A 1 42 ? 0.165 -1.070 -0.237 1.00 0.00 42 GLU A N 16
ATOM 19405 C CA . GLU A 1 42 ? 1.118 -0.133 0.345 1.00 0.00 42 GLU A CA 16
ATOM 19406 C C . GLU A 1 42 ? 2.535 -0.700 0.302 1.00 0.00 42 GLU A C 16
ATOM 19407 O O . GLU A 1 42 ? 2.755 -1.873 0.604 1.00 0.00 42 GLU A O 16
ATOM 19419 N N . CYS A 1 43 ? 3.491 0.141 -0.076 1.00 0.00 43 CYS A N 16
ATOM 19420 C CA . CYS A 1 43 ? 4.886 -0.274 -0.161 1.00 0.00 43 CYS A CA 16
ATOM 19421 C C . CYS A 1 43 ? 5.702 0.328 0.979 1.00 0.00 43 CYS A C 16
ATOM 19422 O O . CYS A 1 43 ? 5.291 1.307 1.601 1.00 0.00 43 CYS A O 16
ATOM 19429 N N . ARG A 1 44 ? 6.861 -0.265 1.246 1.00 0.00 44 ARG A N 16
ATOM 19430 C CA . ARG A 1 44 ? 7.735 0.211 2.312 1.00 0.00 44 ARG A CA 16
ATOM 19431 C C . ARG A 1 44 ? 8.002 1.707 2.168 1.00 0.00 44 ARG A C 16
ATOM 19432 O O . ARG A 1 44 ? 8.085 2.431 3.160 1.00 0.00 44 ARG A O 16
ATOM 19453 N N . CYS A 1 45 ? 8.136 2.162 0.927 1.00 0.00 45 CYS A N 16
ATOM 19454 C CA . CYS A 1 45 ? 8.395 3.570 0.652 1.00 0.00 45 CYS A CA 16
ATOM 19455 C C . CYS A 1 45 ? 7.184 4.426 1.012 1.00 0.00 45 CYS A C 16
ATOM 19456 O O . CYS A 1 45 ? 7.325 5.549 1.494 1.00 0.00 45 CYS A O 16
ATOM 19463 N N . GLY A 1 46 ? 5.992 3.885 0.774 1.00 0.00 46 GLY A N 16
ATOM 19464 C CA . GLY A 1 46 ? 4.774 4.612 1.079 1.00 0.00 46 GLY A CA 16
ATOM 19465 C C . GLY A 1 46 ? 4.039 5.061 -0.169 1.00 0.00 46 GLY A C 16
ATOM 19466 O O . GLY A 1 46 ? 3.293 6.038 -0.139 1.00 0.00 46 GLY A O 16
ATOM 19470 N N . ASN A 1 47 ? 4.253 4.346 -1.269 1.00 0.00 47 ASN A N 16
ATOM 19471 C CA . ASN A 1 47 ? 3.607 4.679 -2.533 1.00 0.00 47 ASN A CA 16
ATOM 19472 C C . ASN A 1 47 ? 2.549 3.640 -2.894 1.00 0.00 47 ASN A C 16
ATOM 19473 O O . ASN A 1 47 ? 2.828 2.442 -2.931 1.00 0.00 47 ASN A O 16
ATOM 19484 N N . ASN A 1 48 ? 1.334 4.108 -3.159 1.00 0.00 48 ASN A N 16
ATOM 19485 C CA . ASN A 1 48 ? 0.233 3.220 -3.516 1.00 0.00 48 ASN A CA 16
ATOM 19486 C C . ASN A 1 48 ? 0.334 2.791 -4.976 1.00 0.00 48 ASN A C 16
ATOM 19487 O O . ASN A 1 48 ? 0.321 3.624 -5.882 1.00 0.00 48 ASN A O 16
ATOM 19498 N N . PHE A 1 49 ? 0.433 1.484 -5.198 1.00 0.00 49 PHE A N 16
ATOM 19499 C CA . PHE A 1 49 ? 0.535 0.943 -6.548 1.00 0.00 49 PHE A CA 16
ATOM 19500 C C . PHE A 1 49 ? -0.542 -0.110 -6.795 1.00 0.00 49 PHE A C 16
ATOM 19501 O O . PHE A 1 49 ? -1.182 -0.590 -5.860 1.00 0.00 49 PHE A O 16
ATOM 19518 N N . CYS A 1 50 ? -0.735 -0.463 -8.061 1.00 0.00 50 CYS A N 16
ATOM 19519 C CA . CYS A 1 50 ? -1.734 -1.457 -8.434 1.00 0.00 50 CYS A CA 16
ATOM 19520 C C . CYS A 1 50 ? -1.202 -2.871 -8.218 1.00 0.00 50 CYS A C 16
ATOM 19521 O O . CYS A 1 50 ? -0.021 -3.063 -7.931 1.00 0.00 50 CYS A O 16
ATOM 19528 N N . ALA A 1 51 ? -2.082 -3.856 -8.358 1.00 0.00 51 ALA A N 16
ATOM 19529 C CA . ALA A 1 51 ? -1.701 -5.252 -8.180 1.00 0.00 51 ALA A CA 16
ATOM 19530 C C . ALA A 1 51 ? -0.535 -5.623 -9.090 1.00 0.00 51 ALA A C 16
ATOM 19531 O O . ALA A 1 51 ? 0.282 -6.478 -8.750 1.00 0.00 51 ALA A O 16
ATOM 19538 N N . SER A 1 52 ? -0.466 -4.975 -10.249 1.00 0.00 52 SER A N 16
ATOM 19539 C CA . SER A 1 52 ? 0.598 -5.241 -11.210 1.00 0.00 52 SER A CA 16
ATOM 19540 C C . SER A 1 52 ? 1.904 -4.586 -10.770 1.00 0.00 52 SER A C 16
ATOM 19541 O O . SER A 1 52 ? 2.986 -5.138 -10.969 1.00 0.00 52 SER A O 16
ATOM 19549 N N . HIS A 1 53 ? 1.794 -3.405 -10.170 1.00 0.00 53 HIS A N 16
ATOM 19550 C CA . HIS A 1 53 ? 2.965 -2.675 -9.700 1.00 0.00 53 HIS A CA 16
ATOM 19551 C C . HIS A 1 53 ? 2.982 -2.597 -8.176 1.00 0.00 53 HIS A C 16
ATOM 19552 O O . HIS A 1 53 ? 3.567 -1.681 -7.598 1.00 0.00 53 HIS A O 16
ATOM 19566 N N . ARG A 1 54 ? 2.336 -3.563 -7.532 1.00 0.00 54 ARG A N 16
ATOM 19567 C CA . ARG A 1 54 ? 2.276 -3.603 -6.076 1.00 0.00 54 ARG A CA 16
ATOM 19568 C C . ARG A 1 54 ? 3.623 -4.010 -5.487 1.00 0.00 54 ARG A C 16
ATOM 19569 O O . ARG A 1 54 ? 3.951 -3.652 -4.355 1.00 0.00 54 ARG A O 16
ATOM 19590 N N . TYR A 1 55 ? 4.400 -4.759 -6.261 1.00 0.00 55 TYR A N 16
ATOM 19591 C CA . TYR A 1 55 ? 5.710 -5.217 -5.815 1.00 0.00 55 TYR A CA 16
ATOM 19592 C C . TYR A 1 55 ? 6.722 -4.075 -5.836 1.00 0.00 55 TYR A C 16
ATOM 19593 O O . TYR A 1 55 ? 6.495 -3.041 -6.463 1.00 0.00 55 TYR A O 16
ATOM 19611 N N . ALA A 1 56 ? 7.841 -4.272 -5.146 1.00 0.00 56 ALA A N 16
ATOM 19612 C CA . ALA A 1 56 ? 8.890 -3.262 -5.086 1.00 0.00 56 ALA A CA 16
ATOM 19613 C C . ALA A 1 56 ? 9.604 -3.132 -6.428 1.00 0.00 56 ALA A C 16
ATOM 19614 O O . ALA A 1 56 ? 9.541 -2.088 -7.076 1.00 0.00 56 ALA A O 16
ATOM 19621 N N . GLU A 1 57 ? 10.283 -4.199 -6.837 1.00 0.00 57 GLU A N 16
ATO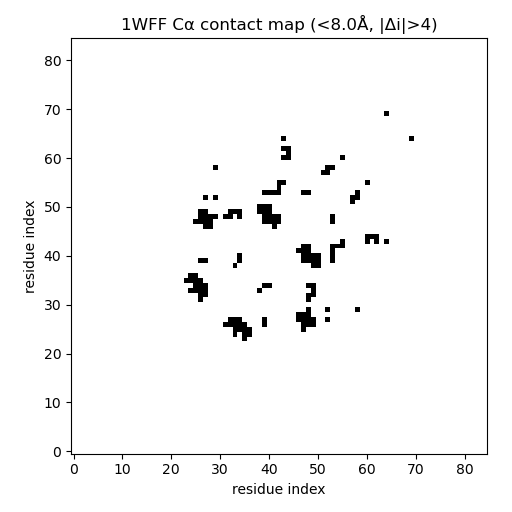M 19622 C CA . GLU A 1 57 ? 11.009 -4.202 -8.102 1.00 0.00 57 GLU A CA 16
ATOM 19623 C C . GLU A 1 57 ? 10.131 -3.681 -9.235 1.00 0.00 57 GLU A C 16
ATOM 19624 O O . GLU A 1 57 ? 10.617 -3.040 -10.167 1.00 0.00 57 GLU A O 16
ATOM 19636 N N . ALA A 1 58 ? 8.835 -3.962 -9.149 1.00 0.00 58 ALA A N 16
ATOM 19637 C CA . ALA A 1 58 ? 7.888 -3.521 -10.166 1.00 0.00 58 ALA A CA 16
ATOM 19638 C C . ALA A 1 58 ? 8.010 -2.022 -10.416 1.00 0.00 58 ALA A C 16
ATOM 19639 O O . ALA A 1 58 ? 7.964 -1.567 -11.559 1.00 0.00 58 ALA A O 16
ATOM 19646 N N . HIS A 1 59 ? 8.165 -1.258 -9.339 1.00 0.00 59 HIS A N 16
ATOM 19647 C CA . HIS A 1 59 ? 8.293 0.192 -9.442 1.00 0.00 59 HIS A CA 16
ATOM 19648 C C . HIS A 1 59 ? 9.660 0.653 -8.945 1.00 0.00 59 HIS A C 16
ATOM 19649 O O . HIS A 1 59 ? 9.801 1.759 -8.426 1.00 0.00 59 HIS A O 16
ATOM 19663 N N . GLY A 1 60 ? 10.663 -0.204 -9.109 1.00 0.00 60 GLY A N 16
ATOM 19664 C CA . GLY A 1 60 ? 12.005 0.134 -8.671 1.00 0.00 60 GLY A CA 16
ATOM 19665 C C . GLY A 1 60 ? 12.013 0.895 -7.360 1.00 0.00 60 GLY A C 16
ATOM 19666 O O . GLY A 1 60 ? 12.439 2.050 -7.307 1.00 0.00 60 GLY A O 16
ATOM 19670 N N . CYS A 1 61 ? 11.541 0.249 -6.300 1.00 0.00 61 CYS A N 16
ATOM 19671 C CA . CYS A 1 61 ? 11.492 0.872 -4.983 1.00 0.00 61 CYS A CA 16
ATOM 19672 C C . CYS A 1 61 ? 12.870 1.385 -4.573 1.00 0.00 61 CYS A C 16
ATOM 19673 O O . CYS A 1 61 ? 13.887 0.751 -4.850 1.00 0.00 61 CYS A O 16
ATOM 19680 N N . ASN A 1 62 ? 12.893 2.538 -3.912 1.00 0.00 62 ASN A N 16
ATOM 19681 C CA . ASN A 1 62 ? 14.145 3.137 -3.464 1.00 0.00 62 ASN A CA 16
ATOM 19682 C C . ASN A 1 62 ? 14.509 2.653 -2.064 1.00 0.00 62 ASN A C 16
ATOM 19683 O O . ASN A 1 62 ? 15.687 2.520 -1.728 1.00 0.00 62 ASN A O 16
ATOM 19694 N N . TYR A 1 63 ? 13.492 2.391 -1.251 1.00 0.00 63 TYR A N 16
ATOM 19695 C CA . TYR A 1 63 ? 13.704 1.923 0.113 1.00 0.00 63 TYR A CA 16
ATOM 19696 C C . TYR A 1 63 ? 14.846 0.913 0.172 1.00 0.00 63 TYR A C 16
ATOM 19697 O O . TYR A 1 63 ? 14.710 -0.222 -0.284 1.00 0.00 63 TYR A O 16
ATOM 19715 N N . ASP A 1 64 ? 15.972 1.336 0.736 1.00 0.00 64 ASP A N 16
ATOM 19716 C CA . ASP A 1 64 ? 17.139 0.469 0.857 1.00 0.00 64 ASP A CA 16
ATOM 19717 C C . ASP A 1 64 ? 16.778 -0.831 1.569 1.00 0.00 64 ASP A C 16
ATOM 19718 O O . ASP A 1 64 ? 16.499 -0.838 2.768 1.00 0.00 64 ASP A O 16
ATOM 19727 N N . TYR A 1 65 ? 16.785 -1.930 0.821 1.00 0.00 65 TYR A N 16
ATOM 19728 C CA . TYR A 1 65 ? 16.456 -3.236 1.380 1.00 0.00 65 TYR A CA 16
ATOM 19729 C C . TYR A 1 65 ? 17.718 -3.983 1.799 1.00 0.00 65 TYR A C 16
ATOM 19730 O O . TYR A 1 65 ? 18.265 -4.779 1.036 1.00 0.00 65 TYR A O 16
ATOM 19748 N N . LYS A 1 66 ? 18.175 -3.721 3.019 1.00 0.00 66 LYS A N 16
ATOM 19749 C CA . LYS A 1 66 ? 19.371 -4.369 3.544 1.00 0.00 66 LYS A CA 16
ATOM 19750 C C . LYS A 1 66 ? 19.296 -4.501 5.062 1.00 0.00 66 LYS A C 16
ATOM 19751 O O . LYS A 1 66 ? 18.766 -3.626 5.745 1.00 0.00 66 LYS A O 16
ATOM 19770 N N . SER A 1 67 ? 19.831 -5.601 5.582 1.00 0.00 67 SER A N 16
ATOM 19771 C CA . SER A 1 67 ? 19.823 -5.849 7.019 1.00 0.00 67 SER A CA 16
ATOM 19772 C C . SER A 1 67 ? 18.501 -5.406 7.639 1.00 0.00 67 SER A C 16
ATOM 19773 O O . SER A 1 67 ? 18.478 -4.803 8.711 1.00 0.00 67 SER A O 16
ATOM 19781 N N . ALA A 1 68 ? 17.403 -5.710 6.956 1.00 0.00 68 ALA A N 16
ATOM 19782 C CA . ALA A 1 68 ? 16.077 -5.346 7.439 1.00 0.00 68 ALA A CA 16
ATOM 19783 C C . ALA A 1 68 ? 15.832 -5.899 8.839 1.00 0.00 68 ALA A C 16
ATOM 19784 O O . ALA A 1 68 ? 15.426 -5.170 9.743 1.00 0.00 68 ALA A O 16
ATOM 19791 N N . GLY A 1 69 ? 16.080 -7.194 9.011 1.00 0.00 69 GLY A N 16
ATOM 19792 C CA . GLY A 1 69 ? 15.879 -7.823 10.303 1.00 0.00 69 GLY A CA 16
ATOM 19793 C C . GLY A 1 69 ? 16.979 -8.809 10.645 1.00 0.00 69 GLY A C 16
ATOM 19794 O O . GLY A 1 69 ? 16.732 -10.010 10.753 1.00 0.00 69 GLY A O 16
ATOM 19798 N N . ARG A 1 70 ? 18.195 -8.301 10.814 1.00 0.00 70 ARG A N 16
ATOM 19799 C CA . ARG A 1 70 ? 19.337 -9.147 11.143 1.00 0.00 70 ARG A CA 16
ATOM 19800 C C . ARG A 1 70 ? 19.426 -10.334 10.189 1.00 0.00 70 ARG A C 16
ATOM 19801 O O . ARG A 1 70 ? 19.969 -11.383 10.537 1.00 0.00 70 ARG A O 16
ATOM 19822 N N . ARG A 1 71 ? 18.890 -10.162 8.985 1.00 0.00 71 ARG A N 16
ATOM 19823 C CA . ARG A 1 71 ? 18.907 -11.220 7.982 1.00 0.00 71 ARG A CA 16
ATOM 19824 C C . ARG A 1 71 ? 20.226 -11.219 7.214 1.00 0.00 71 ARG A C 16
ATOM 19825 O O . ARG A 1 71 ? 20.951 -12.214 7.205 1.00 0.00 71 ARG A O 16
ATOM 19846 N N . TYR A 1 72 ? 20.530 -10.097 6.572 1.00 0.00 72 TYR A N 16
ATOM 19847 C CA . TYR A 1 72 ? 21.759 -9.968 5.799 1.00 0.00 72 TYR A CA 16
ATOM 19848 C C . TYR A 1 72 ? 22.876 -9.369 6.649 1.00 0.00 72 TYR A C 16
ATOM 19849 O O . TYR A 1 72 ? 22.759 -8.251 7.152 1.00 0.00 72 TYR A O 16
ATOM 19867 N N . LEU A 1 73 ? 23.960 -10.122 6.804 1.00 0.00 73 LEU A N 16
ATOM 19868 C CA . LEU A 1 73 ? 25.101 -9.667 7.591 1.00 0.00 73 LEU A CA 16
ATOM 19869 C C . LEU A 1 73 ? 25.483 -8.238 7.222 1.00 0.00 73 LEU A C 16
ATOM 19870 O O . LEU A 1 73 ? 25.576 -7.895 6.043 1.00 0.00 73 LEU A O 16
ATOM 19886 N N . GLU A 1 74 ? 25.706 -7.408 8.237 1.00 0.00 74 GLU A N 16
ATOM 19887 C CA . GLU A 1 74 ? 26.080 -6.016 8.017 1.00 0.00 74 GLU A CA 16
ATOM 19888 C C . GLU A 1 74 ? 27.431 -5.920 7.314 1.00 0.00 74 GLU A C 16
ATOM 19889 O O . GLU A 1 74 ? 28.463 -5.726 7.955 1.00 0.00 74 GLU A O 16
ATOM 19901 N N . GLU A 1 75 ? 27.414 -6.058 5.992 1.00 0.00 75 GLU A N 16
ATOM 19902 C CA . GLU A 1 75 ? 28.638 -5.988 5.202 1.00 0.00 75 GLU A CA 16
ATOM 19903 C C . GLU A 1 75 ? 28.579 -4.832 4.208 1.00 0.00 75 GLU A C 16
ATOM 19904 O O . GLU A 1 75 ? 28.952 -4.979 3.045 1.00 0.00 75 GLU A O 16
ATOM 19916 N N . ALA A 1 76 ? 28.108 -3.680 4.676 1.00 0.00 76 ALA A N 16
ATOM 19917 C CA . ALA A 1 76 ? 28.001 -2.498 3.830 1.00 0.00 76 ALA A CA 16
ATOM 19918 C C . ALA A 1 76 ? 28.533 -1.261 4.546 1.00 0.00 76 ALA A C 16
ATOM 19919 O O . ALA A 1 76 ? 28.026 -0.876 5.599 1.00 0.00 76 ALA A O 16
ATOM 19926 N N . ASN A 1 77 ? 29.557 -0.643 3.968 1.00 0.00 77 ASN A N 16
ATOM 19927 C CA . ASN A 1 77 ? 30.158 0.551 4.552 1.00 0.00 77 ASN A CA 16
ATOM 19928 C C . ASN A 1 77 ? 30.240 1.677 3.526 1.00 0.00 77 ASN A C 16
ATOM 19929 O O . ASN A 1 77 ? 31.300 1.973 2.975 1.00 0.00 77 ASN A O 16
ATOM 19940 N N . PRO A 1 78 ? 29.093 2.321 3.262 1.00 0.00 78 PRO A N 16
ATOM 19941 C CA . PRO A 1 78 ? 29.008 3.426 2.302 1.00 0.00 78 PRO A CA 16
ATOM 19942 C C . PRO A 1 78 ? 29.714 4.682 2.800 1.00 0.00 78 PRO A C 16
ATOM 19943 O O . PRO A 1 78 ? 29.113 5.519 3.473 1.00 0.00 78 PRO A O 16
ATOM 19954 N N . VAL A 1 79 ? 30.994 4.808 2.465 1.00 0.00 79 VAL A N 16
ATOM 19955 C CA . VAL A 1 79 ? 31.782 5.964 2.877 1.00 0.00 79 VAL A CA 16
ATOM 19956 C C . VAL A 1 79 ? 32.692 6.439 1.749 1.00 0.00 79 VAL A C 16
ATOM 19957 O O . VAL A 1 79 ? 33.649 5.758 1.381 1.00 0.00 79 VAL A O 16
ATOM 19970 N N . SER A 1 80 ? 32.386 7.613 1.205 1.00 0.00 80 SER A N 16
ATOM 19971 C CA . SER A 1 80 ? 33.175 8.179 0.116 1.00 0.00 80 SER A CA 16
ATOM 19972 C C . SER A 1 80 ? 32.685 9.580 -0.238 1.00 0.00 80 SER A C 16
ATOM 19973 O O . SER A 1 80 ? 31.495 9.796 -0.458 1.00 0.00 80 SER A O 16
ATOM 19981 N N . GLY A 1 81 ? 33.615 10.529 -0.290 1.00 0.00 81 GLY A N 16
ATOM 19982 C CA . GLY A 1 81 ? 33.260 11.898 -0.617 1.00 0.00 81 GLY A CA 16
ATOM 19983 C C . GLY A 1 81 ? 34.100 12.910 0.137 1.00 0.00 81 GLY A C 16
ATOM 19984 O O . GLY A 1 81 ? 34.103 12.952 1.367 1.00 0.00 81 GLY A O 16
ATOM 19988 N N . PRO A 1 82 ? 34.833 13.749 -0.609 1.00 0.00 82 PRO A N 16
ATOM 19989 C CA . PRO A 1 82 ? 35.695 14.781 -0.024 1.00 0.00 82 PRO A CA 16
ATOM 19990 C C . PRO A 1 82 ? 34.895 15.904 0.627 1.00 0.00 82 PRO A C 16
ATOM 19991 O O . PRO A 1 82 ? 33.670 15.828 0.728 1.00 0.00 82 PRO A O 16
ATOM 20002 N N . SER A 1 83 ? 35.595 16.944 1.068 1.00 0.00 83 SER A N 16
ATOM 20003 C CA . SER A 1 83 ? 34.949 18.081 1.713 1.00 0.00 83 SER A CA 16
ATOM 20004 C C . SER A 1 83 ? 34.181 18.919 0.696 1.00 0.00 83 SER A C 16
ATOM 20005 O O . SER A 1 83 ? 34.741 19.369 -0.304 1.00 0.00 83 SER A O 16
ATOM 20013 N N . SER A 1 84 ? 32.894 19.125 0.959 1.00 0.00 84 SER A N 16
ATOM 20014 C CA . SER A 1 84 ? 32.047 19.905 0.065 1.00 0.00 84 SER A CA 16
ATOM 20015 C C . SER A 1 84 ? 30.892 20.544 0.831 1.00 0.00 84 SER A C 16
ATOM 20016 O O . SER A 1 84 ? 30.466 20.038 1.869 1.00 0.00 84 SER A O 16
ATOM 20024 N N . GLY A 1 85 ? 30.390 21.660 0.311 1.00 0.00 85 GLY A N 16
ATOM 20025 C CA . GLY A 1 85 ? 29.290 22.350 0.958 1.00 0.00 85 GLY A CA 16
ATOM 20026 C C . GLY A 1 85 ? 29.558 23.831 1.135 1.00 0.00 85 GLY A C 16
ATOM 20027 O O . GLY A 1 85 ? 30.720 24.236 1.118 1.00 0.00 85 GLY A O 16
ATOM 20033 N N . GLY A 1 1 ? -40.093 40.487 -67.269 1.00 0.00 1 GLY A N 17
ATOM 20034 C CA . GLY A 1 1 ? -39.591 39.229 -66.746 1.00 0.00 1 GLY A CA 17
ATOM 20035 C C . GLY A 1 1 ? -38.816 39.406 -65.456 1.00 0.00 1 GLY A C 17
ATOM 20036 O O . GLY A 1 1 ? -37.961 40.286 -65.352 1.00 0.00 1 GLY A O 17
ATOM 20040 N N . SER A 1 2 ? -39.116 38.568 -64.468 1.00 0.00 2 SER A N 17
ATOM 20041 C CA . SER A 1 2 ? -38.445 38.639 -63.175 1.00 0.00 2 SER A CA 17
ATOM 20042 C C . SER A 1 2 ? -38.725 37.388 -62.348 1.00 0.00 2 SER A C 17
ATOM 20043 O O . SER A 1 2 ? -39.802 36.799 -62.439 1.00 0.00 2 SER A O 17
ATOM 20051 N N . SER A 1 3 ? -37.748 36.989 -61.541 1.00 0.00 3 SER A N 17
ATOM 20052 C CA . SER A 1 3 ? -37.886 35.806 -60.700 1.00 0.00 3 SER A CA 17
ATOM 20053 C C . SER A 1 3 ? -36.679 35.648 -59.781 1.00 0.00 3 SER A C 17
ATOM 20054 O O . SER A 1 3 ? -35.704 36.391 -59.885 1.00 0.00 3 SER A O 17
ATOM 20062 N N . GLY A 1 4 ? -36.753 34.674 -58.879 1.00 0.00 4 GLY A N 17
ATOM 20063 C CA . GLY A 1 4 ? -35.660 34.435 -57.954 1.00 0.00 4 GLY A CA 17
ATOM 20064 C C . GLY A 1 4 ? -36.146 34.125 -56.552 1.00 0.00 4 GLY A C 17
ATOM 20065 O O . GLY A 1 4 ? -37.200 34.602 -56.133 1.00 0.00 4 GLY A O 17
ATOM 20069 N N . SER A 1 5 ? -35.375 33.322 -55.825 1.00 0.00 5 SER A N 17
ATOM 20070 C CA . SER A 1 5 ? -35.735 32.944 -54.463 1.00 0.00 5 SER A CA 17
ATOM 20071 C C . SER A 1 5 ? -34.618 32.137 -53.810 1.00 0.00 5 SER A C 17
ATOM 20072 O O . SER A 1 5 ? -33.803 31.517 -54.494 1.00 0.00 5 SER A O 17
ATOM 20080 N N . SER A 1 6 ? -34.586 32.149 -52.481 1.00 0.00 6 SER A N 17
ATOM 20081 C CA . SER A 1 6 ? -33.567 31.421 -51.734 1.00 0.00 6 SER A CA 17
ATOM 20082 C C . SER A 1 6 ? -33.873 31.439 -50.239 1.00 0.00 6 SER A C 17
ATOM 20083 O O . SER A 1 6 ? -34.557 32.334 -49.745 1.00 0.00 6 SER A O 17
ATOM 20091 N N . GLY A 1 7 ? -33.360 30.442 -49.524 1.00 0.00 7 GLY A N 17
ATOM 20092 C CA . GLY A 1 7 ? -33.589 30.360 -48.094 1.00 0.00 7 GLY A CA 17
ATOM 20093 C C . GLY A 1 7 ? -33.034 29.086 -47.489 1.00 0.00 7 GLY A C 17
ATOM 20094 O O . GLY A 1 7 ? -33.448 27.986 -47.856 1.00 0.00 7 GLY A O 17
ATOM 20098 N N . ILE A 1 8 ? -32.094 29.233 -46.562 1.00 0.00 8 ILE A N 17
ATOM 20099 C CA . ILE A 1 8 ? -31.481 28.084 -45.907 1.00 0.00 8 ILE A CA 17
ATOM 20100 C C . ILE A 1 8 ? -31.189 28.379 -44.440 1.00 0.00 8 ILE A C 17
ATOM 20101 O O . ILE A 1 8 ? -30.553 29.382 -44.112 1.00 0.00 8 ILE A O 17
ATOM 20117 N N . HIS A 1 9 ? -31.656 27.499 -43.560 1.00 0.00 9 HIS A N 17
ATOM 20118 C CA . HIS A 1 9 ? -31.442 27.664 -42.127 1.00 0.00 9 HIS A CA 17
ATOM 20119 C C . HIS A 1 9 ? -31.274 26.310 -41.443 1.00 0.00 9 HIS A C 17
ATOM 20120 O O . HIS A 1 9 ? -32.104 25.415 -41.604 1.00 0.00 9 HIS A O 17
ATOM 20134 N N . HIS A 1 10 ? -30.193 26.167 -40.682 1.00 0.00 10 HIS A N 17
ATOM 20135 C CA . HIS A 1 10 ? -29.916 24.922 -39.974 1.00 0.00 10 HIS A CA 17
ATOM 20136 C C . HIS A 1 10 ? -28.871 25.139 -38.884 1.00 0.00 10 HIS A C 17
ATOM 20137 O O . HIS A 1 10 ? -28.015 26.017 -38.995 1.00 0.00 10 HIS A O 17
ATOM 20151 N N . LEU A 1 11 ? -28.947 24.333 -37.830 1.00 0.00 11 LEU A N 17
ATOM 20152 C CA . LEU A 1 11 ? -28.008 24.436 -36.718 1.00 0.00 11 LEU A CA 17
ATOM 20153 C C . LEU A 1 11 ? -28.154 23.250 -35.771 1.00 0.00 11 LEU A C 17
ATOM 20154 O O . LEU A 1 11 ? -29.202 23.036 -35.161 1.00 0.00 11 LEU A O 17
ATOM 20170 N N . PRO A 1 12 ? -27.078 22.461 -35.640 1.00 0.00 12 PRO A N 17
ATOM 20171 C CA . PRO A 1 12 ? -27.060 21.284 -34.766 1.00 0.00 12 PRO A CA 17
ATOM 20172 C C . PRO A 1 12 ? -27.085 21.660 -33.288 1.00 0.00 12 PRO A C 17
ATOM 20173 O O . PRO A 1 12 ? -26.399 22.582 -32.846 1.00 0.00 12 PRO A O 17
ATOM 20184 N N . PRO A 1 13 ? -27.893 20.931 -32.505 1.00 0.00 13 PRO A N 17
ATOM 20185 C CA . PRO A 1 13 ? -28.026 21.169 -31.064 1.00 0.00 13 PRO A CA 17
ATOM 20186 C C . PRO A 1 13 ? -26.768 20.781 -30.294 1.00 0.00 13 PRO A C 17
ATOM 20187 O O . PRO A 1 13 ? -25.950 19.997 -30.776 1.00 0.00 13 PRO A O 17
ATOM 20198 N N . VAL A 1 14 ? -26.619 21.335 -29.095 1.00 0.00 14 VAL A N 17
ATOM 20199 C CA . VAL A 1 14 ? -25.462 21.045 -28.258 1.00 0.00 14 VAL A CA 17
ATOM 20200 C C . VAL A 1 14 ? -25.889 20.535 -26.886 1.00 0.00 14 VAL A C 17
ATOM 20201 O O . VAL A 1 14 ? -26.773 21.107 -26.246 1.00 0.00 14 VAL A O 17
ATOM 20214 N N . LYS A 1 15 ? -25.257 19.456 -26.439 1.00 0.00 15 LYS A N 17
ATOM 20215 C CA . LYS A 1 15 ? -25.569 18.868 -25.141 1.00 0.00 15 LYS A CA 17
ATOM 20216 C C . LYS A 1 15 ? -24.494 17.870 -24.723 1.00 0.00 15 LYS A C 17
ATOM 20217 O O . LYS A 1 15 ? -23.882 17.214 -25.565 1.00 0.00 15 LYS A O 17
ATOM 20236 N N . ALA A 1 16 ? -24.271 17.760 -23.418 1.00 0.00 16 ALA A N 17
ATOM 20237 C CA . ALA A 1 16 ? -23.273 16.839 -22.888 1.00 0.00 16 ALA A CA 17
ATOM 20238 C C . ALA A 1 16 ? -23.577 16.473 -21.440 1.00 0.00 16 ALA A C 17
ATOM 20239 O O . ALA A 1 16 ? -23.742 17.336 -20.577 1.00 0.00 16 ALA A O 17
ATOM 20246 N N . PRO A 1 17 ? -23.655 15.163 -21.163 1.00 0.00 17 PRO A N 17
ATOM 20247 C CA . PRO A 1 17 ? -23.940 14.653 -19.819 1.00 0.00 17 PRO A CA 17
ATOM 20248 C C . PRO A 1 17 ? -22.785 14.888 -18.852 1.00 0.00 17 PRO A C 17
ATOM 20249 O O . PRO A 1 17 ? -21.633 14.572 -19.156 1.00 0.00 17 PRO A O 17
ATOM 20260 N N . LEU A 1 18 ? -23.098 15.444 -17.687 1.00 0.00 18 LEU A N 17
ATOM 20261 C CA . LEU A 1 18 ? -22.085 15.722 -16.675 1.00 0.00 18 LEU A CA 17
ATOM 20262 C C . LEU A 1 18 ? -22.655 15.541 -15.271 1.00 0.00 18 LEU A C 17
ATOM 20263 O O . LEU A 1 18 ? -23.544 16.282 -14.852 1.00 0.00 18 LEU A O 17
ATOM 20279 N N . GLN A 1 19 ? -22.134 14.554 -14.550 1.00 0.00 19 GLN A N 17
ATOM 20280 C CA . GLN A 1 19 ? -22.590 14.278 -13.193 1.00 0.00 19 GLN A CA 17
ATOM 20281 C C . GLN A 1 19 ? -21.418 13.910 -12.289 1.00 0.00 19 GLN A C 17
ATOM 20282 O O . GLN A 1 19 ? -20.315 13.638 -12.764 1.00 0.00 19 GLN A O 17
ATOM 20296 N N . THR A 1 20 ? -21.664 13.903 -10.982 1.00 0.00 20 THR A N 17
ATOM 20297 C CA . THR A 1 20 ? -20.629 13.570 -10.012 1.00 0.00 20 THR A CA 17
ATOM 20298 C C . THR A 1 20 ? -20.966 12.282 -9.269 1.00 0.00 20 THR A C 17
ATOM 20299 O O . THR A 1 20 ? -22.132 11.900 -9.164 1.00 0.00 20 THR A O 17
ATOM 20310 N N . LYS A 1 21 ? -19.938 11.615 -8.754 1.00 0.00 21 LYS A N 17
ATOM 20311 C CA . LYS A 1 21 ? -20.124 10.370 -8.019 1.00 0.00 21 LYS A CA 17
ATOM 20312 C C . LYS A 1 21 ? -19.113 10.253 -6.883 1.00 0.00 21 LYS A C 17
ATOM 20313 O O . LYS A 1 21 ? -18.004 10.781 -6.968 1.00 0.00 21 LYS A O 17
ATOM 20332 N N . LYS A 1 22 ? -19.501 9.555 -5.821 1.00 0.00 22 LYS A N 17
ATOM 20333 C CA . LYS A 1 22 ? -18.627 9.365 -4.669 1.00 0.00 22 LYS A CA 17
ATOM 20334 C C . LYS A 1 22 ? -17.914 8.019 -4.744 1.00 0.00 22 LYS A C 17
ATOM 20335 O O . LYS A 1 22 ? -18.503 7.013 -5.141 1.00 0.00 22 LYS A O 17
ATOM 20354 N N . LYS A 1 23 ? -16.643 8.006 -4.357 1.00 0.00 23 LYS A N 17
ATOM 20355 C CA . LYS A 1 23 ? -15.849 6.783 -4.377 1.00 0.00 23 LYS A CA 17
ATOM 20356 C C . LYS A 1 23 ? -14.470 7.020 -3.771 1.00 0.00 23 LYS A C 17
ATOM 20357 O O . LYS A 1 23 ? -14.005 8.157 -3.687 1.00 0.00 23 LYS A O 17
ATOM 20376 N N . ILE A 1 24 ? -13.820 5.940 -3.349 1.00 0.00 24 ILE A N 17
ATOM 20377 C CA . ILE A 1 24 ? -12.493 6.031 -2.753 1.00 0.00 24 ILE A CA 17
ATOM 20378 C C . ILE A 1 24 ? -11.549 6.843 -3.633 1.00 0.00 24 ILE A C 17
ATOM 20379 O O . ILE A 1 24 ? -11.616 6.774 -4.860 1.00 0.00 24 ILE A O 17
ATOM 20395 N N . MET A 1 25 ? -10.670 7.610 -2.998 1.00 0.00 25 MET A N 17
ATOM 20396 C CA . MET A 1 25 ? -9.709 8.433 -3.724 1.00 0.00 25 MET A CA 17
ATOM 20397 C C . MET A 1 25 ? -8.296 7.879 -3.574 1.00 0.00 25 MET A C 17
ATOM 20398 O O . MET A 1 25 ? -7.524 8.340 -2.733 1.00 0.00 25 MET A O 17
ATOM 20412 N N . LYS A 1 26 ? -7.963 6.889 -4.394 1.00 0.00 26 LYS A N 17
ATOM 20413 C CA . LYS A 1 26 ? -6.643 6.272 -4.355 1.00 0.00 26 LYS A CA 17
ATOM 20414 C C . LYS A 1 26 ? -6.324 5.582 -5.677 1.00 0.00 26 LYS A C 17
ATOM 20415 O O . LYS A 1 26 ? -7.026 4.659 -6.092 1.00 0.00 26 LYS A O 17
ATOM 20434 N N . HIS A 1 27 ? -5.261 6.035 -6.335 1.00 0.00 27 HIS A N 17
ATOM 20435 C CA . HIS A 1 27 ? -4.848 5.459 -7.610 1.00 0.00 27 HIS A CA 17
ATOM 20436 C C . HIS A 1 27 ? -3.336 5.263 -7.653 1.00 0.00 27 HIS A C 17
ATOM 20437 O O . HIS A 1 27 ? -2.576 6.108 -7.178 1.00 0.00 27 HIS A O 17
ATOM 20451 N N . CYS A 1 28 ? -2.905 4.144 -8.226 1.00 0.00 28 CYS A N 17
ATOM 20452 C CA . CYS A 1 28 ? -1.484 3.836 -8.331 1.00 0.00 28 CYS A CA 17
ATOM 20453 C C . CYS A 1 28 ? -0.672 5.100 -8.598 1.00 0.00 28 CYS A C 17
ATOM 20454 O O . CYS A 1 28 ? -1.170 6.057 -9.192 1.00 0.00 28 CYS A O 17
ATOM 20461 N N . PHE A 1 29 ? 0.581 5.096 -8.156 1.00 0.00 29 PHE A N 17
ATOM 20462 C CA . PHE A 1 29 ? 1.463 6.242 -8.346 1.00 0.00 29 PHE A CA 17
ATOM 20463 C C . PHE A 1 29 ? 2.338 6.055 -9.582 1.00 0.00 29 PHE A C 17
ATOM 20464 O O . PHE A 1 29 ? 2.736 7.026 -10.227 1.00 0.00 29 PHE A O 17
ATOM 20481 N N . LEU A 1 30 ? 2.633 4.802 -9.907 1.00 0.00 30 LEU A N 17
ATOM 20482 C CA . LEU A 1 30 ? 3.461 4.486 -11.066 1.00 0.00 30 LEU A CA 17
ATOM 20483 C C . LEU A 1 30 ? 2.730 4.815 -12.363 1.00 0.00 30 LEU A C 17
ATOM 20484 O O . LEU A 1 30 ? 3.069 5.777 -13.053 1.00 0.00 30 LEU A O 17
ATOM 20500 N N . CYS A 1 31 ? 1.723 4.011 -12.689 1.00 0.00 31 CYS A N 17
ATOM 20501 C CA . CYS A 1 31 ? 0.942 4.217 -13.902 1.00 0.00 31 CYS A CA 17
ATOM 20502 C C . CYS A 1 31 ? -0.255 5.124 -13.632 1.00 0.00 31 CYS A C 17
ATOM 20503 O O . CYS A 1 31 ? -0.508 6.073 -14.373 1.00 0.00 31 CYS A O 17
ATOM 20510 N N . GLY A 1 32 ? -0.988 4.826 -12.563 1.00 0.00 32 GLY A N 17
ATOM 20511 C CA . GLY A 1 32 ? -2.148 5.624 -12.213 1.00 0.00 32 GLY A CA 17
ATOM 20512 C C . GLY A 1 32 ? -3.443 4.844 -12.324 1.00 0.00 32 GLY A C 17
ATOM 20513 O O . GLY A 1 32 ? -4.512 5.424 -12.512 1.00 0.00 32 GLY A O 17
ATOM 20517 N N . LYS A 1 33 ? -3.348 3.523 -12.211 1.00 0.00 33 LYS A N 17
ATOM 20518 C CA . LYS A 1 33 ? -4.520 2.661 -12.300 1.00 0.00 33 LYS A CA 17
ATOM 20519 C C . LYS A 1 33 ? -5.328 2.704 -11.007 1.00 0.00 33 LYS A C 17
ATOM 20520 O O . LYS A 1 33 ? -4.801 3.036 -9.944 1.00 0.00 33 LYS A O 17
ATOM 20539 N N . LYS A 1 34 ? -6.609 2.366 -11.103 1.00 0.00 34 LYS A N 17
ATOM 20540 C CA . LYS A 1 34 ? -7.490 2.363 -9.941 1.00 0.00 34 LYS A CA 17
ATOM 20541 C C . LYS A 1 34 ? -6.977 1.404 -8.871 1.00 0.00 34 LYS A C 17
ATOM 20542 O O . LYS A 1 34 ? -6.684 0.242 -9.153 1.00 0.00 34 LYS A O 17
ATOM 20561 N N . THR A 1 35 ? -6.871 1.898 -7.641 1.00 0.00 35 THR A N 17
ATOM 20562 C CA . THR A 1 35 ? -6.394 1.085 -6.530 1.00 0.00 35 THR A CA 17
ATOM 20563 C C . THR A 1 35 ? -7.338 1.175 -5.337 1.00 0.00 35 THR A C 17
ATOM 20564 O O . THR A 1 35 ? -7.392 0.270 -4.505 1.00 0.00 35 THR A O 17
ATOM 20575 N N . GLY A 1 36 ? -8.083 2.274 -5.260 1.00 0.00 36 GLY A N 17
ATOM 20576 C CA . GLY A 1 36 ? -9.016 2.462 -4.165 1.00 0.00 36 GLY A CA 17
ATOM 20577 C C . GLY A 1 36 ? -9.550 1.150 -3.626 1.00 0.00 36 GLY A C 17
ATOM 20578 O O . GLY A 1 36 ? -9.430 0.864 -2.434 1.00 0.00 36 GLY A O 17
ATOM 20582 N N . LEU A 1 37 ? -10.143 0.349 -4.505 1.00 0.00 37 LEU A N 17
ATOM 20583 C CA . LEU A 1 37 ? -10.699 -0.941 -4.111 1.00 0.00 37 LEU A CA 17
ATOM 20584 C C . LEU A 1 37 ? -9.725 -1.706 -3.221 1.00 0.00 37 LEU A C 17
ATOM 20585 O O . LEU A 1 37 ? -8.551 -1.349 -3.120 1.00 0.00 37 LEU A O 17
ATOM 20601 N N . ALA A 1 38 ? -10.219 -2.759 -2.580 1.00 0.00 38 ALA A N 17
ATOM 20602 C CA . ALA A 1 38 ? -9.391 -3.577 -1.702 1.00 0.00 38 ALA A CA 17
ATOM 20603 C C . ALA A 1 38 ? -8.005 -3.795 -2.301 1.00 0.00 38 ALA A C 17
ATOM 20604 O O . ALA A 1 38 ? -7.041 -4.058 -1.582 1.00 0.00 38 ALA A O 17
ATOM 20611 N N . THR A 1 39 ? -7.912 -3.684 -3.622 1.00 0.00 39 THR A N 17
ATOM 20612 C CA . THR A 1 39 ? -6.645 -3.871 -4.318 1.00 0.00 39 THR A CA 17
ATOM 20613 C C . THR A 1 39 ? -5.555 -2.989 -3.721 1.00 0.00 39 THR A C 17
ATOM 20614 O O . THR A 1 39 ? -4.415 -3.422 -3.554 1.00 0.00 39 THR A O 17
ATOM 20625 N N . SER A 1 40 ? -5.913 -1.750 -3.399 1.00 0.00 40 SER A N 17
ATOM 20626 C CA . SER A 1 40 ? -4.963 -0.805 -2.822 1.00 0.00 40 SER A CA 17
ATOM 20627 C C . SER A 1 40 ? -3.948 -1.525 -1.940 1.00 0.00 40 SER A C 17
ATOM 20628 O O . SER A 1 40 ? -4.304 -2.122 -0.924 1.00 0.00 40 SER A O 17
ATOM 20636 N N . PHE A 1 41 ? -2.681 -1.465 -2.337 1.00 0.00 41 PHE A N 17
ATOM 20637 C CA . PHE A 1 41 ? -1.613 -2.111 -1.584 1.00 0.00 41 PHE A CA 17
ATOM 20638 C C . PHE A 1 41 ? -0.640 -1.078 -1.022 1.00 0.00 41 PHE A C 17
ATOM 20639 O O . PHE A 1 41 ? -0.756 0.114 -1.304 1.00 0.00 41 PHE A O 17
ATOM 20656 N N . GLU A 1 42 ? 0.317 -1.546 -0.227 1.00 0.00 42 GLU A N 17
ATOM 20657 C CA . GLU A 1 42 ? 1.309 -0.662 0.375 1.00 0.00 42 GLU A CA 17
ATOM 20658 C C . GLU A 1 42 ? 2.719 -1.207 0.168 1.00 0.00 42 GLU A C 17
ATOM 20659 O O . GLU A 1 42 ? 2.968 -2.400 0.346 1.00 0.00 42 GLU A O 17
ATOM 20671 N N . CYS A 1 43 ? 3.639 -0.324 -0.208 1.00 0.00 43 CYS A N 17
ATOM 20672 C CA . CYS A 1 43 ? 5.024 -0.715 -0.440 1.00 0.00 43 CYS A CA 17
ATOM 20673 C C . CYS A 1 43 ? 5.922 -0.235 0.697 1.00 0.00 43 CYS A C 17
ATOM 20674 O O . CYS A 1 43 ? 5.536 0.630 1.484 1.00 0.00 43 CYS A O 17
ATOM 20681 N N . ARG A 1 44 ? 7.121 -0.803 0.777 1.00 0.00 44 ARG A N 17
ATOM 20682 C CA . ARG A 1 44 ? 8.073 -0.435 1.817 1.00 0.00 44 ARG A CA 17
ATOM 20683 C C . ARG A 1 44 ? 8.235 1.081 1.894 1.00 0.00 44 ARG A C 17
ATOM 20684 O O . ARG A 1 44 ? 8.403 1.644 2.976 1.00 0.00 44 ARG A O 17
ATOM 20705 N N . CYS A 1 45 ? 8.185 1.735 0.739 1.00 0.00 45 CYS A N 17
ATOM 20706 C CA . CYS A 1 45 ? 8.327 3.185 0.674 1.00 0.00 45 CYS A CA 17
ATOM 20707 C C . CYS A 1 45 ? 7.071 3.878 1.193 1.00 0.00 45 CYS A C 17
ATOM 20708 O O . CYS A 1 45 ? 7.149 4.913 1.854 1.00 0.00 45 CYS A O 17
ATOM 20715 N N . GLY A 1 46 ? 5.913 3.300 0.888 1.00 0.00 46 GLY A N 17
ATOM 20716 C CA . GLY A 1 46 ? 4.657 3.876 1.332 1.00 0.00 46 GLY A CA 17
ATOM 20717 C C . GLY A 1 46 ? 3.728 4.198 0.178 1.00 0.00 46 GLY A C 17
ATOM 20718 O O . GLY A 1 46 ? 2.508 4.104 0.311 1.00 0.00 46 GLY A O 17
ATOM 20722 N N . ASN A 1 47 ? 4.305 4.580 -0.956 1.00 0.00 47 ASN A N 17
ATOM 20723 C CA . ASN A 1 47 ? 3.520 4.919 -2.137 1.00 0.00 47 ASN A CA 17
ATOM 20724 C C . ASN A 1 47 ? 2.554 3.792 -2.490 1.00 0.00 47 ASN A C 17
ATOM 20725 O O . ASN A 1 47 ? 2.898 2.615 -2.398 1.00 0.00 47 ASN A O 17
ATOM 20736 N N . ASN A 1 48 ? 1.344 4.163 -2.896 1.00 0.00 48 ASN A N 17
ATOM 20737 C CA . ASN A 1 48 ? 0.328 3.183 -3.263 1.00 0.00 48 ASN A CA 17
ATOM 20738 C C . ASN A 1 48 ? 0.421 2.832 -4.745 1.00 0.00 48 ASN A C 17
ATOM 20739 O O . ASN A 1 48 ? 0.443 3.715 -5.603 1.00 0.00 48 ASN A O 17
ATOM 20750 N N . PHE A 1 49 ? 0.476 1.537 -5.039 1.00 0.00 49 PHE A N 17
ATOM 20751 C CA . PHE A 1 49 ? 0.567 1.069 -6.417 1.00 0.00 49 PHE A CA 17
ATOM 20752 C C . PHE A 1 49 ? -0.516 0.037 -6.713 1.00 0.00 49 PHE A C 17
ATOM 20753 O O . PHE A 1 49 ? -1.177 -0.466 -5.804 1.00 0.00 49 PHE A O 17
ATOM 20770 N N . CYS A 1 50 ? -0.695 -0.274 -7.993 1.00 0.00 50 CYS A N 17
ATOM 20771 C CA . CYS A 1 50 ? -1.698 -1.245 -8.412 1.00 0.00 50 CYS A CA 17
ATOM 20772 C C . CYS A 1 50 ? -1.213 -2.670 -8.164 1.00 0.00 50 CYS A C 17
ATOM 20773 O O . CYS A 1 50 ? -0.030 -2.900 -7.916 1.00 0.00 50 CYS A O 17
ATOM 20780 N N . ALA A 1 51 ? -2.136 -3.624 -8.233 1.00 0.00 51 ALA A N 17
ATOM 20781 C CA . ALA A 1 51 ? -1.803 -5.027 -8.019 1.00 0.00 51 ALA A CA 17
ATOM 20782 C C . ALA A 1 51 ? -0.647 -5.459 -8.914 1.00 0.00 51 ALA A C 17
ATOM 20783 O O . ALA A 1 51 ? 0.108 -6.370 -8.573 1.00 0.00 51 ALA A O 17
ATOM 20790 N N . SER A 1 52 ? -0.514 -4.800 -10.061 1.00 0.00 52 SER A N 17
ATOM 20791 C CA . SER A 1 52 ? 0.549 -5.120 -11.007 1.00 0.00 52 SER A CA 17
ATOM 20792 C C . SER A 1 52 ? 1.858 -4.450 -10.601 1.00 0.00 52 SER A C 17
ATOM 20793 O O . SER A 1 52 ? 2.941 -4.993 -10.823 1.00 0.00 52 SER A O 17
ATOM 20801 N N . HIS A 1 53 ? 1.750 -3.267 -10.005 1.00 0.00 53 HIS A N 17
ATOM 20802 C CA . HIS A 1 53 ? 2.924 -2.522 -9.567 1.00 0.00 53 HIS A CA 17
ATOM 20803 C C . HIS A 1 53 ? 2.992 -2.461 -8.044 1.00 0.00 53 HIS A C 17
ATOM 20804 O O . HIS A 1 53 ? 3.653 -1.591 -7.477 1.00 0.00 53 HIS A O 17
ATOM 20818 N N . ARG A 1 54 ? 2.304 -3.390 -7.388 1.00 0.00 54 ARG A N 17
ATOM 20819 C CA . ARG A 1 54 ? 2.285 -3.440 -5.931 1.00 0.00 54 ARG A CA 17
ATOM 20820 C C . ARG A 1 54 ? 3.641 -3.876 -5.384 1.00 0.00 54 ARG A C 17
ATOM 20821 O O . ARG A 1 54 ? 3.990 -3.570 -4.244 1.00 0.00 54 ARG A O 17
ATOM 20842 N N . TYR A 1 55 ? 4.402 -4.592 -6.205 1.00 0.00 55 TYR A N 17
ATOM 20843 C CA . TYR A 1 55 ? 5.719 -5.072 -5.803 1.00 0.00 55 TYR A CA 17
ATOM 20844 C C . TYR A 1 55 ? 6.761 -3.965 -5.919 1.00 0.00 55 TYR A C 17
ATOM 20845 O O . TYR A 1 55 ? 6.776 -3.210 -6.890 1.00 0.00 55 TYR A O 17
ATOM 20863 N N . ALA A 1 56 ? 7.633 -3.875 -4.919 1.00 0.00 56 ALA A N 17
ATOM 20864 C CA . ALA A 1 56 ? 8.681 -2.863 -4.909 1.00 0.00 56 ALA A CA 17
ATOM 20865 C C . ALA A 1 56 ? 9.445 -2.850 -6.228 1.00 0.00 56 ALA A C 17
ATOM 20866 O O . ALA A 1 56 ? 9.536 -1.818 -6.893 1.00 0.00 56 ALA A O 17
ATOM 20873 N N . GLU A 1 57 ? 9.993 -4.002 -6.601 1.00 0.00 57 GLU A N 17
ATOM 20874 C CA . GLU A 1 57 ? 10.751 -4.121 -7.841 1.00 0.00 57 GLU A CA 17
ATOM 20875 C C . GLU A 1 57 ? 9.936 -3.615 -9.028 1.00 0.00 57 GLU A C 17
ATOM 20876 O O . GLU A 1 57 ? 10.457 -2.925 -9.903 1.00 0.00 57 GLU A O 17
ATOM 20888 N N . ALA A 1 58 ? 8.653 -3.964 -9.049 1.00 0.00 58 ALA A N 17
ATOM 20889 C CA . ALA A 1 58 ? 7.765 -3.544 -10.126 1.00 0.00 58 ALA A CA 17
ATOM 20890 C C . ALA A 1 58 ? 7.959 -2.067 -10.454 1.00 0.00 58 ALA A C 17
ATOM 20891 O O . ALA A 1 58 ? 7.933 -1.671 -11.619 1.00 0.00 58 ALA A O 17
ATOM 20898 N N . HIS A 1 59 ? 8.154 -1.257 -9.418 1.00 0.00 59 HIS A N 17
ATOM 20899 C CA . HIS A 1 59 ? 8.353 0.177 -9.597 1.00 0.00 59 HIS A CA 17
ATOM 20900 C C . HIS A 1 59 ? 9.711 0.610 -9.053 1.00 0.00 59 HIS A C 17
ATOM 20901 O O . HIS A 1 59 ? 9.851 1.700 -8.500 1.00 0.00 59 HIS A O 17
ATOM 20915 N N . GLY A 1 60 ? 10.710 -0.254 -9.213 1.00 0.00 60 GLY A N 17
ATOM 20916 C CA . GLY A 1 60 ? 12.043 0.057 -8.731 1.00 0.00 60 GLY A CA 17
ATOM 20917 C C . GLY A 1 60 ? 12.023 0.827 -7.426 1.00 0.00 60 GLY A C 17
ATOM 20918 O O . GLY A 1 60 ? 12.602 1.909 -7.326 1.00 0.00 60 GLY A O 17
ATOM 20922 N N . CYS A 1 61 ? 11.354 0.270 -6.422 1.00 0.00 61 CYS A N 17
ATOM 20923 C CA . CYS A 1 61 ? 11.259 0.911 -5.117 1.00 0.00 61 CYS A CA 17
ATOM 20924 C C . CYS A 1 61 ? 12.574 1.592 -4.748 1.00 0.00 61 CYS A C 17
ATOM 20925 O O . CYS A 1 61 ? 13.653 1.048 -4.978 1.00 0.00 61 CYS A O 17
ATOM 20932 N N . ASN A 1 62 ? 12.474 2.787 -4.173 1.00 0.00 62 ASN A N 17
ATOM 20933 C CA . ASN A 1 62 ? 13.655 3.543 -3.772 1.00 0.00 62 ASN A CA 17
ATOM 20934 C C . ASN A 1 62 ? 14.103 3.149 -2.368 1.00 0.00 62 ASN A C 17
ATOM 20935 O O . ASN A 1 62 ? 15.297 3.022 -2.098 1.00 0.00 62 ASN A O 17
ATOM 20946 N N . TYR A 1 63 ? 13.136 2.955 -1.478 1.00 0.00 63 TYR A N 17
ATOM 20947 C CA . TYR A 1 63 ? 13.430 2.577 -0.100 1.00 0.00 63 TYR A CA 17
ATOM 20948 C C . TYR A 1 63 ? 14.426 1.423 -0.053 1.00 0.00 63 TYR A C 17
ATOM 20949 O O . TYR A 1 63 ? 14.092 0.286 -0.389 1.00 0.00 63 TYR A O 17
ATOM 20967 N N . ASP A 1 64 ? 15.650 1.723 0.367 1.00 0.00 64 ASP A N 17
ATOM 20968 C CA . ASP A 1 64 ? 16.695 0.711 0.461 1.00 0.00 64 ASP A CA 17
ATOM 20969 C C . ASP A 1 64 ? 16.326 -0.359 1.484 1.00 0.00 64 ASP A C 17
ATOM 20970 O O . ASP A 1 64 ? 16.159 -0.068 2.669 1.00 0.00 64 ASP A O 17
ATOM 20979 N N . TYR A 1 65 ? 16.200 -1.596 1.019 1.00 0.00 65 TYR A N 17
ATOM 20980 C CA . TYR A 1 65 ? 15.847 -2.709 1.893 1.00 0.00 65 TYR A CA 17
ATOM 20981 C C . TYR A 1 65 ? 16.952 -3.761 1.908 1.00 0.00 65 TYR A C 17
ATOM 20982 O O . TYR A 1 65 ? 16.724 -4.923 1.570 1.00 0.00 65 TYR A O 17
ATOM 21000 N N . LYS A 1 66 ? 18.150 -3.346 2.304 1.00 0.00 66 LYS A N 17
ATOM 21001 C CA . LYS A 1 66 ? 19.292 -4.250 2.366 1.00 0.00 66 LYS A CA 17
ATOM 21002 C C . LYS A 1 66 ? 19.200 -5.159 3.588 1.00 0.00 66 LYS A C 17
ATOM 21003 O O . LYS A 1 66 ? 19.362 -6.374 3.483 1.00 0.00 66 LYS A O 17
ATOM 21022 N N . SER A 1 67 ? 18.938 -4.561 4.746 1.00 0.00 67 SER A N 17
ATOM 21023 C CA . SER A 1 67 ? 18.827 -5.316 5.988 1.00 0.00 67 SER A CA 17
ATOM 21024 C C . SER A 1 67 ? 17.720 -6.362 5.891 1.00 0.00 67 SER A C 17
ATOM 21025 O O . SER A 1 67 ? 17.652 -7.287 6.700 1.00 0.00 67 SER A O 17
ATOM 21033 N N . ALA A 1 68 ? 16.855 -6.208 4.894 1.00 0.00 68 ALA A N 17
ATOM 21034 C CA . ALA A 1 68 ? 15.752 -7.138 4.689 1.00 0.00 68 ALA A CA 17
ATOM 21035 C C . ALA A 1 68 ? 16.064 -8.119 3.563 1.00 0.00 68 ALA A C 17
ATOM 21036 O O . ALA A 1 68 ? 16.921 -7.859 2.720 1.00 0.00 68 ALA A O 17
ATOM 21043 N N . GLY A 1 69 ? 15.362 -9.248 3.557 1.00 0.00 69 GLY A N 17
ATOM 21044 C CA . GLY A 1 69 ? 15.579 -10.251 2.530 1.00 0.00 69 GLY A CA 17
ATOM 21045 C C . GLY A 1 69 ? 15.678 -9.649 1.143 1.00 0.00 69 GLY A C 17
ATOM 21046 O O . GLY A 1 69 ? 16.774 -9.362 0.660 1.00 0.00 69 GLY A O 17
ATOM 21050 N N . ARG A 1 70 ? 14.531 -9.458 0.499 1.00 0.00 70 ARG A N 17
ATOM 21051 C CA . ARG A 1 70 ? 14.493 -8.889 -0.842 1.00 0.00 70 ARG A CA 17
ATOM 21052 C C . ARG A 1 70 ? 15.558 -7.807 -1.004 1.00 0.00 70 ARG A C 17
ATOM 21053 O O . ARG A 1 70 ? 15.806 -7.024 -0.087 1.00 0.00 70 ARG A O 17
ATOM 21074 N N . ARG A 1 71 ? 16.183 -7.771 -2.176 1.00 0.00 71 ARG A N 17
ATOM 21075 C CA . ARG A 1 71 ? 17.222 -6.788 -2.458 1.00 0.00 71 ARG A CA 17
ATOM 21076 C C . ARG A 1 71 ? 17.345 -6.541 -3.958 1.00 0.00 71 ARG A C 17
ATOM 21077 O O . ARG A 1 71 ? 17.397 -7.483 -4.750 1.00 0.00 71 ARG A O 17
ATOM 21098 N N . TYR A 1 72 ? 17.392 -5.271 -4.342 1.00 0.00 72 TYR A N 17
ATOM 21099 C CA . TYR A 1 72 ? 17.506 -4.900 -5.748 1.00 0.00 72 TYR A CA 17
ATOM 21100 C C . TYR A 1 72 ? 17.665 -3.391 -5.902 1.00 0.00 72 TYR A C 17
ATOM 21101 O O . TYR A 1 72 ? 17.283 -2.621 -5.020 1.00 0.00 72 TYR A O 17
ATOM 21119 N N . LEU A 1 73 ? 18.232 -2.975 -7.030 1.00 0.00 73 LEU A N 17
ATOM 21120 C CA . LEU A 1 73 ? 18.442 -1.558 -7.303 1.00 0.00 73 LEU A CA 17
ATOM 21121 C C . LEU A 1 73 ? 18.105 -1.227 -8.753 1.00 0.00 73 LEU A C 17
ATOM 21122 O O . LEU A 1 73 ? 18.013 -2.117 -9.597 1.00 0.00 73 LEU A O 17
ATOM 21138 N N . GLU A 1 74 ? 17.925 0.060 -9.034 1.00 0.00 74 GLU A N 17
ATOM 21139 C CA . GLU A 1 74 ? 17.599 0.508 -10.383 1.00 0.00 74 GLU A CA 17
ATOM 21140 C C . GLU A 1 74 ? 18.267 1.846 -10.688 1.00 0.00 74 GLU A C 17
ATOM 21141 O O . GLU A 1 74 ? 18.460 2.672 -9.797 1.00 0.00 74 GLU A O 17
ATOM 21153 N N . GLU A 1 75 ? 18.618 2.050 -11.954 1.00 0.00 75 GLU A N 17
ATOM 21154 C CA . GLU A 1 75 ? 19.266 3.287 -12.376 1.00 0.00 75 GLU A CA 17
ATOM 21155 C C . GLU A 1 75 ? 18.257 4.241 -13.009 1.00 0.00 75 GLU A C 17
ATOM 21156 O O . GLU A 1 75 ? 17.986 4.170 -14.207 1.00 0.00 75 GLU A O 17
ATOM 21168 N N . ALA A 1 76 ? 17.704 5.133 -12.194 1.00 0.00 76 ALA A N 17
ATOM 21169 C CA . ALA A 1 76 ? 16.726 6.103 -12.672 1.00 0.00 76 ALA A CA 17
ATOM 21170 C C . ALA A 1 76 ? 16.564 7.253 -11.684 1.00 0.00 76 ALA A C 17
ATOM 21171 O O . ALA A 1 76 ? 16.756 7.081 -10.481 1.00 0.00 76 ALA A O 17
ATOM 21178 N N . ASN A 1 77 ? 16.211 8.425 -12.201 1.00 0.00 77 ASN A N 17
ATOM 21179 C CA . ASN A 1 77 ? 16.024 9.605 -11.363 1.00 0.00 77 ASN A CA 17
ATOM 21180 C C . ASN A 1 77 ? 15.325 9.239 -10.058 1.00 0.00 77 ASN A C 17
ATOM 21181 O O . ASN A 1 77 ? 14.110 9.041 -10.009 1.00 0.00 77 ASN A O 17
ATOM 21192 N N . PRO A 1 78 ? 16.107 9.148 -8.972 1.00 0.00 78 PRO A N 17
ATOM 21193 C CA . PRO A 1 78 ? 15.585 8.807 -7.646 1.00 0.00 78 PRO A CA 17
ATOM 21194 C C . PRO A 1 78 ? 14.729 9.923 -7.055 1.00 0.00 78 PRO A C 17
ATOM 21195 O O . PRO A 1 78 ? 15.213 11.030 -6.818 1.00 0.00 78 PRO A O 17
ATOM 21206 N N . VAL A 1 79 ? 13.456 9.624 -6.820 1.00 0.00 79 VAL A N 17
ATOM 21207 C CA . VAL A 1 79 ? 12.533 10.602 -6.256 1.00 0.00 79 VAL A CA 17
ATOM 21208 C C . VAL A 1 79 ? 12.211 10.278 -4.801 1.00 0.00 79 VAL A C 17
ATOM 21209 O O . VAL A 1 79 ? 11.936 9.129 -4.456 1.00 0.00 79 VAL A O 17
ATOM 21222 N N . SER A 1 80 ? 12.247 11.300 -3.951 1.00 0.00 80 SER A N 17
ATOM 21223 C CA . SER A 1 80 ? 11.963 11.124 -2.532 1.00 0.00 80 SER A CA 17
ATOM 21224 C C . SER A 1 80 ? 10.881 12.095 -2.070 1.00 0.00 80 SER A C 17
ATOM 21225 O O . SER A 1 80 ? 10.825 13.239 -2.520 1.00 0.00 80 SER A O 17
ATOM 21233 N N . GLY A 1 81 ? 10.022 11.630 -1.168 1.00 0.00 81 GLY A N 17
ATOM 21234 C CA . GLY A 1 81 ? 8.952 12.469 -0.660 1.00 0.00 81 GLY A CA 17
ATOM 21235 C C . GLY A 1 81 ? 8.670 12.222 0.809 1.00 0.00 81 GLY A C 17
ATOM 21236 O O . GLY A 1 81 ? 7.776 11.456 1.171 1.00 0.00 81 GLY A O 17
ATOM 21240 N N . PRO A 1 82 ? 9.445 12.881 1.683 1.00 0.00 82 PRO A N 17
ATOM 21241 C CA . PRO A 1 82 ? 9.293 12.744 3.135 1.00 0.00 82 PRO A CA 17
ATOM 21242 C C . PRO A 1 82 ? 8.005 13.381 3.646 1.00 0.00 82 PRO A C 17
ATOM 21243 O O . PRO A 1 82 ? 7.582 14.427 3.153 1.00 0.00 82 PRO A O 17
ATOM 21254 N N . SER A 1 83 ? 7.387 12.745 4.636 1.00 0.00 83 SER A N 17
ATOM 21255 C CA . SER A 1 83 ? 6.146 13.250 5.211 1.00 0.00 83 SER A CA 17
ATOM 21256 C C . SER A 1 83 ? 6.232 13.295 6.734 1.00 0.00 83 SER A C 17
ATOM 21257 O O . SER A 1 83 ? 6.977 12.531 7.348 1.00 0.00 83 SER A O 17
ATOM 21265 N N . SER A 1 84 ? 5.464 14.198 7.337 1.00 0.00 84 SER A N 17
ATOM 21266 C CA . SER A 1 84 ? 5.456 14.347 8.787 1.00 0.00 84 SER A CA 17
ATOM 21267 C C . SER A 1 84 ? 4.077 14.028 9.358 1.00 0.00 84 SER A C 17
ATOM 21268 O O . SER A 1 84 ? 3.060 14.504 8.857 1.00 0.00 84 SER A O 17
ATOM 21276 N N . GLY A 1 85 ? 4.054 13.217 10.412 1.00 0.00 85 GLY A N 17
ATOM 21277 C CA . GLY A 1 85 ? 2.796 12.846 11.034 1.00 0.00 85 GLY A CA 17
ATOM 21278 C C . GLY A 1 85 ? 2.932 11.640 11.942 1.00 0.00 85 GLY A C 17
ATOM 21279 O O . GLY A 1 85 ? 3.880 10.872 11.780 1.00 0.00 85 GLY A O 17
ATOM 21285 N N . GLY A 1 1 ? -39.776 75.306 13.066 1.00 0.00 1 GLY A N 18
ATOM 21286 C CA . GLY A 1 1 ? -39.334 74.205 12.231 1.00 0.00 1 GLY A CA 18
ATOM 21287 C C . GLY A 1 1 ? -39.047 72.949 13.031 1.00 0.00 1 GLY A C 18
ATOM 21288 O O . GLY A 1 1 ? -38.727 73.021 14.217 1.00 0.00 1 GLY A O 18
ATOM 21292 N N . SER A 1 2 ? -39.164 71.796 12.381 1.00 0.00 2 SER A N 18
ATOM 21293 C CA . SER A 1 2 ? -38.920 70.519 13.040 1.00 0.00 2 SER A CA 18
ATOM 21294 C C . SER A 1 2 ? -38.675 69.415 12.015 1.00 0.00 2 SER A C 18
ATOM 21295 O O . SER A 1 2 ? -39.239 69.434 10.921 1.00 0.00 2 SER A O 18
ATOM 21303 N N . SER A 1 3 ? -37.830 68.456 12.378 1.00 0.00 3 SER A N 18
ATOM 21304 C CA . SER A 1 3 ? -37.507 67.346 11.490 1.00 0.00 3 SER A CA 18
ATOM 21305 C C . SER A 1 3 ? -36.687 66.286 12.220 1.00 0.00 3 SER A C 18
ATOM 21306 O O . SER A 1 3 ? -36.178 66.524 13.314 1.00 0.00 3 SER A O 18
ATOM 21314 N N . GLY A 1 4 ? -36.564 65.114 11.604 1.00 0.00 4 GLY A N 18
ATOM 21315 C CA . GLY A 1 4 ? -35.805 64.035 12.209 1.00 0.00 4 GLY A CA 18
ATOM 21316 C C . GLY A 1 4 ? -36.259 62.669 11.733 1.00 0.00 4 GLY A C 18
ATOM 21317 O O . GLY A 1 4 ? -37.453 62.434 11.548 1.00 0.00 4 GLY A O 18
ATOM 21321 N N . SER A 1 5 ? -35.305 61.766 11.534 1.00 0.00 5 SER A N 18
ATOM 21322 C CA . SER A 1 5 ? -35.612 60.418 11.071 1.00 0.00 5 SER A CA 18
ATOM 21323 C C . SER A 1 5 ? -34.363 59.542 11.080 1.00 0.00 5 SER A C 18
ATOM 21324 O O . SER A 1 5 ? -33.254 60.021 10.843 1.00 0.00 5 SER A O 18
ATOM 21332 N N . SER A 1 6 ? -34.552 58.255 11.356 1.00 0.00 6 SER A N 18
ATOM 21333 C CA . SER A 1 6 ? -33.442 57.312 11.400 1.00 0.00 6 SER A CA 18
ATOM 21334 C C . SER A 1 6 ? -33.950 55.874 11.387 1.00 0.00 6 SER A C 18
ATOM 21335 O O . SER A 1 6 ? -35.155 55.629 11.398 1.00 0.00 6 SER A O 18
ATOM 21343 N N . GLY A 1 7 ? -33.019 54.924 11.364 1.00 0.00 7 GLY A N 18
ATOM 21344 C CA . GLY A 1 7 ? -33.391 53.521 11.349 1.00 0.00 7 GLY A CA 18
ATOM 21345 C C . GLY A 1 7 ? -32.688 52.746 10.253 1.00 0.00 7 GLY A C 18
ATOM 21346 O O . GLY A 1 7 ? -33.094 52.794 9.091 1.00 0.00 7 GLY A O 18
ATOM 21350 N N . ILE A 1 8 ? -31.630 52.031 10.621 1.00 0.00 8 ILE A N 18
ATOM 21351 C CA . ILE A 1 8 ? -30.869 51.244 9.659 1.00 0.00 8 ILE A CA 18
ATOM 21352 C C . ILE A 1 8 ? -30.604 49.838 10.187 1.00 0.00 8 ILE A C 18
ATOM 21353 O O . ILE A 1 8 ? -30.256 49.657 11.355 1.00 0.00 8 ILE A O 18
ATOM 21369 N N . HIS A 1 9 ? -30.768 48.845 9.319 1.00 0.00 9 HIS A N 18
ATOM 21370 C CA . HIS A 1 9 ? -30.544 47.454 9.698 1.00 0.00 9 HIS A CA 18
ATOM 21371 C C . HIS A 1 9 ? -30.443 46.564 8.462 1.00 0.00 9 HIS A C 18
ATOM 21372 O O . HIS A 1 9 ? -31.277 46.640 7.560 1.00 0.00 9 HIS A O 18
ATOM 21386 N N . HIS A 1 10 ? -29.415 45.722 8.427 1.00 0.00 10 HIS A N 18
ATOM 21387 C CA . HIS A 1 10 ? -29.204 44.819 7.302 1.00 0.00 10 HIS A CA 18
ATOM 21388 C C . HIS A 1 10 ? -28.033 43.878 7.572 1.00 0.00 10 HIS A C 18
ATOM 21389 O O . HIS A 1 10 ? -27.006 44.289 8.113 1.00 0.00 10 HIS A O 18
ATOM 21403 N N . LEU A 1 11 ? -28.195 42.616 7.193 1.00 0.00 11 LEU A N 18
ATOM 21404 C CA . LEU A 1 11 ? -27.152 41.616 7.395 1.00 0.00 11 LEU A CA 18
ATOM 21405 C C . LEU A 1 11 ? -27.232 40.523 6.334 1.00 0.00 11 LEU A C 18
ATOM 21406 O O . LEU A 1 11 ? -28.241 39.830 6.197 1.00 0.00 11 LEU A O 18
ATOM 21422 N N . PRO A 1 12 ? -26.145 40.362 5.566 1.00 0.00 12 PRO A N 18
ATOM 21423 C CA . PRO A 1 12 ? -26.066 39.352 4.506 1.00 0.00 12 PRO A CA 18
ATOM 21424 C C . PRO A 1 12 ? -26.006 37.933 5.061 1.00 0.00 12 PRO A C 18
ATOM 21425 O O . PRO A 1 12 ? -25.089 37.567 5.797 1.00 0.00 12 PRO A O 18
ATOM 21436 N N . PRO A 1 13 ? -27.004 37.113 4.701 1.00 0.00 13 PRO A N 18
ATOM 21437 C CA . PRO A 1 13 ? -27.086 35.720 5.151 1.00 0.00 13 PRO A CA 18
ATOM 21438 C C . PRO A 1 13 ? -26.009 34.844 4.522 1.00 0.00 13 PRO A C 18
ATOM 21439 O O . PRO A 1 13 ? -25.582 35.082 3.392 1.00 0.00 13 PRO A O 18
ATOM 21450 N N . VAL A 1 14 ? -25.573 33.828 5.260 1.00 0.00 14 VAL A N 18
ATOM 21451 C CA . VAL A 1 14 ? -24.546 32.915 4.774 1.00 0.00 14 VAL A CA 18
ATOM 21452 C C . VAL A 1 14 ? -24.890 31.469 5.115 1.00 0.00 14 VAL A C 18
ATOM 21453 O O . VAL A 1 14 ? -24.964 31.097 6.286 1.00 0.00 14 VAL A O 18
ATOM 21466 N N . LYS A 1 15 ? -25.098 30.657 4.084 1.00 0.00 15 LYS A N 18
ATOM 21467 C CA . LYS A 1 15 ? -25.432 29.251 4.273 1.00 0.00 15 LYS A CA 18
ATOM 21468 C C . LYS A 1 15 ? -24.681 28.374 3.277 1.00 0.00 15 LYS A C 18
ATOM 21469 O O . LYS A 1 15 ? -24.493 28.753 2.121 1.00 0.00 15 LYS A O 18
ATOM 21488 N N . ALA A 1 16 ? -24.254 27.201 3.732 1.00 0.00 16 ALA A N 18
ATOM 21489 C CA . ALA A 1 16 ? -23.526 26.269 2.879 1.00 0.00 16 ALA A CA 18
ATOM 21490 C C . ALA A 1 16 ? -23.491 24.874 3.494 1.00 0.00 16 ALA A C 18
ATOM 21491 O O . ALA A 1 16 ? -23.289 24.704 4.697 1.00 0.00 16 ALA A O 18
ATOM 21498 N N . PRO A 1 17 ? -23.693 23.850 2.651 1.00 0.00 17 PRO A N 18
ATOM 21499 C CA . PRO A 1 17 ? -23.690 22.452 3.090 1.00 0.00 17 PRO A CA 18
ATOM 21500 C C . PRO A 1 17 ? -22.299 21.974 3.493 1.00 0.00 17 PRO A C 18
ATOM 21501 O O . PRO A 1 17 ? -21.313 22.695 3.335 1.00 0.00 17 PRO A O 18
ATOM 21512 N N . LEU A 1 18 ? -22.225 20.754 4.014 1.00 0.00 18 LEU A N 18
ATOM 21513 C CA . LEU A 1 18 ? -20.954 20.179 4.439 1.00 0.00 18 LEU A CA 18
ATOM 21514 C C . LEU A 1 18 ? -20.650 18.898 3.668 1.00 0.00 18 LEU A C 18
ATOM 21515 O O . LEU A 1 18 ? -20.939 17.798 4.137 1.00 0.00 18 LEU A O 18
ATOM 21531 N N . GLN A 1 19 ? -20.065 19.051 2.485 1.00 0.00 19 GLN A N 18
ATOM 21532 C CA . GLN A 1 19 ? -19.721 17.906 1.650 1.00 0.00 19 GLN A CA 18
ATOM 21533 C C . GLN A 1 19 ? -18.762 18.313 0.536 1.00 0.00 19 GLN A C 18
ATOM 21534 O O . GLN A 1 19 ? -19.112 19.101 -0.343 1.00 0.00 19 GLN A O 18
ATOM 21548 N N . THR A 1 20 ? -17.548 17.771 0.579 1.00 0.00 20 THR A N 18
ATOM 21549 C CA . THR A 1 20 ? -16.538 18.079 -0.425 1.00 0.00 20 THR A CA 18
ATOM 21550 C C . THR A 1 20 ? -16.191 16.846 -1.251 1.00 0.00 20 THR A C 18
ATOM 21551 O O . THR A 1 20 ? -16.221 16.882 -2.482 1.00 0.00 20 THR A O 18
ATOM 21562 N N . LYS A 1 21 ? -15.862 15.755 -0.568 1.00 0.00 21 LYS A N 18
ATOM 21563 C CA . LYS A 1 21 ? -15.511 14.508 -1.239 1.00 0.00 21 LYS A CA 18
ATOM 21564 C C . LYS A 1 21 ? -16.580 13.445 -1.005 1.00 0.00 21 LYS A C 18
ATOM 21565 O O . LYS A 1 21 ? -17.456 13.607 -0.156 1.00 0.00 21 LYS A O 18
ATOM 21584 N N . LYS A 1 22 ? -16.500 12.357 -1.763 1.00 0.00 22 LYS A N 18
ATOM 21585 C CA . LYS A 1 22 ? -17.458 11.265 -1.637 1.00 0.00 22 LYS A CA 18
ATOM 21586 C C . LYS A 1 22 ? -16.859 10.103 -0.850 1.00 0.00 22 LYS A C 18
ATOM 21587 O O . LYS A 1 22 ? -17.500 9.551 0.044 1.00 0.00 22 LYS A O 18
ATOM 21606 N N . LYS A 1 23 ? -15.627 9.739 -1.188 1.00 0.00 23 LYS A N 18
ATOM 21607 C CA . LYS A 1 23 ? -14.940 8.645 -0.511 1.00 0.00 23 LYS A CA 18
ATOM 21608 C C . LYS A 1 23 ? -13.508 8.505 -1.019 1.00 0.00 23 LYS A C 18
ATOM 21609 O O . LYS A 1 23 ? -13.249 8.636 -2.216 1.00 0.00 23 LYS A O 18
ATOM 21628 N N . ILE A 1 24 ? -12.584 8.238 -0.103 1.00 0.00 24 ILE A N 18
ATOM 21629 C CA . ILE A 1 24 ? -11.180 8.078 -0.460 1.00 0.00 24 ILE A CA 18
ATOM 21630 C C . ILE A 1 24 ? -11.022 7.180 -1.682 1.00 0.00 24 ILE A C 18
ATOM 21631 O O . ILE A 1 24 ? -11.404 6.010 -1.659 1.00 0.00 24 ILE A O 18
ATOM 21647 N N . MET A 1 25 ? -10.455 7.736 -2.748 1.00 0.00 25 MET A N 18
ATOM 21648 C CA . MET A 1 25 ? -10.244 6.984 -3.980 1.00 0.00 25 MET A CA 18
ATOM 21649 C C . MET A 1 25 ? -8.768 6.980 -4.368 1.00 0.00 25 MET A C 18
ATOM 21650 O O . MET A 1 25 ? -8.337 7.762 -5.215 1.00 0.00 25 MET A O 18
ATOM 21664 N N . LYS A 1 26 ? -7.999 6.096 -3.742 1.00 0.00 26 LYS A N 18
ATOM 21665 C CA . LYS A 1 26 ? -6.572 5.989 -4.022 1.00 0.00 26 LYS A CA 18
ATOM 21666 C C . LYS A 1 26 ? -6.332 5.383 -5.401 1.00 0.00 26 LYS A C 18
ATOM 21667 O O . LYS A 1 26 ? -7.250 4.846 -6.022 1.00 0.00 26 LYS A O 18
ATOM 21686 N N . HIS A 1 27 ? -5.093 5.471 -5.874 1.00 0.00 27 HIS A N 18
ATOM 21687 C CA . HIS A 1 27 ? -4.732 4.929 -7.179 1.00 0.00 27 HIS A CA 18
ATOM 21688 C C . HIS A 1 27 ? -3.222 4.740 -7.290 1.00 0.00 27 HIS A C 18
ATOM 21689 O O . HIS A 1 27 ? -2.448 5.456 -6.656 1.00 0.00 27 HIS A O 18
ATOM 21703 N N . CYS A 1 28 ? -2.811 3.770 -8.100 1.00 0.00 28 CYS A N 18
ATOM 21704 C CA . CYS A 1 28 ? -1.394 3.485 -8.294 1.00 0.00 28 CYS A CA 18
ATOM 21705 C C . CYS A 1 28 ? -0.602 4.774 -8.496 1.00 0.00 28 CYS A C 18
ATOM 21706 O O . CYS A 1 28 ? -1.140 5.779 -8.960 1.00 0.00 28 CYS A O 18
ATOM 21713 N N . PHE A 1 29 ? 0.679 4.736 -8.144 1.00 0.00 29 PHE A N 18
ATOM 21714 C CA . PHE A 1 29 ? 1.545 5.900 -8.286 1.00 0.00 29 PHE A CA 18
ATOM 21715 C C . PHE A 1 29 ? 2.393 5.796 -9.550 1.00 0.00 29 PHE A C 18
ATOM 21716 O O . PHE A 1 29 ? 2.771 6.808 -10.143 1.00 0.00 29 PHE A O 18
ATOM 21733 N N . LEU A 1 30 ? 2.691 4.567 -9.956 1.00 0.00 30 LEU A N 18
ATOM 21734 C CA . LEU A 1 30 ? 3.496 4.329 -11.149 1.00 0.00 30 LEU A CA 18
ATOM 21735 C C . LEU A 1 30 ? 2.697 4.631 -12.413 1.00 0.00 30 LEU A C 18
ATOM 21736 O O . LEU A 1 30 ? 2.962 5.613 -13.108 1.00 0.00 30 LEU A O 18
ATOM 21752 N N . CYS A 1 31 ? 1.718 3.782 -12.705 1.00 0.00 31 CYS A N 18
ATOM 21753 C CA . CYS A 1 31 ? 0.879 3.957 -13.885 1.00 0.00 31 CYS A CA 18
ATOM 21754 C C . CYS A 1 31 ? -0.278 4.908 -13.592 1.00 0.00 31 CYS A C 18
ATOM 21755 O O . CYS A 1 31 ? -0.555 5.822 -14.368 1.00 0.00 31 CYS A O 18
ATOM 21762 N N . GLY A 1 32 ? -0.950 4.686 -12.467 1.00 0.00 32 GLY A N 18
ATOM 21763 C CA . GLY A 1 32 ? -2.069 5.530 -12.092 1.00 0.00 32 GLY A CA 18
ATOM 21764 C C . GLY A 1 32 ? -3.406 4.850 -12.304 1.00 0.00 32 GLY A C 18
ATOM 21765 O O . GLY A 1 32 ? -4.415 5.510 -12.556 1.00 0.00 32 GLY A O 18
ATOM 21769 N N . LYS A 1 33 ? -3.417 3.525 -12.204 1.00 0.00 33 LYS A N 18
ATOM 21770 C CA . LYS A 1 33 ? -4.640 2.753 -12.387 1.00 0.00 33 LYS A CA 18
ATOM 21771 C C . LYS A 1 33 ? -5.521 2.826 -11.145 1.00 0.00 33 LYS A C 18
ATOM 21772 O O . LYS A 1 33 ? -5.028 3.000 -10.030 1.00 0.00 33 LYS A O 18
ATOM 21791 N N . LYS A 1 34 ? -6.828 2.692 -11.343 1.00 0.00 34 LYS A N 18
ATOM 21792 C CA . LYS A 1 34 ? -7.779 2.741 -10.239 1.00 0.00 34 LYS A CA 18
ATOM 21793 C C . LYS A 1 34 ? -7.526 1.605 -9.253 1.00 0.00 34 LYS A C 18
ATOM 21794 O O . LYS A 1 34 ? -7.373 0.449 -9.647 1.00 0.00 34 LYS A O 18
ATOM 21813 N N . THR A 1 35 ? -7.485 1.942 -7.967 1.00 0.00 35 THR A N 18
ATOM 21814 C CA . THR A 1 35 ? -7.251 0.951 -6.924 1.00 0.00 35 THR A CA 18
ATOM 21815 C C . THR A 1 35 ? -8.340 1.006 -5.859 1.00 0.00 35 THR A C 18
ATOM 21816 O O . THR A 1 35 ? -8.942 -0.012 -5.520 1.00 0.00 35 THR A O 18
ATOM 21827 N N . GLY A 1 36 ? -8.590 2.202 -5.335 1.00 0.00 36 GLY A N 18
ATOM 21828 C CA . GLY A 1 36 ? -9.607 2.367 -4.314 1.00 0.00 36 GLY A CA 18
ATOM 21829 C C . GLY A 1 36 ? -9.083 2.079 -2.921 1.00 0.00 36 GLY A C 18
ATOM 21830 O O . GLY A 1 36 ? -8.210 2.788 -2.420 1.00 0.00 36 GLY A O 18
ATOM 21834 N N . LEU A 1 37 ? -9.617 1.038 -2.293 1.00 0.00 37 LEU A N 18
ATOM 21835 C CA . LEU A 1 37 ? -9.199 0.658 -0.948 1.00 0.00 37 LEU A CA 18
ATOM 21836 C C . LEU A 1 37 ? -8.722 -0.790 -0.914 1.00 0.00 37 LEU A C 18
ATOM 21837 O O . LEU A 1 37 ? -7.621 -1.081 -0.446 1.00 0.00 37 LEU A O 18
ATOM 21853 N N . ALA A 1 38 ? -9.556 -1.695 -1.416 1.00 0.00 38 ALA A N 18
ATOM 21854 C CA . ALA A 1 38 ? -9.218 -3.112 -1.447 1.00 0.00 38 ALA A CA 18
ATOM 21855 C C . ALA A 1 38 ? -7.961 -3.358 -2.276 1.00 0.00 38 ALA A C 18
ATOM 21856 O O . ALA A 1 38 ? -6.955 -3.852 -1.766 1.00 0.00 38 ALA A O 18
ATOM 21863 N N . THR A 1 39 ? -8.026 -3.012 -3.558 1.00 0.00 39 THR A N 18
ATOM 21864 C CA . THR A 1 39 ? -6.894 -3.197 -4.457 1.00 0.00 39 THR A CA 18
ATOM 21865 C C . THR A 1 39 ? -5.674 -2.421 -3.973 1.00 0.00 39 THR A C 18
ATOM 21866 O O . THR A 1 39 ? -4.611 -2.998 -3.745 1.00 0.00 39 THR A O 18
ATOM 21877 N N . SER A 1 40 ? -5.835 -1.111 -3.818 1.00 0.00 40 SER A N 18
ATOM 21878 C CA . SER A 1 40 ? -4.745 -0.256 -3.364 1.00 0.00 40 SER A CA 18
ATOM 21879 C C . SER A 1 40 ? -3.857 -0.992 -2.365 1.00 0.00 40 SER A C 18
ATOM 21880 O O . SER A 1 40 ? -4.336 -1.517 -1.360 1.00 0.00 40 SER A O 18
ATOM 21888 N N . PHE A 1 41 ? -2.559 -1.026 -2.650 1.00 0.00 41 PHE A N 18
ATOM 21889 C CA . PHE A 1 41 ? -1.603 -1.699 -1.779 1.00 0.00 41 PHE A CA 18
ATOM 21890 C C . PHE A 1 41 ? -0.550 -0.719 -1.268 1.00 0.00 41 PHE A C 18
ATOM 21891 O O . PHE A 1 41 ? -0.263 0.290 -1.911 1.00 0.00 41 PHE A O 18
ATOM 21908 N N . GLU A 1 42 ? 0.021 -1.025 -0.107 1.00 0.00 42 GLU A N 18
ATOM 21909 C CA . GLU A 1 42 ? 1.040 -0.171 0.491 1.00 0.00 42 GLU A CA 18
ATOM 21910 C C . GLU A 1 42 ? 2.421 -0.808 0.373 1.00 0.00 42 GLU A C 18
ATOM 21911 O O . GLU A 1 42 ? 2.609 -1.977 0.710 1.00 0.00 42 GLU A O 18
ATOM 21923 N N . CYS A 1 43 ? 3.386 -0.031 -0.108 1.00 0.00 43 CYS A N 18
ATOM 21924 C CA . CYS A 1 43 ? 4.750 -0.517 -0.272 1.00 0.00 43 CYS A CA 18
ATOM 21925 C C . CYS A 1 43 ? 5.630 -0.074 0.893 1.00 0.00 43 CYS A C 18
ATOM 21926 O O . CYS A 1 43 ? 5.336 0.916 1.565 1.00 0.00 43 CYS A O 18
ATOM 21933 N N . ARG A 1 44 ? 6.710 -0.812 1.127 1.00 0.00 44 ARG A N 18
ATOM 21934 C CA . ARG A 1 44 ? 7.632 -0.496 2.211 1.00 0.00 44 ARG A CA 18
ATOM 21935 C C . ARG A 1 44 ? 8.010 0.982 2.190 1.00 0.00 44 ARG A C 18
ATOM 21936 O O . ARG A 1 44 ? 8.116 1.622 3.237 1.00 0.00 44 ARG A O 18
ATOM 21957 N N . CYS A 1 45 ? 8.212 1.519 0.991 1.00 0.00 45 CYS A N 18
ATOM 21958 C CA . CYS A 1 45 ? 8.579 2.921 0.832 1.00 0.00 45 CYS A CA 18
ATOM 21959 C C . CYS A 1 45 ? 7.417 3.834 1.211 1.00 0.00 45 CYS A C 18
ATOM 21960 O O . CYS A 1 45 ? 7.612 4.887 1.815 1.00 0.00 45 CYS A O 18
ATOM 21967 N N . GLY A 1 46 ? 6.205 3.420 0.851 1.00 0.00 46 GLY A N 18
ATOM 21968 C CA . GLY A 1 46 ? 5.029 4.212 1.161 1.00 0.00 46 GLY A CA 18
ATOM 21969 C C . GLY A 1 46 ? 4.156 4.453 -0.055 1.00 0.00 46 GLY A C 18
ATOM 21970 O O . GLY A 1 46 ? 2.930 4.485 0.050 1.00 0.00 46 GLY A O 18
ATOM 21974 N N . ASN A 1 47 ? 4.788 4.625 -1.211 1.00 0.00 47 ASN A N 18
ATOM 21975 C CA . ASN A 1 47 ? 4.060 4.867 -2.452 1.00 0.00 47 ASN A CA 18
ATOM 21976 C C . ASN A 1 47 ? 3.024 3.774 -2.697 1.00 0.00 47 ASN A C 18
ATOM 21977 O O . ASN A 1 47 ? 3.286 2.594 -2.470 1.00 0.00 47 ASN A O 18
ATOM 21988 N N . ASN A 1 48 ? 1.846 4.177 -3.162 1.00 0.00 48 ASN A N 18
ATOM 21989 C CA . ASN A 1 48 ? 0.770 3.233 -3.438 1.00 0.00 48 ASN A CA 18
ATOM 21990 C C . ASN A 1 48 ? 0.776 2.814 -4.905 1.00 0.00 48 ASN A C 18
ATOM 21991 O O . ASN A 1 48 ? 0.833 3.656 -5.802 1.00 0.00 48 ASN A O 18
ATOM 22002 N N . PHE A 1 49 ? 0.718 1.508 -5.142 1.00 0.00 49 PHE A N 18
ATOM 22003 C CA . PHE A 1 49 ? 0.718 0.977 -6.500 1.00 0.00 49 PHE A CA 18
ATOM 22004 C C . PHE A 1 49 ? -0.396 -0.050 -6.682 1.00 0.00 49 PHE A C 18
ATOM 22005 O O . PHE A 1 49 ? -0.966 -0.545 -5.709 1.00 0.00 49 PHE A O 18
ATOM 22022 N N . CYS A 1 50 ? -0.702 -0.366 -7.936 1.00 0.00 50 CYS A N 18
ATOM 22023 C CA . CYS A 1 50 ? -1.747 -1.333 -8.248 1.00 0.00 50 CYS A CA 18
ATOM 22024 C C . CYS A 1 50 ? -1.259 -2.759 -8.009 1.00 0.00 50 CYS A C 18
ATOM 22025 O O . CYS A 1 50 ? -0.087 -2.982 -7.708 1.00 0.00 50 CYS A O 18
ATOM 22032 N N . ALA A 1 51 ? -2.166 -3.720 -8.147 1.00 0.00 51 ALA A N 18
ATOM 22033 C CA . ALA A 1 51 ? -1.828 -5.124 -7.948 1.00 0.00 51 ALA A CA 18
ATOM 22034 C C . ALA A 1 51 ? -0.712 -5.559 -8.892 1.00 0.00 51 ALA A C 18
ATOM 22035 O O . ALA A 1 51 ? 0.097 -6.423 -8.556 1.00 0.00 51 ALA A O 18
ATOM 22042 N N . SER A 1 52 ? -0.675 -4.954 -10.075 1.00 0.00 52 SER A N 18
ATOM 22043 C CA . SER A 1 52 ? 0.340 -5.282 -11.070 1.00 0.00 52 SER A CA 18
ATOM 22044 C C . SER A 1 52 ? 1.682 -4.655 -10.704 1.00 0.00 52 SER A C 18
ATOM 22045 O O . SER A 1 52 ? 2.739 -5.239 -10.945 1.00 0.00 52 SER A O 18
ATOM 22053 N N . HIS A 1 53 ? 1.631 -3.461 -10.121 1.00 0.00 53 HIS A N 18
ATOM 22054 C CA . HIS A 1 53 ? 2.842 -2.754 -9.721 1.00 0.00 53 HIS A CA 18
ATOM 22055 C C . HIS A 1 53 ? 2.923 -2.631 -8.203 1.00 0.00 53 HIS A C 18
ATOM 22056 O O . HIS A 1 53 ? 3.558 -1.717 -7.677 1.00 0.00 53 HIS A O 18
ATOM 22070 N N . ARG A 1 54 ? 2.275 -3.557 -7.504 1.00 0.00 54 ARG A N 18
ATOM 22071 C CA . ARG A 1 54 ? 2.272 -3.552 -6.046 1.00 0.00 54 ARG A CA 18
ATOM 22072 C C . ARG A 1 54 ? 3.649 -3.917 -5.498 1.00 0.00 54 ARG A C 18
ATOM 22073 O O . ARG A 1 54 ? 4.005 -3.536 -4.383 1.00 0.00 54 ARG A O 18
ATOM 22094 N N . TYR A 1 55 ? 4.417 -4.657 -6.289 1.00 0.00 55 TYR A N 18
ATOM 22095 C CA . TYR A 1 55 ? 5.753 -5.076 -5.883 1.00 0.00 55 TYR A CA 18
ATOM 22096 C C . TYR A 1 55 ? 6.714 -3.891 -5.863 1.00 0.00 55 TYR A C 18
ATOM 22097 O O . TYR A 1 55 ? 6.498 -2.892 -6.548 1.00 0.00 55 TYR A O 18
ATOM 22115 N N . ALA A 1 56 ? 7.775 -4.011 -5.072 1.00 0.00 56 ALA A N 18
ATOM 22116 C CA . ALA A 1 56 ? 8.771 -2.953 -4.964 1.00 0.00 56 ALA A CA 18
ATOM 22117 C C . ALA A 1 56 ? 9.502 -2.749 -6.287 1.00 0.00 56 ALA A C 18
ATOM 22118 O O . ALA A 1 56 ? 9.468 -1.662 -6.863 1.00 0.00 56 ALA A O 18
ATOM 22125 N N . GLU A 1 57 ? 10.162 -3.800 -6.761 1.00 0.00 57 GLU A N 18
ATOM 22126 C CA . GLU A 1 57 ? 10.902 -3.735 -8.016 1.00 0.00 57 GLU A CA 18
ATOM 22127 C C . GLU A 1 57 ? 10.001 -3.266 -9.155 1.00 0.00 57 GLU A C 18
ATOM 22128 O O . GLU A 1 57 ? 10.418 -2.484 -10.009 1.00 0.00 57 GLU A O 18
ATOM 22140 N N . ALA A 1 58 ? 8.763 -3.750 -9.160 1.00 0.00 58 ALA A N 18
ATOM 22141 C CA . ALA A 1 58 ? 7.803 -3.380 -10.192 1.00 0.00 58 ALA A CA 18
ATOM 22142 C C . ALA A 1 58 ? 7.841 -1.880 -10.466 1.00 0.00 58 ALA A C 18
ATOM 22143 O O . ALA A 1 58 ? 7.727 -1.444 -11.612 1.00 0.00 58 ALA A O 18
ATOM 22150 N N . HIS A 1 59 ? 8.001 -1.094 -9.406 1.00 0.00 59 HIS A N 18
ATOM 22151 C CA . HIS A 1 59 ? 8.053 0.358 -9.532 1.00 0.00 59 HIS A CA 18
ATOM 22152 C C . HIS A 1 59 ? 9.401 0.896 -9.059 1.00 0.00 59 HIS A C 18
ATOM 22153 O O . HIS A 1 59 ? 9.477 1.968 -8.459 1.00 0.00 59 HIS A O 18
ATOM 22167 N N . GLY A 1 60 ? 10.462 0.144 -9.333 1.00 0.00 60 GLY A N 18
ATOM 22168 C CA . GLY A 1 60 ? 11.792 0.561 -8.928 1.00 0.00 60 GLY A CA 18
ATOM 22169 C C . GLY A 1 60 ? 11.804 1.205 -7.556 1.00 0.00 60 GLY A C 18
ATOM 22170 O O . GLY A 1 60 ? 12.343 2.298 -7.380 1.00 0.00 60 GLY A O 18
ATOM 22174 N N . CYS A 1 61 ? 11.207 0.528 -6.580 1.00 0.00 61 CYS A N 18
ATOM 22175 C CA . CYS A 1 61 ? 11.149 1.042 -5.217 1.00 0.00 61 CYS A CA 18
ATOM 22176 C C . CYS A 1 61 ? 12.462 1.718 -4.834 1.00 0.00 61 CYS A C 18
ATOM 22177 O O . CYS A 1 61 ? 13.516 1.410 -5.389 1.00 0.00 61 CYS A O 18
ATOM 22184 N N . ASN A 1 62 ? 12.389 2.643 -3.882 1.00 0.00 62 ASN A N 18
ATOM 22185 C CA . ASN A 1 62 ? 13.571 3.364 -3.425 1.00 0.00 62 ASN A CA 18
ATOM 22186 C C . ASN A 1 62 ? 13.702 3.288 -1.907 1.00 0.00 62 ASN A C 18
ATOM 22187 O O . ASN A 1 62 ? 14.197 4.216 -1.268 1.00 0.00 62 ASN A O 18
ATOM 22198 N N . TYR A 1 63 ? 13.254 2.175 -1.335 1.00 0.00 63 TYR A N 18
ATOM 22199 C CA . TYR A 1 63 ? 13.319 1.978 0.108 1.00 0.00 63 TYR A CA 18
ATOM 22200 C C . TYR A 1 63 ? 14.742 1.647 0.549 1.00 0.00 63 TYR A C 18
ATOM 22201 O O . TYR A 1 63 ? 15.096 1.815 1.716 1.00 0.00 63 TYR A O 18
ATOM 22219 N N . ASP A 1 64 ? 15.552 1.178 -0.393 1.00 0.00 64 ASP A N 18
ATOM 22220 C CA . ASP A 1 64 ? 16.937 0.825 -0.103 1.00 0.00 64 ASP A CA 18
ATOM 22221 C C . ASP A 1 64 ? 17.007 -0.394 0.812 1.00 0.00 64 ASP A C 18
ATOM 22222 O O . ASP A 1 64 ? 17.638 -0.353 1.869 1.00 0.00 64 ASP A O 18
ATOM 22231 N N . TYR A 1 65 ? 16.356 -1.475 0.400 1.00 0.00 65 TYR A N 18
ATOM 22232 C CA . TYR A 1 65 ? 16.342 -2.704 1.184 1.00 0.00 65 TYR A CA 18
ATOM 22233 C C . TYR A 1 65 ? 17.761 -3.200 1.446 1.00 0.00 65 TYR A C 18
ATOM 22234 O O . TYR A 1 65 ? 17.978 -4.097 2.261 1.00 0.00 65 TYR A O 18
ATOM 22252 N N . LYS A 1 66 ? 18.725 -2.609 0.749 1.00 0.00 66 LYS A N 18
ATOM 22253 C CA . LYS A 1 66 ? 20.125 -2.986 0.905 1.00 0.00 66 LYS A CA 18
ATOM 22254 C C . LYS A 1 66 ? 20.633 -2.626 2.298 1.00 0.00 66 LYS A C 18
ATOM 22255 O O . LYS A 1 66 ? 20.196 -1.641 2.893 1.00 0.00 66 LYS A O 18
ATOM 22274 N N . SER A 1 67 ? 21.559 -3.429 2.811 1.00 0.00 67 SER A N 18
ATOM 22275 C CA . SER A 1 67 ? 22.125 -3.195 4.134 1.00 0.00 67 SER A CA 18
ATOM 22276 C C . SER A 1 67 ? 21.023 -2.989 5.168 1.00 0.00 67 SER A C 18
ATOM 22277 O O . SER A 1 67 ? 21.117 -2.112 6.026 1.00 0.00 67 SER A O 18
ATOM 22285 N N . ALA A 1 68 ? 19.977 -3.805 5.080 1.00 0.00 68 ALA A N 18
ATOM 22286 C CA . ALA A 1 68 ? 18.857 -3.715 6.008 1.00 0.00 68 ALA A CA 18
ATOM 22287 C C . ALA A 1 68 ? 18.653 -5.030 6.752 1.00 0.00 68 ALA A C 18
ATOM 22288 O O . ALA A 1 68 ? 19.204 -6.062 6.371 1.00 0.00 68 ALA A O 18
ATOM 22295 N N . GLY A 1 69 ? 17.858 -4.986 7.817 1.00 0.00 69 GLY A N 18
ATOM 22296 C CA . GLY A 1 69 ? 17.597 -6.180 8.598 1.00 0.00 69 GLY A CA 18
ATOM 22297 C C . GLY A 1 69 ? 17.142 -5.862 10.009 1.00 0.00 69 GLY A C 18
ATOM 22298 O O . GLY A 1 69 ? 17.735 -5.021 10.685 1.00 0.00 69 GLY A O 18
ATOM 22302 N N . ARG A 1 70 ? 16.086 -6.535 10.455 1.00 0.00 70 ARG A N 18
ATOM 22303 C CA . ARG A 1 70 ? 15.551 -6.318 11.793 1.00 0.00 70 ARG A CA 18
ATOM 22304 C C . ARG A 1 70 ? 16.657 -6.400 12.841 1.00 0.00 70 ARG A C 18
ATOM 22305 O O . ARG A 1 70 ? 17.732 -6.941 12.582 1.00 0.00 70 ARG A O 18
ATOM 22326 N N . ARG A 1 71 ? 16.386 -5.859 14.024 1.00 0.00 71 ARG A N 18
ATOM 22327 C CA . ARG A 1 71 ? 17.358 -5.869 15.110 1.00 0.00 71 ARG A CA 18
ATOM 22328 C C . ARG A 1 71 ? 17.068 -7.004 16.089 1.00 0.00 71 ARG A C 18
ATOM 22329 O O . ARG A 1 71 ? 16.012 -7.038 16.721 1.00 0.00 71 ARG A O 18
ATOM 22350 N N . TYR A 1 72 ? 18.012 -7.931 16.207 1.00 0.00 72 TYR A N 18
ATOM 22351 C CA . TYR A 1 72 ? 17.857 -9.068 17.106 1.00 0.00 72 TYR A CA 18
ATOM 22352 C C . TYR A 1 72 ? 17.064 -8.677 18.349 1.00 0.00 72 TYR A C 18
ATOM 22353 O O . TYR A 1 72 ? 15.964 -9.179 18.582 1.00 0.00 72 TYR A O 18
ATOM 22371 N N . LEU A 1 73 ? 17.630 -7.776 19.144 1.00 0.00 73 LEU A N 18
ATOM 22372 C CA . LEU A 1 73 ? 16.977 -7.314 20.364 1.00 0.00 73 LEU A CA 18
ATOM 22373 C C . LEU A 1 73 ? 15.819 -6.375 20.041 1.00 0.00 73 LEU A C 18
ATOM 22374 O O . LEU A 1 73 ? 15.908 -5.559 19.125 1.00 0.00 73 LEU A O 18
ATOM 22390 N N . GLU A 1 74 ? 14.735 -6.498 20.800 1.00 0.00 74 GLU A N 18
ATOM 22391 C CA . GLU A 1 74 ? 13.560 -5.659 20.594 1.00 0.00 74 GLU A CA 18
ATOM 22392 C C . GLU A 1 74 ? 13.955 -4.190 20.470 1.00 0.00 74 GLU A C 18
ATOM 22393 O O . GLU A 1 74 ? 14.463 -3.592 21.418 1.00 0.00 74 GLU A O 18
ATOM 22405 N N . GLU A 1 75 ? 13.719 -3.617 19.294 1.00 0.00 75 GLU A N 18
ATOM 22406 C CA . GLU A 1 75 ? 14.051 -2.219 19.046 1.00 0.00 75 GLU A CA 18
ATOM 22407 C C . GLU A 1 75 ? 13.130 -1.292 19.834 1.00 0.00 75 GLU A C 18
ATOM 22408 O O . GLU A 1 75 ? 11.975 -1.626 20.098 1.00 0.00 75 GLU A O 18
ATOM 22420 N N . ALA A 1 76 ? 13.650 -0.128 20.208 1.00 0.00 76 ALA A N 18
ATOM 22421 C CA . ALA A 1 76 ? 12.875 0.848 20.964 1.00 0.00 76 ALA A CA 18
ATOM 22422 C C . ALA A 1 76 ? 12.022 1.708 20.038 1.00 0.00 76 ALA A C 18
ATOM 22423 O O . ALA A 1 76 ? 12.416 2.810 19.662 1.00 0.00 76 ALA A O 18
ATOM 22430 N N . ASN A 1 77 ? 10.850 1.195 19.675 1.00 0.00 77 ASN A N 18
ATOM 22431 C CA . ASN A 1 77 ? 9.942 1.917 18.791 1.00 0.00 77 ASN A CA 18
ATOM 22432 C C . ASN A 1 77 ? 9.381 3.156 19.482 1.00 0.00 77 ASN A C 18
ATOM 22433 O O . ASN A 1 77 ? 8.771 3.080 20.549 1.00 0.00 77 ASN A O 18
ATOM 22444 N N . PRO A 1 78 ? 9.591 4.326 18.861 1.00 0.00 78 PRO A N 18
ATOM 22445 C CA . PRO A 1 78 ? 9.113 5.604 19.397 1.00 0.00 78 PRO A CA 18
ATOM 22446 C C . PRO A 1 78 ? 7.595 5.730 19.331 1.00 0.00 78 PRO A C 18
ATOM 22447 O O . PRO A 1 78 ? 7.047 6.258 18.364 1.00 0.00 78 PRO A O 18
ATOM 22458 N N . VAL A 1 79 ? 6.920 5.240 20.367 1.00 0.00 79 VAL A N 18
ATOM 22459 C CA . VAL A 1 79 ? 5.464 5.299 20.427 1.00 0.00 79 VAL A CA 18
ATOM 22460 C C . VAL A 1 79 ? 4.997 6.155 21.599 1.00 0.00 79 VAL A C 18
ATOM 22461 O O . VAL A 1 79 ? 5.352 5.897 22.749 1.00 0.00 79 VAL A O 18
ATOM 22474 N N . SER A 1 80 ? 4.198 7.174 21.299 1.00 0.00 80 SER A N 18
ATOM 22475 C CA . SER A 1 80 ? 3.684 8.071 22.328 1.00 0.00 80 SER A CA 18
ATOM 22476 C C . SER A 1 80 ? 2.159 8.046 22.357 1.00 0.00 80 SER A C 18
ATOM 22477 O O . SER A 1 80 ? 1.503 8.380 21.371 1.00 0.00 80 SER A O 18
ATOM 22485 N N . GLY A 1 81 ? 1.601 7.648 23.496 1.00 0.00 81 GLY A N 18
ATOM 22486 C CA . GLY A 1 81 ? 0.158 7.587 23.634 1.00 0.00 81 GLY A CA 18
ATOM 22487 C C . GLY A 1 81 ? -0.307 6.304 24.293 1.00 0.00 81 GLY A C 18
ATOM 22488 O O . GLY A 1 81 ? 0.463 5.603 24.951 1.00 0.00 81 GLY A O 18
ATOM 22492 N N . PRO A 1 82 ? -1.597 5.979 24.121 1.00 0.00 82 PRO A N 18
ATOM 22493 C CA . PRO A 1 82 ? -2.194 4.771 24.697 1.00 0.00 82 PRO A CA 18
ATOM 22494 C C . PRO A 1 82 ? -1.683 3.498 24.030 1.00 0.00 82 PRO A C 18
ATOM 22495 O O . PRO A 1 82 ? -1.157 3.537 22.918 1.00 0.00 82 PRO A O 18
ATOM 22506 N N . SER A 1 83 ? -1.843 2.371 24.717 1.00 0.00 83 SER A N 18
ATOM 22507 C CA . SER A 1 83 ? -1.395 1.086 24.192 1.00 0.00 83 SER A CA 18
ATOM 22508 C C . SER A 1 83 ? -2.479 0.025 24.354 1.00 0.00 83 SER A C 18
ATOM 22509 O O . SER A 1 83 ? -2.608 -0.591 25.411 1.00 0.00 83 SER A O 18
ATOM 22517 N N . SER A 1 84 ? -3.258 -0.182 23.296 1.00 0.00 84 SER A N 18
ATOM 22518 C CA . SER A 1 84 ? -4.334 -1.165 23.321 1.00 0.00 84 SER A CA 18
ATOM 22519 C C . SER A 1 84 ? -4.981 -1.297 21.945 1.00 0.00 84 SER A C 18
ATOM 22520 O O . SER A 1 84 ? -5.529 -0.335 21.409 1.00 0.00 84 SER A O 18
ATOM 22528 N N . GLY A 1 85 ? -4.912 -2.498 21.378 1.00 0.00 85 GLY A N 18
ATOM 22529 C CA . GLY A 1 85 ? -5.493 -2.736 20.070 1.00 0.00 85 GLY A CA 18
ATOM 22530 C C . GLY A 1 85 ? -6.998 -2.906 20.127 1.00 0.00 85 GLY A C 18
ATOM 22531 O O . GLY A 1 85 ? -7.466 -4.006 20.417 1.00 0.00 85 GLY A O 18
ATOM 22537 N N . GLY A 1 1 ? -54.472 52.868 -31.660 1.00 0.00 1 GLY A N 19
ATOM 22538 C CA . GLY A 1 1 ? -53.471 52.649 -30.632 1.00 0.00 1 GLY A CA 19
ATOM 22539 C C . GLY A 1 1 ? -52.178 52.090 -31.192 1.00 0.00 1 GLY A C 19
ATOM 22540 O O . GLY A 1 1 ? -51.888 52.245 -32.378 1.00 0.00 1 GLY A O 19
ATOM 22544 N N . SER A 1 2 ? -51.398 51.437 -30.336 1.00 0.00 2 SER A N 19
ATOM 22545 C CA . SER A 1 2 ? -50.125 50.858 -30.750 1.00 0.00 2 SER A CA 19
ATOM 22546 C C . SER A 1 2 ? -49.627 49.848 -29.720 1.00 0.00 2 SER A C 19
ATOM 22547 O O . SER A 1 2 ? -50.080 49.838 -28.575 1.00 0.00 2 SER A O 19
ATOM 22555 N N . SER A 1 3 ? -48.692 49.000 -30.136 1.00 0.00 3 SER A N 19
ATOM 22556 C CA . SER A 1 3 ? -48.134 47.984 -29.251 1.00 0.00 3 SER A CA 19
ATOM 22557 C C . SER A 1 3 ? -46.954 47.278 -29.912 1.00 0.00 3 SER A C 19
ATOM 22558 O O . SER A 1 3 ? -46.641 47.524 -31.076 1.00 0.00 3 SER A O 19
ATOM 22566 N N . GLY A 1 4 ? -46.302 46.398 -29.158 1.00 0.00 4 GLY A N 19
ATOM 22567 C CA . GLY A 1 4 ? -45.163 45.669 -29.686 1.00 0.00 4 GLY A CA 19
ATOM 22568 C C . GLY A 1 4 ? -44.771 44.493 -28.813 1.00 0.00 4 GLY A C 19
ATOM 22569 O O . GLY A 1 4 ? -45.275 44.344 -27.700 1.00 0.00 4 GLY A O 19
ATOM 22573 N N . SER A 1 5 ? -43.872 43.656 -29.319 1.00 0.00 5 SER A N 19
ATOM 22574 C CA . SER A 1 5 ? -43.417 42.485 -28.579 1.00 0.00 5 SER A CA 19
ATOM 22575 C C . SER A 1 5 ? -42.074 41.994 -29.111 1.00 0.00 5 SER A C 19
ATOM 22576 O O . SER A 1 5 ? -41.789 42.102 -30.303 1.00 0.00 5 SER A O 19
ATOM 22584 N N . SER A 1 6 ? -41.252 41.454 -28.216 1.00 0.00 6 SER A N 19
ATOM 22585 C CA . SER A 1 6 ? -39.936 40.950 -28.593 1.00 0.00 6 SER A CA 19
ATOM 22586 C C . SER A 1 6 ? -39.906 39.426 -28.552 1.00 0.00 6 SER A C 19
ATOM 22587 O O . SER A 1 6 ? -39.716 38.769 -29.575 1.00 0.00 6 SER A O 19
ATOM 22595 N N . GLY A 1 7 ? -40.096 38.868 -27.359 1.00 0.00 7 GLY A N 19
ATOM 22596 C CA . GLY A 1 7 ? -40.087 37.425 -27.205 1.00 0.00 7 GLY A CA 19
ATOM 22597 C C . GLY A 1 7 ? -38.750 36.903 -26.718 1.00 0.00 7 GLY A C 19
ATOM 22598 O O . GLY A 1 7 ? -37.739 37.024 -27.411 1.00 0.00 7 GLY A O 19
ATOM 22602 N N . ILE A 1 8 ? -38.743 36.321 -25.524 1.00 0.00 8 ILE A N 19
ATOM 22603 C CA . ILE A 1 8 ? -37.519 35.779 -24.946 1.00 0.00 8 ILE A CA 19
ATOM 22604 C C . ILE A 1 8 ? -37.779 34.438 -24.268 1.00 0.00 8 ILE A C 19
ATOM 22605 O O . ILE A 1 8 ? -38.614 34.336 -23.368 1.00 0.00 8 ILE A O 19
ATOM 22621 N N . HIS A 1 9 ? -37.057 33.411 -24.704 1.00 0.00 9 HIS A N 19
ATOM 22622 C CA . HIS A 1 9 ? -37.207 32.075 -24.138 1.00 0.00 9 HIS A CA 19
ATOM 22623 C C . HIS A 1 9 ? -35.898 31.297 -24.226 1.00 0.00 9 HIS A C 19
ATOM 22624 O O . HIS A 1 9 ? -35.294 31.198 -25.295 1.00 0.00 9 HIS A O 19
ATOM 22638 N N . HIS A 1 10 ? -35.464 30.746 -23.097 1.00 0.00 10 HIS A N 19
ATOM 22639 C CA . HIS A 1 10 ? -34.226 29.977 -23.047 1.00 0.00 10 HIS A CA 19
ATOM 22640 C C . HIS A 1 10 ? -34.030 29.351 -21.670 1.00 0.00 10 HIS A C 19
ATOM 22641 O O . HIS A 1 10 ? -33.902 30.057 -20.668 1.00 0.00 10 HIS A O 19
ATOM 22655 N N . LEU A 1 11 ? -34.008 28.024 -21.626 1.00 0.00 11 LEU A N 19
ATOM 22656 C CA . LEU A 1 11 ? -33.828 27.303 -20.370 1.00 0.00 11 LEU A CA 19
ATOM 22657 C C . LEU A 1 11 ? -32.956 26.067 -20.572 1.00 0.00 11 LEU A C 19
ATOM 22658 O O . LEU A 1 11 ? -33.327 25.123 -21.270 1.00 0.00 11 LEU A O 19
ATOM 22674 N N . PRO A 1 12 ? -31.770 26.071 -19.946 1.00 0.00 12 PRO A N 19
ATOM 22675 C CA . PRO A 1 12 ? -30.823 24.956 -20.039 1.00 0.00 12 PRO A CA 19
ATOM 22676 C C . PRO A 1 12 ? -31.316 23.713 -19.308 1.00 0.00 12 PRO A C 19
ATOM 22677 O O . PRO A 1 12 ? -32.269 23.758 -18.529 1.00 0.00 12 PRO A O 19
ATOM 22688 N N . PRO A 1 13 ? -30.654 22.574 -19.561 1.00 0.00 13 PRO A N 19
ATOM 22689 C CA . PRO A 1 13 ? -31.007 21.297 -18.935 1.00 0.00 13 PRO A CA 19
ATOM 22690 C C . PRO A 1 13 ? -30.680 21.271 -17.446 1.00 0.00 13 PRO A C 19
ATOM 22691 O O . PRO A 1 13 ? -29.673 21.830 -17.011 1.00 0.00 13 PRO A O 19
ATOM 22702 N N . VAL A 1 14 ? -31.537 20.618 -16.667 1.00 0.00 14 VAL A N 19
ATOM 22703 C CA . VAL A 1 14 ? -31.338 20.518 -15.226 1.00 0.00 14 VAL A CA 19
ATOM 22704 C C . VAL A 1 14 ? -31.231 19.063 -14.786 1.00 0.00 14 VAL A C 19
ATOM 22705 O O . VAL A 1 14 ? -32.118 18.253 -15.059 1.00 0.00 14 VAL A O 19
ATOM 22718 N N . LYS A 1 15 ? -30.140 18.736 -14.102 1.00 0.00 15 LYS A N 19
ATOM 22719 C CA . LYS A 1 15 ? -29.916 17.378 -13.621 1.00 0.00 15 LYS A CA 19
ATOM 22720 C C . LYS A 1 15 ? -29.118 17.386 -12.321 1.00 0.00 15 LYS A C 19
ATOM 22721 O O . LYS A 1 15 ? -28.254 18.237 -12.117 1.00 0.00 15 LYS A O 19
ATOM 22740 N N . ALA A 1 16 ? -29.414 16.431 -11.445 1.00 0.00 16 ALA A N 19
ATOM 22741 C CA . ALA A 1 16 ? -28.722 16.326 -10.167 1.00 0.00 16 ALA A CA 19
ATOM 22742 C C . ALA A 1 16 ? -28.186 14.916 -9.946 1.00 0.00 16 ALA A C 19
ATOM 22743 O O . ALA A 1 16 ? -28.935 13.939 -9.916 1.00 0.00 16 ALA A O 19
ATOM 22750 N N . PRO A 1 17 ? -26.859 14.804 -9.789 1.00 0.00 17 PRO A N 19
ATOM 22751 C CA . PRO A 1 17 ? -26.194 13.516 -9.568 1.00 0.00 17 PRO A CA 19
ATOM 22752 C C . PRO A 1 17 ? -26.504 12.931 -8.195 1.00 0.00 17 PRO A C 19
ATOM 22753 O O . PRO A 1 17 ? -26.577 13.655 -7.202 1.00 0.00 17 PRO A O 19
ATOM 22764 N N . LEU A 1 18 ? -26.687 11.616 -8.145 1.00 0.00 18 LEU A N 19
ATOM 22765 C CA . LEU A 1 18 ? -26.989 10.932 -6.893 1.00 0.00 18 LEU A CA 19
ATOM 22766 C C . LEU A 1 18 ? -26.426 9.515 -6.896 1.00 0.00 18 LEU A C 19
ATOM 22767 O O . LEU A 1 18 ? -26.615 8.764 -7.853 1.00 0.00 18 LEU A O 19
ATOM 22783 N N . GLN A 1 19 ? -25.735 9.155 -5.819 1.00 0.00 19 GLN A N 19
ATOM 22784 C CA . GLN A 1 19 ? -25.146 7.827 -5.698 1.00 0.00 19 GLN A CA 19
ATOM 22785 C C . GLN A 1 19 ? -24.578 7.609 -4.299 1.00 0.00 19 GLN A C 19
ATOM 22786 O O . GLN A 1 19 ? -23.655 8.306 -3.876 1.00 0.00 19 GLN A O 19
ATOM 22800 N N . THR A 1 20 ? -25.136 6.637 -3.584 1.00 0.00 20 THR A N 19
ATOM 22801 C CA . THR A 1 20 ? -24.687 6.328 -2.233 1.00 0.00 20 THR A CA 19
ATOM 22802 C C . THR A 1 20 ? -23.461 5.422 -2.255 1.00 0.00 20 THR A C 19
ATOM 22803 O O . THR A 1 20 ? -23.334 4.512 -1.435 1.00 0.00 20 THR A O 19
ATOM 22814 N N . LYS A 1 21 ? -22.560 5.676 -3.197 1.00 0.00 21 LYS A N 19
ATOM 22815 C CA . LYS A 1 21 ? -21.342 4.885 -3.325 1.00 0.00 21 LYS A CA 19
ATOM 22816 C C . LYS A 1 21 ? -20.113 5.716 -2.968 1.00 0.00 21 LYS A C 19
ATOM 22817 O O . LYS A 1 21 ? -19.555 6.414 -3.815 1.00 0.00 21 LYS A O 19
ATOM 22836 N N . LYS A 1 22 ? -19.695 5.635 -1.709 1.00 0.00 22 LYS A N 19
ATOM 22837 C CA . LYS A 1 22 ? -18.531 6.376 -1.240 1.00 0.00 22 LYS A CA 19
ATOM 22838 C C . LYS A 1 22 ? -17.503 5.437 -0.618 1.00 0.00 22 LYS A C 19
ATOM 22839 O O . LYS A 1 22 ? -17.857 4.476 0.066 1.00 0.00 22 LYS A O 19
ATOM 22858 N N . LYS A 1 23 ? -16.227 5.721 -0.858 1.00 0.00 23 LYS A N 19
ATOM 22859 C CA . LYS A 1 23 ? -15.146 4.904 -0.319 1.00 0.00 23 LYS A CA 19
ATOM 22860 C C . LYS A 1 23 ? -13.793 5.568 -0.555 1.00 0.00 23 LYS A C 19
ATOM 22861 O O . LYS A 1 23 ? -13.631 6.352 -1.491 1.00 0.00 23 LYS A O 19
ATOM 22880 N N . ILE A 1 24 ? -12.826 5.248 0.298 1.00 0.00 24 ILE A N 19
ATOM 22881 C CA . ILE A 1 24 ? -11.487 5.812 0.180 1.00 0.00 24 ILE A CA 19
ATOM 22882 C C . ILE A 1 24 ? -11.026 5.835 -1.273 1.00 0.00 24 ILE A C 19
ATOM 22883 O O . ILE A 1 24 ? -10.988 4.800 -1.939 1.00 0.00 24 ILE A O 19
ATOM 22899 N N . MET A 1 25 ? -10.675 7.021 -1.759 1.00 0.00 25 MET A N 19
ATOM 22900 C CA . MET A 1 25 ? -10.213 7.178 -3.133 1.00 0.00 25 MET A CA 19
ATOM 22901 C C . MET A 1 25 ? -8.698 7.027 -3.218 1.00 0.00 25 MET A C 19
ATOM 22902 O O . MET A 1 25 ? -7.952 7.777 -2.588 1.00 0.00 25 MET A O 19
ATOM 22916 N N . LYS A 1 26 ? -8.248 6.052 -4.001 1.00 0.00 26 LYS A N 19
ATOM 22917 C CA . LYS A 1 26 ? -6.822 5.802 -4.170 1.00 0.00 26 LYS A CA 19
ATOM 22918 C C . LYS A 1 26 ? -6.510 5.372 -5.600 1.00 0.00 26 LYS A C 19
ATOM 22919 O O . LYS A 1 26 ? -7.406 4.985 -6.351 1.00 0.00 26 LYS A O 19
ATOM 22938 N N . HIS A 1 27 ? -5.235 5.441 -5.969 1.00 0.00 27 HIS A N 19
ATOM 22939 C CA . HIS A 1 27 ? -4.806 5.056 -7.309 1.00 0.00 27 HIS A CA 19
ATOM 22940 C C . HIS A 1 27 ? -3.291 4.880 -7.365 1.00 0.00 27 HIS A C 19
ATOM 22941 O O . HIS A 1 27 ? -2.551 5.552 -6.645 1.00 0.00 27 HIS A O 19
ATOM 22955 N N . CYS A 1 28 ? -2.837 3.972 -8.222 1.00 0.00 28 CYS A N 19
ATOM 22956 C CA . CYS A 1 28 ? -1.411 3.706 -8.371 1.00 0.00 28 CYS A CA 19
ATOM 22957 C C . CYS A 1 28 ? -0.638 5.001 -8.601 1.00 0.00 28 CYS A C 19
ATOM 22958 O O . CYS A 1 28 ? -1.128 5.923 -9.254 1.00 0.00 28 CYS A O 19
ATOM 22965 N N . PHE A 1 29 ? 0.575 5.063 -8.061 1.00 0.00 29 PHE A N 19
ATOM 22966 C CA . PHE A 1 29 ? 1.417 6.245 -8.207 1.00 0.00 29 PHE A CA 19
ATOM 22967 C C . PHE A 1 29 ? 2.360 6.097 -9.398 1.00 0.00 29 PHE A C 19
ATOM 22968 O O . PHE A 1 29 ? 2.847 7.087 -9.945 1.00 0.00 29 PHE A O 19
ATOM 22985 N N . LEU A 1 30 ? 2.614 4.855 -9.793 1.00 0.00 30 LEU A N 19
ATOM 22986 C CA . LEU A 1 30 ? 3.499 4.576 -10.918 1.00 0.00 30 LEU A CA 19
ATOM 22987 C C . LEU A 1 30 ? 2.789 4.826 -12.245 1.00 0.00 30 LEU A C 19
ATOM 22988 O O . LEU A 1 30 ? 3.140 5.745 -12.986 1.00 0.00 30 LEU A O 19
ATOM 23004 N N . CYS A 1 31 ? 1.787 4.004 -12.538 1.00 0.00 31 CYS A N 19
ATOM 23005 C CA . CYS A 1 31 ? 1.025 4.136 -13.774 1.00 0.00 31 CYS A CA 19
ATOM 23006 C C . CYS A 1 31 ? -0.110 5.142 -13.609 1.00 0.00 31 CYS A C 19
ATOM 23007 O O . CYS A 1 31 ? -0.290 6.033 -14.438 1.00 0.00 31 CYS A O 19
ATOM 23014 N N . GLY A 1 32 ? -0.873 4.993 -12.530 1.00 0.00 32 GLY A N 19
ATOM 23015 C CA . GLY A 1 32 ? -1.981 5.895 -12.275 1.00 0.00 32 GLY A CA 19
ATOM 23016 C C . GLY A 1 32 ? -3.326 5.203 -12.372 1.00 0.00 32 GLY A C 19
ATOM 23017 O O . GLY A 1 32 ? -4.357 5.854 -12.545 1.00 0.00 32 GLY A O 19
ATOM 23021 N N . LYS A 1 33 ? -3.318 3.879 -12.261 1.00 0.00 33 LYS A N 19
ATOM 23022 C CA . LYS A 1 33 ? -4.546 3.097 -12.337 1.00 0.00 33 LYS A CA 19
ATOM 23023 C C . LYS A 1 33 ? -5.318 3.166 -11.023 1.00 0.00 33 LYS A C 19
ATOM 23024 O O . LYS A 1 33 ? -4.751 2.975 -9.947 1.00 0.00 33 LYS A O 19
ATOM 23043 N N . LYS A 1 34 ? -6.615 3.438 -11.118 1.00 0.00 34 LYS A N 19
ATOM 23044 C CA . LYS A 1 34 ? -7.466 3.529 -9.937 1.00 0.00 34 LYS A CA 19
ATOM 23045 C C . LYS A 1 34 ? -7.385 2.251 -9.108 1.00 0.00 34 LYS A C 19
ATOM 23046 O O . LYS A 1 34 ? -7.278 1.151 -9.652 1.00 0.00 34 LYS A O 19
ATOM 23065 N N . THR A 1 35 ? -7.439 2.403 -7.789 1.00 0.00 35 THR A N 19
ATOM 23066 C CA . THR A 1 35 ? -7.373 1.261 -6.885 1.00 0.00 35 THR A CA 19
ATOM 23067 C C . THR A 1 35 ? -8.430 1.363 -5.791 1.00 0.00 35 THR A C 19
ATOM 23068 O O . THR A 1 35 ? -8.114 1.626 -4.632 1.00 0.00 35 THR A O 19
ATOM 23079 N N . GLY A 1 36 ? -9.687 1.153 -6.169 1.00 0.00 36 GLY A N 19
ATOM 23080 C CA . GLY A 1 36 ? -10.772 1.225 -5.207 1.00 0.00 36 GLY A CA 19
ATOM 23081 C C . GLY A 1 36 ? -11.054 -0.111 -4.549 1.00 0.00 36 GLY A C 19
ATOM 23082 O O . GLY A 1 36 ? -11.132 -0.204 -3.323 1.00 0.00 36 GLY A O 19
ATOM 23086 N N . LEU A 1 37 ? -11.207 -1.149 -5.364 1.00 0.00 37 LEU A N 19
ATOM 23087 C CA . LEU A 1 37 ? -11.484 -2.488 -4.853 1.00 0.00 37 LEU A CA 19
ATOM 23088 C C . LEU A 1 37 ? -10.482 -2.875 -3.770 1.00 0.00 37 LEU A C 19
ATOM 23089 O O . LEU A 1 37 ? -9.621 -2.080 -3.394 1.00 0.00 37 LEU A O 19
ATOM 23105 N N . ALA A 1 38 ? -10.599 -4.103 -3.274 1.00 0.00 38 ALA A N 19
ATOM 23106 C CA . ALA A 1 38 ? -9.702 -4.597 -2.238 1.00 0.00 38 ALA A CA 19
ATOM 23107 C C . ALA A 1 38 ? -8.365 -5.029 -2.830 1.00 0.00 38 ALA A C 19
ATOM 23108 O O . ALA A 1 38 ? -7.841 -6.093 -2.498 1.00 0.00 38 ALA A O 19
ATOM 23115 N N . THR A 1 39 ? -7.816 -4.197 -3.711 1.00 0.00 39 THR A N 19
ATOM 23116 C CA . THR A 1 39 ? -6.541 -4.494 -4.351 1.00 0.00 39 THR A CA 19
ATOM 23117 C C . THR A 1 39 ? -5.461 -3.515 -3.905 1.00 0.00 39 THR A C 19
ATOM 23118 O O . THR A 1 39 ? -4.268 -3.799 -4.017 1.00 0.00 39 THR A O 19
ATOM 23129 N N . SER A 1 40 ? -5.886 -2.362 -3.398 1.00 0.00 40 SER A N 19
ATOM 23130 C CA . SER A 1 40 ? -4.954 -1.340 -2.938 1.00 0.00 40 SER A CA 19
ATOM 23131 C C . SER A 1 40 ? -3.869 -1.950 -2.056 1.00 0.00 40 SER A C 19
ATOM 23132 O O . SER A 1 40 ? -4.162 -2.602 -1.053 1.00 0.00 40 SER A O 19
ATOM 23140 N N . PHE A 1 41 ? -2.615 -1.735 -2.438 1.00 0.00 41 PHE A N 19
ATOM 23141 C CA . PHE A 1 41 ? -1.485 -2.265 -1.684 1.00 0.00 41 PHE A CA 19
ATOM 23142 C C . PHE A 1 41 ? -0.532 -1.145 -1.274 1.00 0.00 41 PHE A C 19
ATOM 23143 O O . PHE A 1 41 ? -0.628 -0.023 -1.769 1.00 0.00 41 PHE A O 19
ATOM 23160 N N . GLU A 1 42 ? 0.386 -1.460 -0.365 1.00 0.00 42 GLU A N 19
ATOM 23161 C CA . GLU A 1 42 ? 1.355 -0.481 0.112 1.00 0.00 42 GLU A CA 19
ATOM 23162 C C . GLU A 1 42 ? 2.778 -1.016 -0.016 1.00 0.00 42 GLU A C 19
ATOM 23163 O O . GLU A 1 42 ? 3.024 -2.209 0.168 1.00 0.00 42 GLU A O 19
ATOM 23175 N N . CYS A 1 43 ? 3.712 -0.126 -0.334 1.00 0.00 43 CYS A N 19
ATOM 23176 C CA . CYS A 1 43 ? 5.111 -0.507 -0.488 1.00 0.00 43 CYS A CA 19
ATOM 23177 C C . CYS A 1 43 ? 5.953 0.034 0.664 1.00 0.00 43 CYS A C 19
ATOM 23178 O O . CYS A 1 43 ? 5.520 0.922 1.399 1.00 0.00 43 CYS A O 19
ATOM 23185 N N . ARG A 1 44 ? 7.157 -0.507 0.814 1.00 0.00 44 ARG A N 19
ATOM 23186 C CA . ARG A 1 44 ? 8.059 -0.080 1.877 1.00 0.00 44 ARG A CA 19
ATOM 23187 C C . ARG A 1 44 ? 8.239 1.435 1.861 1.00 0.00 44 ARG A C 19
ATOM 23188 O O . ARG A 1 44 ? 8.369 2.067 2.910 1.00 0.00 44 ARG A O 19
ATOM 23209 N N . CYS A 1 45 ? 8.245 2.013 0.665 1.00 0.00 45 CYS A N 19
ATOM 23210 C CA . CYS A 1 45 ? 8.409 3.453 0.511 1.00 0.00 45 CYS A CA 19
ATOM 23211 C C . CYS A 1 45 ? 7.189 4.200 1.042 1.00 0.00 45 CYS A C 19
ATOM 23212 O O . CYS A 1 45 ? 7.311 5.279 1.620 1.00 0.00 45 CYS A O 19
ATOM 23219 N N . GLY A 1 46 ? 6.011 3.616 0.843 1.00 0.00 46 GLY A N 19
ATOM 23220 C CA . GLY A 1 46 ? 4.786 4.239 1.307 1.00 0.00 46 GLY A CA 19
ATOM 23221 C C . GLY A 1 46 ? 3.950 4.793 0.171 1.00 0.00 46 GLY A C 19
ATOM 23222 O O . GLY A 1 46 ? 3.186 5.740 0.357 1.00 0.00 46 GLY A O 19
ATOM 23226 N N . ASN A 1 47 ? 4.095 4.203 -1.011 1.00 0.00 47 ASN A N 19
ATOM 23227 C CA . ASN A 1 47 ? 3.349 4.645 -2.183 1.00 0.00 47 ASN A CA 19
ATOM 23228 C C . ASN A 1 47 ? 2.319 3.599 -2.599 1.00 0.00 47 ASN A C 19
ATOM 23229 O O . ASN A 1 47 ? 2.628 2.412 -2.692 1.00 0.00 47 ASN A O 19
ATOM 23240 N N . ASN A 1 48 ? 1.094 4.049 -2.849 1.00 0.00 48 ASN A N 19
ATOM 23241 C CA . ASN A 1 48 ? 0.018 3.152 -3.255 1.00 0.00 48 ASN A CA 19
ATOM 23242 C C . ASN A 1 48 ? 0.137 2.794 -4.733 1.00 0.00 48 ASN A C 19
ATOM 23243 O O . ASN A 1 48 ? 0.052 3.663 -5.602 1.00 0.00 48 ASN A O 19
ATOM 23254 N N . PHE A 1 49 ? 0.332 1.510 -5.012 1.00 0.00 49 PHE A N 19
ATOM 23255 C CA . PHE A 1 49 ? 0.463 1.037 -6.385 1.00 0.00 49 PHE A CA 19
ATOM 23256 C C . PHE A 1 49 ? -0.592 -0.020 -6.699 1.00 0.00 49 PHE A C 19
ATOM 23257 O O . PHE A 1 49 ? -1.216 -0.579 -5.796 1.00 0.00 49 PHE A O 19
ATOM 23274 N N . CYS A 1 50 ? -0.787 -0.288 -7.986 1.00 0.00 50 CYS A N 19
ATOM 23275 C CA . CYS A 1 50 ? -1.767 -1.276 -8.421 1.00 0.00 50 CYS A CA 19
ATOM 23276 C C . CYS A 1 50 ? -1.246 -2.693 -8.199 1.00 0.00 50 CYS A C 19
ATOM 23277 O O . CYS A 1 50 ? -0.065 -2.894 -7.917 1.00 0.00 50 CYS A O 19
ATOM 23284 N N . ALA A 1 51 ? -2.136 -3.672 -8.330 1.00 0.00 51 ALA A N 19
ATOM 23285 C CA . ALA A 1 51 ? -1.766 -5.070 -8.146 1.00 0.00 51 ALA A CA 19
ATOM 23286 C C . ALA A 1 51 ? -0.601 -5.453 -9.052 1.00 0.00 51 ALA A C 19
ATOM 23287 O O . ALA A 1 51 ? 0.190 -6.336 -8.721 1.00 0.00 51 ALA A O 19
ATOM 23294 N N . SER A 1 52 ? -0.503 -4.785 -10.196 1.00 0.00 52 SER A N 19
ATOM 23295 C CA . SER A 1 52 ? 0.564 -5.059 -11.152 1.00 0.00 52 SER A CA 19
ATOM 23296 C C . SER A 1 52 ? 1.878 -4.432 -10.695 1.00 0.00 52 SER A C 19
ATOM 23297 O O . SER A 1 52 ? 2.954 -4.989 -10.915 1.00 0.00 52 SER A O 19
ATOM 23305 N N . HIS A 1 53 ? 1.781 -3.270 -10.058 1.00 0.00 53 HIS A N 19
ATOM 23306 C CA . HIS A 1 53 ? 2.962 -2.566 -9.569 1.00 0.00 53 HIS A CA 19
ATOM 23307 C C . HIS A 1 53 ? 2.954 -2.487 -8.045 1.00 0.00 53 HIS A C 19
ATOM 23308 O O . HIS A 1 53 ? 3.562 -1.592 -7.458 1.00 0.00 53 HIS A O 19
ATOM 23322 N N . ARG A 1 54 ? 2.261 -3.427 -7.412 1.00 0.00 54 ARG A N 19
ATOM 23323 C CA . ARG A 1 54 ? 2.173 -3.462 -5.957 1.00 0.00 54 ARG A CA 19
ATOM 23324 C C . ARG A 1 54 ? 3.515 -3.845 -5.340 1.00 0.00 54 ARG A C 19
ATOM 23325 O O . ARG A 1 54 ? 3.827 -3.450 -4.216 1.00 0.00 54 ARG A O 19
ATOM 23346 N N . TYR A 1 55 ? 4.303 -4.615 -6.081 1.00 0.00 55 TYR A N 19
ATOM 23347 C CA . TYR A 1 55 ? 5.610 -5.053 -5.606 1.00 0.00 55 TYR A CA 19
ATOM 23348 C C . TYR A 1 55 ? 6.641 -3.937 -5.740 1.00 0.00 55 TYR A C 19
ATOM 23349 O O . TYR A 1 55 ? 6.538 -3.084 -6.622 1.00 0.00 55 TYR A O 19
ATOM 23367 N N . ALA A 1 56 ? 7.636 -3.950 -4.859 1.00 0.00 56 ALA A N 19
ATOM 23368 C CA . ALA A 1 56 ? 8.688 -2.942 -4.880 1.00 0.00 56 ALA A CA 19
ATOM 23369 C C . ALA A 1 56 ? 9.480 -3.001 -6.181 1.00 0.00 56 ALA A C 19
ATOM 23370 O O . ALA A 1 56 ? 9.605 -2.002 -6.888 1.00 0.00 56 ALA A O 19
ATOM 23377 N N . GLU A 1 57 ? 10.013 -4.179 -6.491 1.00 0.00 57 GLU A N 19
ATOM 23378 C CA . GLU A 1 57 ? 10.795 -4.367 -7.708 1.00 0.00 57 GLU A CA 19
ATOM 23379 C C . GLU A 1 57 ? 10.005 -3.923 -8.936 1.00 0.00 57 GLU A C 19
ATOM 23380 O O . GLU A 1 57 ? 10.550 -3.301 -9.846 1.00 0.00 57 GLU A O 19
ATOM 23392 N N . ALA A 1 58 ? 8.716 -4.248 -8.953 1.00 0.00 58 ALA A N 19
ATOM 23393 C CA . ALA A 1 58 ? 7.850 -3.883 -10.067 1.00 0.00 58 ALA A CA 19
ATOM 23394 C C . ALA A 1 58 ? 8.030 -2.416 -10.443 1.00 0.00 58 ALA A C 19
ATOM 23395 O O . ALA A 1 58 ? 8.037 -2.064 -11.624 1.00 0.00 58 ALA A O 19
ATOM 23402 N N . HIS A 1 59 ? 8.176 -1.564 -9.434 1.00 0.00 59 HIS A N 19
ATOM 23403 C CA . HIS A 1 59 ? 8.355 -0.134 -9.660 1.00 0.00 59 HIS A CA 19
ATOM 23404 C C . HIS A 1 59 ? 9.721 0.327 -9.159 1.00 0.00 59 HIS A C 19
ATOM 23405 O O . HIS A 1 59 ? 9.860 1.432 -8.636 1.00 0.00 59 HIS A O 19
ATOM 23419 N N . GLY A 1 60 ? 10.726 -0.528 -9.322 1.00 0.00 60 GLY A N 19
ATOM 23420 C CA . GLY A 1 60 ? 12.066 -0.189 -8.880 1.00 0.00 60 GLY A CA 19
ATOM 23421 C C . GLY A 1 60 ? 12.067 0.629 -7.604 1.00 0.00 60 GLY A C 19
ATOM 23422 O O . GLY A 1 60 ? 12.585 1.745 -7.574 1.00 0.00 60 GLY A O 19
ATOM 23426 N N . CYS A 1 61 ? 11.484 0.074 -6.547 1.00 0.00 61 CYS A N 19
ATOM 23427 C CA . CYS A 1 61 ? 11.417 0.760 -5.262 1.00 0.00 61 CYS A CA 19
ATOM 23428 C C . CYS A 1 61 ? 12.719 1.501 -4.973 1.00 0.00 61 CYS A C 19
ATOM 23429 O O . CYS A 1 61 ? 13.777 1.142 -5.487 1.00 0.00 61 CYS A O 19
ATOM 23436 N N . ASN A 1 62 ? 12.631 2.538 -4.146 1.00 0.00 62 ASN A N 19
ATOM 23437 C CA . ASN A 1 62 ? 13.802 3.331 -3.788 1.00 0.00 62 ASN A CA 19
ATOM 23438 C C . ASN A 1 62 ? 14.115 3.198 -2.301 1.00 0.00 62 ASN A C 19
ATOM 23439 O O . ASN A 1 62 ? 15.272 3.038 -1.911 1.00 0.00 62 ASN A O 19
ATOM 23450 N N . TYR A 1 63 ? 13.076 3.265 -1.475 1.00 0.00 63 TYR A N 19
ATOM 23451 C CA . TYR A 1 63 ? 13.240 3.154 -0.031 1.00 0.00 63 TYR A CA 19
ATOM 23452 C C . TYR A 1 63 ? 14.333 2.149 0.318 1.00 0.00 63 TYR A C 19
ATOM 23453 O O . TYR A 1 63 ? 14.270 0.984 -0.076 1.00 0.00 63 TYR A O 19
ATOM 23471 N N . ASP A 1 64 ? 15.335 2.608 1.061 1.00 0.00 64 ASP A N 19
ATOM 23472 C CA . ASP A 1 64 ? 16.442 1.750 1.465 1.00 0.00 64 ASP A CA 19
ATOM 23473 C C . ASP A 1 64 ? 15.967 0.668 2.430 1.00 0.00 64 ASP A C 19
ATOM 23474 O O . ASP A 1 64 ? 15.863 0.899 3.635 1.00 0.00 64 ASP A O 19
ATOM 23483 N N . TYR A 1 65 ? 15.680 -0.512 1.892 1.00 0.00 65 TYR A N 19
ATOM 23484 C CA . TYR A 1 65 ? 15.212 -1.629 2.705 1.00 0.00 65 TYR A CA 19
ATOM 23485 C C . TYR A 1 65 ? 16.291 -2.700 2.831 1.00 0.00 65 TYR A C 19
ATOM 23486 O O . TYR A 1 65 ? 16.006 -3.896 2.771 1.00 0.00 65 TYR A O 19
ATOM 23504 N N . LYS A 1 66 ? 17.533 -2.262 3.005 1.00 0.00 66 LYS A N 19
ATOM 23505 C CA . LYS A 1 66 ? 18.657 -3.181 3.142 1.00 0.00 66 LYS A CA 19
ATOM 23506 C C . LYS A 1 66 ? 18.785 -3.675 4.579 1.00 0.00 66 LYS A C 19
ATOM 23507 O O . LYS A 1 66 ? 18.873 -4.877 4.827 1.00 0.00 66 LYS A O 19
ATOM 23526 N N . SER A 1 67 ? 18.792 -2.739 5.523 1.00 0.00 67 SER A N 19
ATOM 23527 C CA . SER A 1 67 ? 18.911 -3.080 6.936 1.00 0.00 67 SER A CA 19
ATOM 23528 C C . SER A 1 67 ? 17.607 -2.796 7.675 1.00 0.00 67 SER A C 19
ATOM 23529 O O . SER A 1 67 ? 17.458 -1.759 8.319 1.00 0.00 67 SER A O 19
ATOM 23537 N N . ALA A 1 68 ? 16.664 -3.728 7.576 1.00 0.00 68 ALA A N 19
ATOM 23538 C CA . ALA A 1 68 ? 15.372 -3.580 8.235 1.00 0.00 68 ALA A CA 19
ATOM 23539 C C . ALA A 1 68 ? 15.042 -4.808 9.077 1.00 0.00 68 ALA A C 19
ATOM 23540 O O . ALA A 1 68 ? 13.898 -5.259 9.113 1.00 0.00 68 ALA A O 19
ATOM 23547 N N . GLY A 1 69 ? 16.053 -5.346 9.753 1.00 0.00 69 GLY A N 19
ATOM 23548 C CA . GLY A 1 69 ? 15.850 -6.518 10.585 1.00 0.00 69 GLY A CA 19
ATOM 23549 C C . GLY A 1 69 ? 17.012 -7.489 10.513 1.00 0.00 69 GLY A C 19
ATOM 23550 O O . GLY A 1 69 ? 17.516 -7.941 11.540 1.00 0.00 69 GLY A O 19
ATOM 23554 N N . ARG A 1 70 ? 17.436 -7.811 9.295 1.00 0.00 70 ARG A N 19
ATOM 23555 C CA . ARG A 1 70 ? 18.544 -8.738 9.093 1.00 0.00 70 ARG A CA 19
ATOM 23556 C C . ARG A 1 70 ? 19.864 -8.109 9.528 1.00 0.00 70 ARG A C 19
ATOM 23557 O O . ARG A 1 70 ? 20.078 -6.909 9.357 1.00 0.00 70 ARG A O 19
ATOM 23578 N N . ARG A 1 71 ? 20.746 -8.928 10.092 1.00 0.00 71 ARG A N 19
ATOM 23579 C CA . ARG A 1 71 ? 22.044 -8.452 10.554 1.00 0.00 71 ARG A CA 19
ATOM 23580 C C . ARG A 1 71 ? 21.881 -7.395 11.641 1.00 0.00 71 ARG A C 19
ATOM 23581 O O . ARG A 1 71 ? 22.529 -6.349 11.607 1.00 0.00 71 ARG A O 19
ATOM 23602 N N . TYR A 1 72 ? 21.010 -7.674 12.605 1.00 0.00 72 TYR A N 19
ATOM 23603 C CA . TYR A 1 72 ? 20.759 -6.746 13.701 1.00 0.00 72 TYR A CA 19
ATOM 23604 C C . TYR A 1 72 ? 21.790 -6.923 14.812 1.00 0.00 72 TYR A C 19
ATOM 23605 O O . TYR A 1 72 ? 22.503 -7.927 14.860 1.00 0.00 72 TYR A O 19
ATOM 23623 N N . LEU A 1 73 ? 21.862 -5.942 15.705 1.00 0.00 73 LEU A N 19
ATOM 23624 C CA . LEU A 1 73 ? 22.804 -5.988 16.817 1.00 0.00 73 LEU A CA 19
ATOM 23625 C C . LEU A 1 73 ? 22.226 -6.777 17.988 1.00 0.00 73 LEU A C 19
ATOM 23626 O O . LEU A 1 73 ? 21.033 -6.691 18.278 1.00 0.00 73 LEU A O 19
ATOM 23642 N N . GLU A 1 74 ? 23.081 -7.542 18.659 1.00 0.00 74 GLU A N 19
ATOM 23643 C CA . GLU A 1 74 ? 22.654 -8.345 19.800 1.00 0.00 74 GLU A CA 19
ATOM 23644 C C . GLU A 1 74 ? 23.003 -7.651 21.113 1.00 0.00 74 GLU A C 19
ATOM 23645 O O . GLU A 1 74 ? 24.119 -7.165 21.293 1.00 0.00 74 GLU A O 19
ATOM 23657 N N . GLU A 1 75 ? 22.039 -7.609 22.028 1.00 0.00 75 GLU A N 19
ATOM 23658 C CA . GLU A 1 75 ? 22.243 -6.974 23.324 1.00 0.00 75 GLU A CA 19
ATOM 23659 C C . GLU A 1 75 ? 23.163 -7.816 24.204 1.00 0.00 75 GLU A C 19
ATOM 23660 O O . GLU A 1 75 ? 22.729 -8.786 24.824 1.00 0.00 75 GLU A O 19
ATOM 23672 N N . ALA A 1 76 ? 24.436 -7.438 24.251 1.00 0.00 76 ALA A N 19
ATOM 23673 C CA . ALA A 1 76 ? 25.417 -8.157 25.054 1.00 0.00 76 ALA A CA 19
ATOM 23674 C C . ALA A 1 76 ? 25.000 -8.200 26.520 1.00 0.00 76 ALA A C 19
ATOM 23675 O O . ALA A 1 76 ? 25.095 -7.201 27.232 1.00 0.00 76 ALA A O 19
ATOM 23682 N N . ASN A 1 77 ? 24.537 -9.364 26.965 1.00 0.00 77 ASN A N 19
ATOM 23683 C CA . ASN A 1 77 ? 24.104 -9.536 28.347 1.00 0.00 77 ASN A CA 19
ATOM 23684 C C . ASN A 1 77 ? 24.921 -10.622 29.041 1.00 0.00 77 ASN A C 19
ATOM 23685 O O . ASN A 1 77 ? 25.142 -11.707 28.503 1.00 0.00 77 ASN A O 19
ATOM 23696 N N . PRO A 1 78 ? 25.380 -10.324 30.266 1.00 0.00 78 PRO A N 19
ATOM 23697 C CA . PRO A 1 78 ? 26.178 -11.262 31.062 1.00 0.00 78 PRO A CA 19
ATOM 23698 C C . PRO A 1 78 ? 25.358 -12.451 31.551 1.00 0.00 78 PRO A C 19
ATOM 23699 O O . PRO A 1 78 ? 24.439 -12.296 32.354 1.00 0.00 78 PRO A O 19
ATOM 23710 N N . VAL A 1 79 ? 25.698 -13.639 31.061 1.00 0.00 79 VAL A N 19
ATOM 23711 C CA . VAL A 1 79 ? 24.995 -14.856 31.449 1.00 0.00 79 VAL A CA 19
ATOM 23712 C C . VAL A 1 79 ? 25.697 -16.095 30.905 1.00 0.00 79 VAL A C 19
ATOM 23713 O O . VAL A 1 79 ? 26.245 -16.076 29.803 1.00 0.00 79 VAL A O 19
ATOM 23726 N N . SER A 1 80 ? 25.677 -17.171 31.685 1.00 0.00 80 SER A N 19
ATOM 23727 C CA . SER A 1 80 ? 26.315 -18.419 31.283 1.00 0.00 80 SER A CA 19
ATOM 23728 C C . SER A 1 80 ? 25.548 -19.077 30.139 1.00 0.00 80 SER A C 19
ATOM 23729 O O . SER A 1 80 ? 24.372 -18.791 29.920 1.00 0.00 80 SER A O 19
ATOM 23737 N N . GLY A 1 81 ? 26.225 -19.961 29.413 1.00 0.00 81 GLY A N 19
ATOM 23738 C CA . GLY A 1 81 ? 25.594 -20.647 28.301 1.00 0.00 81 GLY A CA 19
ATOM 23739 C C . GLY A 1 81 ? 24.263 -21.266 28.682 1.00 0.00 81 GLY A C 19
ATOM 23740 O O . GLY A 1 81 ? 24.034 -21.637 29.833 1.00 0.00 81 GLY A O 19
ATOM 23744 N N . PRO A 1 82 ? 23.358 -21.383 27.699 1.00 0.00 82 PRO A N 19
ATOM 23745 C CA . PRO A 1 82 ? 22.028 -21.961 27.913 1.00 0.00 82 PRO A CA 19
ATOM 23746 C C . PRO A 1 82 ? 22.083 -23.462 28.175 1.00 0.00 82 PRO A C 19
ATOM 23747 O O . PRO A 1 82 ? 22.923 -24.169 27.619 1.00 0.00 82 PRO A O 19
ATOM 23758 N N . SER A 1 83 ? 21.181 -23.943 29.025 1.00 0.00 83 SER A N 19
ATOM 23759 C CA . SER A 1 83 ? 21.130 -25.361 29.364 1.00 0.00 83 SER A CA 19
ATOM 23760 C C . SER A 1 83 ? 21.489 -26.221 28.156 1.00 0.00 83 SER A C 19
ATOM 23761 O O . SER A 1 83 ? 21.043 -25.958 27.039 1.00 0.00 83 SER A O 19
ATOM 23769 N N . SER A 1 84 ? 22.297 -27.250 28.389 1.00 0.00 84 SER A N 19
ATOM 23770 C CA . SER A 1 84 ? 22.720 -28.147 27.320 1.00 0.00 84 SER A CA 19
ATOM 23771 C C . SER A 1 84 ? 21.525 -28.888 26.728 1.00 0.00 84 SER A C 19
ATOM 23772 O O . SER A 1 84 ? 21.269 -28.817 25.527 1.00 0.00 84 SER A O 19
ATOM 23780 N N . GLY A 1 85 ? 20.796 -29.601 27.583 1.00 0.00 85 GLY A N 19
ATOM 23781 C CA . GLY A 1 85 ? 19.637 -30.345 27.127 1.00 0.00 85 GLY A CA 19
ATOM 23782 C C . GLY A 1 85 ? 19.625 -31.771 27.641 1.00 0.00 85 GLY A C 19
ATOM 23783 O O . GLY A 1 85 ? 19.266 -31.988 28.798 1.00 0.00 85 GLY A O 19
ATOM 23789 N N . GLY A 1 1 ? -16.560 69.568 -34.649 1.00 0.00 1 GLY A N 20
ATOM 23790 C CA . GLY A 1 1 ? -16.886 69.320 -33.257 1.00 0.00 1 GLY A CA 20
ATOM 23791 C C . GLY A 1 1 ? -18.078 68.398 -33.096 1.00 0.00 1 GLY A C 20
ATOM 23792 O O . GLY A 1 1 ? -18.918 68.295 -33.990 1.00 0.00 1 GLY A O 20
ATOM 23796 N N . SER A 1 2 ? -18.153 67.724 -31.953 1.00 0.00 2 SER A N 20
ATOM 23797 C CA . SER A 1 2 ? -19.248 66.801 -31.679 1.00 0.00 2 SER A CA 20
ATOM 23798 C C . SER A 1 2 ? -19.216 66.334 -30.227 1.00 0.00 2 SER A C 20
ATOM 23799 O O . SER A 1 2 ? -18.276 66.629 -29.490 1.00 0.00 2 SER A O 20
ATOM 23807 N N . SER A 1 3 ? -20.249 65.602 -29.825 1.00 0.00 3 SER A N 20
ATOM 23808 C CA . SER A 1 3 ? -20.342 65.096 -28.460 1.00 0.00 3 SER A CA 20
ATOM 23809 C C . SER A 1 3 ? -21.472 64.079 -28.333 1.00 0.00 3 SER A C 20
ATOM 23810 O O . SER A 1 3 ? -22.346 63.994 -29.195 1.00 0.00 3 SER A O 20
ATOM 23818 N N . GLY A 1 4 ? -21.448 63.307 -27.251 1.00 0.00 4 GLY A N 20
ATOM 23819 C CA . GLY A 1 4 ? -22.474 62.306 -27.030 1.00 0.00 4 GLY A CA 20
ATOM 23820 C C . GLY A 1 4 ? -21.951 61.094 -26.285 1.00 0.00 4 GLY A C 20
ATOM 23821 O O . GLY A 1 4 ? -20.801 60.693 -26.468 1.00 0.00 4 GLY A O 20
ATOM 23825 N N . SER A 1 5 ? -22.795 60.509 -25.442 1.00 0.00 5 SER A N 20
ATOM 23826 C CA . SER A 1 5 ? -22.410 59.339 -24.662 1.00 0.00 5 SER A CA 20
ATOM 23827 C C . SER A 1 5 ? -23.640 58.613 -24.126 1.00 0.00 5 SER A C 20
ATOM 23828 O O . SER A 1 5 ? -24.709 59.206 -23.979 1.00 0.00 5 SER A O 20
ATOM 23836 N N . SER A 1 6 ? -23.481 57.326 -23.835 1.00 0.00 6 SER A N 20
ATOM 23837 C CA . SER A 1 6 ? -24.579 56.518 -23.319 1.00 0.00 6 SER A CA 20
ATOM 23838 C C . SER A 1 6 ? -24.075 55.160 -22.838 1.00 0.00 6 SER A C 20
ATOM 23839 O O . SER A 1 6 ? -23.203 54.553 -23.460 1.00 0.00 6 SER A O 20
ATOM 23847 N N . GLY A 1 7 ? -24.630 54.689 -21.726 1.00 0.00 7 GLY A N 20
ATOM 23848 C CA . GLY A 1 7 ? -24.225 53.408 -21.179 1.00 0.00 7 GLY A CA 20
ATOM 23849 C C . GLY A 1 7 ? -25.161 52.919 -20.092 1.00 0.00 7 GLY A C 20
ATOM 23850 O O . GLY A 1 7 ? -25.800 53.719 -19.407 1.00 0.00 7 GLY A O 20
ATOM 23854 N N . ILE A 1 8 ? -25.245 51.602 -19.933 1.00 0.00 8 ILE A N 20
ATOM 23855 C CA . ILE A 1 8 ? -26.111 51.009 -18.922 1.00 0.00 8 ILE A CA 20
ATOM 23856 C C . ILE A 1 8 ? -25.556 49.674 -18.438 1.00 0.00 8 ILE A C 20
ATOM 23857 O O . ILE A 1 8 ? -24.970 48.915 -19.211 1.00 0.00 8 ILE A O 20
ATOM 23873 N N . HIS A 1 9 ? -25.745 49.391 -17.153 1.00 0.00 9 HIS A N 20
ATOM 23874 C CA . HIS A 1 9 ? -25.265 48.146 -16.565 1.00 0.00 9 HIS A CA 20
ATOM 23875 C C . HIS A 1 9 ? -26.254 47.616 -15.531 1.00 0.00 9 HIS A C 20
ATOM 23876 O O . HIS A 1 9 ? -26.929 48.389 -14.850 1.00 0.00 9 HIS A O 20
ATOM 23890 N N . HIS A 1 10 ? -26.336 46.294 -15.420 1.00 0.00 10 HIS A N 20
ATOM 23891 C CA . HIS A 1 10 ? -27.243 45.661 -14.469 1.00 0.00 10 HIS A CA 20
ATOM 23892 C C . HIS A 1 10 ? -26.956 44.167 -14.356 1.00 0.00 10 HIS A C 20
ATOM 23893 O O . HIS A 1 10 ? -27.040 43.432 -15.341 1.00 0.00 10 HIS A O 20
ATOM 23907 N N . LEU A 1 11 ? -26.617 43.724 -13.151 1.00 0.00 11 LEU A N 20
ATOM 23908 C CA . LEU A 1 11 ? -26.317 42.317 -12.909 1.00 0.00 11 LEU A CA 20
ATOM 23909 C C . LEU A 1 11 ? -27.482 41.623 -12.212 1.00 0.00 11 LEU A C 20
ATOM 23910 O O . LEU A 1 11 ? -27.941 42.044 -11.149 1.00 0.00 11 LEU A O 20
ATOM 23926 N N . PRO A 1 12 ? -27.973 40.534 -12.821 1.00 0.00 12 PRO A N 20
ATOM 23927 C CA . PRO A 1 12 ? -29.090 39.757 -12.275 1.00 0.00 12 PRO A CA 20
ATOM 23928 C C . PRO A 1 12 ? -28.704 38.996 -11.011 1.00 0.00 12 PRO A C 20
ATOM 23929 O O . PRO A 1 12 ? -27.529 38.733 -10.750 1.00 0.00 12 PRO A O 20
ATOM 23940 N N . PRO A 1 13 ? -29.713 38.633 -10.206 1.00 0.00 13 PRO A N 20
ATOM 23941 C CA . PRO A 1 13 ? -29.503 37.897 -8.956 1.00 0.00 13 PRO A CA 20
ATOM 23942 C C . PRO A 1 13 ? -29.051 36.461 -9.198 1.00 0.00 13 PRO A C 20
ATOM 23943 O O . PRO A 1 13 ? -29.873 35.557 -9.347 1.00 0.00 13 PRO A O 20
ATOM 23954 N N . VAL A 1 14 ? -27.738 36.258 -9.237 1.00 0.00 14 VAL A N 20
ATOM 23955 C CA . VAL A 1 14 ? -27.176 34.931 -9.459 1.00 0.00 14 VAL A CA 20
ATOM 23956 C C . VAL A 1 14 ? -26.385 34.458 -8.244 1.00 0.00 14 VAL A C 20
ATOM 23957 O O . VAL A 1 14 ? -25.217 34.808 -8.075 1.00 0.00 14 VAL A O 20
ATOM 23970 N N . LYS A 1 15 ? -27.030 33.659 -7.401 1.00 0.00 15 LYS A N 20
ATOM 23971 C CA . LYS A 1 15 ? -26.388 33.135 -6.201 1.00 0.00 15 LYS A CA 20
ATOM 23972 C C . LYS A 1 15 ? -26.511 31.616 -6.137 1.00 0.00 15 LYS A C 20
ATOM 23973 O O . LYS A 1 15 ? -27.586 31.082 -5.866 1.00 0.00 15 LYS A O 20
ATOM 23992 N N . ALA A 1 16 ? -25.403 30.926 -6.388 1.00 0.00 16 ALA A N 20
ATOM 23993 C CA . ALA A 1 16 ? -25.387 29.469 -6.356 1.00 0.00 16 ALA A CA 20
ATOM 23994 C C . ALA A 1 16 ? -24.843 28.955 -5.027 1.00 0.00 16 ALA A C 20
ATOM 23995 O O . ALA A 1 16 ? -23.808 29.408 -4.536 1.00 0.00 16 ALA A O 20
ATOM 24002 N N . PRO A 1 17 ? -25.554 27.988 -4.429 1.00 0.00 17 PRO A N 20
ATOM 24003 C CA . PRO A 1 17 ? -25.161 27.392 -3.149 1.00 0.00 17 PRO A CA 20
ATOM 24004 C C . PRO A 1 17 ? -23.908 26.531 -3.271 1.00 0.00 17 PRO A C 20
ATOM 24005 O O . PRO A 1 17 ? -23.304 26.444 -4.341 1.00 0.00 17 PRO A O 20
ATOM 24016 N N . LEU A 1 18 ? -23.523 25.896 -2.169 1.00 0.00 18 LEU A N 20
ATOM 24017 C CA . LEU A 1 18 ? -22.341 25.041 -2.153 1.00 0.00 18 LEU A CA 20
ATOM 24018 C C . LEU A 1 18 ? -22.687 23.645 -1.643 1.00 0.00 18 LEU A C 20
ATOM 24019 O O . LEU A 1 18 ? -23.710 23.450 -0.987 1.00 0.00 18 LEU A O 20
ATOM 24035 N N . GLN A 1 19 ? -21.825 22.680 -1.947 1.00 0.00 19 GLN A N 20
ATOM 24036 C CA . GLN A 1 19 ? -22.039 21.303 -1.517 1.00 0.00 19 GLN A CA 20
ATOM 24037 C C . GLN A 1 19 ? -20.958 20.865 -0.535 1.00 0.00 19 GLN A C 20
ATOM 24038 O O . GLN A 1 19 ? -19.854 21.411 -0.526 1.00 0.00 19 GLN A O 20
ATOM 24052 N N . THR A 1 20 ? -21.281 19.875 0.291 1.00 0.00 20 THR A N 20
ATOM 24053 C CA . THR A 1 20 ? -20.339 19.364 1.278 1.00 0.00 20 THR A CA 20
ATOM 24054 C C . THR A 1 20 ? -20.264 17.843 1.231 1.00 0.00 20 THR A C 20
ATOM 24055 O O . THR A 1 20 ? -21.140 17.151 1.750 1.00 0.00 20 THR A O 20
ATOM 24066 N N . LYS A 1 21 ? -19.211 17.326 0.606 1.00 0.00 21 LYS A N 20
ATOM 24067 C CA . LYS A 1 21 ? -19.020 15.885 0.492 1.00 0.00 21 LYS A CA 20
ATOM 24068 C C . LYS A 1 21 ? -17.629 15.561 -0.044 1.00 0.00 21 LYS A C 20
ATOM 24069 O O . LYS A 1 21 ? -17.074 16.307 -0.852 1.00 0.00 21 LYS A O 20
ATOM 24088 N N . LYS A 1 22 ? -17.070 14.445 0.411 1.00 0.00 22 LYS A N 20
ATOM 24089 C CA . LYS A 1 22 ? -15.745 14.020 -0.024 1.00 0.00 22 LYS A CA 20
ATOM 24090 C C . LYS A 1 22 ? -15.598 12.505 0.079 1.00 0.00 22 LYS A C 20
ATOM 24091 O O . LYS A 1 22 ? -15.847 11.917 1.131 1.00 0.00 22 LYS A O 20
ATOM 24110 N N . LYS A 1 23 ? -15.190 11.879 -1.020 1.00 0.00 23 LYS A N 20
ATOM 24111 C CA . LYS A 1 23 ? -15.006 10.433 -1.053 1.00 0.00 23 LYS A CA 20
ATOM 24112 C C . LYS A 1 23 ? -13.565 10.075 -1.402 1.00 0.00 23 LYS A C 20
ATOM 24113 O O . LYS A 1 23 ? -13.076 10.414 -2.480 1.00 0.00 23 LYS A O 20
ATOM 24132 N N . ILE A 1 24 ? -12.892 9.389 -0.485 1.00 0.00 24 ILE A N 20
ATOM 24133 C CA . ILE A 1 24 ? -11.508 8.984 -0.698 1.00 0.00 24 ILE A CA 20
ATOM 24134 C C . ILE A 1 24 ? -11.271 8.580 -2.149 1.00 0.00 24 ILE A C 20
ATOM 24135 O O . ILE A 1 24 ? -11.904 7.655 -2.658 1.00 0.00 24 ILE A O 20
ATOM 24151 N N . MET A 1 25 ? -10.353 9.278 -2.810 1.00 0.00 25 MET A N 20
ATOM 24152 C CA . MET A 1 25 ? -10.030 8.990 -4.202 1.00 0.00 25 MET A CA 20
ATOM 24153 C C . MET A 1 25 ? -8.524 8.838 -4.390 1.00 0.00 25 MET A C 20
ATOM 24154 O O . MET A 1 25 ? -7.794 9.828 -4.461 1.00 0.00 25 MET A O 20
ATOM 24168 N N . LYS A 1 26 ? -8.064 7.594 -4.470 1.00 0.00 26 LYS A N 20
ATOM 24169 C CA . LYS A 1 26 ? -6.645 7.313 -4.651 1.00 0.00 26 LYS A CA 20
ATOM 24170 C C . LYS A 1 26 ? -6.429 6.304 -5.774 1.00 0.00 26 LYS A C 20
ATOM 24171 O O . LYS A 1 26 ? -7.378 5.686 -6.259 1.00 0.00 26 LYS A O 20
ATOM 24190 N N . HIS A 1 27 ? -5.175 6.139 -6.184 1.00 0.00 27 HIS A N 20
ATOM 24191 C CA . HIS A 1 27 ? -4.835 5.202 -7.249 1.00 0.00 27 HIS A CA 20
ATOM 24192 C C . HIS A 1 27 ? -3.323 5.026 -7.355 1.00 0.00 27 HIS A C 20
ATOM 24193 O O . HIS A 1 27 ? -2.555 5.824 -6.817 1.00 0.00 27 HIS A O 20
ATOM 24207 N N . CYS A 1 28 ? -2.903 3.976 -8.052 1.00 0.00 28 CYS A N 20
ATOM 24208 C CA . CYS A 1 28 ? -1.483 3.694 -8.229 1.00 0.00 28 CYS A CA 20
ATOM 24209 C C . CYS A 1 28 ? -0.705 4.975 -8.516 1.00 0.00 28 CYS A C 20
ATOM 24210 O O . CYS A 1 28 ? -1.222 5.901 -9.141 1.00 0.00 28 CYS A O 20
ATOM 24217 N N . PHE A 1 29 ? 0.540 5.020 -8.055 1.00 0.00 29 PHE A N 20
ATOM 24218 C CA . PHE A 1 29 ? 1.390 6.187 -8.261 1.00 0.00 29 PHE A CA 20
ATOM 24219 C C . PHE A 1 29 ? 2.256 6.016 -9.506 1.00 0.00 29 PHE A C 20
ATOM 24220 O O . PHE A 1 29 ? 2.652 6.995 -10.140 1.00 0.00 29 PHE A O 20
ATOM 24237 N N . LEU A 1 30 ? 2.548 4.766 -9.849 1.00 0.00 30 LEU A N 20
ATOM 24238 C CA . LEU A 1 30 ? 3.368 4.465 -11.017 1.00 0.00 30 LEU A CA 20
ATOM 24239 C C . LEU A 1 30 ? 2.637 4.830 -12.305 1.00 0.00 30 LEU A C 20
ATOM 24240 O O . LEU A 1 30 ? 2.992 5.797 -12.980 1.00 0.00 30 LEU A O 20
ATOM 24256 N N . CYS A 1 31 ? 1.613 4.052 -12.638 1.00 0.00 31 CYS A N 20
ATOM 24257 C CA . CYS A 1 31 ? 0.829 4.294 -13.844 1.00 0.00 31 CYS A CA 20
ATOM 24258 C C . CYS A 1 31 ? -0.377 5.179 -13.540 1.00 0.00 31 CYS A C 20
ATOM 24259 O O . CYS A 1 31 ? -0.636 6.155 -14.243 1.00 0.00 31 CYS A O 20
ATOM 24266 N N . GLY A 1 32 ? -1.110 4.830 -12.488 1.00 0.00 32 GLY A N 20
ATOM 24267 C CA . GLY A 1 32 ? -2.279 5.602 -12.109 1.00 0.00 32 GLY A CA 20
ATOM 24268 C C . GLY A 1 32 ? -3.545 4.769 -12.097 1.00 0.00 32 GLY A C 20
ATOM 24269 O O . GLY A 1 32 ? -4.652 5.306 -12.147 1.00 0.00 32 GLY A O 20
ATOM 24273 N N . LYS A 1 33 ? -3.384 3.451 -12.031 1.00 0.00 33 LYS A N 20
ATOM 24274 C CA . LYS A 1 33 ? -4.522 2.541 -12.012 1.00 0.00 33 LYS A CA 20
ATOM 24275 C C . LYS A 1 33 ? -5.401 2.793 -10.791 1.00 0.00 33 LYS A C 20
ATOM 24276 O O . LYS A 1 33 ? -4.907 2.905 -9.669 1.00 0.00 33 LYS A O 20
ATOM 24295 N N . LYS A 1 34 ? -6.708 2.882 -11.017 1.00 0.00 34 LYS A N 20
ATOM 24296 C CA . LYS A 1 34 ? -7.657 3.118 -9.935 1.00 0.00 34 LYS A CA 20
ATOM 24297 C C . LYS A 1 34 ? -7.733 1.913 -9.004 1.00 0.00 34 LYS A C 20
ATOM 24298 O O . LYS A 1 34 ? -8.321 0.886 -9.346 1.00 0.00 34 LYS A O 20
ATOM 24317 N N . THR A 1 35 ? -7.135 2.044 -7.824 1.00 0.00 35 THR A N 20
ATOM 24318 C CA . THR A 1 35 ? -7.135 0.965 -6.843 1.00 0.00 35 THR A CA 20
ATOM 24319 C C . THR A 1 35 ? -8.220 1.177 -5.793 1.00 0.00 35 THR A C 20
ATOM 24320 O O . THR A 1 35 ? -9.013 2.113 -5.886 1.00 0.00 35 THR A O 20
ATOM 24331 N N . GLY A 1 36 ? -8.248 0.301 -4.793 1.00 0.00 36 GLY A N 20
ATOM 24332 C CA . GLY A 1 36 ? -9.240 0.411 -3.739 1.00 0.00 36 GLY A CA 20
ATOM 24333 C C . GLY A 1 36 ? -8.825 -0.316 -2.475 1.00 0.00 36 GLY A C 20
ATOM 24334 O O . GLY A 1 36 ? -7.671 -0.724 -2.335 1.00 0.00 36 GLY A O 20
ATOM 24338 N N . LEU A 1 37 ? -9.766 -0.477 -1.552 1.00 0.00 37 LEU A N 20
ATOM 24339 C CA . LEU A 1 37 ? -9.492 -1.159 -0.291 1.00 0.00 37 LEU A CA 20
ATOM 24340 C C . LEU A 1 37 ? -8.574 -2.357 -0.508 1.00 0.00 37 LEU A C 20
ATOM 24341 O O . LEU A 1 37 ? -7.544 -2.490 0.152 1.00 0.00 37 LEU A O 20
ATOM 24357 N N . ALA A 1 38 ? -8.954 -3.226 -1.439 1.00 0.00 38 ALA A N 20
ATOM 24358 C CA . ALA A 1 38 ? -8.163 -4.411 -1.747 1.00 0.00 38 ALA A CA 20
ATOM 24359 C C . ALA A 1 38 ? -7.155 -4.126 -2.854 1.00 0.00 38 ALA A C 20
ATOM 24360 O O . ALA A 1 38 ? -5.945 -4.125 -2.622 1.00 0.00 38 ALA A O 20
ATOM 24367 N N . THR A 1 39 ? -7.659 -3.885 -4.060 1.00 0.00 39 THR A N 20
ATOM 24368 C CA . THR A 1 39 ? -6.802 -3.600 -5.204 1.00 0.00 39 THR A CA 20
ATOM 24369 C C . THR A 1 39 ? -5.592 -2.770 -4.792 1.00 0.00 39 THR A C 20
ATOM 24370 O O . THR A 1 39 ? -4.474 -3.020 -5.240 1.00 0.00 39 THR A O 20
ATOM 24381 N N . SER A 1 40 ? -5.824 -1.781 -3.934 1.00 0.00 40 SER A N 20
ATOM 24382 C CA . SER A 1 40 ? -4.752 -0.911 -3.463 1.00 0.00 40 SER A CA 20
ATOM 24383 C C . SER A 1 40 ? -3.874 -1.633 -2.446 1.00 0.00 40 SER A C 20
ATOM 24384 O O . SER A 1 40 ? -4.373 -2.327 -1.560 1.00 0.00 40 SER A O 20
ATOM 24392 N N . PHE A 1 41 ? -2.563 -1.464 -2.580 1.00 0.00 41 PHE A N 20
ATOM 24393 C CA . PHE A 1 41 ? -1.613 -2.099 -1.674 1.00 0.00 41 PHE A CA 20
ATOM 24394 C C . PHE A 1 41 ? -0.602 -1.085 -1.147 1.00 0.00 41 PHE A C 20
ATOM 24395 O O . PHE A 1 41 ? -0.606 0.077 -1.551 1.00 0.00 41 PHE A O 20
ATOM 24412 N N . GLU A 1 42 ? 0.263 -1.536 -0.243 1.00 0.00 42 GLU A N 20
ATOM 24413 C CA . GLU A 1 42 ? 1.279 -0.667 0.340 1.00 0.00 42 GLU A CA 20
ATOM 24414 C C . GLU A 1 42 ? 2.678 -1.230 0.101 1.00 0.00 42 GLU A C 20
ATOM 24415 O O . GLU A 1 42 ? 2.886 -2.443 0.142 1.00 0.00 42 GLU A O 20
ATOM 24427 N N . CYS A 1 43 ? 3.632 -0.340 -0.149 1.00 0.00 43 CYS A N 20
ATOM 24428 C CA . CYS A 1 43 ? 5.011 -0.746 -0.395 1.00 0.00 43 CYS A CA 20
ATOM 24429 C C . CYS A 1 43 ? 5.931 -0.247 0.715 1.00 0.00 43 CYS A C 20
ATOM 24430 O O . CYS A 1 43 ? 5.587 0.675 1.453 1.00 0.00 43 CYS A O 20
ATOM 24437 N N . ARG A 1 44 ? 7.103 -0.864 0.826 1.00 0.00 44 ARG A N 20
ATOM 24438 C CA . ARG A 1 44 ? 8.073 -0.484 1.846 1.00 0.00 44 ARG A CA 20
ATOM 24439 C C . ARG A 1 44 ? 8.236 1.032 1.903 1.00 0.00 44 ARG A C 20
ATOM 24440 O O . ARG A 1 44 ? 8.439 1.606 2.974 1.00 0.00 44 ARG A O 20
ATOM 24461 N N . CYS A 1 45 ? 8.146 1.676 0.744 1.00 0.00 45 CYS A N 20
ATOM 24462 C CA . CYS A 1 45 ? 8.284 3.125 0.661 1.00 0.00 45 CYS A CA 20
ATOM 24463 C C . CYS A 1 45 ? 7.011 3.820 1.133 1.00 0.00 45 CYS A C 20
ATOM 24464 O O . CYS A 1 45 ? 7.062 4.898 1.724 1.00 0.00 45 CYS A O 20
ATOM 24471 N N . GLY A 1 46 ? 5.867 3.195 0.867 1.00 0.00 46 GLY A N 20
ATOM 24472 C CA . GLY A 1 46 ? 4.597 3.768 1.272 1.00 0.00 46 GLY A CA 20
ATOM 24473 C C . GLY A 1 46 ? 3.692 4.064 0.092 1.00 0.00 46 GLY A C 20
ATOM 24474 O O . GLY A 1 46 ? 2.480 3.868 0.166 1.00 0.00 46 GLY A O 20
ATOM 24478 N N . ASN A 1 47 ? 4.283 4.538 -1.000 1.00 0.00 47 ASN A N 20
ATOM 24479 C CA . ASN A 1 47 ? 3.521 4.864 -2.201 1.00 0.00 47 ASN A CA 20
ATOM 24480 C C . ASN A 1 47 ? 2.547 3.743 -2.547 1.00 0.00 47 ASN A C 20
ATOM 24481 O O . ASN A 1 47 ? 2.861 2.563 -2.393 1.00 0.00 47 ASN A O 20
ATOM 24492 N N . ASN A 1 48 ? 1.362 4.120 -3.017 1.00 0.00 48 ASN A N 20
ATOM 24493 C CA . ASN A 1 48 ? 0.341 3.146 -3.386 1.00 0.00 48 ASN A CA 20
ATOM 24494 C C . ASN A 1 48 ? 0.465 2.758 -4.856 1.00 0.00 48 ASN A C 20
ATOM 24495 O O . ASN A 1 48 ? 0.511 3.619 -5.735 1.00 0.00 48 ASN A O 20
ATOM 24506 N N . PHE A 1 49 ? 0.518 1.456 -5.116 1.00 0.00 49 PHE A N 20
ATOM 24507 C CA . PHE A 1 49 ? 0.637 0.953 -6.480 1.00 0.00 49 PHE A CA 20
ATOM 24508 C C . PHE A 1 49 ? -0.428 -0.101 -6.766 1.00 0.00 49 PHE A C 20
ATOM 24509 O O . PHE A 1 49 ? -1.081 -0.605 -5.851 1.00 0.00 49 PHE A O 20
ATOM 24526 N N . CYS A 1 50 ? -0.600 -0.430 -8.042 1.00 0.00 50 CYS A N 20
ATOM 24527 C CA . CYS A 1 50 ? -1.586 -1.422 -8.451 1.00 0.00 50 CYS A CA 20
ATOM 24528 C C . CYS A 1 50 ? -1.075 -2.836 -8.191 1.00 0.00 50 CYS A C 20
ATOM 24529 O O . CYS A 1 50 ? 0.124 -3.051 -8.013 1.00 0.00 50 CYS A O 20
ATOM 24536 N N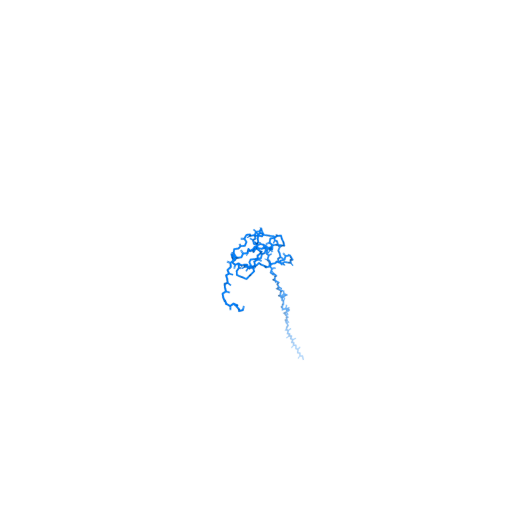 . ALA A 1 51 ? -1.993 -3.797 -8.172 1.00 0.00 51 ALA A N 20
ATOM 24537 C CA . ALA A 1 51 ? -1.635 -5.191 -7.937 1.00 0.00 51 ALA A CA 20
ATOM 24538 C C . ALA A 1 51 ? -0.477 -5.619 -8.833 1.00 0.00 51 ALA A C 20
ATOM 24539 O O . ALA A 1 51 ? 0.276 -6.533 -8.496 1.00 0.00 51 ALA A O 20
ATOM 24546 N N . SER A 1 52 ? -0.341 -4.953 -9.975 1.00 0.00 52 SER A N 20
ATOM 24547 C CA . SER A 1 52 ? 0.723 -5.268 -10.921 1.00 0.00 52 SER A CA 20
ATOM 24548 C C . SER A 1 52 ? 2.028 -4.588 -10.518 1.00 0.00 52 SER A C 20
ATOM 24549 O O . SER A 1 52 ? 3.114 -5.129 -10.728 1.00 0.00 52 SER A O 20
ATOM 24557 N N . HIS A 1 53 ? 1.913 -3.398 -9.937 1.00 0.00 53 HIS A N 20
ATOM 24558 C CA . HIS A 1 53 ? 3.083 -2.643 -9.503 1.00 0.00 53 HIS A CA 20
ATOM 24559 C C . HIS A 1 53 ? 3.149 -2.571 -7.981 1.00 0.00 53 HIS A C 20
ATOM 24560 O O . HIS A 1 53 ? 3.838 -1.719 -7.419 1.00 0.00 53 HIS A O 20
ATOM 24574 N N . ARG A 1 54 ? 2.427 -3.469 -7.319 1.00 0.00 54 ARG A N 20
ATOM 24575 C CA . ARG A 1 54 ? 2.402 -3.506 -5.862 1.00 0.00 54 ARG A CA 20
ATOM 24576 C C . ARG A 1 54 ? 3.766 -3.902 -5.304 1.00 0.00 54 ARG A C 20
ATOM 24577 O O . ARG A 1 54 ? 4.129 -3.518 -4.192 1.00 0.00 54 ARG A O 20
ATOM 24598 N N . TYR A 1 55 ? 4.517 -4.671 -6.084 1.00 0.00 55 TYR A N 20
ATOM 24599 C CA . TYR A 1 55 ? 5.840 -5.121 -5.668 1.00 0.00 55 TYR A CA 20
ATOM 24600 C C . TYR A 1 55 ? 6.883 -4.031 -5.895 1.00 0.00 55 TYR A C 20
ATOM 24601 O O . TYR A 1 55 ? 6.959 -3.444 -6.973 1.00 0.00 55 TYR A O 20
ATOM 24619 N N . ALA A 1 56 ? 7.686 -3.767 -4.869 1.00 0.00 56 ALA A N 20
ATOM 24620 C CA . ALA A 1 56 ? 8.727 -2.750 -4.955 1.00 0.00 56 ALA A CA 20
ATOM 24621 C C . ALA A 1 56 ? 9.448 -2.816 -6.297 1.00 0.00 56 ALA A C 20
ATOM 24622 O O . ALA A 1 56 ? 9.433 -1.857 -7.068 1.00 0.00 56 ALA A O 20
ATOM 24629 N N . GLU A 1 57 ? 10.080 -3.954 -6.569 1.00 0.00 57 GLU A N 20
ATOM 24630 C CA . GLU A 1 57 ? 10.809 -4.142 -7.818 1.00 0.00 57 GLU A CA 20
ATOM 24631 C C . GLU A 1 57 ? 9.961 -3.715 -9.013 1.00 0.00 57 GLU A C 20
ATOM 24632 O O . GLU A 1 57 ? 10.465 -3.118 -9.963 1.00 0.00 57 GLU A O 20
ATOM 24644 N N . ALA A 1 58 ? 8.670 -4.028 -8.956 1.00 0.00 58 ALA A N 20
ATOM 24645 C CA . ALA A 1 58 ? 7.751 -3.676 -10.031 1.00 0.00 58 ALA A CA 20
ATOM 24646 C C . ALA A 1 58 ? 7.887 -2.205 -10.410 1.00 0.00 58 ALA A C 20
ATOM 24647 O O . ALA A 1 58 ? 7.766 -1.841 -11.580 1.00 0.00 58 ALA A O 20
ATOM 24654 N N . HIS A 1 59 ? 8.138 -1.363 -9.413 1.00 0.00 59 HIS A N 20
ATOM 24655 C CA . HIS A 1 59 ? 8.290 0.070 -9.642 1.00 0.00 59 HIS A CA 20
ATOM 24656 C C . HIS A 1 59 ? 9.647 0.559 -9.145 1.00 0.00 59 HIS A C 20
ATOM 24657 O O . HIS A 1 59 ? 9.765 1.664 -8.618 1.00 0.00 59 HIS A O 20
ATOM 24671 N N . GLY A 1 60 ? 10.670 -0.274 -9.317 1.00 0.00 60 GLY A N 20
ATOM 24672 C CA . GLY A 1 60 ? 12.005 0.091 -8.880 1.00 0.00 60 GLY A CA 20
ATOM 24673 C C . GLY A 1 60 ? 11.996 0.871 -7.580 1.00 0.00 60 GLY A C 20
ATOM 24674 O O . GLY A 1 60 ? 12.564 1.960 -7.497 1.00 0.00 60 GLY A O 20
ATOM 24678 N N . CYS A 1 61 ? 11.349 0.314 -6.562 1.00 0.00 61 CYS A N 20
ATOM 24679 C CA . CYS A 1 61 ? 11.266 0.964 -5.260 1.00 0.00 61 CYS A CA 20
ATOM 24680 C C . CYS A 1 61 ? 12.596 1.616 -4.892 1.00 0.00 61 CYS A C 20
ATOM 24681 O O . CYS A 1 61 ? 13.663 1.108 -5.233 1.00 0.00 61 CYS A O 20
ATOM 24688 N N . ASN A 1 62 ? 12.523 2.744 -4.193 1.00 0.00 62 ASN A N 20
ATOM 24689 C CA . ASN A 1 62 ? 13.720 3.466 -3.779 1.00 0.00 62 ASN A CA 20
ATOM 24690 C C . ASN A 1 62 ? 14.052 3.177 -2.318 1.00 0.00 62 ASN A C 20
ATOM 24691 O O . ASN A 1 62 ? 15.212 2.969 -1.964 1.00 0.00 62 ASN A O 20
ATOM 24702 N N . TYR A 1 63 ? 13.025 3.165 -1.476 1.00 0.00 63 TYR A N 20
ATOM 24703 C CA . TYR A 1 63 ? 13.206 2.903 -0.053 1.00 0.00 63 TYR A CA 20
ATOM 24704 C C . TYR A 1 63 ? 14.264 1.826 0.172 1.00 0.00 63 TYR A C 20
ATOM 24705 O O . TYR A 1 63 ? 14.380 0.881 -0.609 1.00 0.00 63 TYR A O 20
ATOM 24723 N N . ASP A 1 64 ? 15.032 1.976 1.245 1.00 0.00 64 ASP A N 20
ATOM 24724 C CA . ASP A 1 64 ? 16.079 1.016 1.576 1.00 0.00 64 ASP A CA 20
ATOM 24725 C C . ASP A 1 64 ? 15.545 -0.076 2.497 1.00 0.00 64 ASP A C 20
ATOM 24726 O O . ASP A 1 64 ? 15.425 0.122 3.707 1.00 0.00 64 ASP A O 20
ATOM 24735 N N . TYR A 1 65 ? 15.223 -1.227 1.918 1.00 0.00 65 TYR A N 20
ATOM 24736 C CA . TYR A 1 65 ? 14.698 -2.349 2.686 1.00 0.00 65 TYR A CA 20
ATOM 24737 C C . TYR A 1 65 ? 15.737 -3.459 2.810 1.00 0.00 65 TYR A C 20
ATOM 24738 O O . TYR A 1 65 ? 16.786 -3.418 2.167 1.00 0.00 65 TYR A O 20
ATOM 24756 N N . LYS A 1 66 ? 15.439 -4.450 3.643 1.00 0.00 66 LYS A N 20
ATOM 24757 C CA . LYS A 1 66 ? 16.344 -5.573 3.853 1.00 0.00 66 LYS A CA 20
ATOM 24758 C C . LYS A 1 66 ? 15.673 -6.667 4.677 1.00 0.00 66 LYS A C 20
ATOM 24759 O O . LYS A 1 66 ? 15.216 -6.423 5.794 1.00 0.00 66 LYS A O 20
ATOM 24778 N N . SER A 1 67 ? 15.618 -7.872 4.120 1.00 0.00 67 SER A N 20
ATOM 24779 C CA . SER A 1 67 ? 15.000 -9.003 4.803 1.00 0.00 67 SER A CA 20
ATOM 24780 C C . SER A 1 67 ? 13.546 -8.699 5.150 1.00 0.00 67 SER A C 20
ATOM 24781 O O . SER A 1 67 ? 13.041 -9.130 6.186 1.00 0.00 67 SER A O 20
ATOM 24789 N N . ALA A 1 68 ? 12.879 -7.954 4.275 1.00 0.00 68 ALA A N 20
ATOM 24790 C CA . ALA A 1 68 ? 11.482 -7.593 4.487 1.00 0.00 68 ALA A CA 20
ATOM 24791 C C . ALA A 1 68 ? 10.548 -8.633 3.877 1.00 0.00 68 ALA A C 20
ATOM 24792 O O . ALA A 1 68 ? 10.129 -8.506 2.728 1.00 0.00 68 ALA A O 20
ATOM 24799 N N . GLY A 1 69 ? 10.227 -9.662 4.655 1.00 0.00 69 GLY A N 20
ATOM 24800 C CA . GLY A 1 69 ? 9.345 -10.709 4.174 1.00 0.00 69 GLY A CA 20
ATOM 24801 C C . GLY A 1 69 ? 10.083 -12.001 3.885 1.00 0.00 69 GLY A C 20
ATOM 24802 O O . GLY A 1 69 ? 10.838 -12.493 4.723 1.00 0.00 69 GLY A O 20
ATOM 24806 N N . ARG A 1 70 ? 9.863 -12.553 2.696 1.00 0.00 70 ARG A N 20
ATOM 24807 C CA . ARG A 1 70 ? 10.511 -13.798 2.300 1.00 0.00 70 ARG A CA 20
ATOM 24808 C C . ARG A 1 70 ? 11.908 -13.532 1.748 1.00 0.00 70 ARG A C 20
ATOM 24809 O O . ARG A 1 70 ? 12.237 -12.404 1.382 1.00 0.00 70 ARG A O 20
ATOM 24830 N N . ARG A 1 71 ? 12.726 -14.578 1.694 1.00 0.00 71 ARG A N 20
ATOM 24831 C CA . ARG A 1 71 ? 14.089 -14.457 1.189 1.00 0.00 71 ARG A CA 20
ATOM 24832 C C . ARG A 1 71 ? 14.192 -15.001 -0.233 1.00 0.00 71 ARG A C 20
ATOM 24833 O O . ARG A 1 71 ? 15.190 -15.621 -0.601 1.00 0.00 71 ARG A O 20
ATOM 24854 N N . TYR A 1 72 ? 13.154 -14.765 -1.028 1.00 0.00 72 TYR A N 20
ATOM 24855 C CA . TYR A 1 72 ? 13.126 -15.234 -2.408 1.00 0.00 72 TYR A CA 20
ATOM 24856 C C . TYR A 1 72 ? 14.361 -14.761 -3.169 1.00 0.00 72 TYR A C 20
ATOM 24857 O O . TYR A 1 72 ? 14.922 -13.705 -2.872 1.00 0.00 72 TYR A O 20
ATOM 24875 N N . LEU A 1 73 ? 14.780 -15.550 -4.152 1.00 0.00 73 LEU A N 20
ATOM 24876 C CA . LEU A 1 73 ? 15.948 -15.213 -4.958 1.00 0.00 73 LEU A CA 20
ATOM 24877 C C . LEU A 1 73 ? 15.543 -14.870 -6.388 1.00 0.00 73 LEU A C 20
ATOM 24878 O O . LEU A 1 73 ? 15.212 -15.754 -7.178 1.00 0.00 73 LEU A O 20
ATOM 24894 N N . GLU A 1 74 ? 15.574 -13.581 -6.714 1.00 0.00 74 GLU A N 20
ATOM 24895 C CA . GLU A 1 74 ? 15.211 -13.123 -8.050 1.00 0.00 74 GLU A CA 20
ATOM 24896 C C . GLU A 1 74 ? 16.312 -13.449 -9.055 1.00 0.00 74 GLU A C 20
ATOM 24897 O O . GLU A 1 74 ? 17.435 -13.778 -8.675 1.00 0.00 74 GLU A O 20
ATOM 24909 N N . GLU A 1 75 ? 15.980 -13.355 -10.338 1.00 0.00 75 GLU A N 20
ATOM 24910 C CA . GLU A 1 75 ? 16.940 -13.642 -11.398 1.00 0.00 75 GLU A CA 20
ATOM 24911 C C . GLU A 1 75 ? 17.964 -12.517 -11.523 1.00 0.00 75 GLU A C 20
ATOM 24912 O O . GLU A 1 75 ? 17.631 -11.341 -11.379 1.00 0.00 75 GLU A O 20
ATOM 24924 N N . ALA A 1 76 ? 19.212 -12.889 -11.790 1.00 0.00 76 ALA A N 20
ATOM 24925 C CA . ALA A 1 76 ? 20.285 -11.913 -11.936 1.00 0.00 76 ALA A CA 20
ATOM 24926 C C . ALA A 1 76 ? 20.115 -11.096 -13.212 1.00 0.00 76 ALA A C 20
ATOM 24927 O O . ALA A 1 76 ? 20.199 -11.630 -14.317 1.00 0.00 76 ALA A O 20
ATOM 24934 N N . ASN A 1 77 ? 19.875 -9.799 -13.052 1.00 0.00 77 ASN A N 20
ATOM 24935 C CA . ASN A 1 77 ? 19.692 -8.909 -14.193 1.00 0.00 77 ASN A CA 20
ATOM 24936 C C . ASN A 1 77 ? 21.003 -8.221 -14.562 1.00 0.00 77 ASN A C 20
ATOM 24937 O O . ASN A 1 77 ? 21.543 -7.412 -13.807 1.00 0.00 77 ASN A O 20
ATOM 24948 N N . PRO A 1 78 ? 21.529 -8.549 -15.752 1.00 0.00 78 PRO A N 20
ATOM 24949 C CA . PRO A 1 78 ? 22.782 -7.974 -16.249 1.00 0.00 78 PRO A CA 20
ATOM 24950 C C . PRO A 1 78 ? 22.640 -6.499 -16.609 1.00 0.00 78 PRO A C 20
ATOM 24951 O O . PRO A 1 78 ? 21.992 -6.149 -17.595 1.00 0.00 78 PRO A O 20
ATOM 24962 N N . VAL A 1 79 ? 23.251 -5.637 -15.802 1.00 0.00 79 VAL A N 20
ATOM 24963 C CA . VAL A 1 79 ? 23.194 -4.199 -16.036 1.00 0.00 79 VAL A CA 20
ATOM 24964 C C . VAL A 1 79 ? 24.313 -3.749 -16.969 1.00 0.00 79 VAL A C 20
ATOM 24965 O O . VAL A 1 79 ? 25.490 -4.000 -16.710 1.00 0.00 79 VAL A O 20
ATOM 24978 N N . SER A 1 80 ? 23.937 -3.083 -18.056 1.00 0.00 80 SER A N 20
ATOM 24979 C CA . SER A 1 80 ? 24.908 -2.601 -19.031 1.00 0.00 80 SER A CA 20
ATOM 24980 C C . SER A 1 80 ? 26.077 -1.910 -18.337 1.00 0.00 80 SER A C 20
ATOM 24981 O O . SER A 1 80 ? 25.974 -1.501 -17.181 1.00 0.00 80 SER A O 20
ATOM 24989 N N . GLY A 1 81 ? 27.192 -1.783 -19.051 1.00 0.00 81 GLY A N 20
ATOM 24990 C CA . GLY A 1 81 ? 28.365 -1.142 -18.489 1.00 0.00 81 GLY A CA 20
ATOM 24991 C C . GLY A 1 81 ? 29.353 -2.139 -17.916 1.00 0.00 81 GLY A C 20
ATOM 24992 O O . GLY A 1 81 ? 29.990 -2.902 -18.643 1.00 0.00 81 GLY A O 20
ATOM 24996 N N . PRO A 1 82 ? 29.492 -2.141 -16.582 1.00 0.00 82 PRO A N 20
ATOM 24997 C CA . PRO A 1 82 ? 30.408 -3.046 -15.882 1.00 0.00 82 PRO A CA 20
ATOM 24998 C C . PRO A 1 82 ? 29.941 -4.497 -15.934 1.00 0.00 82 PRO A C 20
ATOM 24999 O O . PRO A 1 82 ? 29.063 -4.904 -15.172 1.00 0.00 82 PRO A O 20
ATOM 25010 N N . SER A 1 83 ? 30.534 -5.273 -16.835 1.00 0.00 83 SER A N 20
ATOM 25011 C CA . SER A 1 83 ? 30.175 -6.678 -16.988 1.00 0.00 83 SER A CA 20
ATOM 25012 C C . SER A 1 83 ? 31.422 -7.542 -17.155 1.00 0.00 83 SER A C 20
ATOM 25013 O O . SER A 1 83 ? 32.539 -7.030 -17.231 1.00 0.00 83 SER A O 20
ATOM 25021 N N . SER A 1 84 ? 31.222 -8.855 -17.211 1.00 0.00 84 SER A N 20
ATOM 25022 C CA . SER A 1 84 ? 32.330 -9.791 -17.365 1.00 0.00 84 SER A CA 20
ATOM 25023 C C . SER A 1 84 ? 31.982 -10.883 -18.372 1.00 0.00 84 SER A C 20
ATOM 25024 O O . SER A 1 84 ? 30.827 -11.030 -18.770 1.00 0.00 84 SER A O 20
ATOM 25032 N N . GLY A 1 85 ? 32.990 -11.648 -18.778 1.00 0.00 85 GLY A N 20
ATOM 25033 C CA . GLY A 1 85 ? 32.772 -12.717 -19.735 1.00 0.00 85 GLY A CA 20
ATOM 25034 C C . GLY A 1 85 ? 34.004 -13.011 -20.568 1.00 0.00 85 GLY A C 20
ATOM 25035 O O . GLY A 1 85 ? 34.980 -12.268 -20.476 1.00 0.00 85 GLY A O 20
#

Secondary structure (DSSP, 8-state):
--------------------------B-SSS--B-SSSS-EE-TT--EE-TTT-STGGGT--S--SSS-------------TT--

Organism: Mus musculus (NCBI:txid10090)

InterPro domains:
  IPR000058 Zinc finger, AN1-type [PF01428] (682-717)
  IPR000058 Zinc finger, AN1-type [PS51039] (673-720)
  IPR000058 Zinc finger, AN1-type [SM00154] (679-717)
  IPR000626 Ubiquitin-like domain [PF00240] (56-127)
  IPR000626 Ubiquitin-like domain [PS50053] (54-129)
  IPR000626 Ubiquitin-like domain [SM00213] (54-125)
  IPR019956 Ubiquitin domain [PR00348] (64-84)
  IPR019956 Ubiquitin domain [PR00348] (85-105)
  IPR019956 Ubiquitin domain [PR00348] (106-127)
  IPR029071 Ubiquitin-like domain superfamily [SSF54236] (22-130)
  IPR035896 AN1-like Zinc finger [G3DSA:4.10.1110.10] (654-734)
  IPR035896 AN1-like Zinc finger [SSF118310] (657-734)
  IPR053061 AN1-type zinc finger domain-containing protein [PTHR46728] (27-739)

Nearest PDB structures (foldseek):
  1wff-assembly1_A  TM=6.553E-01  e=3.632E-12  Mus musculus
  1wfh-assembly1_A  TM=5.869E-01  e=1.453E-04  Arabidopsis thaliana
  2cu8-assembly1_A  TM=5.685E-01  e=3.885E+00  Homo sapiens
  2dsm-assembly1_B  TM=4.976E-01  e=9.291E+00  Bacillus subtilis
  1wff-assembly1_A  TM=5.656E-01  e=3.017E-14  Mus musculus

Radius of gyration: 34.74 Å; Cα contacts (8 Å, |Δi|>4): 78; chains: 1; bounding box: 114×70×36 Å

Foldseek 3Di:
DDDDDDDDDDDDDDDDDDDDDDDDFAAAPQPGHGADPPQWEADPVGGIHGPQCNYCVSRVNDDDDDPPPDPDDDDDDDDPDDDDD

CATH classification: 4.10.1110.10